Protein 9LBD (pdb70)

InterPro domains:
  IPR006028 Gamma-aminobutyric acid A receptor/Glycine receptor alpha [PR00253] (239-259)
  IPR006028 Gamma-aminobutyric acid A receptor/Glycine receptor alpha [PR00253] (297-318)
  IPR006028 Gamma-aminobutyric acid A receptor/Glycine receptor alpha [PR00253] (336-356)
  IPR006201 Neurotransmitter-gated ion-channel [PTHR18945] (48-322)
  IPR006202 Neurotransmitter-gated ion-channel ligand-binding domain [PF02931] (52-235)
  IPR036719 Neurotransmitter-gated ion-channel transmembrane domain superfamily [SSF90112] (239-357)
  IPR036734 Neurotransmitter-gated ion-channel ligand-binding domain superfamily [G3DSA:2.70.170.10] (43-238)
  IPR036734 Neurotransmitter-gated ion-channel ligand-binding domain superfamily [SSF63712] (50-235)
  IPR038050 Neuronal acetylcholine receptor [G3DSA:1.20.58.390] (239-359)

Nearest PDB structures (foldseek):
  3tlt-assembly1_A  TM=9.847E-01  e=1.010E-58  Gloeobacter violaceus
  5mzq-assembly1_A  TM=9.583E-01  e=8.969E-59  Gloeobacter violaceus PCC 7421
  6hy5-assembly1_A  TM=9.696E-01  e=2.768E-58  Gloeobacter violaceus PCC 7421
  6f0u-assembly1_E  TM=9.669E-01  e=3.116E-58  Gloeobacter violaceus
  3tls-assembly1_A  TM=9.644E-01  e=4.720E-58  Gloeobacter violaceus

Foldseek 3Di:
DDDAFDPPADFWEKAKEKEFEEKEDCDQQQQKIKGKIKIKIKTFHQVPADDCVVVVHFKDFDDPPPDDDFDKFWDFFPDGKDKDWDTWIAGNNGMIMTMIIIMTMGHAHDDCQAPLWDKDKGKIKMKGWQDPRHGYEYFYDQVRYYYDPPYDYPQKDWDDKAWDGDWDWDDDPNTIMTMIMIITIMIGDNPPVCVLPPVVLVVLLVQLLVLLVDDDLVVNVCSLVVSVVVNVVSCVVPVVSDDDDPDHHLVNVLSVVSVVLSVVSVVLSVVLNVCVVVVNNVVSNVSSVVCNPPSVVVSVVVNVVSCVVSVD/DDDAFDPPADFWEKAKEKEFEEKEDCDQQQQKIKGKIKIKIKTFHQVPADDCVVVVHFKDFDDPPPDDDFDKFWDFFPDGKDKDWDTWIAGNNGMIMTMIIIMTMGHAHDDCQAPLWDKDKGKIKMKGWQDPRHGYEYFYDQVRYYYDPPYDYPQKDWDDKAWDGDWDWDDDPNTIMTMIMIITIMIGDNPPVCVLPPVVLVVLLVQLLVLLVDDDLVVNVCSLVVSVVVNVVSCVVPVVSDDDDPDHHLVNVLSVVSVVLSVVSVVLSVVLNVCVVVVNNVVSNVSSVVCNPPSVVVSVVVNVVSCVVSVD/DDDAFDPPADFWEKAKEKEFEEKEDCDQQQQKIKGKIKIKIKTFHQVPADDCVVVVHFKDFDDPPPDDDFDKFWDFFPDGKDKDWDTWIAGNNGMIMTMIIIMTMGHAHDDCQAPLWDKDKGKIKMKGWQDPRHGYEYFYDQVRYYYDPPYDYPQKDWDDKAWDGDWDWDDDPNTIMTMIMIITIMIGDNPPVCVLPPVVLVVLLVQLLVLLVDDDLVVNVCSLVVSVVVNVVSCVVPVVSDDDDPDHHLVNVLSVVSVVLSVVSVVLSVVLNVCVVVVNNVVSNVSSVVCNPPSVVVSVVVNVVSCVVSVD/DDDAFDPPADFWEKAKEKEFEEKEDCDQQQQKIKGKIKIKIKTFHQVPADDCVVVVHFKDFDDPPPDDDFDKFWDFFPDGKDKDWDTWIAGNNGMIMTMIIIMTMGHAHDDCQAPLWDKDKGKIKMKGWQDPRHGYEYFYDQVRYYYDPPYDYPQKDWDDKAWDGDWDWDDDPNTIMTMIMIITIMIGDNPPVCVLPPVVLVVLLVQLLVLLVDDDLVVNVCSLVVSVVVNVVSCVVPVVSDDDDPDHHLVNVLSVVSVVLSVVSVVLSVVLNVCVVVVNNVVSNVSSVVCNPPSVVVSVVVNVVSCVVSVD/DDDAFDPPADFWEKAKEKEFEEKEDCDQQQQKIKGKIKIKIKTFHQVPADDCVVVVHFKDFDDPPPDDDFDKFWDFFPDGKDKDWDTWIAGNNGMIMTMIIIMTMGHAHDDCQAPLWDKDKGKIKMKGWQDPRHGYEYFYDQVRYYYDPPYDYPQKDWDDKAWDGDWDWDDDPNTIMTMIMIITIMIGDNPPVCVLPPVVLVVLLVQLLVLLVDDDLVVNVCSLVVSVVVNVVSCVVPVVSDDDDPDHHLVNVLSVVSVVLSVVSVVLSVVLNVCVVVVNNVVSNVSSVVCNPPSVVVSVVVNVVSCVVSVD

Organism: Gloeobacter violaceus (strain ATCC 29082 / PCC 7421) (NCBI:txid251221)

Radius of gyration: 38.65 Å; Cα contacts (8 Å, |Δi|>4): 2883; chains: 5; bounding box: 76×76×111 Å

Solvent-accessible surface area: 70675 Å² total; per-residue (Å²): 146,55,31,8,92,43,133,91,130,63,71,11,64,0,55,0,1,1,38,2,16,17,8,13,66,37,63,71,136,48,20,4,7,73,4,4,0,10,0,10,3,20,8,86,13,133,122,28,61,32,68,34,133,208,56,62,71,168,62,61,89,70,119,48,115,87,20,40,45,8,105,8,36,9,31,10,5,8,80,84,64,105,39,69,58,25,49,4,13,2,34,29,97,0,38,1,80,23,17,5,25,5,18,11,92,1,9,4,84,30,75,12,112,112,25,3,90,7,80,13,48,2,48,12,60,0,16,2,30,8,47,64,94,19,77,8,45,5,24,21,45,102,152,44,27,19,66,42,145,100,18,59,16,72,16,20,67,40,104,35,16,69,14,66,96,162,31,48,92,81,72,32,28,124,64,84,6,4,51,2,21,1,29,7,87,1,26,42,75,114,139,9,26,70,27,62,10,38,50,2,7,43,28,2,1,68,3,2,21,16,3,8,105,7,83,44,26,38,0,2,7,21,3,4,4,20,0,6,24,0,1,0,17,3,9,35,22,10,70,94,76,24,38,115,40,39,56,51,10,30,4,21,14,24,17,51,23,2,15,72,22,4,31,64,3,10,74,18,5,22,64,12,39,81,18,92,101,90,94,68,90,76,144,3,38,55,59,10,135,64,9,59,126,44,19,58,78,82,18,111,104,30,34,99,109,35,34,148,128,51,75,88,145,55,30,8,93,42,133,90,129,61,71,10,64,0,54,0,1,2,38,2,17,17,8,13,66,36,64,71,132,46,20,4,6,72,5,4,0,11,0,9,4,20,8,87,12,132,122,29,62,32,68,35,130,204,56,62,73,167,62,62,88,69,117,48,116,87,21,39,47,8,107,8,39,10,32,11,4,11,79,88,65,104,39,70,56,26,49,4,13,2,34,31,97,0,38,0,82,22,17,5,24,6,18,11,91,1,10,4,86,28,75,12,111,112,25,3,88,8,82,12,46,2,49,12,60,0,16,2,31,7,49,69,96,18,77,8,43,5,25,20,45,104,151,44,28,18,64,43,144,101,19,60,15,71,16,19,66,41,104,36,16,70,14,62,96,161,31,46,92,80,71,32,29,122,68,83,6,4,50,1,21,1,29,8,87,0,26,45,72,114,142,9,26,69,27,62,10,38,50,3,7,44,27,2,1,68,3,3,23,16,3,7,104,6,86,46,24,37,0,2,7,20,3,3,3,20,0,4,24,0,1,0,18,3,10,34,21,10,69,95,77,25,37,113,37,40,52,49,10,31,4,21,15,24,16,52,23,2,12,71,20,3,32,63,4,9,74,18,7,20,64,12,36,82,19,94,101,90,94,66,90,76,147,3,39,56,60,11,134,63,9,61,127,46,19,59,79,80,17,111,104,30,34,98,109,34,35,147,127,50,76,90,146,55,32,7,94,44,132,89,130,61,73,10,66,0,55,1,1,2,37,2,17,17,7,13,67,37,64,71,135,47,20,5,6,72,3,5,0,10,0,10,4,19,9,85,12,132,120,28,61,32,67,35,130,206,54,62,72,170,61,62,89,72,114,49,116,86,21,39,46,8,104,7,40,9,31,11,5,12,80,89,64,102,39,70,56,25,48,3,13,2,34,31,97,0,36,0,81,23,18,4,24,6,19,12,93,1,10,3,86,30,75,11,111,113,25,3,87,8,81,12,47,2,48,11,59,0,16,2,31,7,48,66,95,19,76,8,44,5,24,20,43,103,152,43,29,18,66,44,145,99,18,58,15,71,15,19,67,41,103,35,16,69,14,65,95,162,31,46,91,80,72,32,30,127,67,83,6,4,51,1,22,1,29,7,88,0,26,44,73,115,143,10,25,69,25,61,9,37,50,3,7,44,27,2,1,67,2,2,24,16,3,7,104,6,87,46,25,38,0,2,7,21,3,4,4,21,0,5,24,0,1,0,18,3,11,35,22,8,69,94,75,26,38,112,38,38,53,48,10,31,3,21,15,23,16,54,23,2,13,71,20,2,34,64,3,9,75,17,6,21,62,11,39,83,18,94,102,90,95,66,90,77,146,3,39,58,59,11,136,64,9,61,126,47,19,58,78,80,17,110,104,31,34,99,109,34,35,150,126,50,77,88,144,55,30,8,93,43,135,90,130,61,72,10,65,0,54,0,1,2,38,2,16,16,8,14,66,37,63,72,135,47,19,5,7,72,4,6,0,10,0,10,3,20,8,86,12,133,122,29,62,32,68,35,132,204,56,63,71,169,62,62,88,71,114,49,116,87,20,40,45,8,104,8,38,10,31,10,5,10,81,87,64,100,39,70,56,26,43,4,13,2,33,30,97,0,37,1,80,21,15,5,23,6,19,11,96,1,9,4,84,31,76,12,112,112,24,3,86,8,82,14,47,2,47,11,59,0,16,2,31,6,48,66,94,19,77,7,44,5,24,21,44,104,155,40,28,20,65,42,146,99,17,62,15,74,16,19,67,41,104,35,16,68,14,65,93,163,30,47,91,78,72,32,27,123,62,81,6,4,50,2,21,1,28,9,89,0,27,44,76,114,142,9,25,68,26,62,8,38,50,3,7,44,26,2,1,67,3,2,24,16,3,7,102,7,85,47,24,37,0,2,6,22,4,4,4,21,0,5,25,0,1,0,18,3,10,35,24,9,70,94,76,26,38,116,40,38,54,49,10,30,3,21,15,22,17,52,23,2,13,70,20,3,33,63,4,10,74,18,6,20,63,11,39,82,19,94,103,88,95,66,89,77,147,3,38,59,61,12,134,63,9,61,126,46,18,58,80,78,17,110,103,30,32,99,108,33,35,148,127,51,78,87,144,55,31,8,94,42,133,90,131,62,73,10,66,0,54,0,1,2,40,3,16,18,7,14,66,38,64,72,138,47,19,5,6,71,4,5,0,12,0,9,3,21,8,86,12,132,121,28,61,32,69,34,131,207,56,62,71,170,58,61,86,70,116,48,116,85,21,40,45,8,105,8,39,10,30,10,5,11,82,86,63,98,40,67,55,24,45,4,13,1,34,30,97,0,37,1,80,23,15,5,23,6,16,11,94,1,11,4,84,30,75,11,112,113,24,3,89,8,81,15,48,3,47,12,59,0,16,2,31,6,48,61,94,20,76,8,43,5,25,20,46,104,151,43,27,18,66,46,143,101,17,60,15,72,15,20,66,41,104,36,16,67,14,64,95,162,31,46,93,80,71,31,28,123,63,82,6,3,52,2,22,1,30,8,86,0,27,43,76,116,145,9,25,70,25,63,10,38,51,2,6,43,28,3,1,69,3,3,22,18,3,6,104,8,88,46,25,38,0,2,6,21,4,4,4,22,0,6,25,0,1,0,17,3,9,34,22,9,70,92,74,25,38,112,38,40,55,48,10,31,3,21,14,23,16,50,24,2,13,70,22,3,32,64,3,10,74,17,6,20,64,11,39,81,18,93,101,92,94,66,88,76,146,3,39,57,59,11,135,63,9,62,127,46,19,59,79,81,18,110,102,31,34,100,109,34,35,148,126,50,76,89

GO terms:
  GO:0042802 identical protein binding (F, IPI)

Secondary structure (DSSP, 8-state):
--PPPPSSSPPEEEEEEEEEEEEEEEETTTTEEEEEEEEEEEEE-GGG---HHHHS-S-EE--SSSS----EEESSBSS--EEEEEEEEE-TT-EEEEEEEEEEEEE-----TTGGG-EEEEEEEEEEE--SS--EEEEE-GGG-EE-TT---TTEEEEEEEE-SS-EEEESSSSEEEEEEEEEEEEE--TTHIIIIIHHHHHHHHHHGGGGG---HHHHHHHHHHHHHHHHHHHHHHTTTS---SS--HHHHHHHHHHHHHHHHHHHHHHHHHHHHTT-HHHHHHHHHHHHHHHHHHHHHHHHHHHHHHH-/--PPPPSSSPPEEEEEEEEEEEEEEEETTTTEEEEEEEEEEEEE-GGG---HHHHS-S-EE--SSSS----EEESSBSS--EEEEEEEEE-TT-EEEEEEEEEEEEE-----TTGGG-EEEEEEEEEEE--SS--EEEEE-GGG-EE-TT---TTEEEEEEEE-SS-EEEESSSSEEEEEEEEEEEEE--TTHIIIIIHHHHHHHHHHGGGGG---HHHHHHHHHHHHHHHHHHHHHHTTTS---SS--HHHHHHHHHHHHHHHHHHHHHHHHHHHHTT-HHHHHHHHHHHHHHHHHHHHHHHHHHHHHHH-/--PPPPSSSPPEEEEEEEEEEEEEEEETTTTEEEEEEEEEEEEE-GGG---HHHHS-S-EE--SSSS----EEESSBSS--EEEEEEEEE-TT-EEEEEEEEEEEEE-----TTGGG-EEEEEEEEEEE--SS--EEEEE-GGG-EE-TT---TTEEEEEEEE-SS-EEEESSSSEEEEEEEEEEEEE--TTHIIIIIHHHHHHHHHHGGGGG---HHHHHHHHHHHHHHHHHHHHHHTTTS---SS--HHHHHHHHHHHHHHHHHHHHHHHHHHHHTT-HHHHHHHHHHHHHHHHHHHHHHHHHHHHHHH-/--PPPPSSSPPEEEEEEEEEEEEEEEETTTTEEEEEEEEEEEEE-GGG---HHHHS-S-EE--SSSS----EEESSBSS--EEEEEEEEE-TT-EEEEEEEEEEEEE-----TTGGG-EEEEEEEEEEE--SS--EEEEE-GGG-EE-TT---TTEEEEEEEE-SS-EEEESSSSEEEEEEEEEEEEE--TTHIIIIIHHHHHHHHHHGGGGG---HHHHHHHHHHHHHHHHHHHHHHTTTS---SS--HHHHHHHHHHHHHHHHHHHHHHHHHHHHTT-HHHHHHHHHHHHHHHHHHHHHHHHHHHHHHH-/--PPPPSSSPPEEEEEEEEEEEEEEEETTTTEEEEEEEEEEEEE-GGG---HHHHS-S-EE--SSSS----EEESSBSS--EEEEEEEEE-TT-EEEEEEEEEEEEE-----TTGGG-EEEEEEEEEEE--SS--EEEEE-GGG-EE-TT---TTEEEEEEEE-SS-EEEESSSSEEEEEEEEEEEEE--TTHIIIIIHHHHHHHHHHGGGGG---HHHHHHHHHHHHHHHHHHHHHHTTTS---SS--HHHHHHHHHHHHHHHHHHHHHHHHHHHHTT-HHHHHHHHHHHHHHHHHHHHHHHHHHHHHHH-

Structure (mmCIF, N/CA/C/O backbone):
data_9LBD
#
_entry.id   9LBD
#
_cell.length_a   1.00
_cell.length_b   1.00
_cell.length_c   1.00
_cell.angle_alpha   90.00
_cell.angle_beta   90.00
_cell.angle_gamma   90.00
#
_symmetry.space_group_name_H-M   'P 1'
#
loop_
_entity.id
_entity.type
_entity.pdbx_description
1 polymer 'Proton-gated ion channel'
2 non-polymer 'CHLORIDE ION'
3 non-polymer 1,2-dioleoyl-sn-glycero-3-phosphoethanolamine
#
loop_
_atom_site.group_PDB
_atom_site.id
_atom_site.type_symbol
_atom_site.label_atom_id
_atom_site.label_alt_id
_atom_site.label_comp_id
_atom_site.label_asym_id
_atom_site.label_entity_id
_atom_site.label_seq_id
_atom_site.pdbx_PDB_ins_code
_atom_site.Cartn_x
_atom_site.Cartn_y
_atom_site.Cartn_z
_atom_site.occupancy
_atom_site.B_iso_or_equiv
_atom_site.auth_seq_id
_atom_site.auth_comp_id
_atom_site.auth_asym_id
_atom_site.auth_atom_id
_atom_site.pdbx_PDB_model_num
ATOM 1 N N . VAL A 1 1 ? 115.199 124.557 161.014 1.00 124.26 5 VAL A N 1
ATOM 2 C CA . VAL A 1 1 ? 113.744 124.491 160.990 1.00 126.63 5 VAL A CA 1
ATOM 3 C C . VAL A 1 1 ? 113.156 125.887 160.822 1.00 121.64 5 VAL A C 1
ATOM 4 O O . VAL A 1 1 ? 111.992 126.042 160.455 1.00 120.71 5 VAL A O 1
ATOM 8 N N . SER A 1 2 ? 113.974 126.904 161.093 1.00 119.90 6 SER A N 1
ATOM 9 C CA . SER A 1 2 ? 113.582 128.295 160.949 1.00 116.97 6 SER A CA 1
ATOM 10 C C . SER A 1 2 ? 114.711 129.050 160.261 1.00 118.54 6 SER A C 1
ATOM 11 O O . SER A 1 2 ? 115.888 128.716 160.459 1.00 121.04 6 SER A O 1
ATOM 14 N N . PRO A 1 3 ? 114.390 130.055 159.448 1.00 116.88 7 PRO A N 1
ATOM 15 C CA . PRO A 1 3 ? 115.444 130.813 158.781 1.00 114.71 7 PRO A CA 1
ATOM 16 C C . PRO A 1 3 ? 116.305 131.537 159.794 1.00 116.72 7 PRO A C 1
ATOM 17 O O . PRO A 1 3 ? 115.817 131.977 160.852 1.00 117.75 7 PRO A O 1
ATOM 21 N N . PRO A 1 4 ? 117.597 131.684 159.516 1.00 116.24 8 PRO A N 1
ATOM 22 C CA . PRO A 1 4 ? 118.486 132.382 160.449 1.00 118.54 8 PRO A CA 1
ATOM 23 C C . PRO A 1 4 ? 118.167 133.864 160.493 1.00 123.51 8 PRO A C 1
ATOM 24 O O . PRO A 1 4 ? 118.114 134.529 159.447 1.00 125.02 8 PRO A O 1
ATOM 28 N N . PRO A 1 5 ? 117.941 134.419 161.686 1.00 126.88 9 PRO A N 1
ATOM 29 C CA . PRO A 1 5 ? 117.648 135.847 161.778 1.00 129.18 9 PRO A CA 1
ATOM 30 C C . PRO A 1 5 ? 118.863 136.673 161.402 1.00 131.14 9 PRO A C 1
ATOM 31 O O . PRO A 1 5 ? 120.012 136.255 161.627 1.00 130.87 9 PRO A O 1
ATOM 35 N N . PRO A 1 6 ? 118.662 137.854 160.827 1.00 132.09 10 PRO A N 1
ATOM 36 C CA . PRO A 1 6 ? 119.794 138.709 160.460 1.00 134.04 10 PRO A CA 1
ATOM 37 C C . PRO A 1 6 ? 120.392 139.384 161.686 1.00 137.92 10 PRO A C 1
ATOM 38 O O . PRO A 1 6 ? 119.815 139.394 162.773 1.00 139.86 10 PRO A O 1
ATOM 42 N N . ILE A 1 7 ? 121.581 139.953 161.491 1.00 140.76 11 ILE A N 1
ATOM 43 C CA . ILE A 1 7 ? 122.245 140.686 162.563 1.00 143.51 11 ILE A CA 1
ATOM 44 C C . ILE A 1 7 ? 121.439 141.943 162.858 1.00 146.64 11 ILE A C 1
ATOM 45 O O . ILE A 1 7 ? 120.890 142.096 163.955 1.00 146.82 11 ILE A O 1
ATOM 50 N N . ALA A 1 8 ? 121.360 142.852 161.885 1.00 148.00 12 ALA A N 1
ATOM 51 C CA . ALA A 1 8 ? 120.441 143.982 161.972 1.00 150.15 12 ALA A CA 1
ATOM 52 C C . ALA A 1 8 ? 119.435 143.992 160.828 1.00 149.22 12 ALA A C 1
ATOM 53 O O . ALA A 1 8 ? 118.229 143.897 161.074 1.00 148.97 12 ALA A O 1
ATOM 55 N N . ASP A 1 9 ? 119.896 144.106 159.582 1.00 147.12 13 ASP A N 1
ATOM 56 C CA . ASP A 1 9 ? 118.991 144.075 158.439 1.00 146.36 13 ASP A CA 1
ATOM 57 C C . ASP A 1 9 ? 119.565 143.377 157.215 1.00 145.08 13 ASP A C 1
ATOM 58 O O . ASP A 1 9 ? 118.905 143.381 156.172 1.00 147.03 13 ASP A O 1
ATOM 63 N N . GLU A 1 10 ? 120.756 142.787 157.290 1.00 142.01 14 GLU A N 1
ATOM 64 C CA . GLU A 1 10 ? 121.417 142.293 156.094 1.00 136.75 14 GLU A CA 1
ATOM 65 C C . GLU A 1 10 ? 120.674 141.088 155.515 1.00 133.63 14 GLU A C 1
ATOM 66 O O . GLU A 1 10 ? 120.071 140.303 156.252 1.00 131.88 14 GLU A O 1
ATOM 72 N N . PRO A 1 11 ? 120.684 140.936 154.196 1.00 129.83 15 PRO A N 1
ATOM 73 C CA . PRO A 1 11 ? 120.075 139.758 153.575 1.00 122.41 15 PRO A CA 1
ATOM 74 C C . PRO A 1 11 ? 121.015 138.561 153.634 1.00 116.23 15 PRO A C 1
ATOM 75 O O . PRO A 1 11 ? 122.205 138.677 153.929 1.00 117.03 15 PRO A O 1
ATOM 79 N N . LEU A 1 12 ? 120.453 137.394 153.341 1.00 110.08 16 LEU A N 1
ATOM 80 C CA . LEU A 1 12 ? 121.201 136.145 153.331 1.00 103.13 16 LEU A CA 1
ATOM 81 C C . LEU A 1 12 ? 121.670 135.849 151.913 1.00 102.02 16 LEU A C 1
ATOM 82 O O . LEU A 1 12 ? 120.871 135.872 150.972 1.00 101.89 16 LEU A O 1
ATOM 87 N N . THR A 1 13 ? 122.962 135.574 151.766 1.00 98.47 17 THR A N 1
ATOM 88 C CA . THR A 1 13 ? 123.572 135.299 150.473 1.00 92.22 17 THR A CA 1
ATOM 89 C C . THR A 1 13 ? 123.849 133.808 150.349 1.00 88.88 17 THR A C 1
ATOM 90 O O . THR A 1 13 ? 124.433 133.203 151.254 1.00 91.77 17 THR A O 1
ATOM 94 N N . VAL A 1 14 ? 123.427 133.221 149.233 1.00 83.97 18 VAL A N 1
ATOM 95 C CA . VAL A 1 14 ? 123.648 131.810 148.942 1.00 81.24 18 VAL A CA 1
ATOM 96 C C . VAL A 1 14 ? 124.515 131.721 147.695 1.00 81.91 18 VAL A C 1
ATOM 97 O O . VAL A 1 14 ? 124.144 132.244 146.637 1.00 86.24 18 VAL A O 1
ATOM 101 N N . ASN A 1 15 ? 125.663 131.062 147.817 1.00 79.52 19 ASN A N 1
ATOM 102 C CA . ASN A 1 15 ? 126.563 130.859 146.691 1.00 76.78 19 ASN A CA 1
ATOM 103 C C . ASN A 1 15 ? 126.226 129.541 146.007 1.00 76.51 19 ASN A C 1
ATOM 104 O O . ASN A 1 15 ? 126.143 128.498 146.663 1.00 77.40 19 ASN A O 1
ATOM 109 N N . THR A 1 16 ? 126.035 129.592 144.693 1.00 75.22 20 THR A N 1
ATOM 110 C CA . THR A 1 16 ? 125.586 128.444 143.922 1.00 73.34 20 THR A CA 1
ATOM 111 C C . THR A 1 16 ? 126.660 127.998 142.938 1.00 71.49 20 THR A C 1
ATOM 112 O O . THR A 1 16 ? 127.599 128.735 142.624 1.00 74.10 20 THR A O 1
ATOM 116 N N . GLY A 1 17 ? 126.503 126.770 142.453 1.00 67.14 21 GLY A N 1
ATOM 117 C CA . GLY A 1 17 ? 127.397 126.206 141.463 1.00 60.05 21 GLY A CA 1
ATOM 118 C C . GLY A 1 17 ? 126.852 124.917 140.885 1.00 59.55 21 GLY A C 1
ATOM 119 O O . GLY A 1 17 ? 126.314 124.083 141.619 1.00 65.37 21 GLY A O 1
ATOM 120 N N . ILE A 1 18 ? 126.977 124.740 139.573 1.00 56.24 22 ILE A N 1
ATOM 121 C CA . ILE A 1 18 ? 126.464 123.563 138.880 1.00 54.74 22 ILE A CA 1
ATOM 122 C C . ILE A 1 18 ? 127.612 122.930 138.108 1.00 57.26 22 ILE A C 1
ATOM 123 O O . ILE A 1 18 ? 128.290 123.608 137.327 1.00 60.47 22 ILE A O 1
ATOM 128 N N . TYR A 1 19 ? 127.830 121.636 138.328 1.00 58.04 23 TYR A N 1
ATOM 129 C CA . TYR A 1 19 ? 128.856 120.870 137.627 1.00 57.01 23 TYR A CA 1
ATOM 130 C C . TYR A 1 19 ? 128.162 119.869 136.711 1.00 56.86 23 TYR A C 1
ATOM 131 O O . TYR A 1 19 ? 127.541 118.913 137.185 1.00 56.98 23 TYR A O 1
ATOM 140 N N . LEU A 1 20 ? 128.278 120.088 135.405 1.00 55.52 24 LEU A N 1
ATOM 141 C CA . LEU A 1 20 ? 127.601 119.237 134.437 1.00 56.00 24 LEU A CA 1
ATOM 142 C C . LEU A 1 20 ? 128.234 117.852 134.402 1.00 57.50 24 LEU A C 1
ATOM 143 O O . LEU A 1 20 ? 129.460 117.710 134.405 1.00 63.34 24 LEU A O 1
ATOM 148 N N . ILE A 1 21 ? 127.388 116.822 134.364 1.00 53.57 25 ILE A N 1
ATOM 149 C CA . ILE A 1 21 ? 127.828 115.434 134.314 1.00 56.73 25 ILE A CA 1
ATOM 150 C C . ILE A 1 21 ? 127.422 114.767 133.004 1.00 61.02 25 ILE A C 1
ATOM 151 O O . ILE A 1 21 ? 128.262 114.206 132.294 1.00 66.16 25 ILE A O 1
ATOM 156 N N . GLU A 1 22 ? 126.133 114.815 132.668 1.00 59.60 26 GLU A N 1
ATOM 157 C CA . GLU A 1 22 ? 125.640 114.224 131.432 1.00 57.69 26 GLU A CA 1
ATOM 158 C C . GLU A 1 22 ? 124.535 115.091 130.849 1.00 58.25 26 GLU A C 1
ATOM 159 O O . GLU A 1 22 ? 123.785 115.745 131.579 1.00 59.70 26 GLU A O 1
ATOM 165 N N . CYS A 1 23 ? 124.446 115.087 129.519 1.00 60.12 27 CYS A N 1
ATOM 166 C CA . CYS A 1 23 ? 123.361 115.725 128.787 1.00 55.80 27 CYS A CA 1
ATOM 167 C C . CYS A 1 23 ? 122.936 114.801 127.657 1.00 59.03 27 CYS A C 1
ATOM 168 O O . CYS A 1 23 ? 123.783 114.204 126.987 1.00 67.41 27 CYS A O 1
ATOM 171 N N . TYR A 1 24 ? 121.627 114.686 127.443 1.00 54.72 28 TYR A N 1
ATOM 172 C CA . TYR A 1 24 ? 121.112 113.732 126.472 1.00 53.44 28 TYR A CA 1
ATOM 173 C C . TYR A 1 24 ? 119.692 114.110 126.075 1.00 54.25 28 TYR A C 1
ATOM 174 O O . TYR A 1 24 ? 119.044 114.938 126.719 1.00 55.22 28 TYR A O 1
ATOM 183 N N . SER A 1 25 ? 119.223 113.483 124.994 1.00 54.32 29 SER A N 1
ATOM 184 C CA . SER A 1 25 ? 117.853 113.625 124.499 1.00 53.95 29 SER A CA 1
ATOM 185 C C . SER A 1 25 ? 117.520 115.083 124.173 1.00 57.54 29 SER A C 1
ATOM 186 O O . SER A 1 25 ? 116.634 115.698 124.768 1.00 60.66 29 SER A O 1
ATOM 189 N N . LEU A 1 26 ? 118.248 115.626 123.200 1.00 54.32 30 LEU A N 1
ATOM 190 C CA . LEU A 1 26 ? 117.979 116.970 122.701 1.00 54.81 30 LEU A CA 1
ATOM 191 C C . LEU A 1 26 ? 116.945 116.879 121.585 1.00 60.12 30 LEU A C 1
ATOM 192 O O . LEU A 1 26 ? 117.245 116.395 120.489 1.00 64.10 30 LEU A O 1
ATOM 197 N N . ASP A 1 27 ? 115.729 117.341 121.861 1.00 63.23 31 ASP A N 1
ATOM 198 C CA . ASP A 1 27 ? 114.640 117.295 120.893 1.00 65.29 31 ASP A CA 1
ATOM 199 C C . ASP A 1 27 ? 114.497 118.661 120.234 1.00 70.85 31 ASP A C 1
ATOM 200 O O . ASP A 1 27 ? 114.185 119.650 120.905 1.00 71.09 31 ASP A O 1
ATOM 205 N N . ASP A 1 28 ? 114.723 118.714 118.920 1.00 72.88 32 ASP A N 1
ATOM 206 C CA . ASP A 1 28 ? 114.615 119.975 118.196 1.00 74.27 32 ASP A CA 1
ATOM 207 C C . ASP A 1 28 ? 113.169 120.421 118.026 1.00 74.45 32 ASP A C 1
ATOM 208 O O . ASP A 1 28 ? 112.879 121.617 118.139 1.00 73.77 32 ASP A O 1
ATOM 213 N N . LYS A 1 29 ? 112.257 119.488 117.752 1.00 74.30 33 LYS A N 1
ATOM 214 C CA . LYS A 1 29 ? 110.859 119.852 117.553 1.00 76.85 33 LYS A CA 1
ATOM 215 C C . LYS A 1 29 ? 110.197 120.282 118.856 1.00 77.29 33 LYS A C 1
ATOM 216 O O . LYS A 1 29 ? 109.455 121.270 118.880 1.00 81.20 33 LYS A O 1
ATOM 222 N N . ALA A 1 30 ? 110.450 119.557 119.943 1.00 74.55 34 ALA A N 1
ATOM 223 C CA . ALA A 1 30 ? 109.862 119.874 121.236 1.00 71.28 34 ALA A CA 1
ATOM 224 C C . ALA A 1 30 ? 110.654 120.912 122.019 1.00 69.66 34 ALA A C 1
ATOM 225 O O . ALA A 1 30 ? 110.161 121.395 123.045 1.00 70.44 34 ALA A O 1
ATOM 227 N N . GLU A 1 31 ? 111.857 121.267 121.559 1.00 71.54 35 GLU A N 1
ATOM 228 C CA . GLU A 1 31 ? 112.708 122.261 122.219 1.00 67.39 35 GLU A CA 1
ATOM 229 C C . GLU A 1 31 ? 112.976 121.884 123.676 1.00 63.95 35 GLU A C 1
ATOM 230 O O . GLU A 1 31 ? 112.804 122.688 124.594 1.00 60.43 35 GLU A O 1
ATOM 236 N N . THR A 1 32 ? 113.404 120.640 123.884 1.00 64.69 36 THR A N 1
ATOM 237 C CA . THR A 1 32 ? 113.674 120.122 125.217 1.00 59.67 36 THR A CA 1
ATOM 238 C C . THR A 1 32 ? 114.991 119.362 125.217 1.00 58.80 36 THR A C 1
ATOM 239 O O . THR A 1 32 ? 115.453 118.877 124.181 1.00 60.50 36 THR A O 1
ATOM 243 N N . PHE A 1 33 ? 115.594 119.264 126.400 1.00 54.75 37 PHE A N 1
ATOM 244 C CA . PHE A 1 33 ? 116.778 118.441 126.596 1.00 51.68 37 PHE A CA 1
ATOM 245 C C . PHE A 1 33 ? 116.857 118.036 128.061 1.00 51.72 37 PHE A C 1
ATOM 246 O O . PHE A 1 33 ? 116.355 118.733 128.946 1.00 54.89 37 PHE A O 1
ATOM 254 N N . LYS A 1 34 ? 117.491 116.895 128.305 1.00 53.49 38 LYS A N 1
ATOM 255 C CA . LYS A 1 34 ? 117.627 116.335 129.640 1.00 52.12 38 LYS A CA 1
ATOM 256 C C . LYS A 1 34 ? 119.029 116.584 130.183 1.00 53.49 38 LYS A C 1
ATOM 257 O O . LYS A 1 34 ? 120.009 116.643 129.437 1.00 57.67 38 LYS A O 1
ATOM 263 N N . VAL A 1 35 ? 119.114 116.731 131.506 1.00 53.43 39 VAL A N 1
ATOM 264 C CA . VAL A 1 35 ? 120.366 117.080 132.166 1.00 55.07 39 VAL A CA 1
ATOM 265 C C . VAL A 1 35 ? 120.545 116.211 133.403 1.00 55.96 39 VAL A C 1
ATOM 266 O O . VAL A 1 35 ? 119.590 115.646 133.940 1.00 57.28 39 VAL A O 1
ATOM 270 N N . ASN A 1 36 ? 121.795 116.101 133.847 1.00 57.07 40 ASN A N 1
ATOM 271 C CA . ASN A 1 36 ? 122.155 115.369 135.057 1.00 52.79 40 ASN A CA 1
ATOM 272 C C . ASN A 1 36 ? 123.438 115.989 135.583 1.00 52.36 40 ASN A C 1
ATOM 273 O O . ASN A 1 36 ? 124.473 115.915 134.914 1.00 56.59 40 ASN A O 1
ATOM 278 N N . ALA A 1 37 ? 123.378 116.608 136.758 1.00 49.87 41 ALA A N 1
ATOM 279 C CA . ALA A 1 37 ? 124.489 117.427 137.225 1.00 53.08 41 ALA A CA 1
ATOM 280 C C . ALA A 1 37 ? 124.481 117.478 138.748 1.00 54.39 41 ALA A C 1
ATOM 281 O O . ALA A 1 37 ? 123.586 116.943 139.408 1.00 59.44 41 ALA A O 1
ATOM 283 N N . PHE A 1 38 ? 125.502 118.129 139.298 1.00 53.81 42 PHE A N 1
ATOM 284 C CA . PHE A 1 38 ? 125.629 118.383 140.725 1.00 55.59 42 PHE A CA 1
ATOM 285 C C . PHE A 1 38 ? 125.184 119.805 141.042 1.00 59.98 42 PHE A C 1
ATOM 286 O O . PHE A 1 38 ? 125.387 120.729 140.250 1.00 63.20 42 PHE A O 1
ATOM 294 N N . LEU A 1 39 ? 124.576 119.976 142.213 1.00 58.45 43 LEU A N 1
ATOM 295 C CA . LEU A 1 39 ? 124.174 121.289 142.701 1.00 59.21 43 LEU A CA 1
ATOM 296 C C . LEU A 1 39 ? 124.875 121.560 144.022 1.00 62.05 43 LEU A C 1
ATOM 297 O O . LEU A 1 39 ? 124.819 120.734 144.938 1.00 67.70 43 LEU A O 1
ATOM 302 N N . SER A 1 40 ? 125.528 122.715 144.118 1.00 63.68 44 SER A N 1
ATOM 303 C CA . SER A 1 40 ? 126.301 123.092 145.293 1.00 63.55 44 SER A CA 1
ATOM 304 C C . SER A 1 40 ? 125.756 124.392 145.867 1.00 69.58 44 SER A C 1
ATOM 305 O O . SER A 1 40 ? 125.546 125.360 145.129 1.00 73.06 44 SER A O 1
ATOM 308 N N . LEU A 1 41 ? 125.533 124.410 147.179 1.00 71.29 45 LEU A N 1
ATOM 309 C CA . LEU A 1 41 ? 125.046 125.589 147.880 1.00 72.14 45 LEU A CA 1
ATOM 310 C C . LEU A 1 41 ? 125.912 125.845 149.105 1.00 75.66 45 LEU A C 1
ATOM 311 O O . LEU A 1 41 ? 126.472 124.921 149.700 1.00 80.02 45 LEU A O 1
ATOM 316 N N . SER A 1 42 ? 126.012 127.118 149.481 1.00 77.15 46 SER A N 1
ATOM 317 C CA . SER A 1 42 ? 126.823 127.509 150.627 1.00 82.37 46 SER A CA 1
ATOM 318 C C . SER A 1 42 ? 126.283 128.811 151.198 1.00 85.93 46 SER A C 1
ATOM 319 O O . SER A 1 42 ? 126.197 129.813 150.483 1.00 84.85 46 SER A O 1
ATOM 322 N N . TRP A 1 43 ? 125.926 128.792 152.480 1.00 89.11 47 TRP A N 1
ATOM 323 C CA . TRP A 1 43 ? 125.450 129.982 153.175 1.00 91.15 47 TRP A CA 1
ATOM 324 C C . TRP A 1 43 ? 126.079 130.003 154.564 1.00 96.69 47 TRP A C 1
ATOM 325 O O . TRP A 1 43 ? 126.906 129.154 154.907 1.00 98.85 47 TRP A O 1
ATOM 336 N N . LYS A 1 44 ? 125.682 130.984 155.373 1.00 101.91 48 LYS A N 1
ATOM 337 C CA . LYS A 1 44 ? 126.243 131.179 156.703 1.00 103.86 48 LYS A CA 1
ATOM 338 C C . LYS A 1 44 ? 125.122 131.186 157.730 1.00 107.13 48 LYS A C 1
ATOM 339 O O . LYS A 1 44 ? 124.120 131.887 157.555 1.00 109.18 48 LYS A O 1
ATOM 345 N N . ASP A 1 45 ? 125.293 130.408 158.796 1.00 109.05 49 ASP A N 1
ATOM 346 C CA . ASP A 1 45 ? 124.311 130.347 159.874 1.00 110.39 49 ASP A CA 1
ATOM 347 C C . ASP A 1 45 ? 125.057 130.160 161.186 1.00 114.07 49 ASP A C 1
ATOM 348 O O . ASP A 1 45 ? 125.590 129.077 161.447 1.00 116.53 49 ASP A O 1
ATOM 353 N N . ARG A 1 46 ? 125.089 131.208 162.007 1.00 115.80 50 ARG A N 1
ATOM 354 C CA . ARG A 1 46 ? 125.875 131.208 163.234 1.00 117.96 50 ARG A CA 1
ATOM 355 C C . ARG A 1 46 ? 125.266 130.363 164.345 1.00 116.42 50 ARG A C 1
ATOM 356 O O . ARG A 1 46 ? 125.926 130.152 165.367 1.00 116.07 50 ARG A O 1
ATOM 364 N N . ARG A 1 47 ? 124.036 129.877 164.180 1.00 116.20 51 ARG A N 1
ATOM 365 C CA . ARG A 1 47 ? 123.439 128.996 165.175 1.00 116.02 51 ARG A CA 1
ATOM 366 C C . ARG A 1 47 ? 124.121 127.636 165.243 1.00 116.92 51 ARG A C 1
ATOM 367 O O . ARG A 1 47 ? 123.862 126.879 166.184 1.00 114.42 51 ARG A O 1
ATOM 375 N N . LEU A 1 48 ? 124.977 127.311 164.276 1.00 118.09 52 LEU A N 1
ATOM 376 C CA . LEU A 1 48 ? 125.660 126.026 164.219 1.00 118.04 52 LEU A CA 1
ATOM 377 C C . LEU A 1 48 ? 127.124 126.119 164.627 1.00 120.82 52 LEU A C 1
ATOM 378 O O . LEU A 1 48 ? 127.874 125.157 164.432 1.00 125.02 52 LEU A O 1
ATOM 383 N N . ALA A 1 49 ? 127.551 127.251 165.181 1.00 120.91 53 ALA A N 1
ATOM 384 C CA . ALA A 1 49 ? 128.949 127.425 165.552 1.00 123.78 53 ALA A CA 1
ATOM 385 C C . ALA A 1 49 ? 129.329 126.486 166.691 1.00 128.64 53 ALA A C 1
ATOM 386 O O . ALA A 1 49 ? 128.520 126.197 167.577 1.00 128.77 53 ALA A O 1
ATOM 388 N N . PHE A 1 50 ? 130.571 126.008 166.660 1.00 129.81 54 PHE A N 1
ATOM 389 C CA . PHE A 1 50 ? 131.066 125.091 167.676 1.00 134.63 54 PHE A CA 1
ATOM 390 C C . PHE A 1 50 ? 132.569 125.270 167.825 1.00 140.88 54 PHE A C 1
ATOM 391 O O . PHE A 1 50 ? 133.242 125.813 166.945 1.00 139.95 54 PHE A O 1
ATOM 399 N N . ASP A 1 51 ? 133.089 124.804 168.960 1.00 145.32 55 ASP A N 1
ATOM 400 C CA . ASP A 1 51 ? 134.516 124.887 169.242 1.00 148.70 55 ASP A CA 1
ATOM 401 C C . ASP A 1 51 ? 135.203 123.611 168.777 1.00 150.36 55 ASP A C 1
ATOM 402 O O . ASP A 1 51 ? 134.900 122.532 169.304 1.00 150.10 55 ASP A O 1
ATOM 407 N N . PRO A 1 52 ? 136.113 123.678 167.802 1.00 150.93 56 PRO A N 1
ATOM 408 C CA . PRO A 1 52 ? 136.814 122.455 167.373 1.00 152.88 56 PRO A CA 1
ATOM 409 C C . PRO A 1 52 ? 137.640 121.812 168.472 1.00 156.71 56 PRO A C 1
ATOM 410 O O . PRO A 1 52 ? 137.757 120.580 168.504 1.00 156.66 56 PRO A O 1
ATOM 414 N N . VAL A 1 53 ? 138.221 122.606 169.373 1.00 158.27 57 VAL A N 1
ATOM 415 C CA . VAL A 1 53 ? 139.044 122.045 170.440 1.00 158.66 57 VAL A CA 1
ATOM 416 C C . VAL A 1 53 ? 138.182 121.268 171.428 1.00 158.47 57 VAL A C 1
ATOM 417 O O . VAL A 1 53 ? 138.515 120.142 171.817 1.00 157.41 57 VAL A O 1
ATOM 421 N N . ARG A 1 54 ? 137.063 121.859 171.851 1.00 158.92 58 ARG A N 1
ATOM 422 C CA . ARG A 1 54 ? 136.183 121.186 172.801 1.00 159.40 58 ARG A CA 1
ATOM 423 C C . ARG A 1 54 ? 135.531 119.956 172.181 1.00 159.76 58 ARG A C 1
ATOM 424 O O . ARG A 1 54 ? 135.444 118.903 172.822 1.00 157.95 58 ARG A O 1
ATOM 432 N N . SER A 1 55 ? 135.065 120.071 170.936 1.00 161.15 59 SER A N 1
ATOM 433 C CA . SER A 1 55 ? 134.402 118.944 170.290 1.00 159.68 59 SER A CA 1
ATOM 434 C C . SER A 1 55 ? 135.397 117.878 169.849 1.00 158.13 59 SER A C 1
ATOM 435 O O . SER A 1 55 ? 135.038 116.699 169.757 1.00 155.45 59 SER A O 1
ATOM 438 N N . GLY A 1 56 ? 136.639 118.268 169.573 1.00 157.65 60 GLY A N 1
ATOM 439 C CA . GLY A 1 56 ? 137.642 117.339 169.101 1.00 156.77 60 GLY A CA 1
ATOM 440 C C . GLY A 1 56 ? 137.589 117.035 167.621 1.00 159.41 60 GLY A C 1
ATOM 441 O O . GLY A 1 56 ? 138.390 116.220 167.145 1.00 162.26 60 GLY A O 1
ATOM 442 N N . VAL A 1 57 ? 136.677 117.660 166.876 1.00 158.46 61 VAL A N 1
ATOM 443 C CA . VAL A 1 57 ? 136.551 117.451 165.441 1.00 153.09 61 VAL A CA 1
ATOM 444 C C . VAL A 1 57 ? 136.542 118.808 164.752 1.00 150.38 61 VAL A C 1
ATOM 445 O O . VAL A 1 57 ? 136.241 119.839 165.356 1.00 151.59 61 VAL A O 1
ATOM 449 N N . ARG A 1 58 ? 136.881 118.794 163.464 1.00 147.20 62 ARG A N 1
ATOM 450 C CA . ARG A 1 58 ? 136.944 120.008 162.661 1.00 146.71 62 ARG A CA 1
ATOM 451 C C . ARG A 1 58 ? 135.689 120.241 161.832 1.00 139.12 62 ARG A C 1
ATOM 452 O O . ARG A 1 58 ? 135.243 121.384 161.702 1.00 133.97 62 ARG A O 1
ATOM 460 N N . VAL A 1 59 ? 135.108 119.184 161.267 1.00 136.41 63 VAL A N 1
ATOM 461 C CA . VAL A 1 59 ? 133.938 119.288 160.405 1.00 129.70 63 VAL A CA 1
ATOM 462 C C . VAL A 1 59 ? 132.861 118.354 160.937 1.00 126.05 63 VAL A C 1
ATOM 463 O O . VAL A 1 59 ? 133.129 117.175 161.196 1.00 127.98 63 VAL A O 1
ATOM 467 N N . LYS A 1 60 ? 131.651 118.877 161.099 1.00 121.05 64 LYS A N 1
ATOM 468 C CA . LYS A 1 60 ? 130.511 118.094 161.552 1.00 119.61 64 LYS A CA 1
ATOM 469 C C . LYS A 1 60 ? 129.571 117.795 160.389 1.00 115.48 64 LYS A C 1
ATOM 470 O O . LYS A 1 60 ? 129.536 118.509 159.384 1.00 113.88 64 LYS A O 1
ATOM 476 N N . THR A 1 61 ? 128.802 116.720 160.543 1.00 113.23 65 THR A N 1
ATOM 477 C CA . THR A 1 61 ? 127.861 116.268 159.530 1.00 112.57 65 THR A CA 1
ATOM 478 C C . THR A 1 61 ? 126.446 116.297 160.091 1.00 113.74 65 THR A C 1
ATOM 479 O O . THR A 1 61 ? 126.222 116.011 161.271 1.00 114.83 65 THR A O 1
ATOM 483 N N . TYR A 1 62 ? 125.491 116.647 159.234 1.00 114.77 66 TYR A N 1
ATOM 484 C CA . TYR A 1 62 ? 124.096 116.771 159.627 1.00 114.20 66 TYR A CA 1
ATOM 485 C C . TYR A 1 62 ? 123.204 116.040 158.634 1.00 117.09 66 TYR A C 1
ATOM 486 O O . TYR A 1 62 ? 123.549 115.860 157.463 1.00 114.27 66 TYR A O 1
ATOM 495 N N . GLU A 1 63 ? 122.049 115.619 159.124 1.00 121.33 67 GLU A N 1
ATOM 496 C CA . GLU A 1 63 ? 120.994 115.019 158.328 1.00 122.07 67 GLU A CA 1
ATOM 497 C C . GLU A 1 63 ? 120.318 116.093 157.486 1.00 122.53 67 GLU A C 1
ATOM 498 O O . GLU A 1 63 ? 120.350 117.277 157.835 1.00 120.46 67 GLU A O 1
ATOM 504 N N . PRO A 1 64 ? 119.714 115.727 156.350 1.00 123.72 68 PRO A N 1
ATOM 505 C CA . PRO A 1 64 ? 118.968 116.736 155.577 1.00 121.49 68 PRO A CA 1
ATOM 506 C C . PRO A 1 64 ? 117.845 117.388 156.366 1.00 122.88 68 PRO A C 1
ATOM 507 O O . PRO A 1 64 ? 117.508 118.550 156.113 1.00 121.25 68 PRO A O 1
ATOM 511 N N . GLU A 1 65 ? 117.257 116.672 157.318 1.00 125.85 69 GLU A N 1
ATOM 512 C CA . GLU A 1 65 ? 116.251 117.240 158.201 1.00 124.92 69 GLU A CA 1
ATOM 513 C C . GLU A 1 65 ? 116.948 117.828 159.430 1.00 126.05 69 GLU A C 1
ATOM 514 O O . GLU A 1 65 ? 118.170 117.735 159.578 1.00 125.75 69 GLU A O 1
ATOM 520 N N . ALA A 1 66 ? 116.173 118.458 160.317 1.00 126.86 70 ALA A N 1
ATOM 521 C CA . ALA A 1 66 ? 116.691 119.081 161.539 1.00 127.29 70 ALA A CA 1
ATOM 522 C C . ALA A 1 66 ? 117.671 120.209 161.225 1.00 123.39 70 ALA A C 1
ATOM 523 O O . ALA A 1 66 ? 118.438 120.643 162.086 1.00 122.22 70 ALA A O 1
ATOM 525 N N . ILE A 1 67 ? 117.640 120.696 159.986 1.00 122.18 71 ILE A N 1
ATOM 526 C CA . ILE A 1 67 ? 118.512 121.780 159.554 1.00 118.03 71 ILE A CA 1
ATOM 527 C C . ILE A 1 67 ? 117.755 122.594 158.518 1.00 117.43 71 ILE A C 1
ATOM 528 O O . ILE A 1 67 ? 117.099 122.033 157.634 1.00 120.01 71 ILE A O 1
ATOM 533 N N . TRP A 1 68 ? 117.837 123.918 158.628 1.00 113.76 72 TRP A N 1
ATOM 534 C CA . TRP A 1 68 ? 117.173 124.803 157.683 1.00 109.94 72 TRP A CA 1
ATOM 535 C C . TRP A 1 68 ? 117.941 124.819 156.368 1.00 107.94 72 TRP A C 1
ATOM 536 O O . TRP A 1 68 ? 119.149 125.074 156.350 1.00 104.82 72 TRP A O 1
ATOM 547 N N . ILE A 1 69 ? 117.237 124.548 155.274 1.00 104.43 73 ILE A N 1
ATOM 548 C CA . ILE A 1 69 ? 117.812 124.523 153.936 1.00 99.45 73 ILE A CA 1
ATOM 549 C C . ILE A 1 69 ? 117.024 125.497 153.073 1.00 98.52 73 ILE A C 1
ATOM 550 O O . ILE A 1 69 ? 115.793 125.437 153.062 1.00 99.40 73 ILE A O 1
ATOM 555 N N . PRO A 1 70 ? 117.676 126.408 152.353 1.00 96.28 74 PRO A N 1
ATOM 556 C CA . PRO A 1 70 ? 116.936 127.297 151.450 1.00 95.07 74 PRO A CA 1
ATOM 557 C C . PRO A 1 70 ? 116.248 126.508 150.346 1.00 93.68 74 PRO A C 1
ATOM 558 O O . PRO A 1 70 ? 116.729 125.462 149.905 1.00 93.95 74 PRO A O 1
ATOM 562 N N . GLU A 1 71 ? 115.104 127.023 149.903 1.00 91.38 75 GLU A N 1
ATOM 563 C CA . GLU A 1 71 ? 114.284 126.363 148.888 1.00 87.38 75 GLU A CA 1
ATOM 564 C C . GLU A 1 71 ? 114.679 126.916 147.522 1.00 85.01 75 GLU A C 1
ATOM 565 O O . GLU A 1 71 ? 114.343 128.045 147.164 1.00 86.86 75 GLU A O 1
ATOM 571 N N . ILE A 1 72 ? 115.401 126.103 146.756 1.00 81.52 76 ILE A N 1
ATOM 572 C CA . ILE A 1 72 ? 115.856 126.463 145.418 1.00 76.83 76 ILE A CA 1
ATOM 573 C C . ILE A 1 72 ? 115.028 125.694 144.400 1.00 76.03 76 ILE A C 1
ATOM 574 O O . ILE A 1 72 ? 114.852 124.475 144.519 1.00 76.85 76 ILE A O 1
ATOM 579 N N . ARG A 1 73 ? 114.517 126.402 143.396 1.00 73.63 77 ARG A N 1
ATOM 580 C CA . ARG A 1 73 ? 113.672 125.801 142.377 1.00 71.97 77 ARG A CA 1
ATOM 581 C C . ARG A 1 73 ? 114.129 126.240 140.993 1.00 68.53 77 ARG A C 1
ATOM 582 O O . ARG A 1 73 ? 114.676 127.330 140.809 1.00 67.68 77 ARG A O 1
ATOM 590 N N . PHE A 1 74 ? 113.896 125.368 140.016 1.00 64.83 78 PHE A N 1
ATOM 591 C CA . PHE A 1 74 ? 114.160 125.661 138.615 1.00 57.37 78 PHE A CA 1
ATOM 592 C C . PHE A 1 74 ? 112.899 126.216 137.968 1.00 58.42 78 PHE A C 1
ATOM 593 O O . PHE A 1 74 ? 111.786 125.782 138.280 1.00 68.32 78 PHE A O 1
ATOM 601 N N . VAL A 1 75 ? 113.077 127.174 137.064 1.00 53.66 79 VAL A N 1
ATOM 602 C CA . VAL A 1 75 ? 111.943 127.835 136.423 1.00 52.58 79 VAL A CA 1
ATOM 603 C C . VAL A 1 75 ? 111.483 127.080 135.183 1.00 53.39 79 VAL A C 1
ATOM 604 O O . VAL A 1 75 ? 110.323 126.669 135.089 1.00 57.09 79 VAL A O 1
ATOM 608 N N . ASN A 1 76 ? 112.375 126.881 134.215 1.00 49.97 80 ASN A N 1
ATOM 609 C CA . ASN A 1 76 ? 112.003 126.289 132.930 1.00 48.33 80 ASN A CA 1
ATOM 610 C C . ASN A 1 76 ? 112.213 124.774 132.942 1.00 51.27 80 ASN A C 1
ATOM 611 O O . ASN A 1 76 ? 113.056 124.222 132.237 1.00 54.82 80 ASN A O 1
ATOM 616 N N . VAL A 1 77 ? 111.413 124.098 133.762 1.00 56.10 81 VAL A N 1
ATOM 617 C CA . VAL A 1 77 ? 111.433 122.644 133.850 1.00 57.71 81 VAL A CA 1
ATOM 618 C C . VAL A 1 77 ? 110.010 122.123 133.720 1.00 61.19 81 VAL A C 1
ATOM 619 O O . VAL A 1 77 ? 109.047 122.776 134.131 1.00 66.30 81 VAL A O 1
ATOM 623 N N . GLU A 1 78 ? 109.885 120.930 133.135 1.00 61.48 82 GLU A N 1
ATOM 624 C CA . GLU A 1 78 ? 108.570 120.318 132.974 1.00 64.40 82 GLU A CA 1
ATOM 625 C C . GLU A 1 78 ? 107.994 119.894 134.320 1.00 68.72 82 GLU A C 1
ATOM 626 O O . GLU A 1 78 ? 106.824 120.158 134.618 1.00 76.16 82 GLU A O 1
ATOM 632 N N . ASN A 1 79 ? 108.802 119.235 135.145 1.00 70.14 83 ASN A N 1
ATOM 633 C CA . ASN A 1 79 ? 108.400 118.803 136.474 1.00 71.37 83 ASN A CA 1
ATOM 634 C C . ASN A 1 79 ? 109.492 119.166 137.470 1.00 75.83 83 ASN A C 1
ATOM 635 O O . ASN A 1 79 ? 110.569 119.641 137.101 1.00 81.49 83 ASN A O 1
ATOM 640 N N . ALA A 1 80 ? 109.199 118.943 138.748 1.00 75.37 84 ALA A N 1
ATOM 641 C CA . ALA A 1 80 ? 110.195 119.165 139.785 1.00 73.69 84 ALA A CA 1
ATOM 642 C C . ALA A 1 80 ? 111.353 118.187 139.622 1.00 76.84 84 ALA A C 1
ATOM 643 O O . ALA A 1 80 ? 111.175 117.045 139.192 1.00 80.23 84 ALA A O 1
ATOM 645 N N . ARG A 1 81 ? 112.550 118.651 139.966 1.00 76.57 85 ARG A N 1
ATOM 646 C CA . ARG A 1 81 ? 113.744 117.837 139.799 1.00 72.60 85 ARG A CA 1
ATOM 647 C C . ARG A 1 81 ? 113.726 116.640 140.744 1.00 80.08 85 ARG A C 1
ATOM 648 O O . ARG A 1 81 ? 113.145 116.682 141.832 1.00 85.63 85 ARG A O 1
ATOM 656 N N . ASP A 1 82 ? 114.365 115.558 140.306 1.00 78.92 86 ASP A N 1
ATOM 657 C CA . ASP A 1 82 ? 114.515 114.340 141.100 1.00 82.62 86 ASP A CA 1
ATOM 658 C C . ASP A 1 82 ? 115.935 114.355 141.656 1.00 80.95 86 ASP A C 1
ATOM 659 O O . ASP A 1 82 ? 116.898 114.077 140.937 1.00 80.33 86 ASP A O 1
ATOM 664 N N . ALA A 1 83 ? 116.061 114.684 142.935 1.00 81.46 87 ALA A N 1
ATOM 665 C CA . ALA A 1 83 ? 117.352 114.913 143.562 1.00 83.58 87 ALA A CA 1
ATOM 666 C C . ALA A 1 83 ? 117.490 114.092 144.836 1.00 86.66 87 ALA A C 1
ATOM 667 O O . ALA A 1 83 ? 116.507 113.691 145.464 1.00 90.78 87 ALA A O 1
ATOM 669 N N . ASP A 1 84 ? 118.759 113.867 145.219 1.00 86.51 88 ASP A N 1
ATOM 670 C CA . ASP A 1 84 ? 119.105 113.105 146.450 1.00 87.50 88 ASP A CA 1
ATOM 671 C C . ASP A 1 84 ? 120.326 113.769 147.103 1.00 84.17 88 ASP A C 1
ATOM 672 O O . ASP A 1 84 ? 121.274 114.080 146.365 1.00 80.21 88 ASP A O 1
ATOM 677 N N . VAL A 1 85 ? 120.333 113.947 148.431 1.00 86.63 89 VAL A N 1
ATOM 678 C CA . VAL A 1 85 ? 121.396 114.682 149.102 1.00 86.67 89 VAL A CA 1
ATOM 679 C C . VAL A 1 85 ? 122.642 113.814 149.192 1.00 86.72 89 VAL A C 1
ATOM 680 O O . VAL A 1 85 ? 122.566 112.603 149.437 1.00 90.15 89 VAL A O 1
ATOM 684 N N . VAL A 1 86 ? 123.801 114.437 149.006 1.00 83.68 90 VAL A N 1
ATOM 685 C CA . VAL A 1 86 ? 125.085 113.749 149.022 1.00 84.80 90 VAL A CA 1
ATOM 686 C C . VAL A 1 86 ? 125.853 114.029 150.309 1.00 89.91 90 VAL A C 1
ATOM 687 O O . VAL A 1 86 ? 126.283 113.104 150.998 1.00 92.55 90 VAL A O 1
ATOM 691 N N . ASP A 1 87 ? 126.036 115.303 150.647 1.00 90.17 91 ASP A N 1
ATOM 692 C CA . ASP A 1 87 ? 126.829 115.665 151.811 1.00 92.27 91 ASP A CA 1
ATOM 693 C C . ASP A 1 87 ? 126.356 117.005 152.355 1.00 92.47 91 ASP A C 1
ATOM 694 O O . ASP A 1 87 ? 126.035 117.923 151.597 1.00 92.05 91 ASP A O 1
ATOM 699 N N . ILE A 1 88 ? 126.316 117.102 153.684 1.00 92.69 92 ILE A N 1
ATOM 700 C CA . ILE A 1 88 ? 126.017 118.347 154.387 1.00 93.84 92 ILE A CA 1
ATOM 701 C C . ILE A 1 88 ? 127.075 118.508 155.471 1.00 97.63 92 ILE A C 1
ATOM 702 O O . ILE A 1 88 ? 127.125 117.711 156.414 1.00 105.53 92 ILE A O 1
ATOM 707 N N . SER A 1 89 ? 127.915 119.533 155.345 1.00 95.42 93 SER A N 1
ATOM 708 C CA . SER A 1 89 ? 129.019 119.755 156.268 1.00 100.35 93 SER A CA 1
ATOM 709 C C . SER A 1 89 ? 128.972 121.180 156.797 1.00 102.96 93 SER A C 1
ATOM 710 O O . SER A 1 89 ? 128.594 122.107 156.076 1.00 101.81 93 SER A O 1
ATOM 713 N N . VAL A 1 90 ? 129.360 121.347 158.061 1.00 108.82 94 VAL A N 1
ATOM 714 C CA . VAL A 1 90 ? 129.357 122.645 158.722 1.00 107.00 94 VAL A CA 1
ATOM 715 C C . VAL A 1 90 ? 130.752 122.934 159.263 1.00 110.79 94 VAL A C 1
ATOM 716 O O . VAL A 1 90 ? 131.465 122.043 159.731 1.00 114.54 94 VAL A O 1
ATOM 720 N N . SER A 1 91 ? 131.130 124.203 159.195 1.00 112.34 95 SER A N 1
ATOM 721 C CA . SER A 1 91 ? 132.396 124.713 159.689 1.00 116.86 95 SER A CA 1
ATOM 722 C C . SER A 1 91 ? 132.219 125.321 161.076 1.00 122.95 95 SER A C 1
ATOM 723 O O . SER A 1 91 ? 131.112 125.719 161.452 1.00 123.79 95 SER A O 1
ATOM 726 N N . PRO A 1 92 ? 133.294 125.388 161.879 1.00 126.90 96 PRO A N 1
ATOM 727 C CA . PRO A 1 92 ? 133.190 126.017 163.204 1.00 126.40 96 PRO A CA 1
ATOM 728 C C . PRO A 1 92 ? 132.652 127.439 163.154 1.00 126.37 96 PRO A C 1
ATOM 729 O O . PRO A 1 92 ? 131.940 127.870 164.067 1.00 126.24 96 PRO A O 1
ATOM 733 N N . ASP A 1 93 ? 132.990 128.178 162.095 1.00 126.86 97 ASP A N 1
ATOM 734 C CA . ASP A 1 93 ? 132.449 129.524 161.934 1.00 125.21 97 ASP A CA 1
ATOM 735 C C . ASP A 1 93 ? 130.947 129.502 161.681 1.00 124.50 97 ASP A C 1
ATOM 736 O O . ASP A 1 93 ? 130.262 130.497 161.942 1.00 124.14 97 ASP A O 1
ATOM 741 N N . GLY A 1 94 ? 130.420 128.390 161.178 1.00 121.63 98 GLY A N 1
ATOM 742 C CA . GLY A 1 94 ? 129.008 128.263 160.889 1.00 115.61 98 GLY A CA 1
ATOM 743 C C . GLY A 1 94 ? 128.648 128.154 159.423 1.00 111.76 98 GLY A C 1
ATOM 744 O O . GLY A 1 94 ? 127.455 128.123 159.099 1.00 111.70 98 GLY A O 1
ATOM 745 N N . THR A 1 95 ? 129.631 128.095 158.528 1.00 109.84 99 THR A N 1
ATOM 746 C CA . THR A 1 95 ? 129.365 127.989 157.099 1.00 104.17 99 THR A CA 1
ATOM 747 C C . THR A 1 95 ? 128.904 126.574 156.771 1.00 101.66 99 THR A C 1
ATOM 748 O O . THR A 1 95 ? 129.536 125.597 157.186 1.00 103.65 99 THR A O 1
ATOM 752 N N . VAL A 1 96 ? 127.806 126.465 156.027 1.00 97.59 100 VAL A N 1
ATOM 753 C CA . VAL A 1 96 ? 127.228 125.180 155.652 1.00 94.15 100 VAL A CA 1
ATOM 754 C C . VAL A 1 96 ? 127.514 124.917 154.182 1.00 92.83 100 VAL A C 1
ATOM 755 O O . VAL A 1 96 ? 127.346 125.803 153.335 1.00 92.10 100 VAL A O 1
ATOM 759 N N . GLN A 1 97 ? 127.950 123.697 153.877 1.00 92.69 101 GLN A N 1
ATOM 760 C CA . GLN A 1 97 ? 128.197 123.262 152.509 1.00 85.71 101 GLN A CA 1
ATOM 761 C C . GLN A 1 97 ? 127.167 122.208 152.134 1.00 82.97 101 GLN A C 1
ATOM 762 O O . GLN A 1 97 ? 127.007 121.211 152.845 1.00 87.43 101 GLN A O 1
ATOM 768 N N . TYR A 1 98 ? 126.476 122.430 151.020 1.00 79.64 102 TYR A N 1
ATOM 769 C CA . TYR A 1 98 ? 125.397 121.564 150.570 1.00 77.67 102 TYR A CA 1
ATOM 770 C C . TYR A 1 98 ? 125.718 121.029 149.182 1.00 74.41 102 TYR A C 1
ATOM 771 O O . TYR A 1 98 ? 126.147 121.781 148.302 1.00 77.66 102 TYR A O 1
ATOM 780 N N . LEU A 1 99 ? 125.515 119.727 148.992 1.00 71.77 103 LEU A N 1
ATOM 781 C CA . LEU A 1 99 ? 125.781 119.078 147.717 1.00 70.49 103 LEU A CA 1
ATOM 782 C C . LEU A 1 99 ? 124.696 118.049 147.440 1.00 72.07 103 LEU A C 1
ATOM 783 O O . LEU A 1 99 ? 124.245 117.342 148.344 1.00 75.15 103 LEU A O 1
ATOM 788 N N . GLU A 1 100 ? 124.283 117.968 146.177 1.00 70.55 104 GLU A N 1
ATOM 789 C CA . GLU A 1 100 ? 123.246 117.026 145.780 1.00 72.49 104 GLU A CA 1
ATOM 790 C C . GLU A 1 100 ? 123.379 116.732 144.294 1.00 69.62 104 GLU A C 1
ATOM 791 O O . GLU A 1 100 ? 123.975 117.511 143.546 1.00 68.49 104 GLU A O 1
ATOM 797 N N . ARG A 1 101 ? 122.816 115.600 143.880 1.00 68.83 105 ARG A N 1
ATOM 798 C CA . ARG A 1 101 ? 122.765 115.197 142.482 1.00 64.89 105 ARG A CA 1
ATOM 799 C C . ARG A 1 101 ? 121.312 115.115 142.034 1.00 68.56 105 ARG A C 1
ATOM 800 O O . ARG A 1 101 ? 120.476 114.522 142.722 1.00 74.78 105 ARG A O 1
ATOM 808 N N . PHE A 1 102 ? 121.016 115.705 140.878 1.00 64.44 106 PHE A N 1
ATOM 809 C CA . PHE A 1 102 ? 119.643 115.816 140.410 1.00 61.93 106 PHE A CA 1
ATOM 810 C C . PHE A 1 102 ? 119.568 115.507 138.922 1.00 59.30 106 PHE A C 1
ATOM 811 O O . PHE A 1 102 ? 120.573 115.518 138.207 1.00 58.83 106 PHE A O 1
ATOM 819 N N . SER A 1 103 ? 118.348 115.226 138.468 1.00 63.11 107 SER A N 1
ATOM 820 C CA . SER A 1 103 ? 118.038 115.055 137.058 1.00 61.20 107 SER A CA 1
ATOM 821 C C . SER A 1 103 ? 116.778 115.845 136.734 1.00 63.19 107 SER A C 1
ATOM 822 O O . SER A 1 103 ? 115.855 115.926 137.548 1.00 68.01 107 SER A O 1
ATOM 825 N N . ALA A 1 104 ? 116.744 116.429 135.538 1.00 56.47 108 ALA A N 1
ATOM 826 C CA . ALA A 1 104 ? 115.630 117.290 135.166 1.00 54.36 108 ALA A CA 1
ATOM 827 C C . ALA A 1 104 ? 115.512 117.351 133.652 1.00 56.91 108 ALA A C 1
ATOM 828 O O . ALA A 1 104 ? 116.437 116.988 132.920 1.00 58.27 108 ALA A O 1
ATOM 830 N N . ARG A 1 105 ? 114.351 117.815 133.194 1.00 57.69 109 ARG A N 1
ATOM 831 C CA . ARG A 1 105 ? 114.072 118.038 131.780 1.00 55.20 109 ARG A CA 1
ATOM 832 C C . ARG A 1 105 ? 113.793 119.526 131.596 1.00 53.85 109 ARG A C 1
ATOM 833 O O . ARG A 1 105 ? 112.912 120.083 132.258 1.00 56.55 109 ARG A O 1
ATOM 841 N N . VAL A 1 106 ? 114.539 120.164 130.697 1.00 52.43 110 VAL A N 1
ATOM 842 C CA . VAL A 1 106 ? 114.546 121.617 130.563 1.00 50.89 110 VAL A CA 1
ATOM 843 C C . VAL A 1 106 ? 113.843 122.018 129.275 1.00 51.49 110 VAL A C 1
ATOM 844 O O . VAL A 1 106 ? 113.941 121.326 128.254 1.00 54.22 110 VAL A O 1
ATOM 848 N N . LEU A 1 107 ? 113.131 123.143 129.323 1.00 53.35 111 LEU A N 1
ATOM 849 C CA . LEU A 1 107 ? 112.471 123.735 128.163 1.00 50.25 111 LEU A CA 1
ATOM 850 C C . LEU A 1 107 ? 113.241 124.987 127.762 1.00 53.02 111 LEU A C 1
ATOM 851 O O . LEU A 1 107 ? 113.369 125.924 128.557 1.00 60.28 111 LEU A O 1
ATOM 856 N N . SER A 1 108 ? 113.749 125.004 126.531 1.00 53.25 112 SER A N 1
ATOM 857 C CA . SER A 1 108 ? 114.516 126.131 126.023 1.00 57.90 112 SER A CA 1
ATOM 858 C C . SER A 1 108 ? 114.248 126.286 124.530 1.00 62.34 112 SER A C 1
ATOM 859 O O . SER A 1 108 ? 114.468 125.336 123.760 1.00 68.00 112 SER A O 1
ATOM 862 N N . PRO A 1 109 ? 113.775 127.449 124.083 1.00 61.52 113 PRO A N 1
ATOM 863 C CA . PRO A 1 109 ? 113.494 127.631 122.654 1.00 64.77 113 PRO A CA 1
ATOM 864 C C . PRO A 1 109 ? 114.768 127.609 121.822 1.00 65.99 113 PRO A C 1
ATOM 865 O O . PRO A 1 109 ? 115.853 127.943 122.301 1.00 69.42 113 PRO A O 1
ATOM 869 N N . LEU A 1 110 ? 114.623 127.212 120.560 1.00 64.72 114 LEU A N 1
ATOM 870 C CA . LEU A 1 110 ? 115.732 127.130 119.623 1.00 63.14 114 LEU A CA 1
ATOM 871 C C . LEU A 1 110 ? 115.402 127.908 118.356 1.00 64.49 114 LEU A C 1
ATOM 872 O O . LEU A 1 110 ? 114.236 128.031 117.969 1.00 70.67 114 LEU A O 1
ATOM 877 N N . ASP A 1 111 ? 116.442 128.434 117.714 1.00 62.55 115 ASP A N 1
ATOM 878 C CA . ASP A 1 111 ? 116.316 129.174 116.461 1.00 64.23 115 ASP A CA 1
ATOM 879 C C . ASP A 1 111 ? 117.119 128.442 115.394 1.00 65.15 115 ASP A C 1
ATOM 880 O O . ASP A 1 111 ? 118.350 128.370 115.478 1.00 67.67 115 ASP A O 1
ATOM 885 N N . ALA A 1 112 ? 116.426 127.905 114.391 1.00 64.03 116 ALA A N 1
ATOM 886 C CA . ALA A 1 112 ? 117.051 127.112 113.340 1.00 59.02 116 ALA A CA 1
ATOM 887 C C . ALA A 1 112 ? 116.884 127.745 111.962 1.00 59.85 116 ALA A C 1
ATOM 888 O O . ALA A 1 112 ? 116.644 127.043 110.978 1.00 67.24 116 ALA A O 1
ATOM 890 N N . ARG A 1 113 ? 117.002 129.073 111.877 1.00 57.20 117 ARG A N 1
ATOM 891 C CA . ARG A 1 113 ? 116.879 129.742 110.586 1.00 56.56 117 ARG A CA 1
ATOM 892 C C . ARG A 1 113 ? 117.992 129.320 109.635 1.00 59.77 117 ARG A C 1
ATOM 893 O O . ARG A 1 113 ? 117.745 129.061 108.452 1.00 65.71 117 ARG A O 1
ATOM 901 N N . ARG A 1 114 ? 119.228 129.253 110.132 1.00 54.98 118 ARG A N 1
ATOM 902 C CA . ARG A 1 114 ? 120.358 128.741 109.358 1.00 56.76 118 ARG A CA 1
ATOM 903 C C . ARG A 1 114 ? 120.616 127.304 109.801 1.00 57.34 118 ARG A C 1
ATOM 904 O O . ARG A 1 114 ? 121.585 127.006 110.496 1.00 67.29 118 ARG A O 1
ATOM 912 N N . TYR A 1 115 ? 119.740 126.397 109.363 1.00 54.40 119 TYR A N 1
ATOM 913 C CA . TYR A 1 115 ? 119.704 125.035 109.891 1.00 54.49 119 TYR A CA 1
ATOM 914 C C . TYR A 1 115 ? 121.044 124.306 109.803 1.00 64.99 119 TYR A C 1
ATOM 915 O O . TYR A 1 115 ? 121.502 123.769 110.820 1.00 72.03 119 TYR A O 1
ATOM 924 N N . PRO A 1 116 ? 121.705 124.237 108.640 1.00 63.34 120 PRO A N 1
ATOM 925 C CA . PRO A 1 116 ? 122.970 123.483 108.600 1.00 60.95 120 PRO A CA 1
ATOM 926 C C . PRO A 1 116 ? 124.073 124.112 109.433 1.00 63.00 120 PRO A C 1
ATOM 927 O O . PRO A 1 116 ? 124.937 123.394 109.951 1.00 68.16 120 PRO A O 1
ATOM 931 N N . PHE A 1 117 ? 124.065 125.435 109.589 1.00 59.59 121 PHE A N 1
ATOM 932 C CA . PHE A 1 117 ? 125.171 126.127 110.238 1.00 58.42 121 PHE A CA 1
ATOM 933 C C . PHE A 1 117 ? 124.693 127.033 111.366 1.00 62.29 121 PHE A C 1
ATOM 934 O O . PHE A 1 117 ? 125.093 128.199 111.439 1.00 70.69 121 PHE A O 1
ATOM 942 N N . ASP A 1 118 ? 123.845 126.515 112.249 1.00 59.83 122 ASP A N 1
ATOM 943 C CA . ASP A 1 118 ? 123.290 127.290 113.348 1.00 56.26 122 ASP A CA 1
ATOM 944 C C . ASP A 1 118 ? 124.051 127.020 114.639 1.00 60.05 122 ASP A C 1
ATOM 945 O O . ASP A 1 118 ? 124.666 125.964 114.814 1.00 59.36 122 ASP A O 1
ATOM 950 N N . SER A 1 119 ? 124.002 127.996 115.542 1.00 59.56 123 SER A N 1
ATOM 951 C CA . SER A 1 119 ? 124.546 127.868 116.885 1.00 56.28 123 SER A CA 1
ATOM 952 C C . SER A 1 119 ? 123.465 128.241 117.888 1.00 58.74 123 SER A C 1
ATOM 953 O O . SER A 1 119 ? 122.671 129.156 117.654 1.00 66.00 123 SER A O 1
ATOM 956 N N . GLN A 1 120 ? 123.436 127.523 119.007 1.00 53.95 124 GLN A N 1
ATOM 957 C CA . GLN A 1 120 ? 122.390 127.689 120.004 1.00 52.38 124 GLN A CA 1
ATOM 958 C C . GLN A 1 120 ? 123.003 127.928 121.376 1.00 51.62 124 GLN A C 1
ATOM 959 O O . GLN A 1 120 ? 124.161 127.591 121.633 1.00 53.40 124 GLN A O 1
ATOM 965 N N . THR A 1 121 ? 122.201 128.523 122.257 1.00 56.99 125 THR A N 1
ATOM 966 C CA . THR A 1 121 ? 122.586 128.783 123.643 1.00 56.66 125 THR A CA 1
ATOM 967 C C . THR A 1 121 ? 121.451 128.300 124.539 1.00 55.50 125 THR A C 1
ATOM 968 O O . THR A 1 121 ? 120.401 128.943 124.622 1.00 60.59 125 THR A O 1
ATOM 972 N N . LEU A 1 122 ? 121.659 127.168 125.205 1.00 51.89 126 LEU A N 1
ATOM 973 C CA . LEU A 1 122 ? 120.658 126.622 126.110 1.00 51.56 126 LEU A CA 1
ATOM 974 C C . LEU A 1 122 ? 120.741 127.311 127.466 1.00 54.01 126 LEU A C 1
ATOM 975 O O . LEU A 1 122 ? 121.831 127.606 127.963 1.00 58.83 126 LEU A O 1
ATOM 980 N N . HIS A 1 123 ? 119.580 127.563 128.066 1.00 52.61 127 HIS A N 1
ATOM 981 C CA . HIS A 1 123 ? 119.482 128.323 129.304 1.00 52.70 127 HIS A CA 1
ATOM 982 C C . HIS A 1 123 ? 118.880 127.469 130.410 1.00 53.46 127 HIS A C 1
ATOM 983 O O . HIS A 1 123 ? 117.931 126.712 130.180 1.00 57.83 127 HIS A O 1
ATOM 990 N N . ILE A 1 124 ? 119.441 127.594 131.610 1.00 53.79 128 ILE A N 1
ATOM 991 C CA . ILE A 1 124 ? 118.887 127.002 132.823 1.00 52.42 128 ILE A CA 1
ATOM 992 C C . ILE A 1 124 ? 118.751 128.116 133.851 1.00 54.42 128 ILE A C 1
ATOM 993 O O . ILE A 1 124 ? 119.739 128.781 134.182 1.00 55.84 128 ILE A O 1
ATOM 998 N N . TYR A 1 125 ? 117.537 128.319 134.355 1.00 54.01 129 TYR A N 1
ATOM 999 C CA . TYR A 1 125 ? 117.238 129.419 135.261 1.00 54.96 129 TYR A CA 1
ATOM 1000 C C . TYR A 1 125 ? 117.037 128.895 136.676 1.00 55.91 129 TYR A C 1
ATOM 1001 O O . TYR A 1 125 ? 116.262 127.958 136.893 1.00 60.54 129 TYR A O 1
ATOM 1010 N N . LEU A 1 126 ? 117.731 129.508 137.629 1.00 61.79 130 LEU A N 1
ATOM 1011 C CA . LEU A 1 126 ? 117.649 129.158 139.039 1.00 63.33 130 LEU A CA 1
ATOM 1012 C C . LEU A 1 126 ? 117.040 130.317 139.815 1.00 66.85 130 LEU A C 1
ATOM 1013 O O . LEU A 1 126 ? 117.479 131.462 139.678 1.00 71.23 130 LEU A O 1
ATOM 1018 N N . ILE A 1 127 ? 116.033 130.020 140.635 1.00 68.07 131 ILE A N 1
ATOM 1019 C CA . ILE A 1 127 ? 115.297 131.050 141.358 1.00 72.35 131 ILE A CA 1
ATOM 1020 C C . ILE A 1 127 ? 115.165 130.652 142.822 1.00 74.54 131 ILE A C 1
ATOM 1021 O O . ILE A 1 127 ? 115.231 129.472 143.178 1.00 74.48 131 ILE A O 1
ATOM 1026 N N . VAL A 1 128 ? 114.992 131.660 143.675 1.00 81.19 132 VAL A N 1
ATOM 1027 C CA . VAL A 1 128 ? 114.734 131.473 145.097 1.00 84.56 132 VAL A CA 1
ATOM 1028 C C . VAL A 1 128 ? 113.677 132.484 145.523 1.00 90.17 132 VAL A C 1
ATOM 1029 O O . VAL A 1 128 ? 113.582 133.575 144.950 1.00 94.69 132 VAL A O 1
ATOM 1033 N N . ARG A 1 129 ? 112.870 132.113 146.512 1.00 93.93 133 ARG A N 1
ATOM 1034 C CA . ARG A 1 129 ? 111.798 132.961 147.010 1.00 99.60 133 ARG A CA 1
ATOM 1035 C C . ARG A 1 129 ? 112.076 133.362 148.452 1.00 103.74 133 ARG A C 1
ATOM 1036 O O . ARG A 1 129 ? 112.376 132.512 149.297 1.00 105.92 133 ARG A O 1
ATOM 1044 N N . SER A 1 130 ? 111.972 134.659 148.727 1.00 106.01 134 SER A N 1
ATOM 1045 C CA . SER A 1 130 ? 112.212 135.165 150.068 1.00 107.21 134 SER A CA 1
ATOM 1046 C C . SER A 1 130 ? 111.078 134.762 151.007 1.00 109.79 134 SER A C 1
ATOM 1047 O O . SER A 1 130 ? 109.961 134.453 150.584 1.00 109.34 134 SER A O 1
ATOM 1050 N N . VAL A 1 131 ? 111.384 134.762 152.299 1.00 116.05 135 VAL A N 1
ATOM 1051 C CA . VAL A 1 131 ? 110.401 134.475 153.332 1.00 119.63 135 VAL A CA 1
ATOM 1052 C C . VAL A 1 131 ? 110.042 135.776 154.038 1.00 122.80 135 VAL A C 1
ATOM 1053 O O . VAL A 1 131 ? 110.670 136.820 153.839 1.00 123.02 135 VAL A O 1
ATOM 1057 N N . ASP A 1 132 ? 109.005 135.705 154.875 1.00 125.03 136 ASP A N 1
ATOM 1058 C CA . ASP A 1 132 ? 108.523 136.900 155.560 1.00 127.81 136 ASP A CA 1
ATOM 1059 C C . ASP A 1 132 ? 109.541 137.431 156.562 1.00 128.09 136 ASP A C 1
ATOM 1060 O O . ASP A 1 132 ? 109.570 138.636 156.836 1.00 128.51 136 ASP A O 1
ATOM 1065 N N . THR A 1 133 ? 110.378 136.556 157.117 1.00 129.12 137 THR A N 1
ATOM 1066 C CA . THR A 1 133 ? 111.329 136.971 158.142 1.00 129.79 137 THR A CA 1
ATOM 1067 C C . THR A 1 133 ? 112.629 137.509 157.554 1.00 127.87 137 THR A C 1
ATOM 1068 O O . THR A 1 133 ? 113.169 138.501 158.056 1.00 126.63 137 THR A O 1
ATOM 1072 N N . ARG A 1 134 ? 113.146 136.880 156.500 1.00 125.99 138 ARG A N 1
ATOM 1073 C CA . ARG A 1 134 ? 114.446 137.240 155.952 1.00 122.79 138 ARG A CA 1
ATOM 1074 C C . ARG A 1 134 ? 114.380 137.263 154.432 1.00 119.19 138 ARG A C 1
ATOM 1075 O O . ARG A 1 134 ? 113.616 136.507 153.825 1.00 118.75 138 ARG A O 1
ATOM 1083 N N . ASN A 1 135 ? 115.181 138.135 153.824 1.00 115.09 139 ASN A N 1
ATOM 1084 C CA . ASN A 1 135 ? 115.302 138.202 152.375 1.00 112.58 139 ASN A CA 1
ATOM 1085 C C . ASN A 1 135 ? 116.562 137.473 151.925 1.00 111.34 139 ASN A C 1
ATOM 1086 O O . ASN A 1 135 ? 117.629 137.621 152.528 1.00 113.07 139 ASN A O 1
ATOM 1091 N N . ILE A 1 136 ? 116.433 136.687 150.858 1.00 107.08 140 ILE A N 1
ATOM 1092 C CA . ILE A 1 136 ? 117.506 135.830 150.369 1.00 101.21 140 ILE A CA 1
ATOM 1093 C C . ILE A 1 136 ? 117.864 136.236 148.946 1.00 98.84 140 ILE A C 1
ATOM 1094 O O . ILE A 1 136 ? 116.980 136.483 148.119 1.00 102.19 140 ILE A O 1
ATOM 1099 N N . VAL A 1 137 ? 119.165 136.305 148.668 1.00 95.50 141 VAL A N 1
ATOM 1100 C CA . VAL A 1 137 ? 119.678 136.595 147.337 1.00 91.54 141 VAL A CA 1
ATOM 1101 C C . VAL A 1 137 ? 120.592 135.449 146.910 1.00 89.43 141 VAL A C 1
ATOM 1102 O O . VAL A 1 137 ? 120.949 134.579 147.704 1.00 91.36 141 VAL A O 1
ATOM 1106 N N . LEU A 1 138 ? 120.970 135.461 145.634 1.00 86.20 142 LEU A N 1
ATOM 1107 C CA . LEU A 1 138 ? 121.777 134.403 145.047 1.00 81.45 142 LEU A CA 1
ATOM 1108 C C . LEU A 1 138 ? 123.085 134.966 144.507 1.00 80.17 142 LEU A C 1
ATOM 1109 O O . LEU A 1 138 ? 123.151 136.116 144.063 1.00 85.83 142 LEU A O 1
ATOM 1114 N N . ALA A 1 139 ? 124.127 134.138 144.552 1.00 74.89 143 ALA A N 1
ATOM 1115 C CA . ALA A 1 139 ? 125.444 134.496 144.045 1.00 73.07 143 ALA A CA 1
ATOM 1116 C C . ALA A 1 139 ? 126.048 133.285 143.347 1.00 77.64 143 ALA A C 1
ATOM 1117 O O . ALA A 1 139 ? 125.586 132.153 143.510 1.00 78.65 143 ALA A O 1
ATOM 1119 N N . VAL A 1 140 ? 127.093 133.532 142.562 1.00 78.91 144 VAL A N 1
ATOM 1120 C CA . VAL A 1 140 ? 127.736 132.506 141.748 1.00 78.39 144 VAL A CA 1
ATOM 1121 C C . VAL A 1 140 ? 129.125 132.230 142.305 1.00 85.77 144 VAL A C 1
ATOM 1122 O O . VAL A 1 140 ? 129.912 133.160 142.519 1.00 87.21 144 VAL A O 1
ATOM 1126 N N . ASP A 1 141 ? 129.422 130.954 142.540 1.00 88.65 145 ASP A N 1
ATOM 1127 C CA . ASP A 1 141 ? 130.757 130.517 142.946 1.00 89.52 145 ASP A CA 1
ATOM 1128 C C . ASP A 1 141 ? 131.465 129.982 141.706 1.00 89.46 145 ASP A C 1
ATOM 1129 O O . ASP A 1 141 ? 131.154 128.892 141.221 1.00 87.48 145 ASP A O 1
ATOM 1134 N N . LEU A 1 142 ? 132.427 130.751 141.193 1.00 91.07 146 LEU A N 1
ATOM 1135 C CA . LEU A 1 142 ? 133.071 130.433 139.922 1.00 88.50 146 LEU A CA 1
ATOM 1136 C C . LEU A 1 142 ? 133.914 129.166 139.966 1.00 89.81 146 LEU A C 1
ATOM 1137 O O . LEU A 1 142 ? 134.225 128.623 138.901 1.00 89.18 146 LEU A O 1
ATOM 1142 N N . GLU A 1 143 ? 134.296 128.683 141.145 1.00 92.21 147 GLU A N 1
ATOM 1143 C CA . GLU A 1 143 ? 135.100 127.476 141.262 1.00 91.94 147 GLU A CA 1
ATOM 1144 C C . GLU A 1 143 ? 134.258 126.211 141.327 1.00 86.25 147 GLU A C 1
ATOM 1145 O O . GLU A 1 143 ? 134.813 125.109 141.273 1.00 89.21 147 GLU A O 1
ATOM 1151 N N . LYS A 1 144 ? 132.937 126.339 141.438 1.00 82.21 148 LYS A N 1
ATOM 1152 C CA . LYS A 1 144 ? 132.035 125.198 141.469 1.00 77.59 148 LYS A CA 1
ATOM 1153 C C . LYS A 1 144 ? 131.257 125.022 140.173 1.00 73.82 148 LYS A C 1
ATOM 1154 O O . LYS A 1 144 ? 130.332 124.205 140.130 1.00 72.04 148 LYS A O 1
ATOM 1160 N N . VAL A 1 145 ? 131.600 125.762 139.123 1.00 73.54 149 VAL A N 1
ATOM 1161 C CA . VAL A 1 145 ? 130.915 125.690 137.838 1.00 70.03 149 VAL A CA 1
ATOM 1162 C C . VAL A 1 145 ? 131.849 125.034 136.832 1.00 70.72 149 VAL A C 1
ATOM 1163 O O . VAL A 1 145 ? 132.989 125.478 136.653 1.00 78.26 149 VAL A O 1
ATOM 1167 N N . GLY A 1 146 ? 131.368 123.984 136.179 1.00 64.20 150 GLY A N 1
ATOM 1168 C CA . GLY A 1 146 ? 132.179 123.289 135.200 1.00 61.16 150 GLY A CA 1
ATOM 1169 C C . GLY A 1 146 ? 131.407 122.149 134.577 1.00 60.00 150 GLY A C 1
ATOM 1170 O O . GLY A 1 146 ? 130.212 121.974 134.824 1.00 63.31 150 GLY A O 1
ATOM 1171 N N . LYS A 1 147 ? 132.110 121.372 133.757 1.00 62.11 151 LYS A N 1
ATOM 1172 C CA . LYS A 1 147 ? 131.502 120.239 133.077 1.00 61.76 151 LYS A CA 1
ATOM 1173 C C . LYS A 1 147 ? 132.520 119.114 132.968 1.00 64.26 151 LYS A C 1
ATOM 1174 O O . LYS A 1 147 ? 133.731 119.350 132.962 1.00 67.31 151 LYS A O 1
ATOM 1180 N N . ASN A 1 148 ? 132.014 117.888 132.886 1.00 65.57 152 ASN A N 1
ATOM 1181 C CA . ASN A 1 148 ? 132.868 116.725 132.713 1.00 68.00 152 ASN A CA 1
ATOM 1182 C C . ASN A 1 148 ? 133.338 116.619 131.268 1.00 77.03 152 ASN A C 1
ATOM 1183 O O . ASN A 1 148 ? 132.652 117.044 130.335 1.00 80.08 152 ASN A O 1
ATOM 1188 N N . ASP A 1 149 ? 134.526 116.043 131.089 1.00 82.47 153 ASP A N 1
ATOM 1189 C CA . ASP A 1 149 ? 135.103 115.889 129.759 1.00 85.11 153 ASP A CA 1
ATOM 1190 C C . ASP A 1 149 ? 134.392 114.838 128.917 1.00 83.86 153 ASP A C 1
ATOM 1191 O O . ASP A 1 149 ? 134.622 114.783 127.704 1.00 82.93 153 ASP A O 1
ATOM 1196 N N . ASP A 1 150 ? 133.542 114.010 129.520 1.00 81.34 154 ASP A N 1
ATOM 1197 C CA . ASP A 1 150 ? 132.806 112.982 128.799 1.00 78.76 154 ASP A CA 1
ATOM 1198 C C . ASP A 1 150 ? 131.434 113.452 128.334 1.00 76.44 154 ASP A C 1
ATOM 1199 O O . ASP A 1 150 ? 130.676 112.653 127.776 1.00 75.00 154 ASP A O 1
ATOM 1204 N N . VAL A 1 151 ? 131.096 114.723 128.556 1.00 76.33 155 VAL A N 1
ATOM 1205 C CA . VAL A 1 151 ? 129.809 115.247 128.116 1.00 68.24 155 VAL A CA 1
ATOM 1206 C C . VAL A 1 151 ? 129.789 115.308 126.595 1.00 66.29 155 VAL A C 1
ATOM 1207 O O . VAL A 1 151 ? 130.709 115.848 125.967 1.00 69.56 155 VAL A O 1
ATOM 1211 N N . PHE A 1 152 ? 128.741 114.748 125.994 1.00 64.40 156 PHE A N 1
ATOM 1212 C CA . PHE A 1 152 ? 128.639 114.699 124.544 1.00 61.94 156 PHE A CA 1
ATOM 1213 C C . PHE A 1 152 ? 127.181 114.816 124.129 1.00 60.36 156 PHE A C 1
ATOM 1214 O O . PHE A 1 152 ? 126.286 114.322 124.819 1.00 61.24 156 PHE A O 1
ATOM 1222 N N . LEU A 1 153 ? 126.954 115.479 122.997 1.00 61.70 157 LEU A N 1
ATOM 1223 C CA . LEU A 1 153 ? 125.645 115.545 122.360 1.00 58.96 157 LEU A CA 1
ATOM 1224 C C . LEU A 1 153 ? 125.811 115.111 120.913 1.00 59.20 157 LEU A C 1
ATOM 1225 O O . LEU A 1 153 ? 126.682 115.629 120.207 1.00 66.29 157 LEU A O 1
ATOM 1230 N N . THR A 1 154 ? 124.988 114.161 120.478 1.00 58.18 158 THR A N 1
ATOM 1231 C CA . THR A 1 154 ? 125.120 113.613 119.134 1.00 59.14 158 THR A CA 1
ATOM 1232 C C . THR A 1 154 ? 124.814 114.679 118.090 1.00 58.41 158 THR A C 1
ATOM 1233 O O . THR A 1 154 ? 123.727 115.263 118.085 1.00 63.69 158 THR A O 1
ATOM 1237 N N . GLY A 1 155 ? 125.776 114.927 117.203 1.00 55.00 159 GLY A N 1
ATOM 1238 C CA . GLY A 1 155 ? 125.627 115.912 116.154 1.00 55.01 159 GLY A CA 1
ATOM 1239 C C . GLY A 1 155 ? 125.943 117.336 116.552 1.00 56.54 159 GLY A C 1
ATOM 1240 O O . GLY A 1 155 ? 125.698 118.249 115.754 1.00 59.64 159 GLY A O 1
ATOM 1241 N N . TRP A 1 156 ? 126.477 117.559 117.750 1.00 57.54 160 TRP A N 1
ATOM 1242 C CA . TRP A 1 156 ? 126.769 118.897 118.238 1.00 55.24 160 TRP A CA 1
ATOM 1243 C C . TRP A 1 156 ? 128.164 118.936 118.845 1.00 56.68 160 TRP A C 1
ATOM 1244 O O . TRP A 1 156 ? 128.712 117.913 119.265 1.00 61.12 160 TRP A O 1
ATOM 1255 N N . ASP A 1 157 ? 128.736 120.136 118.883 1.00 58.37 161 ASP A N 1
ATOM 1256 C CA . ASP A 1 157 ? 130.010 120.390 119.543 1.00 60.78 161 ASP A CA 1
ATOM 1257 C C . ASP A 1 157 ? 129.763 121.301 120.737 1.00 61.97 161 ASP A C 1
ATOM 1258 O O . ASP A 1 157 ? 129.226 122.403 120.579 1.00 63.21 161 ASP A O 1
ATOM 1263 N N . ILE A 1 158 ? 130.155 120.846 121.923 1.00 60.83 162 ILE A N 1
ATOM 1264 C CA . ILE A 1 158 ? 129.996 121.640 123.136 1.00 58.24 162 ILE A CA 1
ATOM 1265 C C . ILE A 1 158 ? 131.167 122.605 123.250 1.00 61.33 162 ILE A C 1
ATOM 1266 O O . ILE A 1 158 ? 132.332 122.198 123.183 1.00 70.06 162 ILE A O 1
ATOM 1271 N N . GLU A 1 159 ? 130.861 123.890 123.423 1.00 60.08 163 GLU A N 1
ATOM 1272 C CA . GLU A 1 159 ? 131.878 124.934 123.430 1.00 63.64 163 GLU A CA 1
ATOM 1273 C C . GLU A 1 159 ? 132.196 125.462 124.822 1.00 68.96 163 GLU A C 1
ATOM 1274 O O . GLU A 1 159 ? 133.371 125.522 125.197 1.00 74.62 163 GLU A O 1
ATOM 1280 N N . SER A 1 160 ? 131.189 125.850 125.600 1.00 65.56 164 SER A N 1
ATOM 1281 C CA . SER A 1 160 ? 131.443 126.419 126.916 1.00 64.42 164 SER A CA 1
ATOM 1282 C C . SER A 1 160 ? 130.205 126.268 127.787 1.00 64.49 164 SER A C 1
ATOM 1283 O O . SER A 1 160 ? 129.101 126.038 127.288 1.00 61.82 164 SER A O 1
ATOM 1286 N N . PHE A 1 161 ? 130.410 126.401 129.097 1.00 63.67 165 PHE A N 1
ATOM 1287 C CA . PHE A 1 161 ? 129.337 126.348 130.086 1.00 58.08 165 PHE A CA 1
ATOM 1288 C C . PHE A 1 161 ? 129.660 127.352 131.183 1.00 59.85 165 PHE A C 1
ATOM 1289 O O . PHE A 1 161 ? 130.446 127.055 132.088 1.00 68.70 165 PHE A O 1
ATOM 1297 N N . THR A 1 162 ? 129.059 128.537 131.103 1.00 60.19 166 THR A N 1
ATOM 1298 C CA . THR A 1 162 ? 129.314 129.620 132.043 1.00 61.75 166 THR A CA 1
ATOM 1299 C C . THR A 1 162 ? 128.007 130.024 132.716 1.00 63.28 166 THR A C 1
ATOM 1300 O O . THR A 1 162 ? 126.959 129.404 132.515 1.00 64.26 166 THR A O 1
ATOM 1304 N N . ALA A 1 163 ? 128.077 131.079 133.526 1.00 65.93 167 ALA A N 1
ATOM 1305 C CA . ALA A 1 163 ? 126.918 131.601 134.233 1.00 66.33 167 ALA A CA 1
ATOM 1306 C C . ALA A 1 163 ? 127.039 133.111 134.356 1.00 75.46 167 ALA A C 1
ATOM 1307 O O . ALA A 1 163 ? 128.144 133.643 134.492 1.00 80.95 167 ALA A O 1
ATOM 1309 N N . VAL A 1 164 ? 125.899 133.796 134.310 1.00 75.43 168 VAL A N 1
ATOM 1310 C CA . VAL A 1 164 ? 125.863 135.246 134.473 1.00 77.60 168 VAL A CA 1
ATOM 1311 C C . VAL A 1 164 ? 125.942 135.548 135.966 1.00 83.78 168 VAL A C 1
ATOM 1312 O O . VAL A 1 164 ? 125.095 135.106 136.745 1.00 82.61 168 VAL A O 1
ATOM 1316 N N . VAL A 1 165 ? 126.963 136.309 136.366 1.00 88.24 169 VAL A N 1
ATOM 1317 C CA . VAL A 1 165 ? 127.238 136.503 137.788 1.00 88.79 169 VAL A CA 1
ATOM 1318 C C . VAL A 1 165 ? 126.178 137.393 138.430 1.00 89.77 169 VAL A C 1
ATOM 1319 O O . VAL A 1 165 ? 125.878 137.265 139.623 1.00 90.63 169 VAL A O 1
ATOM 1323 N N . LYS A 1 166 ? 125.599 138.304 137.658 1.00 90.95 170 LYS A N 1
ATOM 1324 C CA . LYS A 1 166 ? 124.634 139.246 138.219 1.00 93.81 170 LYS A CA 1
ATOM 1325 C C . LYS A 1 166 ? 123.245 138.624 138.266 1.00 93.93 170 LYS A C 1
ATOM 1326 O O . LYS A 1 166 ? 122.702 138.264 137.213 1.00 93.10 170 LYS A O 1
ATOM 1332 N N . PRO A 1 167 ? 122.637 138.480 139.439 1.00 95.01 171 PRO A N 1
ATOM 1333 C CA . PRO A 1 167 ? 121.268 137.967 139.507 1.00 94.50 171 PRO A CA 1
ATOM 1334 C C . PRO A 1 167 ? 120.247 139.043 139.167 1.00 97.25 171 PRO A C 1
ATOM 1335 O O . PRO A 1 167 ? 120.530 140.242 139.183 1.00 99.82 171 PRO A O 1
ATOM 1339 N N . ALA A 1 168 ? 119.038 138.586 138.856 1.00 95.50 172 ALA A N 1
ATOM 1340 C CA . ALA A 1 168 ? 117.912 139.461 138.548 1.00 96.36 172 ALA A CA 1
ATOM 1341 C C . ALA A 1 168 ? 116.919 139.379 139.700 1.00 100.29 172 ALA A C 1
ATOM 1342 O O . ALA A 1 168 ? 116.404 138.299 140.008 1.00 99.37 172 ALA A O 1
ATOM 1344 N N . ASN A 1 169 ? 116.651 140.518 140.332 1.00 105.42 173 ASN A N 1
ATOM 1345 C CA . ASN A 1 169 ? 115.736 140.592 141.463 1.00 106.28 173 ASN A CA 1
ATOM 1346 C C . ASN A 1 169 ? 114.459 141.307 141.043 1.00 112.72 173 ASN A C 1
ATOM 1347 O O . ASN A 1 169 ? 114.513 142.382 140.437 1.00 115.77 173 ASN A O 1
ATOM 1352 N N . PHE A 1 170 ? 113.316 140.707 141.367 1.00 113.69 174 PHE A N 1
ATOM 1353 C CA . PHE A 1 170 ? 112.022 141.267 141.009 1.00 116.06 174 PHE A CA 1
ATOM 1354 C C . PHE A 1 170 ? 110.981 140.765 141.998 1.00 115.04 174 PHE A C 1
ATOM 1355 O O . PHE A 1 170 ? 111.220 139.830 142.767 1.00 114.25 174 PHE A O 1
ATOM 1363 N N . ALA A 1 171 ? 109.815 141.402 141.972 1.00 115.77 175 ALA A N 1
ATOM 1364 C CA . ALA A 1 171 ? 108.718 141.059 142.862 1.00 115.48 175 ALA A CA 1
ATOM 1365 C C . ALA A 1 171 ? 107.667 140.238 142.124 1.00 118.55 175 ALA A C 1
ATOM 1366 O O . ALA A 1 171 ? 107.312 140.532 140.979 1.00 119.28 175 ALA A O 1
ATOM 1368 N N . LEU A 1 172 ? 107.174 139.200 142.795 1.00 120.09 176 LEU A N 1
ATOM 1369 C CA . LEU A 1 172 ? 106.145 138.335 142.235 1.00 122.95 176 LEU A CA 1
ATOM 1370 C C . LEU A 1 172 ? 105.237 137.867 143.361 1.00 125.33 176 LEU A C 1
ATOM 1371 O O . LEU A 1 172 ? 105.717 137.298 144.346 1.00 124.58 176 LEU A O 1
ATOM 1376 N N . GLU A 1 173 ? 103.934 138.103 143.205 1.00 126.58 177 GLU A N 1
ATOM 1377 C CA . GLU A 1 173 ? 102.936 137.764 144.220 1.00 128.94 177 GLU A CA 1
ATOM 1378 C C . GLU A 1 173 ? 103.290 138.394 145.567 1.00 130.52 177 GLU A C 1
ATOM 1379 O O . GLU A 1 173 ? 103.204 137.763 146.622 1.00 129.58 177 GLU A O 1
ATOM 1385 N N . ASP A 1 174 ? 103.699 139.665 145.514 1.00 131.48 178 ASP A N 1
ATOM 1386 C CA . ASP A 1 174 ? 104.075 140.436 146.701 1.00 133.84 178 ASP A CA 1
ATOM 1387 C C . ASP A 1 174 ? 105.217 139.766 147.465 1.00 132.56 178 ASP A C 1
ATOM 1388 O O . ASP A 1 174 ? 105.225 139.711 148.697 1.00 132.97 178 ASP A O 1
ATOM 1393 N N . ARG A 1 175 ? 106.195 139.259 146.718 1.00 128.77 179 ARG A N 1
ATOM 1394 C CA . ARG A 1 175 ? 107.347 138.600 147.319 1.00 123.37 179 ARG A CA 1
ATOM 1395 C C . ARG A 1 175 ? 108.554 138.789 146.413 1.00 120.14 179 ARG A C 1
ATOM 1396 O O . ARG A 1 175 ? 108.422 138.755 145.187 1.00 121.61 179 ARG A O 1
ATOM 1404 N N . LEU A 1 176 ? 109.721 138.980 147.022 1.00 117.03 180 LEU A N 1
ATOM 1405 C CA . LEU A 1 176 ? 110.951 139.187 146.271 1.00 114.98 180 LEU A CA 1
ATOM 1406 C C . LEU A 1 176 ? 111.542 137.858 145.814 1.00 112.83 180 LEU A C 1
ATOM 1407 O O . LEU A 1 176 ? 111.554 136.870 146.553 1.00 112.47 180 LEU A O 1
ATOM 1412 N N . GLU A 1 177 ? 112.040 137.845 144.578 1.00 109.03 181 GLU A N 1
ATOM 1413 C CA . GLU A 1 177 ? 112.661 136.658 144.005 1.00 102.85 181 GLU A CA 1
ATOM 1414 C C . GLU A 1 177 ? 113.951 137.058 143.305 1.00 101.21 181 GLU A C 1
ATOM 1415 O O . GLU A 1 177 ? 114.039 138.145 142.729 1.00 103.56 181 GLU A O 1
ATOM 1421 N N . SER A 1 178 ? 114.945 136.174 143.358 1.00 97.85 182 SER A N 1
ATOM 1422 C CA . SER A 1 178 ? 116.223 136.369 142.687 1.00 95.96 182 SER A CA 1
ATOM 1423 C C . SER A 1 178 ? 116.469 135.222 141.717 1.00 88.64 182 SER A C 1
ATOM 1424 O O . SER A 1 178 ? 116.241 134.056 142.053 1.00 86.70 182 SER A O 1
ATOM 1427 N N . LYS A 1 179 ? 116.945 135.552 140.517 1.00 84.71 183 LYS A N 1
ATOM 1428 C CA . LYS A 1 179 ? 117.088 134.577 139.444 1.00 77.56 183 LYS A CA 1
ATOM 1429 C C . LYS A 1 179 ? 118.501 134.609 138.881 1.00 75.14 183 LYS A C 1
ATOM 1430 O O . LYS A 1 179 ? 119.066 135.687 138.669 1.00 77.63 183 LYS A O 1
ATOM 1436 N N . LEU A 1 180 ? 119.062 133.427 138.635 1.00 70.20 184 LEU A N 1
ATOM 1437 C CA . LEU A 1 180 ? 120.359 133.268 137.996 1.00 66.90 184 LEU A CA 1
ATOM 1438 C C . LEU A 1 180 ? 120.195 132.519 136.680 1.00 64.00 184 LEU A C 1
ATOM 1439 O O . LEU A 1 180 ? 119.258 131.736 136.507 1.00 64.97 184 LEU A O 1
ATOM 1444 N N . ASP A 1 181 ? 121.119 132.761 135.752 1.00 58.26 185 ASP A N 1
ATOM 1445 C CA . ASP A 1 181 ? 121.051 132.197 134.409 1.00 56.69 185 ASP A CA 1
ATOM 1446 C C . ASP A 1 181 ? 122.333 131.431 134.114 1.00 58.09 185 ASP A C 1
ATOM 1447 O O . ASP A 1 181 ? 123.432 131.985 134.230 1.00 65.21 185 ASP A O 1
ATOM 1452 N N . TYR A 1 182 ? 122.190 130.166 133.729 1.00 53.24 186 TYR A N 1
ATOM 1453 C CA . TYR A 1 182 ? 123.306 129.330 133.307 1.00 55.67 186 TYR A CA 1
ATOM 1454 C C . TYR A 1 182 ? 123.177 129.049 131.817 1.00 53.88 186 TYR A C 1
ATOM 1455 O O . TYR A 1 182 ? 122.106 128.650 131.349 1.00 55.99 186 TYR A O 1
ATOM 1464 N N . GLN A 1 183 ? 124.263 129.252 131.076 1.00 53.47 187 GLN A N 1
ATOM 1465 C CA . GLN A 1 183 ? 124.247 129.176 129.621 1.00 55.96 187 GLN A CA 1
ATOM 1466 C C . GLN A 1 183 ? 125.211 128.103 129.138 1.00 55.25 187 GLN A C 1
ATOM 1467 O O . GLN A 1 183 ? 126.342 128.012 129.624 1.00 60.12 187 GLN A O 1
ATOM 1473 N N . LEU A 1 184 ? 124.759 127.299 128.179 1.00 54.39 188 LEU A N 1
ATOM 1474 C CA . LEU A 1 184 ? 125.578 126.285 127.527 1.00 50.70 188 LEU A CA 1
ATOM 1475 C C . LEU A 1 184 ? 125.550 126.537 126.025 1.00 52.85 188 LEU A C 1
ATOM 1476 O O . LEU A 1 184 ? 124.476 126.544 125.415 1.00 56.72 188 LEU A O 1
ATOM 1481 N N . ARG A 1 185 ? 126.725 126.738 125.433 1.00 53.42 189 ARG A N 1
ATOM 1482 C CA . ARG A 1 185 ? 126.835 127.068 124.018 1.00 54.61 189 ARG A CA 1
ATOM 1483 C C . ARG A 1 185 ? 127.224 125.832 123.218 1.00 54.59 189 ARG A C 1
ATOM 1484 O O . ARG A 1 185 ? 128.152 125.110 123.591 1.00 56.88 189 ARG A O 1
ATOM 1492 N N . ILE A 1 186 ? 126.511 125.595 122.117 1.00 56.37 190 ILE A N 1
ATOM 1493 C CA . ILE A 1 186 ? 126.746 124.438 121.263 1.00 53.65 190 ILE A CA 1
ATOM 1494 C C . ILE A 1 186 ? 126.700 124.873 119.805 1.00 54.77 190 ILE A C 1
ATOM 1495 O O . ILE A 1 186 ? 126.077 125.880 119.456 1.00 61.27 190 ILE A O 1
ATOM 1500 N N . SER A 1 187 ? 127.370 124.101 118.951 1.00 57.19 191 SER A N 1
ATOM 1501 C CA . SER A 1 187 ? 127.371 124.328 117.513 1.00 57.54 191 SER A CA 1
ATOM 1502 C C . SER A 1 187 ? 127.160 123.004 116.794 1.00 56.30 191 SER A C 1
ATOM 1503 O O . SER A 1 187 ? 127.598 121.950 117.260 1.00 60.55 191 SER A O 1
ATOM 1506 N N . ARG A 1 188 ? 126.487 123.069 115.648 1.00 57.49 192 ARG A N 1
ATOM 1507 C CA . ARG A 1 188 ? 126.103 121.865 114.924 1.00 57.74 192 ARG A CA 1
ATOM 1508 C C . ARG A 1 188 ? 127.212 121.403 113.988 1.00 59.81 192 ARG A C 1
ATOM 1509 O O . ARG A 1 188 ? 127.913 122.215 113.378 1.00 65.81 192 ARG A O 1
ATOM 1517 N N . GLN A 1 189 ? 127.367 120.084 113.880 1.00 58.77 193 GLN A N 1
ATOM 1518 C CA . GLN A 1 189 ? 128.313 119.485 112.943 1.00 62.38 193 GLN A CA 1
ATOM 1519 C C . GLN A 1 189 ? 127.629 119.346 111.589 1.00 69.17 193 GLN A C 1
ATOM 1520 O O . GLN A 1 189 ? 126.701 118.546 111.433 1.00 64.55 193 GLN A O 1
ATOM 1526 N N . TYR A 1 190 ? 128.089 120.117 110.606 1.00 76.71 194 TYR A N 1
ATOM 1527 C CA . TYR A 1 190 ? 127.423 120.211 109.315 1.00 75.59 194 TYR A CA 1
ATOM 1528 C C . TYR A 1 190 ? 128.003 119.268 108.268 1.00 79.07 194 TYR A C 1
ATOM 1529 O O . TYR A 1 190 ? 127.553 119.293 107.118 1.00 77.12 194 TYR A O 1
ATOM 1538 N N . PHE A 1 191 ? 128.985 118.445 108.624 1.00 81.36 195 PHE A N 1
ATOM 1539 C CA . PHE A 1 191 ? 129.500 117.499 107.650 1.00 79.76 195 PHE A CA 1
ATOM 1540 C C . PHE A 1 191 ? 128.535 116.329 107.482 1.00 75.12 195 PHE A C 1
ATOM 1541 O O . PHE A 1 191 ? 127.641 116.099 108.302 1.00 79.07 195 PHE A O 1
ATOM 1549 N N . SER A 1 192 ? 128.718 115.597 106.384 1.00 65.17 196 SER A N 1
ATOM 1550 C CA . SER A 1 192 ? 127.849 114.526 105.902 1.00 62.53 196 SER A CA 1
ATOM 1551 C C . SER A 1 192 ? 126.486 115.048 105.469 1.00 60.32 196 SER A C 1
ATOM 1552 O O . SER A 1 192 ? 125.667 114.266 104.980 1.00 61.43 196 SER A O 1
ATOM 1555 N N . TYR A 1 193 ? 126.217 116.342 105.629 1.00 58.32 197 TYR A N 1
ATOM 1556 C CA . TYR A 1 193 ? 125.002 116.959 105.119 1.00 54.18 197 TYR A CA 1
ATOM 1557 C C . TYR A 1 193 ? 125.071 117.196 103.619 1.00 53.37 197 TYR A C 1
ATOM 1558 O O . TYR A 1 193 ? 124.067 117.007 102.922 1.00 53.78 197 TYR A O 1
ATOM 1567 N N . ILE A 1 194 ? 126.240 117.569 103.108 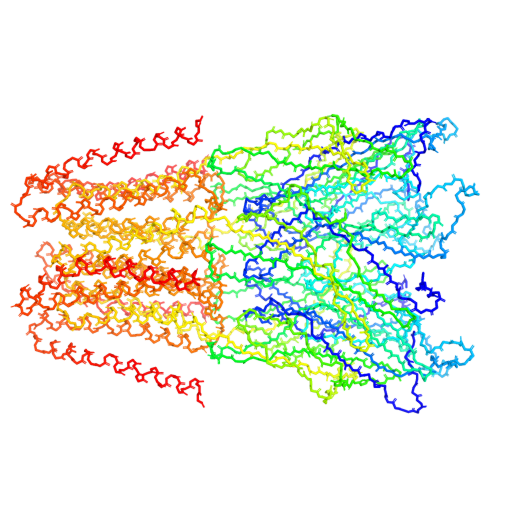1.00 51.48 198 ILE A N 1
ATOM 1568 C CA . ILE A 1 194 ? 126.435 117.786 101.676 1.00 51.25 198 ILE A CA 1
ATOM 1569 C C . ILE A 1 194 ? 126.197 116.477 100.925 1.00 50.92 198 ILE A C 1
ATOM 1570 O O . ILE A 1 194 ? 125.214 116.395 100.175 1.00 54.96 198 ILE A O 1
ATOM 1575 N N . PRO A 1 195 ? 127.003 115.421 101.117 1.00 49.63 199 PRO A N 1
ATOM 1576 C CA . PRO A 1 195 ? 126.854 114.233 100.265 1.00 46.49 199 PRO A CA 1
ATOM 1577 C C . PRO A 1 195 ? 125.584 113.437 100.510 1.00 46.26 199 PRO A C 1
ATOM 1578 O O . PRO A 1 195 ? 125.249 112.578 99.684 1.00 51.77 199 PRO A O 1
ATOM 1582 N N . ASN A 1 196 ? 124.869 113.683 101.609 1.00 45.05 200 ASN A N 1
ATOM 1583 C CA . ASN A 1 196 ? 123.633 112.969 101.888 1.00 42.39 200 ASN A CA 1
ATOM 1584 C C . ASN A 1 196 ? 122.376 113.747 101.532 1.00 45.93 200 ASN A C 1
ATOM 1585 O O . ASN A 1 196 ? 121.317 113.131 101.386 1.00 48.78 200 ASN A O 1
ATOM 1590 N N . ILE A 1 197 ? 122.456 115.070 101.391 1.00 45.65 201 ILE A N 1
ATOM 1591 C CA . ILE A 1 197 ? 121.261 115.855 101.104 1.00 42.37 201 ILE A CA 1
ATOM 1592 C C . ILE A 1 197 ? 121.445 116.700 99.849 1.00 44.32 201 ILE A C 1
ATOM 1593 O O . ILE A 1 197 ? 120.614 116.655 98.935 1.00 48.64 201 ILE A O 1
ATOM 1598 N N . ILE A 1 198 ? 122.530 117.472 99.790 1.00 44.99 202 ILE A N 1
ATOM 1599 C CA . ILE A 1 198 ? 122.638 118.522 98.779 1.00 42.89 202 ILE A CA 1
ATOM 1600 C C . ILE A 1 198 ? 122.935 117.925 97.408 1.00 41.87 202 ILE A C 1
ATOM 1601 O O . ILE A 1 198 ? 122.264 118.237 96.418 1.00 45.60 202 ILE A O 1
ATOM 1606 N N . LEU A 1 199 ? 123.946 117.061 97.332 1.00 42.30 203 LEU A N 1
ATOM 1607 C CA . LEU A 1 199 ? 124.419 116.585 96.033 1.00 41.28 203 LEU A CA 1
ATOM 1608 C C . LEU A 1 199 ? 123.383 115.776 95.257 1.00 39.98 203 LEU A C 1
ATOM 1609 O O . LEU A 1 199 ? 123.234 116.019 94.047 1.00 44.55 203 LEU A O 1
ATOM 1614 N N . PRO A 1 200 ? 122.670 114.802 95.844 1.00 41.55 204 PRO A N 1
ATOM 1615 C CA . PRO A 1 200 ? 121.664 114.070 95.047 1.00 38.74 204 PRO A CA 1
ATOM 1616 C C . PRO A 1 200 ? 120.565 114.950 94.468 1.00 37.66 204 PRO A C 1
ATOM 1617 O O . PRO A 1 200 ? 120.130 114.725 93.329 1.00 41.14 204 PRO A O 1
ATOM 1621 N N . MET A 1 201 ? 120.101 115.950 95.222 1.00 36.11 205 MET A N 1
ATOM 1622 C CA . MET A 1 201 ? 119.095 116.870 94.698 1.00 37.08 205 MET A CA 1
ATOM 1623 C C . MET A 1 201 ? 119.616 117.635 93.489 1.00 37.18 205 MET A C 1
ATOM 1624 O O . MET A 1 201 ? 118.906 117.772 92.481 1.00 42.84 205 MET A O 1
ATOM 1629 N N . LEU A 1 202 ? 120.853 118.129 93.571 1.00 33.64 206 LEU A N 1
ATOM 1630 C CA . LEU A 1 202 ? 121.454 118.820 92.439 1.00 34.50 206 LEU A CA 1
ATOM 1631 C C . LEU A 1 202 ? 121.632 117.881 91.255 1.00 37.54 206 LEU A C 1
ATOM 1632 O O . LEU A 1 202 ? 121.465 118.293 90.104 1.00 43.95 206 LEU A O 1
ATOM 1637 N N . PHE A 1 203 ? 121.971 116.616 91.516 1.00 35.77 207 PHE A N 1
ATOM 1638 C CA . PHE A 1 203 ? 122.093 115.647 90.430 1.00 35.88 207 PHE A CA 1
ATOM 1639 C C . PHE A 1 203 ? 120.761 115.448 89.719 1.00 34.92 207 PHE A C 1
ATOM 1640 O O . PHE A 1 203 ? 120.709 115.400 88.485 1.00 37.32 207 PHE A O 1
ATOM 1648 N N . ILE A 1 204 ? 119.673 115.332 90.483 1.00 33.68 208 ILE A N 1
ATOM 1649 C CA . ILE A 1 204 ? 118.354 115.162 89.873 1.00 32.09 208 ILE A CA 1
ATOM 1650 C C . ILE A 1 204 ? 117.981 116.392 89.050 1.00 33.62 208 ILE A C 1
ATOM 1651 O O . ILE A 1 204 ? 117.463 116.277 87.929 1.00 37.27 208 ILE A O 1
ATOM 1656 N N . LEU A 1 205 ? 118.246 117.587 89.585 1.00 36.64 209 LEU A N 1
ATOM 1657 C CA . LEU A 1 205 ? 117.942 118.808 88.841 1.00 32.05 209 LEU A CA 1
ATOM 1658 C C . LEU A 1 205 ? 118.763 118.897 87.555 1.00 34.48 209 LEU A C 1
ATOM 1659 O O . LEU A 1 205 ? 118.244 119.281 86.497 1.00 38.02 209 LEU A O 1
ATOM 1664 N N . PHE A 1 206 ? 120.047 118.538 87.623 1.00 34.67 210 PHE A N 1
ATOM 1665 C CA . PHE A 1 206 ? 120.892 118.574 86.434 1.00 33.83 210 PHE A CA 1
ATOM 1666 C C . PHE A 1 206 ? 120.432 117.554 85.401 1.00 35.79 210 PHE A C 1
ATOM 1667 O O . PHE A 1 206 ? 120.503 117.811 84.194 1.00 39.89 210 PHE A O 1
ATOM 1675 N N . ILE A 1 207 ? 119.967 116.387 85.854 1.00 33.84 211 ILE A N 1
ATOM 1676 C CA . ILE A 1 207 ? 119.389 115.412 84.934 1.00 31.57 211 ILE A CA 1
ATOM 1677 C C . ILE A 1 207 ? 118.170 116.002 84.240 1.00 34.45 211 ILE A C 1
ATOM 1678 O O . ILE A 1 207 ? 117.989 115.843 83.027 1.00 35.44 211 ILE A O 1
ATOM 1683 N N . SER A 1 208 ? 117.319 116.697 84.998 1.00 38.37 212 SER A N 1
ATOM 1684 C CA . SER A 1 208 ? 116.152 117.333 84.392 1.00 34.68 212 SER A CA 1
ATOM 1685 C C . SER A 1 208 ? 116.562 118.381 83.363 1.00 37.25 212 SER A C 1
ATOM 1686 O O . SER A 1 208 ? 115.870 118.581 82.359 1.00 38.04 212 SER A O 1
ATOM 1689 N N . TRP A 1 209 ? 117.686 119.062 83.598 1.00 43.03 213 TRP A N 1
ATOM 1690 C CA . TRP A 1 209 ? 118.121 120.119 82.687 1.00 36.86 213 TRP A CA 1
ATOM 1691 C C . TRP A 1 209 ? 118.601 119.606 81.332 1.00 37.81 213 TRP A C 1
ATOM 1692 O O . TRP A 1 209 ? 118.825 120.423 80.433 1.00 38.46 213 TRP A O 1
ATOM 1703 N N . THR A 1 210 ? 118.769 118.293 81.154 1.00 41.47 214 THR A N 1
ATOM 1704 C CA . THR A 1 210 ? 119.272 117.781 79.882 1.00 35.85 214 THR A CA 1
ATOM 1705 C C . THR A 1 210 ? 118.243 117.877 78.762 1.00 37.87 214 THR A C 1
ATOM 1706 O O . THR A 1 210 ? 118.578 117.602 77.605 1.00 37.79 214 THR A O 1
ATOM 1710 N N . ALA A 1 211 ? 117.001 118.255 79.074 1.00 40.25 215 ALA A N 1
ATOM 1711 C CA . ALA A 1 211 ? 115.967 118.344 78.049 1.00 36.63 215 ALA A CA 1
ATOM 1712 C C . ALA A 1 211 ? 116.218 119.471 77.056 1.00 40.18 215 ALA A C 1
ATOM 1713 O O . ALA A 1 211 ? 115.566 119.512 76.008 1.00 42.56 215 ALA A O 1
ATOM 1715 N N . PHE A 1 212 ? 117.141 120.383 77.355 1.00 40.70 216 PHE A N 1
ATOM 1716 C CA . PHE A 1 212 ? 117.430 121.499 76.463 1.00 40.14 216 PHE A CA 1
ATOM 1717 C C . PHE A 1 212 ? 118.311 121.109 75.284 1.00 42.32 216 PHE A C 1
ATOM 1718 O O . PHE A 1 212 ? 118.541 121.943 74.403 1.00 46.68 216 PHE A O 1
ATOM 1726 N N . TRP A 1 213 ? 118.810 119.875 75.246 1.00 43.14 217 TRP A N 1
ATOM 1727 C CA . TRP A 1 213 ? 119.615 119.386 74.134 1.00 40.81 217 TRP A CA 1
ATOM 1728 C C . TRP A 1 213 ? 118.844 118.432 73.230 1.00 43.09 217 TRP A C 1
ATOM 1729 O O . TRP A 1 213 ? 119.454 117.756 72.396 1.00 52.67 217 TRP A O 1
ATOM 1740 N N . SER A 1 214 ? 117.523 118.361 73.371 1.00 43.05 218 SER A N 1
ATOM 1741 C CA . SER A 1 214 ? 116.700 117.447 72.595 1.00 41.99 218 SER A CA 1
ATOM 1742 C C . SER A 1 214 ? 115.490 118.184 72.040 1.00 46.61 218 SER A C 1
ATOM 1743 O O . SER A 1 214 ? 115.041 119.192 72.592 1.00 52.84 218 SER A O 1
ATOM 1746 N N . THR A 1 215 ? 114.961 117.665 70.929 1.00 49.86 219 THR A N 1
ATOM 1747 C CA . THR A 1 215 ? 113.796 118.253 70.279 1.00 51.30 219 THR A CA 1
ATOM 1748 C C . THR A 1 215 ? 112.589 117.322 70.278 1.00 50.01 219 THR A C 1
ATOM 1749 O O . THR A 1 215 ? 111.591 117.626 69.614 1.00 59.87 219 THR A O 1
ATOM 1753 N N . SER A 1 216 ? 112.646 116.206 70.998 1.00 48.79 220 SER A N 1
ATOM 1754 C CA . SER A 1 216 ? 111.547 115.250 71.058 1.00 44.85 220 SER A CA 1
ATOM 1755 C C . SER A 1 216 ? 110.642 115.604 72.232 1.00 44.88 220 SER A C 1
ATOM 1756 O O . SER A 1 216 ? 111.093 115.630 73.382 1.00 50.54 220 SER A O 1
ATOM 1759 N N . TYR A 1 217 ? 109.368 115.872 71.938 1.00 41.74 221 TYR A N 1
ATOM 1760 C CA . TYR A 1 217 ? 108.429 116.297 72.971 1.00 40.71 221 TYR A CA 1
ATOM 1761 C C . TYR A 1 217 ? 108.205 115.201 74.009 1.00 43.05 221 TYR A C 1
ATOM 1762 O O . TYR A 1 217 ? 108.180 115.470 75.217 1.00 44.50 221 TYR A O 1
ATOM 1771 N N . GLU A 1 218 ? 108.040 113.957 73.553 1.00 42.19 222 GLU A N 1
ATOM 1772 C CA . GLU A 1 218 ? 107.772 112.853 74.471 1.00 43.38 222 GLU A CA 1
ATOM 1773 C C . GLU A 1 218 ? 108.926 112.644 75.443 1.00 44.11 222 GLU A C 1
ATOM 1774 O O . GLU A 1 218 ? 108.711 112.491 76.653 1.00 48.66 222 GLU A O 1
ATOM 1780 N N . ALA A 1 219 ? 110.159 112.639 74.930 1.00 39.25 223 ALA A N 1
ATOM 1781 C CA . ALA A 1 219 ? 111.319 112.428 75.787 1.00 37.25 223 ALA A CA 1
ATOM 1782 C C . ALA A 1 219 ? 111.468 113.550 76.806 1.00 38.85 223 ALA A C 1
ATOM 1783 O O . ALA A 1 219 ? 111.769 113.295 77.977 1.00 44.81 223 ALA A O 1
ATOM 1785 N N . ASN A 1 220 ? 111.260 114.799 76.380 1.00 35.30 224 ASN A N 1
ATOM 1786 C CA . ASN A 1 220 ? 111.377 115.923 77.304 1.00 35.80 224 ASN A CA 1
ATOM 1787 C C . ASN A 1 220 ? 110.316 115.855 78.395 1.00 34.02 224 ASN A C 1
ATOM 1788 O O . ASN A 1 220 ? 110.613 116.081 79.577 1.00 42.00 224 ASN A O 1
ATOM 1793 N N . VAL A 1 221 ? 109.073 115.546 78.018 1.00 34.04 225 VAL A N 1
ATOM 1794 C CA . VAL A 1 221 ? 108.001 115.438 79.004 1.00 36.03 225 VAL A CA 1
ATOM 1795 C C . VAL A 1 221 ? 108.328 114.348 80.017 1.00 37.54 225 VAL A C 1
ATOM 1796 O O . VAL A 1 221 ? 108.231 114.554 81.238 1.00 40.84 225 VAL A O 1
ATOM 1800 N N . THR A 1 222 ? 108.741 113.177 79.523 1.00 35.15 226 THR A N 1
ATOM 1801 C CA . THR A 1 222 ? 109.094 112.077 80.413 1.00 35.62 226 THR A CA 1
ATOM 1802 C C . THR A 1 222 ? 110.213 112.483 81.363 1.00 37.78 226 THR A C 1
ATOM 1803 O O . THR A 1 222 ? 110.103 112.303 82.582 1.00 45.05 226 THR A O 1
ATOM 1807 N N . LEU A 1 223 ? 111.287 113.064 80.820 1.00 32.43 227 LEU A N 1
ATOM 1808 C CA . LEU A 1 223 ? 112.424 113.461 81.643 1.00 33.50 227 LEU A CA 1
ATOM 1809 C C . LEU A 1 223 ? 111.994 114.402 82.758 1.00 36.76 227 LEU A C 1
ATOM 1810 O O . LEU A 1 223 ? 112.254 114.143 83.939 1.00 41.94 227 LEU A O 1
ATOM 1815 N N . VAL A 1 224 ? 111.305 115.489 82.404 1.00 35.20 228 VAL A N 1
ATOM 1816 C CA . VAL A 1 224 ? 111.013 116.516 83.398 1.00 34.85 228 VAL A CA 1
ATOM 1817 C C . VAL A 1 224 ? 110.052 115.992 84.460 1.00 36.40 228 VAL A C 1
ATOM 1818 O O . VAL A 1 224 ? 110.279 116.177 85.665 1.00 39.10 228 VAL A O 1
ATOM 1822 N N . VAL A 1 225 ? 108.973 115.320 84.048 1.00 35.56 229 VAL A N 1
ATOM 1823 C CA . VAL A 1 225 ? 107.983 114.909 85.039 1.00 34.85 229 VAL A CA 1
ATOM 1824 C C . VAL A 1 225 ? 108.533 113.795 85.928 1.00 35.24 229 VAL A C 1
ATOM 1825 O O . VAL A 1 225 ? 108.292 113.775 87.146 1.00 38.50 229 VAL A O 1
ATOM 1829 N N . SER A 1 226 ? 109.288 112.856 85.348 1.00 33.04 230 SER A N 1
ATOM 1830 C CA . SER A 1 226 ? 109.869 111.792 86.156 1.00 32.06 230 SER A CA 1
ATOM 1831 C C . SER A 1 226 ? 110.914 112.336 87.124 1.00 31.03 230 SER A C 1
ATOM 1832 O O . SER A 1 226 ? 111.030 111.847 88.255 1.00 34.98 230 SER A O 1
ATOM 1835 N N . THR A 1 227 ? 111.682 113.352 86.712 1.00 28.86 231 THR A N 1
ATOM 1836 C CA . THR A 1 227 ? 112.613 113.970 87.651 1.00 29.50 231 THR A CA 1
ATOM 1837 C C . THR A 1 227 ? 111.881 114.700 88.770 1.00 30.09 231 THR A C 1
ATOM 1838 O O . THR A 1 227 ? 112.357 114.712 89.909 1.00 34.62 231 THR A O 1
ATOM 1842 N N . LEU A 1 228 ? 110.729 115.308 88.474 1.00 28.74 232 LEU A N 1
ATOM 1843 C CA . LEU A 1 228 ? 109.924 115.901 89.541 1.00 27.64 232 LEU A CA 1
ATOM 1844 C C . LEU A 1 228 ? 109.478 114.842 90.547 1.00 29.43 232 LEU A C 1
ATOM 1845 O O . LEU A 1 228 ? 109.547 115.052 91.768 1.00 34.42 232 LEU A O 1
ATOM 1850 N N . ILE A 1 229 ? 109.017 113.694 90.045 1.00 28.17 233 ILE A N 1
ATOM 1851 C CA . ILE A 1 229 ? 108.606 112.608 90.935 1.00 24.60 233 ILE A CA 1
ATOM 1852 C C . ILE A 1 229 ? 109.783 112.137 91.785 1.00 27.20 233 ILE A C 1
ATOM 1853 O O . ILE A 1 229 ? 109.644 111.902 92.994 1.00 30.90 233 ILE A O 1
ATOM 1858 N N . ALA A 1 230 ? 110.959 111.997 91.168 1.00 25.93 234 ALA A N 1
ATOM 1859 C CA . ALA A 1 230 ? 112.143 111.569 91.908 1.00 23.18 234 ALA A CA 1
ATOM 1860 C C . ALA A 1 230 ? 112.529 112.584 92.979 1.00 26.69 234 ALA A C 1
ATOM 1861 O O . ALA A 1 230 ? 112.952 112.207 94.078 1.00 30.25 234 ALA A O 1
ATOM 1863 N N . HIS A 1 231 ? 112.402 113.877 92.671 1.00 27.04 235 HIS A N 1
ATOM 1864 C CA . HIS A 1 231 ? 112.699 114.911 93.658 1.00 25.61 235 HIS A CA 1
ATOM 1865 C C . HIS A 1 231 ? 111.762 114.811 94.855 1.00 29.83 235 HIS A C 1
ATOM 1866 O O . HIS A 1 231 ? 112.195 114.912 96.010 1.00 32.31 235 HIS A O 1
ATOM 1873 N N . ILE A 1 232 ? 110.467 114.609 94.596 1.00 29.21 236 ILE A N 1
ATOM 1874 C CA . ILE A 1 232 ? 109.517 114.471 95.700 1.00 24.66 236 ILE A CA 1
ATOM 1875 C C . ILE A 1 232 ? 109.842 113.235 96.536 1.00 29.66 236 ILE A C 1
ATOM 1876 O O . ILE A 1 232 ? 109.778 113.266 97.774 1.00 32.33 236 ILE A O 1
ATOM 1881 N N . ALA A 1 233 ? 110.201 112.131 95.876 1.00 28.71 237 ALA A N 1
ATOM 1882 C CA . ALA A 1 233 ? 110.551 110.916 96.606 1.00 25.82 237 ALA A CA 1
ATOM 1883 C C . ALA A 1 233 ? 111.788 111.121 97.477 1.00 26.86 237 ALA A C 1
ATOM 1884 O O . ALA A 1 233 ? 111.836 110.654 98.621 1.00 31.07 237 ALA A O 1
ATOM 1886 N N . PHE A 1 234 ? 112.800 111.817 96.954 1.00 27.97 238 PHE A N 1
ATOM 1887 C CA . PHE A 1 234 ? 113.996 112.082 97.750 1.00 26.81 238 PHE A CA 1
ATOM 1888 C C . PHE A 1 234 ? 113.683 112.994 98.930 1.00 31.37 238 PHE A C 1
ATOM 1889 O O . PHE A 1 234 ? 114.249 112.832 100.020 1.00 34.87 238 PHE A O 1
ATOM 1897 N N . ASN A 1 235 ? 112.791 113.967 98.728 1.00 32.54 239 ASN A N 1
ATOM 1898 C CA . ASN A 1 235 ? 112.356 114.807 99.839 1.00 34.32 239 ASN A CA 1
ATOM 1899 C C . ASN A 1 235 ? 111.688 113.974 100.926 1.00 36.79 239 ASN A C 1
ATOM 1900 O O . ASN A 1 235 ? 111.938 114.179 102.120 1.00 41.36 239 ASN A O 1
ATOM 1905 N N . ILE A 1 236 ? 110.834 113.029 100.528 1.00 34.73 240 ILE A N 1
ATOM 1906 C CA . ILE A 1 236 ? 110.228 112.122 101.502 1.00 35.10 240 ILE A CA 1
ATOM 1907 C C . ILE A 1 236 ? 111.305 111.323 102.225 1.00 36.86 240 ILE A C 1
ATOM 1908 O O . ILE A 1 236 ? 111.230 111.105 103.440 1.00 40.89 240 ILE A O 1
ATOM 1913 N N . LEU A 1 237 ? 112.323 110.875 101.490 1.00 37.51 241 LEU A N 1
ATOM 1914 C CA . LEU A 1 237 ? 113.382 110.078 102.101 1.00 33.56 241 LEU A CA 1
ATOM 1915 C C . LEU A 1 237 ? 114.161 110.866 103.149 1.00 37.90 241 LEU A C 1
ATOM 1916 O O . LEU A 1 237 ? 114.499 110.322 104.206 1.00 43.61 241 LEU A O 1
ATOM 1921 N N . VAL A 1 238 ? 114.455 112.140 102.885 1.00 41.24 242 VAL A N 1
ATOM 1922 C CA . VAL A 1 238 ? 115.342 112.912 103.754 1.00 40.72 242 VAL A CA 1
ATOM 1923 C C . VAL A 1 238 ? 114.600 113.875 104.669 1.00 49.29 242 VAL A C 1
ATOM 1924 O O . VAL A 1 238 ? 115.253 114.677 105.352 1.00 53.68 242 VAL A O 1
ATOM 1928 N N . GLU A 1 239 ? 113.264 113.834 104.712 1.00 50.84 243 GLU A N 1
ATOM 1929 C CA . GLU A 1 239 ? 112.538 114.757 105.583 1.00 54.20 243 GLU A CA 1
ATOM 1930 C C . GLU A 1 239 ? 112.859 114.577 107.063 1.00 60.31 243 GLU A C 1
ATOM 1931 O O . GLU A 1 239 ? 112.598 115.492 107.850 1.00 64.98 243 GLU A O 1
ATOM 1937 N N . THR A 1 240 ? 113.409 113.429 107.467 1.00 62.60 244 THR A N 1
ATOM 1938 C CA . THR A 1 240 ? 113.623 113.182 108.891 1.00 64.53 244 THR A CA 1
ATOM 1939 C C . THR A 1 240 ? 114.754 114.039 109.449 1.00 68.23 244 THR A C 1
ATOM 1940 O O . THR A 1 240 ? 114.865 114.214 110.668 1.00 71.64 244 THR A O 1
ATOM 1944 N N . ASN A 1 241 ? 115.606 114.583 108.577 1.00 68.00 245 ASN A N 1
ATOM 1945 C CA . ASN A 1 241 ? 116.712 115.411 109.047 1.00 62.04 245 ASN A CA 1
ATOM 1946 C C . ASN A 1 241 ? 116.388 116.896 108.948 1.00 67.57 245 ASN A C 1
ATOM 1947 O O . ASN A 1 241 ? 116.952 117.707 109.691 1.00 76.15 245 ASN A O 1
ATOM 1952 N N . LEU A 1 242 ? 115.492 117.271 108.039 1.00 66.17 246 LEU A N 1
ATOM 1953 C CA . LEU A 1 242 ? 115.150 118.672 107.865 1.00 63.37 246 LEU A CA 1
ATOM 1954 C C . LEU A 1 242 ? 114.389 119.188 109.087 1.00 69.34 246 LEU A C 1
ATOM 1955 O O . LEU A 1 242 ? 113.606 118.454 109.697 1.00 74.73 246 LEU A O 1
ATOM 1960 N N . PRO A 1 243 ? 114.604 120.445 109.470 1.00 71.98 247 PRO A N 1
ATOM 1961 C CA . PRO A 1 243 ? 113.884 120.997 110.623 1.00 72.48 247 PRO A CA 1
ATOM 1962 C C . PRO A 1 243 ? 112.414 121.228 110.313 1.00 70.88 247 PRO A C 1
ATOM 1963 O O . PRO A 1 243 ? 112.036 121.564 109.188 1.00 71.06 247 PRO A O 1
ATOM 1967 N N . LYS A 1 244 ? 111.580 121.043 111.333 1.00 73.35 248 LYS A N 1
ATOM 1968 C CA . LYS A 1 244 ? 110.132 121.219 111.220 1.00 73.59 248 LYS A CA 1
ATOM 1969 C C . LYS A 1 244 ? 109.738 122.402 112.097 1.00 72.85 248 LYS A C 1
ATOM 1970 O O . LYS A 1 244 ? 109.399 122.247 113.270 1.00 80.05 248 LYS A O 1
ATOM 1976 N N . THR A 1 245 ? 109.782 123.594 111.515 1.00 71.07 249 THR A N 1
ATOM 1977 C CA . THR A 1 245 ? 109.532 124.847 112.206 1.00 72.44 249 THR A CA 1
ATOM 1978 C C . THR A 1 245 ? 108.431 125.629 111.501 1.00 69.96 249 THR A C 1
ATOM 1979 O O . THR A 1 245 ? 108.200 125.448 110.300 1.00 70.74 249 THR A O 1
ATOM 1983 N N . PRO A 1 246 ? 107.723 126.503 112.219 1.00 69.15 250 PRO A N 1
ATOM 1984 C CA . PRO A 1 246 ? 106.696 127.336 111.586 1.00 66.94 250 PRO A CA 1
ATOM 1985 C C . PRO A 1 246 ? 107.231 128.551 110.843 1.00 69.27 250 PRO A C 1
ATOM 1986 O O . PRO A 1 246 ? 106.432 129.389 110.419 1.00 73.31 250 PRO A O 1
ATOM 1990 N N . TYR A 1 247 ? 108.545 128.675 110.676 1.00 68.39 251 TYR A N 1
ATOM 1991 C CA . TYR A 1 247 ? 109.145 129.784 109.949 1.00 64.65 251 TYR A CA 1
ATOM 1992 C C . TYR A 1 247 ? 110.066 129.238 108.866 1.00 67.50 251 TYR A C 1
ATOM 1993 O O . TYR A 1 247 ? 110.478 128.075 108.893 1.00 67.04 251 TYR A O 1
ATOM 2002 N N . MET A 1 248 ? 110.386 130.097 107.901 1.00 65.76 252 MET A N 1
ATOM 2003 C CA . MET A 1 248 ? 111.190 129.695 106.754 1.00 67.31 252 MET A CA 1
ATOM 2004 C C . MET A 1 248 ? 112.664 129.614 107.126 1.00 64.31 252 MET A C 1
ATOM 2005 O O . MET A 1 248 ? 113.177 130.459 107.866 1.00 63.56 252 MET A O 1
ATOM 2010 N N . THR A 1 249 ? 113.342 128.595 106.607 1.00 63.17 253 THR A N 1
ATOM 2011 C CA . THR A 1 249 ? 114.772 128.412 106.795 1.00 57.04 253 THR A CA 1
ATOM 2012 C C . THR A 1 249 ? 115.491 128.445 105.452 1.00 58.53 253 THR A C 1
ATOM 2013 O O . THR A 1 249 ? 114.886 128.653 104.397 1.00 67.55 253 THR A O 1
ATOM 2017 N N . TYR A 1 250 ? 116.807 128.239 105.513 1.00 53.03 254 TYR A N 1
ATOM 2018 C CA . TYR A 1 250 ? 117.644 128.287 104.317 1.00 52.07 254 TYR A CA 1
ATOM 2019 C C . TYR A 1 250 ? 117.339 127.118 103.381 1.00 53.34 254 TYR A C 1
ATOM 2020 O O . TYR A 1 250 ? 117.108 127.305 102.176 1.00 59.78 254 TYR A O 1
ATOM 2029 N N . THR A 1 251 ? 117.309 125.901 103.931 1.00 48.00 255 THR A N 1
ATOM 2030 C CA . THR A 1 251 ? 117.077 124.713 103.115 1.00 51.47 255 THR A CA 1
ATOM 2031 C C . THR A 1 251 ? 115.677 124.714 102.514 1.00 50.62 255 THR A C 1
ATOM 2032 O O . THR A 1 251 ? 115.486 124.298 101.363 1.00 57.61 255 THR A O 1
ATOM 2036 N N . GLY A 1 252 ? 114.682 125.165 103.279 1.00 45.63 256 GLY A N 1
ATOM 2037 C CA . GLY A 1 252 ? 113.333 125.248 102.743 1.00 43.15 256 GLY A CA 1
ATOM 2038 C C . GLY A 1 252 ? 113.231 126.212 101.578 1.00 49.41 256 GLY A C 1
ATOM 2039 O O . GLY A 1 252 ? 112.537 125.943 100.593 1.00 56.14 256 GLY A O 1
ATOM 2040 N N . ALA A 1 253 ? 113.925 127.349 101.672 1.00 44.73 257 ALA A N 1
ATOM 2041 C CA . ALA A 1 253 ? 113.962 128.288 100.557 1.00 48.74 257 ALA A CA 1
ATOM 2042 C C . ALA A 1 253 ? 114.621 127.663 99.335 1.00 48.63 257 ALA A C 1
ATOM 2043 O O . ALA A 1 253 ? 114.148 127.846 98.205 1.00 55.16 257 ALA A O 1
ATOM 2045 N N . ILE A 1 254 ? 115.707 126.911 99.540 1.00 43.08 258 ILE A N 1
ATOM 2046 C CA . ILE A 1 254 ? 116.357 126.237 98.416 1.00 47.78 258 ILE A CA 1
ATOM 2047 C C . ILE A 1 254 ? 115.397 125.252 97.751 1.00 47.03 258 ILE A C 1
ATOM 2048 O O . ILE A 1 254 ? 115.298 125.186 96.516 1.00 50.94 258 ILE A O 1
ATOM 2053 N N . ILE A 1 255 ? 114.667 124.479 98.558 1.00 42.29 259 ILE A N 1
ATOM 2054 C CA . ILE A 1 255 ? 113.743 123.483 98.017 1.00 44.02 259 ILE A CA 1
ATOM 2055 C C . ILE A 1 255 ? 112.609 124.154 97.243 1.00 43.13 259 ILE A C 1
ATOM 2056 O O . ILE A 1 255 ? 112.211 123.692 96.161 1.00 47.47 259 ILE A O 1
ATOM 2061 N N . PHE A 1 256 ? 112.068 125.248 97.784 1.00 40.43 260 PHE A N 1
ATOM 2062 C CA . PHE A 1 256 ? 111.027 125.989 97.077 1.00 42.56 260 PHE A CA 1
ATOM 2063 C C . PHE A 1 256 ? 111.540 126.524 95.744 1.00 42.68 260 PHE A C 1
ATOM 2064 O O . PHE A 1 256 ? 110.828 126.488 94.728 1.00 46.62 260 PHE A O 1
ATOM 2072 N N . MET A 1 257 ? 112.778 127.024 95.729 1.00 40.25 261 MET A N 1
ATOM 2073 C CA . MET A 1 257 ? 113.376 127.487 94.482 1.00 43.29 261 MET A CA 1
ATOM 2074 C C . MET A 1 257 ? 113.493 126.353 93.470 1.00 42.92 261 MET A C 1
ATOM 2075 O O . MET A 1 257 ? 113.272 126.554 92.269 1.00 47.59 261 MET A O 1
ATOM 2080 N N . ILE A 1 258 ? 113.843 125.153 93.938 1.00 38.85 262 ILE A N 1
ATOM 2081 C CA . ILE A 1 258 ? 113.943 124.003 93.038 1.00 37.60 262 ILE A CA 1
ATOM 2082 C C . ILE A 1 258 ? 112.580 123.681 92.427 1.00 38.34 262 ILE A C 1
ATOM 2083 O O . ILE A 1 258 ? 112.467 123.382 91.228 1.00 41.00 262 ILE A O 1
ATOM 2088 N N . TYR A 1 259 ? 111.526 123.727 93.247 1.00 35.09 263 TYR A N 1
ATOM 2089 C CA . TYR A 1 259 ? 110.176 123.503 92.723 1.00 36.38 263 TYR A CA 1
ATOM 2090 C C . TYR A 1 259 ? 109.826 124.523 91.640 1.00 37.24 263 TYR A C 1
ATOM 2091 O O . TYR A 1 259 ? 109.291 124.169 90.574 1.00 42.19 263 TYR A O 1
ATOM 2100 N N . LEU A 1 260 ? 110.127 125.799 91.900 1.00 37.38 264 LEU A N 1
ATOM 2101 C CA . LEU A 1 260 ? 109.851 126.841 90.915 1.00 36.72 264 LEU A CA 1
ATOM 2102 C C . LEU A 1 260 ? 110.615 126.593 89.618 1.00 36.07 264 LEU A C 1
ATOM 2103 O O . LEU A 1 260 ? 110.073 126.788 88.520 1.00 43.03 264 LEU A O 1
ATOM 2108 N N . PHE A 1 261 ? 111.874 126.166 89.726 1.00 35.83 265 PHE A N 1
ATOM 2109 C CA . PHE A 1 261 ? 112.662 125.858 88.538 1.00 35.16 265 PHE A CA 1
ATOM 2110 C C . PHE A 1 261 ? 112.068 124.709 87.734 1.00 36.20 265 PHE A C 1
ATOM 2111 O O . PHE A 1 261 ? 112.069 124.766 86.498 1.00 38.22 265 PHE A O 1
ATOM 2119 N N . TYR A 1 262 ? 111.566 123.669 88.405 1.00 35.26 266 TYR A N 1
ATOM 2120 C CA . TYR A 1 262 ? 110.884 122.593 87.687 1.00 33.62 266 TYR A CA 1
ATOM 2121 C C . TYR A 1 262 ? 109.681 123.118 86.909 1.00 35.36 266 TYR A C 1
ATOM 2122 O O . TYR A 1 262 ? 109.481 122.758 85.736 1.00 36.04 266 TYR A O 1
ATOM 2131 N N . PHE A 1 263 ? 108.876 123.974 87.546 1.00 36.21 267 PHE A N 1
ATOM 2132 C CA . PHE A 1 263 ? 107.716 124.538 86.856 1.00 34.50 267 PHE A CA 1
ATOM 2133 C C . PHE A 1 263 ? 108.135 125.338 85.622 1.00 37.29 267 PHE A C 1
ATOM 2134 O O . PHE A 1 263 ? 107.531 125.208 84.544 1.00 36.74 267 PHE A O 1
ATOM 2142 N N . VAL A 1 264 ? 109.178 126.160 85.759 1.00 36.13 268 VAL A N 1
ATOM 2143 C CA . VAL A 1 264 ? 109.626 126.979 84.635 1.00 33.84 268 VAL A CA 1
ATOM 2144 C C . VAL A 1 264 ? 110.160 126.105 83.503 1.00 34.60 268 VAL A C 1
ATOM 2145 O O . VAL A 1 264 ? 109.958 126.406 82.319 1.00 36.06 268 VAL A O 1
ATOM 2149 N N . ALA A 1 265 ? 110.848 125.010 83.841 1.00 35.23 269 ALA A N 1
ATOM 2150 C CA . ALA A 1 265 ? 111.333 124.100 82.806 1.00 31.12 269 ALA A CA 1
ATOM 2151 C C . ALA A 1 265 ? 110.178 123.463 82.040 1.00 35.28 269 ALA A C 1
ATOM 2152 O O . ALA A 1 265 ? 110.240 123.318 80.810 1.00 35.88 269 ALA A O 1
ATOM 2154 N N . VAL A 1 266 ? 109.118 123.069 82.753 1.00 35.18 270 VAL A N 1
ATOM 2155 C CA . VAL A 1 266 ? 107.937 122.536 82.074 1.00 32.66 270 VAL A CA 1
ATOM 2156 C C . VAL A 1 266 ? 107.372 123.568 81.104 1.00 34.81 270 VAL A C 1
ATOM 2157 O O . VAL A 1 266 ? 107.023 123.247 79.955 1.00 35.49 270 VAL A O 1
ATOM 2161 N N . ILE A 1 267 ? 107.271 124.822 81.553 1.00 36.17 271 ILE A N 1
ATOM 2162 C CA . ILE A 1 267 ? 106.739 125.875 80.689 1.00 36.84 271 ILE A CA 1
ATOM 2163 C C . ILE A 1 267 ? 107.602 126.035 79.441 1.00 37.03 271 ILE A C 1
ATOM 2164 O O . ILE A 1 267 ? 107.087 126.185 78.324 1.00 38.32 271 ILE A O 1
ATOM 2169 N N . GLU A 1 268 ? 108.927 126.007 79.611 1.00 36.93 272 GLU A N 1
ATOM 2170 C CA . GLU A 1 268 ? 109.824 126.164 78.468 1.00 37.78 272 GLU A CA 1
ATOM 2171 C C . GLU A 1 268 ? 109.647 125.035 77.460 1.00 39.00 272 GLU A C 1
ATOM 2172 O O . GLU A 1 268 ? 109.617 125.275 76.246 1.00 41.46 272 GLU A O 1
ATOM 2178 N N . VAL A 1 269 ? 109.538 123.795 77.944 1.00 38.50 273 VAL A N 1
ATOM 2179 C CA . VAL A 1 269 ? 109.361 122.665 77.033 1.00 34.63 273 VAL A CA 1
ATOM 2180 C C . VAL A 1 269 ? 108.055 122.805 76.256 1.00 37.23 273 VAL A C 1
ATOM 2181 O O . VAL A 1 269 ? 108.008 122.586 75.034 1.00 40.47 273 VAL A O 1
ATOM 2185 N N . THR A 1 270 ? 106.977 123.185 76.951 1.00 40.30 274 THR A N 1
ATOM 2186 C CA . THR A 1 270 ? 105.694 123.361 76.275 1.00 36.75 274 THR A CA 1
ATOM 2187 C C . THR A 1 270 ? 105.772 124.450 75.209 1.00 40.26 274 THR A C 1
ATOM 2188 O O . THR A 1 270 ? 105.259 124.278 74.094 1.00 41.90 274 THR A O 1
ATOM 2192 N N . VAL A 1 271 ? 106.411 125.577 75.534 1.00 41.75 275 VAL A N 1
ATOM 2193 C CA . VAL A 1 271 ? 106.518 126.676 74.577 1.00 38.01 275 VAL A CA 1
ATOM 2194 C C . VAL A 1 271 ? 107.318 126.245 73.355 1.00 40.13 275 VAL A C 1
ATOM 2195 O O . VAL A 1 271 ? 106.954 126.561 72.214 1.00 42.46 275 VAL A O 1
ATOM 2199 N N . GLN A 1 272 ? 108.421 125.523 73.571 1.00 43.81 276 GLN A N 1
ATOM 2200 C CA . GLN A 1 272 ? 109.228 125.066 72.444 1.00 40.26 276 GLN A CA 1
ATOM 2201 C C . GLN A 1 272 ? 108.428 124.149 71.528 1.00 43.55 276 GLN A C 1
ATOM 2202 O O . GLN A 1 272 ? 108.464 124.301 70.299 1.00 45.54 276 GLN A O 1
ATOM 2208 N N . HIS A 1 273 ? 107.690 123.195 72.105 1.00 45.38 277 HIS A N 1
ATOM 2209 C CA . HIS A 1 273 ? 106.900 122.296 71.266 1.00 41.01 277 HIS A CA 1
ATOM 2210 C C . HIS A 1 273 ? 105.823 123.055 70.498 1.00 45.60 277 HIS A C 1
ATOM 2211 O O . HIS A 1 273 ? 105.602 122.797 69.307 1.00 46.82 277 HIS A O 1
ATOM 2218 N N . TYR A 1 274 ? 105.140 123.992 71.161 1.00 48.06 278 TYR A N 1
ATOM 2219 C CA . TYR A 1 274 ? 104.077 124.732 70.487 1.00 47.07 278 TYR A CA 1
ATOM 2220 C C . TYR A 1 274 ? 104.630 125.577 69.347 1.00 52.85 278 TYR A C 1
ATOM 2221 O O . TYR A 1 274 ? 104.014 125.671 68.280 1.00 55.58 278 TYR A O 1
ATOM 2230 N N . LEU A 1 275 ? 105.790 126.206 69.555 1.00 56.18 279 LEU A N 1
ATOM 2231 C CA . LEU A 1 275 ? 106.411 126.971 68.479 1.00 54.06 279 LEU A CA 1
ATOM 2232 C C . LEU A 1 275 ? 106.830 126.065 67.328 1.00 55.59 279 LEU A C 1
ATOM 2233 O O . LEU A 1 275 ? 106.702 126.441 66.158 1.00 54.37 279 LEU A O 1
ATOM 2238 N N . LYS A 1 276 ? 107.336 124.869 67.640 1.00 59.14 280 LYS A N 1
ATOM 2239 C CA . LYS A 1 276 ? 107.724 123.939 66.583 1.00 54.51 280 LYS A CA 1
ATOM 2240 C C . LYS A 1 276 ? 106.520 123.495 65.761 1.00 60.06 280 LYS A C 1
ATOM 2241 O O . LYS A 1 276 ? 106.621 123.338 64.539 1.00 62.68 280 LYS A O 1
ATOM 2247 N N . VAL A 1 277 ? 105.375 123.279 66.414 1.00 65.47 281 VAL A N 1
ATOM 2248 C CA . VAL A 1 277 ? 104.185 122.830 65.694 1.00 62.24 281 VAL A CA 1
ATOM 2249 C C . VAL A 1 277 ? 103.708 123.901 64.716 1.00 65.86 281 VAL A C 1
ATOM 2250 O O . VAL A 1 277 ? 103.245 123.590 63.611 1.00 70.07 281 VAL A O 1
ATOM 2254 N N . GLU A 1 278 ? 103.834 125.175 65.089 1.00 71.56 282 GLU A N 1
ATOM 2255 C CA . GLU A 1 278 ? 103.393 126.287 64.255 1.00 69.93 282 GLU A CA 1
ATOM 2256 C C . GLU A 1 278 ? 104.320 126.558 63.072 1.00 72.51 282 GLU A C 1
ATOM 2257 O O . GLU A 1 278 ? 104.182 127.607 62.431 1.00 74.13 282 GLU A O 1
ATOM 2263 N N . SER A 1 279 ? 105.255 125.650 62.784 1.00 72.46 283 SER A N 1
ATOM 2264 C CA . SER A 1 279 ? 106.188 125.788 61.664 1.00 73.34 283 SER A CA 1
ATOM 2265 C C . SER A 1 279 ? 107.049 127.044 61.800 1.00 75.30 283 SER A C 1
ATOM 2266 O O . SER A 1 279 ? 107.226 127.805 60.846 1.00 78.47 283 SER A O 1
ATOM 2269 N N . GLN A 1 280 ? 107.585 127.265 62.998 1.00 72.02 284 GLN A N 1
ATOM 2270 C CA . GLN A 1 280 ? 108.546 128.337 63.262 1.00 67.48 284 GLN A CA 1
ATOM 2271 C C . GLN A 1 280 ? 109.729 127.754 64.026 1.00 68.51 284 GLN A C 1
ATOM 2272 O O . GLN A 1 280 ? 109.908 128.020 65.220 1.00 69.56 284 GLN A O 1
ATOM 2278 N N . PRO A 1 281 ? 110.562 126.949 63.360 1.00 69.72 285 PRO A N 1
ATOM 2279 C CA . PRO A 1 281 ? 111.640 126.261 64.087 1.00 71.41 285 PRO A CA 1
ATOM 2280 C C . PRO A 1 281 ? 112.757 127.182 64.549 1.00 67.86 285 PRO A C 1
ATOM 2281 O O . PRO A 1 281 ? 113.432 126.863 65.537 1.00 69.12 285 PRO A O 1
ATOM 2285 N N . ALA A 1 282 ? 112.977 128.309 63.867 1.00 63.19 286 ALA A N 1
ATOM 2286 C CA . ALA A 1 282 ? 114.069 129.201 64.246 1.00 59.87 286 ALA A CA 1
ATOM 2287 C C . ALA A 1 282 ? 113.847 129.794 65.632 1.00 63.62 286 ALA A C 1
ATOM 2288 O O . ALA A 1 282 ? 114.782 129.870 66.440 1.00 69.91 286 ALA A O 1
ATOM 2290 N N . ARG A 1 283 ? 112.616 130.218 65.924 1.00 59.55 287 ARG A N 1
ATOM 2291 C CA . ARG A 1 283 ? 112.317 130.774 67.240 1.00 59.67 287 ARG A CA 1
ATOM 2292 C C . ARG A 1 283 ? 112.512 129.735 68.337 1.00 61.52 287 ARG A C 1
ATOM 2293 O O . ARG A 1 283 ? 113.069 130.039 69.397 1.00 65.73 287 ARG A O 1
ATOM 2301 N N . ALA A 1 284 ? 112.056 128.502 68.101 1.00 56.69 288 ALA A N 1
ATOM 2302 C CA . ALA A 1 284 ? 112.223 127.447 69.095 1.00 57.06 288 ALA A CA 1
ATOM 2303 C C . ALA A 1 284 ? 113.696 127.137 69.331 1.00 59.03 288 ALA A C 1
ATOM 2304 O O . ALA A 1 284 ? 114.124 126.948 70.478 1.00 62.83 288 ALA A O 1
ATOM 2306 N N . ALA A 1 285 ? 114.485 127.075 68.255 1.00 55.63 289 ALA A N 1
ATOM 2307 C CA . ALA A 1 285 ? 115.915 126.826 68.404 1.00 54.75 289 ALA A CA 1
ATOM 2308 C C . ALA A 1 285 ? 116.588 127.944 69.189 1.00 57.97 289 ALA A C 1
ATOM 2309 O O . ALA A 1 285 ? 117.408 127.682 70.078 1.00 61.13 289 ALA A O 1
ATOM 2311 N N . SER A 1 286 ? 116.242 129.197 68.886 1.00 54.93 290 SER A N 1
ATOM 2312 C CA . SER A 1 286 ? 116.809 130.317 69.630 1.00 56.19 290 SER A CA 1
ATOM 2313 C C . SER A 1 286 ? 116.430 130.246 71.103 1.00 58.08 290 SER A C 1
ATOM 2314 O O . SER A 1 286 ? 117.270 130.479 71.980 1.00 60.86 290 SER A O 1
ATOM 2317 N N . ILE A 1 287 ? 115.171 129.912 71.394 1.00 54.84 291 ILE A N 1
ATOM 2318 C CA . ILE A 1 287 ? 114.710 129.869 72.777 1.00 53.32 291 ILE A CA 1
ATOM 2319 C C . ILE A 1 287 ? 115.433 128.776 73.557 1.00 54.18 291 ILE A C 1
ATOM 2320 O O . ILE A 1 287 ? 115.884 129.001 74.688 1.00 56.75 291 ILE A O 1
ATOM 2325 N N . THR A 1 288 ? 115.566 127.581 72.974 1.00 50.40 292 THR A N 1
ATOM 2326 C CA . THR A 1 288 ? 116.231 126.502 73.703 1.00 51.61 292 THR A CA 1
ATOM 2327 C C . THR A 1 288 ? 117.726 126.778 73.860 1.00 52.32 292 THR A C 1
ATOM 2328 O O . THR A 1 288 ? 118.310 126.485 74.915 1.00 55.11 292 THR A O 1
ATOM 2332 N N . ARG A 1 289 ? 118.357 127.373 72.841 1.00 51.39 293 ARG A N 1
ATOM 2333 C CA . ARG A 1 289 ? 119.762 127.743 72.961 1.00 51.01 293 ARG A CA 1
ATOM 2334 C C . ARG A 1 289 ? 119.964 128.776 74.062 1.00 49.97 293 ARG A C 1
ATOM 2335 O O . ARG A 1 289 ? 120.940 128.705 74.818 1.00 53.11 293 ARG A O 1
ATOM 2343 N N . ALA A 1 290 ? 119.055 129.748 74.164 1.00 49.91 294 ALA A N 1
ATOM 2344 C CA . ALA A 1 290 ? 119.140 130.726 75.242 1.00 47.07 294 ALA A CA 1
ATOM 2345 C C . ALA A 1 290 ? 118.941 130.071 76.603 1.00 51.41 294 ALA A C 1
ATOM 2346 O O . ALA A 1 290 ? 119.659 130.389 77.557 1.00 51.84 294 ALA A O 1
ATOM 2348 N N . SER A 1 291 ? 117.974 129.154 76.709 1.00 51.09 295 SER A N 1
ATOM 2349 C CA . SER A 1 291 ? 117.695 128.509 77.990 1.00 48.23 295 SER A CA 1
ATOM 2350 C C . SER A 1 291 ? 118.893 127.707 78.479 1.00 48.31 295 SER A C 1
ATOM 2351 O O . SER A 1 291 ? 119.175 127.672 79.688 1.00 50.69 295 SER A O 1
ATOM 2354 N N . ARG A 1 292 ? 119.617 127.072 77.545 1.00 47.24 296 ARG A N 1
ATOM 2355 C CA . ARG A 1 292 ? 120.794 126.278 77.896 1.00 46.07 296 ARG A CA 1
ATOM 2356 C C . ARG A 1 292 ? 121.762 127.058 78.778 1.00 51.36 296 ARG A C 1
ATOM 2357 O O . ARG A 1 292 ? 122.348 126.504 79.714 1.00 53.71 296 ARG A O 1
ATOM 2365 N N . ILE A 1 293 ? 121.951 128.342 78.486 1.00 52.56 297 ILE A N 1
ATOM 2366 C CA . ILE A 1 293 ? 122.806 129.186 79.312 1.00 49.44 297 ILE A CA 1
ATOM 2367 C C . ILE A 1 293 ? 122.029 129.832 80.458 1.00 49.38 297 ILE A C 1
ATOM 2368 O O . ILE A 1 293 ? 122.554 129.950 81.570 1.00 50.70 297 ILE A O 1
ATOM 2373 N N . ALA A 1 294 ? 120.777 130.227 80.216 1.00 47.11 298 ALA A N 1
ATOM 2374 C CA . ALA A 1 294 ? 120.039 131.022 81.190 1.00 43.77 298 ALA A CA 1
ATOM 2375 C C . ALA A 1 294 ? 119.786 130.255 82.482 1.00 46.64 298 ALA A C 1
ATOM 2376 O O . ALA A 1 294 ? 119.892 130.827 83.572 1.00 48.64 298 ALA A O 1
ATOM 2378 N N . PHE A 1 295 ? 119.439 128.970 82.390 1.00 46.21 299 PHE A N 1
ATOM 2379 C CA . PHE A 1 295 ? 119.023 128.255 83.598 1.00 43.07 299 PHE A CA 1
ATOM 2380 C C . PHE A 1 295 ? 120.123 128.146 84.653 1.00 44.42 299 PHE A C 1
ATOM 2381 O O . PHE A 1 295 ? 119.885 128.562 85.804 1.00 47.13 299 PHE A O 1
ATOM 2389 N N . PRO A 1 296 ? 121.326 127.630 84.356 1.00 46.81 300 PRO A N 1
ATOM 2390 C CA . PRO A 1 296 ? 122.333 127.505 85.427 1.00 44.55 300 PRO A CA 1
ATOM 2391 C C . PRO A 1 296 ? 122.804 128.837 85.985 1.00 44.53 300 PRO A C 1
ATOM 2392 O O . PRO A 1 296 ? 123.056 128.944 87.192 1.00 49.34 300 PRO A O 1
ATOM 2396 N N . VAL A 1 297 ? 122.934 129.859 85.136 1.00 41.01 301 VAL A N 1
ATOM 2397 C CA . VAL A 1 297 ? 123.392 131.163 85.606 1.00 44.03 301 VAL A CA 1
ATOM 2398 C C . VAL A 1 297 ? 122.383 131.768 86.574 1.00 45.81 301 VAL A C 1
ATOM 2399 O O . VAL A 1 297 ? 122.755 132.304 87.626 1.00 49.13 301 VAL A O 1
ATOM 2403 N N . VAL A 1 298 ? 121.095 131.691 86.237 1.00 44.43 302 VAL A N 1
ATOM 2404 C CA . VAL A 1 298 ? 120.061 132.212 87.125 1.00 44.30 302 VAL A CA 1
ATOM 2405 C C . VAL A 1 298 ? 120.032 131.421 88.426 1.00 46.19 302 VAL A C 1
ATOM 2406 O O . VAL A 1 298 ? 119.868 131.992 89.511 1.00 49.56 302 VAL A O 1
ATOM 2410 N N . PHE A 1 299 ? 120.199 130.097 88.341 1.00 44.44 303 PHE A N 1
ATOM 2411 C CA . PHE A 1 299 ? 120.248 129.284 89.555 1.00 43.76 303 PHE A CA 1
ATOM 2412 C C . PHE A 1 299 ? 121.385 129.731 90.470 1.00 46.91 303 PHE A C 1
ATOM 2413 O O . PHE A 1 299 ? 121.191 129.924 91.678 1.00 49.92 303 PHE A O 1
ATOM 2421 N N . LEU A 1 300 ? 122.579 129.917 89.902 1.00 48.19 304 LEU A N 1
ATOM 2422 C CA . LEU A 1 300 ? 123.732 130.333 90.695 1.00 49.55 304 LEU A CA 1
ATOM 2423 C C . LEU A 1 300 ? 123.522 131.713 91.309 1.00 50.34 304 LEU A C 1
ATOM 2424 O O . LEU A 1 300 ? 123.825 131.929 92.490 1.00 54.27 304 LEU A O 1
ATOM 2429 N N . LEU A 1 301 ? 123.008 132.660 90.520 1.00 49.03 305 LEU A N 1
ATOM 2430 C CA . LEU A 1 301 ? 122.793 134.011 91.030 1.00 52.44 305 LEU A CA 1
ATOM 2431 C C . LEU A 1 301 ? 121.771 134.018 92.160 1.00 54.18 305 LEU A C 1
ATOM 2432 O O . LEU A 1 301 ? 121.964 134.694 93.180 1.00 55.22 305 LEU A O 1
ATOM 2437 N N . ALA A 1 302 ? 120.677 133.271 91.997 1.00 54.56 306 ALA A N 1
ATOM 2438 C CA . ALA A 1 302 ? 119.661 133.212 93.040 1.00 52.89 306 ALA A CA 1
ATOM 2439 C C . ALA A 1 302 ? 120.206 132.567 94.306 1.00 53.17 306 ALA A C 1
ATOM 2440 O O . ALA A 1 302 ? 119.898 133.012 95.418 1.00 55.83 306 ALA A O 1
ATOM 2442 N N . ASN A 1 303 ? 121.019 131.516 94.162 1.00 51.60 307 ASN A N 1
ATOM 2443 C CA . ASN A 1 303 ? 121.618 130.895 95.339 1.00 52.65 307 ASN A CA 1
ATOM 2444 C C . ASN A 1 303 ? 122.550 131.859 96.062 1.00 55.78 307 ASN A C 1
ATOM 2445 O O . ASN A 1 303 ? 122.555 131.918 97.298 1.00 58.88 307 ASN A O 1
ATOM 2450 N N . ILE A 1 304 ? 123.345 132.624 95.311 1.00 56.14 308 ILE A 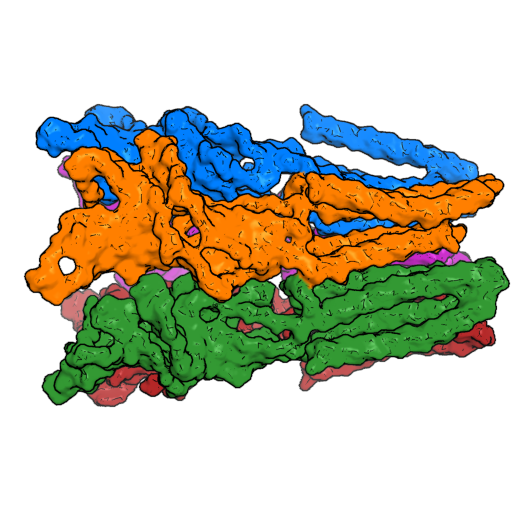N 1
ATOM 2451 C CA . ILE A 1 304 ? 124.241 133.596 95.936 1.00 54.71 308 ILE A CA 1
ATOM 2452 C C . ILE A 1 304 ? 123.441 134.659 96.681 1.00 55.26 308 ILE A C 1
ATOM 2453 O O . ILE A 1 304 ? 123.773 135.027 97.818 1.00 57.66 308 ILE A O 1
ATOM 2458 N N . ILE A 1 305 ? 122.373 135.163 96.058 1.00 54.93 309 ILE A N 1
ATOM 2459 C CA . ILE A 1 305 ? 121.550 136.186 96.700 1.00 53.69 309 ILE A CA 1
ATOM 2460 C C . ILE A 1 305 ? 120.911 135.642 97.972 1.00 56.60 309 ILE A C 1
ATOM 2461 O O . ILE A 1 305 ? 120.884 136.316 99.009 1.00 62.11 309 ILE A O 1
ATOM 2466 N N . LEU A 1 306 ? 120.390 134.413 97.915 1.00 58.10 310 LEU A N 1
ATOM 2467 C CA . LEU A 1 306 ? 119.771 133.810 99.092 1.00 55.43 310 LEU A CA 1
ATOM 2468 C C . LEU A 1 306 ? 120.783 133.615 100.214 1.00 56.57 310 LEU A C 1
ATOM 2469 O O . LEU A 1 306 ? 120.484 133.880 101.386 1.00 58.54 310 LEU A O 1
ATOM 2474 N N . ALA A 1 307 ? 121.988 133.148 99.874 1.00 58.72 311 ALA A N 1
ATOM 2475 C CA . ALA A 1 307 ? 123.021 132.956 100.886 1.00 56.67 311 ALA A CA 1
ATOM 2476 C C . ALA A 1 307 ? 123.408 134.277 101.534 1.00 63.28 311 ALA A C 1
ATOM 2477 O O . ALA A 1 307 ? 123.607 134.343 102.753 1.00 66.61 311 ALA A O 1
ATOM 2479 N N . PHE A 1 308 ? 123.525 135.341 100.737 1.00 67.46 312 PHE A N 1
ATOM 2480 C CA . PHE A 1 308 ? 123.826 136.648 101.310 1.00 68.74 312 PHE A CA 1
ATOM 2481 C C . PHE A 1 308 ? 122.690 137.130 102.204 1.00 67.85 312 PHE A C 1
ATOM 2482 O O . PHE A 1 308 ? 122.929 137.741 103.251 1.00 71.28 312 PHE A O 1
ATOM 2490 N N . LEU A 1 309 ? 121.444 136.873 101.801 1.00 65.74 313 LEU A N 1
ATOM 2491 C CA . LEU A 1 309 ? 120.301 137.326 102.586 1.00 63.32 313 LEU A CA 1
ATOM 2492 C C . LEU A 1 309 ? 120.246 136.630 103.940 1.00 64.86 313 LEU A C 1
ATOM 2493 O O . LEU A 1 309 ? 120.011 137.270 104.971 1.00 67.73 313 LEU A O 1
ATOM 2498 N N . PHE A 1 310 ? 120.457 135.313 103.959 1.00 66.56 314 PHE A N 1
ATOM 2499 C CA . PHE A 1 310 ? 120.299 134.569 105.205 1.00 62.77 314 PHE A CA 1
ATOM 2500 C C . PHE A 1 310 ? 121.490 134.725 106.145 1.00 63.23 314 PHE A C 1
ATOM 2501 O O . PHE A 1 310 ? 121.304 134.745 107.366 1.00 65.90 314 PHE A O 1
ATOM 2509 N N . PHE A 1 311 ? 122.707 134.833 105.612 1.00 66.56 315 PHE A N 1
ATOM 2510 C CA . PHE A 1 311 ? 123.911 134.894 106.433 1.00 65.40 315 PHE A CA 1
ATOM 2511 C C . PHE A 1 311 ? 124.550 136.279 106.438 1.00 72.01 315 PHE A C 1
ATOM 2512 O O . PHE A 1 311 ? 125.702 136.423 106.856 1.00 75.22 315 PHE A O 1
ATOM 2520 N N . GLY A 1 312 ? 123.828 137.298 105.987 1.00 75.06 316 GLY A N 1
ATOM 2521 C CA . GLY A 1 312 ? 124.362 138.648 105.955 1.00 77.34 316 GLY A CA 1
ATOM 2522 C C . GLY A 1 312 ? 123.687 139.587 106.935 1.00 85.78 316 GLY A C 1
ATOM 2523 O O . GLY A 1 312 ? 124.325 140.480 107.493 1.00 96.04 316 GLY A O 1
ATOM 2524 N N . VAL B 1 1 ? 126.377 103.546 160.954 1.00 124.26 5 VAL B N 1
ATOM 2525 C CA . VAL B 1 1 ? 125.867 104.910 160.933 1.00 126.63 5 VAL B CA 1
ATOM 2526 C C . VAL B 1 1 ? 127.015 105.899 160.768 1.00 121.64 5 VAL B C 1
ATOM 2527 O O . VAL B 1 1 ? 126.805 107.056 160.403 1.00 120.71 5 VAL B O 1
ATOM 2531 N N . SER B 1 2 ? 128.234 105.433 161.038 1.00 119.90 6 SER B N 1
ATOM 2532 C CA . SER B 1 2 ? 129.437 106.234 160.897 1.00 116.97 6 SER B CA 1
ATOM 2533 C C . SER B 1 2 ? 130.503 105.393 160.207 1.00 118.54 6 SER B C 1
ATOM 2534 O O . SER B 1 2 ? 130.547 104.170 160.402 1.00 121.04 6 SER B O 1
ATOM 2537 N N . PRO B 1 3 ? 131.361 106.010 159.396 1.00 116.88 7 PRO B N 1
ATOM 2538 C CA . PRO B 1 3 ? 132.407 105.241 158.728 1.00 114.71 7 PRO B CA 1
ATOM 2539 C C . PRO B 1 3 ? 133.360 104.642 159.740 1.00 116.72 7 PRO B C 1
ATOM 2540 O O . PRO B 1 3 ? 133.628 105.239 160.800 1.00 117.75 7 PRO B O 1
ATOM 2544 N N . PRO B 1 4 ? 133.897 103.458 159.459 1.00 116.24 8 PRO B N 1
ATOM 2545 C CA . PRO B 1 4 ? 134.834 102.825 160.391 1.00 118.54 8 PRO B CA 1
ATOM 2546 C C . PRO B 1 4 ? 136.146 103.584 160.438 1.00 123.51 8 PRO B C 1
ATOM 2547 O O . PRO B 1 4 ? 136.763 103.841 159.393 1.00 125.02 8 PRO B O 1
ATOM 2551 N N . PRO B 1 5 ? 136.604 103.966 161.632 1.00 126.88 9 PRO B N 1
ATOM 2552 C CA . PRO B 1 5 ? 137.873 104.684 161.727 1.00 129.18 9 PRO B CA 1
ATOM 2553 C C . PRO B 1 5 ? 139.033 103.783 161.349 1.00 131.14 9 PRO B C 1
ATOM 2554 O O . PRO B 1 5 ? 138.988 102.560 161.571 1.00 130.87 9 PRO B O 1
ATOM 2558 N N . PRO B 1 6 ? 140.095 104.338 160.776 1.00 132.09 10 PRO B N 1
ATOM 2559 C CA . PRO B 1 6 ? 141.257 103.525 160.408 1.00 134.04 10 PRO B CA 1
ATOM 2560 C C . PRO B 1 6 ? 142.082 103.160 161.633 1.00 137.92 10 PRO B C 1
ATOM 2561 O O . PRO B 1 6 ? 141.914 103.710 162.721 1.00 139.86 10 PRO B O 1
ATOM 2565 N N . ILE B 1 7 ? 142.989 102.204 161.436 1.00 140.76 11 ILE B N 1
ATOM 2566 C CA . ILE B 1 7 ? 143.890 101.795 162.508 1.00 143.51 11 ILE B CA 1
ATOM 2567 C C . ILE B 1 7 ? 144.839 102.947 162.806 1.00 146.64 11 ILE B C 1
ATOM 2568 O O . ILE B 1 7 ? 144.815 103.514 163.904 1.00 146.82 11 ILE B O 1
ATOM 2573 N N . ALA B 1 8 ? 145.680 103.304 161.834 1.00 148.00 12 ALA B N 1
ATOM 2574 C CA . ALA B 1 8 ? 146.473 104.526 161.925 1.00 150.15 12 ALA B CA 1
ATOM 2575 C C . ALA B 1 8 ? 146.174 105.489 160.783 1.00 149.22 12 ALA B C 1
ATOM 2576 O O . ALA B 1 8 ? 145.712 106.607 161.031 1.00 148.97 12 ALA B O 1
ATOM 2578 N N . ASP B 1 9 ? 146.424 105.089 159.536 1.00 147.12 13 ASP B N 1
ATOM 2579 C CA . ASP B 1 9 ? 146.117 105.943 158.395 1.00 146.36 13 ASP B CA 1
ATOM 2580 C C . ASP B 1 9 ? 145.630 105.185 157.169 1.00 145.08 13 ASP B C 1
ATOM 2581 O O . ASP B 1 9 ? 145.432 105.817 156.127 1.00 147.03 13 ASP B O 1
ATOM 2586 N N . GLU B 1 10 ? 145.435 103.870 157.241 1.00 142.01 14 GLU B N 1
ATOM 2587 C CA . GLU B 1 10 ? 145.169 103.092 156.043 1.00 136.75 14 GLU B CA 1
ATOM 2588 C C . GLU B 1 10 ? 143.794 103.430 155.464 1.00 133.63 14 GLU B C 1
ATOM 2589 O O . GLU B 1 10 ? 142.861 103.761 156.201 1.00 131.88 14 GLU B O 1
ATOM 2595 N N . PRO B 1 11 ? 143.653 103.377 154.144 1.00 129.83 15 PRO B N 1
ATOM 2596 C CA . PRO B 1 11 ? 142.345 103.596 153.523 1.00 122.41 15 PRO B CA 1
ATOM 2597 C C . PRO B 1 11 ? 141.495 102.334 153.579 1.00 116.23 15 PRO B C 1
ATOM 2598 O O . PRO B 1 11 ? 141.971 101.236 153.871 1.00 117.03 15 PRO B O 1
ATOM 2602 N N . LEU B 1 12 ? 140.212 102.511 153.286 1.00 110.08 16 LEU B N 1
ATOM 2603 C CA . LEU B 1 12 ? 139.253 101.415 153.272 1.00 103.13 16 LEU B CA 1
ATOM 2604 C C . LEU B 1 12 ? 139.117 100.881 151.853 1.00 102.02 16 LEU B C 1
ATOM 2605 O O . LEU B 1 12 ? 138.893 101.651 150.914 1.00 101.89 16 LEU B O 1
ATOM 2610 N N . THR B 1 13 ? 139.252 99.567 151.703 1.00 98.47 17 THR B N 1
ATOM 2611 C CA . THR B 1 13 ? 139.179 98.906 150.408 1.00 92.22 17 THR B CA 1
ATOM 2612 C C . THR B 1 13 ? 137.845 98.184 150.282 1.00 88.88 17 THR B C 1
ATOM 2613 O O . THR B 1 13 ? 137.448 97.440 151.185 1.00 91.77 17 THR B O 1
ATOM 2617 N N . VAL B 1 14 ? 137.157 98.408 149.166 1.00 83.97 18 VAL B N 1
ATOM 2618 C CA . VAL B 1 14 ? 135.883 97.765 148.873 1.00 81.24 18 VAL B CA 1
ATOM 2619 C C . VAL B 1 14 ? 136.065 96.915 147.624 1.00 81.91 18 VAL B C 1
ATOM 2620 O O . VAL B 1 14 ? 136.449 97.432 146.567 1.00 86.24 18 VAL B O 1
ATOM 2624 N N . ASN B 1 15 ? 135.791 95.620 147.742 1.00 79.52 19 ASN B N 1
ATOM 2625 C CA . ASN B 1 15 ? 135.875 94.704 146.614 1.00 76.78 19 ASN B CA 1
ATOM 2626 C C . ASN B 1 15 ? 134.517 94.621 145.929 1.00 76.51 19 ASN B C 1
ATOM 2627 O O . ASN B 1 15 ? 133.499 94.378 146.584 1.00 77.40 19 ASN B O 1
ATOM 2632 N N . THR B 1 16 ? 134.508 94.822 144.616 1.00 75.22 20 THR B N 1
ATOM 2633 C CA . THR B 1 16 ? 133.278 94.898 143.844 1.00 73.34 20 THR B CA 1
ATOM 2634 C C . THR B 1 16 ? 133.184 93.741 142.858 1.00 71.49 20 THR B C 1
ATOM 2635 O O . THR B 1 16 ? 134.174 93.075 142.542 1.00 74.10 20 THR B O 1
ATOM 2639 N N . GLY B 1 17 ? 131.968 93.514 142.371 1.00 67.14 21 GLY B N 1
ATOM 2640 C CA . GLY B 1 17 ? 131.706 92.493 141.379 1.00 60.05 21 GLY B CA 1
ATOM 2641 C C . GLY B 1 17 ? 130.312 92.617 140.800 1.00 59.55 21 GLY B C 1
ATOM 2642 O O . GLY B 1 17 ? 129.353 92.870 141.534 1.00 65.37 21 GLY B O 1
ATOM 2643 N N . ILE B 1 18 ? 130.183 92.446 139.488 1.00 56.24 22 ILE B N 1
ATOM 2644 C CA . ILE B 1 18 ? 128.906 92.574 138.794 1.00 54.74 22 ILE B CA 1
ATOM 2645 C C . ILE B 1 18 ? 128.657 91.289 138.019 1.00 57.26 22 ILE B C 1
ATOM 2646 O O . ILE B 1 18 ? 129.511 90.854 137.238 1.00 60.47 22 ILE B O 1
ATOM 2651 N N . TYR B 1 19 ? 127.492 90.684 138.237 1.00 58.04 23 TYR B N 1
ATOM 2652 C CA . TYR B 1 19 ? 127.079 89.474 137.533 1.00 57.01 23 TYR B CA 1
ATOM 2653 C C . TYR B 1 19 ? 125.914 89.828 136.617 1.00 56.86 23 TYR B C 1
ATOM 2654 O O . TYR B 1 19 ? 124.813 90.124 137.091 1.00 56.98 23 TYR B O 1
ATOM 2663 N N . LEU B 1 20 ? 126.158 89.789 135.311 1.00 55.52 24 LEU B N 1
ATOM 2664 C CA . LEU B 1 20 ? 125.141 90.174 134.344 1.00 56.00 24 LEU B CA 1
ATOM 2665 C C . LEU B 1 20 ? 124.018 89.146 134.305 1.00 57.50 24 LEU B C 1
ATOM 2666 O O . LEU B 1 20 ? 124.259 87.935 134.306 1.00 63.34 24 LEU B O 1
ATOM 2671 N N . ILE B 1 21 ? 122.778 89.634 134.268 1.00 53.57 25 ILE B N 1
ATOM 2672 C CA . ILE B 1 21 ? 121.592 88.789 134.215 1.00 56.73 25 ILE B CA 1
ATOM 2673 C C . ILE B 1 21 ? 120.833 88.973 132.905 1.00 61.02 25 ILE B C 1
ATOM 2674 O O . ILE B 1 21 ? 120.558 88.003 132.193 1.00 66.16 25 ILE B O 1
ATOM 2679 N N . GLU B 1 22 ? 120.483 90.216 132.572 1.00 59.60 26 GLU B N 1
ATOM 2680 C CA . GLU B 1 22 ? 119.770 90.506 131.336 1.00 57.69 26 GLU B CA 1
ATOM 2681 C C . GLU B 1 22 ? 120.255 91.825 130.757 1.00 58.25 26 GLU B C 1
ATOM 2682 O O . GLU B 1 22 ? 120.647 92.738 131.489 1.00 59.70 26 GLU B O 1
ATOM 2688 N N . CYS B 1 23 ? 120.225 91.912 129.427 1.00 60.12 27 CYS B N 1
ATOM 2689 C CA . CYS B 1 23 ? 120.499 93.143 128.698 1.00 55.80 27 CYS B CA 1
ATOM 2690 C C . CYS B 1 23 ? 119.490 93.266 127.568 1.00 59.03 27 CYS B C 1
ATOM 2691 O O . CYS B 1 23 ? 119.182 92.278 126.895 1.00 67.41 27 CYS B O 1
ATOM 2694 N N . TYR B 1 24 ? 118.978 94.476 127.357 1.00 54.72 28 TYR B N 1
ATOM 2695 C CA . TYR B 1 24 ? 117.912 94.676 126.385 1.00 53.44 28 TYR B CA 1
ATOM 2696 C C . TYR B 1 24 ? 117.836 96.144 125.992 1.00 54.25 28 TYR B C 1
ATOM 2697 O O . TYR B 1 24 ? 118.424 97.014 126.638 1.00 55.22 28 TYR B O 1
ATOM 2706 N N . SER B 1 25 ? 117.096 96.400 124.911 1.00 54.32 29 SER B N 1
ATOM 2707 C CA . SER B 1 25 ? 116.810 97.749 124.419 1.00 53.95 29 SER B CA 1
ATOM 2708 C C . SER B 1 25 ? 118.095 98.515 124.096 1.00 57.54 29 SER B C 1
ATOM 2709 O O . SER B 1 25 ? 118.408 99.545 124.694 1.00 60.66 29 SER B O 1
ATOM 2712 N N . LEU B 1 26 ? 118.836 97.991 123.122 1.00 54.32 30 LEU B N 1
ATOM 2713 C CA . LEU B 1 26 ? 120.033 98.661 122.625 1.00 54.81 30 LEU B CA 1
ATOM 2714 C C . LEU B 1 26 ? 119.629 99.620 121.511 1.00 60.12 30 LEU B C 1
ATOM 2715 O O . LEU B 1 26 ? 119.261 99.188 120.414 1.00 64.10 30 LEU B O 1
ATOM 2720 N N . ASP B 1 27 ? 119.695 100.918 121.791 1.00 63.23 31 ASP B N 1
ATOM 2721 C CA . ASP B 1 27 ? 119.317 101.943 120.825 1.00 65.29 31 ASP B CA 1
ATOM 2722 C C . ASP B 1 27 ? 120.573 102.500 120.168 1.00 70.85 31 ASP B C 1
ATOM 2723 O O . ASP B 1 27 ? 121.418 103.100 120.841 1.00 71.09 31 ASP B O 1
ATOM 2728 N N . ASP B 1 28 ? 120.694 102.305 118.853 1.00 72.88 32 ASP B N 1
ATOM 27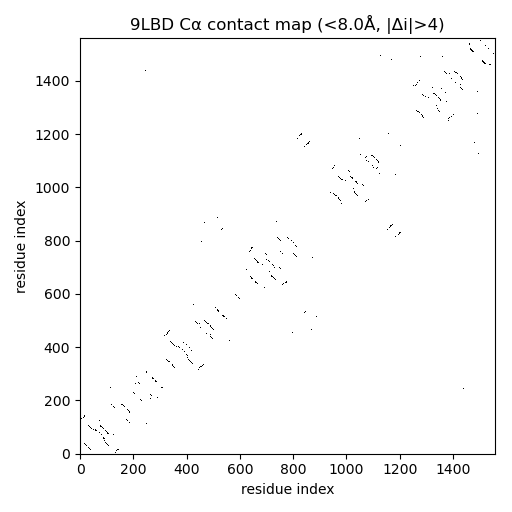29 C CA . ASP B 1 28 ? 121.861 102.797 118.131 1.00 74.27 32 ASP B CA 1
ATOM 2730 C C . ASP B 1 28 ? 121.841 104.310 117.965 1.00 74.45 32 ASP B C 1
ATOM 2731 O O . ASP B 1 28 ? 122.890 104.954 118.080 1.00 73.77 32 ASP B O 1
ATOM 2736 N N . LYS B 1 29 ? 120.673 104.892 117.692 1.00 74.30 33 LYS B N 1
ATOM 2737 C CA . LYS B 1 29 ? 120.590 106.335 117.496 1.00 76.85 33 LYS B CA 1
ATOM 2738 C C . LYS B 1 29 ? 120.795 107.094 118.801 1.00 77.29 33 LYS B C 1
ATOM 2739 O O . LYS B 1 29 ? 121.507 108.104 118.828 1.00 81.20 33 LYS B O 1
ATOM 2745 N N . ALA B 1 30 ? 120.182 106.628 119.887 1.00 74.55 34 ALA B N 1
ATOM 2746 C CA . ALA B 1 30 ? 120.302 107.282 121.181 1.00 71.28 34 ALA B CA 1
ATOM 2747 C C . ALA B 1 30 ? 121.533 106.845 121.964 1.00 69.66 34 ALA B C 1
ATOM 2748 O O . ALA B 1 30 ? 121.840 107.460 122.991 1.00 70.44 34 ALA B O 1
ATOM 2750 N N . GLU B 1 31 ? 122.241 105.810 121.502 1.00 71.54 35 GLU B N 1
ATOM 2751 C CA . GLU B 1 31 ? 123.448 105.305 122.161 1.00 67.39 35 GLU B CA 1
ATOM 2752 C C . GLU B 1 31 ? 123.171 104.930 123.617 1.00 63.95 35 GLU B C 1
ATOM 2753 O O . GLU B 1 31 ? 123.882 105.339 124.536 1.00 60.43 35 GLU B O 1
ATOM 2759 N N . THR B 1 32 ? 122.118 104.140 123.823 1.00 64.69 36 THR B N 1
ATOM 2760 C CA . THR B 1 32 ? 121.708 103.721 125.154 1.00 59.67 36 THR B CA 1
ATOM 2761 C C . THR B 1 32 ? 121.389 102.234 125.151 1.00 58.80 36 THR B C 1
ATOM 2762 O O . THR B 1 32 ? 121.070 101.648 124.113 1.00 60.50 36 THR B O 1
ATOM 2766 N N . PHE B 1 33 ? 121.481 101.627 126.332 1.00 54.75 37 PHE B N 1
ATOM 2767 C CA . PHE B 1 33 ? 121.061 100.247 126.525 1.00 51.68 37 PHE B CA 1
ATOM 2768 C C . PHE B 1 33 ? 120.699 100.044 127.989 1.00 51.72 37 PHE B C 1
ATOM 2769 O O . PHE B 1 33 ? 121.208 100.734 128.876 1.00 54.89 37 PHE B O 1
ATOM 2777 N N . LYS B 1 34 ? 119.808 99.089 128.230 1.00 53.49 38 LYS B N 1
ATOM 2778 C CA . LYS B 1 34 ? 119.317 98.784 129.564 1.00 52.12 38 LYS B CA 1
ATOM 2779 C C . LYS B 1 34 ? 119.984 97.525 130.104 1.00 53.49 38 LYS B C 1
ATOM 2780 O O . LYS B 1 34 ? 120.342 96.613 129.356 1.00 57.67 38 LYS B O 1
ATOM 2786 N N . VAL B 1 35 ? 120.149 97.487 131.427 1.00 53.43 39 VAL B N 1
ATOM 2787 C CA . VAL B 1 35 ? 120.866 96.401 132.085 1.00 55.07 39 VAL B CA 1
ATOM 2788 C C . VAL B 1 35 ? 120.093 95.960 133.321 1.00 55.96 39 VAL B C 1
ATOM 2789 O O . VAL B 1 35 ? 119.262 96.694 133.859 1.00 57.28 39 VAL B O 1
ATOM 2793 N N . ASN B 1 36 ? 120.373 94.736 133.762 1.00 57.07 40 ASN B N 1
ATOM 2794 C CA . ASN B 1 36 ? 119.786 94.166 134.970 1.00 52.79 40 ASN B CA 1
ATOM 2795 C C . ASN B 1 36 ? 120.770 93.134 135.494 1.00 52.36 40 ASN B C 1
ATOM 2796 O O . ASN B 1 36 ? 121.018 92.128 134.823 1.00 56.59 40 ASN B O 1
ATOM 2801 N N . ALA B 1 37 ? 121.340 93.378 136.670 1.00 49.87 41 ALA B N 1
ATOM 2802 C CA . ALA B 1 37 ? 122.461 92.572 137.136 1.00 53.08 41 ALA B CA 1
ATOM 2803 C C . ALA B 1 37 ? 122.506 92.591 138.659 1.00 54.39 41 ALA B C 1
ATOM 2804 O O . ALA B 1 37 ? 121.721 93.277 139.320 1.00 59.44 41 ALA B O 1
ATOM 2806 N N . PHE B 1 38 ? 123.439 91.819 139.208 1.00 53.81 42 PHE B N 1
ATOM 2807 C CA . PHE B 1 38 ? 123.719 91.772 140.635 1.00 55.59 42 PHE B CA 1
ATOM 2808 C C . PHE B 1 38 ? 124.935 92.632 140.954 1.00 59.98 42 PHE B C 1
ATOM 2809 O O . PHE B 1 38 ? 125.877 92.725 140.163 1.00 63.20 42 PHE B O 1
ATOM 2817 N N . LEU B 1 39 ? 124.910 93.260 142.127 1.00 58.45 43 LEU B N 1
ATOM 2818 C CA . LEU B 1 39 ? 126.036 94.045 142.617 1.00 59.21 43 LEU B CA 1
ATOM 2819 C C . LEU B 1 39 ? 126.509 93.458 143.937 1.00 62.05 43 LEU B C 1
ATOM 2820 O O . LEU B 1 39 ? 125.705 93.256 144.852 1.00 67.70 43 LEU B O 1
ATOM 2825 N N . SER B 1 40 ? 127.808 93.192 144.033 1.00 63.68 44 SER B N 1
ATOM 2826 C CA . SER B 1 40 ? 128.404 92.569 145.207 1.00 63.55 44 SER B CA 1
ATOM 2827 C C . SER B 1 40 ? 129.473 93.486 145.784 1.00 69.58 44 SER B C 1
ATOM 2828 O O . SER B 1 40 ? 130.330 93.985 145.048 1.00 73.06 44 SER B O 1
ATOM 2831 N N . LEU B 1 41 ? 129.421 93.701 147.096 1.00 71.29 45 LEU B N 1
ATOM 2832 C CA . LEU B 1 41 ? 130.393 94.525 147.800 1.00 72.14 45 LEU B CA 1
ATOM 2833 C C . LEU B 1 41 ? 130.902 93.776 149.023 1.00 75.66 45 LEU B C 1
ATOM 2834 O O . LEU B 1 41 ? 130.195 92.958 149.616 1.00 80.02 45 LEU B O 1
ATOM 2839 N N . SER B 1 42 ? 132.144 94.072 149.401 1.00 77.15 46 SER B N 1
ATOM 2840 C CA . SER B 1 42 ? 132.765 93.417 150.546 1.00 82.37 46 SER B CA 1
ATOM 2841 C C . SER B 1 42 ? 133.838 94.330 151.119 1.00 85.93 46 SER B C 1
ATOM 2842 O O . SER B 1 42 ? 134.765 94.721 150.406 1.00 84.85 46 SER B O 1
ATOM 2845 N N . TRP B 1 43 ? 133.709 94.661 152.402 1.00 89.11 47 TRP B N 1
ATOM 2846 C CA . TRP B 1 43 ? 134.695 95.478 153.100 1.00 91.15 47 TRP B CA 1
ATOM 2847 C C . TRP B 1 43 ? 134.907 94.882 154.487 1.00 96.69 47 TRP B C 1
ATOM 2848 O O . TRP B 1 43 ? 134.353 93.834 154.827 1.00 98.85 47 TRP B O 1
ATOM 2859 N N . LYS B 1 44 ? 135.718 95.560 155.298 1.00 101.91 48 LYS B N 1
ATOM 2860 C CA . LYS B 1 44 ? 136.076 95.082 156.627 1.00 103.86 48 LYS B CA 1
ATOM 2861 C C . LYS B 1 44 ? 135.737 96.149 157.657 1.00 107.13 48 LYS B C 1
ATOM 2862 O O . LYS B 1 44 ? 136.096 97.318 157.485 1.00 109.18 48 LYS B O 1
ATOM 2868 N N . ASP B 1 45 ? 135.049 95.744 158.721 1.00 109.05 49 ASP B N 1
ATOM 2869 C CA . ASP B 1 45 ? 134.688 96.658 159.801 1.00 110.39 49 ASP B CA 1
ATOM 2870 C C . ASP B 1 45 ? 134.739 95.887 161.112 1.00 114.07 49 ASP B C 1
ATOM 2871 O O . ASP B 1 45 ? 133.872 95.046 161.370 1.00 116.53 49 ASP B O 1
ATOM 2876 N N . ARG B 1 46 ? 135.746 96.177 161.934 1.00 115.80 50 ARG B N 1
ATOM 2877 C CA . ARG B 1 46 ? 135.987 95.426 163.159 1.00 117.96 50 ARG B CA 1
ATOM 2878 C C . ARG B 1 46 ? 134.995 95.743 164.270 1.00 116.42 50 ARG B C 1
ATOM 2879 O O . ARG B 1 46 ? 134.996 95.048 165.291 1.00 116.07 50 ARG B O 1
ATOM 2887 N N . ARG B 1 47 ? 134.154 96.764 164.107 1.00 116.20 51 ARG B N 1
ATOM 2888 C CA . ARG B 1 47 ? 133.132 97.059 165.103 1.00 116.02 51 ARG B CA 1
ATOM 2889 C C . ARG B 1 47 ? 132.047 95.992 165.167 1.00 116.92 51 ARG B C 1
ATOM 2890 O O . ARG B 1 47 ? 131.247 96.004 166.108 1.00 114.42 51 ARG B O 1
ATOM 2898 N N . LEU B 1 48 ? 132.002 95.080 164.198 1.00 118.09 52 LEU B N 1
ATOM 2899 C CA . LEU B 1 48 ? 130.989 94.035 164.138 1.00 118.04 52 LEU B CA 1
ATOM 2900 C C . LEU B 1 48 ? 131.527 92.670 164.543 1.00 120.82 52 LEU B C 1
ATOM 2901 O O . LEU B 1 48 ? 130.842 91.661 164.345 1.00 125.02 52 LEU B O 1
ATOM 2906 N N . ALA B 1 49 ? 132.735 92.610 165.098 1.00 120.91 53 ALA B N 1
ATOM 2907 C CA . ALA B 1 49 ? 133.330 91.332 165.466 1.00 123.78 53 ALA B CA 1
ATOM 2908 C C . ALA B 1 49 ? 132.553 90.679 166.603 1.00 128.64 53 ALA B C 1
ATOM 2909 O O . ALA B 1 49 ? 132.029 91.358 167.490 1.00 128.77 53 ALA B O 1
ATOM 2911 N N . PHE B 1 50 ? 132.480 89.351 166.569 1.00 129.81 54 PHE B N 1
ATOM 2912 C CA . PHE B 1 50 ? 131.759 88.595 167.582 1.00 134.63 54 PHE B CA 1
ATOM 2913 C C . PHE B 1 50 ? 132.391 87.220 167.728 1.00 140.88 54 PHE B C 1
ATOM 2914 O O . PHE B 1 50 ? 133.115 86.748 166.848 1.00 139.95 54 PHE B O 1
ATOM 2922 N N . ASP B 1 51 ? 132.107 86.579 168.862 1.00 145.32 55 ASP B N 1
ATOM 2923 C CA . ASP B 1 51 ? 132.624 85.246 169.141 1.00 148.70 55 ASP B CA 1
ATOM 2924 C C . ASP B 1 51 ? 131.621 84.201 168.673 1.00 150.36 55 ASP B C 1
ATOM 2925 O O . ASP B 1 51 ? 130.501 84.156 169.199 1.00 150.10 55 ASP B O 1
ATOM 2930 N N . PRO B 1 52 ? 131.965 83.358 167.696 1.00 150.93 56 PRO B N 1
ATOM 2931 C CA . PRO B 1 52 ? 131.017 82.316 167.264 1.00 152.88 56 PRO B CA 1
ATOM 2932 C C . PRO B 1 52 ? 130.659 81.330 168.360 1.00 156.71 56 PRO B C 1
ATOM 2933 O O . PRO B 1 52 ? 129.522 80.840 168.390 1.00 156.66 56 PRO B O 1
ATOM 2937 N N . VAL B 1 53 ? 131.592 81.019 169.261 1.00 158.27 57 VAL B N 1
ATOM 2938 C CA . VAL B 1 53 ? 131.311 80.061 170.326 1.00 158.66 57 VAL B CA 1
ATOM 2939 C C . VAL B 1 53 ? 130.306 80.640 171.314 1.00 158.47 57 VAL B C 1
ATOM 2940 O O . VAL B 1 53 ? 129.337 79.976 171.701 1.00 157.41 57 VAL B O 1
ATOM 2944 N N . ARG B 1 54 ? 130.524 81.885 171.741 1.00 158.92 58 ARG B N 1
ATOM 2945 C CA . ARG B 1 54 ? 129.613 82.513 172.692 1.00 159.40 58 ARG B CA 1
ATOM 2946 C C . ARG B 1 54 ? 128.242 82.757 172.071 1.00 159.76 58 ARG B C 1
ATOM 2947 O O . ARG B 1 54 ? 127.213 82.515 172.711 1.00 157.95 58 ARG B O 1
ATOM 2955 N N . SER B 1 55 ? 128.209 83.239 170.828 1.00 161.15 59 SER B N 1
ATOM 2956 C CA . SER B 1 55 ? 126.933 83.525 170.182 1.00 159.68 59 SER B CA 1
ATOM 2957 C C . SER B 1 55 ? 126.225 82.252 169.737 1.00 158.13 59 SER B C 1
ATOM 2958 O O . SER B 1 55 ? 124.993 82.231 169.644 1.00 155.45 59 SER B O 1
ATOM 2961 N N . GLY B 1 56 ? 126.978 81.190 169.459 1.00 157.65 60 GLY B N 1
ATOM 2962 C CA . GLY B 1 56 ? 126.403 79.951 168.984 1.00 156.77 60 GLY B CA 1
ATOM 2963 C C . GLY B 1 56 ? 126.098 79.912 167.503 1.00 159.41 60 GLY B C 1
ATOM 2964 O O . GLY B 1 56 ? 125.569 78.900 167.025 1.00 162.26 60 GLY B O 1
ATOM 2965 N N . VAL B 1 57 ? 126.413 80.974 166.761 1.00 158.46 61 VAL B N 1
ATOM 2966 C CA . VAL B 1 57 ? 126.176 81.033 165.326 1.00 153.09 61 VAL B CA 1
ATOM 2967 C C . VAL B 1 57 ? 127.465 81.460 164.639 1.00 150.38 61 VAL B C 1
ATOM 2968 O O . VAL B 1 57 ? 128.353 82.062 165.245 1.00 151.59 61 VAL B O 1
ATOM 2972 N N . ARG B 1 58 ? 127.556 81.136 163.350 1.00 147.20 62 ARG B N 1
ATOM 2973 C CA . ARG B 1 58 ? 128.731 81.452 162.548 1.00 146.71 62 ARG B CA 1
ATOM 2974 C C . ARG B 1 58 ? 128.568 82.719 161.722 1.00 139.12 62 ARG B C 1
ATOM 2975 O O . ARG B 1 58 ? 129.518 83.496 161.595 1.00 133.97 62 ARG B O 1
ATOM 2983 N N . VAL B 1 59 ? 127.384 82.949 161.157 1.00 136.41 63 VAL B N 1
ATOM 2984 C CA . VAL B 1 59 ? 127.123 84.096 160.298 1.00 129.70 63 VAL B CA 1
ATOM 2985 C C . VAL B 1 59 ? 125.903 84.833 160.831 1.00 126.05 63 VAL B C 1
ATOM 2986 O O . VAL B 1 59 ? 124.864 84.215 161.088 1.00 127.98 63 VAL B O 1
ATOM 2990 N N . LYS B 1 60 ? 126.029 86.145 160.996 1.00 121.05 64 LYS B N 1
ATOM 2991 C CA . LYS B 1 60 ? 124.933 86.988 161.451 1.00 119.61 64 LYS B CA 1
ATOM 2992 C C . LYS B 1 60 ? 124.360 87.793 160.289 1.00 115.48 64 LYS B C 1
ATOM 2993 O O . LYS B 1 60 ? 125.030 88.048 159.285 1.00 113.88 64 LYS B O 1
ATOM 2999 N N . THR B 1 61 ? 123.101 88.194 160.444 1.00 113.23 65 THR B N 1
ATOM 3000 C CA . THR B 1 61 ? 122.382 88.953 159.432 1.00 112.57 65 THR B CA 1
ATOM 3001 C C . THR B 1 61 ? 121.975 90.307 159.996 1.00 113.74 65 THR B C 1
ATOM 3002 O O . THR B 1 61 ? 121.633 90.429 161.176 1.00 114.83 65 THR B O 1
ATOM 3006 N N . TYR B 1 62 ? 122.015 91.325 159.142 1.00 114.77 66 TYR B N 1
ATOM 3007 C CA . TYR B 1 62 ? 121.704 92.690 159.538 1.00 114.20 66 TYR B CA 1
ATOM 3008 C C . TYR B 1 62 ? 120.734 93.317 158.546 1.00 117.09 66 TYR B C 1
ATOM 3009 O O . TYR B 1 62 ? 120.670 92.936 157.374 1.00 114.27 66 TYR B O 1
ATOM 3018 N N . GLU B 1 63 ? 119.978 94.285 159.038 1.00 121.33 67 GLU B N 1
ATOM 3019 C CA . GLU B 1 63 ? 119.084 95.107 158.243 1.00 122.07 67 GLU B CA 1
ATOM 3020 C C . GLU B 1 63 ? 119.898 96.082 157.404 1.00 122.53 67 GLU B C 1
ATOM 3021 O O . GLU B 1 63 ? 121.035 96.415 157.754 1.00 120.46 67 GLU B O 1
ATOM 3027 N N . PRO B 1 64 ? 119.365 96.547 156.269 1.00 123.72 68 PRO B N 1
ATOM 3028 C CA . PRO B 1 64 ? 120.096 97.569 155.499 1.00 121.49 68 PRO B CA 1
ATOM 3029 C C . PRO B 1 64 ? 120.371 98.836 156.291 1.00 122.88 68 PRO B C 1
ATOM 3030 O O . PRO B 1 64 ? 121.373 99.514 156.040 1.00 121.25 68 PRO B O 1
ATOM 3034 N N . GLU B 1 65 ? 119.509 99.173 157.243 1.00 125.85 69 GLU B N 1
ATOM 3035 C CA . GLU B 1 65 ? 119.739 100.303 158.129 1.00 124.92 69 GLU B CA 1
ATOM 3036 C C . GLU B 1 65 ? 120.513 99.817 159.357 1.00 126.05 69 GLU B C 1
ATOM 3037 O O . GLU B 1 65 ? 120.800 98.626 159.503 1.00 125.75 69 GLU B O 1
ATOM 3043 N N . ALA B 1 66 ? 120.873 100.746 160.247 1.00 126.86 70 ALA B N 1
ATOM 3044 C CA . ALA B 1 66 ? 121.625 100.442 161.469 1.00 127.29 70 ALA B CA 1
ATOM 3045 C C . ALA B 1 66 ? 122.999 99.857 161.154 1.00 123.39 70 ALA B C 1
ATOM 3046 O O . ALA B 1 66 ? 123.648 99.258 162.014 1.00 122.22 70 ALA B O 1
ATOM 3048 N N . ILE B 1 67 ? 123.454 100.039 159.916 1.00 122.18 71 ILE B N 1
ATOM 3049 C CA . ILE B 1 67 ? 124.754 99.543 159.483 1.00 118.03 71 ILE B CA 1
ATOM 3050 C C . ILE B 1 67 ? 125.296 100.517 158.450 1.00 117.43 71 ILE B C 1
ATOM 3051 O O . ILE B 1 67 ? 124.561 100.970 157.566 1.00 120.01 71 ILE B O 1
ATOM 3056 N N . TRP B 1 68 ? 126.581 100.845 158.561 1.00 113.76 72 TRP B N 1
ATOM 3057 C CA . TRP B 1 68 ? 127.220 101.751 157.619 1.00 109.94 72 TRP B CA 1
ATOM 3058 C C . TRP B 1 68 ? 127.472 101.029 156.302 1.00 107.94 72 TRP B C 1
ATOM 3059 O O . TRP B 1 68 ? 128.086 99.957 156.282 1.00 104.82 72 TRP B O 1
ATOM 3070 N N . ILE B 1 69 ? 126.998 101.618 155.209 1.00 104.43 73 ILE B N 1
ATOM 3071 C CA . ILE B 1 69 ? 127.152 101.066 153.870 1.00 99.45 73 ILE B CA 1
ATOM 3072 C C . ILE B 1 69 ? 127.837 102.118 153.010 1.00 98.52 73 ILE B C 1
ATOM 3073 O O . ILE B 1 69 ? 127.402 103.271 153.001 1.00 99.40 73 ILE B O 1
ATOM 3078 N N . PRO B 1 70 ? 128.905 101.779 152.290 1.00 96.28 74 PRO B N 1
ATOM 3079 C CA . PRO B 1 70 ? 129.524 102.758 151.389 1.00 95.07 74 PRO B CA 1
ATOM 3080 C C . PRO B 1 70 ? 128.562 103.173 150.286 1.00 93.68 74 PRO B C 1
ATOM 3081 O O . PRO B 1 70 ? 127.715 102.395 149.842 1.00 93.95 74 PRO B O 1
ATOM 3085 N N . GLU B 1 71 ? 128.701 104.421 149.846 1.00 91.38 75 GLU B N 1
ATOM 3086 C CA . GLU B 1 71 ? 127.821 105.001 148.832 1.00 87.38 75 GLU B CA 1
ATOM 3087 C C . GLU B 1 71 ? 128.470 104.799 147.466 1.00 85.01 75 GLU B C 1
ATOM 3088 O O . GLU B 1 71 ? 129.441 105.466 147.110 1.00 86.86 75 GLU B O 1
ATOM 3094 N N . ILE B 1 72 ? 127.918 103.864 146.697 1.00 81.52 76 ILE B N 1
ATOM 3095 C CA . ILE B 1 72 ? 128.401 103.544 145.359 1.00 76.83 76 ILE B CA 1
ATOM 3096 C C . ILE B 1 72 ? 127.416 104.098 144.341 1.00 76.03 76 ILE B C 1
ATOM 3097 O O . ILE B 1 72 ? 126.202 103.891 144.459 1.00 76.85 76 ILE B O 1
ATOM 3102 N N . ARG B 1 73 ? 127.933 104.805 143.339 1.00 73.63 77 ARG B N 1
ATOM 3103 C CA . ARG B 1 73 ? 127.102 105.427 142.321 1.00 71.97 77 ARG B CA 1
ATOM 3104 C C . ARG B 1 73 ? 127.661 105.130 140.937 1.00 68.53 77 ARG B C 1
ATOM 3105 O O . ARG B 1 73 ? 128.866 104.945 140.753 1.00 67.68 77 ARG B O 1
ATOM 3113 N N . PHE B 1 74 ? 126.760 105.086 139.959 1.00 64.83 78 PHE B N 1
ATOM 3114 C CA . PHE B 1 74 ? 127.121 104.928 138.558 1.00 57.37 78 PHE B CA 1
ATOM 3115 C C . PHE B 1 74 ? 127.262 106.300 137.915 1.00 58.42 78 PHE B C 1
ATOM 3116 O O . PHE B 1 74 ? 126.506 107.225 138.228 1.00 68.32 78 PHE B O 1
ATOM 3124 N N . VAL B 1 75 ? 128.228 106.428 137.011 1.00 53.66 79 VAL B N 1
ATOM 3125 C CA . VAL B 1 75 ? 128.509 107.711 136.374 1.00 52.58 79 VAL B CA 1
ATOM 3126 C C . VAL B 1 75 ? 127.650 107.920 135.134 1.00 53.39 79 VAL B C 1
ATOM 3127 O O . VAL B 1 75 ? 126.902 108.898 135.042 1.00 57.09 79 VAL B O 1
ATOM 3131 N N . ASN B 1 76 ? 127.735 107.012 134.164 1.00 49.97 80 ASN B N 1
ATOM 3132 C CA . ASN B 1 76 ? 127.058 107.188 132.879 1.00 48.33 80 ASN B CA 1
ATOM 3133 C C . ASN B 1 76 ? 125.681 106.522 132.888 1.00 51.27 80 ASN B C 1
ATOM 3134 O O . ASN B 1 76 ? 125.415 105.552 132.181 1.00 54.82 80 ASN B O 1
ATOM 3139 N N . VAL B 1 77 ? 124.792 107.074 133.709 1.00 56.10 81 VAL B N 1
ATOM 3140 C CA . VAL B 1 77 ? 123.414 106.607 133.795 1.00 57.71 81 VAL B CA 1
ATOM 3141 C C . VAL B 1 77 ? 122.481 107.802 133.668 1.00 61.19 81 VAL B C 1
ATOM 3142 O O . VAL B 1 77 ? 122.806 108.918 134.082 1.00 66.30 81 VAL B O 1
ATOM 3146 N N . GLU B 1 78 ? 121.308 107.555 133.081 1.00 61.48 82 GLU B N 1
ATOM 3147 C CA . GLU B 1 78 ? 120.321 108.619 132.923 1.00 64.40 82 GLU B CA 1
ATOM 3148 C C . GLU B 1 78 ? 119.740 109.034 134.269 1.00 68.72 82 GLU B C 1
ATOM 3149 O O . GLU B 1 78 ? 119.631 110.227 134.570 1.00 76.16 82 GLU B O 1
ATOM 3155 N N . ASN B 1 79 ? 119.361 108.060 135.092 1.00 70.14 83 ASN B N 1
ATOM 3156 C CA . ASN B 1 79 ? 118.825 108.307 136.421 1.00 71.37 83 ASN B CA 1
ATOM 3157 C C . ASN B 1 79 ? 119.506 107.377 137.415 1.00 75.83 83 ASN B C 1
ATOM 3158 O O . ASN B 1 79 ? 120.289 106.499 137.044 1.00 81.49 83 ASN B O 1
ATOM 3163 N N . ALA B 1 80 ? 119.203 107.584 138.693 1.00 75.37 84 ALA B N 1
ATOM 3164 C CA . ALA B 1 80 ? 119.720 106.702 139.729 1.00 73.69 84 ALA B CA 1
ATOM 3165 C C . ALA B 1 80 ? 119.145 105.300 139.562 1.00 76.84 84 ALA B C 1
ATOM 3166 O O . ALA B 1 80 ? 118.004 105.119 139.131 1.00 80.23 84 ALA B O 1
ATOM 3168 N N . ARG B 1 81 ? 119.954 104.302 139.904 1.00 76.57 85 ARG B N 1
ATOM 3169 C CA . ARG B 1 81 ? 119.547 102.916 139.733 1.00 72.60 85 ARG B CA 1
ATOM 3170 C C . ARG B 1 81 ? 118.402 102.563 140.677 1.00 80.08 85 ARG B C 1
ATOM 3171 O O . ARG B 1 81 ? 118.263 103.127 141.766 1.00 85.63 85 ARG B O 1
ATOM 3179 N N . ASP B 1 82 ? 117.569 101.624 140.236 1.00 78.92 86 ASP B N 1
ATOM 3180 C CA . ASP B 1 82 ? 116.455 101.105 141.028 1.00 82.62 86 ASP B CA 1
ATOM 3181 C C . ASP B 1 82 ? 116.906 99.757 141.581 1.00 80.95 86 ASP B C 1
ATOM 3182 O O . ASP B 1 82 ? 116.938 98.757 140.860 1.00 80.33 86 ASP B O 1
ATOM 3187 N N . ALA B 1 83 ? 117.257 99.735 142.860 1.00 81.46 87 ALA B N 1
ATOM 3188 C CA . ALA B 1 83 ? 117.871 98.575 143.485 1.00 83.58 87 ALA B CA 1
ATOM 3189 C C . ALA B 1 83 ? 117.132 98.189 144.758 1.00 86.66 87 ALA B C 1
ATOM 3190 O O . ALA B 1 83 ? 116.448 98.999 145.387 1.00 90.78 87 ALA B O 1
ATOM 3192 N N . ASP B 1 84 ? 117.308 96.911 145.138 1.00 86.51 88 ASP B N 1
ATOM 3193 C CA . ASP B 1 84 ? 116.688 96.344 146.367 1.00 87.50 88 ASP B CA 1
ATOM 3194 C C . ASP B 1 84 ? 117.695 95.385 147.018 1.00 84.17 88 ASP B C 1
ATOM 3195 O O . ASP B 1 84 ? 118.283 94.580 146.279 1.00 80.21 88 ASP B O 1
ATOM 3200 N N . VAL B 1 85 ? 117.866 95.430 148.346 1.00 86.63 89 VAL B N 1
ATOM 3201 C CA . VAL B 1 85 ? 118.892 94.643 149.016 1.00 86.67 89 VAL B CA 1
ATOM 3202 C C . VAL B 1 85 ? 118.448 93.190 149.102 1.00 86.72 89 VAL B C 1
ATOM 3203 O O . VAL B 1 85 ? 117.273 92.890 149.346 1.00 90.15 89 VAL B O 1
ATOM 3207 N N . VAL B 1 86 ? 119.398 92.279 148.915 1.00 83.68 90 VAL B N 1
ATOM 3208 C CA . VAL B 1 86 ? 119.138 90.846 148.927 1.00 84.80 90 VAL B CA 1
ATOM 3209 C C . VAL B 1 86 ? 119.639 90.198 150.213 1.00 89.91 90 VAL B C 1
ATOM 3210 O O . VAL B 1 86 ? 118.891 89.503 150.900 1.00 92.55 90 VAL B O 1
ATOM 3214 N N . ASP B 1 87 ? 120.908 90.414 150.552 1.00 90.17 91 ASP B N 1
ATOM 3215 C CA . ASP B 1 87 ? 121.495 89.768 151.715 1.00 92.27 91 ASP B CA 1
ATOM 3216 C C . ASP B 1 87 ? 122.625 90.629 152.261 1.00 92.47 91 ASP B C 1
ATOM 3217 O O . ASP B 1 87 ? 123.400 91.218 151.505 1.00 92.05 91 ASP B O 1
ATOM 3222 N N . ILE B 1 88 ? 122.704 90.694 153.591 1.00 92.69 92 ILE B N 1
ATOM 3223 C CA . ILE B 1 88 ? 123.797 91.359 154.296 1.00 93.84 92 ILE B CA 1
ATOM 3224 C C . ILE B 1 88 ? 124.274 90.399 155.378 1.00 97.63 92 ILE B C 1
ATOM 3225 O O . ILE B 1 88 ? 123.531 90.104 156.320 1.00 105.53 92 ILE B O 1
ATOM 3230 N N . SER B 1 89 ? 125.508 89.915 155.251 1.00 95.42 93 SER B N 1
ATOM 3231 C CA . SER B 1 89 ? 126.058 88.931 156.172 1.00 100.35 93 SER B CA 1
ATOM 3232 C C . SER B 1 89 ? 127.399 89.412 156.703 1.00 102.96 93 SER B C 1
ATOM 3233 O O . SER B 1 89 ? 128.166 90.058 155.984 1.00 101.81 93 SER B O 1
ATOM 3236 N N . VAL B 1 90 ? 127.677 89.091 157.966 1.00 108.82 94 VAL B N 1
ATOM 3237 C CA . VAL B 1 90 ? 128.911 89.491 158.629 1.00 107.00 94 VAL B CA 1
ATOM 3238 C C . VAL B 1 90 ? 129.614 88.251 159.167 1.00 110.79 94 VAL B C 1
ATOM 3239 O O . VAL B 1 90 ? 128.985 87.298 159.633 1.00 114.54 94 VAL B O 1
ATOM 3243 N N . SER B 1 91 ? 130.938 88.282 159.100 1.00 112.34 95 SER B N 1
ATOM 3244 C CA . SER B 1 91 ? 131.812 87.233 159.592 1.00 116.86 95 SER B CA 1
ATOM 3245 C C . SER B 1 91 ? 132.336 87.585 160.980 1.00 122.95 95 SER B C 1
ATOM 3246 O O . SER B 1 91 ? 132.374 88.760 161.359 1.00 123.79 95 SER B O 1
ATOM 3249 N N . PRO B 1 92 ? 132.729 86.580 161.781 1.00 126.90 96 PRO B N 1
ATOM 3250 C CA . PRO B 1 92 ? 133.295 86.869 163.107 1.00 126.40 96 PRO B CA 1
ATOM 3251 C C . PRO B 1 92 ? 134.483 87.819 163.060 1.00 126.37 96 PRO B C 1
ATOM 3252 O O . PRO B 1 92 ? 134.674 88.626 163.975 1.00 126.24 96 PRO B O 1
ATOM 3256 N N . ASP B 1 93 ? 135.291 87.727 162.001 1.00 126.86 97 ASP B N 1
ATOM 3257 C CA . ASP B 1 93 ? 136.405 88.656 161.843 1.00 125.21 97 ASP B CA 1
ATOM 3258 C C . ASP B 1 93 ? 135.923 90.079 161.593 1.00 124.50 97 ASP B C 1
ATOM 3259 O O . ASP B 1 93 ? 136.659 91.036 161.857 1.00 124.14 97 ASP B O 1
ATOM 3264 N N . GLY B 1 94 ? 134.703 90.240 161.090 1.00 121.63 98 GLY B N 1
ATOM 3265 C CA . GLY B 1 94 ? 134.148 91.545 160.804 1.00 115.61 98 GLY B CA 1
ATOM 3266 C C . GLY B 1 94 ? 133.935 91.858 159.338 1.00 111.76 98 GLY B C 1
ATOM 3267 O O . GLY B 1 94 ? 133.539 92.984 159.017 1.00 111.70 98 GLY B O 1
ATOM 3268 N N . THR B 1 95 ? 134.181 90.906 158.441 1.00 109.84 99 THR B N 1
ATOM 3269 C CA . THR B 1 95 ? 133.999 91.130 157.013 1.00 104.17 99 THR B CA 1
ATOM 3270 C C . THR B 1 95 ? 132.511 91.135 156.684 1.00 101.66 99 THR B C 1
ATOM 3271 O O . THR B 1 95 ? 131.776 90.232 157.096 1.00 103.65 99 THR B O 1
ATOM 3275 N N . VAL B 1 96 ? 132.071 92.148 155.942 1.00 97.59 100 VAL B N 1
ATOM 3276 C CA . VAL B 1 96 ? 130.670 92.304 155.567 1.00 94.15 100 VAL B CA 1
ATOM 3277 C C . VAL B 1 96 ? 130.509 91.954 154.096 1.00 92.83 100 VAL B C 1
ATOM 3278 O O . VAL B 1 96 ? 131.301 92.389 153.250 1.00 92.10 100 VAL B O 1
ATOM 3282 N N . GLN B 1 97 ? 129.482 91.165 153.788 1.00 92.69 101 GLN B N 1
ATOM 3283 C CA . GLN B 1 97 ? 129.145 90.800 152.419 1.00 85.71 101 GLN B CA 1
ATOM 3284 C C . GLN B 1 97 ? 127.825 91.457 152.045 1.00 82.97 101 GLN B C 1
ATOM 3285 O O . GLN B 1 97 ? 126.827 91.301 152.755 1.00 87.43 101 GLN B O 1
ATOM 3291 N N . TYR B 1 98 ? 127.825 92.185 150.933 1.00 79.64 102 TYR B N 1
ATOM 3292 C CA . TYR B 1 98 ? 126.669 92.947 150.484 1.00 77.67 102 TYR B CA 1
ATOM 3293 C C . TYR B 1 98 ? 126.260 92.481 149.095 1.00 74.41 102 TYR B C 1
ATOM 3294 O O . TYR B 1 98 ? 127.108 92.306 148.215 1.00 77.66 102 TYR B O 1
ATOM 3303 N N . LEU B 1 99 ? 124.958 92.274 148.904 1.00 71.77 103 LEU B N 1
ATOM 3304 C CA . LEU B 1 99 ? 124.423 91.824 147.627 1.00 70.49 103 LEU B CA 1
ATOM 3305 C C . LEU B 1 99 ? 123.111 92.541 147.351 1.00 72.07 103 LEU B C 1
ATOM 3306 O O . LEU B 1 99 ? 122.299 92.751 148.255 1.00 75.15 103 LEU B O 1
ATOM 3311 N N . GLU B 1 100 ? 122.907 92.913 146.089 1.00 70.55 104 GLU B N 1
ATOM 3312 C CA . GLU B 1 100 ? 121.692 93.611 145.693 1.00 72.49 104 GLU B CA 1
ATOM 3313 C C . GLU B 1 100 ? 121.454 93.397 144.206 1.00 69.62 104 GLU B C 1
ATOM 3314 O O . GLU B 1 100 ? 122.379 93.072 143.458 1.00 68.49 104 GLU B O 1
ATOM 3320 N N . ARG B 1 101 ? 120.204 93.586 143.792 1.00 68.83 105 ARG B N 1
ATOM 3321 C CA . ARG B 1 101 ? 119.806 93.514 142.394 1.00 64.89 105 ARG B CA 1
ATOM 3322 C C . ARG B 1 101 ? 119.282 94.873 141.949 1.00 68.56 105 ARG B C 1
ATOM 3323 O O . ARG B 1 101 ? 118.460 95.484 142.638 1.00 74.78 105 ARG B O 1
ATOM 3331 N N . PHE B 1 102 ? 119.753 95.339 140.794 1.00 64.44 106 PHE B N 1
ATOM 3332 C CA . PHE B 1 102 ? 119.436 96.680 140.329 1.00 61.93 106 PHE B CA 1
ATOM 3333 C C . PHE B 1 102 ? 119.120 96.660 138.841 1.00 59.30 106 PHE B C 1
ATOM 3334 O O . PHE B 1 102 ? 119.440 95.709 138.124 1.00 58.83 106 PHE B O 1
ATOM 3342 N N . SER B 1 103 ? 118.478 97.736 138.389 1.00 63.11 107 SER B N 1
ATOM 3343 C CA . SER B 1 103 ? 118.221 97.982 136.980 1.00 61.20 107 SER B CA 1
ATOM 3344 C C . SER B 1 103 ? 118.585 99.425 136.659 1.00 63.19 107 SER B C 1
ATOM 3345 O O . SER B 1 103 ? 118.378 100.326 137.475 1.00 68.01 107 SER B O 1
ATOM 3348 N N . ALA B 1 104 ? 119.131 99.639 135.464 1.00 56.47 108 ALA B N 1
ATOM 3349 C CA . ALA B 1 104 ? 119.609 100.965 135.096 1.00 54.36 108 ALA B CA 1
ATOM 3350 C C . ALA B 1 104 ? 119.631 101.100 133.582 1.00 56.91 108 ALA B C 1
ATOM 3351 O O . ALA B 1 104 ? 119.570 100.110 132.848 1.00 58.27 108 ALA B O 1
ATOM 3353 N N . ARG B 1 105 ? 119.716 102.348 133.127 1.00 57.69 109 ARG B N 1
ATOM 3354 C CA . ARG B 1 105 ? 119.843 102.686 131.714 1.00 55.20 109 ARG B CA 1
ATOM 3355 C C . ARG B 1 105 ? 121.174 103.409 131.532 1.00 53.85 109 ARG B C 1
ATOM 3356 O O . ARG B 1 105 ? 121.432 104.417 132.197 1.00 56.55 109 ARG B O 1
ATOM 3364 N N . VAL B 1 106 ? 122.010 102.897 130.633 1.00 52.43 110 VAL B N 1
ATOM 3365 C CA . VAL B 1 106 ? 123.395 103.337 130.500 1.00 50.89 110 VAL B CA 1
ATOM 3366 C C . VAL B 1 106 ? 123.562 104.133 129.214 1.00 51.49 110 VAL B C 1
ATOM 3367 O O . VAL B 1 106 ? 122.934 103.829 128.192 1.00 54.22 110 VAL B O 1
ATOM 3371 N N . LEU B 1 107 ? 124.413 105.156 129.265 1.00 53.35 111 LEU B N 1
ATOM 3372 C CA . LEU B 1 107 ? 124.774 105.969 128.107 1.00 50.25 111 LEU B CA 1
ATOM 3373 C C . LEU B 1 107 ? 126.203 105.622 127.706 1.00 53.02 111 LEU B C 1
ATOM 3374 O O . LEU B 1 107 ? 127.133 105.786 128.502 1.00 60.28 111 LEU B O 1
ATOM 3379 N N . SER B 1 108 ? 126.376 105.147 126.474 1.00 53.25 112 SER B N 1
ATOM 3380 C CA . SER B 1 108 ? 127.684 104.764 125.966 1.00 57.90 112 SER B CA 1
ATOM 3381 C C . SER B 1 108 ? 127.750 105.071 124.474 1.00 62.34 112 SER B C 1
ATOM 3382 O O . SER B 1 108 ? 126.914 104.571 123.702 1.00 68.00 112 SER B O 1
ATOM 3385 N N . PRO B 1 109 ? 128.712 105.879 124.029 1.00 61.52 113 PRO B N 1
ATOM 3386 C CA . PRO B 1 109 ? 128.799 106.206 122.601 1.00 64.77 113 PRO B CA 1
ATOM 3387 C C . PRO B 1 109 ? 129.170 104.989 121.766 1.00 65.99 113 PRO B C 1
ATOM 3388 O O . PRO B 1 109 ? 129.821 104.058 122.244 1.00 69.42 113 PRO B O 1
ATOM 3392 N N . LEU B 1 110 ? 128.749 105.008 120.504 1.00 64.72 114 LEU B N 1
ATOM 3393 C CA . LEU B 1 110 ? 129.012 103.930 119.565 1.00 63.14 114 LEU B CA 1
ATOM 3394 C C . LEU B 1 110 ? 129.652 104.486 118.299 1.00 64.49 114 LEU B C 1
ATOM 3395 O O . LEU B 1 110 ? 129.410 105.634 117.915 1.00 70.67 114 LEU B O 1
ATOM 3400 N N . ASP B 1 111 ? 130.472 103.660 117.656 1.00 62.55 115 ASP B N 1
ATOM 3401 C CA . ASP B 1 111 ? 131.138 104.010 116.404 1.00 64.23 115 ASP B CA 1
ATOM 3402 C C . ASP B 1 111 ? 130.689 103.023 115.335 1.00 65.15 115 ASP B C 1
ATOM 3403 O O . ASP B 1 111 ? 130.999 101.830 115.416 1.00 67.67 115 ASP B O 1
ATOM 3408 N N . ALA B 1 112 ? 129.966 103.520 114.332 1.00 64.03 116 ALA B N 1
ATOM 3409 C CA . ALA B 1 112 ? 129.404 102.684 113.279 1.00 59.02 116 ALA B CA 1
ATOM 3410 C C . ALA B 1 112 ? 129.955 103.041 111.902 1.00 59.85 116 ALA B C 1
ATOM 3411 O O . ALA B 1 112 ? 129.214 103.056 110.918 1.00 67.24 116 ALA B O 1
ATOM 3413 N N . ARG B 1 113 ? 131.255 103.337 111.819 1.00 57.20 117 ARG B N 1
ATOM 3414 C CA . ARG B 1 113 ? 131.855 103.663 110.529 1.00 56.56 117 ARG B CA 1
ATOM 3415 C C . ARG B 1 113 ? 131.796 102.476 109.575 1.00 59.77 117 ARG B C 1
ATOM 3416 O O . ARG B 1 113 ? 131.474 102.635 108.392 1.00 65.71 117 ARG B O 1
ATOM 3424 N N . ARG B 1 114 ? 132.112 101.278 110.069 1.00 54.98 118 ARG B N 1
ATOM 3425 C CA . ARG B 1 114 ? 131.972 100.048 109.292 1.00 56.76 118 ARG B CA 1
ATOM 3426 C C . ARG B 1 114 ? 130.684 99.359 109.733 1.00 57.34 118 ARG B C 1
ATOM 3427 O O . ARG B 1 114 ? 130.698 98.344 110.425 1.00 67.29 118 ARG B O 1
ATOM 3435 N N . TYR B 1 115 ? 129.552 99.915 109.295 1.00 54.40 119 TYR B N 1
ATOM 3436 C CA . TYR B 1 115 ? 128.244 99.530 109.822 1.00 54.49 119 TYR B CA 1
ATOM 3437 C C . TYR B 1 115 ? 127.963 98.031 109.730 1.00 64.99 119 TYR B C 1
ATOM 3438 O O . TYR B 1 115 ? 127.592 97.427 110.745 1.00 72.03 119 TYR B O 1
ATOM 3447 N N . PRO B 1 116 ? 128.101 97.383 108.565 1.00 63.34 120 PRO B N 1
ATOM 3448 C CA . PRO B 1 116 ? 127.772 95.948 108.522 1.00 60.95 120 PRO B CA 1
ATOM 3449 C C . PRO B 1 116 ? 128.709 95.090 109.353 1.00 63.00 120 PRO B C 1
ATOM 3450 O O . PRO B 1 116 ? 128.291 94.045 109.869 1.00 68.16 120 PRO B O 1
ATOM 3454 N N . PHE B 1 117 ? 129.966 95.503 109.511 1.00 59.59 121 PHE B N 1
ATOM 3455 C CA . PHE B 1 117 ? 130.964 94.662 110.158 1.00 58.42 121 PHE B CA 1
ATOM 3456 C C . PHE B 1 117 ? 131.678 95.393 111.289 1.00 62.29 121 PHE B C 1
ATOM 3457 O O . PHE B 1 117 ? 132.911 95.370 111.362 1.00 70.69 121 PHE B O 1
ATOM 3465 N N . ASP B 1 118 ? 130.924 96.038 112.173 1.00 59.83 122 ASP B N 1
ATOM 3466 C CA . ASP B 1 118 ? 131.491 96.802 113.274 1.00 56.26 122 ASP B CA 1
ATOM 3467 C C . ASP B 1 118 ? 131.467 95.992 114.563 1.00 60.05 122 ASP B C 1
ATOM 3468 O O . ASP B 1 118 ? 130.651 95.082 114.735 1.00 59.36 122 ASP B O 1
ATOM 3473 N N . SER B 1 119 ? 132.380 96.336 115.467 1.00 59.56 123 SER B N 1
ATOM 3474 C CA . SER B 1 119 ? 132.425 95.776 116.809 1.00 56.28 123 SER B CA 1
ATOM 3475 C C . SER B 1 119 ? 132.447 96.917 117.815 1.00 58.74 123 SER B C 1
ATOM 3476 O O . SER B 1 119 ? 133.074 97.954 117.584 1.00 66.00 123 SER B O 1
ATOM 3479 N N . GLN B 1 120 ? 131.754 96.721 118.933 1.00 53.95 124 GLN B N 1
ATOM 3480 C CA . GLN B 1 120 ? 131.590 97.765 119.932 1.00 52.38 124 GLN B CA 1
ATOM 3481 C C . GLN B 1 120 ? 132.005 97.252 121.303 1.00 51.62 124 GLN B C 1
ATOM 3482 O O . GLN B 1 120 ? 132.040 96.046 121.557 1.00 53.40 124 GLN B O 1
ATOM 3488 N N . THR B 1 121 ? 132.324 98.196 122.187 1.00 56.99 125 THR B N 1
ATOM 3489 C CA . THR B 1 121 ? 132.689 97.906 123.572 1.00 56.66 125 THR B CA 1
ATOM 3490 C C . THR B 1 121 ? 131.880 98.835 124.470 1.00 55.50 125 THR B C 1
ATOM 3491 O O . THR B 1 121 ? 132.170 100.032 124.556 1.00 60.59 125 THR B O 1
ATOM 3495 N N . LEU B 1 122 ? 130.867 98.288 125.134 1.00 51.89 126 LEU B N 1
ATOM 3496 C CA . LEU B 1 122 ? 130.039 99.070 126.041 1.00 51.56 126 LEU B CA 1
ATOM 3497 C C . LEU B 1 122 ? 130.720 99.200 127.397 1.00 54.01 126 LEU B C 1
ATOM 3498 O O . LEU B 1 122 ? 131.335 98.252 127.892 1.00 58.83 126 LEU B O 1
ATOM 3503 N N . HIS B 1 123 ? 130.602 100.381 128.000 1.00 52.61 127 HIS B N 1
ATOM 3504 C CA . HIS B 1 123 ? 131.295 100.705 129.239 1.00 52.70 127 HIS B CA 1
ATOM 3505 C C . HIS B 1 123 ? 130.296 101.012 130.345 1.00 53.46 127 HIS B C 1
ATOM 3506 O O . HIS B 1 123 ? 129.284 101.683 130.117 1.00 57.83 127 HIS B O 1
ATOM 3513 N N . ILE B 1 124 ? 130.587 100.514 131.544 1.00 53.79 128 ILE B N 1
ATOM 3514 C CA . ILE B 1 124 ? 129.853 100.856 132.758 1.00 52.42 128 ILE B CA 1
ATOM 3515 C C . ILE B 1 124 ? 130.870 101.326 133.788 1.00 54.42 128 ILE B C 1
ATOM 3516 O O . ILE B 1 124 ? 131.807 100.589 134.117 1.00 55.84 128 ILE B O 1
ATOM 3521 N N . TYR B 1 125 ? 130.690 102.542 134.294 1.00 54.01 129 TYR B N 1
ATOM 3522 C CA . TYR B 1 125 ? 131.645 103.162 135.202 1.00 54.96 129 TYR B CA 1
ATOM 3523 C C . TYR B 1 125 ? 131.083 103.189 136.617 1.00 55.91 129 TYR B C 1
ATOM 3524 O O . TYR B 1 125 ? 129.953 103.638 136.835 1.00 60.54 129 TYR B O 1
ATOM 3533 N N . LEU B 1 126 ? 131.880 102.715 137.569 1.00 61.79 130 LEU B N 1
ATOM 3534 C CA . LEU B 1 126 ? 131.520 102.682 138.979 1.00 63.33 130 LEU B CA 1
ATOM 3535 C C . LEU B 1 126 ? 132.436 103.616 139.758 1.00 66.85 130 LEU B C 1
ATOM 3536 O O . LEU B 1 126 ? 133.660 103.550 139.621 1.00 71.23 130 LEU B O 1
ATOM 3541 N N . ILE B 1 127 ? 131.843 104.481 140.580 1.00 68.07 131 ILE B N 1
ATOM 3542 C CA . ILE B 1 127 ? 132.597 105.496 141.306 1.00 72.35 131 ILE B CA 1
ATOM 3543 C C . ILE B 1 127 ? 132.177 105.496 142.769 1.00 74.54 131 ILE B C 1
ATOM 3544 O O . ILE B 1 127 ? 131.074 105.069 143.124 1.00 74.48 131 ILE B O 1
ATOM 3549 N N . VAL B 1 128 ? 133.082 105.968 143.624 1.00 81.19 132 VAL B N 1
ATOM 3550 C CA . VAL B 1 128 ? 132.824 106.153 145.046 1.00 84.56 132 VAL B CA 1
ATOM 3551 C C . VAL B 1 128 ? 133.461 107.468 145.476 1.00 90.17 132 VAL B C 1
ATOM 3552 O O . VAL B 1 128 ? 134.470 107.895 144.904 1.00 94.69 132 VAL B O 1
ATOM 3556 N N . ARG B 1 129 ? 132.860 108.120 146.466 1.00 93.93 133 ARG B N 1
ATOM 3557 C CA . ARG B 1 129 ? 133.337 109.399 146.967 1.00 99.60 133 ARG B CA 1
ATOM 3558 C C . ARG B 1 129 ? 133.803 109.255 148.409 1.00 103.74 133 ARG B C 1
ATOM 3559 O O . ARG B 1 129 ? 133.086 108.706 149.253 1.00 105.92 133 ARG B O 1
ATOM 3567 N N . SER B 1 130 ? 135.005 109.752 148.686 1.00 106.01 134 SER B N 1
ATOM 3568 C CA . SER B 1 130 ? 135.560 109.675 150.027 1.00 107.21 134 SER B CA 1
ATOM 3569 C C . SER B 1 130 ? 134.827 110.628 150.968 1.00 109.79 134 SER B C 1
ATOM 3570 O O . SER B 1 130 ? 134.190 111.597 150.547 1.00 109.34 134 SER B O 1
ATOM 3573 N N . VAL B 1 131 ? 134.920 110.334 152.260 1.00 116.05 135 VAL B N 1
ATOM 3574 C CA . VAL B 1 131 ? 134.345 111.179 153.294 1.00 119.63 135 VAL B CA 1
ATOM 3575 C C . VAL B 1 131 ? 135.472 111.919 154.003 1.00 122.80 135 VAL B C 1
ATOM 3576 O O . VAL B 1 131 ? 136.659 111.642 153.804 1.00 123.02 135 VAL B O 1
ATOM 3580 N N . ASP B 1 132 ? 135.085 112.882 154.842 1.00 125.03 136 ASP B N 1
ATOM 3581 C CA . ASP B 1 132 ? 136.074 113.706 155.529 1.00 127.81 136 ASP B CA 1
ATOM 3582 C C . ASP B 1 132 ? 136.891 112.898 156.530 1.00 128.09 136 ASP B C 1
ATOM 3583 O O . ASP B 1 132 ? 138.047 113.240 156.805 1.00 128.51 136 ASP B O 1
ATOM 3588 N N . THR B 1 133 ? 136.316 111.831 157.082 1.00 129.12 137 THR B N 1
ATOM 3589 C CA . THR B 1 133 ? 137.002 111.051 158.105 1.00 129.79 137 THR B CA 1
ATOM 3590 C C . THR B 1 133 ? 137.914 109.981 157.515 1.00 127.87 137 THR B C 1
ATOM 3591 O O . THR B 1 133 ? 139.024 109.771 158.017 1.00 126.63 137 THR B O 1
ATOM 3595 N N . ARG B 1 134 ? 137.475 109.298 156.459 1.00 125.99 138 ARG B N 1
ATOM 3596 C CA . ARG B 1 134 ? 138.218 108.173 155.909 1.00 122.79 138 ARG B CA 1
ATOM 3597 C C . ARG B 1 134 ? 138.220 108.247 154.389 1.00 119.19 138 ARG B C 1
ATOM 3598 O O . ARG B 1 134 ? 137.266 108.743 153.783 1.00 118.75 138 ARG B O 1
ATOM 3606 N N . ASN B 1 135 ? 139.296 107.754 153.781 1.00 115.09 139 ASN B N 1
ATOM 3607 C CA . ASN B 1 135 ? 139.398 107.663 152.332 1.00 112.58 139 ASN B CA 1
ATOM 3608 C C . ASN B 1 135 ? 139.092 106.241 151.878 1.00 111.34 139 ASN B C 1
ATOM 3609 O O . ASN B 1 135 ? 139.560 105.270 152.479 1.00 113.07 139 ASN B O 1
ATOM 3614 N N . ILE B 1 136 ? 138.305 106.125 150.810 1.00 107.08 140 ILE B N 1
ATOM 3615 C CA . ILE B 1 136 ? 137.819 104.841 150.318 1.00 101.21 140 ILE B CA 1
ATOM 3616 C C . ILE B 1 136 ? 138.317 104.629 148.895 1.00 98.84 140 ILE B C 1
ATOM 3617 O O . ILE B 1 136 ? 138.280 105.548 148.070 1.00 102.19 140 ILE B O 1
ATOM 3622 N N . VAL B 1 137 ? 138.782 103.413 148.614 1.00 95.50 141 VAL B N 1
ATOM 3623 C CA . VAL B 1 137 ? 139.217 103.017 147.282 1.00 91.54 141 VAL B CA 1
ATOM 3624 C C . VAL B 1 137 ? 138.407 101.796 146.852 1.00 89.43 141 VAL B C 1
ATOM 3625 O O . VAL B 1 137 ? 137.689 101.187 147.644 1.00 91.36 141 VAL B O 1
ATOM 3629 N N . LEU B 1 138 ? 138.536 101.443 145.575 1.00 86.20 142 LEU B N 1
ATOM 3630 C CA . LEU B 1 138 ? 137.777 100.351 144.985 1.00 81.45 142 LEU B CA 1
ATOM 3631 C C . LEU B 1 138 ? 138.715 99.281 144.443 1.00 80.17 142 LEU B C 1
ATOM 3632 O O . LEU B 1 138 ? 139.830 99.573 144.000 1.00 85.83 142 LEU B O 1
ATOM 3637 N N . ALA B 1 139 ? 138.248 98.035 144.485 1.00 74.89 143 ALA B N 1
ATOM 3638 C CA . ALA B 1 139 ? 138.993 96.893 143.975 1.00 73.07 143 ALA B CA 1
ATOM 3639 C C . ALA B 1 139 ? 138.027 95.948 143.274 1.00 77.64 143 ALA B C 1
ATOM 3640 O O . ALA B 1 139 ? 136.808 96.039 143.437 1.00 78.65 143 ALA B O 1
ATOM 3642 N N . VAL B 1 140 ? 138.584 95.031 142.488 1.00 78.91 144 VAL B N 1
ATOM 3643 C CA . VAL B 1 140 ? 137.805 94.106 141.671 1.00 78.39 144 VAL B CA 1
ATOM 3644 C C . VAL B 1 140 ? 137.969 92.698 142.225 1.00 85.77 144 VAL B C 1
ATOM 3645 O O . VAL B 1 140 ? 139.096 92.234 142.438 1.00 87.21 144 VAL B O 1
ATOM 3649 N N . ASP B 1 141 ? 136.846 92.022 142.457 1.00 88.65 145 ASP B N 1
ATOM 3650 C CA . ASP B 1 141 ? 136.841 90.617 142.860 1.00 89.52 145 ASP B CA 1
ATOM 3651 C C . ASP B 1 141 ? 136.550 89.782 141.618 1.00 89.46 145 ASP B C 1
ATOM 3652 O O . ASP B 1 141 ? 135.417 89.744 141.132 1.00 87.48 145 ASP B O 1
ATOM 3657 N N . LEU B 1 142 ? 137.577 89.104 141.104 1.00 91.07 146 LEU B N 1
ATOM 3658 C CA . LEU B 1 142 ? 137.473 88.396 139.831 1.00 88.50 146 LEU B CA 1
ATOM 3659 C C . LEU B 1 142 ? 136.527 87.205 139.871 1.00 89.81 146 LEU B C 1
ATOM 3660 O O . LEU B 1 142 ? 136.106 86.744 138.805 1.00 89.18 146 LEU B O 1
ATOM 3665 N N . GLU B 1 143 ? 136.184 86.690 141.049 1.00 92.21 147 GLU B N 1
ATOM 3666 C CA . GLU B 1 143 ? 135.282 85.553 141.163 1.00 91.94 147 GLU B CA 1
ATOM 3667 C C . GLU B 1 143 ? 133.820 85.966 141.228 1.00 86.25 147 GLU B C 1
ATOM 3668 O O . GLU B 1 143 ? 132.942 85.099 141.171 1.00 89.21 147 GLU B O 1
ATOM 3674 N N . LYS B 1 144 ? 133.536 87.262 141.342 1.00 82.21 148 LYS B N 1
ATOM 3675 C CA . LYS B 1 144 ? 132.173 87.769 141.374 1.00 77.59 148 LYS B CA 1
ATOM 3676 C C . LYS B 1 144 ? 131.767 88.459 140.079 1.00 73.82 148 LYS B C 1
ATOM 3677 O O . LYS B 1 144 ? 130.705 89.088 140.037 1.00 72.04 148 LYS B O 1
ATOM 3683 N N . VAL B 1 145 ? 132.577 88.362 139.029 1.00 73.54 149 VAL B N 1
ATOM 3684 C CA . VAL B 1 145 ? 132.298 88.995 137.746 1.00 70.03 149 VAL B CA 1
ATOM 3685 C C . VAL B 1 145 ? 131.962 87.907 136.737 1.00 70.72 149 VAL B C 1
ATOM 3686 O O . VAL B 1 145 ? 132.735 86.959 136.556 1.00 78.26 149 VAL B O 1
ATOM 3690 N N . GLY B 1 146 ? 130.815 88.044 136.083 1.00 64.20 150 GLY B N 1
ATOM 3691 C CA . GLY B 1 146 ? 130.404 87.061 135.102 1.00 61.16 150 GLY B CA 1
ATOM 3692 C C . GLY B 1 146 ? 129.082 87.447 134.479 1.00 60.00 150 GLY B C 1
ATOM 3693 O O . GLY B 1 146 ? 128.548 88.529 134.728 1.00 63.31 150 GLY B O 1
ATOM 3694 N N . LYS B 1 147 ? 128.559 86.541 133.657 1.00 62.11 151 LYS B N 1
ATOM 3695 C CA . LYS B 1 147 ? 127.294 86.773 132.976 1.00 61.76 151 LYS B CA 1
ATOM 3696 C C . LYS B 1 147 ? 126.537 85.458 132.864 1.00 64.26 151 LYS B C 1
ATOM 3697 O O . LYS B 1 147 ? 127.134 84.379 132.856 1.00 67.31 151 LYS B O 1
ATOM 3703 N N . ASN B 1 148 ? 125.215 85.563 132.781 1.00 65.57 152 ASN B N 1
ATOM 3704 C CA . ASN B 1 148 ? 124.371 84.394 132.605 1.00 68.00 152 ASN B CA 1
ATOM 3705 C C . ASN B 1 148 ? 124.415 83.917 131.159 1.00 77.03 152 ASN B C 1
ATOM 3706 O O . ASN B 1 148 ? 124.609 84.703 130.228 1.00 80.08 152 ASN B O 1
ATOM 3711 N N . ASP B 1 149 ? 124.232 82.610 130.977 1.00 82.47 153 ASP B N 1
ATOM 3712 C CA . ASP B 1 149 ? 124.264 82.017 129.645 1.00 85.11 153 ASP B CA 1
ATOM 3713 C C . ASP B 1 149 ? 123.045 82.373 128.804 1.00 83.86 153 ASP B C 1
ATOM 3714 O O . ASP B 1 149 ? 123.064 82.140 127.590 1.00 82.93 153 ASP B O 1
ATOM 3719 N N . ASP B 1 150 ? 121.996 82.925 129.407 1.00 81.34 154 ASP B N 1
ATOM 3720 C CA . ASP B 1 150 ? 120.792 83.312 128.687 1.00 78.76 154 ASP B CA 1
ATOM 3721 C C . ASP B 1 150 ? 120.818 84.763 128.225 1.00 76.44 154 ASP B C 1
ATOM 3722 O O . ASP B 1 150 ? 119.825 85.240 127.668 1.00 75.00 154 ASP B O 1
ATOM 3727 N N . VAL B 1 151 ? 121.923 85.475 128.449 1.00 76.33 155 VAL B N 1
ATOM 3728 C CA . VAL B 1 151 ? 122.026 86.861 128.013 1.00 68.24 155 VAL B CA 1
ATOM 3729 C C . VAL B 1 151 ? 122.079 86.903 126.492 1.00 66.29 155 VAL B C 1
ATOM 3730 O O . VAL B 1 151 ? 122.876 86.195 125.863 1.00 69.56 155 VAL B O 1
ATOM 3734 N N . PHE B 1 152 ? 121.224 87.729 125.892 1.00 64.40 156 PHE B N 1
ATOM 3735 C CA . PHE B 1 152 ? 121.147 87.815 124.443 1.00 61.94 156 PHE B CA 1
ATOM 3736 C C . PHE B 1 152 ? 120.811 89.239 124.031 1.00 60.36 156 PHE B C 1
ATOM 3737 O O . PHE B 1 152 ? 120.065 89.937 124.722 1.00 61.24 156 PHE B O 1
ATOM 3745 N N . LEU B 1 153 ? 121.372 89.662 122.900 1.00 61.70 157 LEU B N 1
ATOM 3746 C CA . LEU B 1 153 ? 121.033 90.929 122.266 1.00 58.96 157 LEU B CA 1
ATOM 3747 C C . LEU B 1 153 ? 120.672 90.641 120.818 1.00 59.20 157 LEU B C 1
ATOM 3748 O O . LEU B 1 153 ? 121.433 89.974 120.111 1.00 66.29 157 LEU B O 1
ATOM 3753 N N . THR B 1 154 ? 119.515 91.134 120.384 1.00 58.18 158 THR B N 1
ATOM 3754 C CA . THR B 1 154 ? 119.035 90.843 119.039 1.00 59.14 158 THR B CA 1
ATOM 3755 C C . THR B 1 154 ? 119.956 91.464 117.997 1.00 58.41 158 THR B C 1
ATOM 3756 O O . THR B 1 154 ? 120.178 92.678 117.995 1.00 63.69 158 THR B O 1
ATOM 3760 N N . GLY B 1 155 ? 120.488 90.627 117.108 1.00 55.00 159 GLY B N 1
ATOM 3761 C CA . GLY B 1 155 ? 121.380 91.074 116.061 1.00 55.01 159 GLY B CA 1
ATOM 3762 C C . GLY B 1 155 ? 122.832 91.210 116.460 1.00 56.54 159 GLY B C 1
ATOM 3763 O O . GLY B 1 155 ? 123.626 91.726 115.663 1.00 59.64 159 GLY B O 1
ATOM 3764 N N . TRP B 1 156 ? 123.208 90.768 117.657 1.00 57.54 160 TRP B N 1
ATOM 3765 C CA . TRP B 1 156 ? 124.571 90.900 118.146 1.00 55.24 160 TRP B CA 1
ATOM 3766 C C . TRP B 1 156 ? 125.036 89.583 118.750 1.00 56.68 160 TRP B C 1
ATOM 3767 O O . TRP B 1 156 ? 124.231 88.746 119.168 1.00 61.12 160 TRP B O 1
ATOM 3778 N N . ASP B 1 157 ? 126.354 89.407 118.788 1.00 58.37 161 ASP B N 1
ATOM 3779 C CA . ASP B 1 157 ? 126.987 88.272 119.446 1.00 60.78 161 ASP B CA 1
ATOM 3780 C C . ASP B 1 157 ? 127.777 88.784 120.642 1.00 61.97 161 ASP B C 1
ATOM 3781 O O . ASP B 1 157 ? 128.661 89.634 120.486 1.00 63.21 161 ASP B O 1
ATOM 3786 N N . ILE B 1 158 ? 127.464 88.268 121.826 1.00 60.83 162 ILE B N 1
ATOM 3787 C CA . ILE B 1 158 ? 128.170 88.660 123.040 1.00 58.24 162 ILE B CA 1
ATOM 3788 C C . ILE B 1 158 ? 129.448 87.842 123.153 1.00 61.33 162 ILE B C 1
ATOM 3789 O O . ILE B 1 158 ? 129.419 86.609 123.083 1.00 70.06 162 ILE B O 1
ATOM 3794 N N . GLU B 1 159 ? 130.577 88.528 123.328 1.00 60.08 163 GLU B N 1
ATOM 3795 C CA . GLU B 1 159 ? 131.883 87.881 123.335 1.00 63.64 163 GLU B CA 1
ATOM 3796 C C . GLU B 1 159 ? 132.482 87.738 124.727 1.00 68.96 163 GLU B C 1
ATOM 3797 O O . GLU B 1 159 ? 132.900 86.637 125.099 1.00 74.62 163 GLU B O 1
ATOM 3803 N N . SER B 1 160 ? 132.542 88.813 125.507 1.00 65.56 164 SER B N 1
ATOM 3804 C CA . SER B 1 160 ? 133.160 88.743 126.823 1.00 64.42 164 SER B CA 1
ATOM 3805 C C . SER B 1 160 ? 132.636 89.873 127.697 1.00 64.49 164 SER B C 1
ATOM 3806 O O . SER B 1 160 ? 132.078 90.854 127.200 1.00 61.82 164 SER B O 1
ATOM 3809 N N . PHE B 1 161 ? 132.825 89.715 129.007 1.00 63.67 165 PHE B N 1
ATOM 3810 C CA . PHE B 1 161 ? 132.444 90.718 129.998 1.00 58.08 165 PHE B CA 1
ATOM 3811 C C . PHE B 1 161 ? 133.498 90.716 131.095 1.00 59.85 165 PHE B C 1
ATOM 3812 O O . PHE B 1 161 ? 133.456 89.875 131.998 1.00 68.70 165 PHE B O 1
ATOM 3820 N N . THR B 1 162 ? 134.441 91.653 131.018 1.00 60.19 166 THR B N 1
ATOM 3821 C CA . THR B 1 162 ? 135.549 91.741 131.959 1.00 61.75 166 THR B CA 1
ATOM 3822 C C . THR B 1 162 ? 135.532 93.107 132.635 1.00 63.28 166 THR B C 1
ATOM 3823 O O . THR B 1 162 ? 134.620 93.914 132.436 1.00 64.26 166 THR B O 1
ATOM 3827 N N . ALA B 1 163 ? 136.557 93.363 133.446 1.00 65.93 167 ALA B N 1
ATOM 3828 C CA . ALA B 1 163 ? 136.697 94.624 134.157 1.00 66.33 167 ALA B CA 1
ATOM 3829 C C . ALA B 1 163 ? 138.171 94.973 134.281 1.00 75.46 167 ALA B C 1
ATOM 3830 O O . ALA B 1 163 ? 139.017 94.085 134.415 1.00 80.95 167 ALA B O 1
ATOM 3832 N N . VAL B 1 164 ? 138.472 96.268 134.238 1.00 75.43 168 VAL B N 1
ATOM 3833 C CA . VAL B 1 164 ? 139.841 96.748 134.403 1.00 77.60 168 VAL B CA 1
ATOM 3834 C C . VAL B 1 164 ? 140.152 96.762 135.897 1.00 83.78 168 VAL B C 1
ATOM 3835 O O . VAL B 1 164 ? 139.470 97.430 136.677 1.00 82.61 168 VAL B O 1
ATOM 3839 N N . VAL B 1 165 ? 141.190 96.023 136.295 1.00 88.24 169 VAL B N 1
ATOM 3840 C CA . VAL B 1 165 ? 141.458 95.818 137.717 1.00 88.79 169 VAL B CA 1
ATOM 3841 C C . VAL B 1 165 ? 141.979 97.098 138.362 1.00 89.77 169 VAL B C 1
ATOM 3842 O O . VAL B 1 165 ? 141.764 97.342 139.556 1.00 90.63 169 VAL B O 1
ATOM 3846 N N . LYS B 1 166 ? 142.668 97.931 137.593 1.00 90.95 170 LYS B N 1
ATOM 3847 C CA . LYS B 1 166 ? 143.268 99.138 138.157 1.00 93.81 170 LYS B CA 1
ATOM 3848 C C . LYS B 1 166 ? 142.249 100.268 138.206 1.00 93.93 170 LYS B C 1
ATOM 3849 O O . LYS B 1 166 ? 141.740 100.677 137.154 1.00 93.10 170 LYS B O 1
ATOM 3855 N N . PRO B 1 167 ? 141.924 100.800 139.380 1.00 95.01 171 PRO B N 1
ATOM 3856 C CA . PRO B 1 167 ? 141.015 101.945 139.451 1.00 94.50 171 PRO B CA 1
ATOM 3857 C C . PRO B 1 167 ? 141.725 103.248 139.114 1.00 97.25 171 PRO B C 1
ATOM 3858 O O . PRO B 1 167 ? 142.953 103.347 139.131 1.00 99.82 171 PRO B O 1
ATOM 3862 N N . ALA B 1 168 ? 140.919 104.258 138.805 1.00 95.50 172 ALA B N 1
ATOM 3863 C CA . ALA B 1 168 ? 141.406 105.600 138.501 1.00 96.36 172 ALA B CA 1
ATOM 3864 C C . ALA B 1 168 ? 141.022 106.517 139.655 1.00 100.29 172 ALA B C 1
ATOM 3865 O O . ALA B 1 168 ? 139.836 106.674 139.962 1.00 99.37 172 ALA B O 1
ATOM 3867 N N . ASN B 1 169 ? 142.023 107.120 140.289 1.00 105.42 173 ASN B N 1
ATOM 3868 C CA . ASN B 1 169 ? 141.812 108.011 141.422 1.00 106.28 173 ASN B CA 1
ATOM 3869 C C . ASN B 1 169 ? 142.100 109.447 141.005 1.00 112.72 173 ASN B C 1
ATOM 3870 O O . ASN B 1 169 ? 143.140 109.727 140.401 1.00 115.77 173 ASN B O 1
ATOM 3875 N N . PHE B 1 170 ? 141.177 110.349 141.331 1.00 113.69 174 PHE B N 1
ATOM 3876 C CA . PHE B 1 170 ? 141.313 111.754 140.976 1.00 116.06 174 PHE B CA 1
ATOM 3877 C C . PHE B 1 170 ? 140.515 112.588 141.967 1.00 115.04 174 PHE B C 1
ATOM 3878 O O . PHE B 1 170 ? 139.698 112.071 142.734 1.00 114.25 174 PHE B O 1
ATOM 3886 N N . ALA B 1 171 ? 140.762 113.893 141.944 1.00 115.77 175 ALA B N 1
ATOM 3887 C CA . ALA B 1 171 ? 140.098 114.829 142.836 1.00 115.48 175 ALA B CA 1
ATOM 3888 C C . ALA B 1 171 ? 138.994 115.579 142.099 1.00 118.55 175 ALA B C 1
ATOM 3889 O O . ALA B 1 171 ? 139.166 116.010 140.956 1.00 119.28 175 ALA B O 1
ATOM 3891 N N . LEU B 1 172 ? 137.855 115.727 142.770 1.00 120.09 176 LEU B N 1
ATOM 3892 C CA . LEU B 1 172 ? 136.716 116.442 142.211 1.00 122.95 176 LEU B CA 1
ATOM 3893 C C . LEU B 1 172 ? 135.991 117.159 143.339 1.00 125.33 176 LEU B C 1
ATOM 3894 O O . LEU B 1 172 ? 135.596 116.525 144.322 1.00 124.58 176 LEU B O 1
ATOM 3899 N N . GLU B 1 173 ? 135.815 118.472 143.186 1.00 126.58 177 GLU B N 1
ATOM 3900 C CA . GLU B 1 173 ? 135.185 119.315 144.202 1.00 128.94 177 GLU B CA 1
ATOM 3901 C C . GLU B 1 173 ? 135.892 119.169 145.549 1.00 130.52 177 GLU B C 1
ATOM 3902 O O . GLU B 1 173 ? 135.265 119.054 146.604 1.00 129.58 177 GLU B O 1
ATOM 3908 N N . ASP B 1 174 ? 137.228 119.170 145.497 1.00 131.48 178 ASP B N 1
ATOM 3909 C CA . ASP B 1 174 ? 138.076 119.047 146.684 1.00 133.84 178 ASP B CA 1
ATOM 3910 C C . ASP B 1 174 ? 137.789 117.752 147.445 1.00 132.56 178 ASP B C 1
ATOM 3911 O O . ASP B 1 174 ? 137.739 117.725 148.677 1.00 132.97 178 ASP B O 1
ATOM 3916 N N . ARG B 1 175 ? 137.608 116.668 146.695 1.00 128.77 179 ARG B N 1
ATOM 3917 C CA . ARG B 1 175 ? 137.335 115.367 147.293 1.00 123.37 179 ARG B CA 1
ATOM 3918 C C . ARG B 1 175 ? 137.886 114.279 146.385 1.00 120.14 179 ARG B C 1
ATOM 3919 O O . ARG B 1 175 ? 137.814 114.397 145.159 1.00 121.61 179 ARG B O 1
ATOM 3927 N N . LEU B 1 176 ? 138.426 113.226 146.991 1.00 117.03 180 LEU B N 1
ATOM 3928 C CA . LEU B 1 176 ? 139.001 112.121 146.238 1.00 114.98 180 LEU B CA 1
ATOM 3929 C C . LEU B 1 176 ? 137.919 111.151 145.778 1.00 112.83 180 LEU B C 1
ATOM 3930 O O . LEU B 1 176 ? 136.982 110.834 146.516 1.00 112.47 180 LEU B O 1
ATOM 3935 N N . GLU B 1 177 ? 138.060 110.676 144.541 1.00 109.03 181 GLU B N 1
ATOM 3936 C CA . GLU B 1 177 ? 137.122 109.722 143.965 1.00 102.85 181 GLU B CA 1
ATOM 3937 C C . GLU B 1 177 ? 137.899 108.619 143.263 1.00 101.21 181 GLU B C 1
ATOM 3938 O O . GLU B 1 177 ? 138.961 108.871 142.688 1.00 103.56 181 GLU B O 1
ATOM 3944 N N . SER B 1 178 ? 137.363 107.401 143.313 1.00 97.85 182 SER B N 1
ATOM 3945 C CA . SER B 1 178 ? 137.942 106.247 142.639 1.00 95.96 182 SER B CA 1
ATOM 3946 C C . SER B 1 178 ? 136.927 105.662 141.667 1.00 88.64 182 SER B C 1
ATOM 3947 O O . SER B 1 178 ? 135.747 105.520 142.002 1.00 86.70 182 SER B O 1
ATOM 3950 N N . LYS B 1 179 ? 137.388 105.314 140.467 1.00 84.71 183 LYS B N 1
ATOM 3951 C CA . LYS B 1 179 ? 136.505 104.880 139.392 1.00 77.56 183 LYS B CA 1
ATOM 3952 C C . LYS B 1 179 ? 136.970 103.547 138.826 1.00 75.14 183 LYS B C 1
ATOM 3953 O O . LYS B 1 179 ? 138.169 103.341 138.614 1.00 77.63 183 LYS B O 1
ATOM 3959 N N . LEU B 1 180 ? 136.017 102.650 138.578 1.00 70.20 184 LEU B N 1
ATOM 3960 C CA . LEU B 1 180 ? 136.265 101.369 137.936 1.00 66.90 184 LEU B CA 1
ATOM 3961 C C . LEU B 1 180 ? 135.503 101.298 136.619 1.00 64.00 184 LEU B C 1
ATOM 3962 O O . LEU B 1 180 ? 134.470 101.949 136.447 1.00 64.97 184 LEU B O 1
ATOM 3967 N N . ASP B 1 181 ? 136.017 100.495 135.689 1.00 58.26 185 ASP B N 1
ATOM 3968 C CA . ASP B 1 181 ? 135.461 100.390 134.346 1.00 56.69 185 ASP B CA 1
ATOM 3969 C C . ASP B 1 181 ? 135.126 98.935 134.047 1.00 58.09 185 ASP B C 1
ATOM 3970 O O . ASP B 1 181 ? 135.991 98.059 134.161 1.00 65.21 185 ASP B O 1
ATOM 3975 N N . TYR B 1 182 ? 133.878 98.683 133.661 1.00 53.24 186 TYR B N 1
ATOM 3976 C CA . TYR B 1 182 ? 133.426 97.366 133.235 1.00 55.67 186 TYR B CA 1
ATOM 3977 C C . TYR B 1 182 ? 133.120 97.406 131.745 1.00 53.88 186 TYR B C 1
ATOM 3978 O O . TYR B 1 182 ? 132.411 98.303 131.279 1.00 55.99 186 TYR B O 1
ATOM 3987 N N . GLN B 1 183 ? 133.647 96.436 131.002 1.00 53.47 187 GLN B N 1
ATOM 3988 C CA . GLN B 1 183 ? 133.571 96.432 129.547 1.00 55.96 187 GLN B CA 1
ATOM 3989 C C . GLN B 1 183 ? 132.846 95.186 129.061 1.00 55.25 187 GLN B C 1
ATOM 3990 O O . GLN B 1 183 ? 133.107 94.080 129.544 1.00 60.12 187 GLN B O 1
ATOM 3996 N N . LEU B 1 184 ? 131.943 95.371 128.102 1.00 54.39 188 LEU B N 1
ATOM 3997 C CA . LEU B 1 184 ? 131.230 94.282 127.447 1.00 50.70 188 LEU B CA 1
ATOM 3998 C C . LEU B 1 184 ? 131.462 94.389 125.945 1.00 52.85 188 LEU B C 1
ATOM 3999 O O . LEU B 1 184 ? 131.139 95.415 125.337 1.00 56.72 188 LEU B O 1
ATOM 4004 N N . ARG B 1 185 ? 132.015 93.334 125.351 1.00 53.42 189 ARG B N 1
ATOM 4005 C CA . ARG B 1 185 ? 132.363 93.335 123.936 1.00 54.61 189 ARG B CA 1
ATOM 4006 C C . ARG B 1 185 ? 131.307 92.586 123.134 1.00 54.59 189 ARG B C 1
ATOM 4007 O O . ARG B 1 185 ? 130.905 91.481 123.504 1.00 56.88 189 ARG B O 1
ATOM 4015 N N . ILE B 1 186 ? 130.863 93.195 122.034 1.00 56.37 190 ILE B N 1
ATOM 4016 C CA . ILE B 1 186 ? 129.835 92.618 121.178 1.00 53.65 190 ILE B CA 1
ATOM 4017 C C . ILE B 1 186 ? 130.235 92.799 119.721 1.00 54.77 190 ILE B C 1
ATOM 4018 O O . ILE B 1 186 ? 131.002 93.702 119.374 1.00 61.27 190 ILE B O 1
ATOM 4023 N N . SER B 1 187 ? 129.707 91.926 118.864 1.00 57.19 191 SER B N 1
ATOM 4024 C CA . SER B 1 187 ? 129.924 91.998 117.426 1.00 57.54 191 SER B CA 1
ATOM 4025 C C . SER B 1 187 ? 128.600 91.794 116.706 1.00 56.30 191 SER B C 1
ATOM 4026 O O . SER B 1 187 ? 127.731 91.052 117.170 1.00 60.55 191 SER B O 1
ATOM 4029 N N . ARG B 1 188 ? 128.455 92.457 115.562 1.00 57.49 192 ARG B N 1
ATOM 4030 C CA . ARG B 1 188 ? 127.192 92.454 114.837 1.00 57.74 192 ARG B CA 1
ATOM 4031 C C . ARG B 1 188 ? 127.094 91.259 113.898 1.00 59.81 192 ARG B C 1
ATOM 4032 O O . ARG B 1 188 ? 128.082 90.843 113.288 1.00 65.81 192 ARG B O 1
ATOM 4040 N N . GLN B 1 189 ? 125.886 90.706 113.788 1.00 58.77 193 GLN B N 1
ATOM 4041 C CA . GLN B 1 189 ? 125.608 89.624 112.848 1.00 62.38 193 GLN B CA 1
ATOM 4042 C C . GLN B 1 189 ? 125.266 90.236 111.496 1.00 69.17 193 GLN B C 1
ATOM 4043 O O . GLN B 1 189 ? 124.219 90.873 111.341 1.00 64.55 193 GLN B O 1
ATOM 4049 N N . TYR B 1 190 ? 126.141 90.037 110.513 1.00 76.71 194 TYR B N 1
ATOM 4050 C CA . TYR B 1 190 ? 126.027 90.703 109.223 1.00 75.59 194 TYR B CA 1
ATOM 4051 C C . TYR B 1 190 ? 125.308 89.864 108.174 1.00 79.07 194 TYR B C 1
ATOM 4052 O O . TYR B 1 190 ? 125.194 90.302 107.025 1.00 77.12 194 TYR B O 1
ATOM 4061 N N . PHE B 1 191 ? 124.827 88.676 108.527 1.00 81.36 195 PHE B N 1
ATOM 4062 C CA . PHE B 1 191 ? 124.085 87.897 107.550 1.00 79.76 195 PHE B CA 1
ATOM 4063 C C . PHE B 1 191 ? 122.675 88.456 107.383 1.00 75.12 195 PHE B C 1
ATOM 4064 O O . PHE B 1 191 ? 122.181 89.234 108.205 1.00 79.07 195 PHE B O 1
ATOM 4072 N N . SER B 1 192 ? 122.036 88.060 106.284 1.00 65.17 196 SER B N 1
ATOM 4073 C CA . SER B 1 192 ? 120.750 88.559 105.802 1.00 62.53 196 SER B CA 1
ATOM 4074 C C . SER B 1 192 ? 120.828 90.017 105.373 1.00 60.32 196 SER B C 1
ATOM 4075 O O . SER B 1 192 ? 119.832 90.557 104.884 1.00 61.43 196 SER B O 1
ATOM 4078 N N . TYR B 1 193 ? 121.976 90.670 105.535 1.00 58.32 197 TYR B N 1
ATOM 4079 C CA . TYR B 1 193 ? 122.190 92.017 105.028 1.00 54.18 197 TYR B CA 1
ATOM 4080 C C . TYR B 1 193 ? 122.438 92.028 103.528 1.00 53.37 197 TYR B C 1
ATOM 4081 O O . TYR B 1 193 ? 121.950 92.927 102.833 1.00 53.78 197 TYR B O 1
ATOM 4090 N N . ILE B 1 194 ? 123.152 91.032 103.015 1.00 51.48 198 ILE B N 1
ATOM 4091 C CA . ILE B 1 194 ? 123.420 90.916 101.583 1.00 51.25 198 ILE B CA 1
ATOM 4092 C C . ILE B 1 194 ? 122.101 90.742 100.831 1.00 50.92 198 ILE B C 1
ATOM 4093 O O . ILE B 1 194 ? 121.721 91.654 100.083 1.00 54.96 198 ILE B O 1
ATOM 4098 N N . PRO B 1 195 ? 121.344 89.650 101.020 1.00 49.63 199 PRO B N 1
ATOM 4099 C CA . PRO B 1 195 ? 120.168 89.429 100.167 1.00 46.49 199 PRO B CA 1
ATOM 4100 C C . PRO B 1 195 ? 119.020 90.392 100.414 1.00 46.26 199 PRO B C 1
ATOM 4101 O O . PRO B 1 195 ? 118.100 90.449 99.587 1.00 51.77 199 PRO B O 1
ATOM 4105 N N . ASN B 1 196 ? 119.034 91.146 101.514 1.00 45.05 200 ASN B N 1
ATOM 4106 C CA . ASN B 1 196 ? 117.974 92.102 101.795 1.00 42.39 200 ASN B CA 1
ATOM 4107 C C . ASN B 1 196 ? 118.329 93.538 101.443 1.00 45.93 200 ASN B C 1
ATOM 4108 O O . ASN B 1 196 ? 117.417 94.357 101.298 1.00 48.78 200 ASN B O 1
ATOM 4113 N N . ILE B 1 197 ? 119.612 93.869 101.303 1.00 45.65 201 ILE B N 1
ATOM 4114 C CA . ILE B 1 197 ? 119.992 95.248 101.020 1.00 42.37 201 ILE B CA 1
ATOM 4115 C C . ILE B 1 197 ? 120.853 95.335 99.766 1.00 44.32 201 ILE B C 1
ATOM 4116 O O . ILE B 1 197 ? 120.556 96.115 98.853 1.00 48.64 201 ILE B O 1
ATOM 4121 N N . ILE B 1 198 ? 121.922 94.540 99.705 1.00 44.99 202 ILE B N 1
ATOM 4122 C CA . ILE B 1 198 ? 122.954 94.763 98.695 1.00 42.89 202 ILE B CA 1
ATOM 4123 C C . ILE B 1 198 ? 122.478 94.300 97.323 1.00 41.87 202 ILE B C 1
ATOM 4124 O O . ILE B 1 198 ? 122.570 95.037 96.335 1.00 45.60 202 ILE B O 1
ATOM 4129 N N . LEU B 1 199 ? 121.967 93.072 97.244 1.00 42.30 203 LEU B N 1
ATOM 4130 C CA . LEU B 1 199 ? 121.660 92.479 95.943 1.00 41.28 203 LEU B CA 1
ATOM 4131 C C . LEU B 1 199 ? 120.572 93.218 95.168 1.00 39.98 203 LEU B C 1
ATOM 4132 O O . LEU B 1 199 ? 120.758 93.438 93.959 1.00 44.55 203 LEU B O 1
ATOM 4137 N N . PRO B 1 200 ? 119.426 93.596 95.756 1.00 41.55 204 PRO B N 1
ATOM 4138 C CA . PRO B 1 200 ? 118.421 94.330 94.960 1.00 38.74 204 PRO B CA 1
ATOM 4139 C C . PRO B 1 200 ? 118.921 95.648 94.384 1.00 37.66 204 PRO B C 1
ATOM 4140 O O . PRO B 1 200 ? 118.573 95.995 93.246 1.00 41.14 204 PRO B O 1
ATOM 4144 N N . MET B 1 201 ? 119.729 96.395 95.141 1.00 36.11 205 MET B N 1
ATOM 4145 C CA . MET B 1 201 ? 120.296 97.636 94.620 1.00 37.08 205 MET B CA 1
ATOM 4146 C C . MET B 1 201 ? 121.184 97.379 93.411 1.00 37.18 205 MET B C 1
ATOM 4147 O O . MET B 1 201 ? 121.097 98.099 92.404 1.00 42.84 205 MET B O 1
ATOM 4152 N N . LEU B 1 202 ? 122.035 96.353 93.491 1.00 33.64 206 LEU B N 1
ATOM 4153 C CA . LEU B 1 202 ? 122.878 95.996 92.358 1.00 34.50 206 LEU B CA 1
ATOM 4154 C C . LEU B 1 202 ? 122.039 95.541 91.173 1.00 37.54 206 LEU B C 1
ATOM 4155 O O . LEU B 1 202 ? 122.381 95.830 90.023 1.00 43.95 206 LEU B O 1
ATOM 4160 N N . PHE B 1 203 ? 120.940 94.829 91.431 1.00 35.77 207 PHE B N 1
ATOM 4161 C CA . PHE B 1 203 ? 120.056 94.418 90.344 1.00 35.88 207 PHE B CA 1
ATOM 4162 C C . PHE B 1 203 ? 119.457 95.626 89.636 1.00 34.92 207 PHE B C 1
ATOM 4163 O O . PHE B 1 203 ? 119.396 95.664 88.402 1.00 37.32 207 PHE B O 1
ATOM 4171 N N . ILE B 1 204 ? 119.012 96.624 90.402 1.00 33.68 208 ILE B N 1
ATOM 4172 C CA . ILE B 1 204 ? 118.445 97.828 89.794 1.00 32.09 208 ILE B CA 1
ATOM 4173 C C . ILE B 1 204 ? 119.501 98.563 88.974 1.00 33.62 208 ILE B C 1
ATOM 4174 O O . ILE B 1 204 ? 119.233 99.023 87.854 1.00 37.27 208 ILE B O 1
ATOM 4179 N N . LEU B 1 205 ? 120.720 98.677 89.510 1.00 36.64 209 LEU B N 1
ATOM 4180 C CA . LEU B 1 205 ? 121.789 99.343 88.768 1.00 32.05 209 LEU B CA 1
ATOM 4181 C C . LEU B 1 205 ? 122.126 98.593 87.480 1.00 34.48 209 LEU B C 1
ATOM 4182 O O . LEU B 1 205 ? 122.333 99.207 86.424 1.00 38.02 209 LEU B O 1
ATOM 4187 N N . PHE B 1 206 ? 122.179 97.260 87.545 1.00 34.67 210 PHE B N 1
ATOM 4188 C CA . PHE B 1 206 ? 122.474 96.470 86.354 1.00 33.83 210 PHE B CA 1
ATOM 4189 C C . PHE B 1 206 ? 121.363 96.597 85.321 1.00 35.79 210 PHE B C 1
ATOM 4190 O O . PHE B 1 206 ? 121.630 96.611 84.114 1.00 39.89 210 PHE B O 1
ATOM 4198 N N . ILE B 1 207 ? 120.109 96.679 85.773 1.00 33.84 211 ILE B N 1
ATOM 4199 C CA . ILE B 1 207 ? 119.004 96.932 84.853 1.00 31.57 211 ILE B CA 1
ATOM 4200 C C . ILE B 1 207 ? 119.191 98.275 84.163 1.00 34.45 211 ILE B C 1
ATOM 4201 O O . ILE B 1 207 ? 118.985 98.401 82.950 1.00 35.44 211 ILE B O 1
ATOM 4206 N N . SER B 1 208 ? 119.590 99.297 84.923 1.00 38.37 212 SER B N 1
ATOM 4207 C CA . SER B 1 208 ? 119.837 100.604 84.321 1.00 34.68 212 SER B CA 1
ATOM 4208 C C . SER B 1 208 ? 120.961 100.539 83.292 1.00 37.25 212 SER B C 1
ATOM 4209 O O . SER B 1 208 ? 120.939 101.261 82.290 1.00 38.04 212 SER B O 1
ATOM 4212 N N . TRP B 1 209 ? 121.954 99.678 83.526 1.00 43.03 213 TRP B N 1
ATOM 4213 C CA . TRP B 1 209 ? 123.094 99.591 82.615 1.00 36.86 213 TRP B CA 1
ATOM 4214 C C . TRP B 1 209 ? 122.755 98.980 81.258 1.00 37.81 213 TRP B C 1
ATOM 4215 O O . TRP B 1 209 ? 123.601 99.020 80.360 1.00 38.46 213 TRP B O 1
ATOM 4226 N N . THR B 1 210 ? 121.557 98.417 81.078 1.00 41.47 214 THR B N 1
ATOM 4227 C CA . THR B 1 210 ? 121.225 97.784 79.805 1.00 35.85 214 THR B CA 1
ATOM 4228 C C . THR B 1 210 ? 121.001 98.795 78.687 1.00 37.87 214 THR B C 1
ATOM 4229 O O . THR B 1 210 ? 120.843 98.395 77.529 1.00 37.79 214 THR B O 1
ATOM 4233 N N . ALA B 1 211 ? 120.978 100.092 79.002 1.00 40.25 215 ALA B N 1
ATOM 4234 C CA . ALA B 1 211 ? 120.746 101.106 77.979 1.00 36.63 215 ALA B CA 1
ATOM 4235 C C . ALA B 1 211 ? 121.896 101.216 76.987 1.00 40.18 215 ALA B C 1
ATOM 4236 O O . ALA B 1 211 ? 121.735 101.852 75.941 1.00 42.56 215 ALA B O 1
ATOM 4238 N N . PHE B 1 212 ? 123.047 100.617 77.285 1.00 40.70 216 PHE B N 1
ATOM 4239 C CA . PHE B 1 212 ? 124.199 100.688 76.394 1.00 40.14 216 PHE B CA 1
ATOM 4240 C C . PHE B 1 212 ? 124.099 99.732 75.213 1.00 42.32 216 PHE B C 1
ATOM 4241 O O . PHE B 1 212 ? 124.964 99.772 74.332 1.00 46.68 216 PHE B O 1
ATOM 4249 N N . TRP B 1 213 ? 123.078 98.878 75.172 1.00 43.14 217 TRP B N 1
ATOM 4250 C CA . TRP B 1 213 ? 122.861 97.965 74.058 1.00 40.81 217 TRP B CA 1
ATOM 4251 C C . TRP B 1 213 ? 121.716 98.407 73.154 1.00 43.09 217 TRP B C 1
ATOM 4252 O O . TRP B 1 213 ? 121.261 97.621 72.318 1.00 52.67 217 TRP B O 1
ATOM 4263 N N . SER B 1 214 ? 121.243 99.642 73.298 1.00 43.05 218 SER B N 1
ATOM 4264 C CA . SER B 1 214 ? 120.121 100.146 72.523 1.00 41.99 218 SER B CA 1
ATOM 4265 C C . SER B 1 214 ? 120.450 101.525 71.971 1.00 46.61 218 SER B C 1
ATOM 4266 O O . SER B 1 214 ? 121.271 102.261 72.525 1.00 52.84 218 SER B O 1
ATOM 4269 N N . THR B 1 215 ? 119.794 101.872 70.861 1.00 49.86 219 THR B N 1
ATOM 4270 C CA . THR B 1 215 ? 119.996 103.163 70.214 1.00 51.30 219 THR B CA 1
ATOM 4271 C C . THR B 1 215 ? 118.739 104.025 70.214 1.00 50.01 219 THR B C 1
ATOM 4272 O O . THR B 1 215 ? 118.722 105.070 69.553 1.00 59.87 219 THR B O 1
ATOM 4276 N N . SER B 1 216 ? 117.694 103.626 70.933 1.00 48.79 220 SER B N 1
ATOM 4277 C CA . SER B 1 216 ? 116.447 104.378 70.994 1.00 44.85 220 SER B CA 1
ATOM 4278 C C . SER B 1 216 ? 116.505 105.345 72.170 1.00 44.88 220 SER B C 1
ATOM 4279 O O . SER B 1 216 ? 116.668 104.921 73.319 1.00 50.54 220 SER B O 1
ATOM 4282 N N . TYR B 1 217 ? 116.369 106.641 71.879 1.00 41.74 221 TYR B N 1
ATOM 4283 C CA . TYR B 1 217 ? 116.484 107.662 72.915 1.00 40.71 221 TYR B CA 1
ATOM 4284 C C . TYR B 1 217 ? 115.371 107.536 73.952 1.00 43.05 221 TYR B C 1
ATOM 4285 O O . TYR B 1 217 ? 115.619 107.640 75.160 1.00 44.50 221 TYR B O 1
ATOM 4294 N N . GLU B 1 218 ? 114.137 107.312 73.495 1.00 42.19 222 GLU B N 1
ATOM 4295 C CA . GLU B 1 218 ? 113.004 107.225 74.412 1.00 43.38 222 GLU B CA 1
ATOM 4296 C C . GLU B 1 218 ? 113.159 106.061 75.381 1.00 44.11 222 GLU B C 1
ATOM 4297 O O . GLU B 1 218 ? 112.947 106.215 76.592 1.00 48.66 222 GLU B O 1
ATOM 4303 N N . ALA B 1 219 ? 113.534 104.887 74.866 1.00 39.25 223 ALA B N 1
ATOM 4304 C CA . ALA B 1 219 ? 113.689 103.716 75.720 1.00 37.25 223 ALA B CA 1
ATOM 4305 C C . ALA B 1 219 ? 114.802 103.917 76.740 1.00 38.85 223 ALA B C 1
ATOM 4306 O O . ALA B 1 219 ? 114.651 103.549 77.910 1.00 44.81 223 ALA B O 1
ATOM 4308 N N . ASN B 1 220 ? 115.927 104.500 76.316 1.00 35.30 224 ASN B N 1
ATOM 4309 C CA . ASN B 1 220 ? 117.032 104.732 77.241 1.00 35.80 224 ASN B CA 1
ATOM 4310 C C . ASN B 1 220 ? 116.640 105.718 78.334 1.00 34.02 224 ASN B C 1
ATOM 4311 O O . ASN B 1 220 ? 116.946 105.502 79.516 1.00 42.00 224 ASN B O 1
ATOM 4316 N N . VAL B 1 221 ? 115.964 106.807 77.960 1.00 34.04 225 VAL B N 1
ATOM 4317 C CA . VAL B 1 221 ? 115.532 107.791 78.948 1.00 36.03 225 VAL B CA 1
ATOM 4318 C C . VAL B 1 221 ? 114.594 107.142 79.959 1.00 37.54 225 VAL B C 1
ATOM 4319 O O . VAL B 1 221 ? 114.760 107.295 81.180 1.00 40.84 225 VAL B O 1
ATOM 4323 N N . THR B 1 222 ? 113.607 106.391 79.462 1.00 35.15 226 THR B N 1
ATOM 4324 C CA . THR B 1 222 ? 112.668 105.715 80.350 1.00 35.62 226 THR B CA 1
ATOM 4325 C C . THR B 1 222 ? 113.398 104.772 81.298 1.00 37.78 226 THR B C 1
ATOM 4326 O O . THR B 1 222 ? 113.192 104.819 82.517 1.00 45.05 226 THR B O 1
ATOM 4330 N N . LEU B 1 223 ? 114.282 103.930 80.754 1.00 32.43 227 LEU B N 1
ATOM 4331 C CA . LEU B 1 223 ? 115.008 102.968 81.575 1.00 33.50 227 LEU B CA 1
ATOM 4332 C C . LEU B 1 223 ? 115.771 103.664 82.692 1.00 36.76 227 LEU B C 1
ATOM 4333 O O . LEU B 1 223 ? 115.604 103.334 83.872 1.00 41.94 227 LEU B O 1
ATOM 4338 N N . VAL B 1 224 ? 116.594 104.654 82.341 1.00 35.20 228 VAL B N 1
ATOM 4339 C CA . VAL B 1 224 ? 117.481 105.246 83.337 1.00 34.85 228 VAL B CA 1
ATOM 4340 C C . VAL B 1 224 ? 116.686 105.996 84.400 1.00 36.40 228 VAL B C 1
ATOM 4341 O O . VAL B 1 224 ? 116.931 105.834 85.605 1.00 39.10 228 VAL B O 1
ATOM 4345 N N . VAL B 1 225 ? 115.715 106.818 83.990 1.00 35.56 229 VAL B N 1
ATOM 4346 C CA . VAL B 1 225 ? 115.019 107.631 84.982 1.00 34.85 229 VAL B CA 1
ATOM 4347 C C . VAL B 1 225 ? 114.128 106.763 85.869 1.00 35.24 229 VAL B C 1
ATOM 4348 O O . VAL B 1 225 ? 114.034 106.983 87.087 1.00 38.50 229 VAL B O 1
ATOM 4352 N N . SER B 1 226 ? 113.467 105.757 85.286 1.00 33.04 230 SER B N 1
ATOM 4353 C CA . SER B 1 226 ? 112.632 104.876 86.091 1.00 32.06 230 SER B CA 1
ATOM 4354 C C . SER B 1 226 ? 113.471 104.046 87.058 1.00 31.03 230 SER B C 1
ATOM 4355 O O . SER B 1 226 ? 113.040 103.783 88.188 1.00 34.98 230 SER B O 1
ATOM 4358 N N . THR B 1 227 ? 114.674 103.628 86.645 1.00 28.86 231 THR B N 1
ATOM 4359 C CA . THR B 1 227 ? 115.548 102.930 87.583 1.00 29.50 231 THR B CA 1
ATOM 4360 C C . THR B 1 227 ? 116.017 103.848 88.705 1.00 30.09 231 THR B C 1
ATOM 4361 O O . THR B 1 227 ? 116.174 103.396 89.843 1.00 34.62 231 THR B O 1
ATOM 4365 N N . LEU B 1 228 ? 116.241 105.132 88.412 1.00 28.74 232 LEU B N 1
ATOM 4366 C CA . LEU B 1 228 ? 116.558 106.078 89.481 1.00 27.64 232 LEU B CA 1
ATOM 4367 C C . LEU B 1 228 ? 115.412 106.174 90.487 1.00 29.43 232 LEU B C 1
ATOM 4368 O O . LEU B 1 228 ? 115.633 106.170 91.708 1.00 34.42 232 LEU B O 1
ATOM 4373 N N . ILE B 1 229 ? 114.178 106.262 89.984 1.00 28.17 233 ILE B N 1
ATOM 4374 C CA . ILE B 1 229 ? 113.018 106.317 90.874 1.00 24.60 233 ILE B CA 1
ATOM 4375 C C . ILE B 1 229 ? 112.931 105.050 91.721 1.00 27.20 233 ILE B C 1
ATOM 4376 O O . ILE B 1 229 ? 112.664 105.107 92.930 1.00 30.90 233 ILE B O 1
ATOM 4381 N N . ALA B 1 230 ? 113.160 103.889 91.101 1.00 25.93 234 ALA B N 1
ATOM 4382 C CA . ALA B 1 230 ? 113.116 102.629 91.838 1.00 23.18 234 ALA B CA 1
ATOM 4383 C C . ALA B 1 230 ? 114.200 102.571 92.909 1.00 26.69 234 ALA B C 1
ATOM 4384 O O . ALA B 1 230 ? 113.971 102.050 94.007 1.00 30.25 234 ALA B O 1
ATOM 4386 N N . HIS B 1 231 ? 115.391 103.090 92.603 1.00 27.04 235 HIS B N 1
ATOM 4387 C CA . HIS B 1 231 ? 116.466 103.123 93.591 1.00 25.61 235 HIS B CA 1
ATOM 4388 C C . HIS B 1 231 ? 116.082 103.981 94.790 1.00 29.83 235 HIS B C 1
ATOM 4389 O O . HIS B 1 231 ? 116.311 103.597 95.944 1.00 32.31 235 HIS B O 1
ATOM 4396 N N . ILE B 1 232 ? 115.492 105.152 94.533 1.00 29.21 236 ILE B N 1
ATOM 4397 C CA . ILE B 1 232 ? 115.068 106.011 95.639 1.00 24.66 236 ILE B CA 1
ATOM 4398 C C . ILE B 1 232 ? 113.992 105.320 96.473 1.00 29.66 236 ILE B C 1
ATOM 4399 O O . ILE B 1 232 ? 114.001 105.387 97.711 1.00 32.33 236 ILE B O 1
ATOM 4404 N N . ALA B 1 233 ? 113.052 104.640 95.811 1.00 28.71 237 ALA B N 1
ATOM 4405 C CA . ALA B 1 233 ? 112.003 103.932 96.539 1.00 25.82 237 ALA B CA 1
ATOM 4406 C C . ALA B 1 233 ? 112.578 102.816 97.407 1.00 26.86 237 ALA B C 1
ATOM 4407 O O . ALA B 1 233 ? 112.147 102.624 98.551 1.00 31.07 237 ALA B O 1
ATOM 4409 N N . PHE B 1 234 ? 113.551 102.068 96.883 1.00 27.97 238 PHE B N 1
ATOM 4410 C CA . PHE B 1 234 ? 114.171 101.009 97.677 1.00 26.81 238 PHE B CA 1
ATOM 4411 C C . PHE B 1 234 ? 114.942 101.585 98.858 1.00 31.37 238 PHE B C 1
ATOM 4412 O O . PHE B 1 234 ? 114.961 100.994 99.947 1.00 34.87 238 PHE B O 1
ATOM 4420 N N . ASN B 1 235 ? 115.593 102.733 98.660 1.00 32.54 239 ASN B N 1
ATOM 4421 C CA . ASN B 1 235 ? 116.258 103.403 99.773 1.00 34.32 239 ASN B CA 1
ATOM 4422 C C . ASN B 1 235 ? 115.260 103.780 100.860 1.00 36.79 239 ASN B C 1
ATOM 4423 O O . ASN B 1 235 ? 115.531 103.602 102.054 1.00 41.36 239 ASN B O 1
ATOM 4428 N N . ILE B 1 236 ? 114.098 104.303 100.463 1.00 34.73 240 ILE B N 1
ATOM 4429 C CA . ILE B 1 236 ? 113.048 104.598 101.437 1.00 35.10 240 ILE B CA 1
ATOM 4430 C C . ILE B 1 236 ? 112.619 103.326 102.156 1.00 36.86 240 ILE B C 1
ATOM 4431 O O . ILE B 1 236 ? 112.388 103.328 103.371 1.00 40.89 240 ILE B O 1
ATOM 4436 N N . LEU B 1 237 ? 112.506 102.221 101.419 1.00 37.51 241 LEU B N 1
ATOM 4437 C CA . LEU B 1 237 ? 112.073 100.967 102.026 1.00 33.56 241 LEU B CA 1
ATOM 4438 C C . LEU B 1 237 ? 113.061 100.466 103.074 1.00 37.90 241 LEU B C 1
ATOM 4439 O O . LEU B 1 237 ? 112.647 99.974 104.129 1.00 43.61 241 LEU B O 1
ATOM 4444 N N . VAL B 1 238 ? 114.364 100.578 102.811 1.00 41.24 242 VAL B N 1
ATOM 4445 C CA . VAL B 1 238 ? 115.371 99.969 103.679 1.00 40.72 242 VAL B CA 1
ATOM 4446 C C . VAL B 1 238 ? 116.059 100.969 104.597 1.00 49.29 242 VAL B C 1
ATOM 4447 O O . VAL B 1 238 ? 117.022 100.593 105.279 1.00 53.68 242 VAL B O 1
ATOM 4451 N N . GLU B 1 239 ? 115.609 102.228 104.642 1.00 50.84 243 GLU B N 1
ATOM 4452 C CA . GLU B 1 239 ? 116.264 103.200 105.516 1.00 54.20 243 GLU B CA 1
ATOM 4453 C C . GLU B 1 239 ? 116.190 102.836 106.995 1.00 60.31 243 GLU B C 1
ATOM 4454 O O . GLU B 1 239 ? 116.980 103.363 107.784 1.00 64.98 243 GLU B O 1
ATOM 4460 N N . THR B 1 240 ? 115.267 101.959 107.397 1.00 62.60 244 THR B N 1
ATOM 4461 C CA . THR B 1 240 ? 115.097 101.676 108.820 1.00 64.53 244 THR B CA 1
ATOM 4462 C C . THR B 1 240 ? 116.260 100.861 109.376 1.00 68.23 244 THR B C 1
ATOM 4463 O O . THR B 1 240 ? 116.459 100.807 110.595 1.00 71.64 244 THR B O 1
ATOM 4467 N N . ASN B 1 241 ? 117.040 100.220 108.503 1.00 68.00 245 ASN B N 1
ATOM 4468 C CA . ASN B 1 241 ? 118.167 99.421 108.972 1.00 62.04 245 ASN B CA 1
ATOM 4469 C C . ASN B 1 241 ? 119.481 100.186 108.876 1.00 67.57 245 ASN B C 1
ATOM 4470 O O . ASN B 1 241 ? 120.425 99.897 109.618 1.00 76.15 245 ASN B O 1
ATOM 4475 N N . LEU B 1 242 ? 119.563 101.156 107.969 1.00 66.17 246 LEU B N 1
ATOM 4476 C CA . LEU B 1 242 ? 120.791 101.912 107.797 1.00 63.37 246 LEU B CA 1
ATOM 4477 C C . LEU B 1 242 ? 121.047 102.792 109.022 1.00 69.34 246 LEU B C 1
ATOM 4478 O O . LEU B 1 242 ? 120.108 103.310 109.632 1.00 74.73 246 LEU B O 1
ATOM 4483 N N . PRO B 1 243 ? 122.309 102.973 109.406 1.00 71.98 247 PRO B N 1
ATOM 4484 C CA . PRO B 1 243 ? 122.613 103.825 110.561 1.00 72.48 247 PRO B CA 1
ATOM 4485 C C . PRO B 1 243 ? 122.381 105.296 110.255 1.00 70.88 247 PRO B C 1
ATOM 4486 O O . PRO B 1 243 ? 122.585 105.761 109.131 1.00 71.06 247 PRO B O 1
ATOM 4490 N N . LYS B 1 244 ? 121.948 106.030 111.276 1.00 73.35 248 LYS B N 1
ATOM 4491 C CA . LYS B 1 244 ? 121.670 107.462 111.166 1.00 73.59 248 LYS B CA 1
ATOM 4492 C C . LYS B 1 244 ? 122.675 108.199 112.046 1.00 72.85 248 LYS B C 1
ATOM 4493 O O . LYS B 1 244 ? 122.422 108.471 113.219 1.00 80.05 248 LYS B O 1
ATOM 4499 N N . THR B 1 245 ? 123.823 108.525 111.465 1.00 71.07 249 THR B N 1
ATOM 4500 C CA . THR B 1 245 ? 124.938 109.146 112.158 1.00 72.44 249 THR B CA 1
ATOM 4501 C C . THR B 1 245 ? 125.344 110.436 111.457 1.00 69.96 249 THR B C 1
ATOM 4502 O O . THR B 1 245 ? 125.101 110.603 110.256 1.00 70.74 249 THR B O 1
ATOM 4506 N N . PRO B 1 246 ? 125.958 111.376 112.177 1.00 69.15 250 PRO B N 1
ATOM 4507 C CA . PRO B 1 246 ? 126.435 112.611 111.547 1.00 66.94 250 PRO B CA 1
ATOM 4508 C C . PRO B 1 246 ? 127.756 112.477 110.805 1.00 69.27 250 PRO B C 1
ATOM 4509 O O . PRO B 1 246 ? 128.308 113.496 110.384 1.00 73.31 250 PRO B O 1
ATOM 4513 N N . TYR B 1 247 ? 128.278 111.265 110.635 1.00 68.39 251 TYR B N 1
ATOM 4514 C CA . TYR B 1 247 ? 129.518 111.037 109.908 1.00 64.65 251 TYR B CA 1
ATOM 4515 C C . TYR B 1 247 ? 129.282 109.995 108.823 1.00 67.50 251 TYR B C 1
ATOM 4516 O O . TYR B 1 247 ? 128.302 109.246 108.847 1.00 67.04 251 TYR B O 1
ATOM 4525 N N . MET B 1 248 ? 130.198 109.957 107.858 1.00 65.76 252 MET B N 1
ATOM 4526 C CA . MET B 1 248 ? 130.064 109.071 106.709 1.00 67.31 252 MET B CA 1
ATOM 4527 C C . MET B 1 248 ? 130.439 107.643 107.078 1.00 64.31 252 MET B C 1
ATOM 4528 O O . MET B 1 248 ? 131.401 107.413 107.817 1.00 63.56 252 MET B O 1
ATOM 4533 N N . THR B 1 249 ? 129.678 106.686 106.556 1.00 63.17 253 THR B N 1
ATOM 4534 C CA . THR B 1 249 ? 129.944 105.268 106.741 1.00 57.04 253 THR B CA 1
ATOM 4535 C C . THR B 1 249 ? 130.197 104.598 105.396 1.00 58.53 253 THR B C 1
ATOM 4536 O O . THR B 1 249 ? 130.209 105.240 104.343 1.00 67.55 253 THR B O 1
ATOM 4540 N N . TYR B 1 250 ? 130.405 103.282 105.454 1.00 53.03 254 TYR B N 1
ATOM 4541 C CA . TYR B 1 250 ? 130.709 102.503 104.256 1.00 52.07 254 TYR B CA 1
ATOM 4542 C C . TYR B 1 250 ? 129.503 102.436 103.319 1.00 53.34 254 TYR B C 1
ATOM 4543 O O . TYR B 1 250 ? 129.611 102.716 102.115 1.00 59.78 254 TYR B O 1
ATOM 4552 N N . THR B 1 251 ? 128.336 102.089 103.868 1.00 48.00 255 THR B N 1
ATOM 4553 C CA . THR B 1 251 ? 127.134 101.947 103.051 1.00 51.47 255 THR B CA 1
ATOM 4554 C C . THR B 1 251 ? 126.705 103.281 102.453 1.00 50.62 255 THR B C 1
ATOM 4555 O O . THR B 1 251 ? 126.251 103.338 101.302 1.00 57.61 255 THR B O 1
ATOM 4559 N N . GLY B 1 252 ? 126.828 104.365 103.221 1.00 45.63 256 GLY B N 1
ATOM 4560 C CA . GLY B 1 252 ? 126.493 105.675 102.688 1.00 43.15 256 GLY B CA 1
ATOM 4561 C C . GLY B 1 252 ? 127.379 106.071 101.524 1.00 49.41 256 GLY B C 1
ATOM 4562 O O . GLY B 1 252 ? 126.911 106.651 100.540 1.00 56.14 256 GLY B O 1
ATOM 4563 N N . ALA B 1 253 ? 128.675 105.760 101.618 1.00 44.73 257 ALA B N 1
ATOM 4564 C CA . ALA B 1 253 ? 129.580 106.016 100.504 1.00 48.74 257 ALA B CA 1
ATOM 4565 C C . ALA B 1 253 ? 129.189 105.200 99.280 1.00 48.63 257 ALA B C 1
ATOM 4566 O O . ALA B 1 253 ? 129.218 105.709 98.151 1.00 55.16 257 ALA B O 1
ATOM 4568 N N . ILE B 1 254 ? 128.807 103.935 99.482 1.00 43.08 258 ILE B N 1
ATOM 4569 C CA . ILE B 1 254 ? 128.366 103.112 98.355 1.00 47.78 258 ILE B CA 1
ATOM 4570 C C . ILE B 1 254 ? 127.134 103.724 97.691 1.00 47.03 258 ILE B C 1
ATOM 4571 O O . ILE B 1 254 ? 127.041 103.801 96.456 1.00 50.94 258 ILE B O 1
ATOM 4576 N N . ILE B 1 255 ? 126.173 104.179 98.499 1.00 42.29 259 ILE B N 1
ATOM 4577 C CA . ILE B 1 255 ? 124.942 104.754 97.959 1.00 44.02 259 ILE B CA 1
ATOM 4578 C C . ILE B 1 255 ? 125.232 106.041 97.188 1.00 43.13 259 ILE B C 1
ATOM 4579 O O . ILE B 1 255 ? 124.671 106.280 96.106 1.00 47.47 259 ILE B O 1
ATOM 4584 N N . PHE B 1 256 ? 126.107 106.891 97.731 1.00 40.43 260 PHE B N 1
ATOM 4585 C CA . PHE B 1 256 ? 126.492 108.111 97.027 1.00 42.56 260 PHE B CA 1
ATOM 4586 C C . PHE B 1 256 ? 127.160 107.790 95.694 1.00 42.68 260 PHE B C 1
ATOM 4587 O O . PHE B 1 256 ? 126.907 108.459 94.680 1.00 46.62 260 PHE B O 1
ATOM 4595 N N . MET B 1 257 ? 128.016 106.766 95.677 1.00 40.25 261 MET B N 1
ATOM 4596 C CA . MET B 1 257 ? 128.641 106.342 94.429 1.00 43.29 261 MET B CA 1
ATOM 4597 C C . MET B 1 257 ? 127.598 105.885 93.416 1.00 42.92 261 MET B C 1
ATOM 4598 O O . MET B 1 257 ? 127.722 106.160 92.215 1.00 47.59 261 MET B O 1
ATOM 4603 N N . ILE B 1 258 ? 126.564 105.182 93.881 1.00 38.85 262 ILE B N 1
ATOM 4604 C CA . ILE B 1 258 ? 125.501 104.735 92.980 1.00 37.60 262 ILE B CA 1
ATOM 4605 C C . ILE B 1 258 ? 124.776 105.935 92.371 1.00 38.34 262 ILE B C 1
ATOM 4606 O O . ILE B 1 258 ? 124.457 105.953 91.172 1.00 41.00 262 ILE B O 1
ATOM 4611 N N . TYR B 1 259 ? 124.495 106.950 93.194 1.00 35.09 263 TYR B N 1
ATOM 4612 C CA . TYR B 1 259 ? 123.867 108.167 92.672 1.00 36.38 263 TYR B CA 1
ATOM 4613 C C . TYR B 1 259 ? 124.731 108.816 91.591 1.00 37.24 263 TYR B C 1
ATOM 4614 O O . TYR B 1 259 ? 124.230 109.219 90.526 1.00 42.19 263 TYR B O 1
ATOM 4623 N N . LEU B 1 260 ? 126.038 108.921 91.852 1.00 37.38 264 LEU B N 1
ATOM 4624 C CA . LEU B 1 260 ? 126.945 109.50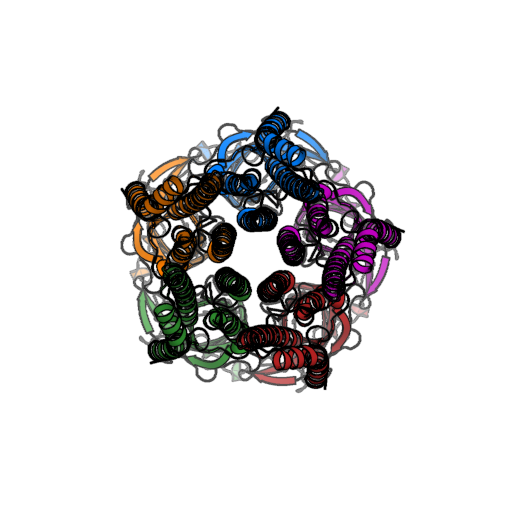7 90.869 1.00 36.72 264 LEU B CA 1
ATOM 4625 C C . LEU B 1 260 ? 126.944 108.707 89.570 1.00 36.07 264 LEU B C 1
ATOM 4626 O O . LEU B 1 260 ? 126.964 109.285 88.474 1.00 43.03 264 LEU B O 1
ATOM 4631 N N . PHE B 1 261 ? 126.925 107.377 89.675 1.00 35.83 265 PHE B N 1
ATOM 4632 C CA . PHE B 1 261 ? 126.875 106.535 88.485 1.00 35.16 265 PHE B CA 1
ATOM 4633 C C . PHE B 1 261 ? 125.599 106.749 87.681 1.00 36.20 265 PHE B C 1
ATOM 4634 O O . PHE B 1 261 ? 125.654 106.769 86.445 1.00 38.22 265 PHE B O 1
ATOM 4642 N N . TYR B 1 262 ? 124.455 106.906 88.351 1.00 35.26 266 TYR B N 1
ATOM 4643 C CA . TYR B 1 262 ? 123.222 107.226 87.634 1.00 33.62 266 TYR B CA 1
ATOM 4644 C C . TYR B 1 262 ? 123.352 108.534 86.859 1.00 35.36 266 TYR B C 1
ATOM 4645 O O . TYR B 1 262 ? 122.948 108.616 85.686 1.00 36.04 266 TYR B O 1
ATOM 4654 N N . PHE B 1 263 ? 123.919 109.561 87.499 1.00 36.21 267 PHE B N 1
ATOM 4655 C CA . PHE B 1 263 ? 124.099 110.840 86.812 1.00 34.50 267 PHE B CA 1
ATOM 4656 C C . PHE B 1 263 ? 124.990 110.690 85.578 1.00 37.29 267 PHE B C 1
ATOM 4657 O O . PHE B 1 263 ? 124.681 111.228 84.501 1.00 36.74 267 PHE B O 1
ATOM 4665 N N . VAL B 1 264 ? 126.093 109.950 85.714 1.00 36.13 268 VAL B N 1
ATOM 4666 C CA . VAL B 1 264 ? 127.010 109.778 84.590 1.00 33.84 268 VAL B CA 1
ATOM 4667 C C . VAL B 1 264 ? 126.343 109.004 83.456 1.00 34.60 268 VAL B C 1
ATOM 4668 O O . VAL B 1 264 ? 126.568 109.292 82.272 1.00 36.06 268 VAL B O 1
ATOM 4672 N N . ALA B 1 265 ? 125.513 108.012 83.791 1.00 35.23 269 ALA B N 1
ATOM 4673 C CA . ALA B 1 265 ? 124.796 107.274 82.754 1.00 31.12 269 ALA B CA 1
ATOM 4674 C C . ALA B 1 265 ? 123.836 108.179 81.989 1.00 35.28 269 ALA B C 1
ATOM 4675 O O . ALA B 1 265 ? 123.717 108.078 80.759 1.00 35.88 269 ALA B O 1
ATOM 4677 N N . VAL B 1 266 ? 123.134 109.065 82.704 1.00 35.18 270 VAL B N 1
ATOM 4678 C CA . VAL B 1 266 ? 122.265 110.026 82.027 1.00 32.66 270 VAL B CA 1
ATOM 4679 C C . VAL B 1 266 ? 123.074 110.883 81.059 1.00 34.81 270 VAL B C 1
ATOM 4680 O O . VAL B 1 266 ? 122.661 111.120 79.911 1.00 35.49 270 VAL B O 1
ATOM 4684 N N . ILE B 1 267 ? 124.236 111.364 81.510 1.00 36.17 271 ILE B N 1
ATOM 4685 C CA . ILE B 1 267 ? 125.075 112.196 80.649 1.00 36.84 271 ILE B CA 1
ATOM 4686 C C . ILE B 1 267 ? 125.493 111.427 79.399 1.00 37.03 271 ILE B C 1
ATOM 4687 O O . ILE B 1 267 ? 125.478 111.966 78.283 1.00 38.32 271 ILE B O 1
ATOM 4692 N N . GLU B 1 268 ? 125.873 110.157 79.566 1.00 36.93 272 GLU B N 1
ATOM 4693 C CA . GLU B 1 268 ? 126.299 109.354 78.421 1.00 37.78 272 GLU B CA 1
ATOM 4694 C C . GLU B 1 268 ? 125.171 109.178 77.412 1.00 39.00 272 GLU B C 1
ATOM 4695 O O . GLU B 1 268 ? 125.391 109.283 76.199 1.00 41.46 272 GLU B O 1
ATOM 4701 N N . VAL B 1 269 ? 123.957 108.900 77.895 1.00 38.50 273 VAL B N 1
ATOM 4702 C CA . VAL B 1 269 ? 122.828 108.723 76.983 1.00 34.63 273 VAL B CA 1
ATOM 4703 C C . VAL B 1 269 ? 122.560 110.011 76.209 1.00 37.23 273 VAL B C 1
ATOM 4704 O O . VAL B 1 269 ? 122.338 109.991 74.987 1.00 40.47 273 VAL B O 1
ATOM 4708 N N . THR B 1 270 ? 122.590 111.152 76.907 1.00 40.30 274 THR B N 1
ATOM 4709 C CA . THR B 1 270 ? 122.363 112.428 76.234 1.00 36.75 274 THR B CA 1
ATOM 4710 C C . THR B 1 270 ? 123.424 112.691 75.169 1.00 40.26 274 THR B C 1
ATOM 4711 O O . THR B 1 270 ? 123.104 113.129 74.055 1.00 41.90 274 THR B O 1
ATOM 4715 N N . VAL B 1 271 ? 124.693 112.429 75.494 1.00 41.75 275 VAL B N 1
ATOM 4716 C CA . VAL B 1 271 ? 125.772 112.667 74.538 1.00 38.01 275 VAL B CA 1
ATOM 4717 C C . VAL B 1 271 ? 125.609 111.776 73.314 1.00 40.13 275 VAL B C 1
ATOM 4718 O O . VAL B 1 271 ? 125.798 112.223 72.174 1.00 42.46 275 VAL B O 1
ATOM 4722 N N . GLN B 1 272 ? 125.260 110.504 73.527 1.00 43.81 276 GLN B N 1
ATOM 4723 C CA . GLN B 1 272 ? 125.074 109.599 72.397 1.00 40.26 276 GLN B CA 1
ATOM 4724 C C . GLN B 1 272 ? 123.956 110.080 71.482 1.00 43.55 276 GLN B C 1
ATOM 4725 O O . GLN B 1 272 ? 124.113 110.096 70.253 1.00 45.54 276 GLN B O 1
ATOM 4731 N N . HIS B 1 273 ? 122.821 110.488 72.059 1.00 45.38 277 HIS B N 1
ATOM 4732 C CA . HIS B 1 273 ? 121.723 110.965 71.221 1.00 41.01 277 HIS B CA 1
ATOM 4733 C C . HIS B 1 273 ? 122.115 112.225 70.456 1.00 45.60 277 HIS B C 1
ATOM 4734 O O . HIS B 1 273 ? 121.802 112.359 69.265 1.00 46.82 277 HIS B O 1
ATOM 4741 N N . TYR B 1 274 ? 122.796 113.162 71.122 1.00 48.06 278 TYR B N 1
ATOM 4742 C CA . TYR B 1 274 ? 123.174 114.402 70.451 1.00 47.07 278 TYR B CA 1
ATOM 4743 C C . TYR B 1 274 ? 124.149 114.139 69.311 1.00 52.85 278 TYR B C 1
ATOM 4744 O O . TYR B 1 274 ? 124.050 114.756 68.245 1.00 55.58 278 TYR B O 1
ATOM 4753 N N . LEU B 1 275 ? 125.104 113.228 69.517 1.00 56.18 279 LEU B N 1
ATOM 4754 C CA . LEU B 1 275 ? 126.023 112.874 68.441 1.00 54.06 279 LEU B CA 1
ATOM 4755 C C . LEU B 1 275 ? 125.291 112.200 67.288 1.00 55.59 279 LEU B C 1
ATOM 4756 O O . LEU B 1 275 ? 125.610 112.440 66.118 1.00 54.37 279 LEU B O 1
ATOM 4761 N N . LYS B 1 276 ? 124.308 111.350 67.597 1.00 59.14 280 LYS B N 1
ATOM 4762 C CA . LYS B 1 276 ? 123.543 110.698 66.538 1.00 54.51 280 LYS B CA 1
ATOM 4763 C C . LYS B 1 276 ? 122.750 111.709 65.718 1.00 60.06 280 LYS B C 1
ATOM 4764 O O . LYS B 1 276 ? 122.633 111.567 64.496 1.00 62.68 280 LYS B O 1
ATOM 4770 N N . VAL B 1 277 ? 122.193 112.730 66.373 1.00 65.47 281 VAL B N 1
ATOM 4771 C CA . VAL B 1 277 ? 121.400 113.727 65.655 1.00 62.24 281 VAL B CA 1
ATOM 4772 C C . VAL B 1 277 ? 122.273 114.512 64.680 1.00 65.86 281 VAL B C 1
ATOM 4773 O O . VAL B 1 277 ? 121.835 114.860 63.575 1.00 70.07 281 VAL B O 1
ATOM 4777 N N . GLU B 1 278 ? 123.524 114.783 65.054 1.00 71.56 282 GLU B N 1
ATOM 4778 C CA . GLU B 1 278 ? 124.447 115.546 64.222 1.00 69.93 282 GLU B CA 1
ATOM 4779 C C . GLU B 1 278 ? 124.990 114.750 63.038 1.00 72.51 282 GLU B C 1
ATOM 4780 O O . GLU B 1 278 ? 125.947 115.206 62.398 1.00 74.13 282 GLU B O 1
ATOM 4786 N N . SER B 1 279 ? 124.414 113.582 62.746 1.00 72.46 283 SER B N 1
ATOM 4787 C CA . SER B 1 279 ? 124.833 112.739 61.625 1.00 73.34 283 SER B CA 1
ATOM 4788 C C . SER B 1 279 ? 126.292 112.306 61.760 1.00 75.30 283 SER B C 1
ATOM 4789 O O . SER B 1 279 ? 127.071 112.374 60.807 1.00 78.47 283 SER B O 1
ATOM 4792 N N . GLN B 1 280 ? 126.667 111.861 62.958 1.00 72.02 284 GLN B N 1
ATOM 4793 C CA . GLN B 1 280 ? 127.982 111.275 63.221 1.00 67.48 284 GLN B CA 1
ATOM 4794 C C . GLN B 1 280 ? 127.791 109.968 63.982 1.00 68.51 284 GLN B C 1
ATOM 4795 O O . GLN B 1 280 ? 128.098 109.877 65.176 1.00 69.56 284 GLN B O 1
ATOM 4801 N N . PRO B 1 281 ? 127.281 108.930 63.313 1.00 69.72 285 PRO B N 1
ATOM 4802 C CA . PRO B 1 281 ? 126.957 107.691 64.037 1.00 71.41 285 PRO B CA 1
ATOM 4803 C C . PRO B 1 281 ? 128.177 106.910 64.497 1.00 67.86 285 PRO B C 1
ATOM 4804 O O . PRO B 1 281 ? 128.080 106.167 65.484 1.00 69.12 285 PRO B O 1
ATOM 4808 N N . ALA B 1 282 ? 129.317 107.049 63.816 1.00 63.19 286 ALA B N 1
ATOM 4809 C CA . ALA B 1 282 ? 130.501 106.283 64.194 1.00 59.87 286 ALA B CA 1
ATOM 4810 C C . ALA B 1 282 ? 130.997 106.673 65.581 1.00 63.62 286 ALA B C 1
ATOM 4811 O O . ALA B 1 282 ? 131.356 105.805 66.387 1.00 69.91 286 ALA B O 1
ATOM 4813 N N . ARG B 1 283 ? 131.022 107.974 65.877 1.00 59.55 287 ARG B N 1
ATOM 4814 C CA . ARG B 1 283 ? 131.458 108.426 67.194 1.00 59.67 287 ARG B CA 1
ATOM 4815 C C . ARG B 1 283 ? 130.529 107.919 68.289 1.00 61.52 287 ARG B C 1
ATOM 4816 O O . ARG B 1 283 ? 130.989 107.479 69.348 1.00 65.73 287 ARG B O 1
ATOM 4824 N N . ALA B 1 284 ? 129.215 107.974 68.053 1.00 56.69 288 ALA B N 1
ATOM 4825 C CA . ALA B 1 284 ? 128.262 107.488 69.045 1.00 57.06 288 ALA B CA 1
ATOM 4826 C C . ALA B 1 284 ? 128.420 105.991 69.277 1.00 59.03 288 ALA B C 1
ATOM 4827 O O . ALA B 1 284 ? 128.371 105.523 70.423 1.00 62.83 288 ALA B O 1
ATOM 4829 N N . ALA B 1 285 ? 128.604 105.224 68.200 1.00 55.63 289 ALA B N 1
ATOM 4830 C CA . ALA B 1 285 ? 128.806 103.786 68.345 1.00 54.75 289 ALA B CA 1
ATOM 4831 C C . ALA B 1 285 ? 130.077 103.487 69.130 1.00 57.97 289 ALA B C 1
ATOM 4832 O O . ALA B 1 285 ? 130.079 102.624 70.017 1.00 61.13 289 ALA B O 1
ATOM 4834 N N . SER B 1 286 ? 131.163 104.202 68.829 1.00 54.93 290 SER B N 1
ATOM 4835 C CA . SER B 1 286 ? 132.403 104.005 69.574 1.00 56.19 290 SER B CA 1
ATOM 4836 C C . SER B 1 286 ? 132.218 104.341 71.047 1.00 58.08 290 SER B C 1
ATOM 4837 O O . SER B 1 286 ? 132.697 103.611 71.923 1.00 60.86 290 SER B O 1
ATOM 4840 N N . ILE B 1 287 ? 131.513 105.435 71.341 1.00 54.84 291 ILE B N 1
ATOM 4841 C CA . ILE B 1 287 ? 131.329 105.857 72.725 1.00 53.32 291 ILE B CA 1
ATOM 4842 C C . ILE B 1 287 ? 130.511 104.832 73.502 1.00 54.18 291 ILE B C 1
ATOM 4843 O O . ILE B 1 287 ? 130.863 104.469 74.632 1.00 56.75 291 ILE B O 1
ATOM 4848 N N . THR B 1 288 ? 129.415 104.339 72.917 1.00 50.40 292 THR B N 1
ATOM 4849 C CA . THR B 1 288 ? 128.592 103.373 73.643 1.00 51.61 292 THR B CA 1
ATOM 4850 C C . THR B 1 288 ? 129.314 102.035 73.797 1.00 52.32 292 THR B C 1
ATOM 4851 O O . THR B 1 288 ? 129.215 101.386 74.851 1.00 55.11 292 THR B O 1
ATOM 4855 N N . ARG B 1 289 ? 130.075 101.620 72.778 1.00 51.39 293 ARG B N 1
ATOM 4856 C CA . ARG B 1 289 ? 130.859 100.396 72.895 1.00 51.01 293 ARG B CA 1
ATOM 4857 C C . ARG B 1 289 ? 131.904 100.519 73.997 1.00 49.97 293 ARG B C 1
ATOM 4858 O O . ARG B 1 289 ? 132.136 99.566 74.751 1.00 53.11 293 ARG B O 1
ATOM 4866 N N . ALA B 1 290 ? 132.549 101.682 74.102 1.00 49.91 294 ALA B N 1
ATOM 4867 C CA . ALA B 1 290 ? 133.505 101.899 75.181 1.00 47.07 294 ALA B CA 1
ATOM 4868 C C . ALA B 1 290 ? 132.820 101.884 76.542 1.00 51.41 294 ALA B C 1
ATOM 4869 O O . ALA B 1 290 ? 133.343 101.296 77.495 1.00 51.84 294 ALA B O 1
ATOM 4871 N N . SER B 1 291 ? 131.650 102.522 76.649 1.00 51.09 295 SER B N 1
ATOM 4872 C CA . SER B 1 291 ? 130.950 102.586 77.929 1.00 48.23 295 SER B CA 1
ATOM 4873 C C . SER B 1 291 ? 130.555 101.199 78.415 1.00 48.31 295 SER B C 1
ATOM 4874 O O . SER B 1 291 ? 130.607 100.917 79.623 1.00 50.69 295 SER B O 1
ATOM 4877 N N . ARG B 1 292 ? 130.174 100.317 77.479 1.00 47.24 296 ARG B N 1
ATOM 4878 C CA . ARG B 1 292 ? 129.780 98.952 77.826 1.00 46.07 296 ARG B CA 1
ATOM 4879 C C . ARG B 1 292 ? 130.819 98.268 78.707 1.00 51.36 296 ARG B C 1
ATOM 4880 O O . ARG B 1 292 ? 130.471 97.538 79.641 1.00 53.71 296 ARG B O 1
ATOM 4888 N N . ILE B 1 293 ? 132.099 98.484 78.416 1.00 52.56 297 ILE B N 1
ATOM 4889 C CA . ILE B 1 293 ? 133.164 97.928 79.241 1.00 49.44 297 ILE B CA 1
ATOM 4890 C C . ILE B 1 293 ? 133.540 98.863 80.390 1.00 49.38 297 ILE B C 1
ATOM 4891 O O . ILE B 1 293 ? 133.813 98.397 81.501 1.00 50.70 297 ILE B O 1
ATOM 4896 N N . ALA B 1 294 ? 133.531 100.176 80.151 1.00 47.11 298 ALA B N 1
ATOM 4897 C CA . ALA B 1 294 ? 134.060 101.120 81.128 1.00 43.77 298 ALA B CA 1
ATOM 4898 C C . ALA B 1 294 ? 133.252 101.122 82.419 1.00 46.64 298 ALA B C 1
ATOM 4899 O O . ALA B 1 294 ? 133.828 101.195 83.510 1.00 48.64 298 ALA B O 1
ATOM 4901 N N . PHE B 1 295 ? 131.922 101.058 82.326 1.00 46.21 299 PHE B N 1
ATOM 4902 C CA . PHE B 1 295 ? 131.113 101.231 83.534 1.00 43.07 299 PHE B CA 1
ATOM 4903 C C . PHE B 1 295 ? 131.347 100.148 84.587 1.00 44.42 299 PHE B C 1
ATOM 4904 O O . PHE B 1 295 ? 131.669 100.500 85.739 1.00 47.13 299 PHE B O 1
ATOM 4912 N N . PRO B 1 296 ? 131.226 98.846 84.287 1.00 46.81 300 PRO B N 1
ATOM 4913 C CA . PRO B 1 296 ? 131.416 97.846 85.355 1.00 44.55 300 PRO B CA 1
ATOM 4914 C C . PRO B 1 296 ? 132.828 97.806 85.914 1.00 44.53 300 PRO B C 1
ATOM 4915 O O . PRO B 1 296 ? 133.007 97.596 87.121 1.00 49.34 300 PRO B O 1
ATOM 4919 N N . VAL B 1 297 ? 133.841 97.999 85.066 1.00 41.01 301 VAL B N 1
ATOM 4920 C CA . VAL B 1 297 ? 135.222 97.962 85.537 1.00 44.03 301 VAL B CA 1
ATOM 4921 C C . VAL B 1 297 ? 135.487 99.106 86.508 1.00 45.81 301 VAL B C 1
ATOM 4922 O O . VAL B 1 297 ? 136.111 98.914 87.559 1.00 49.13 301 VAL B O 1
ATOM 4926 N N . VAL B 1 298 ? 135.019 100.309 86.173 1.00 44.43 302 VAL B N 1
ATOM 4927 C CA . VAL B 1 298 ? 135.196 101.451 87.064 1.00 44.30 302 VAL B CA 1
ATOM 4928 C C . VAL B 1 298 ? 134.434 101.232 88.364 1.00 46.19 302 VAL B C 1
ATOM 4929 O O . VAL B 1 298 ? 134.926 101.561 89.450 1.00 49.56 302 VAL B O 1
ATOM 4933 N N . PHE B 1 299 ? 133.225 100.667 88.277 1.00 44.44 303 PHE B N 1
ATOM 4934 C CA . PHE B 1 299 ? 132.466 100.367 89.490 1.00 43.76 303 PHE B CA 1
ATOM 4935 C C . PHE B 1 299 ? 133.240 99.420 90.403 1.00 46.91 303 PHE B C 1
ATOM 4936 O O . PHE B 1 299 ? 133.364 99.661 91.612 1.00 49.92 303 PHE B O 1
ATOM 4944 N N . LEU B 1 300 ? 133.785 98.343 89.833 1.00 48.19 304 LEU B N 1
ATOM 4945 C CA . LEU B 1 300 ? 134.534 97.371 90.624 1.00 49.55 304 LEU B CA 1
ATOM 4946 C C . LEU B 1 300 ? 135.783 97.994 91.240 1.00 50.34 304 LEU B C 1
ATOM 4947 O O . LEU B 1 300 ? 136.081 97.769 92.421 1.00 54.27 304 LEU B O 1
ATOM 4952 N N . LEU B 1 301 ? 136.526 98.776 90.453 1.00 49.03 305 LEU B N 1
ATOM 4953 C CA . LEU B 1 301 ? 137.746 99.395 90.965 1.00 52.44 305 LEU B CA 1
ATOM 4954 C C . LEU B 1 301 ? 137.437 100.367 92.098 1.00 54.18 305 LEU B C 1
ATOM 4955 O O . LEU B 1 301 ? 138.139 100.388 93.118 1.00 55.22 305 LEU B O 1
ATOM 4960 N N . ALA B 1 302 ? 136.390 101.178 91.936 1.00 54.56 306 ALA B N 1
ATOM 4961 C CA . ALA B 1 302 ? 136.021 102.125 92.981 1.00 52.89 306 ALA B CA 1
ATOM 4962 C C . ALA B 1 302 ? 135.575 101.405 94.245 1.00 53.17 306 ALA B C 1
ATOM 4963 O O . ALA B 1 302 ? 135.903 101.832 95.358 1.00 55.83 306 ALA B O 1
ATOM 4965 N N . ASN B 1 303 ? 134.824 100.308 94.098 1.00 51.60 307 ASN B N 1
ATOM 4966 C CA . ASN B 1 303 ? 134.417 99.545 95.273 1.00 52.65 307 ASN B CA 1
ATOM 4967 C C . ASN B 1 303 ? 135.620 98.952 95.995 1.00 55.78 307 ASN B C 1
ATOM 4968 O O . ASN B 1 303 ? 135.677 98.963 97.231 1.00 58.88 307 ASN B O 1
ATOM 4973 N N . ILE B 1 304 ? 136.593 98.433 95.244 1.00 56.14 308 ILE B N 1
ATOM 4974 C CA . ILE B 1 304 ? 137.793 97.877 95.868 1.00 54.71 308 ILE B CA 1
ATOM 4975 C C . ILE B 1 304 ? 138.558 98.964 96.616 1.00 55.26 308 ILE B C 1
ATOM 4976 O O . ILE B 1 304 ? 139.010 98.758 97.753 1.00 57.66 308 ILE B O 1
ATOM 4981 N N . ILE B 1 305 ? 138.710 100.136 95.996 1.00 54.93 309 ILE B N 1
ATOM 4982 C CA . ILE B 1 305 ? 139.430 101.232 96.641 1.00 53.69 309 ILE B CA 1
ATOM 4983 C C . ILE B 1 305 ? 138.715 101.670 97.914 1.00 56.60 309 ILE B C 1
ATOM 4984 O O . ILE B 1 305 ? 139.348 101.900 98.951 1.00 62.11 309 ILE B O 1
ATOM 4989 N N . LEU B 1 306 ? 137.386 101.788 97.856 1.00 58.10 310 LEU B N 1
ATOM 4990 C CA . LEU B 1 306 ? 136.621 102.189 99.034 1.00 55.43 310 LEU B CA 1
ATOM 4991 C C . LEU B 1 306 ? 136.746 101.163 100.153 1.00 56.57 310 LEU B C 1
ATOM 4992 O O . LEU B 1 306 ? 136.906 101.527 101.326 1.00 58.54 310 LEU B O 1
ATOM 4997 N N . ALA B 1 307 ? 136.672 99.874 99.810 1.00 58.72 311 ALA B N 1
ATOM 4998 C CA . ALA B 1 307 ? 136.806 98.830 100.820 1.00 56.67 311 ALA B CA 1
ATOM 4999 C C . ALA B 1 307 ? 138.182 98.866 101.468 1.00 63.28 311 ALA B C 1
ATOM 5000 O O . ALA B 1 307 ? 138.305 98.694 102.687 1.00 66.61 311 ALA B O 1
ATOM 5002 N N . PHE B 1 308 ? 139.231 99.083 100.673 1.00 67.46 312 PHE B N 1
ATOM 5003 C CA . PHE B 1 308 ? 140.567 99.197 101.247 1.00 68.74 312 PHE B CA 1
ATOM 5004 C C . PHE B 1 308 ? 140.676 100.424 102.144 1.00 67.85 312 PHE B C 1
ATOM 5005 O O . PHE B 1 308 ? 141.330 100.382 103.191 1.00 71.28 312 PHE B O 1
ATOM 5013 N N . LEU B 1 309 ? 140.049 101.532 101.743 1.00 65.74 313 LEU B N 1
ATOM 5014 C CA . LEU B 1 309 ? 140.128 102.757 102.531 1.00 63.32 313 LEU B CA 1
ATOM 5015 C C . LEU B 1 309 ? 139.448 102.592 103.884 1.00 64.86 313 LEU B C 1
ATOM 5016 O O . LEU B 1 309 ? 139.984 103.010 104.916 1.00 67.73 313 LEU B O 1
ATOM 5021 N N . PHE B 1 310 ? 138.260 101.987 103.901 1.00 66.56 314 PHE B N 1
ATOM 5022 C CA . PHE B 1 310 ? 137.502 101.905 105.146 1.00 62.77 314 PHE B CA 1
ATOM 5023 C C . PHE B 1 310 ? 138.016 100.818 106.084 1.00 63.23 314 PHE B C 1
ATOM 5024 O O . PHE B 1 310 ? 137.978 100.998 107.306 1.00 65.90 314 PHE B O 1
ATOM 5032 N N . PHE B 1 311 ? 138.493 99.694 105.549 1.00 66.56 315 PHE B N 1
ATOM 5033 C CA . PHE B 1 311 ? 138.921 98.565 106.367 1.00 65.40 315 PHE B CA 1
ATOM 5034 C C . PHE B 1 311 ? 140.435 98.383 106.373 1.00 72.01 315 PHE B C 1
ATOM 5035 O O . PHE B 1 311 ? 140.926 97.330 106.788 1.00 75.22 315 PHE B O 1
ATOM 5043 N N . GLY B 1 312 ? 141.183 99.384 105.924 1.00 75.06 316 GLY B N 1
ATOM 5044 C CA . GLY B 1 312 ? 142.632 99.291 105.893 1.00 77.34 316 GLY B CA 1
ATOM 5045 C C . GLY B 1 312 ? 143.318 100.219 106.876 1.00 85.78 316 GLY B C 1
ATOM 5046 O O . GLY B 1 312 ? 144.363 99.885 107.433 1.00 96.04 316 GLY B O 1
ATOM 5047 N N . VAL C 1 1 ? 109.838 86.528 160.924 1.00 124.26 5 VAL C N 1
ATOM 5048 C CA . VAL C 1 1 ? 110.979 87.434 160.903 1.00 126.63 5 VAL C CA 1
ATOM 5049 C C . VAL C 1 1 ? 112.273 86.647 160.738 1.00 121.64 5 VAL C C 1
ATOM 5050 O O . VAL C 1 1 ? 113.308 87.203 160.374 1.00 120.71 5 VAL C O 1
ATOM 5054 N N . SER C 1 2 ? 112.205 85.344 161.009 1.00 119.90 6 SER C N 1
ATOM 5055 C CA . SER C 1 2 ? 113.338 84.446 160.867 1.00 116.97 6 SER C CA 1
ATOM 5056 C C . SER C 1 2 ? 112.867 83.173 160.178 1.00 118.54 6 SER C C 1
ATOM 5057 O O . SER C 1 2 ? 111.717 82.754 160.373 1.00 121.04 6 SER C O 1
ATOM 5060 N N . PRO C 1 3 ? 113.718 82.546 159.367 1.00 116.88 7 PRO C N 1
ATOM 5061 C CA . PRO C 1 3 ? 113.309 81.315 158.699 1.00 114.71 7 PRO C CA 1
ATOM 5062 C C . PRO C 1 3 ? 113.033 80.224 159.711 1.00 116.72 7 PRO C C 1
ATOM 5063 O O . PRO C 1 3 ? 113.683 80.153 160.770 1.00 117.75 7 PRO C O 1
ATOM 5067 N N . PRO C 1 4 ? 112.073 79.348 159.430 1.00 116.24 8 PRO C N 1
ATOM 5068 C CA . PRO C 1 4 ? 111.759 78.261 160.362 1.00 118.54 8 PRO C CA 1
ATOM 5069 C C . PRO C 1 4 ? 112.885 77.247 160.409 1.00 123.51 8 PRO C C 1
ATOM 5070 O O . PRO C 1 4 ? 113.320 76.739 159.364 1.00 125.02 8 PRO C O 1
ATOM 5074 N N . PRO C 1 5 ? 113.390 76.929 161.603 1.00 126.88 9 PRO C N 1
ATOM 5075 C CA . PRO C 1 5 ? 114.464 75.943 161.697 1.00 129.18 9 PRO C CA 1
ATOM 5076 C C . PRO C 1 5 ? 113.964 74.562 161.320 1.00 131.14 9 PRO C C 1
ATOM 5077 O O . PRO C 1 5 ? 112.787 74.228 161.542 1.00 130.87 9 PRO C O 1
ATOM 5081 N N . PRO C 1 6 ? 114.820 73.723 160.747 1.00 132.09 10 PRO C N 1
ATOM 5082 C CA . PRO C 1 6 ? 114.404 72.367 160.378 1.00 134.04 10 PRO C CA 1
ATOM 5083 C C . PRO C 1 6 ? 114.312 71.469 161.604 1.00 137.92 10 PRO C C 1
ATOM 5084 O O . PRO C 1 6 ? 114.783 71.799 162.692 1.00 139.86 10 PRO C O 1
ATOM 5088 N N . ILE C 1 7 ? 113.682 70.312 161.407 1.00 140.76 11 ILE C N 1
ATOM 5089 C CA . ILE C 1 7 ? 113.570 69.328 162.479 1.00 143.51 11 ILE C CA 1
ATOM 5090 C C . ILE C 1 7 ? 114.959 68.782 162.777 1.00 146.64 11 ILE C C 1
ATOM 5091 O O . ILE C 1 7 ? 115.491 68.979 163.875 1.00 146.82 11 ILE C O 1
ATOM 5096 N N . ALA C 1 8 ? 115.558 68.091 161.805 1.00 148.00 12 ALA C N 1
ATOM 5097 C CA . ALA C 1 8 ? 116.965 67.714 161.896 1.00 150.15 12 ALA C CA 1
ATOM 5098 C C . ALA C 1 8 ? 117.789 68.295 160.754 1.00 149.22 12 ALA C C 1
ATOM 5099 O O . ALA C 1 8 ? 118.710 69.078 161.003 1.00 148.97 12 ALA C O 1
ATOM 5101 N N . ASP C 1 9 ? 117.485 67.933 159.507 1.00 147.12 13 ASP C N 1
ATOM 5102 C CA . ASP C 1 9 ? 118.203 68.488 158.366 1.00 146.36 13 ASP C CA 1
ATOM 5103 C C . ASP C 1 9 ? 117.332 68.718 157.140 1.00 145.08 13 ASP C C 1
ATOM 5104 O O . ASP C 1 9 ? 117.872 69.102 156.099 1.00 147.03 13 ASP C O 1
ATOM 5109 N N . GLU C 1 10 ? 116.021 68.499 157.212 1.00 142.01 14 GLU C N 1
ATOM 5110 C CA . GLU C 1 10 ? 115.199 68.512 156.014 1.00 136.75 14 GLU C CA 1
ATOM 5111 C C . GLU C 1 10 ? 115.097 69.924 155.435 1.00 133.63 14 GLU C C 1
ATOM 5112 O O . GLU C 1 10 ? 115.124 70.914 156.172 1.00 131.88 14 GLU C O 1
ATOM 5118 N N . PRO C 1 11 ? 115.003 70.042 154.115 1.00 129.83 15 PRO C N 1
ATOM 5119 C CA . PRO C 1 11 ? 114.809 71.354 153.494 1.00 122.41 15 PRO C CA 1
ATOM 5120 C C . PRO C 1 11 ? 113.345 71.773 153.549 1.00 116.23 15 PRO C C 1
ATOM 5121 O O . PRO C 1 11 ? 112.448 70.982 153.842 1.00 117.03 15 PRO C O 1
ATOM 5125 N N . LEU C 1 12 ? 113.118 73.048 153.256 1.00 110.08 16 LEU C N 1
ATOM 5126 C CA . LEU C 1 12 ? 111.780 73.622 153.243 1.00 103.13 16 LEU C CA 1
ATOM 5127 C C . LEU C 1 12 ? 111.231 73.588 151.823 1.00 102.02 16 LEU C C 1
ATOM 5128 O O . LEU C 1 12 ? 111.894 74.038 150.884 1.00 101.89 16 LEU C O 1
ATOM 5133 N N . THR C 1 13 ? 110.023 73.054 151.673 1.00 98.47 17 THR C N 1
ATOM 5134 C CA . THR C 1 13 ? 109.370 72.920 150.379 1.00 92.22 17 THR C CA 1
ATOM 5135 C C . THR C 1 13 ? 108.273 73.966 150.252 1.00 88.88 17 THR C C 1
ATOM 5136 O O . THR C 1 13 ? 107.443 74.114 151.155 1.00 91.77 17 THR C O 1
ATOM 5140 N N . VAL C 1 14 ? 108.274 74.689 149.136 1.00 83.97 18 VAL C N 1
ATOM 5141 C CA . VAL C 1 14 ? 107.269 75.704 148.843 1.00 81.24 18 VAL C CA 1
ATOM 5142 C C . VAL C 1 14 ? 106.518 75.268 147.594 1.00 81.91 18 VAL C C 1
ATOM 5143 O O . VAL C 1 14 ? 107.127 75.062 146.537 1.00 86.24 18 VAL C O 1
ATOM 5147 N N . ASN C 1 15 ? 105.201 75.130 147.712 1.00 79.52 19 ASN C N 1
ATOM 5148 C CA . ASN C 1 15 ? 104.355 74.768 146.584 1.00 76.78 19 ASN C CA 1
ATOM 5149 C C . ASN C 1 15 ? 103.858 76.033 145.899 1.00 76.51 19 ASN C C 1
ATOM 5150 O O . ASN C 1 15 ? 103.313 76.927 146.554 1.00 77.40 19 ASN C O 1
ATOM 5155 N N . THR C 1 16 ? 104.046 76.104 144.586 1.00 75.22 20 THR C N 1
ATOM 5156 C CA . THR C 1 16 ? 103.740 77.298 143.814 1.00 73.34 20 THR C CA 1
ATOM 5157 C C . THR C 1 16 ? 102.611 77.030 142.827 1.00 71.49 20 THR C C 1
ATOM 5158 O O . THR C 1 16 ? 102.282 75.883 142.512 1.00 74.10 20 THR C O 1
ATOM 5162 N N . GLY C 1 17 ? 102.020 78.118 142.341 1.00 67.14 21 GLY C N 1
ATOM 5163 C CA . GLY C 1 17 ? 100.967 78.052 141.348 1.00 60.05 21 GLY C CA 1
ATOM 5164 C C . GLY C 1 17 ? 100.656 79.416 140.770 1.00 59.55 21 GLY C C 1
ATOM 5165 O O . GLY C 1 17 ? 100.601 80.407 141.504 1.00 65.37 21 GLY C O 1
ATOM 5166 N N . ILE C 1 18 ? 100.454 79.486 139.457 1.00 56.24 22 ILE C N 1
ATOM 5167 C CA . ILE C 1 18 ? 100.182 80.741 138.764 1.00 54.74 22 ILE C CA 1
ATOM 5168 C C . ILE C 1 18 ? 98.883 80.582 137.988 1.00 57.26 22 ILE C C 1
ATOM 5169 O O . ILE C 1 18 ? 98.733 79.635 137.207 1.00 60.47 22 ILE C O 1
ATOM 5174 N N . TYR C 1 19 ? 97.948 81.503 138.206 1.00 58.04 23 TYR C N 1
ATOM 5175 C CA . TYR C 1 19 ? 96.669 81.523 137.502 1.00 57.01 23 TYR C CA 1
ATOM 5176 C C . TYR C 1 19 ? 96.648 82.741 136.586 1.00 56.86 23 TYR C C 1
ATOM 5177 O O . TYR C 1 19 ? 96.590 83.879 137.060 1.00 56.98 23 TYR C O 1
ATOM 5186 N N . LEU C 1 20 ? 96.685 82.496 135.280 1.00 55.52 24 LEU C N 1
ATOM 5187 C CA . LEU C 1 20 ? 96.738 83.582 134.312 1.00 56.00 24 LEU C CA 1
ATOM 5188 C C . LEU C 1 20 ? 95.414 84.334 134.274 1.00 57.50 24 LEU C C 1
ATOM 5189 O O . LEU C 1 20 ? 94.337 83.731 134.274 1.00 63.34 24 LEU C O 1
ATOM 5194 N N . ILE C 1 21 ? 95.496 85.664 134.237 1.00 53.57 25 ILE C N 1
ATOM 5195 C CA . ILE C 1 21 ? 94.327 86.531 134.184 1.00 56.73 25 ILE C CA 1
ATOM 5196 C C . ILE C 1 21 ? 94.269 87.310 132.874 1.00 61.02 25 ILE C C 1
ATOM 5197 O O . ILE C 1 21 ? 93.261 87.273 132.161 1.00 66.16 25 ILE C O 1
ATOM 5202 N N . GLU C 1 22 ? 95.342 88.026 132.541 1.00 59.60 26 GLU C N 1
ATOM 5203 C CA . GLU C 1 22 ? 95.399 88.794 131.305 1.00 57.69 26 GLU C CA 1
ATOM 5204 C C . GLU C 1 22 ? 96.804 88.739 130.726 1.00 58.25 26 GLU C C 1
ATOM 5205 O O . GLU C 1 22 ? 97.793 88.648 131.458 1.00 59.70 26 GLU C O 1
ATOM 5211 N N . CYS C 1 23 ? 96.877 88.795 129.396 1.00 60.12 27 CYS C N 1
ATOM 5212 C CA . CYS C 1 23 ? 98.132 88.913 128.667 1.00 55.80 27 CYS C CA 1
ATOM 5213 C C . CYS C 1 23 ? 97.938 89.911 127.537 1.00 59.03 27 CYS C C 1
ATOM 5214 O O . CYS C 1 23 ? 96.904 89.899 126.864 1.00 67.41 27 CYS C O 1
ATOM 5217 N N . TYR C 1 24 ? 98.932 90.771 127.326 1.00 54.72 28 TYR C N 1
ATOM 5218 C CA . TYR C 1 24 ? 98.794 91.846 126.355 1.00 53.44 28 TYR C CA 1
ATOM 5219 C C . TYR C 1 24 ? 100.167 92.372 125.961 1.00 54.25 28 TYR C C 1
ATOM 5220 O O . TYR C 1 24 ? 101.175 92.080 126.608 1.00 55.22 28 TYR C O 1
ATOM 5229 N N . SER C 1 25 ? 100.183 93.155 124.880 1.00 54.32 29 SER C N 1
ATOM 5230 C CA . SER C 1 25 ? 101.377 93.843 124.389 1.00 53.95 29 SER C CA 1
ATOM 5231 C C . SER C 1 25 ? 102.502 92.856 124.065 1.00 57.54 29 SER C C 1
ATOM 5232 O O . SER C 1 25 ? 103.579 92.876 124.663 1.00 60.66 29 SER C O 1
ATOM 5235 N N . LEU C 1 26 ? 102.233 91.990 123.091 1.00 54.32 30 LEU C N 1
ATOM 5236 C CA . LEU C 1 26 ? 103.239 91.058 122.595 1.00 54.81 30 LEU C CA 1
ATOM 5237 C C . LEU C 1 26 ? 104.027 91.738 121.481 1.00 60.12 30 LEU C C 1
ATOM 5238 O O . LEU C 1 26 ? 103.503 91.954 120.384 1.00 64.10 30 LEU C O 1
ATOM 5243 N N . ASP C 1 27 ? 105.282 92.075 121.760 1.00 63.23 31 ASP C N 1
ATOM 5244 C CA . ASP C 1 27 ? 106.140 92.751 120.795 1.00 65.29 31 ASP C CA 1
ATOM 5245 C C . ASP C 1 27 ? 107.058 91.728 120.138 1.00 70.85 31 ASP C C 1
ATOM 5246 O O . ASP C 1 27 ? 107.889 91.109 120.811 1.00 71.09 31 ASP C O 1
ATOM 5251 N N . ASP C 1 28 ? 106.909 91.552 118.823 1.00 72.88 32 ASP C N 1
ATOM 5252 C CA . ASP C 1 28 ? 107.737 90.594 118.101 1.00 74.27 32 ASP C CA 1
ATOM 5253 C C . ASP C 1 28 ? 109.171 91.079 117.935 1.00 74.45 32 ASP C C 1
ATOM 5254 O O . ASP C 1 28 ? 110.106 90.280 118.050 1.00 73.77 32 ASP C O 1
ATOM 5259 N N . LYS C 1 29 ? 109.364 92.370 117.662 1.00 74.30 33 LYS C N 1
ATOM 5260 C CA . LYS C 1 29 ? 110.711 92.894 117.466 1.00 76.85 33 LYS C CA 1
ATOM 5261 C C . LYS C 1 29 ? 111.496 92.933 118.771 1.00 77.29 33 LYS C C 1
ATOM 5262 O O . LYS C 1 29 ? 112.676 92.566 118.798 1.00 81.20 33 LYS C O 1
ATOM 5268 N N . ALA C 1 30 ? 110.864 93.372 119.857 1.00 74.55 34 ALA C N 1
ATOM 5269 C CA . ALA C 1 30 ? 111.523 93.459 121.152 1.00 71.28 34 ALA C CA 1
ATOM 5270 C C . ALA C 1 30 ? 111.487 92.154 121.934 1.00 69.66 34 ALA C C 1
ATOM 5271 O O . ALA C 1 30 ? 112.167 92.051 122.962 1.00 70.44 34 ALA C O 1
ATOM 5273 N N . GLU C 1 31 ? 110.721 91.161 121.472 1.00 71.54 35 GLU C N 1
ATOM 5274 C CA . GLU C 1 31 ? 110.612 89.857 122.131 1.00 67.39 35 GLU C CA 1
ATOM 5275 C C . GLU C 1 31 ? 110.170 90.005 123.587 1.00 63.95 35 GLU C C 1
ATOM 5276 O O . GLU C 1 31 ? 110.778 89.454 124.507 1.00 60.43 35 GLU C O 1
ATOM 5282 N N . THR C 1 32 ? 109.094 90.763 123.793 1.00 64.69 36 THR C N 1
ATOM 5283 C CA . THR C 1 32 ? 108.568 91.024 125.124 1.00 59.67 36 THR C CA 1
ATOM 5284 C C . THR C 1 32 ? 107.055 90.869 125.121 1.00 58.80 36 THR C C 1
ATOM 5285 O O . THR C 1 32 ? 106.400 90.992 124.083 1.00 60.50 36 THR C O 1
ATOM 5289 N N . PHE C 1 33 ? 106.506 90.595 126.302 1.00 54.75 37 PHE C N 1
ATOM 5290 C CA . PHE C 1 33 ? 105.064 90.568 126.494 1.00 51.68 37 PHE C CA 1
ATOM 5291 C C . PHE C 1 33 ? 104.759 90.850 127.959 1.00 51.72 37 PHE C C 1
ATOM 5292 O O . PHE C 1 33 ? 105.572 90.579 128.846 1.00 54.89 37 PHE C O 1
ATOM 5300 N N . LYS C 1 34 ? 103.576 91.403 128.200 1.00 53.49 38 LYS C N 1
ATOM 5301 C CA . LYS C 1 34 ? 103.135 91.777 129.534 1.00 52.12 38 LYS C CA 1
ATOM 5302 C C . LYS C 1 34 ? 102.143 90.754 130.074 1.00 53.49 38 LYS C C 1
ATOM 5303 O O . LYS C 1 34 ? 101.385 90.132 129.326 1.00 57.67 38 LYS C O 1
ATOM 5309 N N . VAL C 1 35 ? 102.157 90.585 131.397 1.00 53.43 39 VAL C N 1
ATOM 5310 C CA . VAL C 1 35 ? 101.345 89.569 132.055 1.00 55.07 39 VAL C CA 1
ATOM 5311 C C . VAL C 1 35 ? 100.687 90.168 133.290 1.00 55.96 39 VAL C C 1
ATOM 5312 O O . VAL C 1 35 ? 101.129 91.185 133.828 1.00 57.28 39 VAL C O 1
ATOM 5316 N N . ASN C 1 36 ? 99.609 89.525 133.731 1.00 57.07 40 ASN C N 1
ATOM 5317 C CA . ASN C 1 36 ? 98.885 89.907 134.939 1.00 52.79 40 ASN C CA 1
ATOM 5318 C C . ASN C 1 36 ? 98.207 88.653 135.463 1.00 52.36 40 ASN C C 1
ATOM 5319 O O . ASN C 1 36 ? 97.326 88.107 134.792 1.00 56.59 40 ASN C O 1
ATOM 5324 N N . ALA C 1 37 ? 98.615 88.186 136.639 1.00 49.87 41 ALA C N 1
ATOM 5325 C CA . ALA C 1 37 ? 98.193 86.871 137.105 1.00 53.08 41 ALA C CA 1
ATOM 5326 C C . ALA C 1 37 ? 98.226 86.834 138.628 1.00 54.39 41 ALA C C 1
ATOM 5327 O O . ALA C 1 37 ? 98.636 87.792 139.289 1.00 59.44 41 ALA C O 1
ATOM 5329 N N . PHE C 1 38 ? 97.778 85.708 139.177 1.00 53.81 42 PHE C N 1
ATOM 5330 C CA . PHE C 1 38 ? 97.820 85.428 140.604 1.00 55.59 42 PHE C CA 1
ATOM 5331 C C . PHE C 1 38 ? 99.013 84.536 140.923 1.00 59.98 42 PHE C C 1
ATOM 5332 O O . PHE C 1 38 ? 99.392 83.668 140.132 1.00 63.20 42 PHE C O 1
ATOM 5340 N N . LEU C 1 39 ? 99.603 84.753 142.096 1.00 58.45 43 LEU C N 1
ATOM 5341 C CA . LEU C 1 39 ? 100.696 83.924 142.587 1.00 59.21 43 LEU C CA 1
ATOM 5342 C C . LEU C 1 39 ? 100.284 83.294 143.906 1.00 62.05 43 LEU C C 1
ATOM 5343 O O . LEU C 1 39 ? 99.843 83.996 144.822 1.00 67.70 43 LEU C O 1
ATOM 5348 N N . SER C 1 40 ? 100.431 81.975 144.003 1.00 63.68 44 SER C N 1
ATOM 5349 C CA . SER C 1 40 ? 100.022 81.217 145.176 1.00 63.55 44 SER C CA 1
ATOM 5350 C C . SER C 1 40 ? 101.224 80.482 145.753 1.00 69.58 44 SER C C 1
ATOM 5351 O O . SER C 1 40 ? 101.963 79.821 145.017 1.00 73.06 44 SER C O 1
ATOM 5354 N N . LEU C 1 41 ? 101.412 80.598 147.066 1.00 71.29 45 LEU C N 1
ATOM 5355 C CA . LEU C 1 41 ? 102.495 79.927 147.769 1.00 72.14 45 LEU C CA 1
ATOM 5356 C C . LEU C 1 41 ? 101.940 79.212 148.993 1.00 75.66 45 LEU C C 1
ATOM 5357 O O . LEU C 1 41 ? 100.943 79.633 149.585 1.00 80.02 45 LEU C O 1
ATOM 5362 N N . SER C 1 42 ? 102.604 78.122 149.370 1.00 77.15 46 SER C N 1
ATOM 5363 C CA . SER C 1 42 ? 102.172 77.330 150.515 1.00 82.37 46 SER C CA 1
ATOM 5364 C C . SER C 1 42 ? 103.371 76.590 151.089 1.00 85.93 46 SER C C 1
ATOM 5365 O O . SER C 1 42 ? 104.030 75.829 150.375 1.00 84.85 46 SER C O 1
ATOM 5368 N N . TRP C 1 43 ? 103.646 76.815 152.372 1.00 89.11 47 TRP C N 1
ATOM 5369 C CA . TRP C 1 43 ? 104.727 76.129 153.069 1.00 91.15 47 TRP C CA 1
ATOM 5370 C C . TRP C 1 43 ? 104.226 75.743 154.457 1.00 96.69 47 TRP C C 1
ATOM 5371 O O . TRP C 1 43 ? 103.058 75.947 154.797 1.00 98.85 47 TRP C O 1
ATOM 5382 N N . LYS C 1 44 ? 105.120 75.180 155.268 1.00 101.91 48 LYS C N 1
ATOM 5383 C CA . LYS C 1 44 ? 104.776 74.693 156.597 1.00 103.86 48 LYS C CA 1
ATOM 5384 C C . LYS C 1 44 ? 105.686 75.344 157.627 1.00 107.13 48 LYS C C 1
ATOM 5385 O O . LYS C 1 44 ? 106.910 75.363 157.455 1.00 109.18 48 LYS C O 1
ATOM 5391 N N . ASP C 1 45 ? 105.089 75.874 158.691 1.00 109.05 49 ASP C N 1
ATOM 5392 C CA . ASP C 1 45 ? 105.847 76.499 159.771 1.00 110.39 49 ASP C CA 1
ATOM 5393 C C . ASP C 1 45 ? 105.129 76.213 161.081 1.00 114.07 49 ASP C C 1
ATOM 5394 O O . ASP C 1 45 ? 104.062 76.778 161.340 1.00 116.53 49 ASP C O 1
ATOM 5399 N N . ARG C 1 46 ? 105.715 75.345 161.904 1.00 115.80 50 ARG C N 1
ATOM 5400 C CA . ARG C 1 46 ? 105.075 74.884 163.129 1.00 117.96 50 ARG C CA 1
ATOM 5401 C C . ARG C 1 46 ? 105.071 75.925 164.240 1.00 116.42 50 ARG C C 1
ATOM 5402 O O . ARG C 1 46 ? 104.410 75.710 165.260 1.00 116.07 50 ARG C O 1
ATOM 5410 N N . ARG C 1 47 ? 105.783 77.040 164.077 1.00 116.20 51 ARG C N 1
ATOM 5411 C CA . ARG C 1 47 ? 105.749 78.103 165.072 1.00 116.02 51 ARG C CA 1
ATOM 5412 C C . ARG C 1 47 ? 104.399 78.806 165.137 1.00 116.92 51 ARG C C 1
ATOM 5413 O O . ARG C 1 47 ? 104.163 79.571 166.078 1.00 114.42 51 ARG C O 1
ATOM 5421 N N . LEU C 1 48 ? 103.517 78.568 164.168 1.00 118.09 52 LEU C N 1
ATOM 5422 C CA . LEU C 1 48 ? 102.211 79.210 164.108 1.00 118.04 52 LEU C CA 1
ATOM 5423 C C . LEU C 1 48 ? 101.078 78.277 164.512 1.00 120.82 52 LEU C C 1
ATOM 5424 O O . LEU C 1 48 ? 99.907 78.617 164.315 1.00 125.02 52 LEU C O 1
ATOM 5429 N N . ALA C 1 49 ? 101.394 77.109 165.067 1.00 120.91 53 ALA C N 1
ATOM 5430 C CA . ALA C 1 49 ? 100.362 76.149 165.435 1.00 123.78 53 ALA C CA 1
ATOM 5431 C C . ALA C 1 49 ? 99.501 76.687 166.572 1.00 128.64 53 ALA C C 1
ATOM 5432 O O . ALA C 1 49 ? 99.985 77.395 167.459 1.00 128.77 53 ALA C O 1
ATOM 5434 N N . PHE C 1 50 ? 98.214 76.347 166.538 1.00 129.81 54 PHE C N 1
ATOM 5435 C CA . PHE C 1 50 ? 97.273 76.800 167.551 1.00 134.63 54 PHE C CA 1
ATOM 5436 C C . PHE C 1 50 ? 96.160 75.775 167.697 1.00 140.88 54 PHE C C 1
ATOM 5437 O O . PHE C 1 50 ? 95.934 74.941 166.817 1.00 139.95 54 PHE C O 1
ATOM 5445 N N . ASP C 1 51 ? 95.462 75.848 168.831 1.00 145.32 55 ASP C N 1
ATOM 5446 C CA . ASP C 1 51 ? 94.354 74.945 169.109 1.00 148.70 55 ASP C CA 1
ATOM 5447 C C . ASP C 1 51 ? 93.051 75.576 168.641 1.00 150.36 55 ASP C C 1
ATOM 5448 O O . ASP C 1 51 ? 92.663 76.628 169.167 1.00 150.10 55 ASP C O 1
ATOM 5453 N N . PRO C 1 52 ? 92.355 74.989 167.664 1.00 150.93 56 PRO C N 1
ATOM 5454 C CA . PRO C 1 52 ? 91.071 75.570 167.232 1.00 152.88 56 PRO C CA 1
ATOM 5455 C C . PRO C 1 52 ? 90.022 75.607 168.328 1.00 156.71 56 PRO C C 1
ATOM 5456 O O . PRO C 1 52 ? 89.206 76.537 168.359 1.00 156.66 56 PRO C O 1
ATOM 5460 N N . VAL C 1 53 ? 90.014 74.623 169.229 1.00 158.27 57 VAL C N 1
ATOM 5461 C CA . VAL C 1 53 ? 89.016 74.595 170.294 1.00 158.66 57 VAL C CA 1
ATOM 5462 C C . VAL C 1 53 ? 89.257 75.730 171.283 1.00 158.47 57 VAL C C 1
ATOM 5463 O O . VAL C 1 53 ? 88.326 76.447 171.669 1.00 157.41 57 VAL C O 1
ATOM 5467 N N . ARG C 1 54 ? 90.509 75.906 171.709 1.00 158.92 58 ARG C N 1
ATOM 5468 C CA . ARG C 1 54 ? 90.825 76.967 172.660 1.00 159.40 58 ARG C CA 1
ATOM 5469 C C . ARG C 1 54 ? 90.635 78.346 172.040 1.00 159.76 58 ARG C C 1
ATOM 5470 O O . ARG C 1 54 ? 90.087 79.250 172.679 1.00 157.95 58 ARG C O 1
ATOM 5478 N N . SER C 1 55 ? 91.083 78.526 170.796 1.00 161.15 59 SER C N 1
ATOM 5479 C CA . SER C 1 55 ? 90.962 79.828 170.150 1.00 159.68 59 SER C CA 1
ATOM 5480 C C . SER C 1 55 ? 89.533 80.109 169.705 1.00 158.13 59 SER C C 1
ATOM 5481 O O . SER C 1 55 ? 89.133 81.275 169.612 1.00 155.45 59 SER C O 1
ATOM 5484 N N . GLY C 1 56 ? 88.755 79.066 169.427 1.00 157.65 60 GLY C N 1
ATOM 5485 C CA . GLY C 1 56 ? 87.399 79.231 168.952 1.00 156.77 60 GLY C CA 1
ATOM 5486 C C . GLY C 1 56 ? 87.268 79.509 167.471 1.00 159.41 60 GLY C C 1
ATOM 5487 O O . GLY C 1 56 ? 86.143 79.701 166.992 1.00 162.26 60 GLY C O 1
ATOM 5488 N N . VAL C 1 57 ? 88.375 79.537 166.729 1.00 158.46 61 VAL C N 1
ATOM 5489 C CA . VAL C 1 57 ? 88.358 79.780 165.294 1.00 153.09 61 VAL C CA 1
ATOM 5490 C C . VAL C 1 57 ? 89.162 78.686 164.607 1.00 150.38 61 VAL C C 1
ATOM 5491 O O . VAL C 1 57 ? 90.009 78.026 165.213 1.00 151.59 61 VAL C O 1
ATOM 5495 N N . ARG C 1 58 ? 88.883 78.499 163.318 1.00 147.20 62 ARG C N 1
ATOM 5496 C CA . ARG C 1 58 ? 89.545 77.478 162.517 1.00 146.71 62 ARG C CA 1
ATOM 5497 C C . ARG C 1 58 ? 90.701 78.025 161.691 1.00 139.12 62 ARG C C 1
ATOM 5498 O O . ARG C 1 58 ? 91.732 77.360 161.563 1.00 133.97 62 ARG C O 1
ATOM 5506 N N . VAL C 1 59 ? 90.554 79.222 161.126 1.00 136.41 63 VAL C N 1
ATOM 5507 C CA . VAL C 1 59 ? 91.565 79.823 160.266 1.00 129.70 63 VAL C CA 1
ATOM 5508 C C . VAL C 1 59 ? 91.890 81.211 160.800 1.00 126.05 63 VAL C C 1
ATOM 5509 O O . VAL C 1 59 ? 90.981 82.009 161.056 1.00 127.98 63 VAL C O 1
ATOM 5513 N N . LYS C 1 60 ? 93.176 81.496 160.965 1.00 121.05 64 LYS C N 1
ATOM 5514 C CA . LYS C 1 60 ? 93.640 82.798 161.419 1.00 119.61 64 LYS C CA 1
ATOM 5515 C C . LYS C 1 60 ? 94.230 83.591 160.258 1.00 115.48 64 LYS C C 1
ATOM 5516 O O . LYS C 1 60 ? 94.679 83.033 159.254 1.00 113.88 64 LYS C O 1
ATOM 5522 N N . THR C 1 61 ? 94.223 84.913 160.412 1.00 113.23 65 THR C N 1
ATOM 5523 C CA . THR C 1 61 ? 94.724 85.830 159.401 1.00 112.57 65 THR C CA 1
ATOM 5524 C C . THR C 1 61 ? 95.886 86.636 159.965 1.00 113.74 65 THR C C 1
ATOM 5525 O O . THR C 1 61 ? 95.897 86.998 161.145 1.00 114.83 65 THR C O 1
ATOM 5529 N N . TYR C 1 62 ? 96.868 86.912 159.111 1.00 114.77 66 TYR C N 1
ATOM 5530 C CA . TYR C 1 62 ? 98.070 87.628 159.507 1.00 114.20 66 TYR C CA 1
ATOM 5531 C C . TYR C 1 62 ? 98.367 88.743 158.515 1.00 117.09 66 TYR C C 1
ATOM 5532 O O . TYR C 1 62 ? 97.985 88.687 157.343 1.00 114.27 66 TYR C O 1
ATOM 5541 N N . GLU C 1 63 ? 99.055 89.761 159.007 1.00 121.33 67 GLU C N 1
ATOM 5542 C CA . GLU C 1 63 ? 99.561 90.865 158.212 1.00 122.07 67 GLU C CA 1
ATOM 5543 C C . GLU C 1 63 ? 100.740 90.391 157.373 1.00 122.53 67 GLU C C 1
ATOM 5544 O O . GLU C 1 63 ? 101.407 89.412 157.724 1.00 120.46 67 GLU C O 1
ATOM 5550 N N . PRO C 1 64 ? 101.018 91.042 156.238 1.00 123.72 68 PRO C N 1
ATOM 5551 C CA . PRO C 1 64 ? 102.216 90.661 155.468 1.00 121.49 68 PRO C CA 1
ATOM 5552 C C . PRO C 1 64 ? 103.506 90.790 156.260 1.00 122.88 68 PRO C C 1
ATOM 5553 O O . PRO C 1 64 ? 104.460 90.046 156.010 1.00 121.25 68 PRO C O 1
ATOM 5557 N N . GLU C 1 65 ? 103.561 91.715 157.213 1.00 125.85 69 GLU C N 1
ATOM 5558 C CA . GLU C 1 65 ? 104.707 91.843 158.099 1.00 124.92 69 GLU C CA 1
ATOM 5559 C C . GLU C 1 65 ? 104.483 90.958 159.327 1.00 126.05 69 GLU C C 1
ATOM 5560 O O . GLU C 1 65 ? 103.438 90.318 159.472 1.00 125.75 69 GLU C O 1
ATOM 5566 N N . ALA C 1 66 ? 105.478 90.901 160.217 1.00 126.86 70 ALA C N 1
ATOM 5567 C CA . ALA C 1 66 ? 105.420 90.093 161.438 1.00 127.29 70 ALA C CA 1
ATOM 5568 C C . ALA C 1 66 ? 105.287 88.605 161.124 1.00 123.39 70 ALA C C 1
ATOM 5569 O O . ALA C 1 66 ? 104.917 87.803 161.983 1.00 122.22 70 ALA C O 1
ATOM 5571 N N . ILE C 1 67 ? 105.601 88.228 159.885 1.00 122.18 71 ILE C N 1
ATOM 5572 C CA . ILE C 1 67 ? 105.530 86.839 159.453 1.00 118.03 71 ILE C CA 1
ATOM 5573 C C . ILE C 1 67 ? 106.623 86.623 158.420 1.00 117.43 71 ILE C C 1
ATOM 5574 O O . ILE C 1 67 ? 106.828 87.462 157.536 1.00 120.01 71 ILE C O 1
ATOM 5579 N N . TRP C 1 68 ? 107.332 85.502 158.531 1.00 113.76 72 TRP C N 1
ATOM 5580 C CA . TRP C 1 68 ? 108.391 85.174 157.589 1.00 109.94 72 TRP C CA 1
ATOM 5581 C C . TRP C 1 68 ? 107.781 84.711 156.272 1.00 107.94 72 TRP C C 1
ATOM 5582 O O . TRP C 1 68 ? 106.951 83.797 156.252 1.00 104.82 72 TRP C O 1
ATOM 5593 N N . ILE C 1 69 ? 108.196 85.343 155.179 1.00 104.43 73 ILE C N 1
ATOM 5594 C CA . ILE C 1 69 ? 107.718 85.027 153.840 1.00 99.45 73 ILE C CA 1
ATOM 5595 C C . ILE C 1 69 ? 108.930 84.699 152.980 1.00 98.52 73 ILE C C 1
ATOM 5596 O O . ILE C 1 69 ? 109.892 85.469 152.972 1.00 99.40 73 ILE C O 1
ATOM 5601 N N . PRO C 1 70 ? 108.937 83.579 152.260 1.00 96.28 74 PRO C N 1
ATOM 5602 C CA . PRO C 1 70 ? 110.059 83.292 151.360 1.00 95.07 74 PRO C CA 1
ATOM 5603 C C . PRO C 1 70 ? 110.158 84.335 150.256 1.00 93.68 74 PRO C C 1
ATOM 5604 O O . PRO C 1 70 ? 109.156 84.901 149.813 1.00 93.95 74 PRO C O 1
ATOM 5608 N N . GLU C 1 71 ? 111.388 84.588 149.816 1.00 91.38 75 GLU C N 1
ATOM 5609 C CA . GLU C 1 71 ? 111.668 85.603 148.802 1.00 87.38 75 GLU C CA 1
ATOM 5610 C C . GLU C 1 71 ? 111.676 84.924 147.436 1.00 85.01 75 GLU C C 1
ATOM 5611 O O . GLU C 1 71 ? 112.610 84.206 147.080 1.00 86.86 75 GLU C O 1
ATOM 5617 N N . ILE C 1 72 ? 110.616 85.160 146.667 1.00 81.52 76 ILE C N 1
ATOM 5618 C CA . ILE C 1 72 ? 110.462 84.602 145.329 1.00 76.83 76 ILE C CA 1
ATOM 5619 C C . ILE C 1 72 ? 110.685 85.711 144.312 1.00 76.03 76 ILE C C 1
ATOM 5620 O O . ILE C 1 72 ? 110.113 86.802 144.430 1.00 76.85 76 ILE C O 1
ATOM 5625 N N . ARG C 1 73 ? 111.517 85.436 143.310 1.00 73.63 77 ARG C N 1
ATOM 5626 C CA . ARG C 1 73 ? 111.852 86.419 142.292 1.00 71.97 77 ARG C CA 1
ATOM 5627 C C . ARG C 1 73 ? 111.742 85.796 140.907 1.00 68.53 77 ARG C C 1
ATOM 5628 O O . ARG C 1 73 ? 111.938 84.592 140.724 1.00 67.68 77 ARG C O 1
ATOM 5636 N N . PHE C 1 74 ? 111.423 86.639 139.930 1.00 64.83 78 PHE C N 1
ATOM 5637 C CA . PHE C 1 74 ? 111.384 86.247 138.529 1.00 57.37 78 PHE C CA 1
ATOM 5638 C C . PHE C 1 74 ? 112.733 86.536 137.885 1.00 58.42 78 PHE C C 1
ATOM 5639 O O . PHE C 1 74 ? 113.380 87.540 138.199 1.00 68.32 78 PHE C O 1
ATOM 5647 N N . VAL C 1 75 ? 113.152 85.656 136.982 1.00 53.66 79 VAL C N 1
ATOM 5648 C CA . VAL C 1 75 ? 114.460 85.784 136.344 1.00 52.58 79 VAL C CA 1
ATOM 5649 C C . VAL C 1 75 ? 114.394 86.666 135.104 1.00 53.39 79 VAL C C 1
ATOM 5650 O O . VAL C 1 75 ? 115.093 87.678 135.012 1.00 57.09 79 VAL C O 1
ATOM 5654 N N . ASN C 1 76 ? 113.557 86.305 134.134 1.00 49.97 80 ASN C N 1
ATOM 5655 C CA . ASN C 1 76 ? 113.515 87.003 132.849 1.00 48.33 80 ASN C CA 1
ATOM 5656 C C . ASN C 1 76 ? 112.457 88.108 132.859 1.00 51.27 80 ASN C C 1
ATOM 5657 O O . ASN C 1 76 ? 111.452 88.062 132.151 1.00 54.82 80 ASN C O 1
ATOM 5662 N N . VAL C 1 77 ? 112.708 89.124 133.680 1.00 56.10 81 VAL C N 1
ATOM 5663 C CA . VAL C 1 77 ? 111.839 90.291 133.766 1.00 57.71 81 VAL C CA 1
ATOM 5664 C C . VAL C 1 77 ? 112.688 91.547 133.638 1.00 61.19 81 VAL C C 1
ATOM 5665 O O . VAL C 1 77 ? 113.850 91.581 134.052 1.00 66.30 81 VAL C O 1
ATOM 5669 N N . GLU C 1 78 ? 112.092 92.587 133.052 1.00 61.48 82 GLU C N 1
ATOM 5670 C CA . GLU C 1 78 ? 112.800 93.853 132.893 1.00 64.40 82 GLU C CA 1
ATOM 5671 C C . GLU C 1 78 ? 113.015 94.534 134.240 1.00 68.72 82 GLU C C 1
ATOM 5672 O O . GLU C 1 78 ? 114.117 95.005 134.541 1.00 76.16 82 GLU C O 1
ATOM 5678 N N . ASN C 1 79 ? 111.972 94.595 135.062 1.00 70.14 83 ASN C N 1
ATOM 5679 C CA . ASN C 1 79 ? 112.041 95.180 136.391 1.00 71.37 83 ASN C CA 1
ATOM 5680 C C . ASN C 1 79 ? 111.366 94.246 137.385 1.00 75.83 83 ASN C C 1
ATOM 5681 O O . ASN C 1 79 ? 110.772 93.230 137.015 1.00 81.49 83 ASN C O 1
ATOM 5686 N N . ALA C 1 80 ? 111.470 94.598 138.664 1.00 75.37 84 ALA C N 1
ATOM 5687 C CA . ALA C 1 80 ? 110.790 93.834 139.699 1.00 73.69 84 ALA C CA 1
ATOM 5688 C C . ALA C 1 80 ? 109.279 93.949 139.532 1.00 76.84 84 ALA C C 1
ATOM 5689 O O . ALA C 1 80 ? 108.755 94.979 139.101 1.00 80.23 84 ALA C O 1
ATOM 5691 N N . ARG C 1 81 ? 108.580 92.872 139.874 1.00 76.57 85 ARG C N 1
ATOM 5692 C CA . ARG C 1 81 ? 107.135 92.832 139.703 1.00 72.60 85 ARG C CA 1
ATOM 5693 C C . ARG C 1 81 ? 106.447 93.813 140.647 1.00 80.08 85 ARG C C 1
ATOM 5694 O O . ARG C 1 81 ? 106.939 94.119 141.736 1.00 85.63 85 ARG C O 1
ATOM 5702 N N . ASP C 1 82 ? 105.296 94.315 140.206 1.00 78.92 86 ASP C N 1
ATOM 5703 C CA . ASP C 1 82 ? 104.459 95.214 140.998 1.00 82.62 86 ASP C CA 1
ATOM 5704 C C . ASP C 1 82 ? 103.315 94.370 141.551 1.00 80.95 86 ASP C C 1
ATOM 5705 O O . ASP C 1 82 ? 102.374 94.032 140.829 1.00 80.33 86 ASP C O 1
ATOM 5710 N N . ALA C 1 83 ? 103.403 94.030 142.830 1.00 81.46 87 ALA C N 1
ATOM 5711 C CA . ALA C 1 83 ? 102.489 93.088 143.454 1.00 83.58 87 ALA C CA 1
ATOM 5712 C C . ALA C 1 83 ? 101.893 93.672 144.727 1.00 86.66 87 ALA C C 1
ATOM 5713 O O . ALA C 1 83 ? 102.453 94.573 145.357 1.00 90.78 87 ALA C O 1
ATOM 5715 N N . ASP C 1 84 ? 100.732 93.111 145.107 1.00 86.51 88 ASP C N 1
ATOM 5716 C CA . ASP C 1 84 ? 100.002 93.526 146.336 1.00 87.50 88 ASP C CA 1
ATOM 5717 C C . ASP C 1 84 ? 99.399 92.272 146.987 1.00 84.17 88 ASP C C 1
ATOM 5718 O O . ASP C 1 84 ? 98.815 91.465 146.248 1.00 80.21 88 ASP C O 1
ATOM 5723 N N . VAL C 1 85 ? 99.494 92.124 148.315 1.00 86.63 89 VAL C N 1
ATOM 5724 C CA . VAL C 1 85 ? 99.062 90.905 148.985 1.00 86.67 89 VAL C CA 1
ATOM 5725 C C . VAL C 1 85 ? 97.543 90.879 149.071 1.00 86.72 89 VAL C C 1
ATOM 5726 O O . VAL C 1 85 ? 96.895 91.905 149.315 1.00 90.15 89 VAL C O 1
ATOM 5730 N N . VAL C 1 86 ? 96.969 89.695 148.883 1.00 83.68 90 VAL C N 1
ATOM 5731 C CA . VAL C 1 86 ? 95.525 89.501 148.896 1.00 84.80 90 VAL C CA 1
ATOM 5732 C C . VAL C 1 86 ? 95.064 88.823 150.181 1.00 89.91 90 VAL C C 1
ATOM 5733 O O . VAL C 1 86 ? 94.172 89.321 150.868 1.00 92.55 90 VAL C O 1
ATOM 5737 N N . ASP C 1 87 ? 95.661 87.684 150.521 1.00 90.17 91 ASP C N 1
ATOM 5738 C CA . ASP C 1 87 ? 95.227 86.925 151.683 1.00 92.27 91 ASP C CA 1
ATOM 5739 C C . ASP C 1 87 ? 96.394 86.116 152.230 1.00 92.47 91 ASP C C 1
ATOM 5740 O O . ASP C 1 87 ? 97.194 85.560 151.474 1.00 92.05 91 ASP C O 1
ATOM 5745 N N . ILE C 1 88 ? 96.480 86.061 153.559 1.00 92.69 92 ILE C N 1
ATOM 5746 C CA . ILE C 1 88 ? 97.449 85.227 154.265 1.00 93.84 92 ILE C CA 1
ATOM 5747 C C . ILE C 1 88 ? 96.683 84.476 155.347 1.00 97.63 92 ILE C C 1
ATOM 5748 O O . ILE C 1 88 ? 96.174 85.093 156.288 1.00 105.53 92 ILE C O 1
ATOM 5753 N N . SER C 1 89 ? 96.603 83.153 155.220 1.00 95.42 93 SER C N 1
ATOM 5754 C CA . SER C 1 89 ? 95.836 82.327 156.141 1.00 100.35 93 SER C CA 1
ATOM 5755 C C . SER C 1 89 ? 96.708 81.199 156.672 1.00 102.96 93 SER C C 1
ATOM 5756 O O . SER C 1 89 ? 97.559 80.669 155.953 1.00 101.81 93 SER C O 1
ATOM 5759 N N . VAL C 1 90 ? 96.488 80.836 157.935 1.00 108.82 94 VAL C N 1
ATOM 5760 C CA . VAL C 1 90 ? 97.249 79.786 158.598 1.00 107.00 94 VAL C CA 1
ATOM 5761 C C . VAL C 1 90 ? 96.286 78.734 159.136 1.00 110.79 94 VAL C C 1
ATOM 5762 O O . VAL C 1 90 ? 95.185 79.039 159.601 1.00 114.54 94 VAL C O 1
ATOM 5766 N N . SER C 1 91 ? 96.723 77.484 159.069 1.00 112.34 95 SER C N 1
ATOM 5767 C CA . SER C 1 91 ? 95.994 76.329 159.561 1.00 116.86 95 SER C CA 1
ATOM 5768 C C . SER C 1 91 ? 96.490 75.940 160.949 1.00 122.95 95 SER C C 1
ATOM 5769 O O . SER C 1 91 ? 97.620 76.266 161.328 1.00 123.79 95 SER C O 1
ATOM 5772 N N . PRO C 1 92 ? 95.656 75.256 161.750 1.00 126.90 96 PRO C N 1
ATOM 5773 C CA . PRO C 1 92 ? 96.106 74.807 163.076 1.00 126.40 96 PRO C CA 1
ATOM 5774 C C . PRO C 1 92 ? 97.375 73.969 163.029 1.00 126.37 96 PRO C C 1
ATOM 5775 O O . PRO C 1 92 ? 98.202 74.037 163.944 1.00 126.24 96 PRO C O 1
ATOM 5779 N N . ASP C 1 93 ? 97.536 73.173 161.970 1.00 126.86 97 ASP C N 1
ATOM 5780 C CA . ASP C 1 93 ? 98.764 72.399 161.812 1.00 125.21 97 ASP C CA 1
ATOM 5781 C C . ASP C 1 93 ? 99.969 73.296 161.562 1.00 124.50 97 ASP C C 1
ATOM 5782 O O . ASP C 1 93 ? 101.106 72.891 161.826 1.00 124.14 97 ASP C O 1
ATOM 5787 N N . GLY C 1 94 ? 99.746 74.506 161.059 1.00 121.63 98 GLY C N 1
ATOM 5788 C CA . GLY C 1 94 ? 100.817 75.436 160.773 1.00 115.61 98 GLY C CA 1
ATOM 5789 C C . GLY C 1 94 ? 101.048 75.736 159.308 1.00 111.76 98 GLY C C 1
ATOM 5790 O O . GLY C 1 94 ? 101.998 76.460 158.986 1.00 111.70 98 GLY C O 1
ATOM 5791 N N . THR C 1 95 ? 100.219 75.208 158.411 1.00 109.84 99 THR C N 1
ATOM 5792 C CA . THR C 1 95 ? 100.377 75.450 156.982 1.00 104.17 99 THR C CA 1
ATOM 5793 C C . THR C 1 95 ? 99.922 76.867 156.653 1.00 101.66 99 THR C C 1
ATOM 5794 O O . THR C 1 95 ? 98.837 77.289 157.065 1.00 103.65 99 THR C O 1
ATOM 5798 N N . VAL C 1 96 ? 100.750 77.599 155.911 1.00 97.59 100 VAL C N 1
ATOM 5799 C CA . VAL C 1 96 ? 100.467 78.979 155.536 1.00 94.15 100 VAL C CA 1
ATOM 5800 C C . VAL C 1 96 ? 100.085 79.025 154.065 1.00 92.83 100 VAL C C 1
ATOM 5801 O O . VAL C 1 96 ? 100.742 78.405 153.220 1.00 92.10 100 VAL C O 1
ATOM 5805 N N . GLN C 1 97 ? 99.018 79.758 153.757 1.00 92.69 101 GLN C N 1
ATOM 5806 C CA . GLN C 1 97 ? 98.566 79.967 152.388 1.00 85.71 101 GLN C CA 1
ATOM 5807 C C . GLN C 1 97 ? 98.785 81.424 152.014 1.00 82.97 101 GLN C C 1
ATOM 5808 O O . GLN C 1 97 ? 98.329 82.326 152.724 1.00 87.43 101 GLN C O 1
ATOM 5814 N N . TYR C 1 98 ? 99.478 81.649 150.902 1.00 79.64 102 TYR C N 1
ATOM 5815 C CA . TYR C 1 98 ? 99.846 82.983 150.453 1.00 77.67 102 TYR C CA 1
ATOM 5816 C C . TYR C 1 98 ? 99.276 83.229 149.064 1.00 74.41 102 TYR C C 1
ATOM 5817 O O . TYR C 1 98 ? 99.371 82.369 148.184 1.00 77.66 102 TYR C O 1
ATOM 5826 N N . LEU C 1 99 ? 98.678 84.403 148.873 1.00 71.77 103 LEU C N 1
ATOM 5827 C CA . LEU C 1 99 ? 98.086 84.774 147.596 1.00 70.49 103 LEU C CA 1
ATOM 5828 C C . LEU C 1 99 ? 98.363 86.244 147.320 1.00 72.07 103 LEU C C 1
ATOM 5829 O O . LEU C 1 99 ? 98.313 87.081 148.224 1.00 75.15 103 LEU C O 1
ATOM 5834 N N . GLU C 1 100 ? 98.654 86.551 146.058 1.00 70.55 104 GLU C N 1
ATOM 5835 C CA . GLU C 1 100 ? 98.944 87.922 145.662 1.00 72.49 104 GLU C CA 1
ATOM 5836 C C . GLU C 1 100 ? 98.668 88.083 144.175 1.00 69.62 104 GLU C C 1
ATOM 5837 O O . GLU C 1 100 ? 98.643 87.103 143.427 1.00 68.49 104 GLU C O 1
ATOM 5843 N N . ARG C 1 101 ? 98.462 89.330 143.761 1.00 68.83 105 ARG C N 1
ATOM 5844 C CA . ARG C 1 101 ? 98.271 89.687 142.363 1.00 64.89 105 ARG C CA 1
ATOM 5845 C C . ARG C 1 101 ? 99.402 90.605 141.918 1.00 68.56 105 ARG C C 1
ATOM 5846 O O . ARG C 1 101 ? 99.730 91.575 142.607 1.00 74.78 105 ARG C O 1
ATOM 5854 N N . PHE C 1 102 ? 99.990 90.300 140.763 1.00 64.44 106 PHE C N 1
ATOM 5855 C CA . PHE C 1 102 ? 101.169 91.015 140.298 1.00 61.93 106 PHE C CA 1
ATOM 5856 C C . PHE C 1 102 ? 101.053 91.309 138.810 1.00 59.30 106 PHE C C 1
ATOM 5857 O O . PHE C 1 102 ? 100.246 90.712 138.093 1.00 58.83 106 PHE C O 1
ATOM 5865 N N . SER C 1 103 ? 101.878 92.252 138.359 1.00 63.11 107 SER C N 1
ATOM 5866 C CA . SER C 1 103 ? 102.033 92.572 136.949 1.00 61.20 107 SER C CA 1
ATOM 5867 C C . SER C 1 103 ? 103.518 92.670 136.629 1.00 63.19 107 SER C C 1
ATOM 5868 O O . SER C 1 103 ? 104.311 93.145 137.445 1.00 68.01 107 SER C O 1
ATOM 5871 N N . ALA C 1 104 ? 103.890 92.217 135.434 1.00 56.47 108 ALA C N 1
ATOM 5872 C CA . ALA C 1 104 ? 105.298 92.172 135.065 1.00 54.36 108 ALA C CA 1
ATOM 5873 C C . ALA C 1 104 ? 105.434 92.192 133.552 1.00 56.91 108 ALA C C 1
ATOM 5874 O O . ALA C 1 104 ? 104.473 91.944 132.817 1.00 58.27 108 ALA C O 1
ATOM 5876 N N . ARG C 1 105 ? 106.648 92.496 133.097 1.00 57.69 109 ARG C N 1
ATOM 5877 C CA . ARG C 1 105 ? 107.008 92.479 131.684 1.00 55.20 109 ARG C CA 1
ATOM 5878 C C . ARG C 1 105 ? 108.106 91.436 131.502 1.00 53.85 109 ARG C C 1
ATOM 5879 O O . ARG C 1 105 ? 109.145 91.501 132.167 1.00 56.55 109 ARG C O 1
ATOM 5887 N N . VAL C 1 106 ? 107.878 90.482 130.603 1.00 52.43 110 VAL C N 1
ATOM 5888 C CA . VAL C 1 106 ? 108.723 89.301 130.470 1.00 50.89 110 VAL C CA 1
ATOM 5889 C C . VAL C 1 106 ? 109.531 89.388 129.185 1.00 51.49 110 VAL C C 1
ATOM 5890 O O . VAL C 1 106 ? 109.049 89.891 128.162 1.00 54.22 110 VAL C O 1
ATOM 5894 N N . LEU C 1 107 ? 110.767 88.893 129.236 1.00 53.35 111 LEU C N 1
ATOM 5895 C CA . LEU C 1 107 ? 111.652 88.800 128.078 1.00 50.25 111 LEU C CA 1
ATOM 5896 C C . LEU C 1 107 ? 111.762 87.334 127.677 1.00 53.02 111 LEU C C 1
ATOM 5897 O O . LEU C 1 107 ? 112.205 86.500 128.473 1.00 60.28 111 LEU C O 1
ATOM 5902 N N . SER C 1 108 ? 111.363 87.023 126.445 1.00 53.25 112 SER C N 1
ATOM 5903 C CA . SER C 1 108 ? 111.403 85.661 125.937 1.00 57.90 112 SER C CA 1
ATOM 5904 C C . SER C 1 108 ? 111.715 85.692 124.444 1.00 62.34 112 SER C C 1
ATOM 5905 O O . SER C 1 108 ? 110.982 86.334 123.673 1.00 68.00 112 SER C O 1
ATOM 5908 N N . PRO C 1 109 ? 112.781 85.027 124.000 1.00 61.52 113 PRO C N 1
ATOM 5909 C CA . PRO C 1 109 ? 113.119 85.044 122.572 1.00 64.77 113 PRO C CA 1
ATOM 5910 C C . PRO C 1 109 ? 112.075 84.316 121.737 1.00 65.99 113 PRO C C 1
ATOM 5911 O O . PRO C 1 109 ? 111.390 83.410 122.214 1.00 69.42 113 PRO C O 1
ATOM 5915 N N . LEU C 1 110 ? 111.964 84.723 120.475 1.00 64.72 114 LEU C N 1
ATOM 5916 C CA . LEU C 1 110 ? 111.019 84.140 119.535 1.00 63.14 114 LEU C CA 1
ATOM 5917 C C . LEU C 1 110 ? 111.746 83.703 118.270 1.00 64.49 114 LEU C C 1
ATOM 5918 O O . LEU C 1 110 ? 112.764 84.286 117.886 1.00 70.67 114 LEU C O 1
ATOM 5923 N N . ASP C 1 111 ? 111.212 82.668 117.626 1.00 62.55 115 ASP C N 1
ATOM 5924 C CA . ASP C 1 111 ? 111.751 82.142 116.375 1.00 64.23 115 ASP C CA 1
ATOM 5925 C C . ASP C 1 111 ? 110.674 82.265 115.305 1.00 65.15 115 ASP C C 1
ATOM 5926 O O . ASP C 1 111 ? 109.634 81.603 115.386 1.00 67.67 115 ASP C O 1
ATOM 5931 N N . ALA C 1 112 ? 110.924 83.107 114.303 1.00 64.03 116 ALA C N 1
ATOM 5932 C CA . ALA C 1 112 ? 109.956 83.384 113.249 1.00 59.02 116 ALA C CA 1
ATOM 5933 C C . ALA C 1 112 ? 110.465 82.969 111.872 1.00 59.85 116 ALA C C 1
ATOM 5934 O O . ALA C 1 112 ? 110.251 83.678 110.888 1.00 67.24 116 ALA C O 1
ATOM 5936 N N . ARG C 1 113 ? 111.148 81.823 111.789 1.00 57.20 117 ARG C N 1
ATOM 5937 C CA . ARG C 1 113 ? 111.643 81.353 110.499 1.00 56.56 117 ARG C CA 1
ATOM 5938 C C . ARG C 1 113 ? 110.496 81.044 109.545 1.00 59.77 117 ARG C C 1
ATOM 5939 O O . ARG C 1 113 ? 110.547 81.398 108.362 1.00 65.71 117 ARG C O 1
ATOM 5947 N N . ARG C 1 114 ? 109.454 80.374 110.039 1.00 54.98 118 ARG C N 1
ATOM 5948 C CA . ARG C 1 114 ? 108.240 80.127 109.262 1.00 56.76 118 ARG C CA 1
ATOM 5949 C C . ARG C 1 114 ? 107.188 81.141 109.703 1.00 57.34 118 ARG C C 1
ATOM 5950 O O . ARG C 1 114 ? 106.226 80.814 110.395 1.00 67.29 118 ARG C O 1
ATOM 5958 N N . TYR C 1 115 ? 107.368 82.389 109.265 1.00 54.40 119 TYR C N 1
ATOM 5959 C CA . TYR C 1 115 ? 106.598 83.514 109.792 1.00 54.49 119 TYR C CA 1
ATOM 5960 C C . TYR C 1 115 ? 105.085 83.320 109.700 1.00 64.99 119 TYR C C 1
ATOM 5961 O O . TYR C 1 115 ? 104.397 83.487 110.715 1.00 72.03 119 TYR C O 1
ATOM 5970 N N . PRO C 1 116 ? 104.512 82.989 108.535 1.00 63.34 120 PRO C N 1
ATOM 5971 C CA . PRO C 1 116 ? 103.045 82.859 108.491 1.00 60.95 120 PRO C CA 1
ATOM 5972 C C . PRO C 1 116 ? 102.517 81.703 109.323 1.00 63.00 120 PRO C C 1
ATOM 5973 O O . PRO C 1 116 ? 101.395 81.779 109.838 1.00 68.16 120 PRO C O 1
ATOM 5977 N N . PHE C 1 117 ? 103.298 80.635 109.481 1.00 59.59 121 PHE C N 1
ATOM 5978 C CA . PHE C 1 117 ? 102.806 79.426 110.128 1.00 58.42 121 PHE C CA 1
ATOM 5979 C C . PHE C 1 117 ? 103.721 78.972 111.258 1.00 62.29 121 PHE C C 1
ATOM 5980 O O . PHE C 1 117 ? 104.079 77.792 111.332 1.00 70.69 121 PHE C O 1
ATOM 5988 N N . ASP C 1 118 ? 104.102 79.888 112.142 1.00 59.83 122 ASP C N 1
ATOM 5989 C CA . ASP C 1 118 ? 105.003 79.585 113.244 1.00 56.26 122 ASP C CA 1
ATOM 5990 C C . ASP C 1 118 ? 104.225 79.358 114.533 1.00 60.05 122 ASP C C 1
ATOM 5991 O O . ASP C 1 118 ? 103.108 79.853 114.705 1.00 59.36 122 ASP C O 1
ATOM 5996 N N . SER C 1 119 ? 104.834 78.595 115.437 1.00 59.56 123 SER C N 1
ATOM 5997 C CA . SER C 1 119 ? 104.315 78.380 116.779 1.00 56.28 123 SER C CA 1
ATOM 5998 C C . SER C 1 119 ? 105.407 78.711 117.785 1.00 58.74 123 SER C C 1
ATOM 5999 O O . SER C 1 119 ? 106.587 78.434 117.553 1.00 66.00 123 SER C O 1
ATOM 6002 N N . GLN C 1 120 ? 105.007 79.309 118.903 1.00 53.95 124 GLN C N 1
ATOM 6003 C CA . GLN C 1 120 ? 105.949 79.787 119.902 1.00 52.38 124 GLN C CA 1
ATOM 6004 C C . GLN C 1 120 ? 105.589 79.234 121.273 1.00 51.62 124 GLN C C 1
ATOM 6005 O O . GLN C 1 120 ? 104.452 78.829 121.527 1.00 53.40 124 GLN C O 1
ATOM 6011 N N . THR C 1 121 ? 106.585 79.221 122.157 1.00 56.99 125 THR C N 1
ATOM 6012 C CA . THR C 1 121 ? 106.422 78.785 123.542 1.00 56.66 125 THR C CA 1
ATOM 6013 C C . THR C 1 121 ? 107.057 79.841 124.440 1.00 55.50 125 THR C C 1
ATOM 6014 O O . THR C 1 121 ? 108.284 79.935 124.526 1.00 60.59 125 THR C O 1
ATOM 6018 N N . LEU C 1 122 ? 106.223 80.636 125.104 1.00 51.89 126 LEU C N 1
ATOM 6019 C CA . LEU C 1 122 ? 106.712 81.665 126.011 1.00 51.56 126 LEU C CA 1
ATOM 6020 C C . LEU C 1 122 ? 107.045 81.058 127.367 1.00 54.01 126 LEU C C 1
ATOM 6021 O O . LEU C 1 122 ? 106.333 80.180 127.862 1.00 58.83 126 LEU C O 1
ATOM 6026 N N . HIS C 1 123 ? 108.132 81.533 127.970 1.00 52.61 127 HIS C N 1
ATOM 6027 C CA . HIS C 1 123 ? 108.654 80.974 129.209 1.00 52.70 127 HIS C CA 1
ATOM 6028 C C . HIS C 1 123 ? 108.639 82.019 130.316 1.00 53.46 127 HIS C C 1
ATOM 6029 O O . HIS C 1 123 ? 108.965 83.188 130.087 1.00 57.83 127 HIS C O 1
ATOM 6036 N N . ILE C 1 124 ? 108.254 81.589 131.515 1.00 53.79 128 ILE C N 1
ATOM 6037 C CA . ILE C 1 124 ? 108.353 82.393 132.728 1.00 52.42 128 ILE C CA 1
ATOM 6038 C C . ILE C 1 124 ? 109.113 81.569 133.758 1.00 54.42 128 ILE C C 1
ATOM 6039 O O . ILE C 1 124 ? 108.701 80.452 134.087 1.00 55.84 128 ILE C O 1
ATOM 6044 N N . TYR C 1 125 ? 110.215 82.116 134.265 1.00 54.01 129 TYR C N 1
ATOM 6045 C CA . TYR C 1 125 ? 111.099 81.399 135.173 1.00 54.96 129 TYR C CA 1
ATOM 6046 C C . TYR C 1 125 ? 110.952 81.941 136.588 1.00 55.91 129 TYR C C 1
ATOM 6047 O O . TYR C 1 125 ? 111.030 83.155 136.805 1.00 60.54 129 TYR C O 1
ATOM 6056 N N . LEU C 1 126 ? 110.746 81.038 137.540 1.00 61.79 130 LEU C N 1
ATOM 6057 C CA . LEU C 1 126 ? 110.603 81.369 138.950 1.00 63.33 130 LEU C CA 1
ATOM 6058 C C . LEU C 1 126 ? 111.774 80.786 139.728 1.00 66.85 130 LEU C C 1
ATOM 6059 O O . LEU C 1 126 ? 112.089 79.601 139.592 1.00 71.23 130 LEU C O 1
ATOM 6064 N N . ILE C 1 127 ? 112.414 81.617 140.550 1.00 68.07 131 ILE C N 1
ATOM 6065 C CA . ILE C 1 127 ? 113.612 81.213 141.276 1.00 72.35 131 ILE C CA 1
ATOM 6066 C C . ILE C 1 127 ? 113.482 81.612 142.740 1.00 74.54 131 ILE C C 1
ATOM 6067 O O . ILE C 1 127 ? 112.737 82.530 143.094 1.00 74.48 131 ILE C O 1
ATOM 6072 N N . VAL C 1 128 ? 114.211 80.897 143.595 1.00 81.19 132 VAL C N 1
ATOM 6073 C CA . VAL C 1 128 ? 114.307 81.199 145.017 1.00 84.56 132 VAL C CA 1
ATOM 6074 C C . VAL C 1 128 ? 115.754 80.999 145.447 1.00 90.17 132 VAL C C 1
ATOM 6075 O O . VAL C 1 128 ? 116.472 80.170 144.875 1.00 94.69 132 VAL C O 1
ATOM 6079 N N . ARG C 1 129 ? 116.189 81.772 146.437 1.00 93.93 133 ARG C N 1
ATOM 6080 C CA . ARG C 1 129 ? 117.553 81.712 146.938 1.00 99.60 133 ARG C CA 1
ATOM 6081 C C . ARG C 1 129 ? 117.559 81.224 148.380 1.00 103.74 133 ARG C C 1
ATOM 6082 O O . ARG C 1 129 ? 116.815 81.737 149.224 1.00 105.92 133 ARG C O 1
ATOM 6090 N N . SER C 1 130 ? 118.402 80.234 148.657 1.00 106.01 134 SER C N 1
ATOM 6091 C CA . SER C 1 130 ? 118.500 79.683 149.998 1.00 107.21 134 SER C CA 1
ATOM 6092 C C . SER C 1 130 ? 119.181 80.673 150.939 1.00 109.79 134 SER C C 1
ATOM 6093 O O . SER C 1 130 ? 119.906 81.578 150.519 1.00 109.34 134 SER C O 1
ATOM 6096 N N . VAL C 1 131 ? 118.930 80.494 152.231 1.00 116.05 135 VAL C N 1
ATOM 6097 C CA . VAL C 1 131 ? 119.556 81.302 153.266 1.00 119.63 135 VAL C CA 1
ATOM 6098 C C . VAL C 1 131 ? 120.607 80.458 153.974 1.00 122.80 135 VAL C C 1
ATOM 6099 O O . VAL C 1 131 ? 120.710 79.244 153.775 1.00 123.02 135 VAL C O 1
ATOM 6103 N N . ASP C 1 132 ? 121.404 81.122 154.813 1.00 125.03 136 ASP C N 1
ATOM 6104 C CA . ASP C 1 132 ? 122.492 80.436 155.501 1.00 127.81 136 ASP C CA 1
ATOM 6105 C C . ASP C 1 132 ? 121.976 79.409 156.501 1.00 128.09 136 ASP C C 1
ATOM 6106 O O . ASP C 1 132 ? 122.657 78.415 156.777 1.00 128.51 136 ASP C O 1
ATOM 6111 N N . THR C 1 133 ? 120.783 79.628 157.053 1.00 129.12 137 THR C N 1
ATOM 6112 C CA . THR C 1 133 ? 120.253 78.734 158.077 1.00 129.79 137 THR C CA 1
ATOM 6113 C C . THR C 1 133 ? 119.516 77.537 157.487 1.00 127.87 137 THR C C 1
ATOM 6114 O O . THR C 1 133 ? 119.658 76.416 157.989 1.00 126.63 137 THR C O 1
ATOM 6118 N N . ARG C 1 134 ? 118.731 77.744 156.431 1.00 125.99 138 ARG C N 1
ATOM 6119 C CA . ARG C 1 134 ? 117.890 76.691 155.880 1.00 122.79 138 ARG C CA 1
ATOM 6120 C C . ARG C 1 134 ? 117.961 76.711 154.360 1.00 119.19 138 ARG C C 1
ATOM 6121 O O . ARG C 1 134 ? 118.139 77.772 153.754 1.00 118.75 138 ARG C O 1
ATOM 6129 N N . ASN C 1 135 ? 117.824 75.536 153.752 1.00 115.09 139 ASN C N 1
ATOM 6130 C CA . ASN C 1 135 ? 117.769 75.411 152.303 1.00 112.58 139 ASN C CA 1
ATOM 6131 C C . ASN C 1 135 ? 116.322 75.264 151.849 1.00 111.34 139 ASN C C 1
ATOM 6132 O O . ASN C 1 135 ? 115.542 74.519 152.450 1.00 113.07 139 ASN C O 1
ATOM 6137 N N . ILE C 1 136 ? 115.969 75.976 150.781 1.00 107.08 140 ILE C N 1
ATOM 6138 C CA . ILE C 1 136 ? 114.598 76.043 150.289 1.00 101.21 140 ILE C CA 1
ATOM 6139 C C . ILE C 1 136 ? 114.550 75.504 148.865 1.00 98.84 140 ILE C C 1
ATOM 6140 O O . ILE C 1 136 ? 115.413 75.822 148.041 1.00 102.19 140 ILE C O 1
ATOM 6145 N N . VAL C 1 137 ? 113.536 74.686 148.585 1.00 95.50 141 VAL C N 1
ATOM 6146 C CA . VAL C 1 137 ? 113.294 74.151 147.253 1.00 91.54 141 VAL C CA 1
ATOM 6147 C C . VAL C 1 137 ? 111.883 74.545 146.822 1.00 89.43 141 VAL C C 1
ATOM 6148 O O . VAL C 1 137 ? 111.082 75.041 147.614 1.00 91.36 141 VAL C O 1
ATOM 6152 N N . LEU C 1 138 ? 111.587 74.314 145.545 1.00 86.20 142 LEU C N 1
ATOM 6153 C CA . LEU C 1 138 ? 110.314 74.699 144.955 1.00 81.45 142 LEU C CA 1
ATOM 6154 C C . LEU C 1 138 ? 109.585 73.476 144.413 1.00 80.17 142 LEU C C 1
ATOM 6155 O O . LEU C 1 138 ? 110.207 72.506 143.971 1.00 85.83 142 LEU C O 1
ATOM 6160 N N . ALA C 1 139 ? 108.256 73.537 144.455 1.00 74.89 143 ALA C N 1
ATOM 6161 C CA . ALA C 1 139 ? 107.399 72.476 143.945 1.00 73.07 143 ALA C CA 1
ATOM 6162 C C . ALA C 1 139 ? 106.202 73.104 143.244 1.00 77.64 143 ALA C C 1
ATOM 6163 O O . ALA C 1 139 ? 105.913 74.292 143.407 1.00 78.65 143 ALA C O 1
ATOM 6165 N N . VAL C 1 140 ? 105.502 72.292 142.457 1.00 78.91 144 VAL C N 1
ATOM 6166 C CA . VAL C 1 140 ? 104.382 72.747 141.641 1.00 78.39 144 VAL C CA 1
ATOM 6167 C C . VAL C 1 140 ? 103.093 72.157 142.194 1.00 85.77 144 VAL C C 1
ATOM 6168 O O . VAL C 1 140 ? 102.999 70.942 142.408 1.00 87.21 144 VAL C O 1
ATOM 6172 N N . ASP C 1 141 ? 102.104 73.017 142.427 1.00 88.65 145 ASP C N 1
ATOM 6173 C CA . ASP C 1 141 ? 100.765 72.589 142.829 1.00 89.52 145 ASP C CA 1
ATOM 6174 C C . ASP C 1 141 ? 99.881 72.608 141.587 1.00 89.46 145 ASP C C 1
ATOM 6175 O O . ASP C 1 141 ? 99.496 73.674 141.101 1.00 87.48 145 ASP C O 1
ATOM 6180 N N . LEU C 1 142 ? 99.553 71.422 141.073 1.00 91.07 146 LEU C N 1
ATOM 6181 C CA . LEU C 1 142 ? 98.848 71.302 139.800 1.00 88.50 146 LEU C CA 1
ATOM 6182 C C . LEU C 1 142 ? 97.423 71.836 139.841 1.00 89.81 146 LEU C C 1
ATOM 6183 O O . LEU C 1 142 ? 96.856 72.094 138.774 1.00 89.18 146 LEU C O 1
ATOM 6188 N N . GLU C 1 143 ? 96.827 72.003 141.018 1.00 92.21 147 GLU C N 1
ATOM 6189 C CA . GLU C 1 143 ? 95.469 72.510 141.132 1.00 91.94 147 GLU C CA 1
ATOM 6190 C C . GLU C 1 143 ? 95.410 74.029 141.197 1.00 86.25 147 GLU C C 1
ATOM 6191 O O . GLU C 1 143 ? 94.315 74.597 141.140 1.00 89.21 147 GLU C O 1
ATOM 6197 N N . LYS C 1 144 ? 96.555 74.699 141.311 1.00 82.21 148 LYS C N 1
ATOM 6198 C CA . LYS C 1 144 ? 96.618 76.152 141.342 1.00 77.59 148 LYS C CA 1
ATOM 6199 C C . LYS C 1 144 ? 97.149 76.751 140.048 1.00 73.82 148 LYS C C 1
ATOM 6200 O O . LYS C 1 144 ? 97.420 77.955 140.006 1.00 72.04 148 LYS C O 1
ATOM 6206 N N . VAL C 1 145 ? 97.307 75.950 138.998 1.00 73.54 149 VAL C N 1
ATOM 6207 C CA . VAL C 1 145 ? 97.823 76.410 137.715 1.00 70.03 149 VAL C CA 1
ATOM 6208 C C . VAL C 1 145 ? 96.684 76.395 136.706 1.00 70.72 149 VAL C C 1
ATOM 6209 O O . VAL C 1 145 ? 96.021 75.367 136.525 1.00 78.26 149 VAL C O 1
ATOM 6213 N N . GLY C 1 146 ? 96.461 77.528 136.052 1.00 64.20 150 GLY C N 1
ATOM 6214 C CA . GLY C 1 146 ? 95.399 77.616 135.071 1.00 61.16 150 GLY C CA 1
ATOM 6215 C C . GLY C 1 146 ? 95.359 78.993 134.448 1.00 60.00 150 GLY C C 1
ATOM 6216 O O . GLY C 1 146 ? 96.224 79.834 134.697 1.00 63.31 150 GLY C O 1
ATOM 6217 N N . LYS C 1 147 ? 94.336 79.211 133.625 1.00 62.11 151 LYS C N 1
ATOM 6218 C CA . LYS C 1 147 ? 94.167 80.485 132.945 1.00 61.76 151 LYS C CA 1
ATOM 6219 C C . LYS C 1 147 ? 92.683 80.801 132.832 1.00 64.26 151 LYS C C 1
ATOM 6220 O O . LYS C 1 147 ? 91.840 79.900 132.824 1.00 67.31 151 LYS C O 1
ATOM 6226 N N . ASN C 1 148 ? 92.375 82.091 132.750 1.00 65.57 152 ASN C N 1
ATOM 6227 C CA . ASN C 1 148 ? 91.002 82.533 132.573 1.00 68.00 152 ASN C CA 1
ATOM 6228 C C . ASN C 1 148 ? 90.563 82.344 131.127 1.00 77.03 152 ASN C C 1
ATOM 6229 O O . ASN C 1 148 ? 91.370 82.402 130.196 1.00 80.08 152 ASN C O 1
ATOM 6234 N N . ASP C 1 149 ? 89.263 82.115 130.945 1.00 82.47 153 ASP C N 1
ATOM 6235 C CA . ASP C 1 149 ? 88.709 81.903 129.613 1.00 85.11 153 ASP C CA 1
ATOM 6236 C C . ASP C 1 149 ? 88.672 83.171 128.772 1.00 83.86 153 ASP C C 1
ATOM 6237 O O . ASP C 1 149 ? 88.456 83.081 127.558 1.00 82.93 153 ASP C O 1
ATOM 6242 N N . ASP C 1 150 ? 88.874 84.340 129.375 1.00 81.34 154 ASP C N 1
ATOM 6243 C CA . ASP C 1 150 ? 88.870 85.604 128.655 1.00 78.76 154 ASP C CA 1
ATOM 6244 C C . ASP C 1 150 ? 90.259 86.027 128.193 1.00 76.44 154 ASP C C 1
ATOM 6245 O O . ASP C 1 150 ? 90.407 87.119 127.636 1.00 75.00 154 ASP C O 1
ATOM 6250 N N . VAL C 1 151 ? 91.277 85.195 128.418 1.00 76.33 155 VAL C N 1
ATOM 6251 C CA . VAL C 1 151 ? 92.628 85.524 127.981 1.00 68.24 155 VAL C CA 1
ATOM 6252 C C . VAL C 1 151 ? 92.684 85.487 126.460 1.00 66.29 155 VAL C C 1
ATOM 6253 O O . VAL C 1 151 ? 92.256 84.510 125.831 1.00 69.56 155 VAL C O 1
ATOM 6257 N N . PHE C 1 152 ? 93.207 86.555 125.861 1.00 64.40 156 PHE C N 1
ATOM 6258 C CA . PHE C 1 152 ? 93.264 86.654 124.411 1.00 61.94 156 PHE C CA 1
ATOM 6259 C C . PHE C 1 152 ? 94.516 87.414 124.000 1.00 60.36 156 PHE C C 1
ATOM 6260 O O . PHE C 1 152 ? 94.950 88.338 124.691 1.00 61.24 156 PHE C O 1
ATOM 6268 N N . LEU C 1 153 ? 95.091 87.009 122.869 1.00 61.70 157 LEU C N 1
ATOM 6269 C CA . LEU C 1 153 ? 96.192 87.723 122.235 1.00 58.96 157 LEU C CA 1
ATOM 6270 C C . LEU C 1 153 ? 95.807 87.978 120.787 1.00 59.20 157 LEU C C 1
ATOM 6271 O O . LEU C 1 153 ? 95.406 87.048 120.080 1.00 66.29 157 LEU C O 1
ATOM 6276 N N . THR C 1 154 ? 95.919 89.230 120.353 1.00 58.18 158 THR C N 1
ATOM 6277 C CA . THR C 1 154 ? 95.494 89.597 119.008 1.00 59.14 158 THR C CA 1
ATOM 6278 C C . THR C 1 154 ? 96.369 88.912 117.966 1.00 58.41 158 THR C C 1
ATOM 6279 O O . THR C 1 154 ? 97.592 89.076 117.964 1.00 63.69 158 THR C O 1
ATOM 6283 N N . GLY C 1 155 ? 95.737 88.148 117.077 1.00 55.00 159 GLY C N 1
ATOM 6284 C CA . GLY C 1 155 ? 96.438 87.437 116.029 1.00 55.01 159 GLY C CA 1
ATOM 6285 C C . GLY C 1 155 ? 97.014 86.098 116.429 1.00 56.54 159 GLY C C 1
ATOM 6286 O O . GLY C 1 155 ? 97.750 85.502 115.632 1.00 59.64 159 GLY C O 1
ATOM 6287 N N . TRP C 1 156 ? 96.709 85.604 117.626 1.00 57.54 160 TRP C N 1
ATOM 6288 C CA . TRP C 1 156 ? 97.255 84.349 118.115 1.00 55.24 160 TRP C CA 1
ATOM 6289 C C . TRP C 1 156 ? 96.146 83.500 118.719 1.00 56.68 160 TRP C C 1
ATOM 6290 O O . TRP C 1 156 ? 95.101 84.008 119.136 1.00 61.12 160 TRP C O 1
ATOM 6301 N N . ASP C 1 157 ? 96.385 82.192 118.757 1.00 58.37 161 ASP C N 1
ATOM 6302 C CA . ASP C 1 157 ? 95.499 81.240 119.415 1.00 60.78 161 ASP C CA 1
ATOM 6303 C C . ASP C 1 157 ? 96.230 80.646 120.610 1.00 61.97 161 ASP C C 1
ATOM 6304 O O . ASP C 1 157 ? 97.311 80.067 120.455 1.00 63.21 161 ASP C O 1
ATOM 6309 N N . ILE C 1 158 ? 95.643 80.785 121.795 1.00 60.83 162 ILE C N 1
ATOM 6310 C CA . ILE C 1 158 ? 96.234 80.234 123.009 1.00 58.24 162 ILE C CA 1
ATOM 6311 C C . ILE C 1 158 ? 95.849 78.766 123.122 1.00 61.33 162 ILE C C 1
ATOM 6312 O O . ILE C 1 158 ? 94.667 78.414 123.052 1.00 70.06 162 ILE C O 1
ATOM 6317 N N . GLU C 1 159 ? 96.850 77.904 123.297 1.00 60.08 163 GLU C N 1
ATOM 6318 C CA . GLU C 1 159 ? 96.637 76.462 123.304 1.00 63.64 163 GLU C CA 1
ATOM 6319 C C . GLU C 1 159 ? 96.685 75.847 124.695 1.00 68.96 163 GLU C C 1
ATOM 6320 O O . GLU C 1 159 ? 95.767 75.110 125.068 1.00 74.62 163 GLU C O 1
ATOM 6326 N N . SER C 1 160 ? 97.726 76.123 125.476 1.00 65.56 164 SER C N 1
ATOM 6327 C CA . SER C 1 160 ? 97.850 75.512 126.792 1.00 64.42 164 SER C CA 1
ATOM 6328 C C . SER C 1 160 ? 98.763 76.360 127.666 1.00 64.49 164 SER C C 1
ATOM 6329 O O . SER C 1 160 ? 99.524 77.193 127.169 1.00 61.82 164 SER C O 1
ATOM 6332 N N . PHE C 1 161 ? 98.671 76.131 128.976 1.00 63.67 165 PHE C N 1
ATOM 6333 C CA . PHE C 1 161 ? 99.507 76.803 129.967 1.00 58.08 165 PHE C CA 1
ATOM 6334 C C . PHE C 1 161 ? 99.831 75.800 131.065 1.00 59.85 165 PHE C C 1
ATOM 6335 O O . PHE C 1 161 ? 99.018 75.580 131.967 1.00 68.70 165 PHE C O 1
ATOM 6343 N N . THR C 1 162 ? 101.012 75.191 130.987 1.00 60.19 166 THR C N 1
ATOM 6344 C CA . THR C 1 162 ? 101.438 74.164 131.928 1.00 61.75 166 THR C CA 1
ATOM 6345 C C . THR C 1 162 ? 102.732 74.602 132.605 1.00 63.28 166 THR C C 1
ATOM 6346 O O . THR C 1 162 ? 103.219 75.718 132.405 1.00 64.26 166 THR C O 1
ATOM 6350 N N . ALA C 1 163 ? 103.291 73.705 133.416 1.00 65.93 167 ALA C N 1
ATOM 6351 C CA . ALA C 1 163 ? 104.534 73.961 134.126 1.00 66.33 167 ALA C CA 1
ATOM 6352 C C . ALA C 1 163 ? 105.320 72.666 134.251 1.00 75.46 167 ALA C C 1
ATOM 6353 O O . ALA C 1 163 ? 104.736 71.588 134.385 1.00 80.95 167 ALA C O 1
ATOM 6355 N N . VAL C 1 164 ? 106.646 72.779 134.208 1.00 75.43 168 VAL C N 1
ATOM 6356 C CA . VAL C 1 164 ? 107.524 71.625 134.373 1.00 77.60 168 VAL C CA 1
ATOM 6357 C C . VAL C 1 164 ? 107.633 71.333 135.867 1.00 83.78 168 VAL C C 1
ATOM 6358 O O . VAL C 1 164 ? 108.058 72.187 136.647 1.00 82.61 168 VAL C O 1
ATOM 6362 N N . VAL C 1 165 ? 107.250 70.118 136.265 1.00 88.24 169 VAL C N 1
ATOM 6363 C CA . VAL C 1 165 ? 107.137 69.800 137.687 1.00 88.79 169 VAL C CA 1
ATOM 6364 C C . VAL C 1 165 ? 108.516 69.699 138.333 1.00 89.77 169 VAL C C 1
ATOM 6365 O O . VAL C 1 165 ? 108.681 69.978 139.526 1.00 90.63 169 VAL C O 1
ATOM 6369 N N . LYS C 1 166 ? 109.521 69.300 137.563 1.00 90.95 170 LYS C N 1
ATOM 6370 C CA . LYS C 1 166 ? 110.853 69.102 138.127 1.00 93.81 170 LYS C CA 1
ATOM 6371 C C . LYS C 1 166 ? 111.614 70.419 138.177 1.00 93.93 170 LYS C C 1
ATOM 6372 O O . LYS C 1 166 ? 111.846 71.029 137.124 1.00 93.10 170 LYS C O 1
ATOM 6378 N N . PRO C 1 167 ? 112.020 70.892 139.351 1.00 95.01 171 PRO C N 1
ATOM 6379 C CA . PRO C 1 167 ? 112.829 72.110 139.421 1.00 94.50 171 PRO C CA 1
ATOM 6380 C C . PRO C 1 167 ? 114.287 71.836 139.085 1.00 97.25 171 PRO C C 1
ATOM 6381 O O . PRO C 1 167 ? 114.760 70.698 139.102 1.00 99.82 171 PRO C O 1
ATOM 6385 N N . ALA C 1 168 ? 115.000 72.914 138.776 1.00 95.50 172 ALA C N 1
ATOM 6386 C CA . ALA C 1 168 ? 116.426 72.865 138.472 1.00 96.36 172 ALA C CA 1
ATOM 6387 C C . ALA C 1 168 ? 117.180 73.512 139.626 1.00 100.29 172 ALA C C 1
ATOM 6388 O O . ALA C 1 168 ? 116.964 74.689 139.933 1.00 99.37 172 ALA C O 1
ATOM 6390 N N . ASN C 1 169 ? 118.063 72.746 140.260 1.00 105.42 173 ASN C N 1
ATOM 6391 C CA . ASN C 1 169 ? 118.845 73.222 141.393 1.00 106.28 173 ASN C CA 1
ATOM 6392 C C . ASN C 1 169 ? 120.300 73.390 140.977 1.00 112.72 173 ASN C C 1
ATOM 6393 O O . ASN C 1 169 ? 120.887 72.488 140.372 1.00 115.77 173 ASN C O 1
ATOM 6398 N N . PHE C 1 170 ? 120.874 74.546 141.302 1.00 113.69 174 PHE C N 1
ATOM 6399 C CA . PHE C 1 170 ? 122.252 74.850 140.948 1.00 116.06 174 PHE C CA 1
ATOM 6400 C C . PHE C 1 170 ? 122.799 75.867 141.939 1.00 115.04 174 PHE C C 1
ATOM 6401 O O . PHE C 1 170 ? 122.056 76.484 142.706 1.00 114.25 174 PHE C O 1
ATOM 6409 N N . ALA C 1 171 ? 124.117 76.033 141.916 1.00 115.77 175 ALA C N 1
ATOM 6410 C CA . ALA C 1 171 ? 124.803 76.954 142.808 1.00 115.48 175 ALA C CA 1
ATOM 6411 C C . ALA C 1 171 ? 125.176 78.235 142.071 1.00 118.55 175 ALA C C 1
ATOM 6412 O O . ALA C 1 171 ? 125.639 78.205 140.927 1.00 119.28 175 ALA C O 1
ATOM 6414 N N . LEU C 1 172 ? 124.966 79.365 142.742 1.00 120.09 176 LEU C N 1
ATOM 6415 C CA . LEU C 1 172 ? 125.295 80.669 142.183 1.00 122.95 176 LEU C CA 1
ATOM 6416 C C . LEU C 1 172 ? 125.753 81.580 143.311 1.00 125.33 176 LEU C C 1
ATOM 6417 O O . LEU C 1 172 ? 125.029 81.759 144.294 1.00 124.58 176 LEU C O 1
ATOM 6422 N N . GLU C 1 173 ? 126.948 82.152 143.158 1.00 126.58 177 GLU C N 1
ATOM 6423 C CA . GLU C 1 173 ? 127.556 83.011 144.174 1.00 128.94 177 GLU C CA 1
ATOM 6424 C C . GLU C 1 173 ? 127.635 82.292 145.522 1.00 130.52 177 GLU C C 1
ATOM 6425 O O . GLU C 1 173 ? 127.332 82.854 146.576 1.00 129.58 177 GLU C O 1
ATOM 6431 N N . ASP C 1 174 ? 128.048 81.023 145.469 1.00 131.48 178 ASP C N 1
ATOM 6432 C CA . ASP C 1 174 ? 128.191 80.177 146.656 1.00 133.84 178 ASP C CA 1
ATOM 6433 C C . ASP C 1 174 ? 126.871 80.051 147.417 1.00 132.56 178 ASP C C 1
ATOM 6434 O O . ASP C 1 174 ? 126.830 80.091 148.649 1.00 132.97 178 ASP C O 1
ATOM 6439 N N . ARG C 1 175 ? 125.784 79.890 146.667 1.00 128.77 179 ARG C N 1
ATOM 6440 C CA . ARG C 1 175 ? 124.462 79.749 147.265 1.00 123.37 179 ARG C CA 1
ATOM 6441 C C . ARG C 1 175 ? 123.597 78.889 146.356 1.00 120.14 179 ARG C C 1
ATOM 6442 O O . ARG C 1 175 ? 123.687 78.994 145.131 1.00 121.61 179 ARG C O 1
ATOM 6450 N N . LEU C 1 176 ? 122.762 78.050 146.963 1.00 117.03 180 LEU C N 1
ATOM 6451 C CA . LEU C 1 176 ? 121.888 77.162 146.210 1.00 114.98 180 LEU C CA 1
ATOM 6452 C C . LEU C 1 176 ? 120.632 77.893 145.750 1.00 112.83 180 LEU C C 1
ATOM 6453 O O . LEU C 1 176 ? 120.041 78.687 146.487 1.00 112.47 180 LEU C O 1
ATOM 6458 N N . GLU C 1 177 ? 120.224 77.612 144.512 1.00 109.03 181 GLU C N 1
ATOM 6459 C CA . GLU C 1 177 ? 119.026 78.211 143.936 1.00 102.85 181 GLU C CA 1
ATOM 6460 C C . GLU C 1 177 ? 118.217 77.131 143.234 1.00 101.21 181 GLU C C 1
ATOM 6461 O O . GLU C 1 177 ? 118.784 76.199 142.659 1.00 103.56 181 GLU C O 1
ATOM 6467 N N . SER C 1 178 ? 116.893 77.266 143.284 1.00 97.85 182 SER C N 1
ATOM 6468 C CA . SER C 1 178 ? 115.974 76.359 142.610 1.00 95.96 182 SER C CA 1
ATOM 6469 C C . SER C 1 178 ? 115.105 77.145 141.638 1.00 88.64 182 SER C C 1
ATOM 6470 O O . SER C 1 178 ? 114.606 78.223 141.973 1.00 86.70 182 SER C O 1
ATOM 6473 N N . LYS C 1 179 ? 114.915 76.599 140.438 1.00 84.71 183 LYS C N 1
ATOM 6474 C CA . LYS C 1 179 ? 114.231 77.306 139.363 1.00 77.56 183 LYS C CA 1
ATOM 6475 C C . LYS C 1 179 ? 113.106 76.452 138.797 1.00 75.14 183 LYS C C 1
ATOM 6476 O O . LYS C 1 179 ? 113.280 75.247 138.585 1.00 77.63 183 LYS C O 1
ATOM 6482 N N . LEU C 1 180 ? 111.960 77.082 138.548 1.00 70.20 184 LEU C N 1
ATOM 6483 C CA . LEU C 1 180 ? 110.817 76.451 137.906 1.00 66.90 184 LEU C CA 1
ATOM 6484 C C . LEU C 1 180 ? 110.515 77.154 136.589 1.00 64.00 184 LEU C C 1
ATOM 6485 O O . LEU C 1 180 ? 110.816 78.338 136.417 1.00 64.97 184 LEU C O 1
ATOM 6490 N N . ASP C 1 181 ? 109.910 76.417 135.660 1.00 58.26 185 ASP C N 1
ATOM 6491 C CA . ASP C 1 181 ? 109.638 76.914 134.316 1.00 56.69 185 ASP C CA 1
ATOM 6492 C C . ASP C 1 181 ? 108.151 76.784 134.017 1.00 58.09 185 ASP C C 1
ATOM 6493 O O . ASP C 1 181 ? 107.585 75.692 134.131 1.00 65.21 185 ASP C O 1
ATOM 6498 N N . TYR C 1 182 ? 107.527 77.894 133.631 1.00 53.24 186 TYR C N 1
ATOM 6499 C CA . TYR C 1 182 ? 106.134 77.918 133.205 1.00 55.67 186 TYR C CA 1
ATOM 6500 C C . TYR C 1 182 ? 106.078 78.221 131.715 1.00 53.88 186 TYR C C 1
ATOM 6501 O O . TYR C 1 182 ? 106.713 79.172 131.249 1.00 55.99 186 TYR C O 1
ATOM 6510 N N . GLN C 1 183 ? 105.318 77.421 130.972 1.00 53.47 187 GLN C N 1
ATOM 6511 C CA . GLN C 1 183 ? 105.291 77.492 129.517 1.00 55.96 187 GLN C CA 1
ATOM 6512 C C . GLN C 1 183 ? 103.882 77.797 129.030 1.00 55.25 187 GLN C C 1
ATOM 6513 O O . GLN C 1 183 ? 102.911 77.208 129.514 1.00 60.12 187 GLN C O 1
ATOM 6519 N N . LEU C 1 184 ? 103.780 78.714 128.071 1.00 54.39 188 LEU C N 1
ATOM 6520 C CA . LEU C 1 184 ? 102.524 79.056 127.416 1.00 50.70 188 LEU C CA 1
ATOM 6521 C C . LEU C 1 184 ? 102.698 78.869 125.915 1.00 52.85 188 LEU C C 1
ATOM 6522 O O . LEU C 1 184 ? 103.574 79.492 125.307 1.00 56.72 188 LEU C O 1
ATOM 6527 N N . ARG C 1 185 ? 101.865 78.018 125.320 1.00 53.42 189 ARG C N 1
ATOM 6528 C CA . ARG C 1 185 ? 101.973 77.686 123.905 1.00 54.61 189 ARG C CA 1
ATOM 6529 C C . ARG C 1 185 ? 100.935 78.460 123.103 1.00 54.59 189 ARG C C 1
ATOM 6530 O O . ARG C 1 185 ? 99.759 78.502 123.473 1.00 56.88 189 ARG C O 1
ATOM 6538 N N . ILE C 1 186 ? 101.377 79.070 122.003 1.00 56.37 190 ILE C N 1
ATOM 6539 C CA . ILE C 1 186 ? 100.511 79.870 121.147 1.00 53.65 190 ILE C CA 1
ATOM 6540 C C . ILE C 1 186 ? 100.807 79.545 119.690 1.00 54.77 190 ILE C C 1
ATOM 6541 O O . ILE C 1 186 ? 101.903 79.094 119.344 1.00 61.27 190 ILE C O 1
ATOM 6546 N N . SER C 1 187 ? 99.814 79.779 118.833 1.00 57.19 191 SER C N 1
ATOM 6547 C CA . SER C 1 187 ? 99.950 79.594 117.396 1.00 57.54 191 SER C CA 1
ATOM 6548 C C . SER C 1 187 ? 99.347 80.791 116.675 1.00 56.30 191 SER C C 1
ATOM 6549 O O . SER C 1 187 ? 98.374 81.389 117.139 1.00 60.55 191 SER C O 1
ATOM 6552 N N . ARG C 1 188 ? 99.934 81.133 115.531 1.00 57.49 192 ARG C N 1
ATOM 6553 C CA . ARG C 1 188 ? 99.542 82.334 114.806 1.00 57.74 192 ARG C CA 1
ATOM 6554 C C . ARG C 1 188 ? 98.375 82.059 113.867 1.00 59.81 192 ARG C C 1
ATOM 6555 O O . ARG C 1 188 ? 98.284 80.990 113.257 1.00 65.81 192 ARG C O 1
ATOM 6563 N N . GLN C 1 189 ? 97.477 83.037 113.757 1.00 58.77 193 GLN C N 1
ATOM 6564 C CA . GLN C 1 189 ? 96.362 82.969 112.817 1.00 62.38 193 GLN C CA 1
ATOM 6565 C C . GLN C 1 189 ? 96.838 83.482 111.465 1.00 69.17 193 GLN C C 1
ATOM 6566 O O . GLN C 1 189 ? 97.122 84.674 111.310 1.00 64.55 193 GLN C O 1
ATOM 6572 N N . TYR C 1 190 ? 96.919 82.588 110.482 1.00 76.71 194 TYR C N 1
ATOM 6573 C CA . TYR C 1 190 ? 97.517 82.903 109.192 1.00 75.59 194 TYR C CA 1
ATOM 6574 C C . TYR C 1 190 ? 96.498 83.327 108.143 1.00 79.07 194 TYR C C 1
ATOM 6575 O O . TYR C 1 190 ? 96.880 83.571 106.994 1.00 77.12 194 TYR C O 1
ATOM 6584 N N . PHE C 1 191 ? 95.219 83.419 108.495 1.00 81.36 195 PHE C N 1
ATOM 6585 C CA . PHE C 1 191 ? 94.250 83.884 107.519 1.00 79.76 195 PHE C CA 1
ATOM 6586 C C . PHE C 1 191 ? 94.347 85.398 107.352 1.00 75.12 195 PHE C C 1
ATOM 6587 O O . PHE C 1 191 ? 94.935 86.108 108.173 1.00 79.07 195 PHE C O 1
ATOM 6595 N N . SER C 1 192 ? 93.773 85.884 106.252 1.00 65.17 196 SER C N 1
ATOM 6596 C CA . SER C 1 192 ? 93.851 87.262 105.771 1.00 62.53 196 SER C CA 1
ATOM 6597 C C . SER C 1 192 ? 95.263 87.637 105.341 1.00 60.32 196 SER C C 1
ATOM 6598 O O . SER C 1 192 ? 95.470 88.751 104.853 1.00 61.43 196 SER C O 1
ATOM 6601 N N . TYR C 1 193 ? 96.238 86.746 105.504 1.00 58.32 197 TYR C N 1
ATOM 6602 C CA . TYR C 1 193 ? 97.586 86.957 104.997 1.00 54.18 197 TYR C CA 1
ATOM 6603 C C . TYR C 1 193 ? 97.672 86.725 103.497 1.00 53.37 197 TYR C C 1
ATOM 6604 O O . TYR C 1 193 ? 98.377 87.467 102.802 1.00 53.78 197 TYR C O 1
ATOM 6613 N N . ILE C 1 194 ? 96.945 85.738 102.984 1.00 51.48 198 ILE C N 1
ATOM 6614 C CA . ILE C 1 194 ? 96.917 85.448 101.552 1.00 51.25 198 ILE C CA 1
ATOM 6615 C C . ILE C 1 194 ? 96.346 86.649 100.800 1.00 50.92 198 ILE C C 1
ATOM 6616 O O . ILE C 1 194 ? 97.096 87.291 100.052 1.00 54.96 198 ILE C O 1
ATOM 6621 N N . PRO C 1 195 ? 95.073 87.033 100.989 1.00 49.63 199 PRO C N 1
ATOM 6622 C CA . PRO C 1 195 ? 94.500 88.083 100.136 1.00 46.49 199 PRO C CA 1
ATOM 6623 C C . PRO C 1 195 ? 95.063 89.472 100.382 1.00 46.26 199 PRO C C 1
ATOM 6624 O O . PRO C 1 195 ? 94.833 90.365 99.556 1.00 51.77 199 PRO C O 1
ATOM 6628 N N . ASN C 1 196 ? 95.784 89.691 101.483 1.00 45.05 200 ASN C N 1
ATOM 6629 C CA . ASN C 1 196 ? 96.366 90.994 101.764 1.00 42.39 200 ASN C CA 1
ATOM 6630 C C . ASN C 1 196 ? 97.842 91.100 101.412 1.00 45.93 200 ASN C C 1
ATOM 6631 O O . ASN C 1 196 ? 98.340 92.219 101.267 1.00 48.78 200 ASN C O 1
ATOM 6636 N N . ILE C 1 197 ? 98.552 89.980 101.272 1.00 45.65 201 ILE C N 1
ATOM 6637 C CA . ILE C 1 197 ? 99.981 90.044 100.989 1.00 42.37 201 ILE C CA 1
ATOM 6638 C C . ILE C 1 197 ? 100.330 89.252 99.735 1.00 44.32 201 ILE C C 1
ATOM 6639 O O . ILE C 1 197 ? 100.980 89.775 98.823 1.00 48.64 201 ILE C O 1
ATOM 6644 N N . ILE C 1 198 ? 99.903 87.991 99.674 1.00 44.99 202 ILE C N 1
ATOM 6645 C CA . ILE C 1 198 ? 100.433 87.077 98.665 1.00 42.89 202 ILE C CA 1
ATOM 6646 C C . ILE C 1 198 ? 99.847 87.387 97.292 1.00 41.87 202 ILE C C 1
ATOM 6647 O O . ILE C 1 198 ? 100.576 87.527 96.304 1.00 45.60 202 ILE C O 1
ATOM 6652 N N . LEU C 1 199 ? 98.521 87.495 97.213 1.00 42.30 203 LEU C N 1
ATOM 6653 C CA . LEU C 1 199 ? 97.862 87.604 95.912 1.00 41.28 203 LEU C CA 1
ATOM 6654 C C . LEU C 1 199 ? 98.230 88.867 95.137 1.00 39.98 203 LEU C C 1
ATOM 6655 O O . LEU C 1 199 ? 98.496 88.757 93.928 1.00 44.55 203 LEU C O 1
ATOM 6660 N N . PRO C 1 200 ? 98.236 90.074 95.725 1.00 41.55 204 PRO C N 1
ATOM 6661 C CA . PRO C 1 200 ? 98.625 91.256 94.929 1.00 38.74 204 PRO C CA 1
ATOM 6662 C C . PRO C 1 200 ? 100.032 91.187 94.353 1.00 37.66 204 PRO C C 1
ATOM 6663 O O . PRO C 1 200 ? 100.256 91.624 93.215 1.00 41.14 204 PRO C O 1
ATOM 6667 N N . MET C 1 201 ? 100.992 90.648 95.110 1.00 36.11 205 MET C N 1
ATOM 6668 C CA . MET C 1 201 ? 102.348 90.492 94.589 1.00 37.08 205 MET C CA 1
ATOM 6669 C C . MET C 1 201 ? 102.377 89.567 93.380 1.00 37.18 205 MET C C 1
ATOM 6670 O O . MET C 1 201 ? 103.035 89.872 92.374 1.00 42.84 205 MET C O 1
ATOM 6675 N N . LEU C 1 202 ? 101.663 88.442 93.460 1.00 33.64 206 LEU C N 1
ATOM 6676 C CA . LEU C 1 202 ? 101.584 87.530 92.328 1.00 34.50 206 LEU C CA 1
ATOM 6677 C C . LEU C 1 202 ? 100.893 88.187 91.142 1.00 37.54 206 LEU C C 1
ATOM 6678 O O . LEU C 1 202 ? 101.272 87.951 89.992 1.00 43.95 206 LEU C O 1
ATOM 6683 N N . PHE C 1 203 ? 99.876 89.014 91.401 1.00 35.77 207 PHE C N 1
ATOM 6684 C CA . PHE C 1 203 ? 99.213 89.728 90.313 1.00 35.88 207 PHE C CA 1
ATOM 6685 C C . PHE C 1 203 ? 100.178 90.670 89.605 1.00 34.92 207 PHE C C 1
ATOM 6686 O O . PHE C 1 203 ? 100.195 90.739 88.371 1.00 37.32 207 PHE C O 1
ATOM 6694 N N . ILE C 1 204 ? 100.989 91.401 90.371 1.00 33.68 208 ILE C N 1
ATOM 6695 C CA . ILE C 1 204 ? 101.960 92.311 89.764 1.00 32.09 208 ILE C CA 1
ATOM 6696 C C . ILE C 1 204 ? 102.985 91.533 88.943 1.00 33.62 208 ILE C C 1
ATOM 6697 O O . ILE C 1 204 ? 103.341 91.930 87.823 1.00 37.27 208 ILE C O 1
ATOM 6702 N N . LEU C 1 205 ? 103.469 90.409 89.479 1.00 36.64 209 LEU C N 1
ATOM 6703 C CA . LEU C 1 205 ? 104.433 89.598 88.737 1.00 32.05 209 LEU C CA 1
ATOM 6704 C C . LEU C 1 205 ? 103.823 89.045 87.450 1.00 34.48 209 LEU C C 1
ATOM 6705 O O . LEU C 1 205 ? 104.471 89.038 86.393 1.00 38.02 209 LEU C O 1
ATOM 6710 N N . PHE C 1 206 ? 102.572 88.584 87.514 1.00 34.67 210 PHE C N 1
ATOM 6711 C CA . PHE C 1 206 ? 101.911 88.060 86.324 1.00 33.83 210 PHE C CA 1
ATOM 6712 C C . PHE C 1 206 ? 101.689 89.156 85.290 1.00 35.79 210 PHE C C 1
ATOM 6713 O O . PHE C 1 206 ? 101.785 88.907 84.083 1.00 39.89 210 PHE C O 1
ATOM 6721 N N . ILE C 1 207 ? 101.381 90.374 85.743 1.00 33.84 211 ILE C N 1
ATOM 6722 C CA . ILE C 1 207 ? 101.281 91.503 84.823 1.00 31.57 211 ILE C CA 1
ATOM 6723 C C . ILE C 1 207 ? 102.616 91.739 84.132 1.00 34.45 211 ILE C C 1
ATOM 6724 O O . ILE C 1 207 ? 102.673 91.975 82.919 1.00 35.44 211 ILE C O 1
ATOM 6729 N N . SER C 1 208 ? 103.711 91.674 84.893 1.00 38.37 212 SER C N 1
ATOM 6730 C CA . SER C 1 208 ? 105.031 91.843 84.290 1.00 34.68 212 SER C CA 1
ATOM 6731 C C . SER C 1 208 ? 105.315 90.753 83.262 1.00 37.25 212 SER C C 1
ATOM 6732 O O . SER C 1 208 ? 105.996 90.997 82.260 1.00 38.04 212 SER C O 1
ATOM 6735 N N . TRP C 1 209 ? 104.802 89.543 83.495 1.00 43.03 213 TRP C N 1
ATOM 6736 C CA . TRP C 1 209 ? 105.071 88.432 82.585 1.00 36.86 213 TRP C CA 1
ATOM 6737 C C . TRP C 1 209 ? 104.385 88.567 81.228 1.00 37.81 213 TRP C C 1
ATOM 6738 O O . TRP C 1 209 ? 104.685 87.773 80.330 1.00 38.46 213 TRP C O 1
ATOM 6749 N N . THR C 1 210 ? 103.480 89.532 81.048 1.00 41.47 214 THR C N 1
ATOM 6750 C CA . THR C 1 210 ? 102.776 89.653 79.774 1.00 35.85 214 THR C CA 1
ATOM 6751 C C . THR C 1 210 ? 103.669 90.178 78.657 1.00 37.87 214 THR C C 1
ATOM 6752 O O . THR C 1 210 ? 103.240 90.205 77.498 1.00 37.79 214 THR C O 1
ATOM 6756 N N . ALA C 1 211 ? 104.896 90.599 78.972 1.00 40.25 215 ALA C N 1
ATOM 6757 C CA . ALA C 1 211 ? 105.789 91.133 77.949 1.00 36.63 215 ALA C CA 1
ATOM 6758 C C . ALA C 1 211 ? 106.249 90.073 76.957 1.00 40.18 215 ALA C C 1
ATOM 6759 O O . ALA C 1 211 ? 106.804 90.422 75.911 1.00 42.56 215 ALA C O 1
ATOM 6761 N N . PHE C 1 212 ? 106.034 88.793 77.255 1.00 40.70 216 PHE C N 1
ATOM 6762 C CA . PHE C 1 212 ? 106.456 87.719 76.364 1.00 40.14 216 PHE C CA 1
ATOM 6763 C C . PHE C 1 212 ? 105.516 87.520 75.183 1.00 42.32 216 PHE C C 1
ATOM 6764 O O . PHE C 1 212 ? 105.820 86.709 74.302 1.00 46.68 216 PHE C O 1
ATOM 6772 N N . TRP C 1 213 ? 104.389 88.227 75.142 1.00 43.14 217 TRP C N 1
ATOM 6773 C CA . TRP C 1 213 ? 103.453 88.153 74.027 1.00 40.81 217 TRP C CA 1
ATOM 6774 C C . TRP C 1 213 ? 103.521 89.378 73.124 1.00 43.09 217 TRP C C 1
ATOM 6775 O O . TRP C 1 213 ? 102.633 89.568 72.288 1.00 52.67 217 TRP C O 1
ATOM 6786 N N . SER C 1 214 ? 104.550 90.209 73.268 1.00 43.05 218 SER C N 1
ATOM 6787 C CA . SER C 1 214 ? 104.684 91.432 72.492 1.00 41.99 218 SER C CA 1
ATOM 6788 C C . SER C 1 214 ? 106.098 91.543 71.941 1.00 46.61 218 SER C C 1
ATOM 6789 O O . SER C 1 214 ? 107.051 90.989 72.495 1.00 52.84 218 SER C O 1
ATOM 6792 N N . THR C 1 215 ? 106.225 92.274 70.831 1.00 49.86 219 THR C N 1
ATOM 6793 C CA . THR C 1 215 ? 107.516 92.480 70.184 1.00 51.30 219 THR C CA 1
ATOM 6794 C C . THR C 1 215 ? 107.949 93.942 70.184 1.00 50.01 219 THR C C 1
ATOM 6795 O O . THR C 1 215 ? 108.937 94.280 69.523 1.00 59.87 219 THR C O 1
ATOM 6799 N N . SER C 1 216 ? 107.247 94.813 70.903 1.00 48.79 220 SER C N 1
ATOM 6800 C CA . SER C 1 216 ? 107.577 96.231 70.964 1.00 44.85 220 SER C CA 1
ATOM 6801 C C . SER C 1 216 ? 108.515 96.474 72.140 1.00 44.88 220 SER C C 1
ATOM 6802 O O . SER C 1 216 ? 108.162 96.189 73.289 1.00 50.54 220 SER C O 1
ATOM 6805 N N . TYR C 1 217 ? 109.706 97.003 71.850 1.00 41.74 221 TYR C N 1
ATOM 6806 C CA . TYR C 1 217 ? 110.713 97.208 72.885 1.00 40.71 221 TYR C CA 1
ATOM 6807 C C . TYR C 1 217 ? 110.250 98.228 73.922 1.00 43.05 221 TYR C C 1
ATOM 6808 O O . TYR C 1 217 ? 110.425 98.024 75.131 1.00 44.50 221 TYR C O 1
ATOM 6817 N N . GLU C 1 218 ? 109.656 99.333 73.465 1.00 42.19 222 GLU C N 1
ATOM 6818 C CA . GLU C 1 218 ? 109.224 100.384 74.382 1.00 43.38 222 GLU C CA 1
ATOM 6819 C C . GLU C 1 218 ? 108.164 99.878 75.351 1.00 44.11 222 GLU C C 1
ATOM 6820 O O . GLU C 1 218 ? 108.246 100.127 76.562 1.00 48.66 222 GLU C O 1
ATOM 6826 N N . ALA C 1 219 ? 107.163 99.159 74.836 1.00 39.25 223 ALA C N 1
ATOM 6827 C CA . ALA C 1 219 ? 106.097 98.651 75.690 1.00 37.25 223 ALA C CA 1
ATOM 6828 C C . ALA C 1 219 ? 106.631 97.654 76.710 1.00 38.85 223 ALA C C 1
ATOM 6829 O O . ALA C 1 219 ? 106.235 97.684 77.880 1.00 44.81 223 ALA C O 1
ATOM 6831 N N . ASN C 1 220 ? 107.532 96.764 76.286 1.00 35.30 224 ASN C N 1
ATOM 6832 C CA . ASN C 1 220 ? 108.093 95.784 77.211 1.00 35.80 224 ASN C CA 1
ATOM 6833 C C . ASN C 1 220 ? 108.911 96.460 78.304 1.00 34.02 224 ASN C C 1
ATOM 6834 O O . ASN C 1 220 ? 108.799 96.103 79.486 1.00 42.00 224 ASN C O 1
ATOM 6839 N N . VAL C 1 221 ? 109.738 97.439 77.930 1.00 34.04 225 VAL C N 1
ATOM 6840 C CA . VAL C 1 221 ? 110.541 98.154 78.918 1.00 36.03 225 VAL C CA 1
ATOM 6841 C C . VAL C 1 221 ? 109.635 98.846 79.929 1.00 37.54 225 VAL C C 1
ATOM 6842 O O . VAL C 1 221 ? 109.831 98.735 81.150 1.00 40.84 225 VAL C O 1
ATOM 6846 N N . THR C 1 222 ? 108.616 99.553 79.432 1.00 35.15 226 THR C N 1
ATOM 6847 C CA . THR C 1 222 ? 107.683 100.238 80.320 1.00 35.62 226 THR C CA 1
ATOM 6848 C C . THR C 1 222 ? 107.011 99.253 81.268 1.00 37.78 226 THR C C 1
ATOM 6849 O O . THR C 1 222 ? 106.992 99.463 82.487 1.00 45.05 226 THR C O 1
ATOM 6853 N N . LEU C 1 223 ? 106.483 98.153 80.724 1.00 32.43 227 LEU C N 1
ATOM 6854 C CA . LEU C 1 223 ? 105.792 97.165 81.545 1.00 33.50 227 LEU C CA 1
ATOM 6855 C C . LEU C 1 223 ? 106.688 96.654 82.662 1.00 36.76 227 LEU C C 1
ATOM 6856 O O . LEU C 1 223 ? 106.323 96.711 83.842 1.00 41.94 227 LEU C O 1
ATOM 6861 N N . VAL C 1 224 ? 107.884 96.177 82.311 1.00 35.20 228 VAL C N 1
ATOM 6862 C CA . VAL C 1 224 ? 108.720 95.515 83.307 1.00 34.85 228 VAL C CA 1
ATOM 6863 C C . VAL C 1 224 ? 109.189 96.502 84.370 1.00 36.40 228 VAL C C 1
ATOM 6864 O O . VAL C 1 224 ? 109.111 96.219 85.575 1.00 39.10 228 VAL C O 1
ATOM 6868 N N . VAL C 1 225 ? 109.671 97.679 83.960 1.00 35.56 229 VAL C N 1
ATOM 6869 C CA . VAL C 1 225 ? 110.230 98.592 84.952 1.00 34.85 229 VAL C CA 1
ATOM 6870 C C . VAL C 1 225 ? 109.130 99.172 85.839 1.00 35.24 229 VAL C C 1
ATOM 6871 O O . VAL C 1 225 ? 109.310 99.330 87.057 1.00 38.50 229 VAL C O 1
ATOM 6875 N N . SER C 1 226 ? 107.969 99.491 85.256 1.00 33.04 230 SER C N 1
ATOM 6876 C CA . SER C 1 226 ? 106.873 100.013 86.061 1.00 32.06 230 SER C CA 1
ATOM 6877 C C . SER C 1 226 ? 106.342 98.960 87.027 1.00 31.03 230 SER C C 1
ATOM 6878 O O . SER C 1 226 ? 105.959 99.288 88.157 1.00 34.98 230 SER C O 1
ATOM 6881 N N . THR C 1 227 ? 106.316 97.687 86.615 1.00 28.86 231 THR C N 1
ATOM 6882 C CA . THR C 1 227 ? 105.921 96.640 87.553 1.00 29.50 231 THR C CA 1
ATOM 6883 C C . THR C 1 227 ? 106.939 96.477 88.674 1.00 30.09 231 THR C C 1
ATOM 6884 O O . THR C 1 227 ? 106.557 96.189 89.812 1.00 34.62 231 THR C O 1
ATOM 6888 N N . LEU C 1 228 ? 108.230 96.659 88.382 1.00 28.74 232 LEU C N 1
ATOM 6889 C CA . LEU C 1 228 ? 109.227 96.650 89.451 1.00 27.64 232 LEU C CA 1
ATOM 6890 C C . LEU C 1 228 ? 108.965 97.769 90.457 1.00 29.43 232 LEU C C 1
ATOM 6891 O O . LEU C 1 228 ? 109.029 97.558 91.678 1.00 34.42 232 LEU C O 1
ATOM 6896 N N . ILE C 1 229 ? 108.668 98.970 89.954 1.00 28.17 233 ILE C N 1
ATOM 6897 C CA . ILE C 1 229 ? 108.363 100.091 90.844 1.00 24.60 233 ILE C CA 1
ATOM 6898 C C . ILE C 1 229 ? 107.131 99.783 91.691 1.00 27.20 233 ILE C C 1
ATOM 6899 O O . ILE C 1 229 ? 107.102 100.054 92.900 1.00 30.90 233 ILE C O 1
ATOM 6904 N N . ALA C 1 230 ? 106.097 99.208 91.071 1.00 25.93 234 ALA C N 1
ATOM 6905 C CA . ALA C 1 230 ? 104.885 98.861 91.808 1.00 23.18 234 ALA C CA 1
ATOM 6906 C C . ALA C 1 230 ? 105.164 97.812 92.879 1.00 26.69 234 ALA C C 1
ATOM 6907 O O . ALA C 1 230 ? 104.597 97.869 93.977 1.00 30.25 234 ALA C O 1
ATOM 6909 N N . HIS C 1 231 ? 106.025 96.838 92.573 1.00 27.04 235 HIS C N 1
ATOM 6910 C CA . HIS C 1 231 ? 106.387 95.826 93.561 1.00 25.61 235 HIS C CA 1
ATOM 6911 C C . HIS C 1 231 ? 107.085 96.456 94.760 1.00 29.83 235 HIS C C 1
ATOM 6912 O O . HIS C 1 231 ? 106.790 96.120 95.914 1.00 32.31 235 HIS C O 1
ATOM 6919 N N . ILE C 1 232 ? 108.017 97.378 94.503 1.00 29.21 236 ILE C N 1
ATOM 6920 C CA . ILE C 1 232 ? 108.703 98.046 95.609 1.00 24.66 236 ILE C CA 1
ATOM 6921 C C . ILE C 1 232 ? 107.714 98.857 96.443 1.00 29.66 236 ILE C C 1
ATOM 6922 O O . ILE C 1 232 ? 107.781 98.869 97.681 1.00 32.33 236 ILE C O 1
ATOM 6927 N N . ALA C 1 233 ? 106.778 99.542 95.781 1.00 28.71 237 ALA C N 1
ATOM 6928 C CA . ALA C 1 233 ? 105.781 100.322 96.508 1.00 25.82 237 ALA C CA 1
ATOM 6929 C C . ALA C 1 233 ? 104.896 99.431 97.377 1.00 26.86 237 ALA C C 1
ATOM 6930 O O . ALA C 1 233 ? 104.580 99.781 98.520 1.00 31.07 237 ALA C O 1
ATOM 6932 N N . PHE C 1 234 ? 104.485 98.274 96.852 1.00 27.97 238 PHE C N 1
ATOM 6933 C CA . PHE C 1 234 ? 103.668 97.358 97.646 1.00 26.81 238 PHE C CA 1
ATOM 6934 C C . PHE C 1 234 ? 104.453 96.802 98.828 1.00 31.37 238 PHE C C 1
ATOM 6935 O O . PHE C 1 234 ? 103.897 96.602 99.917 1.00 34.87 238 PHE C O 1
ATOM 6943 N N . ASN C 1 235 ? 105.747 96.536 98.629 1.00 32.54 239 ASN C N 1
ATOM 6944 C CA . ASN C 1 235 ? 106.588 96.110 99.742 1.00 34.32 239 ASN C CA 1
ATOM 6945 C C . ASN C 1 235 ? 106.639 97.176 100.830 1.00 36.79 239 ASN C C 1
ATOM 6946 O O . ASN C 1 235 ? 106.553 96.863 102.024 1.00 41.36 239 ASN C O 1
ATOM 6951 N N . ILE C 1 236 ? 106.779 98.442 100.432 1.00 34.73 240 ILE C N 1
ATOM 6952 C CA . ILE C 1 236 ? 106.736 99.532 101.407 1.00 35.10 240 ILE C CA 1
ATOM 6953 C C . ILE C 1 236 ? 105.393 99.549 102.126 1.00 36.86 240 ILE C C 1
ATOM 6954 O O . ILE C 1 236 ? 105.323 99.769 103.341 1.00 40.89 240 ILE C O 1
ATOM 6959 N N . LEU C 1 237 ? 104.308 99.316 101.388 1.00 37.51 241 LEU C N 1
ATOM 6960 C CA . LEU C 1 237 ? 102.981 99.341 101.996 1.00 33.56 241 LEU C CA 1
ATOM 6961 C C . LEU C 1 237 ? 102.809 98.246 103.043 1.00 37.90 241 LEU C C 1
ATOM 6962 O O . LEU C 1 237 ? 102.213 98.489 104.099 1.00 43.61 241 LEU C O 1
ATOM 6967 N N . VAL C 1 238 ? 103.317 97.041 102.780 1.00 41.24 242 VAL C N 1
ATOM 6968 C CA . VAL C 1 238 ? 103.048 95.896 103.648 1.00 40.72 242 VAL C CA 1
ATOM 6969 C C . VAL C 1 238 ? 104.211 95.550 104.566 1.00 49.29 242 VAL C C 1
ATOM 6970 O O . VAL C 1 238 ? 104.150 94.517 105.249 1.00 53.68 242 VAL C O 1
ATOM 6974 N N . GLU C 1 239 ? 105.270 96.366 104.612 1.00 50.84 243 GLU C N 1
ATOM 6975 C CA . GLU C 1 239 ? 106.397 96.042 105.486 1.00 54.20 243 GLU C CA 1
ATOM 6976 C C . GLU C 1 239 ? 106.027 96.000 106.965 1.00 60.31 243 GLU C C 1
ATOM 6977 O O . GLU C 1 239 ? 106.773 95.411 107.754 1.00 64.98 243 GLU C O 1
ATOM 6983 N N . THR C 1 240 ? 104.908 96.608 107.366 1.00 62.60 244 THR C N 1
ATOM 6984 C CA . THR C 1 240 ? 104.586 96.683 108.789 1.00 64.53 244 THR C CA 1
ATOM 6985 C C . THR C 1 240 ? 104.170 95.326 109.346 1.00 68.23 244 THR C C 1
ATOM 6986 O O . THR C 1 240 ? 104.180 95.118 110.565 1.00 71.64 244 THR C O 1
ATOM 6990 N N . ASN C 1 241 ? 103.801 94.386 108.473 1.00 68.00 245 ASN C N 1
ATOM 6991 C CA . ASN C 1 241 ? 103.388 93.067 108.942 1.00 62.04 245 ASN C CA 1
ATOM 6992 C C . ASN C 1 241 ? 104.521 92.053 108.845 1.00 67.57 245 ASN C C 1
ATOM 6993 O O . ASN C 1 241 ? 104.537 91.065 109.588 1.00 76.15 245 ASN C O 1
ATOM 6998 N N . LEU C 1 242 ? 105.469 92.274 107.939 1.00 66.17 246 LEU C N 1
ATOM 6999 C CA . LEU C 1 242 ? 106.567 91.339 107.767 1.00 63.37 246 LEU C CA 1
ATOM 7000 C C . LEU C 1 242 ? 107.483 91.366 108.992 1.00 69.34 246 LEU C C 1
ATOM 7001 O O . LEU C 1 242 ? 107.686 92.420 109.602 1.00 74.73 246 LEU C O 1
ATOM 7006 N N . PRO C 1 243 ? 108.044 90.221 109.376 1.00 71.98 247 PRO C N 1
ATOM 7007 C CA . PRO C 1 243 ? 108.948 90.195 110.531 1.00 72.48 247 PRO C CA 1
ATOM 7008 C C . PRO C 1 243 ? 110.275 90.869 110.225 1.00 70.88 247 PRO C C 1
ATOM 7009 O O . PRO C 1 243 ? 110.781 90.819 109.101 1.00 71.06 247 PRO C O 1
ATOM 7013 N N . LYS C 1 244 ? 110.840 91.507 111.246 1.00 73.35 248 LYS C N 1
ATOM 7014 C CA . LYS C 1 244 ? 112.117 92.213 111.137 1.00 73.59 248 LYS C CA 1
ATOM 7015 C C . LYS C 1 244 ? 113.127 91.485 112.016 1.00 72.85 248 LYS C C 1
ATOM 7016 O O . LYS C 1 244 ? 113.308 91.809 113.190 1.00 80.05 248 LYS C O 1
ATOM 7022 N N . THR C 1 245 ? 113.791 90.493 111.436 1.00 71.07 249 THR C N 1
ATOM 7023 C CA . THR C 1 245 ? 114.726 89.624 112.129 1.00 72.44 249 THR C CA 1
ATOM 7024 C C . THR C 1 245 ? 116.078 89.635 111.427 1.00 69.96 249 THR C C 1
ATOM 7025 O O . THR C 1 245 ? 116.163 89.917 110.227 1.00 70.74 249 THR C O 1
ATOM 7029 N N . PRO C 1 246 ? 117.162 89.341 112.148 1.00 69.15 250 PRO C N 1
ATOM 7030 C CA . PRO C 1 246 ? 118.484 89.268 111.518 1.00 66.94 250 PRO C CA 1
ATOM 7031 C C . PRO C 1 246 ? 118.764 87.970 110.776 1.00 69.27 250 PRO C C 1
ATOM 7032 O O . PRO C 1 246 ? 119.904 87.759 110.355 1.00 73.31 250 PRO C O 1
ATOM 7036 N N . TYR C 1 247 ? 117.772 87.100 110.606 1.00 68.39 251 TYR C N 1
ATOM 7037 C CA . TYR C 1 247 ? 117.937 85.849 109.879 1.00 64.65 251 TYR C CA 1
ATOM 7038 C C . TYR C 1 247 ? 116.874 85.753 108.794 1.00 67.50 251 TYR C C 1
ATOM 7039 O O . TYR C 1 247 ? 115.859 86.454 108.818 1.00 67.04 251 TYR C O 1
ATOM 7048 N N . MET C 1 248 ? 117.120 84.869 107.829 1.00 65.76 252 MET C N 1
ATOM 7049 C CA . MET C 1 248 ? 116.236 84.724 106.680 1.00 67.31 252 MET C CA 1
ATOM 7050 C C . MET C 1 248 ? 114.993 83.927 107.048 1.00 64.31 252 MET C C 1
ATOM 7051 O O . MET C 1 248 ? 115.070 82.941 107.788 1.00 63.56 252 MET C O 1
ATOM 7056 N N . THR C 1 249 ? 113.848 84.356 106.526 1.00 63.17 253 THR C N 1
ATOM 7057 C CA . THR C 1 249 ? 112.581 83.666 106.711 1.00 57.04 253 THR C CA 1
ATOM 7058 C C . THR C 1 249 ? 112.021 83.219 105.366 1.00 58.53 253 THR C C 1
ATOM 7059 O O . THR C 1 249 ? 112.636 83.405 104.313 1.00 67.55 253 THR C O 1
ATOM 7063 N N . TYR C 1 250 ? 110.834 82.615 105.424 1.00 53.03 254 TYR C N 1
ATOM 7064 C CA . TYR C 1 250 ? 110.187 82.086 104.227 1.00 52.07 254 TYR C CA 1
ATOM 7065 C C . TYR C 1 250 ? 109.751 83.212 103.290 1.00 53.34 254 TYR C C 1
ATOM 7066 O O . TYR C 1 250 ? 110.051 83.196 102.085 1.00 59.78 254 TYR C O 1
ATOM 7075 N N . THR C 1 251 ? 109.062 84.216 103.838 1.00 48.00 255 THR C N 1
ATOM 7076 C CA . THR C 1 251 ? 108.556 85.315 103.021 1.00 51.47 255 THR C CA 1
ATOM 7077 C C . THR C 1 251 ? 109.693 86.134 102.423 1.00 50.62 255 THR C C 1
ATOM 7078 O O . THR C 1 251 ? 109.607 86.584 101.272 1.00 57.61 255 THR C O 1
ATOM 7082 N N . GLY C 1 252 ? 110.761 86.351 103.191 1.00 45.63 256 GLY C N 1
ATOM 7083 C CA . GLY C 1 252 ? 111.905 87.074 102.658 1.00 43.15 256 GLY C CA 1
ATOM 7084 C C . GLY C 1 252 ? 112.555 86.353 101.495 1.00 49.41 256 GLY C C 1
ATOM 7085 O O . GLY C 1 252 ? 112.962 86.978 100.511 1.00 56.14 256 GLY C O 1
ATOM 7086 N N . ALA C 1 253 ? 112.658 85.025 101.589 1.00 44.73 257 ALA C N 1
ATOM 7087 C CA . ALA C 1 253 ? 113.181 84.243 100.475 1.00 48.74 257 ALA C CA 1
ATOM 7088 C C . ALA C 1 253 ? 112.284 84.363 99.250 1.00 48.63 257 ALA C C 1
ATOM 7089 O O . ALA C 1 253 ? 112.777 84.492 98.122 1.00 55.16 257 ALA C O 1
ATOM 7091 N N . ILE C 1 254 ? 110.963 84.337 99.452 1.00 43.08 258 ILE C N 1
ATOM 7092 C CA . ILE C 1 254 ? 110.044 84.503 98.326 1.00 47.78 258 ILE C CA 1
ATOM 7093 C C . ILE C 1 254 ? 110.247 85.863 97.662 1.00 47.03 258 ILE C C 1
ATOM 7094 O O . ILE C 1 254 ? 110.292 85.975 96.427 1.00 50.94 258 ILE C O 1
ATOM 7099 N N . ILE C 1 255 ? 110.384 86.917 98.469 1.00 42.29 259 ILE C N 1
ATOM 7100 C CA . ILE C 1 255 ? 110.551 88.266 97.929 1.00 44.02 259 ILE C CA 1
ATOM 7101 C C . ILE C 1 255 ? 111.865 88.386 97.158 1.00 43.13 259 ILE C C 1
ATOM 7102 O O . ILE C 1 255 ? 111.920 88.994 96.076 1.00 47.47 259 ILE C O 1
ATOM 7107 N N . PHE C 1 256 ? 112.943 87.817 97.702 1.00 40.43 260 PHE C N 1
ATOM 7108 C CA . PHE C 1 256 ? 114.222 87.826 96.998 1.00 42.56 260 PHE C CA 1
ATOM 7109 C C . PHE C 1 256 ? 114.123 87.092 95.665 1.00 42.68 260 PHE C C 1
ATOM 7110 O O . PHE C 1 256 ? 114.682 87.538 94.650 1.00 46.62 260 PHE C O 1
ATOM 7118 N N . MET C 1 257 ? 113.413 85.962 95.648 1.00 40.25 261 MET C N 1
ATOM 7119 C CA . MET C 1 257 ? 113.202 85.236 94.400 1.00 43.29 261 MET C CA 1
ATOM 7120 C C . MET C 1 257 ? 112.446 86.087 93.386 1.00 42.92 261 MET C C 1
ATOM 7121 O O . MET C 1 257 ? 112.746 86.054 92.186 1.00 47.59 261 MET C O 1
ATOM 7126 N N . ILE C 1 258 ? 111.458 86.855 93.852 1.00 38.85 262 ILE C N 1
ATOM 7127 C CA . ILE C 1 258 ? 110.706 87.728 92.950 1.00 37.60 262 ILE C CA 1
ATOM 7128 C C . ILE C 1 258 ? 111.624 88.788 92.342 1.00 38.34 262 ILE C C 1
ATOM 7129 O O . ILE C 1 258 ? 111.543 89.097 91.143 1.00 41.00 262 ILE C O 1
ATOM 7134 N N . TYR C 1 259 ? 112.503 89.368 93.164 1.00 35.09 263 TYR C N 1
ATOM 7135 C CA . TYR C 1 259 ? 113.467 90.340 92.643 1.00 36.38 263 TYR C CA 1
ATOM 7136 C C . TYR C 1 259 ? 114.351 89.719 91.562 1.00 37.24 263 TYR C C 1
ATOM 7137 O O . TYR C 1 259 ? 114.580 90.319 90.497 1.00 42.19 263 TYR C O 1
ATOM 7146 N N . LEU C 1 260 ? 114.854 88.508 91.823 1.00 37.38 264 LEU C N 1
ATOM 7147 C CA . LEU C 1 260 ? 115.690 87.826 90.840 1.00 36.72 264 LEU C CA 1
ATOM 7148 C C . LEU C 1 260 ? 114.929 87.579 89.541 1.00 36.07 264 LEU C C 1
ATOM 7149 O O . LEU C 1 260 ? 115.485 87.739 88.444 1.00 43.03 264 LEU C O 1
ATOM 7154 N N . PHE C 1 261 ? 113.658 87.188 89.646 1.00 35.83 265 PHE C N 1
ATOM 7155 C CA . PHE C 1 261 ? 112.842 86.976 88.455 1.00 35.16 265 PHE C CA 1
ATOM 7156 C C . PHE C 1 261 ? 112.653 88.256 87.651 1.00 36.20 265 PHE C C 1
ATOM 7157 O O . PHE C 1 261 ? 112.689 88.209 86.415 1.00 38.22 265 PHE C O 1
ATOM 7165 N N . TYR C 1 262 ? 112.449 89.392 88.322 1.00 35.26 266 TYR C N 1
ATOM 7166 C CA . TYR C 1 262 ? 112.373 90.664 87.604 1.00 33.62 266 TYR C CA 1
ATOM 7167 C C . TYR C 1 262 ? 113.658 90.943 86.829 1.00 35.36 266 TYR C C 1
ATOM 7168 O O . TYR C 1 262 ? 113.612 91.353 85.656 1.00 36.04 266 TYR C O 1
ATOM 7177 N N . PHE C 1 263 ? 114.810 90.721 87.469 1.00 36.21 267 PHE C N 1
ATOM 7178 C CA . PHE C 1 263 ? 116.082 90.944 86.783 1.00 34.50 267 PHE C CA 1
ATOM 7179 C C . PHE C 1 263 ? 116.214 90.050 85.549 1.00 37.29 267 PHE C C 1
ATOM 7180 O O . PHE C 1 263 ? 116.630 90.509 84.472 1.00 36.74 267 PHE C O 1
ATOM 7188 N N . VAL C 1 264 ? 115.850 88.773 85.685 1.00 36.13 268 VAL C N 1
ATOM 7189 C CA . VAL C 1 264 ? 115.970 87.847 84.561 1.00 33.84 268 VAL C CA 1
ATOM 7190 C C . VAL C 1 264 ? 115.028 88.243 83.426 1.00 34.60 268 VAL C C 1
ATOM 7191 O O . VAL C 1 264 ? 115.371 88.117 82.243 1.00 36.06 268 VAL C O 1
ATOM 7195 N N . ALA C 1 265 ? 113.828 88.727 83.761 1.00 35.23 269 ALA C N 1
ATOM 7196 C CA . ALA C 1 265 ? 112.904 89.181 82.724 1.00 31.12 269 ALA C CA 1
ATOM 7197 C C . ALA C 1 265 ? 113.469 90.374 81.960 1.00 35.28 269 ALA C C 1
ATOM 7198 O O . ALA C 1 265 ? 113.337 90.455 80.729 1.00 35.88 269 ALA C O 1
ATOM 7200 N N . VAL C 1 266 ? 114.096 91.314 82.675 1.00 35.18 270 VAL C N 1
ATOM 7201 C CA . VAL C 1 266 ? 114.743 92.438 81.997 1.00 32.66 270 VAL C CA 1
ATOM 7202 C C . VAL C 1 266 ? 115.808 91.933 81.030 1.00 34.81 270 VAL C C 1
ATOM 7203 O O . VAL C 1 266 ? 115.905 92.397 79.881 1.00 35.49 270 VAL C O 1
ATOM 7207 N N . ILE C 1 267 ? 116.623 90.975 81.481 1.00 36.17 271 ILE C N 1
ATOM 7208 C CA . ILE C 1 267 ? 117.673 90.434 80.620 1.00 36.84 271 ILE C CA 1
ATOM 7209 C C . ILE C 1 267 ? 117.070 89.799 79.370 1.00 37.03 271 ILE C C 1
ATOM 7210 O O . ILE C 1 267 ? 117.579 89.979 78.254 1.00 38.32 271 ILE C O 1
ATOM 7215 N N . GLU C 1 268 ? 115.980 89.045 79.537 1.00 36.93 272 GLU C N 1
ATOM 7216 C CA . GLU C 1 268 ? 115.348 88.393 78.392 1.00 37.78 272 GLU C CA 1
ATOM 7217 C C . GLU C 1 268 ? 114.832 89.412 77.383 1.00 39.00 272 GLU C C 1
ATOM 7218 O O . GLU C 1 268 ? 115.000 89.235 76.169 1.00 41.46 272 GLU C O 1
ATOM 7224 N N . VAL C 1 269 ? 114.193 90.481 77.866 1.00 38.50 273 VAL C N 1
ATOM 7225 C CA . VAL C 1 269 ? 113.677 91.500 76.954 1.00 34.63 273 VAL C CA 1
ATOM 7226 C C . VAL C 1 269 ? 114.820 92.152 76.180 1.00 37.23 273 VAL C C 1
ATOM 7227 O O . VAL C 1 269 ? 114.733 92.357 74.957 1.00 40.47 273 VAL C O 1
ATOM 7231 N N . THR C 1 270 ? 115.914 92.475 76.877 1.00 40.30 274 THR C N 1
ATOM 7232 C CA . THR C 1 270 ? 117.059 93.084 76.205 1.00 36.75 274 THR C CA 1
ATOM 7233 C C . THR C 1 270 ? 117.636 92.156 75.140 1.00 40.26 274 THR C C 1
ATOM 7234 O O . THR C 1 270 ? 117.954 92.596 74.026 1.00 41.90 274 THR C O 1
ATOM 7238 N N . VAL C 1 271 ? 117.778 90.868 75.465 1.00 41.75 275 VAL C N 1
ATOM 7239 C CA . VAL C 1 271 ? 118.337 89.915 74.509 1.00 38.01 275 VAL C CA 1
ATOM 7240 C C . VAL C 1 271 ? 117.439 89.796 73.285 1.00 40.13 275 VAL C C 1
ATOM 7241 O O . VAL C 1 271 ? 117.922 89.754 72.145 1.00 42.46 275 VAL C O 1
ATOM 7245 N N . GLN C 1 272 ? 116.122 89.735 73.497 1.00 43.81 276 GLN C N 1
ATOM 7246 C CA . GLN C 1 272 ? 115.203 89.633 72.368 1.00 40.26 276 GLN C CA 1
ATOM 7247 C C . GLN C 1 272 ? 115.317 90.845 71.453 1.00 43.55 276 GLN C C 1
ATOM 7248 O O . GLN C 1 272 ? 115.380 90.701 70.224 1.00 45.54 276 GLN C O 1
ATOM 7254 N N . HIS C 1 273 ? 115.354 92.051 72.030 1.00 45.38 277 HIS C N 1
ATOM 7255 C CA . HIS C 1 273 ? 115.470 93.242 71.191 1.00 41.01 277 HIS C CA 1
ATOM 7256 C C . HIS C 1 273 ? 116.790 93.258 70.427 1.00 45.60 277 HIS C C 1
ATOM 7257 O O . HIS C 1 273 ? 116.821 93.597 69.236 1.00 46.82 277 HIS C O 1
ATOM 7264 N N . TYR C 1 274 ? 117.891 92.898 71.093 1.00 48.06 278 TYR C N 1
ATOM 7265 C CA . TYR C 1 274 ? 119.187 92.921 70.422 1.00 47.07 278 TYR C CA 1
ATOM 7266 C C . TYR C 1 274 ? 119.237 91.913 69.282 1.00 52.85 278 TYR C C 1
ATOM 7267 O O . TYR C 1 274 ? 119.794 92.198 68.216 1.00 55.58 278 TYR C O 1
ATOM 7276 N N . LEU C 1 275 ? 118.665 90.724 69.488 1.00 56.18 279 LEU C N 1
ATOM 7277 C CA . LEU C 1 275 ? 118.612 89.740 68.412 1.00 54.06 279 LEU C CA 1
ATOM 7278 C C . LEU C 1 275 ? 117.745 90.229 67.259 1.00 55.59 279 LEU C C 1
ATOM 7279 O O . LEU C 1 275 ? 118.072 90.000 66.089 1.00 54.37 279 LEU C O 1
ATOM 7284 N N . LYS C 1 276 ? 116.633 90.902 67.568 1.00 59.14 280 LYS C N 1
ATOM 7285 C CA . LYS C 1 276 ? 115.777 91.429 66.509 1.00 54.51 280 LYS C CA 1
ATOM 7286 C C . LYS C 1 276 ? 116.495 92.494 65.689 1.00 60.06 280 LYS C C 1
ATOM 7287 O O . LYS C 1 276 ? 116.324 92.563 64.467 1.00 62.68 280 LYS C O 1
ATOM 7293 N N . VAL C 1 277 ? 117.295 93.340 66.344 1.00 65.47 281 VAL C N 1
ATOM 7294 C CA . VAL C 1 277 ? 117.998 94.401 65.626 1.00 62.24 281 VAL C CA 1
ATOM 7295 C C . VAL C 1 277 ? 119.014 93.812 64.651 1.00 65.86 281 VAL C C 1
ATOM 7296 O O . VAL C 1 277 ? 119.210 94.336 63.546 1.00 70.07 281 VAL C O 1
ATOM 7300 N N . GLU C 1 278 ? 119.658 92.706 65.025 1.00 71.56 282 GLU C N 1
ATOM 7301 C CA . GLU C 1 278 ? 120.668 92.063 64.194 1.00 69.93 282 GLU C CA 1
ATOM 7302 C C . GLU C 1 278 ? 120.079 91.301 63.009 1.00 72.51 282 GLU C C 1
ATOM 7303 O O . GLU C 1 278 ? 120.807 90.532 62.370 1.00 74.13 282 GLU C O 1
ATOM 7309 N N . SER C 1 279 ? 118.790 91.489 62.718 1.00 72.46 283 SER C N 1
ATOM 7310 C CA . SER C 1 279 ? 118.117 90.831 61.596 1.00 73.34 283 SER C CA 1
ATOM 7311 C C . SER C 1 279 ? 118.155 89.309 61.731 1.00 75.30 283 SER C C 1
ATOM 7312 O O . SER C 1 279 ? 118.460 88.589 60.778 1.00 78.47 283 SER C O 1
ATOM 7315 N N . GLN C 1 280 ? 117.847 88.815 62.929 1.00 72.02 284 GLN C N 1
ATOM 7316 C CA . GLN C 1 280 ? 117.695 87.384 63.192 1.00 67.48 284 GLN C CA 1
ATOM 7317 C C . GLN C 1 280 ? 116.393 87.163 63.952 1.00 68.51 284 GLN C C 1
ATOM 7318 O O . GLN C 1 280 ? 116.401 86.842 65.146 1.00 69.56 284 GLN C O 1
ATOM 7324 N N . PRO C 1 281 ? 115.248 87.328 63.284 1.00 69.72 285 PRO C N 1
ATOM 7325 C CA . PRO C 1 281 ? 113.969 87.254 64.007 1.00 71.41 285 PRO C CA 1
ATOM 7326 C C . PRO C 1 281 ? 113.602 85.853 64.468 1.00 67.86 285 PRO C C 1
ATOM 7327 O O . PRO C 1 281 ? 112.866 85.716 65.454 1.00 69.12 285 PRO C O 1
ATOM 7331 N N . ALA C 1 282 ? 114.086 84.811 63.787 1.00 63.19 286 ALA C N 1
ATOM 7332 C CA . ALA C 1 282 ? 113.722 83.448 64.165 1.00 59.87 286 ALA C CA 1
ATOM 7333 C C . ALA C 1 282 ? 114.246 83.097 65.552 1.00 63.62 286 ALA C C 1
ATOM 7334 O O . ALA C 1 282 ? 113.531 82.488 66.358 1.00 69.91 286 ALA C O 1
ATOM 7336 N N . ARG C 1 283 ? 115.491 83.475 65.847 1.00 59.55 287 ARG C N 1
ATOM 7337 C CA . ARG C 1 283 ? 116.056 83.199 67.165 1.00 59.67 287 ARG C CA 1
ATOM 7338 C C . ARG C 1 283 ? 115.287 83.926 68.260 1.00 61.52 287 ARG C C 1
ATOM 7339 O O . ARG C 1 283 ? 115.010 83.353 69.319 1.00 65.73 287 ARG C O 1
ATOM 7347 N N . ALA C 1 284 ? 114.935 85.193 68.023 1.00 56.69 288 ALA C N 1
ATOM 7348 C CA . ALA C 1 284 ? 114.179 85.950 69.016 1.00 57.06 288 ALA C CA 1
ATOM 7349 C C . ALA C 1 284 ? 112.803 85.338 69.248 1.00 59.03 288 ALA C C 1
ATOM 7350 O O . ALA C 1 284 ? 112.342 85.241 70.394 1.00 62.83 288 ALA C O 1
ATOM 7352 N N . ALA C 1 285 ? 112.130 84.927 68.170 1.00 55.63 289 ALA C N 1
ATOM 7353 C CA . ALA C 1 285 ? 110.824 84.291 68.316 1.00 54.75 289 ALA C CA 1
ATOM 7354 C C . ALA C 1 285 ? 110.932 82.990 69.101 1.00 57.97 289 ALA C C 1
ATOM 7355 O O . ALA C 1 285 ? 110.111 82.722 69.987 1.00 61.13 289 ALA C O 1
ATOM 7357 N N . SER C 1 286 ? 111.947 82.178 68.800 1.00 54.93 290 SER C N 1
ATOM 7358 C CA . SER C 1 286 ? 112.141 80.937 69.544 1.00 56.19 290 SER C CA 1
ATOM 7359 C C . SER C 1 286 ? 112.403 81.217 71.018 1.00 58.08 290 SER C C 1
ATOM 7360 O O . SER C 1 286 ? 111.857 80.536 71.893 1.00 60.86 290 SER C O 1
ATOM 7363 N N . ILE C 1 287 ? 113.227 82.225 71.311 1.00 54.84 291 ILE C N 1
ATOM 7364 C CA . ILE C 1 287 ? 113.572 82.529 72.695 1.00 53.32 291 ILE C CA 1
ATOM 7365 C C . ILE C 1 287 ? 112.344 82.992 73.472 1.00 54.18 291 ILE C C 1
ATOM 7366 O O . ILE C 1 287 ? 112.107 82.545 74.602 1.00 56.75 291 ILE C O 1
ATOM 7371 N N . THR C 1 288 ? 111.538 83.882 72.887 1.00 50.40 292 THR C N 1
ATOM 7372 C CA . THR C 1 288 ? 110.365 84.367 73.613 1.00 51.61 292 THR C CA 1
ATOM 7373 C C . THR C 1 288 ? 109.314 83.268 73.767 1.00 52.32 292 THR C C 1
ATOM 7374 O O . THR C 1 288 ? 108.667 83.163 74.821 1.00 55.11 292 THR C O 1
ATOM 7378 N N . ARG C 1 289 ? 109.154 82.416 72.748 1.00 51.39 293 ARG C N 1
ATOM 7379 C CA . ARG C 1 289 ? 108.232 81.293 72.865 1.00 51.01 293 ARG C CA 1
ATOM 7380 C C . ARG C 1 289 ? 108.670 80.337 73.967 1.00 49.97 293 ARG C C 1
ATOM 7381 O O . ARG C 1 289 ? 107.836 79.823 74.721 1.00 53.11 293 ARG C O 1
ATOM 7389 N N . ALA C 1 290 ? 109.976 80.082 74.072 1.00 49.91 294 ALA C N 1
ATOM 7390 C CA . ALA C 1 290 ? 110.477 79.239 75.152 1.00 47.07 294 ALA C CA 1
ATOM 7391 C C . ALA C 1 290 ? 110.251 79.886 76.512 1.00 51.41 294 ALA C C 1
ATOM 7392 O O . ALA C 1 290 ? 109.853 79.208 77.465 1.00 51.84 294 ALA C O 1
ATOM 7394 N N . SER C 1 291 ? 110.498 81.196 76.619 1.00 51.09 295 SER C N 1
ATOM 7395 C CA . SER C 1 291 ? 110.343 81.882 77.900 1.00 48.23 295 SER C CA 1
ATOM 7396 C C . SER C 1 291 ? 108.901 81.830 78.385 1.00 48.31 295 SER C C 1
ATOM 7397 O O . SER C 1 291 ? 108.649 81.693 79.593 1.00 50.69 295 SER C O 1
ATOM 7400 N N . ARG C 1 292 ? 107.945 81.921 77.449 1.00 47.24 296 ARG C N 1
ATOM 7401 C CA . ARG C 1 292 ? 106.525 81.875 77.796 1.00 46.07 296 ARG C CA 1
ATOM 7402 C C . ARG C 1 292 ? 106.195 80.676 78.677 1.00 51.36 296 ARG C C 1
ATOM 7403 O O . ARG C 1 292 ? 105.393 80.781 79.611 1.00 53.71 296 ARG C O 1
ATOM 7411 N N . ILE C 1 293 ? 106.794 79.524 78.386 1.00 52.56 297 ILE C N 1
ATOM 7412 C CA . ILE C 1 293 ? 106.594 78.339 79.211 1.00 49.44 297 ILE C CA 1
ATOM 7413 C C . ILE C 1 293 ? 107.599 78.271 80.360 1.00 49.38 297 ILE C C 1
ATOM 7414 O O . ILE C 1 293 ? 107.239 77.867 81.471 1.00 50.70 297 ILE C O 1
ATOM 7419 N N . ALA C 1 294 ? 108.845 78.684 80.121 1.00 47.11 298 ALA C N 1
ATOM 7420 C CA . ALA C 1 294 ? 109.907 78.472 81.098 1.00 43.77 298 ALA C CA 1
ATOM 7421 C C . ALA C 1 294 ? 109.659 79.241 82.389 1.00 46.64 298 ALA C C 1
ATOM 7422 O O . ALA C 1 294 ? 109.906 78.715 83.480 1.00 48.64 298 ALA C O 1
ATOM 7424 N N . PHE C 1 295 ? 109.188 80.486 82.297 1.00 46.21 299 PHE C N 1
ATOM 7425 C CA . PHE C 1 295 ? 109.103 81.309 83.504 1.00 43.07 299 PHE C CA 1
ATOM 7426 C C . PHE C 1 295 ? 108.145 80.753 84.557 1.00 44.42 299 PHE C C 1
ATOM 7427 O O . PHE C 1 295 ? 108.579 80.555 85.709 1.00 47.13 299 PHE C O 1
ATOM 7435 N N . PRO C 1 296 ? 106.869 80.466 84.257 1.00 46.81 300 PRO C N 1
ATOM 7436 C CA . PRO C 1 296 ? 105.977 79.977 85.325 1.00 44.55 300 PRO C CA 1
ATOM 7437 C C . PRO C 1 296 ? 106.374 78.622 85.884 1.00 44.53 300 PRO C C 1
ATOM 7438 O O . PRO C 1 296 ? 106.229 78.387 87.090 1.00 49.34 300 PRO C O 1
ATOM 7442 N N . VAL C 1 297 ? 106.869 77.718 85.036 1.00 41.01 301 VAL C N 1
ATOM 7443 C CA . VAL C 1 297 ? 107.260 76.392 85.507 1.00 44.03 301 VAL C CA 1
ATOM 7444 C C . VAL C 1 297 ? 108.430 76.493 86.478 1.00 45.81 301 VAL C C 1
ATOM 7445 O O . VAL C 1 297 ? 108.440 75.840 87.530 1.00 49.13 301 VAL C O 1
ATOM 7449 N N . VAL C 1 298 ? 109.430 77.310 86.143 1.00 44.43 302 VAL C N 1
ATOM 7450 C CA . VAL C 1 298 ? 110.571 77.493 87.034 1.00 44.30 302 VAL C CA 1
ATOM 7451 C C . VAL C 1 298 ? 110.128 78.151 88.334 1.00 46.19 302 VAL C C 1
ATOM 7452 O O . VAL C 1 298 ? 110.592 77.784 89.421 1.00 49.56 302 VAL C O 1
ATOM 7456 N N . PHE C 1 299 ? 109.217 79.126 88.247 1.00 44.44 303 PHE C N 1
ATOM 7457 C CA . PHE C 1 299 ? 108.698 79.756 89.460 1.00 43.76 303 PHE C CA 1
ATOM 7458 C C . PHE C 1 299 ? 108.036 78.727 90.373 1.00 46.91 303 PHE C C 1
ATOM 7459 O O . PHE C 1 299 ? 108.303 78.684 91.582 1.00 49.92 303 PHE C O 1
ATOM 7467 N N . LEU C 1 300 ? 107.178 77.877 89.803 1.00 48.19 304 LEU C N 1
ATOM 7468 C CA . LEU C 1 300 ? 106.486 76.865 90.594 1.00 49.55 304 LEU C CA 1
ATOM 7469 C C . LEU C 1 300 ? 107.463 75.869 91.210 1.00 50.34 304 LEU C C 1
ATOM 7470 O O . LEU C 1 300 ? 107.340 75.516 92.391 1.00 54.27 304 LEU C O 1
ATOM 7475 N N . LEU C 1 301 ? 108.436 75.403 90.423 1.00 49.03 305 LEU C N 1
ATOM 7476 C CA . LEU C 1 301 ? 109.400 74.434 90.936 1.00 52.44 305 LEU C CA 1
ATOM 7477 C C . LEU C 1 301 ? 110.230 75.026 92.068 1.00 54.18 305 LEU C C 1
ATOM 7478 O O . LEU C 1 301 ? 110.467 74.365 93.088 1.00 55.22 305 LEU C O 1
ATOM 7483 N N . ALA C 1 302 ? 110.679 76.273 91.906 1.00 54.56 306 ALA C N 1
ATOM 7484 C CA . ALA C 1 302 ? 111.465 76.915 92.952 1.00 52.89 306 ALA C CA 1
ATOM 7485 C C . ALA C 1 302 ? 110.643 77.119 94.216 1.00 53.17 306 ALA C C 1
ATOM 7486 O O . ALA C 1 302 ? 111.150 76.938 95.329 1.00 55.83 306 ALA C O 1
ATOM 7488 N N . ASN C 1 303 ? 109.369 77.494 94.068 1.00 51.60 307 ASN C N 1
ATOM 7489 C CA . ASN C 1 303 ? 108.516 77.646 95.243 1.00 52.65 307 ASN C CA 1
ATOM 7490 C C . ASN C 1 303 ? 108.324 76.319 95.965 1.00 55.78 307 ASN C C 1
ATOM 7491 O O . ASN C 1 303 ? 108.351 76.268 97.201 1.00 58.88 307 ASN C O 1
ATOM 7496 N N . ILE C 1 304 ? 108.129 75.234 95.214 1.00 56.14 308 ILE C N 1
ATOM 7497 C CA . ILE C 1 304 ? 107.971 73.921 95.838 1.00 54.71 308 ILE C CA 1
ATOM 7498 C C . ILE C 1 304 ? 109.240 73.528 96.586 1.00 55.26 308 ILE C C 1
ATOM 7499 O O . ILE C 1 304 ? 109.183 73.035 97.723 1.00 57.66 308 ILE C O 1
ATOM 7504 N N . ILE C 1 305 ? 110.402 73.745 95.966 1.00 54.93 309 ILE C N 1
ATOM 7505 C CA . ILE C 1 305 ? 111.667 73.398 96.611 1.00 53.69 309 ILE C CA 1
ATOM 7506 C C . ILE C 1 305 ? 111.863 74.212 97.884 1.00 56.60 309 ILE C C 1
ATOM 7507 O O . ILE C 1 305 ? 112.277 73.682 98.922 1.00 62.11 309 ILE C O 1
ATOM 7512 N N . LEU C 1 306 ? 111.566 75.514 97.827 1.00 58.10 310 LEU C N 1
ATOM 7513 C CA . LEU C 1 306 ? 111.711 76.365 99.004 1.00 55.43 310 LEU C CA 1
ATOM 7514 C C . LEU C 1 306 ? 110.774 75.930 100.124 1.00 56.57 310 LEU C C 1
ATOM 7515 O O . LEU C 1 306 ? 111.168 75.890 101.297 1.00 58.54 310 LEU C O 1
ATOM 7520 N N . ALA C 1 307 ? 109.524 75.603 99.780 1.00 58.72 311 ALA C N 1
ATOM 7521 C CA . ALA C 1 307 ? 108.572 75.153 100.790 1.00 56.67 311 ALA C CA 1
ATOM 7522 C C . ALA C 1 307 ? 109.030 73.855 101.439 1.00 63.28 311 ALA C C 1
ATOM 7523 O O . ALA C 1 307 ? 108.905 73.685 102.657 1.00 66.61 311 ALA C O 1
ATOM 7525 N N . PHE C 1 308 ? 109.561 72.925 100.643 1.00 67.46 312 PHE C N 1
ATOM 7526 C CA . PHE C 1 308 ? 110.081 71.689 101.217 1.00 68.74 312 PHE C CA 1
ATOM 7527 C C . PHE C 1 308 ? 111.282 71.963 102.114 1.00 67.85 312 PHE C C 1
ATOM 7528 O O . PHE C 1 308 ? 111.443 71.328 103.161 1.00 71.28 312 PHE C O 1
ATOM 7536 N N . LEU C 1 309 ? 112.142 72.902 101.713 1.00 65.74 313 LEU C N 1
ATOM 7537 C CA . LEU C 1 309 ? 113.332 73.204 102.502 1.00 63.32 313 LEU C CA 1
ATOM 7538 C C . LEU C 1 309 ? 112.965 73.800 103.855 1.00 64.86 313 LEU C C 1
ATOM 7539 O O . LEU C 1 309 ? 113.528 73.419 104.887 1.00 67.73 313 LEU C O 1
ATOM 7544 N N . PHE C 1 310 ? 112.023 74.744 103.872 1.00 66.56 314 PHE C N 1
ATOM 7545 C CA . PHE C 1 310 ? 111.712 75.439 105.117 1.00 62.77 314 PHE C CA 1
ATOM 7546 C C . PHE C 1 310 ? 110.836 74.615 106.055 1.00 63.23 314 PHE C C 1
ATOM 7547 O O . PHE C 1 310 ? 110.995 74.707 107.276 1.00 65.90 314 PHE C O 1
ATOM 7555 N N . PHE C 1 311 ? 109.914 73.814 105.519 1.00 66.56 315 PHE C N 1
ATOM 7556 C CA . PHE C 1 311 ? 108.972 73.060 106.337 1.00 65.40 315 PHE C CA 1
ATOM 7557 C C . PHE C 1 311 ? 109.265 71.563 106.343 1.00 72.01 315 PHE C C 1
ATOM 7558 O O . PHE C 1 311 ? 108.414 70.771 106.758 1.00 75.22 315 PHE C O 1
ATOM 7566 N N . GLY C 1 312 ? 110.448 71.160 105.895 1.00 75.06 316 GLY C N 1
ATOM 7567 C CA . GLY C 1 312 ? 110.806 69.753 105.863 1.00 77.34 316 GLY C CA 1
ATOM 7568 C C . GLY C 1 312 ? 111.901 69.387 106.846 1.00 85.78 316 GLY C C 1
ATOM 7569 O O . GLY C 1 312 ? 111.905 68.289 107.404 1.00 96.04 316 GLY C O 1
ATOM 7570 N N . VAL D 1 1 ? 88.603 96.999 160.914 1.00 124.26 5 VAL D N 1
ATOM 7571 C CA . VAL D 1 1 ? 89.819 96.196 160.892 1.00 126.63 5 VAL D CA 1
ATOM 7572 C C . VAL D 1 1 ? 89.473 94.721 160.727 1.00 121.64 5 VAL D C 1
ATOM 7573 O O . VAL D 1 1 ? 90.323 93.910 160.363 1.00 120.71 5 VAL D O 1
ATOM 7577 N N . SER D 1 2 ? 88.213 94.381 160.999 1.00 119.90 6 SER D N 1
ATOM 7578 C CA . SER D 1 2 ? 87.712 93.025 160.859 1.00 116.97 6 SER D CA 1
ATOM 7579 C C . SER D 1 2 ? 86.355 93.077 160.171 1.00 118.54 6 SER D C 1
ATOM 7580 O O . SER D 1 2 ? 85.599 94.040 160.366 1.00 121.04 6 SER D O 1
ATOM 7583 N N . PRO D 1 3 ? 86.023 92.073 159.360 1.00 116.88 7 PRO D N 1
ATOM 7584 C CA . PRO D 1 3 ? 84.725 92.079 158.693 1.00 114.71 7 PRO D CA 1
ATOM 7585 C C . PRO D 1 3 ? 83.602 92.002 159.706 1.00 116.72 7 PRO D C 1
ATOM 7586 O O . PRO D 1 3 ? 83.738 91.362 160.766 1.00 117.75 7 PRO D O 1
ATOM 7590 N N . PRO D 1 4 ? 82.471 92.643 159.427 1.00 116.24 8 PRO D N 1
ATOM 7591 C CA . PRO D 1 4 ? 81.342 92.604 160.360 1.00 118.54 8 PRO D CA 1
ATOM 7592 C C . PRO D 1 4 ? 80.728 91.218 160.407 1.00 123.51 8 PRO D C 1
ATOM 7593 O O . PRO D 1 4 ? 80.379 90.646 159.363 1.00 125.02 8 PRO D O 1
ATOM 7597 N N . PRO D 1 5 ? 80.584 90.639 161.602 1.00 126.88 9 PRO D N 1
ATOM 7598 C CA . PRO D 1 5 ? 79.981 89.312 161.697 1.00 129.18 9 PRO D CA 1
ATOM 7599 C C . PRO D 1 5 ? 78.512 89.358 161.321 1.00 131.14 9 PRO D C 1
ATOM 7600 O O . PRO D 1 5 ? 77.829 90.373 161.543 1.00 130.87 9 PRO D O 1
ATOM 7604 N N . PRO D 1 6 ? 77.980 88.284 160.749 1.00 132.09 10 PRO D N 1
ATOM 7605 C CA . PRO D 1 6 ? 76.562 88.257 160.382 1.00 134.04 10 PRO D CA 1
ATOM 7606 C C . PRO D 1 6 ? 75.681 88.067 161.608 1.00 137.92 10 PRO D C 1
ATOM 7607 O O . PRO D 1 6 ? 76.142 87.722 162.696 1.00 139.86 10 PRO D O 1
ATOM 7611 N N . ILE D 1 7 ? 74.385 88.306 161.413 1.00 140.76 11 ILE D N 1
ATOM 7612 C CA . ILE D 1 7 ? 73.416 88.106 162.485 1.00 143.51 11 ILE D CA 1
ATOM 7613 C C . ILE D 1 7 ? 73.329 86.616 162.784 1.00 146.64 11 ILE D C 1
ATOM 7614 O O . ILE D 1 7 ? 73.683 86.172 163.882 1.00 146.82 11 ILE D O 1
ATOM 7619 N N . ALA D 1 8 ? 72.858 85.832 161.813 1.00 148.00 12 ALA D N 1
ATOM 7620 C CA . ALA D 1 8 ? 72.936 84.378 161.904 1.00 150.15 12 ALA D CA 1
ATOM 7621 C C . ALA D 1 8 ? 73.744 83.775 160.761 1.00 149.22 12 ALA D C 1
ATOM 7622 O O . ALA D 1 8 ? 74.775 83.143 161.009 1.00 148.97 12 ALA D O 1
ATOM 7624 N N . ASP D 1 9 ? 73.304 83.951 159.515 1.00 147.12 13 ASP D N 1
ATOM 7625 C CA . ASP D 1 9 ? 74.054 83.441 158.373 1.00 146.36 13 ASP D CA 1
ATOM 7626 C C . ASP D 1 9 ? 74.000 84.340 157.147 1.00 145.08 13 ASP D C 1
ATOM 7627 O O . ASP D 1 9 ? 74.532 83.946 156.105 1.00 147.03 13 ASP D O 1
ATOM 7632 N N . GLU D 1 10 ? 73.385 85.518 157.219 1.00 142.01 14 GLU D N 1
ATOM 7633 C CA . GLU D 1 10 ? 73.141 86.303 156.021 1.00 136.75 14 GLU D CA 1
ATOM 7634 C C . GLU D 1 10 ? 74.450 86.839 155.440 1.00 133.63 14 GLU D C 1
ATOM 7635 O O . GLU D 1 10 ? 75.400 87.121 156.177 1.00 131.88 14 GLU D O 1
ATOM 7641 N N . PRO D 1 11 ? 74.532 86.964 154.121 1.00 129.83 15 PRO D N 1
ATOM 7642 C CA . PRO D 1 11 ? 75.717 87.557 153.499 1.00 122.41 15 PRO D CA 1
ATOM 7643 C C . PRO D 1 11 ? 75.661 89.078 153.554 1.00 116.23 15 PRO D C 1
ATOM 7644 O O . PRO D 1 11 ? 74.631 89.685 153.847 1.00 117.03 15 PRO D O 1
ATOM 7648 N N . LEU D 1 12 ? 76.802 89.690 153.259 1.00 110.08 16 LEU D N 1
ATOM 7649 C CA . LEU D 1 12 ? 76.932 91.140 153.245 1.00 103.13 16 LEU D CA 1
ATOM 7650 C C . LEU D 1 12 ? 76.727 91.652 151.826 1.00 102.02 16 LEU D C 1
ATOM 7651 O O . LEU D 1 12 ? 77.360 91.161 150.886 1.00 101.89 16 LEU D O 1
ATOM 7656 N N . THR D 1 13 ? 75.844 92.634 151.677 1.00 98.47 17 THR D N 1
ATOM 7657 C CA . THR D 1 13 ? 75.513 93.212 150.382 1.00 92.22 17 THR D CA 1
ATOM 7658 C C . THR D 1 13 ? 76.166 94.580 150.255 1.00 88.88 17 THR D C 1
ATOM 7659 O O . THR D 1 13 ? 76.050 95.415 151.157 1.00 91.77 17 THR D O 1
ATOM 7663 N N . VAL D 1 14 ? 76.853 94.804 149.138 1.00 83.97 18 VAL D N 1
ATOM 7664 C CA . VAL D 1 14 ? 77.504 96.074 148.844 1.00 81.24 18 VAL D CA 1
ATOM 7665 C C . VAL D 1 14 ? 76.856 96.653 147.595 1.00 81.91 18 VAL D C 1
ATOM 7666 O O . VAL D 1 14 ? 76.848 96.009 146.539 1.00 86.24 18 VAL D O 1
ATOM 7670 N N . ASN D 1 15 ? 76.315 97.861 147.714 1.00 79.52 19 ASN D N 1
ATOM 7671 C CA . ASN D 1 15 ? 75.707 98.552 146.586 1.00 76.78 19 ASN D CA 1
ATOM 7672 C C . ASN D 1 15 ? 76.755 99.418 145.900 1.00 76.51 19 ASN D C 1
ATOM 7673 O O . ASN D 1 15 ? 77.435 100.214 146.554 1.00 77.40 19 ASN D O 1
ATOM 7678 N N . THR D 1 16 ? 76.879 99.261 144.587 1.00 75.22 20 THR D N 1
ATOM 7679 C CA . THR D 1 16 ? 77.918 99.923 143.814 1.00 73.34 20 THR D CA 1
ATOM 7680 C C . THR D 1 16 ? 77.312 100.913 142.827 1.00 71.49 20 THR D C 1
ATOM 7681 O O . THR D 1 16 ? 76.119 100.869 142.513 1.00 74.10 20 THR D O 1
ATOM 7685 N N . GLY D 1 17 ? 78.161 101.812 142.340 1.00 67.14 21 GLY D N 1
ATOM 7686 C CA . GLY D 1 17 ? 77.770 102.792 141.348 1.00 60.05 21 GLY D CA 1
ATOM 7687 C C . GLY D 1 17 ? 78.969 103.512 140.768 1.00 59.55 21 GLY D C 1
ATOM 7688 O O . GLY D 1 17 ? 79.895 103.872 141.501 1.00 65.37 21 GLY D O 1
ATOM 7689 N N . ILE D 1 18 ? 78.972 103.725 139.455 1.00 56.24 22 ILE D N 1
ATOM 7690 C CA . ILE D 1 18 ? 80.079 104.373 138.760 1.00 54.74 22 ILE D CA 1
ATOM 7691 C C . ILE D 1 18 ? 79.524 105.559 137.985 1.00 57.26 22 ILE D C 1
ATOM 7692 O O . ILE D 1 18 ? 78.576 105.407 137.205 1.00 60.47 22 ILE D O 1
ATOM 7697 N N . TYR D 1 19 ? 80.109 106.734 138.202 1.00 58.04 23 TYR D N 1
ATOM 7698 C CA . TYR D 1 19 ? 79.730 107.955 137.498 1.00 57.01 23 TYR D CA 1
ATOM 7699 C C . TYR D 1 19 ? 80.880 108.354 136.581 1.00 56.86 23 TYR D C 1
ATOM 7700 O O . TYR D 1 19 ? 81.944 108.763 137.054 1.00 56.98 23 TYR D O 1
ATOM 7709 N N . LEU D 1 20 ? 80.657 108.242 135.276 1.00 55.52 24 LEU D N 1
ATOM 7710 C CA . LEU D 1 20 ? 81.705 108.529 134.307 1.00 56.00 24 LEU D CA 1
ATOM 7711 C C . LEU D 1 20 ? 82.008 110.021 134.268 1.00 57.50 24 LEU D C 1
ATOM 7712 O O . LEU D 1 20 ? 81.100 110.857 134.269 1.00 63.34 24 LEU D O 1
ATOM 7717 N N . ILE D 1 21 ? 83.298 110.356 134.229 1.00 53.57 25 ILE D N 1
ATOM 7718 C CA . ILE D 1 21 ? 83.759 111.737 134.176 1.00 56.73 25 ILE D CA 1
ATOM 7719 C C . ILE D 1 21 ? 84.480 112.035 132.865 1.00 61.02 25 ILE D C 1
ATOM 7720 O O . ILE D 1 21 ? 84.131 112.981 132.152 1.00 66.16 25 ILE D O 1
ATOM 7725 N N . GLU D 1 22 ? 85.494 111.236 132.531 1.00 59.60 26 GLU D N 1
ATOM 7726 C CA . GLU D 1 22 ? 86.240 111.421 131.294 1.00 57.69 26 GLU D CA 1
ATOM 7727 C C . GLU D 1 22 ? 86.624 110.068 130.715 1.00 58.25 26 GLU D C 1
ATOM 7728 O O . GLU D 1 22 ? 86.845 109.100 131.447 1.00 59.70 26 GLU D O 1
ATOM 7734 N N . CYS D 1 23 ? 86.698 110.016 129.385 1.00 60.12 27 CYS D N 1
ATOM 7735 C CA . CYS D 1 23 ? 87.200 108.860 128.656 1.00 55.80 27 CYS D CA 1
ATOM 7736 C C . CYS D 1 23 ? 88.087 109.354 127.525 1.00 59.03 27 CYS D C 1
ATOM 7737 O O . CYS D 1 23 ? 87.754 110.333 126.852 1.00 67.41 27 CYS D O 1
ATOM 7740 N N . TYR D 1 24 ? 89.214 108.676 127.313 1.00 54.72 28 TYR D N 1
ATOM 7741 C CA . TYR D 1 24 ? 90.191 109.142 126.340 1.00 53.44 28 TYR D CA 1
ATOM 7742 C C . TYR D 1 24 ? 91.117 108.000 125.946 1.00 54.25 28 TYR D C 1
ATOM 7743 O O . TYR D 1 24 ? 91.154 106.951 126.593 1.00 55.22 28 TYR D O 1
ATOM 7752 N N . SER D 1 25 ? 91.865 108.228 124.865 1.00 54.32 29 SER D N 1
ATOM 7753 C CA . SER D 1 25 ? 92.890 107.306 124.372 1.00 53.95 29 SER D CA 1
ATOM 7754 C C . SER D 1 25 ? 92.301 105.931 124.050 1.00 57.54 29 SER D C 1
ATOM 7755 O O . SER D 1 25 ? 92.656 104.914 124.647 1.00 60.66 29 SER D O 1
ATOM 7758 N N . LEU D 1 26 ? 91.393 105.917 123.077 1.00 54.32 30 LEU D N 1
ATOM 7759 C CA . LEU D 1 26 ? 90.820 104.671 122.581 1.00 54.81 30 LEU D CA 1
ATOM 7760 C C . LEU D 1 26 ? 91.709 104.133 121.466 1.00 60.12 30 LEU D C 1
ATOM 7761 O O . LEU D 1 26 ? 91.752 104.698 120.369 1.00 64.10 30 LEU D O 1
ATOM 7766 N N . ASP D 1 27 ? 92.421 103.045 121.745 1.00 63.23 31 ASP D N 1
ATOM 7767 C CA . ASP D 1 27 ? 93.328 102.439 120.779 1.00 65.29 31 ASP D CA 1
ATOM 7768 C C . ASP D 1 27 ? 92.640 101.249 120.123 1.00 70.85 31 ASP D C 1
ATOM 7769 O O . ASP D 1 27 ? 92.311 100.267 120.796 1.00 71.09 31 ASP D O 1
ATOM 7774 N N . ASP D 1 28 ? 92.427 101.335 118.808 1.00 72.88 32 ASP D N 1
ATOM 7775 C CA . ASP D 1 28 ? 91.772 100.250 118.087 1.00 74.27 32 ASP D CA 1
ATOM 7776 C C . ASP D 1 28 ? 92.679 99.039 117.920 1.00 74.45 32 ASP D C 1
ATOM 7777 O O . ASP D 1 28 ? 92.210 97.901 118.036 1.00 73.77 32 ASP D O 1
ATOM 7782 N N . LYS D 1 29 ? 93.965 99.256 117.646 1.00 74.30 33 LYS D N 1
ATOM 7783 C CA . LYS D 1 29 ? 94.882 98.138 117.450 1.00 76.85 33 LYS D CA 1
ATOM 7784 C C . LYS D 1 29 ? 95.164 97.405 118.755 1.00 77.29 33 LYS D C 1
ATOM 7785 O O . LYS D 1 29 ? 95.183 96.169 118.782 1.00 81.20 33 LYS D O 1
ATOM 7791 N N . ALA D 1 30 ? 95.386 98.142 119.840 1.00 74.55 34 ALA D N 1
ATOM 7792 C CA . ALA D 1 30 ? 95.675 97.544 121.134 1.00 71.28 34 ALA D CA 1
ATOM 7793 C C . ALA D 1 30 ? 94.424 97.172 121.918 1.00 69.66 34 ALA D C 1
ATOM 7794 O O . ALA D 1 30 ? 94.538 96.494 122.946 1.00 70.44 34 ALA D O 1
ATOM 7796 N N . GLU D 1 31 ? 93.242 97.592 121.457 1.00 71.54 35 GLU D N 1
ATOM 7797 C CA . GLU D 1 31 ? 91.969 97.290 122.118 1.00 67.39 35 GLU D CA 1
ATOM 7798 C C . GLU D 1 31 ? 91.974 97.757 123.574 1.00 63.95 35 GLU D C 1
ATOM 7799 O O . GLU D 1 31 ? 91.640 97.008 124.494 1.00 60.43 35 GLU D O 1
ATOM 7805 N N . THR D 1 32 ? 92.360 99.015 123.778 1.00 64.69 36 THR D N 1
ATOM 7806 C CA . THR D 1 32 ? 92.446 99.596 125.110 1.00 59.67 36 THR D CA 1
ATOM 7807 C C . THR D 1 32 ? 91.829 100.985 125.106 1.00 58.80 36 THR D C 1
ATOM 7808 O O . THR D 1 32 ? 91.740 101.647 124.069 1.00 60.50 36 THR D O 1
ATOM 7812 N N . PHE D 1 33 ? 91.399 101.422 126.288 1.00 54.75 37 PHE D N 1
ATOM 7813 C CA . PHE D 1 33 ? 90.925 102.785 126.481 1.00 51.68 37 PHE D CA 1
ATOM 7814 C C . PHE D 1 33 ? 91.100 103.163 127.945 1.00 51.72 37 PHE D C 1
ATOM 7815 O O . PHE D 1 33 ? 91.096 102.306 128.832 1.00 54.89 37 PHE D O 1
ATOM 7823 N N . LYS D 1 34 ? 91.258 104.459 128.185 1.00 53.49 38 LYS D N 1
ATOM 7824 C CA . LYS D 1 34 ? 91.478 104.995 129.519 1.00 52.12 38 LYS D CA 1
ATOM 7825 C C . LYS D 1 34 ? 90.198 105.620 130.060 1.00 53.49 38 LYS D C 1
ATOM 7826 O O . LYS D 1 34 ? 89.371 106.147 129.313 1.00 57.67 38 LYS D O 1
ATOM 7832 N N . VAL D 1 35 ? 90.042 105.555 131.384 1.00 53.43 39 VAL D N 1
ATOM 7833 C CA . VAL D 1 35 ? 88.825 106.011 132.042 1.00 55.07 39 VAL D CA 1
ATOM 7834 C C . VAL D 1 35 ? 89.191 106.822 133.277 1.00 55.96 39 VAL D C 1
ATOM 7835 O O . VAL D 1 35 ? 90.296 106.718 133.815 1.00 57.28 39 VAL D O 1
ATOM 7839 N N . ASN D 1 36 ? 88.245 107.647 133.719 1.00 57.07 40 ASN D N 1
ATOM 7840 C CA . ASN D 1 36 ? 88.385 108.454 134.927 1.00 52.79 40 ASN D CA 1
ATOM 7841 C C . ASN D 1 36 ? 86.982 108.709 135.452 1.00 52.36 40 ASN D C 1
ATOM 7842 O O . ASN D 1 36 ? 86.189 109.376 134.782 1.00 56.59 40 ASN D O 1
ATOM 7847 N N . ALA D 1 37 ? 86.667 108.176 136.629 1.00 49.87 41 ALA D N 1
ATOM 7848 C CA . ALA D 1 37 ? 85.287 108.169 137.096 1.00 53.08 41 ALA D CA 1
ATOM 7849 C C . ALA D 1 37 ? 85.263 108.127 138.619 1.00 54.39 41 ALA D C 1
ATOM 7850 O O . ALA D 1 37 ? 86.301 108.035 139.279 1.00 59.44 41 ALA D O 1
ATOM 7852 N N . PHE D 1 38 ? 84.054 108.203 139.169 1.00 53.81 42 PHE D N 1
ATOM 7853 C CA . PHE D 1 38 ? 83.802 108.076 140.596 1.00 55.59 42 PHE D CA 1
ATOM 7854 C C . PHE D 1 38 ? 83.325 106.665 140.917 1.00 59.98 42 PHE D C 1
ATOM 7855 O O . PHE D 1 38 ? 82.618 106.035 140.126 1.00 63.20 42 PHE D O 1
ATOM 7863 N N . LEU D 1 39 ? 83.716 106.172 142.089 1.00 58.45 43 LEU D N 1
ATOM 7864 C CA . LEU D 1 39 ? 83.269 104.875 142.580 1.00 59.21 43 LEU D CA 1
ATOM 7865 C C . LEU D 1 39 ? 82.543 105.071 143.901 1.00 62.05 43 LEU D C 1
ATOM 7866 O O . LEU D 1 39 ? 83.074 105.709 144.815 1.00 67.70 43 LEU D O 1
ATOM 7871 N N . SER D 1 40 ? 81.335 104.522 143.998 1.00 63.68 44 SER D N 1
ATOM 7872 C CA . SER D 1 40 ? 80.488 104.675 145.173 1.00 63.55 44 SER D CA 1
ATOM 7873 C C . SER D 1 40 ? 80.164 103.305 145.750 1.00 69.58 44 SER D C 1
ATOM 7874 O O . SER D 1 40 ? 79.764 102.396 145.015 1.00 73.06 44 SER D O 1
ATOM 7877 N N . LEU D 1 41 ? 80.334 103.162 147.063 1.00 71.29 45 LEU D N 1
ATOM 7878 C CA . LEU D 1 41 ? 80.034 101.924 147.767 1.00 72.14 45 LEU D CA 1
ATOM 7879 C C . LEU D 1 41 ? 79.183 102.230 148.991 1.00 75.66 45 LEU D C 1
ATOM 7880 O O . LEU D 1 41 ? 79.274 103.308 149.583 1.00 80.02 45 LEU D O 1
ATOM 7885 N N . SER D 1 42 ? 78.353 101.260 149.370 1.00 77.15 46 SER D N 1
ATOM 7886 C CA . SER D 1 42 ? 77.467 101.424 150.515 1.00 82.37 46 SER D CA 1
ATOM 7887 C C . SER D 1 42 ? 77.138 100.055 151.090 1.00 85.93 46 SER D C 1
ATOM 7888 O O . SER D 1 42 ? 76.618 99.192 150.377 1.00 84.85 46 SER D O 1
ATOM 7891 N N . TRP D 1 43 ? 77.438 99.864 152.372 1.00 89.11 47 TRP D N 1
ATOM 7892 C CA . TRP D 1 43 ? 77.123 98.623 153.070 1.00 91.15 47 TRP D CA 1
ATOM 7893 C C . TRP D 1 43 ? 76.602 98.980 154.458 1.00 96.69 47 TRP D C 1
ATOM 7894 O O . TRP D 1 43 ? 76.432 100.154 154.798 1.00 98.85 47 TRP D O 1
ATOM 7905 N N . LYS D 1 44 ? 76.345 97.955 155.270 1.00 101.91 48 LYS D N 1
ATOM 7906 C CA . LYS D 1 44 ? 75.777 98.131 156.600 1.00 103.86 48 LYS D CA 1
ATOM 7907 C C . LYS D 1 44 ? 76.679 97.468 157.628 1.00 107.13 48 LYS D C 1
ATOM 7908 O O . LYS D 1 44 ? 77.077 96.311 157.456 1.00 109.18 48 LYS D O 1
ATOM 7914 N N . ASP D 1 45 ? 76.999 98.201 158.692 1.00 109.05 49 ASP D N 1
ATOM 7915 C CA . ASP D 1 45 ? 77.829 97.675 159.772 1.00 110.39 49 ASP D CA 1
ATOM 7916 C C . ASP D 1 45 ? 77.336 98.269 161.082 1.00 114.07 49 ASP D C 1
ATOM 7917 O O . ASP D 1 45 ? 77.542 99.459 161.340 1.00 116.53 49 ASP D O 1
ATOM 7922 N N . ARG D 1 46 ? 76.693 97.442 161.905 1.00 115.80 50 ARG D N 1
ATOM 7923 C CA . ARG D 1 46 ? 76.058 97.908 163.131 1.00 117.96 50 ARG D CA 1
ATOM 7924 C C . ARG D 1 46 ? 77.047 98.235 164.241 1.00 116.42 50 ARG D C 1
ATOM 7925 O O . ARG D 1 46 ? 76.638 98.797 165.262 1.00 116.07 50 ARG D O 1
ATOM 7933 N N . ARG D 1 47 ? 78.328 97.904 164.077 1.00 116.20 51 ARG D N 1
ATOM 7934 C CA . ARG D 1 47 ? 79.329 98.268 165.071 1.00 116.02 51 ARG D CA 1
ATOM 7935 C C . ARG D 1 47 ? 79.577 99.769 165.135 1.00 116.92 51 ARG D C 1
ATOM 7936 O O . ARG D 1 47 ? 80.232 100.231 166.075 1.00 114.42 51 ARG D O 1
ATOM 7944 N N . LEU D 1 48 ? 79.076 100.533 164.166 1.00 118.09 52 LEU D N 1
ATOM 7945 C CA . LEU D 1 48 ? 79.280 101.974 164.106 1.00 118.04 52 LEU D CA 1
ATOM 7946 C C . LEU D 1 48 ? 78.042 102.761 164.512 1.00 120.82 52 LEU D C 1
ATOM 7947 O O . LEU D 1 48 ? 78.001 103.980 164.314 1.00 125.02 52 LEU D O 1
ATOM 7952 N N . ALA D 1 49 ? 77.030 102.098 165.067 1.00 120.91 53 ALA D N 1
ATOM 7953 C CA . ALA D 1 49 ? 75.797 102.781 165.437 1.00 123.78 53 ALA D CA 1
ATOM 7954 C C . ALA D 1 49 ? 76.043 103.767 166.573 1.00 128.64 53 ALA D C 1
ATOM 7955 O O . ALA D 1 49 ? 76.867 103.527 167.460 1.00 128.77 53 ALA D O 1
ATOM 7957 N N . PHE D 1 50 ? 75.320 104.884 166.539 1.00 129.81 54 PHE D N 1
ATOM 7958 C CA . PHE D 1 50 ? 75.459 105.919 167.553 1.00 134.63 54 PHE D CA 1
ATOM 7959 C C . PHE D 1 50 ? 74.138 106.659 167.700 1.00 140.88 54 PHE D C 1
ATOM 7960 O O . PHE D 1 50 ? 73.274 106.614 166.820 1.00 139.95 54 PHE D O 1
ATOM 7968 N N . ASP D 1 51 ? 73.992 107.345 168.833 1.00 145.32 55 ASP D N 1
ATOM 7969 C CA . ASP D 1 51 ? 72.789 108.118 169.113 1.00 148.70 55 ASP D CA 1
ATOM 7970 C C . ASP D 1 51 ? 72.984 109.553 168.644 1.00 150.36 55 ASP D C 1
ATOM 7971 O O . ASP D 1 51 ? 73.864 110.248 169.169 1.00 150.10 55 ASP D O 1
ATOM 7976 N N . PRO D 1 52 ? 72.209 110.032 167.668 1.00 150.93 56 PRO D N 1
ATOM 7977 C CA . PRO D 1 52 ? 72.362 111.432 167.235 1.00 152.88 56 PRO D CA 1
ATOM 7978 C C . PRO D 1 52 ? 72.072 112.441 168.332 1.00 156.71 56 PRO D C 1
ATOM 7979 O O . PRO D 1 52 ? 72.702 113.506 168.361 1.00 156.66 56 PRO D O 1
ATOM 7983 N N . VAL D 1 53 ? 71.135 112.143 169.234 1.00 158.27 57 VAL D N 1
ATOM 7984 C CA . VAL D 1 53 ? 70.800 113.083 170.298 1.00 158.66 57 VAL D CA 1
ATOM 7985 C C . VAL D 1 53 ? 71.954 113.207 171.286 1.00 158.47 57 VAL D C 1
ATOM 7986 O O . VAL D 1 53 ? 72.347 114.314 171.672 1.00 157.41 57 VAL D O 1
ATOM 7990 N N . ARG D 1 54 ? 72.511 112.072 171.712 1.00 158.92 58 ARG D N 1
ATOM 7991 C CA . ARG D 1 54 ? 73.619 112.101 172.662 1.00 159.40 58 ARG D CA 1
ATOM 7992 C C . ARG D 1 54 ? 74.869 112.710 172.040 1.00 159.76 58 ARG D C 1
ATOM 7993 O O . ARG D 1 54 ? 75.559 113.512 172.679 1.00 157.95 58 ARG D O 1
ATOM 8001 N N . SER D 1 55 ? 75.179 112.340 170.796 1.00 161.15 59 SER D N 1
ATOM 8002 C CA . SER D 1 55 ? 76.378 112.859 170.149 1.00 159.68 59 SER D CA 1
ATOM 8003 C C . SER D 1 55 ? 76.200 114.306 169.704 1.00 158.13 59 SER D C 1
ATOM 8004 O O . SER D 1 55 ? 77.184 115.047 169.610 1.00 155.45 59 SER D O 1
ATOM 8007 N N . GLY D 1 56 ? 74.967 114.720 169.427 1.00 157.65 60 GLY D N 1
ATOM 8008 C CA . GLY D 1 56 ? 74.702 116.060 168.952 1.00 156.77 60 GLY D CA 1
ATOM 8009 C C . GLY D 1 56 ? 74.924 116.271 167.471 1.00 159.41 60 GLY D C 1
ATOM 8010 O O . GLY D 1 56 ? 74.756 117.400 166.992 1.00 162.26 60 GLY D O 1
ATOM 8011 N N . VAL D 1 57 ? 75.294 115.227 166.729 1.00 158.46 61 VAL D N 1
ATOM 8012 C CA . VAL D 1 57 ? 75.519 115.318 165.293 1.00 153.09 61 VAL D CA 1
ATOM 8013 C C . VAL D 1 57 ? 74.727 114.214 164.607 1.00 150.38 61 VAL D C 1
ATOM 8014 O O . VAL D 1 57 ? 74.364 113.205 165.214 1.00 151.59 61 VAL D O 1
ATOM 8018 N N . ARG D 1 58 ? 74.462 114.422 163.319 1.00 147.20 62 ARG D N 1
ATOM 8019 C CA . ARG D 1 58 ? 73.696 113.475 162.518 1.00 146.71 62 ARG D CA 1
ATOM 8020 C C . ARG D 1 58 ? 74.574 112.546 161.692 1.00 139.12 62 ARG D C 1
ATOM 8021 O O . ARG D 1 58 ? 74.262 111.359 161.565 1.00 133.97 62 ARG D O 1
ATOM 8029 N N . VAL D 1 59 ? 75.666 113.057 161.125 1.00 136.41 63 VAL D N 1
ATOM 8030 C CA . VAL D 1 59 ? 76.551 112.283 160.265 1.00 129.70 63 VAL D CA 1
ATOM 8031 C C . VAL D 1 59 ? 77.971 112.406 160.797 1.00 126.05 63 VAL D C 1
ATOM 8032 O O . VAL D 1 59 ? 78.448 113.517 161.053 1.00 127.98 63 VAL D O 1
ATOM 8036 N N . LYS D 1 60 ? 78.642 111.271 160.962 1.00 121.05 64 LYS D N 1
ATOM 8037 C CA . LYS D 1 60 ? 80.024 111.235 161.415 1.00 119.61 64 LYS D CA 1
ATOM 8038 C C . LYS D 1 60 ? 80.960 110.921 160.253 1.00 115.48 64 LYS D C 1
ATOM 8039 O O . LYS D 1 60 ? 80.569 110.320 159.249 1.00 113.88 64 LYS D O 1
ATOM 8045 N N . THR D 1 61 ? 82.215 111.338 160.406 1.00 113.23 65 THR D N 1
ATOM 8046 C CA . THR D 1 61 ? 83.241 111.147 159.393 1.00 112.57 65 THR D CA 1
ATOM 8047 C C . THR D 1 61 ? 84.369 110.293 159.956 1.00 113.74 65 THR D C 1
ATOM 8048 O O . THR D 1 61 ? 84.718 110.395 161.136 1.00 114.83 65 THR D O 1
ATOM 8052 N N . TYR D 1 62 ? 84.935 109.446 159.102 1.00 114.77 66 TYR D N 1
ATOM 8053 C CA . TYR D 1 62 ? 85.990 108.526 159.497 1.00 114.20 66 TYR D CA 1
ATOM 8054 C C . TYR D 1 62 ? 87.141 108.589 158.504 1.00 117.09 66 TYR D C 1
ATOM 8055 O O . TYR D 1 62 ? 86.968 108.935 157.332 1.00 114.27 66 TYR D O 1
ATOM 8064 N N . GLU D 1 63 ? 88.323 108.252 158.995 1.00 121.33 67 GLU D N 1
ATOM 8065 C CA . GLU D 1 63 ? 89.529 108.114 158.199 1.00 122.07 67 GLU D CA 1
ATOM 8066 C C . GLU D 1 63 ? 89.444 106.846 157.360 1.00 122.53 67 GLU D C 1
ATOM 8067 O O . GLU D 1 63 ? 88.721 105.908 157.712 1.00 120.46 67 GLU D O 1
ATOM 8073 N N . PRO D 1 64 ? 90.148 106.783 156.225 1.00 123.72 68 PRO D N 1
ATOM 8074 C CA . PRO D 1 64 ? 90.157 105.527 155.455 1.00 121.49 68 PRO D CA 1
ATOM 8075 C C . PRO D 1 64 ? 90.682 104.341 156.247 1.00 122.88 68 PRO D C 1
ATOM 8076 O O . PRO D 1 64 ? 90.270 103.202 155.997 1.00 121.25 68 PRO D O 1
ATOM 8080 N N . GLU D 1 65 ? 91.578 104.576 157.198 1.00 125.85 69 GLU D N 1
ATOM 8081 C CA . GLU D 1 65 ? 92.058 103.527 158.084 1.00 124.92 69 GLU D CA 1
ATOM 8082 C C . GLU D 1 65 ? 91.148 103.465 159.313 1.00 126.05 69 GLU D C 1
ATOM 8083 O O . GLU D 1 65 ? 90.215 104.260 159.459 1.00 125.75 69 GLU D O 1
ATOM 8089 N N . ALA D 1 66 ? 91.404 102.502 160.203 1.00 126.86 70 ALA D N 1
ATOM 8090 C CA . ALA D 1 66 ? 90.619 102.306 161.425 1.00 127.29 70 ALA D CA 1
ATOM 8091 C C . ALA D 1 66 ? 89.163 101.970 161.112 1.00 123.39 70 ALA D C 1
ATOM 8092 O O . ALA D 1 66 ? 88.287 102.072 161.973 1.00 122.22 70 ALA D O 1
ATOM 8094 N N . ILE D 1 67 ? 88.901 101.554 159.874 1.00 122.18 71 ILE D N 1
ATOM 8095 C CA . ILE D 1 67 ? 87.558 101.190 159.443 1.00 118.03 71 ILE D CA 1
ATOM 8096 C C . ILE D 1 67 ? 87.691 100.084 158.410 1.00 117.43 71 ILE D C 1
ATOM 8097 O O . ILE D 1 67 ? 88.552 100.149 157.526 1.00 120.01 71 ILE D O 1
ATOM 8102 N N . TRP D 1 68 ? 86.846 99.062 158.522 1.00 113.76 72 TRP D N 1
ATOM 8103 C CA . TRP D 1 68 ? 86.862 97.953 157.580 1.00 109.94 72 TRP D CA 1
ATOM 8104 C C . TRP D 1 68 ? 86.232 98.388 156.264 1.00 107.94 72 TRP D C 1
ATOM 8105 O O . TRP D 1 68 ? 85.105 98.893 156.245 1.00 104.82 72 TRP D O 1
ATOM 8116 N N . ILE D 1 69 ? 86.961 98.190 155.171 1.00 104.43 73 ILE D N 1
ATOM 8117 C CA . ILE D 1 69 ? 86.511 98.546 153.832 1.00 99.45 73 ILE D CA 1
ATOM 8118 C C . ILE D 1 69 ? 86.575 97.292 152.972 1.00 98.52 73 ILE D C 1
ATOM 8119 O O . ILE D 1 69 ? 87.605 96.616 152.963 1.00 99.40 73 ILE D O 1
ATOM 8124 N N . PRO D 1 70 ? 85.512 96.937 152.253 1.00 96.28 74 PRO D N 1
ATOM 8125 C CA . PRO D 1 70 ? 85.587 95.781 151.353 1.00 95.07 74 PRO D CA 1
ATOM 8126 C C . PRO D 1 70 ? 86.607 96.011 150.248 1.00 93.68 74 PRO D C 1
ATOM 8127 O O . PRO D 1 70 ? 86.834 97.139 149.804 1.00 93.95 74 PRO D O 1
ATOM 8131 N N . GLU D 1 71 ? 87.229 94.920 149.808 1.00 91.38 75 GLU D N 1
ATOM 8132 C CA . GLU D 1 71 ? 88.281 94.969 148.793 1.00 87.38 75 GLU D CA 1
ATOM 8133 C C . GLU D 1 71 ? 87.636 94.751 147.427 1.00 85.01 75 GLU D C 1
ATOM 8134 O O . GLU D 1 71 ? 87.244 93.639 147.072 1.00 86.86 75 GLU D O 1
ATOM 8140 N N . ILE D 1 72 ? 87.531 95.831 146.659 1.00 81.52 76 ILE D N 1
ATOM 8141 C CA . ILE D 1 72 ? 86.951 95.804 145.321 1.00 76.83 76 ILE D CA 1
ATOM 8142 C C . ILE D 1 72 ? 88.073 95.936 144.302 1.00 76.03 76 ILE D C 1
ATOM 8143 O O . ILE D 1 72 ? 88.932 96.819 144.419 1.00 76.85 76 ILE D O 1
ATOM 8148 N N . ARG D 1 73 ? 88.070 95.061 143.301 1.00 73.63 77 ARG D N 1
ATOM 8149 C CA . ARG D 1 73 ? 89.106 95.047 142.282 1.00 71.97 77 ARG D CA 1
ATOM 8150 C C . ARG D 1 73 ? 88.479 94.957 140.898 1.00 68.53 77 ARG D C 1
ATOM 8151 O O . ARG D 1 73 ? 87.395 94.397 140.715 1.00 67.68 77 ARG D O 1
ATOM 8159 N N . PHE D 1 74 ? 89.180 95.523 139.919 1.00 64.83 78 PHE D N 1
ATOM 8160 C CA . PHE D 1 74 ? 88.794 95.437 138.519 1.00 57.37 78 PHE D CA 1
ATOM 8161 C C . PHE D 1 74 ? 89.487 94.245 137.875 1.00 58.42 78 PHE D C 1
ATOM 8162 O O . PHE D 1 74 ? 90.643 93.942 138.187 1.00 68.32 78 PHE D O 1
ATOM 8170 N N . VAL D 1 75 ? 88.780 93.573 136.972 1.00 53.66 79 VAL D N 1
ATOM 8171 C CA . VAL D 1 75 ? 89.308 92.370 136.334 1.00 52.58 79 VAL D CA 1
ATOM 8172 C C . VAL D 1 75 ? 90.124 92.706 135.094 1.00 53.39 79 VAL D C 1
ATOM 8173 O O . VAL D 1 75 ? 91.304 92.356 135.001 1.00 57.09 79 VAL D O 1
ATOM 8177 N N . ASN D 1 76 ? 89.520 93.389 134.124 1.00 49.97 80 ASN D N 1
ATOM 8178 C CA . ASN D 1 76 ? 90.169 93.646 132.838 1.00 48.33 80 ASN D CA 1
ATOM 8179 C C . ASN D 1 76 ? 90.891 94.995 132.847 1.00 51.27 80 ASN D C 1
ATOM 8180 O O . ASN D 1 76 ? 90.534 95.935 132.139 1.00 54.82 80 ASN D O 1
ATOM 8185 N N . VAL D 1 77 ? 91.935 95.073 133.667 1.00 56.10 81 VAL D N 1
ATOM 8186 C CA . VAL D 1 77 ? 92.774 96.260 133.751 1.00 57.71 81 VAL D CA 1
ATOM 8187 C C . VAL D 1 77 ? 94.232 95.844 133.623 1.00 61.19 81 VAL D C 1
ATOM 8188 O O . VAL D 1 77 ? 94.626 94.751 134.036 1.00 66.30 81 VAL D O 1
ATOM 8192 N N . GLU D 1 78 ? 95.035 96.734 133.035 1.00 61.48 82 GLU D N 1
ATOM 8193 C CA . GLU D 1 78 ? 96.458 96.455 132.875 1.00 64.40 82 GLU D CA 1
ATOM 8194 C C . GLU D 1 78 ? 97.173 96.462 134.221 1.00 68.72 82 GLU D C 1
ATOM 8195 O O . GLU D 1 78 ? 97.964 95.561 134.521 1.00 76.16 82 GLU D O 1
ATOM 8201 N N . ASN D 1 79 ? 96.908 97.472 135.043 1.00 70.14 83 ASN D N 1
ATOM 8202 C CA . ASN D 1 79 ? 97.487 97.589 136.372 1.00 71.37 83 ASN D CA 1
ATOM 8203 C C . ASN D 1 79 ? 96.390 97.940 137.367 1.00 75.83 83 ASN D C 1
ATOM 8204 O O . ASN D 1 79 ? 95.240 98.189 136.998 1.00 81.49 83 ASN D O 1
ATOM 8209 N N . ALA D 1 80 ? 96.758 97.951 138.645 1.00 75.37 84 ALA D N 1
ATOM 8210 C CA . ALA D 1 80 ? 95.822 98.360 139.681 1.00 73.69 84 ALA D CA 1
ATOM 8211 C C . ALA D 1 80 ? 95.461 99.832 139.514 1.00 76.84 84 ALA D C 1
ATOM 8212 O O . ALA D 1 80 ? 96.277 100.650 139.082 1.00 80.23 84 ALA D O 1
ATOM 8214 N N . ARG D 1 81 ? 94.220 100.162 139.858 1.00 76.57 85 ARG D N 1
ATOM 8215 C CA . ARG D 1 81 ? 93.734 101.522 139.687 1.00 72.60 85 ARG D CA 1
ATOM 8216 C C . ARG D 1 81 ? 94.453 102.482 140.630 1.00 80.08 85 ARG D C 1
ATOM 8217 O O . ARG D 1 81 ? 94.898 102.109 141.719 1.00 85.63 85 ARG D O 1
ATOM 8225 N N . ASP D 1 82 ? 94.573 103.732 140.188 1.00 78.92 86 ASP D N 1
ATOM 8226 C CA . ASP D 1 82 ? 95.168 104.807 140.980 1.00 82.62 86 ASP D CA 1
ATOM 8227 C C . ASP D 1 82 ? 94.011 105.632 141.533 1.00 80.95 86 ASP D C 1
ATOM 8228 O O . ASP D 1 82 ? 93.396 106.421 140.812 1.00 80.33 86 ASP D O 1
ATOM 8233 N N . ALA D 1 83 ? 93.715 105.443 142.813 1.00 81.46 87 ALA D N 1
ATOM 8234 C CA . ALA D 1 83 ? 92.537 106.019 143.438 1.00 83.58 87 ALA D CA 1
ATOM 8235 C C . ALA D 1 83 ? 92.908 106.767 144.711 1.00 86.66 87 ALA D C 1
ATOM 8236 O O . ALA D 1 83 ? 93.939 106.515 145.339 1.00 90.78 87 ALA D O 1
ATOM 8238 N N . ASP D 1 84 ? 92.014 107.697 145.091 1.00 86.51 88 ASP D N 1
ATOM 8239 C CA . ASP D 1 84 ? 92.183 108.520 146.320 1.00 87.50 88 ASP D CA 1
ATOM 8240 C C . ASP D 1 84 ? 90.805 108.703 146.973 1.00 84.17 88 ASP D C 1
ATOM 8241 O O . ASP D 1 84 ? 89.855 109.007 146.234 1.00 80.21 88 ASP D O 1
ATOM 8246 N N . VAL D 1 85 ? 90.694 108.566 148.301 1.00 86.63 89 VAL D N 1
ATOM 8247 C CA . VAL D 1 85 ? 89.402 108.599 148.972 1.00 86.67 89 VAL D CA 1
ATOM 8248 C C . VAL D 1 85 ? 88.906 110.034 149.058 1.00 86.72 89 VAL D C 1
ATOM 8249 O O . VAL D 1 85 ? 89.679 110.970 149.301 1.00 90.15 89 VAL D O 1
ATOM 8253 N N . VAL D 1 86 ? 87.602 110.212 148.872 1.00 83.68 90 VAL D N 1
ATOM 8254 C CA . VAL D 1 86 ? 86.968 111.524 148.884 1.00 84.80 90 VAL D CA 1
ATOM 8255 C C . VAL D 1 86 ? 86.183 111.753 150.171 1.00 89.91 90 VAL D C 1
ATOM 8256 O O . VAL D 1 86 ? 86.379 112.755 150.857 1.00 92.55 90 VAL D O 1
ATOM 8260 N N . ASP D 1 87 ? 85.285 110.831 150.511 1.00 90.17 91 ASP D N 1
ATOM 8261 C CA . ASP D 1 87 ? 84.431 111.008 151.675 1.00 92.27 91 ASP D CA 1
ATOM 8262 C C . ASP D 1 87 ? 84.025 109.647 152.222 1.00 92.47 91 ASP D C 1
ATOM 8263 O O . ASP D 1 87 ? 83.744 108.714 151.466 1.00 92.05 91 ASP D O 1
ATOM 8268 N N . ILE D 1 88 ? 84.000 109.549 153.551 1.00 92.69 92 ILE D N 1
ATOM 8269 C CA . ILE D 1 88 ? 83.509 108.368 154.257 1.00 93.84 92 ILE D CA 1
ATOM 8270 C C . ILE D 1 88 ? 82.559 108.863 155.340 1.00 97.63 92 ILE D C 1
ATOM 8271 O O . ILE D 1 88 ? 82.988 109.539 156.281 1.00 105.53 92 ILE D O 1
ATOM 8276 N N . SER D 1 89 ? 81.277 108.528 155.215 1.00 95.42 93 SER D N 1
ATOM 8277 C CA . SER D 1 89 ? 80.254 109.000 156.137 1.00 100.35 93 SER D CA 1
ATOM 8278 C C . SER D 1 89 ? 79.453 107.822 156.669 1.00 102.96 93 SER D C 1
ATOM 8279 O O . SER D 1 89 ? 79.213 106.848 155.950 1.00 101.81 93 SER D O 1
ATOM 8282 N N . VAL D 1 90 ? 79.041 107.918 157.932 1.00 108.82 94 VAL D N 1
ATOM 8283 C CA . VAL D 1 90 ? 78.280 106.869 158.596 1.00 107.00 94 VAL D CA 1
ATOM 8284 C C . VAL D 1 90 ? 76.982 107.457 159.136 1.00 110.79 94 VAL D C 1
ATOM 8285 O O . VAL D 1 90 ? 76.930 108.598 159.601 1.00 114.54 94 VAL D O 1
ATOM 8289 N N . SER D 1 91 ? 75.930 106.653 159.070 1.00 112.34 95 SER D N 1
ATOM 8290 C CA . SER D 1 91 ? 74.606 106.987 159.563 1.00 116.86 95 SER D CA 1
ATOM 8291 C C . SER D 1 91 ? 74.391 106.395 160.951 1.00 122.95 95 SER D C 1
ATOM 8292 O O . SER D 1 91 ? 75.052 105.423 161.330 1.00 123.79 95 SER D O 1
ATOM 8295 N N . PRO D 1 92 ? 73.483 106.975 161.753 1.00 126.90 96 PRO D N 1
ATOM 8296 C CA . PRO D 1 92 ? 73.197 106.409 163.079 1.00 126.40 96 PRO D CA 1
ATOM 8297 C C . PRO D 1 92 ? 72.795 104.942 163.033 1.00 126.37 96 PRO D C 1
ATOM 829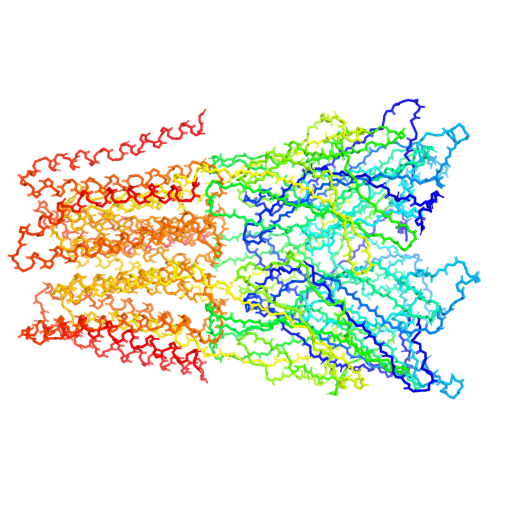8 O O . PRO D 1 92 ? 73.117 104.177 163.948 1.00 126.24 96 PRO D O 1
ATOM 8302 N N . ASP D 1 93 ? 72.087 104.541 161.975 1.00 126.86 97 ASP D N 1
ATOM 8303 C CA . ASP D 1 93 ? 71.732 103.134 161.818 1.00 125.21 97 ASP D CA 1
ATOM 8304 C C . ASP D 1 93 ? 72.960 102.267 161.567 1.00 124.50 97 ASP D C 1
ATOM 8305 O O . ASP D 1 93 ? 72.928 101.060 161.831 1.00 124.14 97 ASP D O 1
ATOM 8310 N N . GLY D 1 94 ? 74.040 102.855 161.062 1.00 121.63 98 GLY D N 1
ATOM 8311 C CA . GLY D 1 94 ? 75.257 102.126 160.775 1.00 115.61 98 GLY D CA 1
ATOM 8312 C C . GLY D 1 94 ? 75.612 101.999 159.310 1.00 111.76 98 GLY D C 1
ATOM 8313 O O . GLY D 1 94 ? 76.595 101.321 158.987 1.00 111.70 98 GLY D O 1
ATOM 8314 N N . THR D 1 95 ? 74.852 102.623 158.413 1.00 109.84 99 THR D N 1
ATOM 8315 C CA . THR D 1 95 ? 75.129 102.548 156.984 1.00 104.17 99 THR D CA 1
ATOM 8316 C C . THR D 1 95 ? 76.335 103.420 156.654 1.00 101.66 99 THR D C 1
ATOM 8317 O O . THR D 1 95 ? 76.398 104.583 157.066 1.00 103.65 99 THR D O 1
ATOM 8321 N N . VAL D 1 96 ? 77.287 102.860 155.911 1.00 97.59 100 VAL D N 1
ATOM 8322 C CA . VAL D 1 96 ? 78.510 103.558 155.535 1.00 94.15 100 VAL D CA 1
ATOM 8323 C C . VAL D 1 96 ? 78.434 103.936 154.064 1.00 92.83 100 VAL D C 1
ATOM 8324 O O . VAL D 1 96 ? 78.048 103.118 153.219 1.00 92.10 100 VAL D O 1
ATOM 8328 N N . GLN D 1 97 ? 78.799 105.178 153.755 1.00 92.69 101 GLN D N 1
ATOM 8329 C CA . GLN D 1 97 ? 78.855 105.671 152.386 1.00 85.71 101 GLN D CA 1
ATOM 8330 C C . GLN D 1 97 ? 80.308 105.917 152.011 1.00 82.97 101 GLN D C 1
ATOM 8331 O O . GLN D 1 97 ? 81.024 106.631 152.720 1.00 87.43 101 GLN D O 1
ATOM 8337 N N . TYR D 1 98 ? 80.736 105.328 150.898 1.00 79.64 102 TYR D N 1
ATOM 8338 C CA . TYR D 1 98 ? 82.118 105.392 150.448 1.00 77.67 102 TYR D CA 1
ATOM 8339 C C . TYR D 1 98 ? 82.173 106.010 149.058 1.00 74.41 102 TYR D C 1
ATOM 8340 O O . TYR D 1 98 ? 81.384 105.652 148.179 1.00 77.66 102 TYR D O 1
ATOM 8349 N N . LEU D 1 99 ? 83.104 106.943 148.866 1.00 71.77 103 LEU D N 1
ATOM 8350 C CA . LEU D 1 99 ? 83.270 107.621 147.589 1.00 70.49 103 LEU D CA 1
ATOM 8351 C C . LEU D 1 99 ? 84.753 107.814 147.312 1.00 72.07 103 LEU D C 1
ATOM 8352 O O . LEU D 1 99 ? 85.534 108.123 148.215 1.00 75.15 103 LEU D O 1
ATOM 8357 N N . GLU D 1 100 ? 85.135 107.633 146.049 1.00 70.55 104 GLU D N 1
ATOM 8358 C CA . GLU D 1 100 ? 86.527 107.784 145.652 1.00 72.49 104 GLU D CA 1
ATOM 8359 C C . GLU D 1 100 ? 86.593 108.096 144.165 1.00 69.62 104 GLU D C 1
ATOM 8360 O O . GLU D 1 100 ? 85.653 107.815 143.418 1.00 68.49 104 GLU D O 1
ATOM 8366 N N . ARG D 1 101 ? 87.714 108.679 143.750 1.00 68.83 105 ARG D N 1
ATOM 8367 C CA . ARG D 1 101 ? 87.993 108.971 142.351 1.00 64.89 105 ARG D CA 1
ATOM 8368 C C . ARG D 1 101 ? 89.216 108.182 141.905 1.00 68.56 105 ARG D C 1
ATOM 8369 O O . ARG D 1 101 ? 90.241 108.171 142.593 1.00 74.78 105 ARG D O 1
ATOM 8377 N N . PHE D 1 102 ? 89.108 107.527 140.751 1.00 64.44 106 PHE D N 1
ATOM 8378 C CA . PHE D 1 102 ? 90.153 106.629 140.285 1.00 61.93 106 PHE D CA 1
ATOM 8379 C C . PHE D 1 102 ? 90.395 106.831 138.796 1.00 59.30 106 PHE D C 1
ATOM 8380 O O . PHE D 1 102 ? 89.576 107.411 138.080 1.00 58.83 106 PHE D O 1
ATOM 8388 N N . SER D 1 103 ? 91.547 106.339 138.344 1.00 63.11 107 SER D N 1
ATOM 8389 C CA . SER D 1 103 ? 91.898 106.291 136.934 1.00 61.20 107 SER D CA 1
ATOM 8390 C C . SER D 1 103 ? 92.453 104.910 136.613 1.00 63.19 107 SER D C 1
ATOM 8391 O O . SER D 1 103 ? 93.151 104.304 137.429 1.00 68.01 107 SER D O 1
ATOM 8394 N N . ALA D 1 104 ? 92.136 104.415 135.419 1.00 56.47 108 ALA D N 1
ATOM 8395 C CA . ALA D 1 104 ? 92.531 103.062 135.050 1.00 54.36 108 ALA D CA 1
ATOM 8396 C C . ALA D 1 104 ? 92.590 102.940 133.536 1.00 56.91 108 ALA D C 1
ATOM 8397 O O . ALA D 1 104 ? 92.056 103.776 132.802 1.00 58.27 108 ALA D O 1
ATOM 8399 N N . ARG D 1 105 ? 93.256 101.880 133.081 1.00 57.69 109 ARG D N 1
ATOM 8400 C CA . ARG D 1 105 ? 93.350 101.532 131.668 1.00 55.20 109 ARG D CA 1
ATOM 8401 C C . ARG D 1 105 ? 92.701 100.164 131.487 1.00 53.85 109 ARG D C 1
ATOM 8402 O O . ARG D 1 105 ? 93.085 99.197 132.152 1.00 56.55 109 ARG D O 1
ATOM 8410 N N . VAL D 1 106 ? 91.722 100.085 130.589 1.00 52.43 110 VAL D N 1
ATOM 8411 C CA . VAL D 1 106 ? 90.862 98.914 130.458 1.00 50.89 110 VAL D CA 1
ATOM 8412 C C . VAL D 1 106 ? 91.194 98.173 129.172 1.00 51.49 110 VAL D C 1
ATOM 8413 O O . VAL D 1 106 ? 91.522 98.787 128.149 1.00 54.22 110 VAL D O 1
ATOM 8417 N N . LEU D 1 107 ? 91.108 96.844 129.223 1.00 53.35 111 LEU D N 1
ATOM 8418 C CA . LEU D 1 107 ? 91.293 95.974 128.065 1.00 50.25 111 LEU D CA 1
ATOM 8419 C C . LEU D 1 107 ? 89.934 95.414 127.666 1.00 53.02 111 LEU D C 1
ATOM 8420 O O . LEU D 1 107 ? 89.279 94.734 128.462 1.00 60.28 111 LEU D O 1
ATOM 8425 N N . SER D 1 108 ? 89.513 95.696 126.434 1.00 53.25 112 SER D N 1
ATOM 8426 C CA . SER D 1 108 ? 88.230 95.234 125.927 1.00 57.90 112 SER D CA 1
ATOM 8427 C C . SER D 1 108 ? 88.356 94.948 124.435 1.00 62.34 112 SER D C 1
ATOM 8428 O O . SER D 1 108 ? 88.737 95.843 123.662 1.00 68.00 112 SER D O 1
ATOM 8431 N N . PRO D 1 109 ? 88.054 93.728 123.991 1.00 61.52 113 PRO D N 1
ATOM 8432 C CA . PRO D 1 109 ? 88.174 93.412 122.563 1.00 64.77 113 PRO D CA 1
ATOM 8433 C C . PRO D 1 109 ? 87.157 94.177 121.729 1.00 65.99 113 PRO D C 1
ATOM 8434 O O . PRO D 1 109 ? 86.083 94.546 122.207 1.00 69.42 113 PRO D O 1
ATOM 8438 N N . LEU D 1 110 ? 87.508 94.409 120.466 1.00 64.72 114 LEU D N 1
ATOM 8439 C CA . LEU D 1 110 ? 86.659 95.126 119.527 1.00 63.14 114 LEU D CA 1
ATOM 8440 C C . LEU D 1 110 ? 86.468 94.299 118.262 1.00 64.49 114 LEU D C 1
ATOM 8441 O O . LEU D 1 110 ? 87.339 93.513 117.877 1.00 70.67 114 LEU D O 1
ATOM 8446 N N . ASP D 1 111 ? 85.318 94.484 117.620 1.00 62.55 115 ASP D N 1
ATOM 8447 C CA . ASP D 1 111 ? 84.984 93.808 116.369 1.00 64.23 115 ASP D CA 1
ATOM 8448 C C . ASP D 1 111 ? 84.766 94.870 115.299 1.00 65.15 115 ASP D C 1
ATOM 8449 O O . ASP D 1 111 ? 83.813 95.653 115.381 1.00 67.67 115 ASP D O 1
ATOM 8454 N N . ALA D 1 112 ? 85.642 94.894 114.296 1.00 64.03 116 ALA D N 1
ATOM 8455 C CA . ALA D 1 112 ? 85.603 95.900 113.242 1.00 59.02 116 ALA D CA 1
ATOM 8456 C C . ALA D 1 112 ? 85.366 95.286 111.866 1.00 59.85 116 ALA D C 1
ATOM 8457 O O . ALA D 1 112 ? 85.973 95.710 110.881 1.00 67.24 116 ALA D O 1
ATOM 8459 N N . ARG D 1 113 ? 84.489 94.282 111.783 1.00 57.20 117 ARG D N 1
ATOM 8460 C CA . ARG D 1 113 ? 84.195 93.665 110.494 1.00 56.56 117 ARG D CA 1
ATOM 8461 C C . ARG D 1 113 ? 83.543 94.659 109.540 1.00 59.77 117 ARG D C 1
ATOM 8462 O O . ARG D 1 113 ? 83.896 94.720 108.357 1.00 65.71 117 ARG D O 1
ATOM 8470 N N . ARG D 1 114 ? 82.583 95.441 110.035 1.00 54.98 118 ARG D N 1
ATOM 8471 C CA . ARG D 1 114 ? 81.971 96.518 109.259 1.00 56.76 118 ARG D CA 1
ATOM 8472 C C . ARG D 1 114 ? 82.608 97.833 109.698 1.00 57.34 118 ARG D C 1
ATOM 8473 O O . ARG D 1 114 ? 81.999 98.646 110.391 1.00 67.29 118 ARG D O 1
ATOM 8481 N N . TYR D 1 115 ? 83.850 98.050 109.260 1.00 54.40 119 TYR D N 1
ATOM 8482 C CA . TYR D 1 115 ? 84.680 99.132 109.785 1.00 54.49 119 TYR D CA 1
ATOM 8483 C C . TYR D 1 115 ? 84.025 100.509 109.693 1.00 64.99 119 TYR D C 1
ATOM 8484 O O . TYR D 1 115 ? 83.971 101.215 110.709 1.00 72.03 119 TYR D O 1
ATOM 8493 N N . PRO D 1 116 ? 83.532 100.951 108.529 1.00 63.34 120 PRO D N 1
ATOM 8494 C CA . PRO D 1 116 ? 82.952 102.305 108.486 1.00 60.95 120 PRO D CA 1
ATOM 8495 C C . PRO D 1 116 ? 81.690 102.447 109.318 1.00 63.00 120 PRO D C 1
ATOM 8496 O O . PRO D 1 116 ? 81.414 103.537 109.834 1.00 68.16 120 PRO D O 1
ATOM 8500 N N . PHE D 1 117 ? 80.918 101.373 109.477 1.00 59.59 121 PHE D N 1
ATOM 8501 C CA . PHE D 1 117 ? 79.617 101.466 110.126 1.00 58.42 121 PHE D CA 1
ATOM 8502 C C . PHE D 1 117 ? 79.470 100.455 111.256 1.00 62.29 121 PHE D C 1
ATOM 8503 O O . PHE D 1 117 ? 78.461 99.748 111.331 1.00 70.69 121 PHE D O 1
ATOM 8511 N N . ASP D 1 118 ? 80.461 100.377 112.140 1.00 59.83 122 ASP D N 1
ATOM 8512 C CA . ASP D 1 118 ? 80.454 99.427 113.241 1.00 56.26 122 ASP D CA 1
ATOM 8513 C C . ASP D 1 118 ? 79.997 100.096 114.530 1.00 60.05 122 ASP D C 1
ATOM 8514 O O . ASP D 1 118 ? 80.121 101.312 114.702 1.00 59.36 122 ASP D O 1
ATOM 8519 N N . SER D 1 119 ? 79.462 99.280 115.435 1.00 59.56 123 SER D N 1
ATOM 8520 C CA . SER D 1 119 ? 79.098 99.707 116.777 1.00 56.28 123 SER D CA 1
ATOM 8521 C C . SER D 1 119 ? 79.753 98.772 117.783 1.00 58.74 123 SER D C 1
ATOM 8522 O O . SER D 1 119 ? 79.856 97.565 117.552 1.00 66.00 123 SER D O 1
ATOM 8525 N N . GLN D 1 120 ? 80.198 99.339 118.900 1.00 53.95 124 GLN D N 1
ATOM 8526 C CA . GLN D 1 120 ? 80.947 98.592 119.899 1.00 52.38 124 GLN D CA 1
ATOM 8527 C C . GLN D 1 120 ? 80.310 98.763 121.271 1.00 51.62 124 GLN D C 1
ATOM 8528 O O . GLN D 1 120 ? 79.572 99.717 121.525 1.00 53.40 124 GLN D O 1
ATOM 8534 N N . THR D 1 121 ? 80.609 97.812 122.154 1.00 56.99 125 THR D N 1
ATOM 8535 C CA . THR D 1 121 ? 80.144 97.832 123.540 1.00 56.66 125 THR D CA 1
ATOM 8536 C C . THR D 1 121 ? 81.346 97.557 124.437 1.00 55.50 125 THR D C 1
ATOM 8537 O O . THR D 1 121 ? 81.817 96.419 124.523 1.00 60.59 125 THR D O 1
ATOM 8541 N N . LEU D 1 122 ? 81.844 98.596 125.100 1.00 51.89 126 LEU D N 1
ATOM 8542 C CA . LEU D 1 122 ? 82.975 98.451 126.006 1.00 51.56 126 LEU D CA 1
ATOM 8543 C C . LEU D 1 122 ? 82.502 97.946 127.363 1.00 54.01 126 LEU D C 1
ATOM 8544 O O . LEU D 1 122 ? 81.447 98.350 127.859 1.00 58.83 126 LEU D O 1
ATOM 8549 N N . HIS D 1 123 ? 83.293 97.061 127.965 1.00 52.61 127 HIS D N 1
ATOM 8550 C CA . HIS D 1 123 ? 82.925 96.392 129.205 1.00 52.70 127 HIS D CA 1
ATOM 8551 C C . HIS D 1 123 ? 83.914 96.731 130.310 1.00 53.46 127 HIS D C 1
ATOM 8552 O O . HIS D 1 123 ? 85.127 96.785 130.080 1.00 57.83 127 HIS D O 1
ATOM 8559 N N . ILE D 1 124 ? 83.387 96.963 131.510 1.00 53.79 128 ILE D N 1
ATOM 8560 C CA . ILE D 1 124 ? 84.183 97.119 132.722 1.00 52.42 128 ILE D CA 1
ATOM 8561 C C . ILE D 1 124 ? 83.638 96.141 133.753 1.00 54.42 128 ILE D C 1
ATOM 8562 O O . ILE D 1 124 ? 82.447 96.185 134.084 1.00 55.84 128 ILE D O 1
ATOM 8567 N N . TYR D 1 125 ? 84.500 95.264 134.259 1.00 54.01 129 TYR D N 1
ATOM 8568 C CA . TYR D 1 125 ? 84.094 94.201 135.168 1.00 54.96 129 TYR D CA 1
ATOM 8569 C C . TYR D 1 125 ? 84.565 94.510 136.582 1.00 55.91 129 TYR D C 1
ATOM 8570 O O . TYR D 1 125 ? 85.743 94.812 136.798 1.00 60.54 129 TYR D O 1
ATOM 8579 N N . LEU D 1 126 ? 83.643 94.425 137.535 1.00 61.79 130 LEU D N 1
ATOM 8580 C CA . LEU D 1 126 ? 83.916 94.663 138.944 1.00 63.33 130 LEU D CA 1
ATOM 8581 C C . LEU D 1 126 ? 83.726 93.370 139.724 1.00 66.85 130 LEU D C 1
ATOM 8582 O O . LEU D 1 126 ? 82.698 92.702 139.589 1.00 71.23 130 LEU D O 1
ATOM 8587 N N . ILE D 1 127 ? 84.715 93.020 140.545 1.00 68.07 131 ILE D N 1
ATOM 8588 C CA . ILE D 1 127 ? 84.704 91.756 141.271 1.00 72.35 131 ILE D CA 1
ATOM 8589 C C . ILE D 1 127 ? 85.045 92.004 142.734 1.00 74.54 131 ILE D C 1
ATOM 8590 O O . ILE D 1 127 ? 85.686 92.998 143.088 1.00 74.48 131 ILE D O 1
ATOM 8595 N N . VAL D 1 128 ? 84.592 91.089 143.590 1.00 81.19 132 VAL D N 1
ATOM 8596 C CA . VAL D 1 128 ? 84.911 91.092 145.012 1.00 84.56 132 VAL D CA 1
ATOM 8597 C C . VAL D 1 128 ? 85.171 89.654 145.441 1.00 90.17 132 VAL D C 1
ATOM 8598 O O . VAL D 1 128 ? 84.605 88.714 144.871 1.00 94.69 132 VAL D O 1
ATOM 8602 N N . ARG D 1 129 ? 86.041 89.482 146.431 1.00 93.93 133 ARG D N 1
ATOM 8603 C CA . ARG D 1 129 ? 86.409 88.166 146.932 1.00 99.60 133 ARG D CA 1
ATOM 8604 C C . ARG D 1 129 ? 85.949 88.009 148.375 1.00 103.74 133 ARG D C 1
ATOM 8605 O O . ARG D 1 129 ? 86.206 88.875 149.217 1.00 105.92 133 ARG D O 1
ATOM 8613 N N . SER D 1 130 ? 85.270 86.900 148.652 1.00 106.01 134 SER D N 1
ATOM 8614 C CA . SER D 1 130 ? 84.778 86.636 149.994 1.00 107.21 134 SER D CA 1
ATOM 8615 C C . SER D 1 130 ? 85.932 86.297 150.934 1.00 109.79 134 SER D C 1
ATOM 8616 O O . SER D 1 130 ? 87.017 85.888 150.512 1.00 109.34 134 SER D O 1
ATOM 8619 N N . VAL D 1 131 ? 85.684 86.480 152.226 1.00 116.05 135 VAL D N 1
ATOM 8620 C CA . VAL D 1 131 ? 86.648 86.137 153.259 1.00 119.63 135 VAL D CA 1
ATOM 8621 C C . VAL D 1 131 ? 86.173 84.875 153.969 1.00 122.80 135 VAL D C 1
ATOM 8622 O O . VAL D 1 131 ? 85.051 84.400 153.771 1.00 123.02 135 VAL D O 1
ATOM 8626 N N . ASP D 1 132 ? 87.053 84.325 154.807 1.00 125.03 136 ASP D N 1
ATOM 8627 C CA . ASP D 1 132 ? 86.740 83.076 155.495 1.00 127.81 136 ASP D CA 1
ATOM 8628 C C . ASP D 1 132 ? 85.604 83.249 156.497 1.00 128.09 136 ASP D C 1
ATOM 8629 O O . ASP D 1 132 ? 84.872 82.292 156.773 1.00 128.51 136 ASP D O 1
ATOM 8634 N N . THR D 1 133 ? 85.442 84.450 157.049 1.00 129.12 137 THR D N 1
ATOM 8635 C CA . THR D 1 133 ? 84.429 84.677 158.073 1.00 129.79 137 THR D CA 1
ATOM 8636 C C . THR D 1 133 ? 83.061 85.005 157.484 1.00 127.87 137 THR D C 1
ATOM 8637 O O . THR D 1 133 ? 82.041 84.522 157.988 1.00 126.63 137 THR D O 1
ATOM 8641 N N . ARG D 1 134 ? 83.013 85.815 156.428 1.00 125.99 138 ARG D N 1
ATOM 8642 C CA . ARG D 1 134 ? 81.750 86.287 155.879 1.00 122.79 138 ARG D CA 1
ATOM 8643 C C . ARG D 1 134 ? 81.790 86.226 154.359 1.00 119.19 138 ARG D C 1
ATOM 8644 O O . ARG D 1 134 ? 82.853 86.386 153.752 1.00 118.75 138 ARG D O 1
ATOM 8652 N N . ASN D 1 135 ? 80.630 85.991 153.752 1.00 115.09 139 ASN D N 1
ATOM 8653 C CA . ASN D 1 135 ? 80.492 86.004 152.303 1.00 112.58 139 ASN D CA 1
ATOM 8654 C C . ASN D 1 135 ? 79.902 87.333 151.849 1.00 111.34 139 ASN D C 1
ATOM 8655 O O . ASN D 1 135 ? 78.952 87.843 152.451 1.00 113.07 139 ASN D O 1
ATOM 8660 N N . ILE D 1 136 ? 80.469 87.890 150.781 1.00 107.08 140 ILE D N 1
ATOM 8661 C CA . ILE D 1 136 ? 80.106 89.213 150.288 1.00 101.21 140 ILE D CA 1
ATOM 8662 C C . ILE D 1 136 ? 79.577 89.092 148.866 1.00 98.84 140 ILE D C 1
ATOM 8663 O O . ILE D 1 136 ? 80.147 88.370 148.041 1.00 102.19 140 ILE D O 1
ATOM 8668 N N . VAL D 1 137 ? 78.485 89.801 148.586 1.00 95.50 141 VAL D N 1
ATOM 8669 C CA . VAL D 1 137 ? 77.899 89.865 147.255 1.00 91.54 141 VAL D CA 1
ATOM 8670 C C . VAL D 1 137 ? 77.835 91.328 146.824 1.00 89.43 141 VAL D C 1
ATOM 8671 O O . VAL D 1 137 ? 78.058 92.244 147.616 1.00 91.36 141 VAL D O 1
ATOM 8675 N N . LEU D 1 138 ? 77.522 91.538 145.547 1.00 86.20 142 LEU D N 1
ATOM 8676 C CA . LEU D 1 138 ? 77.492 92.866 144.957 1.00 81.45 142 LEU D CA 1
ATOM 8677 C C . LEU D 1 138 ? 76.103 93.179 144.416 1.00 80.17 142 LEU D C 1
ATOM 8678 O O . LEU D 1 138 ? 75.373 92.287 143.974 1.00 85.83 142 LEU D O 1
ATOM 8683 N N . ALA D 1 139 ? 75.747 94.462 144.458 1.00 74.89 143 ALA D N 1
ATOM 8684 C CA . ALA D 1 139 ? 74.472 94.946 143.950 1.00 73.07 143 ALA D CA 1
ATOM 8685 C C . ALA D 1 139 ? 74.696 96.279 143.248 1.00 77.64 143 ALA D C 1
ATOM 8686 O O . ALA D 1 139 ? 75.736 96.923 143.410 1.00 78.65 143 ALA D O 1
ATOM 8688 N N . VAL D 1 140 ? 73.706 96.692 142.462 1.00 78.91 144 VAL D N 1
ATOM 8689 C CA . VAL D 1 140 ? 73.789 97.898 141.645 1.00 78.39 144 VAL D CA 1
ATOM 8690 C C . VAL D 1 140 ? 72.829 98.940 142.199 1.00 85.77 144 VAL D C 1
ATOM 8691 O O . VAL D 1 140 ? 71.645 98.651 142.414 1.00 87.21 144 VAL D O 1
ATOM 8695 N N . ASP D 1 141 ? 73.339 100.147 142.431 1.00 88.65 145 ASP D N 1
ATOM 8696 C CA . ASP D 1 141 ? 72.517 101.287 142.834 1.00 89.52 145 ASP D CA 1
ATOM 8697 C C . ASP D 1 141 ? 72.259 102.133 141.592 1.00 89.46 145 ASP D C 1
ATOM 8698 O O . ASP D 1 141 ? 73.152 102.830 141.105 1.00 87.48 145 ASP D O 1
ATOM 8703 N N . LEU D 1 142 ? 71.029 102.075 141.079 1.00 91.07 146 LEU D N 1
ATOM 8704 C CA . LEU D 1 142 ? 70.695 102.708 139.807 1.00 88.50 146 LEU D CA 1
ATOM 8705 C C . LEU D 1 142 ? 70.759 104.229 139.847 1.00 89.81 146 LEU D C 1
ATOM 8706 O O . LEU D 1 142 ? 70.827 104.848 138.780 1.00 89.18 146 LEU D O 1
ATOM 8711 N N . GLU D 1 143 ? 70.734 104.847 141.024 1.00 92.21 147 GLU D N 1
ATOM 8712 C CA . GLU D 1 143 ? 70.794 106.296 141.137 1.00 91.94 147 GLU D CA 1
ATOM 8713 C C . GLU D 1 143 ? 72.219 106.824 141.201 1.00 86.25 147 GLU D C 1
ATOM 8714 O O . GLU D 1 143 ? 72.419 108.042 141.144 1.00 89.21 147 GLU D O 1
ATOM 8720 N N . LYS D 1 144 ? 73.212 105.944 141.314 1.00 82.21 148 LYS D N 1
ATOM 8721 C CA . LYS D 1 144 ? 74.613 106.336 141.344 1.00 77.59 148 LYS D CA 1
ATOM 8722 C C . LYS D 1 144 ? 75.345 106.017 140.049 1.00 73.82 148 LYS D C 1
ATOM 8723 O O . LYS D 1 144 ? 76.574 106.133 140.006 1.00 72.04 148 LYS D O 1
ATOM 8729 N N . VAL D 1 145 ? 74.633 105.618 139.000 1.00 73.54 149 VAL D N 1
ATOM 8730 C CA . VAL D 1 145 ? 75.229 105.270 137.716 1.00 70.03 149 VAL D CA 1
ATOM 8731 C C . VAL D 1 145 ? 74.860 106.347 136.707 1.00 70.72 149 VAL D C 1
ATOM 8732 O O . VAL D 1 145 ? 73.677 106.658 136.528 1.00 78.26 149 VAL D O 1
ATOM 8736 N N . GLY D 1 146 ? 75.866 106.911 136.053 1.00 64.20 150 GLY D N 1
ATOM 8737 C CA . GLY D 1 146 ? 75.619 107.948 135.071 1.00 61.16 150 GLY D CA 1
ATOM 8738 C C . GLY D 1 146 ? 76.914 108.414 134.447 1.00 60.00 150 GLY D C 1
ATOM 8739 O O . GLY D 1 146 ? 77.984 107.853 134.696 1.00 63.31 150 GLY D O 1
ATOM 8740 N N . LYS D 1 147 ? 76.803 109.454 133.624 1.00 62.11 151 LYS D N 1
ATOM 8741 C CA . LYS D 1 147 ? 77.961 110.010 132.943 1.00 61.76 151 LYS D CA 1
ATOM 8742 C C . LYS D 1 147 ? 77.800 111.519 132.830 1.00 64.26 151 LYS D C 1
ATOM 8743 O O . LYS D 1 147 ? 76.682 112.040 132.823 1.00 67.31 151 LYS D O 1
ATOM 8749 N N . ASN D 1 148 ? 78.931 112.212 132.746 1.00 65.57 152 ASN D N 1
ATOM 8750 C CA . ASN D 1 148 ? 78.924 113.655 132.570 1.00 68.00 152 ASN D CA 1
ATOM 8751 C C . ASN D 1 148 ? 78.607 114.013 131.124 1.00 77.03 152 ASN D C 1
ATOM 8752 O O . ASN D 1 148 ? 78.911 113.263 130.193 1.00 80.08 152 ASN D O 1
ATOM 8757 N N . ASP D 1 149 ? 77.985 115.177 130.942 1.00 82.47 153 ASP D N 1
ATOM 8758 C CA . ASP D 1 149 ? 77.609 115.638 129.611 1.00 85.11 153 ASP D CA 1
ATOM 8759 C C . ASP D 1 149 ? 78.802 116.067 128.767 1.00 83.86 153 ASP D C 1
ATOM 8760 O O . ASP D 1 149 ? 78.649 116.244 127.554 1.00 82.93 153 ASP D O 1
ATOM 8765 N N . ASP D 1 150 ? 79.977 116.238 129.370 1.00 81.34 154 ASP D N 1
ATOM 8766 C CA . ASP D 1 150 ? 81.177 116.635 128.648 1.00 78.76 154 ASP D CA 1
ATOM 8767 C C . ASP D 1 150 ? 82.010 115.446 128.186 1.00 76.44 154 ASP D C 1
ATOM 8768 O O . ASP D 1 150 ? 83.093 115.645 127.628 1.00 75.00 154 ASP D O 1
ATOM 8773 N N . VAL D 1 151 ? 81.535 114.220 128.411 1.00 76.33 155 VAL D N 1
ATOM 8774 C CA . VAL D 1 151 ? 82.267 113.038 127.974 1.00 68.24 155 VAL D CA 1
ATOM 8775 C C . VAL D 1 151 ? 82.248 112.973 126.453 1.00 66.29 155 VAL D C 1
ATOM 8776 O O . VAL D 1 151 ? 81.186 113.076 125.825 1.00 69.56 155 VAL D O 1
ATOM 8780 N N . PHE D 1 152 ? 83.425 112.808 125.853 1.00 64.40 156 PHE D N 1
ATOM 8781 C CA . PHE D 1 152 ? 83.536 112.784 124.403 1.00 61.94 156 PHE D CA 1
ATOM 8782 C C . PHE D 1 152 ? 84.646 111.830 123.990 1.00 60.36 156 PHE D C 1
ATOM 8783 O O . PHE D 1 152 ? 85.660 111.705 124.681 1.00 61.24 156 PHE D O 1
ATOM 8791 N N . LEU D 1 153 ? 84.440 111.158 122.860 1.00 61.70 157 LEU D N 1
ATOM 8792 C CA . LEU D 1 153 ? 85.459 110.333 122.225 1.00 58.96 157 LEU D CA 1
ATOM 8793 C C . LEU D 1 153 ? 85.580 110.778 120.777 1.00 59.20 157 LEU D C 1
ATOM 8794 O O . LEU D 1 153 ? 84.571 110.869 120.071 1.00 66.29 157 LEU D O 1
ATOM 8799 N N . THR D 1 154 ? 86.805 111.060 120.341 1.00 58.18 158 THR D N 1
ATOM 8800 C CA . THR D 1 154 ? 87.021 111.578 118.996 1.00 59.14 158 THR D CA 1
ATOM 8801 C C . THR D 1 154 ? 86.641 110.533 117.955 1.00 58.41 158 THR D C 1
ATOM 8802 O O . THR D 1 154 ? 87.176 109.421 117.953 1.00 63.69 158 THR D O 1
ATOM 8806 N N . GLY D 1 155 ? 85.717 110.896 117.067 1.00 55.00 159 GLY D N 1
ATOM 8807 C CA . GLY D 1 155 ? 85.258 110.009 116.020 1.00 55.01 159 GLY D CA 1
ATOM 8808 C C . GLY D 1 155 ? 84.165 109.045 116.420 1.00 56.54 159 GLY D C 1
ATOM 8809 O O . GLY D 1 155 ? 83.826 108.160 115.625 1.00 59.64 159 GLY D O 1
ATOM 8810 N N . TRP D 1 156 ? 83.602 109.182 117.618 1.00 57.54 160 TRP D N 1
ATOM 8811 C CA . TRP D 1 156 ? 82.578 108.273 118.108 1.00 55.24 160 TRP D CA 1
ATOM 8812 C C . TRP D 1 156 ? 81.427 109.064 118.713 1.00 56.68 160 TRP D C 1
ATOM 8813 O O . TRP D 1 156 ? 81.586 110.214 119.130 1.00 61.12 160 TRP D O 1
ATOM 8824 N N . ASP D 1 157 ? 80.259 108.430 118.753 1.00 58.37 161 ASP D N 1
ATOM 8825 C CA . ASP D 1 157 ? 79.079 108.976 119.412 1.00 60.78 161 ASP D CA 1
ATOM 8826 C C . ASP D 1 157 ? 78.743 108.097 120.608 1.00 61.97 161 ASP D C 1
ATOM 8827 O O . ASP D 1 157 ? 78.529 106.889 120.453 1.00 63.21 161 ASP D O 1
ATOM 8832 N N . ILE D 1 158 ? 78.694 108.698 121.792 1.00 60.83 162 ILE D N 1
ATOM 8833 C CA . ILE D 1 158 ? 78.355 107.966 123.007 1.00 58.24 162 ILE D CA 1
ATOM 8834 C C . ILE D 1 158 ? 76.840 107.875 123.121 1.00 61.33 162 ILE D C 1
ATOM 8835 O O . ILE D 1 158 ? 76.138 108.889 123.052 1.00 70.06 162 ILE D O 1
ATOM 8840 N N . GLU D 1 159 ? 76.332 106.656 123.298 1.00 60.08 163 GLU D N 1
ATOM 8841 C CA . GLU D 1 159 ? 74.895 106.410 123.305 1.00 63.64 163 GLU D CA 1
ATOM 8842 C C . GLU D 1 159 ? 74.327 106.174 124.698 1.00 68.96 163 GLU D C 1
ATOM 8843 O O . GLU D 1 159 ? 73.342 106.818 125.071 1.00 74.62 163 GLU D O 1
ATOM 8849 N N . SER D 1 160 ? 74.913 105.270 125.478 1.00 65.56 164 SER D N 1
ATOM 8850 C CA . SER D 1 160 ? 74.373 104.963 126.795 1.00 64.42 164 SER D CA 1
ATOM 8851 C C . SER D 1 160 ? 75.463 104.359 127.667 1.00 64.49 164 SER D C 1
ATOM 8852 O O . SER D 1 160 ? 76.491 103.894 127.170 1.00 61.82 164 SER D O 1
ATOM 8855 N N . PHE D 1 161 ? 75.219 104.375 128.977 1.00 63.67 165 PHE D N 1
ATOM 8856 C CA . PHE D 1 161 ? 76.118 103.789 129.968 1.00 58.08 165 PHE D CA 1
ATOM 8857 C C . PHE D 1 161 ? 75.266 103.170 131.066 1.00 59.85 165 PHE D C 1
ATOM 8858 O O . PHE D 1 161 ? 74.805 103.875 131.970 1.00 68.70 165 PHE D O 1
ATOM 8866 N N . THR D 1 162 ? 75.055 101.858 130.990 1.00 60.19 166 THR D N 1
ATOM 8867 C CA . THR D 1 162 ? 74.211 101.135 131.932 1.00 61.75 166 THR D CA 1
ATOM 8868 C C . THR D 1 162 ? 75.031 100.041 132.608 1.00 63.28 166 THR D C 1
ATOM 8869 O O . THR D 1 162 ? 76.243 99.925 132.407 1.00 64.26 166 THR D O 1
ATOM 8873 N N . ALA D 1 163 ? 74.353 99.231 133.420 1.00 65.93 167 ALA D N 1
ATOM 8874 C CA . ALA D 1 163 ? 74.983 98.129 134.129 1.00 66.33 167 ALA D CA 1
ATOM 8875 C C . ALA D 1 163 ? 73.997 96.980 134.255 1.00 75.46 167 ALA D C 1
ATOM 8876 O O . ALA D 1 163 ? 72.791 97.200 134.391 1.00 80.95 167 ALA D O 1
ATOM 8878 N N . VAL D 1 164 ? 74.516 95.755 134.213 1.00 75.43 168 VAL D N 1
ATOM 8879 C CA . VAL D 1 164 ? 73.692 94.562 134.379 1.00 77.60 168 VAL D CA 1
ATOM 8880 C C . VAL D 1 164 ? 73.450 94.368 135.872 1.00 83.78 168 VAL D C 1
ATOM 8881 O O . VAL D 1 164 ? 74.395 94.229 136.651 1.00 82.61 168 VAL D O 1
ATOM 8885 N N . VAL D 1 165 ? 72.177 94.354 136.272 1.00 88.24 169 VAL D N 1
ATOM 8886 C CA . VAL D 1 165 ? 71.840 94.363 137.694 1.00 88.79 169 VAL D CA 1
ATOM 8887 C C . VAL D 1 165 ? 72.174 93.021 138.340 1.00 89.77 169 VAL D C 1
ATOM 8888 O O . VAL D 1 165 ? 72.492 92.951 139.533 1.00 90.63 169 VAL D O 1
ATOM 8892 N N . LYS D 1 166 ? 72.106 91.942 137.570 1.00 90.95 170 LYS D N 1
ATOM 8893 C CA . LYS D 1 166 ? 72.332 90.614 138.135 1.00 93.81 170 LYS D CA 1
ATOM 8894 C C . LYS D 1 166 ? 73.821 90.300 138.183 1.00 93.93 170 LYS D C 1
ATOM 8895 O O . LYS D 1 166 ? 74.472 90.268 137.130 1.00 93.10 170 LYS D O 1
ATOM 8901 N N . PRO D 1 167 ? 74.398 90.061 139.356 1.00 95.01 171 PRO D N 1
ATOM 8902 C CA . PRO D 1 167 ? 75.807 89.671 139.425 1.00 94.50 171 PRO D CA 1
ATOM 8903 C C . PRO D 1 167 ? 75.999 88.199 139.089 1.00 97.25 171 PRO D C 1
ATOM 8904 O O . PRO D 1 167 ? 75.065 87.396 139.107 1.00 99.82 171 PRO D O 1
ATOM 8908 N N . ALA D 1 168 ? 77.246 87.857 138.779 1.00 95.50 172 ALA D N 1
ATOM 8909 C CA . ALA D 1 168 ? 77.641 86.486 138.474 1.00 96.36 172 ALA D CA 1
ATOM 8910 C C . ALA D 1 168 ? 78.492 85.971 139.628 1.00 100.29 172 ALA D C 1
ATOM 8911 O O . ALA D 1 168 ? 79.544 86.542 139.934 1.00 99.37 172 ALA D O 1
ATOM 8913 N N . ASN D 1 169 ? 78.039 84.894 140.262 1.00 105.42 173 ASN D N 1
ATOM 8914 C CA . ASN D 1 169 ? 78.735 84.299 141.395 1.00 106.28 173 ASN D CA 1
ATOM 8915 C C . ASN D 1 169 ? 79.347 82.968 140.978 1.00 112.72 173 ASN D C 1
ATOM 8916 O O . ASN D 1 169 ? 78.671 82.129 140.375 1.00 115.77 173 ASN D O 1
ATOM 8921 N N . PHE D 1 170 ? 80.625 82.782 141.303 1.00 113.69 174 PHE D N 1
ATOM 8922 C CA . PHE D 1 170 ? 81.341 81.566 140.948 1.00 116.06 174 PHE D CA 1
ATOM 8923 C C . PHE D 1 170 ? 82.479 81.362 141.938 1.00 115.04 174 PHE D C 1
ATOM 8924 O O . PHE D 1 170 ? 82.835 82.261 142.704 1.00 114.25 174 PHE D O 1
ATOM 8932 N N . ALA D 1 171 ? 83.047 80.161 141.915 1.00 115.77 175 ALA D N 1
ATOM 8933 C CA . ALA D 1 171 ? 84.135 79.796 142.806 1.00 115.48 175 ALA D CA 1
ATOM 8934 C C . ALA D 1 171 ? 85.468 79.839 142.068 1.00 118.55 175 ALA D C 1
ATOM 8935 O O . ALA D 1 171 ? 85.582 79.390 140.924 1.00 119.28 175 ALA D O 1
ATOM 8937 N N . LEU D 1 172 ? 86.478 80.390 142.737 1.00 120.09 176 LEU D N 1
ATOM 8938 C CA . LEU D 1 172 ? 87.819 80.483 142.177 1.00 122.95 176 LEU D CA 1
ATOM 8939 C C . LEU D 1 172 ? 88.828 80.330 143.303 1.00 125.33 176 LEU D C 1
ATOM 8940 O O . LEU D 1 172 ? 88.775 81.075 144.286 1.00 124.58 176 LEU D O 1
ATOM 8945 N N . GLU D 1 173 ? 89.743 79.372 143.150 1.00 126.58 177 GLU D N 1
ATOM 8946 C CA . GLU D 1 173 ? 90.749 79.062 144.166 1.00 128.94 177 GLU D CA 1
ATOM 8947 C C . GLU D 1 173 ? 90.092 78.764 145.513 1.00 130.52 177 GLU D C 1
ATOM 8948 O O . GLU D 1 173 ? 90.533 79.226 146.567 1.00 129.58 177 GLU D O 1
ATOM 8954 N N . ASP D 1 174 ? 89.014 77.977 145.462 1.00 131.48 178 ASP D N 1
ATOM 8955 C CA . ASP D 1 174 ? 88.256 77.578 146.650 1.00 133.84 178 ASP D CA 1
ATOM 8956 C C . ASP D 1 174 ? 87.727 78.793 147.411 1.00 132.56 178 ASP D C 1
ATOM 8957 O O . ASP D 1 174 ? 87.753 78.845 148.643 1.00 132.97 178 ASP D O 1
ATOM 8962 N N . ARG D 1 175 ? 87.235 79.777 146.662 1.00 128.77 179 ARG D N 1
ATOM 8963 C CA . ARG D 1 175 ? 86.691 80.989 147.260 1.00 123.37 179 ARG D CA 1
ATOM 8964 C C . ARG D 1 175 ? 85.604 81.544 146.352 1.00 120.14 179 ARG D C 1
ATOM 8965 O O . ARG D 1 175 ? 85.730 81.490 145.126 1.00 121.61 179 ARG D O 1
ATOM 8973 N N . LEU D 1 176 ? 84.548 82.077 146.960 1.00 117.03 180 LEU D N 1
ATOM 8974 C CA . LEU D 1 176 ? 83.431 82.632 146.207 1.00 114.98 180 LEU D CA 1
ATOM 8975 C C . LEU D 1 176 ? 83.735 84.053 145.747 1.00 112.83 180 LEU D C 1
ATOM 8976 O O . LEU D 1 176 ? 84.307 84.861 146.484 1.00 112.47 180 LEU D O 1
ATOM 8981 N N . GLU D 1 177 ? 83.340 84.353 144.510 1.00 109.03 181 GLU D N 1
ATOM 8982 C CA . GLU D 1 177 ? 83.536 85.677 143.934 1.00 102.85 181 GLU D CA 1
ATOM 8983 C C . GLU D 1 177 ? 82.258 86.111 143.232 1.00 101.21 181 GLU D C 1
ATOM 8984 O O . GLU D 1 177 ? 81.547 85.282 142.659 1.00 103.56 181 GLU D O 1
ATOM 8990 N N . SER D 1 178 ? 81.974 87.410 143.282 1.00 97.85 182 SER D N 1
ATOM 8991 C CA . SER D 1 178 ? 80.826 88.003 142.610 1.00 95.96 182 SER D CA 1
ATOM 8992 C C . SER D 1 178 ? 81.302 89.073 141.637 1.00 88.64 182 SER D C 1
ATOM 8993 O O . SER D 1 178 ? 82.172 89.882 141.971 1.00 86.70 182 SER D O 1
ATOM 8996 N N . LYS D 1 179 ? 80.723 89.083 140.437 1.00 84.71 183 LYS D N 1
ATOM 8997 C CA . LYS D 1 179 ? 81.181 89.953 139.362 1.00 77.56 183 LYS D CA 1
ATOM 8998 C C . LYS D 1 179 ? 80.020 90.757 138.796 1.00 75.14 183 LYS D C 1
ATOM 8999 O O . LYS D 1 179 ? 78.929 90.217 138.586 1.00 77.63 183 LYS D O 1
ATOM 9005 N N . LEU D 1 180 ? 80.261 92.042 138.547 1.00 70.20 184 LEU D N 1
ATOM 9006 C CA . LEU D 1 180 ? 79.306 92.932 137.906 1.00 66.90 184 LEU D CA 1
ATOM 9007 C C . LEU D 1 180 ? 79.880 93.438 136.589 1.00 64.00 184 LEU D C 1
ATOM 9008 O O . LEU D 1 180 ? 81.098 93.519 136.415 1.00 64.97 184 LEU D O 1
ATOM 9013 N N . ASP D 1 181 ? 78.990 93.783 135.660 1.00 58.26 185 ASP D N 1
ATOM 9014 C CA . ASP D 1 181 ? 79.377 94.196 134.316 1.00 56.69 185 ASP D CA 1
ATOM 9015 C C . ASP D 1 181 ? 78.791 95.569 134.017 1.00 58.09 185 ASP D C 1
ATOM 9016 O O . ASP D 1 181 ? 77.576 95.768 134.133 1.00 65.21 185 ASP D O 1
ATOM 9021 N N . TYR D 1 182 ? 79.651 96.506 133.630 1.00 53.24 186 TYR D N 1
ATOM 9022 C CA . TYR D 1 182 ? 79.240 97.838 133.204 1.00 55.67 186 TYR D CA 1
ATOM 9023 C C . TYR D 1 182 ? 79.510 97.985 131.714 1.00 53.88 186 TYR D C 1
ATOM 9024 O O . TYR D 1 182 ? 80.611 97.677 131.247 1.00 55.99 186 TYR D O 1
ATOM 9033 N N . GLN D 1 183 ? 78.512 98.458 130.972 1.00 53.47 187 GLN D N 1
ATOM 9034 C CA . GLN D 1 183 ? 78.570 98.507 129.517 1.00 55.96 187 GLN D CA 1
ATOM 9035 C C . GLN D 1 183 ? 78.422 99.940 129.030 1.00 55.25 187 GLN D C 1
ATOM 9036 O O . GLN D 1 183 ? 77.561 100.680 129.514 1.00 60.12 187 GLN D O 1
ATOM 9042 N N . LEU D 1 184 ? 79.260 100.322 128.070 1.00 54.39 188 LEU D N 1
ATOM 9043 C CA . LEU D 1 184 ? 79.195 101.622 127.415 1.00 50.70 188 LEU D CA 1
ATOM 9044 C C . LEU D 1 184 ? 79.069 101.398 125.913 1.00 52.85 188 LEU D C 1
ATOM 9045 O O . LEU D 1 184 ? 79.933 100.759 125.305 1.00 56.72 188 LEU D O 1
ATOM 9050 N N . ARG D 1 185 ? 78.001 101.925 125.320 1.00 53.42 189 ARG D N 1
ATOM 9051 C CA . ARG D 1 185 ? 77.718 101.719 123.905 1.00 54.61 189 ARG D CA 1
ATOM 9052 C C . ARG D 1 185 ? 78.130 102.946 123.102 1.00 54.59 189 ARG D C 1
ATOM 9053 O O . ARG D 1 185 ? 77.805 104.076 123.472 1.00 56.88 189 ARG D O 1
ATOM 9061 N N . ILE D 1 186 ? 78.846 102.715 122.002 1.00 56.37 190 ILE D N 1
ATOM 9062 C CA . ILE D 1 186 ? 79.337 103.787 121.145 1.00 53.65 190 ILE D CA 1
ATOM 9063 C C . ILE D 1 186 ? 79.118 103.404 119.688 1.00 54.77 190 ILE D C 1
ATOM 9064 O O . ILE D 1 186 ? 79.029 102.222 119.342 1.00 61.27 190 ILE D O 1
ATOM 9069 N N . SER D 1 187 ? 79.031 104.420 118.831 1.00 57.19 191 SER D N 1
ATOM 9070 C CA . SER D 1 187 ? 78.896 104.234 117.394 1.00 57.54 191 SER D CA 1
ATOM 9071 C C . SER D 1 187 ? 79.846 105.178 116.672 1.00 56.30 191 SER D C 1
ATOM 9072 O O . SER D 1 187 ? 80.112 106.289 117.136 1.00 60.55 191 SER D O 1
ATOM 9075 N N . ARG D 1 188 ? 80.352 104.727 115.528 1.00 57.49 192 ARG D N 1
ATOM 9076 C CA . ARG D 1 188 ? 81.371 105.473 114.802 1.00 57.74 192 ARG D CA 1
ATOM 9077 C C . ARG D 1 188 ? 80.746 106.496 113.863 1.00 59.81 192 ARG D C 1
ATOM 9078 O O . ARG D 1 188 ? 79.701 106.250 113.254 1.00 65.81 192 ARG D O 1
ATOM 9086 N N . GLN D 1 189 ? 81.396 107.654 113.752 1.00 58.77 193 GLN D N 1
ATOM 9087 C CA . GLN D 1 189 ? 80.984 108.692 112.812 1.00 62.38 193 GLN D CA 1
ATOM 9088 C C . GLN D 1 189 ? 81.619 108.399 111.459 1.00 69.17 193 GLN D C 1
ATOM 9089 O O . GLN D 1 189 ? 82.840 108.499 111.303 1.00 64.55 193 GLN D O 1
ATOM 9095 N N . TYR D 1 190 ? 80.793 108.043 110.477 1.00 76.71 194 TYR D N 1
ATOM 9096 C CA . TYR D 1 190 ? 81.277 107.572 109.187 1.00 75.59 194 TYR D CA 1
ATOM 9097 C C . TYR D 1 190 ? 81.362 108.673 108.137 1.00 79.07 194 TYR D C 1
ATOM 9098 O O . TYR D 1 190 ? 81.712 108.385 106.988 1.00 77.12 194 TYR D O 1
ATOM 9107 N N . PHE D 1 191 ? 81.053 109.917 108.490 1.00 81.36 195 PHE D N 1
ATOM 9108 C CA . PHE D 1 191 ? 81.193 110.983 107.513 1.00 79.76 195 PHE D CA 1
ATOM 9109 C C . PHE D 1 191 ? 82.661 111.361 107.344 1.00 75.12 195 PHE D C 1
ATOM 9110 O O . PHE D 1 191 ? 83.520 111.023 108.165 1.00 79.07 195 PHE D O 1
ATOM 9118 N N . SER D 1 192 ? 82.944 112.058 106.245 1.00 65.17 196 SER D N 1
ATOM 9119 C CA . SER D 1 192 ? 84.277 112.411 105.762 1.00 62.53 196 SER D CA 1
ATOM 9120 C C . SER D 1 192 ? 85.072 111.186 105.332 1.00 60.32 196 SER D C 1
ATOM 9121 O O . SER D 1 192 ? 86.194 111.335 104.843 1.00 61.43 196 SER D O 1
ATOM 9124 N N . TYR D 1 193 ? 84.528 109.982 105.495 1.00 58.32 197 TYR D N 1
ATOM 9125 C CA . TYR D 1 193 ? 85.148 108.767 104.988 1.00 54.18 197 TYR D CA 1
ATOM 9126 C C . TYR D 1 193 ? 84.952 108.612 103.489 1.00 53.37 197 TYR D C 1
ATOM 9127 O O . TYR D 1 193 ? 85.875 108.172 102.793 1.00 53.78 197 TYR D O 1
ATOM 9136 N N . ILE D 1 194 ? 83.788 108.997 102.977 1.00 51.48 198 ILE D N 1
ATOM 9137 C CA . ILE D 1 194 ? 83.502 108.932 101.545 1.00 51.25 198 ILE D CA 1
ATOM 9138 C C . ILE D 1 194 ? 84.465 109.849 100.791 1.00 50.92 198 ILE D C 1
ATOM 9139 O O . ILE D 1 194 ? 85.308 109.335 100.043 1.00 54.96 198 ILE D O 1
ATOM 9144 N N . PRO D 1 195 ? 84.434 111.177 100.980 1.00 49.63 199 PRO D N 1
ATOM 9145 C CA . PRO D 1 195 ? 85.254 112.048 100.126 1.00 46.49 199 PRO D CA 1
ATOM 9146 C C . PRO D 1 195 ? 86.749 111.945 100.371 1.00 46.26 199 PRO D C 1
ATOM 9147 O O . PRO D 1 195 ? 87.525 112.441 99.544 1.00 51.77 199 PRO D O 1
ATOM 9151 N N . ASN D 1 196 ? 87.183 111.328 101.472 1.00 45.05 200 ASN D N 1
ATOM 9152 C CA . ASN D 1 196 ? 88.602 111.179 101.751 1.00 42.39 200 ASN D CA 1
ATOM 9153 C C . ASN D 1 196 ? 89.161 109.810 101.399 1.00 45.93 200 ASN D C 1
ATOM 9154 O O . ASN D 1 196 ? 90.380 109.684 101.253 1.00 48.78 200 ASN D O 1
ATOM 9159 N N . ILE D 1 197 ? 88.318 108.787 101.260 1.00 45.65 201 ILE D N 1
ATOM 9160 C CA . ILE D 1 197 ? 88.822 107.448 100.977 1.00 42.37 201 ILE D CA 1
ATOM 9161 C C . ILE D 1 197 ? 88.176 106.870 99.723 1.00 44.32 201 ILE D C 1
ATOM 9162 O O . ILE D 1 197 ? 88.875 106.415 98.810 1.00 48.64 201 ILE D O 1
ATOM 9167 N N . ILE D 1 198 ? 86.845 106.884 99.664 1.00 44.99 202 ILE D N 1
ATOM 9168 C CA . ILE D 1 198 ? 86.140 106.096 98.655 1.00 42.89 202 ILE D CA 1
ATOM 9169 C C . ILE D 1 198 ? 86.251 106.750 97.282 1.00 41.87 202 ILE D C 1
ATOM 9170 O O . ILE D 1 198 ? 86.610 106.100 96.294 1.00 45.60 202 ILE D O 1
ATOM 9175 N N . LEU D 1 199 ? 85.942 108.043 97.203 1.00 42.30 203 LEU D N 1
ATOM 9176 C CA . LEU D 1 199 ? 85.839 108.703 95.902 1.00 41.28 203 LEU D CA 1
ATOM 9177 C C . LEU D 1 199 ? 87.153 108.745 95.126 1.00 39.98 203 LEU D C 1
ATOM 9178 O O . LEU D 1 199 ? 87.130 108.458 93.917 1.00 44.55 203 LEU D O 1
ATOM 9183 N N . PRO D 1 200 ? 88.302 109.115 95.712 1.00 41.55 204 PRO D N 1
ATOM 9184 C CA . PRO D 1 200 ? 89.547 109.113 94.915 1.00 38.74 204 PRO D CA 1
ATOM 9185 C C . PRO D 1 200 ? 89.918 107.753 94.340 1.00 37.66 204 PRO D C 1
ATOM 9186 O O . PRO D 1 200 ? 90.402 107.676 93.201 1.00 41.14 204 PRO D O 1
ATOM 9190 N N . MET D 1 201 ? 89.704 106.674 95.097 1.00 36.11 205 MET D N 1
ATOM 9191 C CA . MET D 1 201 ? 89.977 105.337 94.576 1.00 37.08 205 MET D CA 1
ATOM 9192 C C . MET D 1 201 ? 89.105 105.021 93.368 1.00 37.18 205 MET D C 1
ATOM 9193 O O . MET D 1 201 ? 89.599 104.490 92.361 1.00 42.84 205 MET D O 1
ATOM 9198 N N . LEU D 1 202 ? 87.814 105.350 93.449 1.00 33.64 206 LEU D N 1
ATOM 9199 C CA . LEU D 1 202 ? 86.922 105.142 92.317 1.00 34.50 206 LEU D CA 1
ATOM 9200 C C . LEU D 1 202 ? 87.330 106.003 91.131 1.00 37.54 206 LEU D C 1
ATOM 9201 O O . LEU D 1 202 ? 87.223 105.568 89.981 1.00 43.95 206 LEU D O 1
ATOM 9206 N N . PHE D 1 203 ? 87.800 107.226 91.389 1.00 35.77 207 PHE D N 1
ATOM 9207 C CA . PHE D 1 203 ? 88.272 108.078 90.301 1.00 35.88 207 PHE D CA 1
ATOM 9208 C C . PHE D 1 203 ? 89.466 107.454 89.592 1.00 34.92 207 PHE D C 1
ATOM 9209 O O . PHE D 1 203 ? 89.536 107.459 88.358 1.00 37.32 207 PHE D O 1
ATOM 9217 N N . ILE D 1 204 ? 90.414 106.909 90.357 1.00 33.68 208 ILE D N 1
ATOM 9218 C CA . ILE D 1 204 ? 91.581 106.269 89.749 1.00 32.09 208 ILE D CA 1
ATOM 9219 C C . ILE D 1 204 ? 91.159 105.053 88.929 1.00 33.62 208 ILE D C 1
ATOM 9220 O O . ILE D 1 204 ? 91.645 104.839 87.808 1.00 37.27 208 ILE D O 1
ATOM 9225 N N . LEU D 1 205 ? 90.241 104.244 89.466 1.00 36.64 209 LEU D N 1
ATOM 9226 C CA . LEU D 1 205 ? 89.769 103.076 88.725 1.00 32.05 209 LEU D CA 1
ATOM 9227 C C . LEU D 1 205 ? 89.053 103.484 87.438 1.00 34.48 209 LEU D C 1
ATOM 9228 O O . LEU D 1 205 ? 89.246 102.865 86.381 1.00 38.02 209 LEU D O 1
ATOM 9233 N N . PHE D 1 206 ? 88.225 104.530 87.503 1.00 34.67 210 PHE D N 1
ATOM 9234 C CA . PHE D 1 206 ? 87.521 104.995 86.313 1.00 33.83 210 PHE D CA 1
ATOM 9235 C C . PHE D 1 206 ? 88.493 105.546 85.278 1.00 35.79 210 PHE D C 1
ATOM 9236 O O . PHE D 1 206 ? 88.285 105.377 84.072 1.00 39.89 210 PHE D O 1
ATOM 9244 N N . ILE D 1 207 ? 89.556 106.217 85.730 1.00 33.84 211 ILE D N 1
ATOM 9245 C CA . ILE D 1 207 ? 90.597 106.663 84.809 1.00 31.57 211 ILE D CA 1
ATOM 9246 C C . ILE D 1 207 ? 91.235 105.467 84.118 1.00 34.45 211 ILE D C 1
ATOM 9247 O O . ILE D 1 207 ? 91.475 105.486 82.905 1.00 35.44 211 ILE D O 1
ATOM 9252 N N . SER D 1 208 ? 91.515 104.407 84.878 1.00 38.37 212 SER D N 1
ATOM 9253 C CA . SER D 1 208 ? 92.084 103.204 84.275 1.00 34.68 212 SER D CA 1
ATOM 9254 C C . SER D 1 208 ? 91.136 102.595 83.248 1.00 37.25 212 SER D C 1
ATOM 9255 O O . SER D 1 208 ? 91.578 102.024 82.246 1.00 38.04 212 SER D O 1
ATOM 9258 N N . TRP D 1 209 ? 89.826 102.707 83.483 1.00 43.03 213 TRP D N 1
ATOM 9259 C CA . TRP D 1 209 ? 88.853 102.106 82.573 1.00 36.86 213 TRP D CA 1
ATOM 9260 C C . TRP D 1 209 ? 88.767 102.799 81.216 1.00 37.81 213 TRP D C 1
ATOM 9261 O O . TRP D 1 209 ? 88.105 102.268 80.319 1.00 38.46 213 TRP D O 1
ATOM 9272 N N . THR D 1 210 ? 89.403 103.959 81.036 1.00 41.47 214 THR D N 1
ATOM 9273 C CA . THR D 1 210 ? 89.298 104.666 79.762 1.00 35.85 214 THR D CA 1
ATOM 9274 C C . THR D 1 210 ? 90.073 103.980 78.643 1.00 37.87 214 THR D C 1
ATOM 9275 O O . THR D 1 210 ? 89.964 104.397 77.485 1.00 37.79 214 THR D O 1
ATOM 9279 N N . ALA D 1 211 ? 90.855 102.945 78.958 1.00 40.25 215 ALA D N 1
ATOM 9280 C CA . ALA D 1 211 ? 91.639 102.262 77.935 1.00 36.63 215 ALA D CA 1
ATOM 9281 C C . ALA D 1 211 ? 90.773 101.495 76.944 1.00 40.18 215 ALA D C 1
ATOM 9282 O O . ALA D 1 211 ? 91.276 101.076 75.897 1.00 42.56 215 ALA D O 1
ATOM 9284 N N . PHE D 1 212 ? 89.490 101.302 77.243 1.00 40.70 216 PHE D N 1
ATOM 9285 C CA . PHE D 1 212 ? 88.600 100.567 76.353 1.00 40.14 216 PHE D CA 1
ATOM 9286 C C . PHE D 1 212 ? 88.117 101.398 75.172 1.00 42.32 216 PHE D C 1
ATOM 9287 O O . PHE D 1 212 ? 87.440 100.856 74.292 1.00 46.68 216 PHE D O 1
ATOM 9295 N N . TRP D 1 213 ? 88.439 102.689 75.131 1.00 43.14 217 TRP D N 1
ATOM 9296 C CA . TRP D 1 213 ? 88.076 103.555 74.017 1.00 40.81 217 TRP D CA 1
ATOM 9297 C C . TRP D 1 213 ? 89.261 103.871 73.112 1.00 43.09 217 TRP D C 1
ATOM 9298 O O . TRP D 1 213 ? 89.165 104.774 72.275 1.00 52.67 217 TRP D O 1
ATOM 9309 N N . SER D 1 214 ? 90.371 103.151 73.255 1.00 43.05 218 SER D N 1
ATOM 9310 C CA . SER D 1 214 ? 91.574 103.404 72.478 1.00 41.99 218 SER D CA 1
ATOM 9311 C C . SER D 1 214 ? 92.119 102.095 71.926 1.00 46.61 218 SER D C 1
ATOM 9312 O O . SER D 1 214 ? 91.889 101.017 72.481 1.00 52.84 218 SER D O 1
ATOM 9315 N N . THR D 1 215 ? 92.852 102.201 70.815 1.00 49.86 219 THR D N 1
ATOM 9316 C CA . THR D 1 215 ? 93.448 101.038 70.168 1.00 51.30 219 THR D CA 1
ATOM 9317 C C . THR D 1 215 ? 94.972 101.081 70.167 1.00 50.01 219 THR D C 1
ATOM 9318 O O . THR D 1 215 ? 95.600 100.246 69.505 1.00 59.87 219 THR D O 1
ATOM 9322 N N . SER D 1 216 ? 95.582 102.018 70.885 1.00 48.79 220 SER D N 1
ATOM 9323 C CA . SER D 1 216 ? 97.033 102.145 70.944 1.00 44.85 220 SER D CA 1
ATOM 9324 C C . SER D 1 216 ? 97.557 101.329 72.120 1.00 44.88 220 SER D C 1
ATOM 9325 O O . SER D 1 216 ? 97.177 101.577 73.270 1.00 50.54 220 SER D O 1
ATOM 9328 N N . TYR D 1 217 ? 98.429 100.362 71.829 1.00 41.74 221 TYR D N 1
ATOM 9329 C CA . TYR D 1 217 ? 98.939 99.469 72.864 1.00 40.71 221 TYR D CA 1
ATOM 9330 C C . TYR D 1 217 ? 99.765 100.226 73.900 1.00 43.05 221 TYR D C 1
ATOM 9331 O O . TYR D 1 217 ? 99.627 99.997 75.109 1.00 44.50 221 TYR D O 1
ATOM 9340 N N . GLU D 1 218 ? 100.630 101.134 73.442 1.00 42.19 222 GLU D N 1
ATOM 9341 C CA . GLU D 1 218 ? 101.496 101.871 74.358 1.00 43.38 222 GLU D CA 1
ATOM 9342 C C . GLU D 1 218 ? 100.686 102.722 75.328 1.00 44.11 222 GLU D C 1
ATOM 9343 O O . GLU D 1 218 ? 100.950 102.722 76.538 1.00 48.66 222 GLU D O 1
ATOM 9349 N N . ALA D 1 219 ? 99.692 103.450 74.813 1.00 39.25 223 ALA D N 1
ATOM 9350 C CA . ALA D 1 219 ? 98.878 104.305 75.668 1.00 37.25 223 ALA D CA 1
ATOM 9351 C C . ALA D 1 219 ? 98.097 103.488 76.689 1.00 38.85 223 ALA D C 1
ATOM 9352 O O . ALA D 1 219 ? 98.004 103.874 77.859 1.00 44.81 223 ALA D O 1
ATOM 9354 N N . ASN D 1 220 ? 97.531 102.355 76.266 1.00 35.30 224 ASN D N 1
ATOM 9355 C CA . ASN D 1 220 ? 96.775 101.517 77.192 1.00 35.80 224 ASN D CA 1
ATOM 9356 C C . ASN D 1 220 ? 97.673 100.950 78.284 1.00 34.02 224 ASN D C 1
ATOM 9357 O O . ASN D 1 220 ? 97.300 100.945 79.466 1.00 42.00 224 ASN D O 1
ATOM 9362 N N . VAL D 1 221 ? 98.860 100.468 77.909 1.00 34.04 225 VAL D N 1
ATOM 9363 C CA . VAL D 1 221 ? 99.790 99.927 78.896 1.00 36.03 225 VAL D CA 1
ATOM 9364 C C . VAL D 1 221 ? 100.167 101.004 79.906 1.00 37.54 225 VAL D C 1
ATOM 9365 O O . VAL D 1 221 ? 100.124 100.783 81.128 1.00 40.84 225 VAL D O 1
ATOM 9369 N N . THR D 1 222 ? 100.522 102.192 79.409 1.00 35.15 226 THR D N 1
ATOM 9370 C CA . THR D 1 222 ? 100.884 103.292 80.296 1.00 35.62 226 THR D CA 1
ATOM 9371 C C . THR D 1 222 ? 99.740 103.624 81.246 1.00 37.78 226 THR D C 1
ATOM 9372 O O . THR D 1 222 ? 99.935 103.708 82.464 1.00 45.05 226 THR D O 1
ATOM 9376 N N . LEU D 1 223 ? 98.530 103.785 80.702 1.00 32.43 227 LEU D N 1
ATOM 9377 C CA . LEU D 1 223 ? 97.377 104.135 81.524 1.00 33.50 227 LEU D CA 1
ATOM 9378 C C . LEU D 1 223 ? 97.171 103.124 82.642 1.00 36.76 227 LEU D C 1
ATOM 9379 O O . LEU D 1 223 ? 97.113 103.489 83.822 1.00 41.94 227 LEU D O 1
ATOM 9384 N N . VAL D 1 224 ? 97.088 101.839 82.291 1.00 35.20 228 VAL D N 1
ATOM 9385 C CA . VAL D 1 224 ? 96.720 100.839 83.288 1.00 34.85 228 VAL D CA 1
ATOM 9386 C C . VAL D 1 224 ? 97.806 100.700 84.350 1.00 36.40 228 VAL D C 1
ATOM 9387 O O . VAL D 1 224 ? 97.513 100.687 85.555 1.00 39.10 228 VAL D O 1
ATOM 9391 N N . VAL D 1 225 ? 99.073 100.607 83.938 1.00 35.56 229 VAL D N 1
ATOM 9392 C CA . VAL D 1 225 ? 100.116 100.360 84.930 1.00 34.85 229 VAL D CA 1
ATOM 9393 C C . VAL D 1 225 ? 100.326 101.587 85.816 1.00 35.24 229 VAL D C 1
ATOM 9394 O O . VAL D 1 225 ? 100.533 101.464 87.034 1.00 38.50 229 VAL D O 1
ATOM 9398 N N . SER D 1 226 ? 100.268 102.788 85.233 1.00 33.04 230 SER D N 1
ATOM 9399 C CA . SER D 1 226 ? 100.425 103.993 86.038 1.00 32.06 230 SER D CA 1
ATOM 9400 C C . SER D 1 226 ? 99.259 104.170 87.005 1.00 31.03 230 SER D C 1
ATOM 9401 O O . SER D 1 226 ? 99.453 104.637 88.135 1.00 34.98 230 SER D O 1
ATOM 9404 N N . THR D 1 227 ? 98.041 103.799 86.594 1.00 28.86 231 THR D N 1
ATOM 9405 C CA . THR D 1 227 ? 96.924 103.850 87.533 1.00 29.50 231 THR D CA 1
ATOM 9406 C C . THR D 1 227 ? 97.087 102.832 88.655 1.00 30.09 231 THR D C 1
ATOM 9407 O O . THR D 1 227 ? 96.695 103.105 89.793 1.00 34.62 231 THR D O 1
ATOM 9411 N N . LEU D 1 228 ? 97.660 101.662 88.362 1.00 28.74 232 LEU D N 1
ATOM 9412 C CA . LEU D 1 228 ? 97.963 100.711 89.431 1.00 27.64 232 LEU D CA 1
ATOM 9413 C C . LEU D 1 228 ? 98.946 101.308 90.435 1.00 29.43 232 LEU D C 1
ATOM 9414 O O . LEU D 1 228 ? 98.767 101.182 91.657 1.00 34.42 232 LEU D O 1
ATOM 9419 N N . ILE D 1 229 ? 99.994 101.964 89.932 1.00 28.17 233 ILE D N 1
ATOM 9420 C CA . ILE D 1 229 ? 100.966 102.602 90.820 1.00 24.60 233 ILE D CA 1
ATOM 9421 C C . ILE D 1 229 ? 100.291 103.678 91.667 1.00 27.20 233 ILE D C 1
ATOM 9422 O O . ILE D 1 229 ? 100.542 103.789 92.876 1.00 30.90 233 ILE D O 1
ATOM 9427 N N . ALA D 1 230 ? 99.422 104.481 91.048 1.00 25.93 234 ALA D N 1
ATOM 9428 C CA . ALA D 1 230 ? 98.717 105.526 91.786 1.00 23.18 234 ALA D CA 1
ATOM 9429 C C . ALA D 1 230 ? 97.808 104.935 92.858 1.00 26.69 234 ALA D C 1
ATOM 9430 O O . ALA D 1 230 ? 97.687 105.491 93.956 1.00 30.25 234 ALA D O 1
ATOM 9432 N N . HIS D 1 231 ? 97.150 103.814 92.553 1.00 27.04 235 HIS D N 1
ATOM 9433 C CA . HIS D 1 231 ? 96.301 103.155 93.542 1.00 25.61 235 HIS D CA 1
ATOM 9434 C C . HIS D 1 231 ? 97.117 102.688 94.740 1.00 29.83 235 HIS D C 1
ATOM 9435 O O . HIS D 1 231 ? 96.708 102.864 95.894 1.00 32.31 235 HIS D O 1
ATOM 9442 N N . ILE D 1 232 ? 98.284 102.088 94.482 1.00 29.21 236 ILE D N 1
ATOM 9443 C CA . ILE D 1 232 ? 99.133 101.644 95.588 1.00 24.66 236 ILE D CA 1
ATOM 9444 C C . ILE D 1 232 ? 99.597 102.837 96.421 1.00 29.66 236 ILE D C 1
ATOM 9445 O O . ILE D 1 232 ? 99.631 102.777 97.659 1.00 32.33 236 ILE D O 1
ATOM 9450 N N . ALA D 1 233 ? 99.956 103.939 95.758 1.00 28.71 237 ALA D N 1
ATOM 9451 C CA . ALA D 1 233 ? 100.388 105.129 96.485 1.00 25.82 237 ALA D CA 1
ATOM 9452 C C . ALA D 1 233 ? 99.267 105.693 97.354 1.00 26.86 237 ALA D C 1
ATOM 9453 O O . ALA D 1 233 ? 99.503 106.102 98.497 1.00 31.07 237 ALA D O 1
ATOM 9455 N N . PHE D 1 234 ? 98.040 105.725 96.831 1.00 27.97 238 PHE D N 1
ATOM 9456 C CA . PHE D 1 234 ? 96.917 106.216 97.626 1.00 26.81 238 PHE D CA 1
ATOM 9457 C C . PHE D 1 234 ? 96.633 105.298 98.808 1.00 31.37 238 PHE D C 1
ATOM 9458 O O . PHE D 1 234 ? 96.271 105.764 99.897 1.00 34.87 238 PHE D O 1
ATOM 9466 N N . ASN D 1 235 ? 96.782 103.985 98.610 1.00 32.54 239 ASN D N 1
ATOM 9467 C CA . ASN D 1 235 ? 96.639 103.053 99.723 1.00 34.32 239 ASN D CA 1
ATOM 9468 C C . ASN D 1 235 ? 97.670 103.336 100.809 1.00 36.79 239 ASN D C 1
ATOM 9469 O O . ASN D 1 235 ? 97.347 103.321 102.003 1.00 41.36 239 ASN D O 1
ATOM 9474 N N . ILE D 1 236 ? 98.916 103.597 100.411 1.00 34.73 240 ILE D N 1
ATOM 9475 C CA . ILE D 1 236 ? 99.940 103.977 101.384 1.00 35.10 240 ILE D CA 1
ATOM 9476 C C . ILE D 1 236 ? 99.539 105.258 102.103 1.00 36.86 240 ILE D C 1
ATOM 9477 O O . ILE D 1 236 ? 99.728 105.393 103.318 1.00 40.89 240 ILE D O 1
ATOM 9482 N N . LEU D 1 237 ? 98.979 106.217 101.366 1.00 37.51 241 LEU D N 1
ATOM 9483 C CA . LEU D 1 237 ? 98.592 107.486 101.974 1.00 33.56 241 LEU D CA 1
ATOM 9484 C C . LEU D 1 237 ? 97.499 107.310 103.022 1.00 37.90 241 LEU D C 1
ATOM 9485 O O . LEU D 1 237 ? 97.545 107.952 104.077 1.00 43.61 241 LEU D O 1
ATOM 9490 N N . VAL D 1 238 ? 96.511 106.452 102.760 1.00 41.24 242 VAL D N 1
ATOM 9491 C CA . VAL D 1 238 ? 95.340 106.352 103.630 1.00 40.72 242 VAL D CA 1
ATOM 9492 C C . VAL D 1 238 ? 95.373 105.139 104.548 1.00 49.29 242 VAL D C 1
ATOM 9493 O O . VAL D 1 238 ? 94.373 104.877 105.231 1.00 53.68 242 VAL D O 1
ATOM 9497 N N . GLU D 1 239 ? 96.478 104.387 104.593 1.00 50.84 243 GLU D N 1
ATOM 9498 C CA . GLU D 1 239 ? 96.522 103.215 105.467 1.00 54.20 243 GLU D CA 1
ATOM 9499 C C . GLU D 1 239 ? 96.368 103.554 106.946 1.00 60.31 243 GLU D C 1
ATOM 9500 O O . GLU D 1 239 ? 96.041 102.662 107.735 1.00 64.98 243 GLU D O 1
ATOM 9506 N N . THR D 1 240 ? 96.599 104.807 107.347 1.00 62.60 244 THR D N 1
ATOM 9507 C CA . THR D 1 240 ? 96.571 105.136 108.770 1.00 64.53 244 THR D CA 1
ATOM 9508 C C . THR D 1 240 ? 95.152 105.110 109.328 1.00 68.23 244 THR D C 1
ATOM 9509 O O . THR D 1 240 ? 94.959 105.037 110.547 1.00 71.64 244 THR D O 1
ATOM 9513 N N . ASN D 1 241 ? 94.143 105.169 108.456 1.00 68.00 245 ASN D N 1
ATOM 9514 C CA . ASN D 1 241 ? 92.762 105.151 108.926 1.00 62.04 245 ASN D CA 1
ATOM 9515 C C . ASN D 1 241 ? 92.150 103.760 108.830 1.00 67.57 245 ASN D C 1
ATOM 9516 O O . ASN D 1 241 ? 91.217 103.437 109.574 1.00 76.15 245 ASN D O 1
ATOM 9521 N N . LEU D 1 242 ? 92.654 102.927 107.923 1.00 66.17 246 LEU D N 1
ATOM 9522 C CA . LEU D 1 242 ? 92.106 101.592 107.753 1.00 63.37 246 LEU D CA 1
ATOM 9523 C C . LEU D 1 242 ? 92.418 100.730 108.977 1.00 69.34 246 LEU D C 1
ATOM 9524 O O . LEU D 1 242 ? 93.483 100.865 109.587 1.00 74.73 246 LEU D O 1
ATOM 9529 N N . PRO D 1 243 ? 91.504 99.841 109.362 1.00 71.98 247 PRO D N 1
ATOM 9530 C CA . PRO D 1 243 ? 91.762 98.974 110.517 1.00 72.48 247 PRO D CA 1
ATOM 9531 C C . PRO D 1 243 ? 92.815 97.922 110.210 1.00 70.88 247 PRO D C 1
ATOM 9532 O O . PRO D 1 243 ? 92.923 97.425 109.086 1.00 71.06 247 PRO D O 1
ATOM 9536 N N . LYS D 1 244 ? 93.598 97.584 111.231 1.00 73.35 248 LYS D N 1
ATOM 9537 C CA . LYS D 1 244 ? 94.665 96.589 111.121 1.00 73.59 248 LYS D CA 1
ATOM 9538 C C . LYS D 1 244 ? 94.288 95.403 112.001 1.00 72.85 248 LYS D C 1
ATOM 9539 O O . LYS D 1 244 ? 94.653 95.332 113.174 1.00 80.05 248 LYS D O 1
ATOM 9545 N N . THR D 1 245 ? 93.551 94.463 111.421 1.00 71.07 249 THR D N 1
ATOM 9546 C CA . THR D 1 245 ? 93.016 93.305 112.115 1.00 72.44 249 THR D CA 1
ATOM 9547 C C . THR D 1 245 ? 93.446 92.023 111.413 1.00 69.96 249 THR D C 1
ATOM 9548 O O . THR D 1 245 ? 93.739 92.030 110.212 1.00 70.74 249 THR D O 1
ATOM 9552 N N . PRO D 1 246 ? 93.504 90.902 112.134 1.00 69.15 250 PRO D N 1
ATOM 9553 C CA . PRO D 1 246 ? 93.845 89.622 111.504 1.00 66.94 250 PRO D CA 1
ATOM 9554 C C . PRO D 1 246 ? 92.697 88.953 110.763 1.00 69.27 250 PRO D C 1
ATOM 9555 O O . PRO D 1 246 ? 92.850 87.804 110.342 1.00 73.31 250 PRO D O 1
ATOM 9559 N N . TYR D 1 247 ? 91.562 89.625 110.594 1.00 68.39 251 TYR D N 1
ATOM 9560 C CA . TYR D 1 247 ? 90.424 89.079 109.869 1.00 64.65 251 TYR D CA 1
ATOM 9561 C C . TYR D 1 247 ? 90.001 90.060 108.783 1.00 67.50 251 TYR D C 1
ATOM 9562 O O . TYR D 1 247 ? 90.352 91.243 108.807 1.00 67.04 251 TYR D O 1
ATOM 9571 N N . MET D 1 248 ? 89.237 89.551 107.820 1.00 65.76 252 MET D N 1
ATOM 9572 C CA . MET D 1 248 ? 88.823 90.346 106.671 1.00 67.31 252 MET D CA 1
ATOM 9573 C C . MET D 1 248 ? 87.679 91.280 107.040 1.00 64.31 252 MET D C 1
ATOM 9574 O O . MET D 1 248 ? 86.767 90.900 107.781 1.00 63.56 252 MET D O 1
ATOM 9579 N N . THR D 1 249 ? 87.730 92.501 106.518 1.00 63.17 253 THR D N 1
ATOM 9580 C CA . THR D 1 249 ? 86.681 93.491 106.703 1.00 57.04 253 THR D CA 1
ATOM 9581 C C . THR D 1 249 ? 86.081 93.884 105.359 1.00 58.53 253 THR D C 1
ATOM 9582 O O . THR D 1 249 ? 86.447 93.357 104.306 1.00 67.55 253 THR D O 1
ATOM 9586 N N . TYR D 1 250 ? 85.138 94.825 105.418 1.00 53.03 254 TYR D N 1
ATOM 9587 C CA . TYR D 1 250 ? 84.433 95.276 104.221 1.00 52.07 254 TYR D CA 1
ATOM 9588 C C . TYR D 1 250 ? 85.367 96.039 103.283 1.00 53.34 254 TYR D C 1
ATOM 9589 O O . TYR D 1 250 ? 85.444 95.749 102.079 1.00 59.78 254 TYR D O 1
ATOM 9598 N N . THR D 1 251 ? 86.107 97.007 103.830 1.00 48.00 255 THR D N 1
ATOM 9599 C CA . THR D 1 251 ? 86.994 97.829 103.012 1.00 51.47 255 THR D CA 1
ATOM 9600 C C . THR D 1 251 ? 88.125 97.003 102.413 1.00 50.62 255 THR D C 1
ATOM 9601 O O . THR D 1 251 ? 88.525 97.224 101.262 1.00 57.61 255 THR D O 1
ATOM 9605 N N . GLY D 1 252 ? 88.665 96.055 103.181 1.00 45.63 256 GLY D N 1
ATOM 9606 C CA . GLY D 1 252 ? 89.707 95.193 102.647 1.00 43.15 256 GLY D CA 1
ATOM 9607 C C . GLY D 1 252 ? 89.222 94.350 101.484 1.00 49.41 256 GLY D C 1
ATOM 9608 O O . GLY D 1 252 ? 89.941 94.157 100.500 1.00 56.14 256 GLY D O 1
ATOM 9609 N N . ALA D 1 253 ? 87.992 93.839 101.580 1.00 44.73 257 ALA D N 1
ATOM 9610 C CA . ALA D 1 253 ? 87.409 93.099 100.466 1.00 48.74 257 ALA D CA 1
ATOM 9611 C C . ALA D 1 253 ? 87.244 93.989 99.242 1.00 48.63 257 ALA D C 1
ATOM 9612 O O . ALA D 1 253 ? 87.519 93.560 98.113 1.00 55.16 257 ALA D O 1
ATOM 9614 N N . ILE D 1 254 ? 86.809 95.236 99.444 1.00 43.08 258 ILE D N 1
ATOM 9615 C CA . ILE D 1 254 ? 86.679 96.161 98.318 1.00 47.78 258 ILE D CA 1
ATOM 9616 C C . ILE D 1 254 ? 88.035 96.391 97.652 1.00 47.03 258 ILE D C 1
ATOM 9617 O O . ILE D 1 254 ? 88.154 96.383 96.417 1.00 50.94 258 ILE D O 1
ATOM 9622 N N . ILE D 1 255 ? 89.080 96.589 98.458 1.00 42.29 259 ILE D N 1
ATOM 9623 C CA . ILE D 1 255 ? 90.414 96.849 97.917 1.00 44.02 259 ILE D CA 1
ATOM 9624 C C . ILE D 1 255 ? 90.936 95.637 97.146 1.00 43.13 259 ILE D C 1
ATOM 9625 O O . ILE D 1 255 ? 91.529 95.774 96.064 1.00 47.47 259 ILE D O 1
ATOM 9630 N N . PHE D 1 256 ? 90.730 94.436 97.690 1.00 40.43 260 PHE D N 1
ATOM 9631 C CA . PHE D 1 256 ? 91.135 93.222 96.986 1.00 42.56 260 PHE D CA 1
ATOM 9632 C C . PHE D 1 256 ? 90.406 93.088 95.653 1.00 42.68 260 PHE D C 1
ATOM 9633 O O . PHE D 1 256 ? 91.003 92.696 94.638 1.00 46.62 260 PHE D O 1
ATOM 9641 N N . MET D 1 257 ? 89.111 93.412 95.638 1.00 40.25 261 MET D N 1
ATOM 9642 C CA . MET D 1 257 ? 88.355 93.386 94.391 1.00 43.29 261 MET D CA 1
ATOM 9643 C C . MET D 1 257 ? 88.927 94.369 93.376 1.00 42.92 261 MET D C 1
ATOM 9644 O O . MET D 1 257 ? 88.988 94.074 92.176 1.00 47.59 261 MET D O 1
ATOM 9649 N N . ILE D 1 258 ? 89.350 95.547 93.841 1.00 38.85 262 ILE D N 1
ATOM 9650 C CA . ILE D 1 258 ? 89.946 96.533 92.939 1.00 37.60 262 ILE D CA 1
ATOM 9651 C C . ILE D 1 258 ? 91.238 95.990 92.329 1.00 38.34 262 ILE D C 1
ATOM 9652 O O . ILE D 1 258 ? 91.505 96.162 91.130 1.00 41.00 262 ILE D O 1
ATOM 9657 N N . TYR D 1 259 ? 92.063 95.335 93.151 1.00 35.09 263 TYR D N 1
ATOM 9658 C CA . TYR D 1 259 ? 93.286 94.721 92.628 1.00 36.38 263 TYR D CA 1
ATOM 9659 C C . TYR D 1 259 ? 92.969 93.687 91.548 1.00 37.24 263 TYR D C 1
ATOM 9660 O O . TYR D 1 259 ? 93.610 93.656 90.482 1.00 42.19 263 TYR D O 1
ATOM 9669 N N . LEU D 1 260 ? 91.975 92.833 91.810 1.00 37.38 264 LEU D N 1
ATOM 9670 C CA . LEU D 1 260 ? 91.585 91.826 90.828 1.00 36.72 264 LEU D CA 1
ATOM 9671 C C . LEU D 1 260 ? 91.113 92.472 89.529 1.00 36.07 264 LEU D C 1
ATOM 9672 O O . LEU D 1 260 ? 91.437 91.993 88.432 1.00 43.03 264 LEU D O 1
ATOM 9677 N N . PHE D 1 261 ? 90.346 93.559 89.634 1.00 35.83 265 PHE D N 1
ATOM 9678 C CA . PHE D 1 261 ? 89.890 94.268 88.444 1.00 35.16 265 PHE D CA 1
ATOM 9679 C C . PHE D 1 261 ? 91.047 94.846 87.639 1.00 36.20 265 PHE D C 1
ATOM 9680 O O . PHE D 1 261 ? 91.012 94.797 86.403 1.00 38.22 265 PHE D O 1
ATOM 9688 N N . TYR D 1 262 ? 92.065 95.393 88.309 1.00 35.26 266 TYR D N 1
ATOM 9689 C CA . TYR D 1 262 ? 93.249 95.860 87.589 1.00 33.62 266 TYR D CA 1
ATOM 9690 C C . TYR D 1 262 ? 93.913 94.726 86.814 1.00 35.36 266 TYR D C 1
ATOM 9691 O O . TYR D 1 262 ? 94.287 94.896 85.641 1.00 36.04 266 TYR D O 1
ATOM 9700 N N . PHE D 1 263 ? 94.060 93.562 87.454 1.00 36.21 267 PHE D N 1
ATOM 9701 C CA . PHE D 1 263 ? 94.666 92.421 86.767 1.00 34.50 267 PHE D CA 1
ATOM 9702 C C . PHE D 1 263 ? 93.857 92.018 85.534 1.00 37.29 267 PHE D C 1
ATOM 9703 O O . PHE D 1 263 ? 94.422 91.765 84.457 1.00 36.74 267 PHE D O 1
ATOM 9711 N N . VAL D 1 264 ? 92.530 91.967 85.671 1.00 36.13 268 VAL D N 1
ATOM 9712 C CA . VAL D 1 264 ? 91.686 91.566 84.548 1.00 33.84 268 VAL D CA 1
ATOM 9713 C C . VAL D 1 264 ? 91.768 92.584 83.414 1.00 34.60 268 VAL D C 1
ATOM 9714 O O . VAL D 1 264 ? 91.755 92.218 82.231 1.00 36.06 268 VAL D O 1
ATOM 9718 N N . ALA D 1 265 ? 91.856 93.875 83.748 1.00 35.23 269 ALA D N 1
ATOM 9719 C CA . ALA D 1 265 ? 91.999 94.893 82.711 1.00 31.12 269 ALA D CA 1
ATOM 9720 C C . ALA D 1 265 ? 93.308 94.727 81.945 1.00 35.28 269 ALA D C 1
ATOM 9721 O O . ALA D 1 265 ? 93.343 94.877 80.715 1.00 35.88 269 ALA D O 1
ATOM 9723 N N . VAL D 1 266 ? 94.397 94.423 82.659 1.00 35.18 270 VAL D N 1
ATOM 9724 C CA . VAL D 1 266 ? 95.666 94.158 81.981 1.00 32.66 270 VAL D CA 1
ATOM 9725 C C . VAL D 1 266 ? 95.515 92.989 81.014 1.00 34.81 270 VAL D C 1
ATOM 9726 O O . VAL D 1 266 ? 95.987 93.040 79.865 1.00 35.49 270 VAL D O 1
ATOM 9730 N N . ILE D 1 267 ? 94.859 91.916 81.466 1.00 36.17 271 ILE D N 1
ATOM 9731 C CA . ILE D 1 267 ? 94.670 90.750 80.605 1.00 36.84 271 ILE D CA 1
ATOM 9732 C C . ILE D 1 267 ? 93.878 91.125 79.356 1.00 37.03 271 ILE D C 1
ATOM 9733 O O . ILE D 1 267 ? 94.206 90.698 78.240 1.00 38.32 271 ILE D O 1
ATOM 9738 N N . GLU D 1 268 ? 92.823 91.927 79.523 1.00 36.93 272 GLU D N 1
ATOM 9739 C CA . GLU D 1 268 ? 92.005 92.325 78.379 1.00 37.78 272 GLU D CA 1
ATOM 9740 C C . GLU D 1 268 ? 92.813 93.131 77.369 1.00 39.00 272 GLU D C 1
ATOM 9741 O O . GLU D 1 268 ? 92.696 92.917 76.156 1.00 41.46 272 GLU D O 1
ATOM 9747 N N . VAL D 1 269 ? 93.630 94.071 77.851 1.00 38.50 273 VAL D N 1
ATOM 9748 C CA . VAL D 1 269 ? 94.438 94.878 76.938 1.00 34.63 273 VAL D CA 1
ATOM 9749 C C . VAL D 1 269 ? 95.412 93.995 76.163 1.00 37.23 273 VAL D C 1
ATOM 9750 O O . VAL D 1 269 ? 95.579 94.141 74.941 1.00 40.47 273 VAL D O 1
ATOM 9754 N N . THR D 1 270 ? 96.060 93.055 76.861 1.00 40.30 274 THR D N 1
ATOM 9755 C CA . THR D 1 270 ? 96.994 92.156 76.187 1.00 36.75 274 THR D CA 1
ATOM 9756 C C . THR D 1 270 ? 96.290 91.319 75.123 1.00 40.26 274 THR D C 1
ATOM 9757 O O . THR D 1 270 ? 96.806 91.153 74.008 1.00 41.90 274 THR D O 1
ATOM 9761 N N . VAL D 1 271 ? 95.111 90.784 75.449 1.00 41.75 275 VAL D N 1
ATOM 9762 C CA . VAL D 1 271 ? 94.378 89.956 74.495 1.00 38.01 275 VAL D CA 1
ATOM 9763 C C . VAL D 1 271 ? 93.984 90.772 73.270 1.00 40.13 275 VAL D C 1
ATOM 9764 O O . VAL D 1 271 ? 94.093 90.300 72.131 1.00 42.46 275 VAL D O 1
ATOM 9768 N N . GLN D 1 272 ? 93.517 92.005 73.483 1.00 43.81 276 GLN D N 1
ATOM 9769 C CA . GLN D 1 272 ? 93.133 92.847 72.354 1.00 40.26 276 GLN D CA 1
ATOM 9770 C C . GLN D 1 272 ? 94.320 93.115 71.437 1.00 43.55 276 GLN D C 1
ATOM 9771 O O . GLN D 1 272 ? 94.201 93.011 70.209 1.00 45.54 276 GLN D O 1
ATOM 9777 N N . HIS D 1 273 ? 95.478 93.454 72.014 1.00 45.38 277 HIS D N 1
ATOM 9778 C CA . HIS D 1 273 ? 96.646 93.714 71.174 1.00 41.01 277 HIS D CA 1
ATOM 9779 C C . HIS D 1 273 ? 97.070 92.465 70.409 1.00 45.60 277 HIS D C 1
ATOM 9780 O O . HIS D 1 273 ? 97.400 92.540 69.218 1.00 46.82 277 HIS D O 1
ATOM 9787 N N . TYR D 1 274 ? 97.071 91.307 71.075 1.00 48.06 278 TYR D N 1
ATOM 9788 C CA . TYR D 1 274 ? 97.495 90.081 70.404 1.00 47.07 278 TYR D CA 1
ATOM 9789 C C . TYR D 1 274 ? 96.551 89.721 69.265 1.00 52.85 278 TYR D C 1
ATOM 9790 O O . TYR D 1 274 ? 96.994 89.279 68.199 1.00 55.58 278 TYR D O 1
ATOM 9799 N N . LEU D 1 275 ? 95.243 89.895 69.473 1.00 56.18 279 LEU D N 1
ATOM 9800 C CA . LEU D 1 275 ? 94.291 89.639 68.397 1.00 54.06 279 LEU D CA 1
ATOM 9801 C C . LEU D 1 275 ? 94.485 90.615 67.244 1.00 55.59 279 LEU D C 1
ATOM 9802 O O . LEU D 1 275 ? 94.367 90.233 66.075 1.00 54.37 279 LEU D O 1
ATOM 9807 N N . LYS D 1 276 ? 94.779 91.881 67.553 1.00 59.14 280 LYS D N 1
ATOM 9808 C CA . LYS D 1 276 ? 95.013 92.858 66.493 1.00 54.51 280 LYS D CA 1
ATOM 9809 C C . LYS D 1 276 ? 96.248 92.507 65.672 1.00 60.06 280 LYS D C 1
ATOM 9810 O O . LYS D 1 276 ? 96.258 92.690 64.449 1.00 62.68 280 LYS D O 1
ATOM 9816 N N . VAL D 1 277 ? 97.300 92.010 66.326 1.00 65.47 281 VAL D N 1
ATOM 9817 C CA . VAL D 1 277 ? 98.527 91.671 65.607 1.00 62.24 281 VAL D CA 1
ATOM 9818 C C . VAL D 1 277 ? 98.283 90.521 64.632 1.00 65.86 281 VAL D C 1
ATOM 9819 O O . VAL D 1 277 ? 98.840 90.498 63.527 1.00 70.07 281 VAL D O 1
ATOM 9823 N N . GLU D 1 278 ? 97.431 89.566 65.008 1.00 71.56 282 GLU D N 1
ATOM 9824 C CA . GLU D 1 278 ? 97.133 88.406 64.177 1.00 69.93 282 GLU D CA 1
ATOM 9825 C C . GLU D 1 278 ? 96.224 88.729 62.993 1.00 72.51 282 GLU D C 1
ATOM 9826 O O . GLU D 1 278 ? 95.719 87.798 62.354 1.00 74.13 282 GLU D O 1
ATOM 9832 N N . SER D 1 279 ? 96.003 90.012 62.701 1.00 72.46 283 SER D N 1
ATOM 9833 C CA . SER D 1 279 ? 95.167 90.447 61.580 1.00 73.34 283 SER D CA 1
ATOM 9834 C C . SER D 1 279 ? 93.732 89.938 61.718 1.00 75.30 283 SER D C 1
ATOM 9835 O O . SER D 1 279 ? 93.141 89.425 60.765 1.00 78.47 283 SER D O 1
ATOM 9838 N N . GLN D 1 280 ? 93.168 90.078 62.915 1.00 72.02 284 GLN D N 1
ATOM 9839 C CA . GLN D 1 280 ? 91.761 89.777 63.180 1.00 67.48 284 GLN D CA 1
ATOM 9840 C C . GLN D 1 280 ? 91.147 90.947 63.941 1.00 68.51 284 GLN D C 1
ATOM 9841 O O . GLN D 1 280 ? 90.846 90.840 65.135 1.00 69.56 284 GLN D O 1
ATOM 9847 N N . PRO D 1 281 ? 90.947 92.086 63.272 1.00 69.72 285 PRO D N 1
ATOM 9848 C CA . PRO D 1 281 ? 90.480 93.278 63.996 1.00 71.41 285 PRO D CA 1
ATOM 9849 C C . PRO D 1 281 ? 89.035 93.192 64.458 1.00 67.86 285 PRO D C 1
ATOM 9850 O O . PRO D 1 281 ? 88.677 93.849 65.444 1.00 69.12 285 PRO D O 1
ATOM 9854 N N . ALA D 1 282 ? 88.194 92.408 63.778 1.00 63.19 286 ALA D N 1
ATOM 9855 C CA . ALA D 1 282 ? 86.786 92.330 64.157 1.00 59.87 286 ALA D CA 1
ATOM 9856 C C . ALA D 1 282 ? 86.617 91.724 65.545 1.00 63.62 286 ALA D C 1
ATOM 9857 O O . ALA D 1 282 ? 85.816 92.215 66.352 1.00 69.91 286 ALA D O 1
ATOM 9859 N N . ARG D 1 283 ? 87.363 90.658 65.840 1.00 59.55 287 ARG D N 1
ATOM 9860 C CA . ARG D 1 283 ? 87.277 90.035 67.157 1.00 59.67 287 ARG D CA 1
ATOM 9861 C C . ARG D 1 283 ? 87.731 90.993 68.252 1.00 61.52 287 ARG D C 1
ATOM 9862 O O . ARG D 1 283 ? 87.102 91.078 69.312 1.00 65.73 287 ARG D O 1
ATOM 9870 N N . ALA D 1 284 ? 88.825 91.721 68.014 1.00 56.69 288 ALA D N 1
ATOM 9871 C CA . ALA D 1 284 ? 89.311 92.675 69.005 1.00 57.06 288 ALA D CA 1
ATOM 9872 C C . ALA D 1 284 ? 88.302 93.793 69.239 1.00 59.03 288 ALA D C 1
ATOM 9873 O O . ALA D 1 284 ? 88.067 94.201 70.385 1.00 62.83 288 ALA D O 1
ATOM 9875 N N . ALA D 1 285 ? 87.701 94.305 68.161 1.00 55.63 289 ALA D N 1
ATOM 9876 C CA . ALA D 1 285 ? 86.691 95.348 68.308 1.00 54.75 289 ALA D CA 1
ATOM 9877 C C . ALA D 1 285 ? 85.489 94.842 69.094 1.00 57.97 289 ALA D C 1
ATOM 9878 O O . ALA D 1 285 ? 84.980 95.538 69.981 1.00 61.13 289 ALA D O 1
ATOM 9880 N N . SER D 1 286 ? 85.031 93.624 68.794 1.00 54.93 290 SER D N 1
ATOM 9881 C CA . SER D 1 286 ? 83.914 93.054 69.539 1.00 56.19 290 SER D CA 1
ATOM 9882 C C . SER D 1 286 ? 84.262 92.892 71.013 1.00 58.08 290 SER D C 1
ATOM 9883 O O . SER D 1 286 ? 83.446 93.200 71.889 1.00 60.86 290 SER D O 1
ATOM 9886 N N . ILE D 1 287 ? 85.477 92.422 71.305 1.00 54.84 291 ILE D N 1
ATOM 9887 C CA . ILE D 1 287 ? 85.875 92.189 72.689 1.00 53.32 291 ILE D CA 1
ATOM 9888 C C . ILE D 1 287 ? 85.933 93.500 73.465 1.00 54.18 291 ILE D C 1
ATOM 9889 O O . ILE D 1 287 ? 85.436 93.587 74.596 1.00 56.75 291 ILE D O 1
ATOM 9894 N N . THR D 1 288 ? 86.529 94.544 72.880 1.00 50.40 292 THR D N 1
ATOM 9895 C CA . THR D 1 288 ? 86.626 95.809 73.605 1.00 51.61 292 THR D CA 1
ATOM 9896 C C . THR D 1 288 ? 85.255 96.466 73.761 1.00 52.32 292 THR D C 1
ATOM 9897 O O . THR D 1 288 ? 84.955 97.049 74.814 1.00 55.11 292 THR D O 1
ATOM 9901 N N . ARG D 1 289 ? 84.394 96.353 72.742 1.00 51.39 293 ARG D N 1
ATOM 9902 C CA . ARG D 1 289 ? 83.040 96.881 72.861 1.00 51.01 293 ARG D CA 1
ATOM 9903 C C . ARG D 1 289 ? 82.269 96.168 73.963 1.00 49.97 293 ARG D C 1
ATOM 9904 O O . ARG D 1 289 ? 81.522 96.801 74.718 1.00 53.11 293 ARG D O 1
ATOM 9912 N N . ALA D 1 290 ? 82.433 94.847 74.069 1.00 49.91 294 ALA D N 1
ATOM 9913 C CA . ALA D 1 290 ? 81.788 94.109 75.149 1.00 47.07 294 ALA D CA 1
ATOM 9914 C C . ALA D 1 290 ? 82.335 94.525 76.509 1.00 51.41 294 ALA D C 1
ATOM 9915 O O . ALA D 1 290 ? 81.567 94.693 77.462 1.00 51.84 294 ALA D O 1
ATOM 9917 N N . SER D 1 291 ? 83.656 94.698 76.614 1.00 51.09 295 SER D N 1
ATOM 9918 C CA . SER D 1 291 ? 84.261 95.059 77.894 1.00 48.23 295 SER D CA 1
ATOM 9919 C C . SER D 1 291 ? 83.764 96.413 78.380 1.00 48.31 295 SER D C 1
ATOM 9920 O O . SER D 1 291 ? 83.557 96.610 79.588 1.00 50.69 295 SER D O 1
ATOM 9923 N N . ARG D 1 292 ? 83.552 97.350 77.443 1.00 47.24 296 ARG D N 1
ATOM 9924 C CA . ARG D 1 292 ? 83.068 98.686 77.791 1.00 46.07 296 ARG D CA 1
ATOM 9925 C C . ARG D 1 292 ? 81.826 98.627 78.673 1.00 51.36 296 ARG D C 1
ATOM 9926 O O . ARG D 1 292 ? 81.678 99.422 79.607 1.00 53.71 296 ARG D O 1
ATOM 9934 N N . ILE D 1 293 ? 80.918 97.699 78.383 1.00 52.56 297 ILE D N 1
ATOM 9935 C CA . ILE D 1 293 ? 79.730 97.522 79.210 1.00 49.44 297 ILE D CA 1
ATOM 9936 C C . ILE D 1 293 ? 79.978 96.545 80.358 1.00 49.38 297 ILE D C 1
ATOM 9937 O O . ILE D 1 293 ? 79.484 96.761 81.470 1.00 50.70 297 ILE D O 1
ATOM 9942 N N . ALA D 1 294 ? 80.758 95.488 80.119 1.00 47.11 298 ALA D N 1
ATOM 9943 C CA . ALA D 1 294 ? 80.887 94.414 81.096 1.00 43.77 298 ALA D CA 1
ATOM 9944 C C . ALA D 1 294 ? 81.543 94.888 82.387 1.00 46.64 298 ALA D C 1
ATOM 9945 O O . ALA D 1 294 ? 81.121 94.491 83.478 1.00 48.64 298 ALA D O 1
ATOM 9947 N N . PHE D 1 295 ? 82.580 95.723 82.293 1.00 46.21 299 PHE D N 1
ATOM 9948 C CA . PHE D 1 295 ? 83.337 96.060 83.500 1.00 43.07 299 PHE D CA 1
ATOM 9949 C C . PHE D 1 295 ? 82.511 96.798 84.553 1.00 44.42 299 PHE D C 1
ATOM 9950 O O . PHE D 1 295 ? 82.459 96.324 85.705 1.00 47.13 299 PHE D O 1
ATOM 9958 N N . PRO D 1 296 ? 81.842 97.922 84.253 1.00 46.81 300 PRO D N 1
ATOM 9959 C CA . PRO D 1 296 ? 81.101 98.618 85.322 1.00 44.55 300 PRO D CA 1
ATOM 9960 C C . PRO D 1 296 ? 79.937 97.820 85.882 1.00 44.53 300 PRO D C 1
ATOM 9961 O O . PRO D 1 296 ? 79.670 97.885 87.089 1.00 49.34 300 PRO D O 1
ATOM 9965 N N . VAL D 1 297 ? 79.230 97.068 85.035 1.00 41.01 301 VAL D N 1
ATOM 9966 C CA . VAL D 1 297 ? 78.093 96.284 85.507 1.00 44.03 301 VAL D CA 1
ATOM 9967 C C . VAL D 1 297 ? 78.553 95.203 86.478 1.00 45.81 301 VAL D C 1
ATOM 9968 O O . VAL D 1 297 ? 77.937 94.992 87.530 1.00 49.13 301 VAL D O 1
ATOM 9972 N N . VAL D 1 298 ? 79.640 94.507 86.143 1.00 44.43 302 VAL D N 1
ATOM 9973 C CA . VAL D 1 298 ? 80.169 93.480 87.033 1.00 44.30 302 VAL D CA 1
ATOM 9974 C C . VAL D 1 298 ? 80.658 94.106 88.333 1.00 46.19 302 VAL D C 1
ATOM 9975 O O . VAL D 1 298 ? 80.455 93.550 89.419 1.00 49.56 302 VAL D O 1
ATOM 9979 N N . PHE D 1 299 ? 81.302 95.274 88.245 1.00 44.44 303 PHE D N 1
ATOM 9980 C CA . PHE D 1 299 ? 81.741 95.964 89.457 1.00 43.76 303 PHE D CA 1
ATOM 9981 C C . PHE D 1 299 ? 80.558 96.273 90.371 1.00 46.91 303 PHE D C 1
ATOM 9982 O O . PHE D 1 299 ? 80.602 96.006 91.580 1.00 49.92 303 PHE D O 1
ATOM 9990 N N . LEU D 1 300 ? 79.483 96.824 89.802 1.00 48.19 304 LEU D N 1
ATOM 9991 C CA . LEU D 1 300 ? 78.306 97.168 90.594 1.00 49.55 304 LEU D CA 1
ATOM 9992 C C . LEU D 1 300 ? 77.664 95.930 91.211 1.00 50.34 304 LEU D C 1
ATOM 9993 O O . LEU D 1 300 ? 77.292 95.937 92.392 1.00 54.27 304 LEU D O 1
ATOM 9998 N N . LEU D 1 301 ? 77.523 94.860 90.425 1.00 49.03 305 LEU D N 1
ATOM 9999 C CA . LEU D 1 301 ? 76.902 93.642 90.938 1.00 52.44 305 LEU D CA 1
ATOM 10000 C C . LEU D 1 301 ? 77.724 93.038 92.069 1.00 54.18 305 LEU D C 1
ATOM 10001 O O . LEU D 1 301 ? 77.170 92.608 93.091 1.00 55.22 305 LEU D O 1
ATOM 10006 N N . ALA D 1 302 ? 79.048 92.998 91.907 1.00 54.56 306 ALA D N 1
ATOM 10007 C CA . ALA D 1 302 ? 79.904 92.451 92.951 1.00 52.89 306 ALA D CA 1
ATOM 10008 C C . ALA D 1 302 ? 79.843 93.296 94.215 1.00 53.17 306 ALA D C 1
ATOM 10009 O O . ALA D 1 302 ? 79.830 92.758 95.328 1.00 55.83 306 ALA D O 1
ATOM 10011 N N . ASN D 1 303 ? 79.804 94.624 94.067 1.00 51.60 307 ASN D N 1
ATOM 10012 C CA . ASN D 1 303 ? 79.685 95.482 95.242 1.00 52.65 307 ASN D CA 1
ATOM 10013 C C . ASN D 1 303 ? 78.364 95.253 95.966 1.00 55.78 307 ASN D C 1
ATOM 10014 O O . ASN D 1 303 ? 78.325 95.211 97.202 1.00 58.88 307 ASN D O 1
ATOM 10019 N N . ILE D 1 304 ? 77.271 95.100 95.215 1.00 56.14 308 ILE D N 1
ATOM 10020 C CA . ILE D 1 304 ? 75.975 94.843 95.841 1.00 54.71 308 ILE D CA 1
ATOM 10021 C C . ILE D 1 304 ? 75.996 93.514 96.589 1.00 55.26 308 ILE D C 1
ATOM 10022 O O . ILE D 1 304 ? 75.511 93.415 97.726 1.00 57.66 308 ILE D O 1
ATOM 10027 N N . ILE D 1 305 ? 76.563 92.477 95.969 1.00 54.93 309 ILE D N 1
ATOM 10028 C CA . ILE D 1 305 ? 76.627 91.167 96.614 1.00 53.69 309 ILE D CA 1
ATOM 10029 C C . ILE D 1 305 ? 77.464 91.234 97.886 1.00 56.60 309 ILE D C 1
ATOM 10030 O O . ILE D 1 305 ? 77.089 90.676 98.924 1.00 62.11 309 ILE D O 1
ATOM 10035 N N . LEU D 1 306 ? 78.608 91.921 97.827 1.00 58.10 310 LEU D N 1
ATOM 10036 C CA . LEU D 1 306 ? 79.463 92.048 99.004 1.00 55.43 310 LEU D CA 1
ATOM 10037 C C . LEU D 1 306 ? 78.760 92.804 100.124 1.00 56.57 310 LEU D C 1
ATOM 10038 O O . LEU D 1 306 ? 78.846 92.416 101.297 1.00 58.54 310 LEU D O 1
ATOM 10043 N N . ALA D 1 307 ? 78.060 93.889 99.781 1.00 58.72 311 ALA D N 1
ATOM 10044 C CA . ALA D 1 307 ? 77.338 94.655 100.791 1.00 56.67 311 ALA D CA 1
ATOM 10045 C C . ALA D 1 307 ? 76.248 93.816 101.441 1.00 63.28 311 ALA D C 1
ATOM 10046 O O . ALA D 1 307 ? 76.048 93.883 102.660 1.00 66.61 311 ALA D O 1
ATOM 10048 N N . PHE D 1 308 ? 75.527 93.023 100.646 1.00 67.46 312 PHE D N 1
ATOM 10049 C CA . PHE D 1 308 ? 74.515 92.144 101.222 1.00 68.74 312 PHE D CA 1
ATOM 10050 C C . PHE D 1 308 ? 75.150 91.088 102.118 1.00 67.85 312 PHE D C 1
ATOM 10051 O O . PHE D 1 308 ? 74.597 90.738 103.166 1.00 71.28 312 PHE D O 1
ATOM 10059 N N . LEU D 1 309 ? 76.308 90.562 101.717 1.00 65.74 313 LEU D N 1
ATOM 10060 C CA . LEU D 1 309 ? 76.966 89.525 102.504 1.00 63.32 313 LEU D CA 1
ATOM 10061 C C . LEU D 1 309 ? 77.420 90.059 103.857 1.00 64.86 313 LEU D C 1
ATOM 10062 O O . LEU D 1 309 ? 77.234 89.406 104.890 1.00 67.73 313 LEU D O 1
ATOM 10067 N N . PHE D 1 310 ? 78.024 91.248 103.873 1.00 66.56 314 PHE D N 1
ATOM 10068 C CA . PHE D 1 310 ? 78.590 91.760 105.118 1.00 62.77 314 PHE D CA 1
ATOM 10069 C C . PHE D 1 310 ? 77.535 92.337 106.056 1.00 63.23 314 PHE D C 1
ATOM 10070 O O . PHE D 1 310 ? 77.674 92.215 107.278 1.00 65.90 314 PHE D O 1
ATOM 10078 N N . PHE D 1 311 ? 76.487 92.965 105.522 1.00 66.56 315 PHE D N 1
ATOM 10079 C CA . PHE D 1 311 ? 75.478 93.626 106.341 1.00 65.40 315 PHE D CA 1
ATOM 10080 C C . PHE D 1 311 ? 74.146 92.882 106.348 1.00 72.01 315 PHE D C 1
ATOM 10081 O O . PHE D 1 311 ? 73.130 93.444 106.764 1.00 75.22 315 PHE D O 1
ATOM 10089 N N . GLY D 1 312 ? 74.131 91.632 105.900 1.00 75.06 316 GLY D N 1
ATOM 10090 C CA . GLY D 1 312 ? 72.905 90.854 105.870 1.00 77.34 316 GLY D CA 1
ATOM 10091 C C . GLY D 1 312 ? 72.898 89.700 106.853 1.00 85.78 316 GLY D C 1
ATOM 10092 O O . GLY D 1 312 ? 71.857 89.355 107.412 1.00 96.04 316 GLY D O 1
ATOM 10093 N N . VAL E 1 1 ? 92.075 120.430 160.870 1.00 124.26 5 VAL E N 1
ATOM 10094 C CA . VAL E 1 1 ? 91.696 119.023 160.850 1.00 126.63 5 VAL E CA 1
ATOM 10095 C C . VAL E 1 1 ? 90.187 118.887 160.689 1.00 121.64 5 VAL E C 1
ATOM 10096 O O . VAL E 1 1 ? 89.684 117.824 160.326 1.00 120.71 5 VAL E O 1
ATOM 10100 N N . SER E 1 2 ? 89.467 119.976 160.961 1.00 119.90 6 SER E N 1
ATOM 10101 C CA . SER E 1 2 ? 88.023 120.024 160.823 1.00 116.97 6 SER E CA 1
ATOM 10102 C C . SER E 1 2 ? 87.643 121.328 160.134 1.00 118.54 6 SER E C 1
ATOM 10103 O O . SER E 1 2 ? 88.320 122.348 160.327 1.00 121.04 6 SER E O 1
ATOM 10106 N N . PRO E 1 3 ? 86.585 121.326 159.325 1.00 116.88 7 PRO E N 1
ATOM 10107 C CA . PRO E 1 3 ? 86.180 122.559 158.658 1.00 114.71 7 PRO E CA 1
ATOM 10108 C C . PRO E 1 3 ? 85.756 123.601 159.671 1.00 116.72 7 PRO E C 1
ATOM 10109 O O . PRO E 1 3 ? 85.193 123.272 160.732 1.00 117.75 7 PRO E O 1
ATOM 10113 N N . PRO E 1 4 ? 86.007 124.876 159.389 1.00 116.24 8 PRO E N 1
ATOM 10114 C CA . PRO E 1 4 ? 85.616 125.937 160.322 1.00 118.54 8 PRO E CA 1
ATOM 10115 C C . PRO E 1 4 ? 84.107 126.083 160.372 1.00 123.51 8 PRO E C 1
ATOM 10116 O O . PRO E 1 4 ? 83.453 126.233 159.329 1.00 125.02 8 PRO E O 1
ATOM 10120 N N . PRO E 1 5 ? 83.515 126.039 161.568 1.00 126.88 9 PRO E N 1
ATOM 10121 C CA . PRO E 1 5 ? 82.066 126.193 161.665 1.00 129.18 9 PRO E CA 1
ATOM 10122 C C . PRO E 1 5 ? 81.646 127.601 161.289 1.00 131.14 9 PRO E C 1
ATOM 10123 O O . PRO E 1 5 ? 82.394 128.569 161.509 1.00 130.87 9 PRO E O 1
ATOM 10127 N N . PRO E 1 6 ? 80.458 127.767 160.718 1.00 132.09 10 PRO E N 1
ATOM 10128 C CA . PRO E 1 6 ? 79.985 129.105 160.351 1.00 134.04 10 PRO E CA 1
ATOM 10129 C C . PRO E 1 6 ? 79.529 129.882 161.577 1.00 137.92 10 PRO E C 1
ATOM 10130 O O . PRO E 1 6 ? 79.349 129.337 162.666 1.00 139.86 10 PRO E O 1
ATOM 10134 N N . ILE E 1 7 ? 79.347 131.187 161.381 1.00 140.76 11 ILE E N 1
ATOM 10135 C CA . ILE E 1 7 ? 78.855 132.044 162.453 1.00 143.51 11 ILE E CA 1
ATOM 10136 C C . ILE E 1 7 ? 77.414 131.659 162.755 1.00 146.64 11 ILE E C 1
ATOM 10137 O O . ILE E 1 7 ? 77.106 131.184 163.854 1.00 146.82 11 ILE E O 1
ATOM 10142 N N . ALA E 1 8 ? 76.520 131.858 161.785 1.00 148.00 12 ALA E N 1
ATOM 10143 C CA . ALA E 1 8 ? 75.164 131.326 161.879 1.00 150.15 12 ALA E CA 1
ATOM 10144 C C . ALA E 1 8 ? 74.844 130.368 160.738 1.00 149.22 12 ALA E C 1
ATOM 10145 O O . ALA E 1 8 ? 74.570 129.191 160.987 1.00 148.97 12 ALA E O 1
ATOM 10147 N N . ASP E 1 9 ? 74.871 130.840 159.491 1.00 147.12 13 ASP E N 1
ATOM 10148 C CA . ASP E 1 9 ? 74.621 129.966 158.350 1.00 146.36 13 ASP E CA 1
ATOM 10149 C C . ASP E 1 9 ? 75.455 130.299 157.122 1.00 145.08 13 ASP E C 1
ATOM 10150 O O . ASP E 1 9 ? 75.247 129.670 156.081 1.00 147.03 13 ASP E O 1
ATOM 10155 N N . GLU E 1 10 ? 76.379 131.255 157.192 1.00 142.01 14 GLU E N 1
ATOM 10156 C CA . GLU E 1 10 ? 77.046 131.732 155.992 1.00 136.75 14 GLU E CA 1
ATOM 10157 C C . GLU E 1 10 ? 77.966 130.657 155.411 1.00 133.63 14 GLU E C 1
ATOM 10158 O O . GLU E 1 10 ? 78.534 129.846 156.147 1.00 131.88 14 GLU E O 1
ATOM 10164 N N . PRO E 1 11 ? 78.108 130.619 154.092 1.00 129.83 15 PRO E N 1
ATOM 10165 C CA . PRO E 1 11 ? 79.043 129.679 153.469 1.00 122.41 15 PRO E CA 1
ATOM 10166 C C . PRO E 1 11 ? 80.469 130.212 153.521 1.00 116.23 15 PRO E C 1
ATOM 10167 O O . PRO E 1 11 ? 80.721 131.381 153.813 1.00 117.03 15 PRO E O 1
ATOM 10171 N N . LEU E 1 12 ? 81.409 129.321 153.225 1.00 110.08 16 LEU E N 1
ATOM 10172 C CA . LEU E 1 12 ? 82.826 129.654 153.209 1.00 103.13 16 LEU E CA 1
ATOM 10173 C C . LEU E 1 12 ? 83.245 130.009 151.789 1.00 102.02 16 LEU E C 1
ATOM 10174 O O . LEU E 1 12 ? 82.977 129.253 150.850 1.00 101.89 16 LEU E O 1
ATOM 10179 N N . THR E 1 13 ? 83.899 131.156 151.637 1.00 98.47 17 THR E N 1
ATOM 10180 C CA . THR E 1 13 ? 84.341 131.652 150.341 1.00 92.22 17 THR E CA 1
ATOM 10181 C C . THR E 1 13 ? 85.845 131.462 150.212 1.00 88.88 17 THR E C 1
ATOM 10182 O O . THR E 1 13 ? 86.602 131.837 151.113 1.00 91.77 17 THR E O 1
ATOM 10186 N N . VAL E 1 14 ? 86.271 130.880 149.095 1.00 83.97 18 VAL E N 1
ATOM 10187 C CA . VAL E 1 14 ? 87.682 130.662 148.798 1.00 81.24 18 VAL E CA 1
ATOM 10188 C C . VAL E 1 14 ? 88.025 131.458 147.549 1.00 81.91 18 VAL E C 1
ATOM 10189 O O . VAL E 1 14 ? 87.409 131.262 146.493 1.00 86.24 18 VAL E O 1
ATOM 10193 N N . ASN E 1 15 ? 89.002 132.352 147.665 1.00 79.52 19 ASN E N 1
ATOM 10194 C CA . ASN E 1 15 ? 89.464 133.146 146.536 1.00 76.78 19 ASN E CA 1
ATOM 10195 C C . ASN E 1 15 ? 90.615 132.423 145.848 1.00 76.51 19 ASN E C 1
ATOM 10196 O O . ASN E 1 15 ? 91.586 132.029 146.501 1.00 77.40 19 ASN E O 1
ATOM 10201 N N . THR E 1 16 ? 90.503 132.255 144.535 1.00 75.22 20 THR E N 1
ATOM 10202 C CA . THR E 1 16 ? 91.457 131.477 143.761 1.00 73.34 20 THR E CA 1
ATOM 10203 C C . THR E 1 16 ? 92.204 132.363 142.773 1.00 71.49 20 THR E C 1
ATOM 10204 O O . THR E 1 16 ? 91.786 133.481 142.459 1.00 74.10 20 THR E O 1
ATOM 10208 N N . GLY E 1 17 ? 93.324 131.840 142.284 1.00 67.14 21 GLY E N 1
ATOM 10209 C CA . GLY E 1 17 ? 94.129 132.518 141.290 1.00 60.05 21 GLY E CA 1
ATOM 10210 C C . GLY E 1 17 ? 95.189 131.607 140.709 1.00 59.55 21 GLY E C 1
ATOM 10211 O O . GLY E 1 17 ? 95.823 130.842 141.442 1.00 65.37 21 GLY E O 1
ATOM 10212 N N . ILE E 1 18 ? 95.390 131.670 139.396 1.00 56.24 22 ILE E N 1
ATOM 10213 C CA . ILE E 1 18 ? 96.353 130.822 138.700 1.00 54.74 22 ILE E CA 1
ATOM 10214 C C . ILE E 1 18 ? 97.302 131.722 137.923 1.00 57.26 22 ILE E C 1
ATOM 10215 O O . ILE E 1 18 ? 96.859 132.573 137.142 1.00 60.47 22 ILE E O 1
ATOM 10220 N N . TYR E 1 19 ? 98.602 131.537 138.138 1.00 58.04 23 TYR E N 1
ATOM 10221 C CA . TYR E 1 19 ? 99.640 132.281 137.431 1.00 57.01 23 TYR E CA 1
ATOM 10222 C C . TYR E 1 19 ? 100.379 131.314 136.514 1.00 56.86 23 TYR E C 1
ATOM 10223 O O . TYR E 1 19 ? 101.104 130.433 136.987 1.00 56.98 23 TYR E O 1
ATOM 10232 N N . LEU E 1 20 ? 100.201 131.489 135.209 1.00 55.52 24 LEU E N 1
ATOM 10233 C CA . LEU E 1 20 ? 100.802 130.584 134.240 1.00 56.00 24 LEU E CA 1
ATOM 10234 C C . LEU E 1 20 ? 102.314 130.766 134.198 1.00 57.50 24 LEU E C 1
ATOM 10235 O O . LEU E 1 20 ? 102.821 131.891 134.197 1.00 63.34 24 LEU E O 1
ATOM 10240 N N . ILE E 1 21 ? 103.038 129.647 134.159 1.00 53.57 25 ILE E N 1
ATOM 10241 C CA . ILE E 1 21 ? 104.494 129.645 134.103 1.00 56.73 25 ILE E CA 1
ATOM 10242 C C . ILE E 1 21 ? 105.000 129.053 132.792 1.00 61.02 25 ILE E C 1
ATOM 10243 O O . ILE E 1 21 ? 105.787 129.682 132.078 1.00 66.16 25 ILE E O 1
ATOM 10248 N N . GLU E 1 22 ? 104.562 127.839 132.460 1.00 59.60 26 GLU E N 1
ATOM 10249 C CA . GLU E 1 22 ? 104.970 127.188 131.223 1.00 57.69 26 GLU E CA 1
ATOM 10250 C C . GLU E 1 22 ? 103.806 126.397 130.647 1.00 58.25 26 GLU E C 1
ATOM 10251 O O . GLU E 1 22 ? 102.958 125.882 131.381 1.00 59.70 26 GLU E O 1
ATOM 10257 N N . CYS E 1 23 ? 103.777 126.309 129.317 1.00 60.12 27 CYS E N 1
ATOM 10258 C CA . CYS E 1 23 ? 102.837 125.468 128.590 1.00 55.80 27 CYS E CA 1
ATOM 10259 C C . CYS E 1 23 ? 103.584 124.780 127.458 1.00 59.03 27 CYS E C 1
ATOM 10260 O O . CYS E 1 23 ? 104.407 125.404 126.784 1.00 67.41 27 CYS E O 1
ATOM 10263 N N . TYR E 1 24 ? 103.295 123.498 127.248 1.00 54.72 28 TYR E N 1
ATOM 10264 C CA . TYR E 1 24 ? 104.043 122.715 126.275 1.00 53.44 28 TYR E CA 1
ATOM 10265 C C . TYR E 1 24 ? 103.250 121.477 125.883 1.00 54.25 28 TYR E C 1
ATOM 10266 O O . TYR E 1 24 ? 102.267 121.112 126.532 1.00 55.22 28 TYR E O 1
ATOM 10275 N N . SER E 1 25 ? 103.701 120.837 124.802 1.00 54.32 29 SER E N 1
ATOM 10276 C CA . SER E 1 25 ? 103.147 119.574 124.311 1.00 53.95 29 SER E CA 1
ATOM 10277 C C . SER E 1 25 ? 101.656 119.699 123.991 1.00 57.54 29 SER E C 1
ATOM 10278 O O . SER E 1 25 ? 100.803 119.043 124.591 1.00 60.66 29 SER E O 1
ATOM 10281 N N . LEU E 1 26 ? 101.356 120.556 123.018 1.00 54.32 30 LEU E N 1
ATOM 10282 C CA . LEU E 1 26 ? 99.991 120.707 122.524 1.00 54.81 30 LEU E CA 1
ATOM 10283 C C . LEU E 1 26 ? 99.759 119.693 121.411 1.00 60.12 30 LEU E C 1
ATOM 10284 O O . LEU E 1 26 ? 100.307 119.830 120.312 1.00 64.10 30 LEU E O 1
ATOM 10289 N N . ASP E 1 27 ? 98.951 118.675 121.692 1.00 63.23 31 ASP E N 1
ATOM 10290 C CA . ASP E 1 27 ? 98.660 117.622 120.727 1.00 65.29 31 ASP E CA 1
ATOM 10291 C C . ASP E 1 27 ? 97.313 117.899 120.073 1.00 70.85 31 ASP E C 1
ATOM 10292 O O . ASP E 1 27 ? 96.278 117.903 120.748 1.00 71.09 31 ASP E O 1
ATOM 10297 N N . ASP E 1 28 ? 97.325 118.128 118.758 1.00 72.88 32 ASP E N 1
ATOM 10298 C CA . ASP E 1 28 ? 96.088 118.407 118.039 1.00 74.27 32 ASP E CA 1
ATOM 10299 C C . ASP E 1 28 ? 95.223 117.165 117.875 1.00 74.45 32 ASP E C 1
ATOM 10300 O O . ASP E 1 28 ? 93.996 117.252 117.993 1.00 73.77 32 ASP E O 1
ATOM 10305 N N . LYS E 1 29 ? 95.834 116.012 117.600 1.00 74.30 33 LYS E N 1
ATOM 10306 C CA . LYS E 1 29 ? 95.062 114.790 117.406 1.00 76.85 33 LYS E CA 1
ATOM 10307 C C . LYS E 1 29 ? 94.456 114.292 118.713 1.00 77.29 33 LYS E C 1
ATOM 10308 O O . LYS E 1 29 ? 93.290 113.885 118.742 1.00 81.20 33 LYS E O 1
ATOM 10314 N N . ALA E 1 30 ? 95.228 114.315 119.797 1.00 74.55 34 ALA E N 1
ATOM 10315 C CA . ALA E 1 30 ? 94.753 113.853 121.092 1.00 71.28 34 ALA E CA 1
ATOM 10316 C C . ALA E 1 30 ? 94.008 114.925 121.877 1.00 69.66 34 ALA E C 1
ATOM 10317 O O . ALA E 1 30 ? 93.402 114.603 122.906 1.00 70.44 34 ALA E O 1
ATOM 10319 N N . GLU E 1 31 ? 94.033 116.178 121.414 1.00 71.54 35 GLU E N 1
ATOM 10320 C CA . GLU E 1 31 ? 93.347 117.292 122.075 1.00 67.39 35 GLU E CA 1
ATOM 10321 C C . GLU E 1 31 ? 93.794 117.435 123.530 1.00 63.95 35 GLU E C 1
ATOM 10322 O O . GLU E 1 31 ? 92.979 117.517 124.451 1.00 60.43 35 GLU E O 1
ATOM 10328 N N . THR E 1 32 ? 95.110 117.465 123.733 1.00 64.69 36 THR E N 1
ATOM 10329 C CA . THR E 1 32 ? 95.691 117.567 125.063 1.00 59.67 36 THR E CA 1
ATOM 10330 C C . THR E 1 32 ? 96.815 118.591 125.057 1.00 58.80 36 THR E C 1
ATOM 10331 O O . THR E 1 32 ? 97.413 118.882 124.018 1.00 60.50 36 THR E O 1
ATOM 10335 N N . PHE E 1 33 ? 97.096 119.138 126.238 1.00 54.75 37 PHE E N 1
ATOM 10336 C CA . PHE E 1 33 ? 98.241 120.017 126.427 1.00 51.68 37 PHE E CA 1
ATOM 10337 C C . PHE E 1 33 ? 98.657 119.971 127.891 1.00 51.72 37 PHE E C 1
ATOM 10338 O O . PHE E 1 33 ? 97.844 119.706 128.780 1.00 54.89 37 PHE E O 1
ATOM 10346 N N . LYS E 1 34 ? 99.937 120.229 128.129 1.00 53.49 38 LYS E N 1
ATOM 10347 C CA . LYS E 1 34 ? 100.518 120.191 129.462 1.00 52.12 38 LYS E CA 1
ATOM 10348 C C . LYS E 1 34 ? 100.709 121.604 130.002 1.00 53.49 38 LYS E C 1
ATOM 10349 O O . LYS E 1 34 ? 100.947 122.554 129.253 1.00 57.67 38 LYS E O 1
ATOM 10355 N N . VAL E 1 35 ? 100.600 121.731 131.325 1.00 53.43 39 VAL E N 1
ATOM 10356 C CA . VAL E 1 35 ? 100.650 123.031 131.982 1.00 55.07 39 VAL E CA 1
ATOM 10357 C C . VAL E 1 35 ? 101.538 122.940 133.216 1.00 55.96 39 VAL E C 1
ATOM 10358 O O . VAL E 1 35 ? 101.788 121.860 133.754 1.00 57.28 39 VAL E O 1
ATOM 10362 N N . ASN E 1 36 ? 102.024 124.098 133.656 1.00 57.07 40 ASN E N 1
ATOM 10363 C CA . ASN E 1 36 ? 102.836 124.221 134.862 1.00 52.79 40 ASN E CA 1
ATOM 10364 C C . ASN E 1 36 ? 102.637 125.633 135.387 1.00 52.36 40 ASN E C 1
ATOM 10365 O O . ASN E 1 36 ? 103.019 126.595 134.714 1.00 56.59 40 ASN E O 1
ATOM 10370 N N . ALA E 1 37 ? 102.034 125.766 136.564 1.00 49.87 41 ALA E N 1
ATOM 10371 C CA . ALA E 1 37 ? 101.593 127.074 137.031 1.00 53.08 41 ALA E CA 1
ATOM 10372 C C . ALA E 1 37 ? 101.548 127.084 138.554 1.00 54.39 41 ALA E C 1
ATOM 10373 O O . ALA E 1 37 ? 101.788 126.070 139.214 1.00 59.44 41 ALA E O 1
ATOM 10375 N N . PHE E 1 38 ? 101.240 128.256 139.103 1.00 53.81 42 PHE E N 1
ATOM 10376 C CA . PHE E 1 38 ? 101.042 128.456 140.530 1.00 55.59 42 PHE E CA 1
ATOM 10377 C C . PHE E 1 38 ? 99.554 128.465 140.854 1.00 59.98 42 PHE E C 1
ATOM 10378 O O . PHE E 1 38 ? 98.732 128.938 140.064 1.00 63.20 42 PHE E O 1
ATOM 10386 N N . LEU E 1 39 ? 99.211 127.940 142.027 1.00 58.45 43 LEU E N 1
ATOM 10387 C CA . LEU E 1 39 ? 97.840 127.956 142.520 1.00 59.21 43 LEU E CA 1
ATOM 10388 C C . LEU E 1 39 ? 97.800 128.709 143.840 1.00 62.05 43 LEU E C 1
ATOM 10389 O O . LEU E 1 39 ? 98.574 128.406 144.754 1.00 67.70 43 LEU E O 1
ATOM 10394 N N . SER E 1 40 ? 96.898 129.682 143.938 1.00 63.68 44 SER E N 1
ATOM 10395 C CA . SER E 1 40 ? 96.779 130.535 145.112 1.00 63.55 44 SER E CA 1
ATOM 10396 C C . SER E 1 40 ? 95.377 130.411 145.692 1.00 69.58 44 SER E C 1
ATOM 10397 O O . SER E 1 40 ? 94.388 130.504 144.958 1.00 73.06 44 SER E O 1
ATOM 10400 N N . LEU E 1 41 ? 95.297 130.207 147.005 1.00 71.29 45 LEU E N 1
ATOM 10401 C CA . LEU E 1 41 ? 94.029 130.102 147.711 1.00 72.14 45 LEU E CA 1
ATOM 10402 C C . LEU E 1 41 ? 94.053 131.007 148.935 1.00 75.66 45 LEU E C 1
ATOM 10403 O O . LEU E 1 41 ? 95.106 131.261 149.525 1.00 80.02 45 LEU E O 1
ATOM 10408 N N . SER E 1 42 ? 92.872 131.490 149.315 1.00 77.15 46 SER E N 1
ATOM 10409 C CA . SER E 1 42 ? 92.751 132.383 150.460 1.00 82.37 46 SER E CA 1
ATOM 10410 C C . SER E 1 42 ? 91.349 132.265 151.037 1.00 85.93 46 SER E C 1
ATOM 10411 O O . SER E 1 42 ? 90.365 132.486 150.325 1.00 84.85 46 SER E O 1
ATOM 10414 N N . TRP E 1 43 ? 91.264 131.921 152.320 1.00 89.11 47 TRP E N 1
ATOM 10415 C CA . TRP E 1 43 ? 89.988 131.831 153.020 1.00 91.15 47 TRP E CA 1
ATOM 10416 C C . TRP E 1 43 ? 90.165 132.439 154.407 1.00 96.69 47 TRP E C 1
ATOM 10417 O O . TRP E 1 43 ? 91.226 132.969 154.745 1.00 98.85 47 TRP E O 1
ATOM 10428 N N . LYS E 1 44 ? 89.113 132.360 155.221 1.00 101.91 48 LYS E N 1
ATOM 10429 C CA . LYS E 1 44 ? 89.103 132.956 156.550 1.00 103.86 48 LYS E CA 1
ATOM 10430 C C . LYS E 1 44 ? 88.760 131.892 157.580 1.00 107.13 48 LYS E C 1
ATOM 10431 O O . LYS E 1 44 ? 87.787 131.150 157.410 1.00 109.18 48 LYS E O 1
ATOM 10437 N N . ASP E 1 45 ? 89.558 131.820 158.643 1.00 109.05 49 ASP E N 1
ATOM 10438 C CA . ASP E 1 45 ? 89.322 130.868 159.723 1.00 110.39 49 ASP E CA 1
ATOM 10439 C C . ASP E 1 45 ? 89.732 131.524 161.033 1.00 114.07 49 ASP E C 1
ATOM 10440 O O . ASP E 1 45 ? 90.927 131.703 161.288 1.00 116.53 49 ASP E O 1
ATOM 10445 N N . ARG E 1 46 ? 88.746 131.874 161.857 1.00 115.80 50 ARG E N 1
ATOM 10446 C CA . ARG E 1 46 ? 88.990 132.625 163.082 1.00 117.96 50 ARG E CA 1
ATOM 10447 C C . ARG E 1 46 ? 89.615 131.790 164.192 1.00 116.42 50 ARG E C 1
ATOM 10448 O O . ARG E 1 46 ? 90.021 132.357 165.211 1.00 116.07 50 ARG E O 1
ATOM 10456 N N . ARG E 1 47 ? 89.704 130.471 164.029 1.00 116.20 51 ARG E N 1
ATOM 10457 C CA . ARG E 1 47 ? 90.366 129.636 165.022 1.00 116.02 51 ARG E CA 1
ATOM 10458 C C . ARG E 1 47 ? 91.869 129.873 165.084 1.00 116.92 51 ARG E C 1
ATOM 10459 O O . ARG E 1 47 ? 92.515 129.398 166.023 1.00 114.42 51 ARG E O 1
ATOM 10467 N N . LEU E 1 48 ? 92.435 130.588 164.113 1.00 118.09 52 LEU E N 1
ATOM 10468 C CA . LEU E 1 48 ? 93.866 130.848 164.050 1.00 118.04 52 LEU E CA 1
ATOM 10469 C C . LEU E 1 48 ? 94.224 132.272 164.454 1.00 120.82 52 LEU E C 1
ATOM 10470 O O . LEU E 1 48 ? 95.367 132.694 164.254 1.00 125.02 52 LEU E O 1
ATOM 10475 N N . ALA E 1 49 ? 93.277 133.024 165.011 1.00 120.91 53 ALA E N 1
ATOM 10476 C CA . ALA E 1 49 ? 93.538 134.409 165.378 1.00 123.78 53 ALA E CA 1
ATOM 10477 C C . ALA E 1 49 ? 94.552 134.488 166.513 1.00 128.64 53 ALA E C 1
ATOM 10478 O O . ALA E 1 49 ? 94.586 133.631 167.400 1.00 128.77 53 ALA E O 1
ATOM 10480 N N . PHE E 1 50 ? 95.385 135.526 166.477 1.00 129.81 54 PHE E N 1
ATOM 10481 C CA . PHE E 1 50 ? 96.413 135.721 167.488 1.00 134.63 54 PHE E CA 1
ATOM 10482 C C . PHE E 1 50 ? 96.700 137.207 167.633 1.00 140.88 54 PHE E C 1
ATOM 10483 O O . PHE E 1 50 ? 96.383 138.012 166.753 1.00 139.95 54 PHE E O 1
ATOM 10491 N N . ASP E 1 51 ? 97.306 137.563 168.765 1.00 145.32 55 ASP E N 1
ATOM 10492 C CA . ASP E 1 51 ? 97.662 138.949 169.043 1.00 148.70 55 ASP E CA 1
ATOM 10493 C C . ASP E 1 51 ? 99.084 139.215 168.572 1.00 150.36 55 ASP E C 1
ATOM 10494 O O . ASP E 1 51 ? 100.022 138.599 169.096 1.00 150.10 55 ASP E O 1
ATOM 10499 N N . PRO E 1 52 ? 99.293 140.100 167.595 1.00 150.93 56 PRO E N 1
ATOM 10500 C CA . PRO E 1 52 ? 100.669 140.396 167.159 1.00 152.88 56 PRO E CA 1
ATOM 10501 C C . PRO E 1 52 ? 101.537 140.990 168.254 1.00 156.71 56 PRO E C 1
ATOM 10502 O O . PRO E 1 52 ? 102.747 140.727 168.281 1.00 156.66 56 PRO E O 1
ATOM 10506 N N . VAL E 1 53 ? 100.961 141.786 169.156 1.00 158.27 57 VAL E N 1
ATOM 10507 C CA . VAL E 1 53 ? 101.750 142.402 170.219 1.00 158.66 57 VAL E CA 1
ATOM 10508 C C . VAL E 1 53 ? 102.232 141.346 171.206 1.00 158.47 57 VAL E C 1
ATOM 10509 O O . VAL E 1 53 ? 103.408 141.322 171.591 1.00 157.41 57 VAL E O 1
ATOM 10513 N N . ARG E 1 54 ? 101.331 140.460 171.635 1.00 158.92 58 ARG E N 1
ATOM 10514 C CA . ARG E 1 54 ? 101.709 139.419 172.585 1.00 159.40 58 ARG E CA 1
ATOM 10515 C C . ARG E 1 54 ? 102.680 138.423 171.963 1.00 159.76 58 ARG E C 1
ATOM 10516 O O . ARG E 1 54 ? 103.659 138.021 172.600 1.00 157.95 58 ARG E O 1
ATOM 10524 N N . SER E 1 55 ? 102.424 138.012 170.719 1.00 161.15 59 SER E N 1
ATOM 10525 C CA . SER E 1 55 ? 103.294 137.037 170.072 1.00 159.68 59 SER E CA 1
ATOM 10526 C C . SER E 1 55 ? 104.610 137.660 169.624 1.00 158.13 59 SER E C 1
ATOM 10527 O O . SER E 1 55 ? 105.623 136.960 169.529 1.00 155.45 59 SER E O 1
ATOM 10530 N N . GLY E 1 56 ? 104.614 138.961 169.346 1.00 157.65 60 GLY E N 1
ATOM 10531 C CA . GLY E 1 56 ? 105.802 139.634 168.868 1.00 156.77 60 GLY E CA 1
ATOM 10532 C C . GLY E 1 56 ? 106.069 139.489 167.387 1.00 159.41 60 GLY E C 1
ATOM 10533 O O . GLY E 1 56 ? 107.087 140.003 166.906 1.00 162.26 60 GLY E O 1
ATOM 10534 N N . VAL E 1 57 ? 105.194 138.808 166.647 1.00 158.46 61 VAL E N 1
ATOM 10535 C CA . VAL E 1 57 ? 105.349 138.622 165.211 1.00 153.09 61 VAL E CA 1
ATOM 10536 C C . VAL E 1 57 ? 104.050 139.025 164.527 1.00 150.38 61 VAL E C 1
ATOM 10537 O O . VAL E 1 57 ? 102.979 139.052 165.135 1.00 151.59 61 VAL E O 1
ATOM 10541 N N . ARG E 1 58 ? 104.161 139.341 163.238 1.00 147.20 62 ARG E N 1
ATOM 10542 C CA . ARG E 1 58 ? 103.021 139.769 162.439 1.00 146.71 62 ARG E CA 1
ATOM 10543 C C . ARG E 1 58 ? 102.414 138.642 161.614 1.00 139.12 62 ARG E C 1
ATOM 10544 O O . ARG E 1 58 ? 101.189 138.564 161.489 1.00 133.97 62 ARG E O 1
ATOM 10552 N N . VAL E 1 59 ? 103.242 137.767 161.047 1.00 136.41 63 VAL E N 1
ATOM 10553 C CA . VAL E 1 59 ? 102.784 136.682 160.189 1.00 129.70 63 VAL E CA 1
ATOM 10554 C C . VAL E 1 59 ? 103.349 135.373 160.721 1.00 126.05 63 VAL E C 1
ATOM 10555 O O . VAL E 1 59 ? 104.555 135.271 160.975 1.00 127.98 63 VAL E O 1
ATOM 10559 N N . LYS E 1 60 ? 102.484 134.379 160.888 1.00 121.05 64 LYS E N 1
ATOM 10560 C CA . LYS E 1 60 ? 102.886 133.056 161.342 1.00 119.61 64 LYS E CA 1
ATOM 10561 C C . LYS E 1 60 ? 102.880 132.068 160.181 1.00 115.48 64 LYS E C 1
ATOM 10562 O O . LYS E 1 60 ? 102.185 132.250 159.178 1.00 113.88 64 LYS E O 1
ATOM 10568 N N . THR E 1 61 ? 103.672 131.009 160.333 1.00 113.23 65 THR E N 1
ATOM 10569 C CA . THR E 1 61 ? 103.812 129.973 159.322 1.00 112.57 65 THR E CA 1
ATOM 10570 C C . THR E 1 61 ? 103.357 128.635 159.887 1.00 113.74 65 THR E C 1
ATOM 10571 O O . THR E 1 61 ? 103.567 128.337 161.066 1.00 114.83 65 THR E O 1
ATOM 10575 N N . TYR E 1 62 ? 102.730 127.830 159.034 1.00 114.77 66 TYR E N 1
ATOM 10576 C CA . TYR E 1 62 ? 102.190 126.539 159.431 1.00 114.20 66 TYR E CA 1
ATOM 10577 C C . TYR E 1 62 ? 102.611 125.465 158.438 1.00 117.09 66 TYR E C 1
ATOM 10578 O O . TYR E 1 62 ? 102.883 125.737 157.266 1.00 114.27 66 TYR E O 1
ATOM 10587 N N . GLU E 1 63 ? 102.664 124.238 158.930 1.00 121.33 67 GLU E N 1
ATOM 10588 C CA . GLU E 1 63 ? 102.912 123.049 158.135 1.00 122.07 67 GLU E CA 1
ATOM 10589 C C . GLU E 1 63 ? 101.680 122.730 157.299 1.00 122.53 67 GLU E C 1
ATOM 10590 O O . GLU E 1 63 ? 100.563 123.121 157.652 1.00 120.46 67 GLU E O 1
ATOM 10596 N N . PRO E 1 64 ? 101.840 122.041 156.163 1.00 123.72 68 PRO E N 1
ATOM 10597 C CA . PRO E 1 64 ? 100.649 121.636 155.396 1.00 121.49 68 PRO E CA 1
ATOM 10598 C C . PRO E 1 64 ? 99.690 120.765 156.190 1.00 122.88 68 PRO E C 1
ATOM 10599 O O . PRO E 1 64 ? 98.480 120.797 155.942 1.00 121.25 68 PRO E O 1
ATOM 10603 N N . GLU E 1 65 ? 100.198 119.989 157.142 1.00 125.85 69 GLU E N 1
ATOM 10604 C CA . GLU E 1 65 ? 99.355 119.205 158.030 1.00 124.92 69 GLU E CA 1
ATOM 10605 C C . GLU E 1 65 ? 99.011 120.049 159.259 1.00 126.05 69 GLU E C 1
ATOM 10606 O O . GLU E 1 65 ? 99.471 121.186 159.403 1.00 125.75 69 GLU E O 1
ATOM 10612 N N . ALA E 1 66 ? 98.179 119.504 160.150 1.00 126.86 70 ALA E N 1
ATOM 10613 C CA . ALA E 1 66 ? 97.748 120.189 161.372 1.00 127.29 70 ALA E CA 1
ATOM 10614 C C . ALA E 1 66 ? 96.970 121.465 161.059 1.00 123.39 70 ALA E C 1
ATOM 10615 O O . ALA E 1 66 ? 96.793 122.329 161.920 1.00 122.22 70 ALA E O 1
ATOM 10617 N N . ILE E 1 67 ? 96.491 121.581 159.822 1.00 122.18 71 ILE E N 1
ATOM 10618 C CA . ILE E 1 67 ? 95.721 122.740 159.391 1.00 118.03 71 ILE E CA 1
ATOM 10619 C C . ILE E 1 67 ? 94.712 122.264 158.360 1.00 117.43 71 ILE E C 1
ATOM 10620 O O . ILE E 1 67 ? 95.043 121.467 157.476 1.00 120.01 71 ILE E O 1
ATOM 10625 N N . TRP E 1 68 ? 93.476 122.745 158.475 1.00 113.76 72 TRP E N 1
ATOM 10626 C CA . TRP E 1 68 ? 92.427 122.379 157.534 1.00 109.94 72 TRP E CA 1
ATOM 10627 C C . TRP E 1 68 ? 92.639 123.114 156.217 1.00 107.94 72 TRP E C 1
ATOM 10628 O O . TRP E 1 68 ? 92.763 124.342 156.197 1.00 104.82 72 TRP E O 1
ATOM 10639 N N . ILE E 1 69 ? 92.679 122.359 155.124 1.00 104.43 73 ILE E N 1
ATOM 10640 C CA . ILE E 1 69 ? 92.872 122.897 153.785 1.00 99.45 73 ILE E CA 1
ATOM 10641 C C . ILE E 1 69 ? 91.702 122.440 152.927 1.00 98.52 73 ILE E C 1
ATOM 10642 O O . ILE E 1 69 ? 91.385 121.249 152.920 1.00 99.40 73 ILE E O 1
ATOM 10647 N N . PRO E 1 70 ? 91.029 123.337 152.208 1.00 96.28 74 PRO E N 1
ATOM 10648 C CA . PRO E 1 70 ? 89.953 122.900 151.311 1.00 95.07 74 PRO E CA 1
ATOM 10649 C C . PRO E 1 70 ? 90.491 122.003 150.206 1.00 93.68 74 PRO E C 1
ATOM 10650 O O . PRO E 1 70 ? 91.632 122.143 149.760 1.00 93.95 74 PRO E O 1
ATOM 10654 N N . GLU E 1 71 ? 89.651 121.069 149.768 1.00 91.38 75 GLU E N 1
ATOM 10655 C CA . GLU E 1 71 ? 90.027 120.085 148.753 1.00 87.38 75 GLU E CA 1
ATOM 10656 C C . GLU E 1 71 ? 89.615 120.627 147.388 1.00 85.01 75 GLU E C 1
ATOM 10657 O O . GLU E 1 71 ? 88.435 120.649 147.035 1.00 86.86 75 GLU E O 1
ATOM 10663 N N . ILE E 1 72 ? 90.605 121.067 146.617 1.00 81.52 76 ILE E N 1
ATOM 10664 C CA . ILE E 1 72 ? 90.395 121.607 145.279 1.00 76.83 76 ILE E CA 1
ATOM 10665 C C . ILE E 1 72 ? 90.872 120.583 144.261 1.00 76.03 76 ILE E C 1
ATOM 10666 O O . ILE E 1 72 ? 91.981 120.046 144.376 1.00 76.85 76 ILE E O 1
ATOM 10671 N N . ARG E 1 73 ? 90.038 120.310 143.261 1.00 73.63 77 ARG E N 1
ATOM 10672 C CA . ARG E 1 73 ? 90.350 119.320 142.242 1.00 71.97 77 ARG E CA 1
ATOM 10673 C C . ARG E 1 73 ? 90.065 119.887 140.858 1.00 68.53 77 ARG E C 1
ATOM 10674 O O . ARG E 1 73 ? 89.192 120.739 140.676 1.00 67.68 77 ARG E O 1
ATOM 10682 N N . PHE E 1 74 ? 90.821 119.398 139.879 1.00 64.83 78 PHE E N 1
ATOM 10683 C CA . PHE E 1 74 ? 90.616 119.736 138.478 1.00 57.37 78 PHE E CA 1
ATOM 10684 C C . PHE E 1 74 ? 89.702 118.702 137.837 1.00 58.42 78 PHE E C 1
ATOM 10685 O O . PHE E 1 74 ? 89.778 117.511 138.151 1.00 68.32 78 PHE E O 1
ATOM 10693 N N . VAL E 1 75 ? 88.839 119.161 136.936 1.00 53.66 79 VAL E N 1
ATOM 10694 C CA . VAL E 1 75 ? 87.863 118.280 136.300 1.00 52.58 79 VAL E CA 1
ATOM 10695 C C . VAL E 1 75 ? 88.437 117.611 135.059 1.00 53.39 79 VAL E C 1
ATOM 10696 O O . VAL E 1 75 ? 88.476 116.381 134.967 1.00 57.09 79 VAL E O 1
ATOM 10700 N N . ASN E 1 76 ? 88.894 118.398 134.088 1.00 49.97 80 ASN E N 1
ATOM 10701 C CA . ASN E 1 76 ? 89.339 117.862 132.802 1.00 48.33 80 ASN E CA 1
ATOM 10702 C C . ASN E 1 76 ? 90.847 117.602 132.808 1.00 51.27 80 ASN E C 1
ATOM 10703 O O . ASN E 1 76 ? 91.626 118.236 132.099 1.00 54.82 80 ASN E O 1
ATOM 10708 N N . VAL E 1 77 ? 91.251 116.636 133.628 1.00 56.10 81 VAL E N 1
ATOM 10709 C CA . VAL E 1 77 ? 92.643 116.213 133.711 1.00 57.71 81 VAL E CA 1
ATOM 10710 C C . VAL E 1 77 ? 92.707 114.699 133.583 1.00 61.19 81 VAL E C 1
ATOM 10711 O O . VAL E 1 77 ? 91.794 113.981 133.999 1.00 66.30 81 VAL E O 1
ATOM 10715 N N . GLU E 1 78 ? 93.803 114.217 132.995 1.00 61.48 82 GLU E N 1
ATOM 10716 C CA . GLU E 1 78 ? 93.986 112.778 132.835 1.00 64.40 82 GLU E CA 1
ATOM 10717 C C . GLU E 1 78 ? 94.220 112.102 134.182 1.00 68.72 82 GLU E C 1
ATOM 10718 O O . GLU E 1 78 ? 93.615 111.068 134.484 1.00 76.16 82 GLU E O 1
ATOM 10724 N N . ASN E 1 79 ? 95.097 112.674 135.002 1.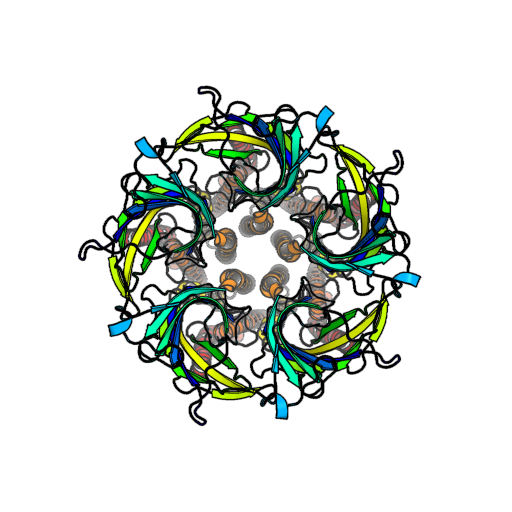00 70.14 83 ASN E N 1
ATOM 10725 C CA . ASN E 1 79 ? 95.392 112.162 136.331 1.00 71.37 83 ASN E CA 1
ATOM 10726 C C . ASN E 1 79 ? 95.382 113.314 137.325 1.00 75.83 83 ASN E C 1
ATOM 10727 O O . ASN E 1 79 ? 95.255 114.484 136.954 1.00 81.49 83 ASN E O 1
ATOM 10732 N N . ALA E 1 80 ? 95.511 112.969 138.603 1.00 75.37 84 ALA E N 1
ATOM 10733 C CA . ALA E 1 80 ? 95.606 113.987 139.638 1.00 73.69 84 ALA E CA 1
ATOM 10734 C C . ALA E 1 80 ? 96.889 114.793 139.468 1.00 76.84 84 ALA E C 1
ATOM 10735 O O . ALA E 1 80 ? 97.921 114.276 139.035 1.00 80.23 84 ALA E O 1
ATOM 10737 N N . ARG E 1 81 ? 96.812 116.075 139.810 1.00 76.57 85 ARG E N 1
ATOM 10738 C CA . ARG E 1 81 ? 97.949 116.965 139.637 1.00 72.60 85 ARG E CA 1
ATOM 10739 C C . ARG E 1 81 ? 99.088 116.586 140.578 1.00 80.08 85 ARG E C 1
ATOM 10740 O O . ARG E 1 81 ? 98.876 116.048 141.668 1.00 85.63 85 ARG E O 1
ATOM 10748 N N . ASP E 1 82 ? 100.311 116.866 140.135 1.00 78.92 86 ASP E N 1
ATOM 10749 C CA . ASP E 1 82 ? 101.520 116.640 140.924 1.00 82.62 86 ASP E CA 1
ATOM 10750 C C . ASP E 1 82 ? 101.940 117.999 141.476 1.00 80.95 86 ASP E C 1
ATOM 10751 O O . ASP E 1 82 ? 102.494 118.830 140.753 1.00 80.33 86 ASP E O 1
ATOM 10756 N N . ALA E 1 83 ? 101.670 118.221 142.756 1.00 81.46 87 ALA E N 1
ATOM 10757 C CA . ALA E 1 83 ? 101.846 119.521 143.380 1.00 83.58 87 ALA E CA 1
ATOM 10758 C C . ALA E 1 83 ? 102.675 119.406 144.650 1.00 86.66 87 ALA E C 1
ATOM 10759 O O . ALA E 1 83 ? 102.762 118.349 145.280 1.00 90.78 87 ALA E O 1
ATOM 10761 N N . ASP E 1 84 ? 103.277 120.547 145.029 1.00 86.51 88 ASP E N 1
ATOM 10762 C CA . ASP E 1 84 ? 104.113 120.647 146.256 1.00 87.50 88 ASP E CA 1
ATOM 10763 C C . ASP E 1 84 ? 103.854 122.014 146.908 1.00 84.17 88 ASP E C 1
ATOM 10764 O O . ASP E 1 84 ? 103.842 123.010 146.168 1.00 80.21 88 ASP E O 1
ATOM 10769 N N . VAL E 1 85 ? 103.692 122.077 148.237 1.00 86.63 89 VAL E N 1
ATOM 10770 C CA . VAL E 1 85 ? 103.317 123.314 148.907 1.00 86.67 89 VAL E CA 1
ATOM 10771 C C . VAL E 1 85 ? 104.523 124.237 148.991 1.00 86.72 89 VAL E C 1
ATOM 10772 O O . VAL E 1 85 ? 105.655 123.798 149.232 1.00 90.15 89 VAL E O 1
ATOM 10776 N N . VAL E 1 86 ? 104.281 125.531 148.803 1.00 83.68 90 VAL E N 1
ATOM 10777 C CA . VAL E 1 86 ? 105.326 126.545 148.813 1.00 84.80 90 VAL E CA 1
ATOM 10778 C C . VAL E 1 86 ? 105.298 127.364 150.099 1.00 89.91 90 VAL E C 1
ATOM 10779 O O . VAL E 1 86 ? 106.313 127.494 150.784 1.00 92.55 90 VAL E O 1
ATOM 10783 N N . ASP E 1 87 ? 104.141 127.926 150.441 1.00 90.17 91 ASP E N 1
ATOM 10784 C CA . ASP E 1 87 ? 104.042 128.793 151.604 1.00 92.27 91 ASP E CA 1
ATOM 10785 C C . ASP E 1 87 ? 102.624 128.751 152.154 1.00 92.47 91 ASP E C 1
ATOM 10786 O O . ASP E 1 87 ? 101.648 128.722 151.400 1.00 92.05 91 ASP E O 1
ATOM 10791 N N . ILE E 1 88 ? 102.525 128.744 153.483 1.00 92.69 92 ILE E N 1
ATOM 10792 C CA . ILE E 1 88 ? 101.250 128.839 154.191 1.00 93.84 92 ILE E CA 1
ATOM 10793 C C . ILE E 1 88 ? 101.423 129.898 155.273 1.00 97.63 92 ILE E C 1
ATOM 10794 O O . ILE E 1 88 ? 102.201 129.705 156.213 1.00 105.53 92 ILE E O 1
ATOM 10799 N N . SER E 1 89 ? 100.701 131.009 155.148 1.00 95.42 93 SER E N 1
ATOM 10800 C CA . SER E 1 89 ? 100.828 132.130 156.068 1.00 100.35 93 SER E CA 1
ATOM 10801 C C . SER E 1 89 ? 99.459 132.519 156.602 1.00 102.96 93 SER E C 1
ATOM 10802 O O . SER E 1 89 ? 98.458 132.439 155.885 1.00 101.81 93 SER E O 1
ATOM 10805 N N . VAL E 1 90 ? 99.423 132.942 157.865 1.00 108.82 94 VAL E N 1
ATOM 10806 C CA . VAL E 1 90 ? 98.188 133.334 158.531 1.00 107.00 94 VAL E CA 1
ATOM 10807 C C . VAL E 1 90 ? 98.338 134.752 159.069 1.00 110.79 94 VAL E C 1
ATOM 10808 O O . VAL E 1 90 ? 99.406 135.161 159.532 1.00 114.54 94 VAL E O 1
ATOM 10812 N N . SER E 1 91 ? 97.244 135.497 159.004 1.00 112.34 95 SER E N 1
ATOM 10813 C CA . SER E 1 91 ? 97.144 136.859 159.496 1.00 116.86 95 SER E CA 1
ATOM 10814 C C . SER E 1 91 ? 96.517 136.878 160.886 1.00 122.95 95 SER E C 1
ATOM 10815 O O . SER E 1 91 ? 95.803 135.945 161.266 1.00 123.79 95 SER E O 1
ATOM 10818 N N . PRO E 1 92 ? 96.783 137.924 161.686 1.00 126.90 96 PRO E N 1
ATOM 10819 C CA . PRO E 1 92 ? 96.158 138.018 163.013 1.00 126.40 96 PRO E CA 1
ATOM 10820 C C . PRO E 1 92 ? 94.639 137.937 162.969 1.00 126.37 96 PRO E C 1
ATOM 10821 O O . PRO E 1 92 ? 94.016 137.391 163.886 1.00 126.24 96 PRO E O 1
ATOM 10825 N N . ASP E 1 93 ? 94.033 138.482 161.912 1.00 126.86 97 ASP E N 1
ATOM 10826 C CA . ASP E 1 93 ? 92.586 138.375 161.757 1.00 125.21 97 ASP E CA 1
ATOM 10827 C C . ASP E 1 93 ? 92.150 136.937 161.508 1.00 124.50 97 ASP E C 1
ATOM 10828 O O . ASP E 1 93 ? 90.995 136.587 161.775 1.00 124.14 97 ASP E O 1
ATOM 10833 N N . GLY E 1 94 ? 93.047 136.096 161.003 1.00 121.63 98 GLY E N 1
ATOM 10834 C CA . GLY E 1 94 ? 92.738 134.712 160.718 1.00 115.61 98 GLY E CA 1
ATOM 10835 C C . GLY E 1 94 ? 92.727 134.333 159.252 1.00 111.76 98 GLY E C 1
ATOM 10836 O O . GLY E 1 94 ? 92.392 133.186 158.932 1.00 111.70 98 GLY E O 1
ATOM 10837 N N . THR E 1 95 ? 93.078 135.250 158.354 1.00 109.84 99 THR E N 1
ATOM 10838 C CA . THR E 1 95 ? 93.092 134.962 156.926 1.00 104.17 99 THR E CA 1
ATOM 10839 C C . THR E 1 95 ? 94.299 134.092 156.594 1.00 101.66 99 THR E C 1
ATOM 10840 O O . THR E 1 95 ? 95.423 134.399 157.004 1.00 103.65 99 THR E O 1
ATOM 10844 N N . VAL E 1 96 ? 94.066 133.012 155.853 1.00 97.59 100 VAL E N 1
ATOM 10845 C CA . VAL E 1 96 ? 95.113 132.070 155.476 1.00 94.15 100 VAL E CA 1
ATOM 10846 C C . VAL E 1 96 ? 95.445 132.260 154.004 1.00 92.83 100 VAL E C 1
ATOM 10847 O O . VAL E 1 96 ? 94.546 132.368 153.160 1.00 92.10 100 VAL E O 1
ATOM 10851 N N . GLN E 1 97 ? 96.738 132.305 153.693 1.00 92.69 101 GLN E N 1
ATOM 10852 C CA . GLN E 1 97 ? 97.222 132.405 152.323 1.00 85.71 101 GLN E CA 1
ATOM 10853 C C . GLN E 1 97 ? 97.912 131.103 151.948 1.00 82.97 101 GLN E C 1
ATOM 10854 O O . GLN E 1 97 ? 98.816 130.649 152.656 1.00 87.43 101 GLN E O 1
ATOM 10860 N N . TYR E 1 98 ? 97.486 130.511 150.837 1.00 79.64 102 TYR E N 1
ATOM 10861 C CA . TYR E 1 98 ? 97.982 129.219 150.387 1.00 77.67 102 TYR E CA 1
ATOM 10862 C C . TYR E 1 98 ? 98.583 129.360 148.996 1.00 74.41 102 TYR E C 1
ATOM 10863 O O . TYR E 1 98 ? 97.993 129.995 148.117 1.00 77.66 102 TYR E O 1
ATOM 10872 N N . LEU E 1 99 ? 99.761 128.770 148.802 1.00 71.77 103 LEU E N 1
ATOM 10873 C CA . LEU E 1 99 ? 100.455 128.824 147.524 1.00 70.49 103 LEU E CA 1
ATOM 10874 C C . LEU E 1 99 ? 101.105 127.478 147.247 1.00 72.07 103 LEU E C 1
ATOM 10875 O O . LEU E 1 99 ? 101.645 126.835 148.150 1.00 75.15 103 LEU E O 1
ATOM 10880 N N . GLU E 1 100 ? 101.051 127.057 145.985 1.00 70.55 104 GLU E N 1
ATOM 10881 C CA . GLU E 1 100 ? 101.632 125.783 145.588 1.00 72.49 104 GLU E CA 1
ATOM 10882 C C . GLU E 1 100 ? 101.947 125.817 144.100 1.00 69.62 104 GLU E C 1
ATOM 10883 O O . GLU E 1 100 ? 101.382 126.621 143.353 1.00 68.49 104 GLU E O 1
ATOM 10889 N N . ARG E 1 101 ? 102.852 124.937 143.684 1.00 68.83 105 ARG E N 1
ATOM 10890 C CA . ARG E 1 101 ? 103.215 124.763 142.285 1.00 64.89 105 ARG E CA 1
ATOM 10891 C C . ARG E 1 101 ? 102.850 123.353 141.841 1.00 68.56 105 ARG E C 1
ATOM 10892 O O . ARG E 1 101 ? 103.164 122.378 142.529 1.00 74.78 105 ARG E O 1
ATOM 10900 N N . PHE E 1 102 ? 102.193 123.248 140.688 1.00 64.44 106 PHE E N 1
ATOM 10901 C CA . PHE E 1 102 ? 101.669 121.973 140.224 1.00 61.93 106 PHE E CA 1
ATOM 10902 C C . PHE E 1 102 ? 101.934 121.805 138.735 1.00 59.30 106 PHE E C 1
ATOM 10903 O O . PHE E 1 102 ? 102.226 122.765 138.017 1.00 58.83 106 PHE E O 1
ATOM 10911 N N . SER E 1 103 ? 101.830 120.557 138.284 1.00 63.11 107 SER E N 1
ATOM 10912 C CA . SER E 1 103 ? 101.893 120.207 136.874 1.00 61.20 107 SER E CA 1
ATOM 10913 C C . SER E 1 103 ? 100.756 119.246 136.557 1.00 63.19 107 SER E C 1
ATOM 10914 O O . SER E 1 103 ? 100.402 118.392 137.373 1.00 68.01 107 SER E O 1
ATOM 10917 N N . ALA E 1 104 ? 100.184 119.389 135.363 1.00 56.47 108 ALA E N 1
ATOM 10918 C CA . ALA E 1 104 ? 99.024 118.588 134.997 1.00 54.36 108 ALA E CA 1
ATOM 10919 C C . ALA E 1 104 ? 98.924 118.492 133.483 1.00 56.91 108 ALA E C 1
ATOM 10920 O O . ALA E 1 104 ? 99.548 119.261 132.747 1.00 58.27 108 ALA E O 1
ATOM 10922 N N . ARG E 1 105 ? 98.127 117.526 133.030 1.00 57.69 109 ARG E N 1
ATOM 10923 C CA . ARG E 1 105 ? 97.824 117.325 131.618 1.00 55.20 109 ARG E CA 1
ATOM 10924 C C . ARG E 1 105 ? 96.321 117.511 131.440 1.00 53.85 109 ARG E C 1
ATOM 10925 O O . ARG E 1 105 ? 95.526 116.842 132.106 1.00 56.55 109 ARG E O 1
ATOM 10933 N N . VAL E 1 106 ? 95.936 118.414 130.541 1.00 52.43 110 VAL E N 1
ATOM 10934 C CA . VAL E 1 106 ? 94.553 118.862 130.412 1.00 50.89 110 VAL E CA 1
ATOM 10935 C C . VAL E 1 106 ? 93.953 118.311 129.127 1.00 51.49 110 VAL E C 1
ATOM 10936 O O . VAL E 1 106 ? 94.637 118.193 128.103 1.00 54.22 110 VAL E O 1
ATOM 10940 N N . LEU E 1 107 ? 92.665 117.975 129.181 1.00 53.35 111 LEU E N 1
ATOM 10941 C CA . LEU E 1 107 ? 91.895 117.524 128.025 1.00 50.25 111 LEU E CA 1
ATOM 10942 C C . LEU E 1 107 ? 90.935 118.637 127.626 1.00 53.02 111 LEU E C 1
ATOM 10943 O O . LEU E 1 107 ? 90.084 119.045 128.424 1.00 60.28 111 LEU E O 1
ATOM 10948 N N . SER E 1 108 ? 91.068 119.124 126.393 1.00 53.25 112 SER E N 1
ATOM 10949 C CA . SER E 1 108 ? 90.225 120.196 125.887 1.00 57.90 112 SER E CA 1
ATOM 10950 C C . SER E 1 108 ? 89.990 119.985 124.395 1.00 62.34 112 SER E C 1
ATOM 10951 O O . SER E 1 108 ? 90.959 119.905 123.621 1.00 68.00 112 SER E O 1
ATOM 10954 N N . PRO E 1 109 ? 88.736 119.887 123.954 1.00 61.52 113 PRO E N 1
ATOM 10955 C CA . PRO E 1 109 ? 88.472 119.672 122.526 1.00 64.77 113 PRO E CA 1
ATOM 10956 C C . PRO E 1 109 ? 88.876 120.878 121.690 1.00 65.99 113 PRO E C 1
ATOM 10957 O O . PRO E 1 109 ? 88.889 122.014 122.167 1.00 69.42 113 PRO E O 1
ATOM 10961 N N . LEU E 1 110 ? 89.205 120.617 120.427 1.00 64.72 114 LEU E N 1
ATOM 10962 C CA . LEU E 1 110 ? 89.616 121.647 119.487 1.00 63.14 114 LEU E CA 1
ATOM 10963 C C . LEU E 1 110 ? 88.770 121.567 118.223 1.00 64.49 114 LEU E C 1
ATOM 10964 O O . LEU E 1 110 ? 88.297 120.493 117.840 1.00 70.67 114 LEU E O 1
ATOM 10969 N N . ASP E 1 111 ? 88.582 122.716 117.580 1.00 62.55 115 ASP E N 1
ATOM 10970 C CA . ASP E 1 111 ? 87.833 122.819 116.330 1.00 64.23 115 ASP E CA 1
ATOM 10971 C C . ASP E 1 111 ? 88.770 123.360 115.258 1.00 65.15 115 ASP E C 1
ATOM 10972 O O . ASP E 1 111 ? 89.213 124.511 115.338 1.00 67.67 115 ASP E O 1
ATOM 10977 N N . ALA E 1 112 ? 89.067 122.535 114.255 1.00 64.03 116 ALA E N 1
ATOM 10978 C CA . ALA E 1 112 ? 90.008 122.887 113.200 1.00 59.02 116 ALA E CA 1
ATOM 10979 C C . ALA E 1 112 ? 89.349 122.918 111.825 1.00 59.85 116 ALA E C 1
ATOM 10980 O O . ALA E 1 112 ? 89.941 122.475 110.839 1.00 67.24 116 ALA E O 1
ATOM 10982 N N . ARG E 1 113 ? 88.119 123.434 111.744 1.00 57.20 117 ARG E N 1
ATOM 10983 C CA . ARG E 1 113 ? 87.439 123.518 110.455 1.00 56.56 117 ARG E CA 1
ATOM 10984 C C . ARG E 1 113 ? 88.175 124.448 109.500 1.00 59.77 117 ARG E C 1
ATOM 10985 O O . ARG E 1 113 ? 88.342 124.132 108.317 1.00 65.71 117 ARG E O 1
ATOM 10993 N N . ARG E 1 114 ? 88.617 125.606 109.993 1.00 54.98 118 ARG E N 1
ATOM 10994 C CA . ARG E 1 114 ? 89.444 126.526 109.214 1.00 56.76 118 ARG E CA 1
ATOM 10995 C C . ARG E 1 114 ? 90.894 126.336 109.651 1.00 57.34 118 ARG E C 1
ATOM 10996 O O . ARG E 1 114 ? 91.475 127.170 110.343 1.00 67.29 118 ARG E O 1
ATOM 11004 N N . TYR E 1 115 ? 91.490 125.225 109.213 1.00 54.40 119 TYR E N 1
ATOM 11005 C CA . TYR E 1 115 ? 92.779 124.778 109.736 1.00 54.49 119 TYR E CA 1
ATOM 11006 C C . TYR E 1 115 ? 93.880 125.833 109.642 1.00 64.99 119 TYR E C 1
ATOM 11007 O O . TYR E 1 115 ? 94.535 126.108 110.656 1.00 72.03 119 TYR E O 1
ATOM 11016 N N . PRO E 1 116 ? 94.142 126.440 108.477 1.00 63.34 120 PRO E N 1
ATOM 11017 C CA . PRO E 1 116 ? 95.244 127.416 108.431 1.00 60.95 120 PRO E CA 1
ATOM 11018 C C . PRO E 1 116 ? 94.983 128.660 109.263 1.00 63.00 120 PRO E C 1
ATOM 11019 O O . PRO E 1 116 ? 95.932 129.266 109.776 1.00 68.16 120 PRO E O 1
ATOM 11023 N N . PHE E 1 117 ? 93.721 129.054 109.423 1.00 59.59 121 PHE E N 1
ATOM 11024 C CA . PHE E 1 117 ? 93.400 130.319 110.071 1.00 58.42 121 PHE E CA 1
ATOM 11025 C C . PHE E 1 117 ? 92.397 130.141 111.204 1.00 62.29 121 PHE E C 1
ATOM 11026 O O . PHE E 1 117 ? 91.407 130.876 111.279 1.00 70.69 121 PHE E O 1
ATOM 11034 N N . ASP E 1 118 ? 92.636 129.177 112.087 1.00 59.83 122 ASP E N 1
ATOM 11035 C CA . ASP E 1 118 ? 91.734 128.886 113.191 1.00 56.26 122 ASP E CA 1
ATOM 11036 C C . ASP E 1 118 ? 92.227 129.531 114.478 1.00 60.05 122 ASP E C 1
ATOM 11037 O O . ASP E 1 118 ? 93.421 129.797 114.648 1.00 59.36 122 ASP E O 1
ATOM 11042 N N . SER E 1 119 ? 91.286 129.782 115.385 1.00 59.56 123 SER E N 1
ATOM 11043 C CA . SER E 1 119 ? 91.579 130.264 116.726 1.00 56.28 123 SER E CA 1
ATOM 11044 C C . SER E 1 119 ? 90.899 129.349 117.733 1.00 58.74 123 SER E C 1
ATOM 11045 O O . SER E 1 119 ? 89.785 128.870 117.505 1.00 66.00 123 SER E O 1
ATOM 11048 N N . GLN E 1 120 ? 91.579 129.105 118.850 1.00 53.95 124 GLN E N 1
ATOM 11049 C CA . GLN E 1 120 ? 91.107 128.161 119.850 1.00 52.38 124 GLN E CA 1
ATOM 11050 C C . GLN E 1 120 ? 91.072 128.820 121.221 1.00 51.62 124 GLN E C 1
ATOM 11051 O O . GLN E 1 120 ? 91.745 129.821 121.474 1.00 53.40 124 GLN E O 1
ATOM 11057 N N . THR E 1 121 ? 90.265 128.238 122.107 1.00 56.99 125 THR E N 1
ATOM 11058 C CA . THR E 1 121 ? 90.140 128.686 123.493 1.00 56.66 125 THR E CA 1
ATOM 11059 C C . THR E 1 121 ? 90.259 127.460 124.390 1.00 55.50 125 THR E C 1
ATOM 11060 O O . THR E 1 121 ? 89.327 126.655 124.478 1.00 60.59 125 THR E O 1
ATOM 11064 N N . LEU E 1 122 ? 91.403 127.315 125.052 1.00 51.89 126 LEU E N 1
ATOM 11065 C CA . LEU E 1 122 ? 91.623 126.197 125.958 1.00 51.56 126 LEU E CA 1
ATOM 11066 C C . LEU E 1 122 ? 90.997 126.488 127.316 1.00 54.01 126 LEU E C 1
ATOM 11067 O O . LEU E 1 122 ? 91.049 127.617 127.811 1.00 58.83 126 LEU E O 1
ATOM 11072 N N . HIS E 1 123 ? 90.407 125.459 127.920 1.00 52.61 127 HIS E N 1
ATOM 11073 C CA . HIS E 1 123 ? 89.658 125.599 129.161 1.00 52.70 127 HIS E CA 1
ATOM 11074 C C . HIS E 1 123 ? 90.294 124.768 130.266 1.00 53.46 127 HIS E C 1
ATOM 11075 O O . HIS E 1 123 ? 90.726 123.634 130.036 1.00 57.83 127 HIS E O 1
ATOM 11082 N N . ILE E 1 124 ? 90.350 125.343 131.465 1.00 53.79 128 ILE E N 1
ATOM 11083 C CA . ILE E 1 124 ? 90.751 124.637 132.677 1.00 52.42 128 ILE E CA 1
ATOM 11084 C C . ILE E 1 124 ? 89.652 124.848 133.709 1.00 54.42 128 ILE E C 1
ATOM 11085 O O . ILE E 1 124 ? 89.320 125.992 134.040 1.00 55.84 128 ILE E O 1
ATOM 11090 N N . TYR E 1 125 ? 89.092 123.754 134.217 1.00 54.01 129 TYR E N 1
ATOM 11091 C CA . TYR E 1 125 ? 87.957 123.804 135.128 1.00 54.96 129 TYR E CA 1
ATOM 11092 C C . TYR E 1 125 ? 88.401 123.456 136.542 1.00 55.91 129 TYR E C 1
ATOM 11093 O O . TYR E 1 125 ? 89.059 122.434 136.758 1.00 60.54 129 TYR E O 1
ATOM 11102 N N . LEU E 1 126 ? 88.032 124.305 137.495 1.00 61.79 130 LEU E N 1
ATOM 11103 C CA . LEU E 1 126 ? 88.346 124.123 138.904 1.00 63.33 130 LEU E CA 1
ATOM 11104 C C . LEU E 1 126 ? 87.060 123.896 139.686 1.00 66.85 130 LEU E C 1
ATOM 11105 O O . LEU E 1 126 ? 86.102 124.662 139.551 1.00 71.23 130 LEU E O 1
ATOM 11110 N N . ILE E 1 127 ? 87.040 122.848 140.508 1.00 68.07 131 ILE E N 1
ATOM 11111 C CA . ILE E 1 127 ? 85.838 122.461 141.236 1.00 72.35 131 ILE E CA 1
ATOM 11112 C C . ILE E 1 127 ? 86.183 122.217 142.699 1.00 74.54 131 ILE E C 1
ATOM 11113 O O . ILE E 1 127 ? 87.329 121.922 143.051 1.00 74.48 131 ILE E O 1
ATOM 11118 N N . VAL E 1 128 ? 85.174 122.360 143.556 1.00 81.19 132 VAL E N 1
ATOM 11119 C CA . VAL E 1 128 ? 85.280 122.060 144.978 1.00 84.56 132 VAL E CA 1
ATOM 11120 C C . VAL E 1 128 ? 83.997 121.360 145.411 1.00 90.17 132 VAL E C 1
ATOM 11121 O O . VAL E 1 128 ? 82.927 121.600 144.842 1.00 94.69 132 VAL E O 1
ATOM 11125 N N . ARG E 1 129 ? 84.110 120.481 146.401 1.00 93.93 133 ARG E N 1
ATOM 11126 C CA . ARG E 1 129 ? 82.978 119.718 146.905 1.00 99.60 133 ARG E CA 1
ATOM 11127 C C . ARG E 1 129 ? 82.686 120.107 148.347 1.00 103.74 133 ARG E C 1
ATOM 11128 O O . ARG E 1 129 ? 83.591 120.136 149.188 1.00 105.92 133 ARG E O 1
ATOM 11136 N N . SER E 1 130 ? 81.420 120.402 148.627 1.00 106.01 134 SER E N 1
ATOM 11137 C CA . SER E 1 130 ? 81.016 120.787 149.969 1.00 107.21 134 SER E CA 1
ATOM 11138 C C . SER E 1 130 ? 81.060 119.586 150.910 1.00 109.79 134 SER E C 1
ATOM 11139 O O . SER E 1 130 ? 81.013 118.427 150.489 1.00 109.34 134 SER E O 1
ATOM 11142 N N . VAL E 1 131 ? 81.158 119.879 152.201 1.00 116.05 135 VAL E N 1
ATOM 11143 C CA . VAL E 1 131 ? 81.137 118.857 153.236 1.00 119.63 135 VAL E CA 1
ATOM 11144 C C . VAL E 1 131 ? 79.792 118.912 153.947 1.00 122.80 135 VAL E C 1
ATOM 11145 O O . VAL E 1 131 ? 78.987 119.827 153.750 1.00 123.02 135 VAL E O 1
ATOM 11149 N N . ASP E 1 132 ? 79.548 117.904 154.787 1.00 125.03 136 ASP E N 1
ATOM 11150 C CA . ASP E 1 132 ? 78.266 117.809 155.477 1.00 127.81 136 ASP E CA 1
ATOM 11151 C C . ASP E 1 132 ? 78.073 118.942 156.478 1.00 128.09 136 ASP E C 1
ATOM 11152 O O . ASP E 1 132 ? 76.935 119.336 156.756 1.00 128.51 136 ASP E O 1
ATOM 11157 N N . THR E 1 133 ? 79.163 119.474 157.028 1.00 129.12 137 THR E N 1
ATOM 11158 C CA . THR E 1 133 ? 79.061 120.508 158.051 1.00 129.79 137 THR E CA 1
ATOM 11159 C C . THR E 1 133 ? 78.941 121.909 157.461 1.00 127.87 137 THR E C 1
ATOM 11160 O O . THR E 1 133 ? 78.161 122.726 157.965 1.00 126.63 137 THR E O 1
ATOM 11164 N N . ARG E 1 134 ? 79.693 122.209 156.404 1.00 125.99 138 ARG E N 1
ATOM 11165 C CA . ARG E 1 134 ? 79.742 123.556 155.853 1.00 122.79 138 ARG E CA 1
ATOM 11166 C C . ARG E 1 134 ? 79.694 123.497 154.334 1.00 119.19 138 ARG E C 1
ATOM 11167 O O . ARG E 1 134 ? 80.180 122.539 153.726 1.00 118.75 138 ARG E O 1
ATOM 11175 N N . ASN E 1 135 ? 79.104 124.524 153.726 1.00 115.09 139 ASN E N 1
ATOM 11176 C CA . ASN E 1 135 ? 79.071 124.657 152.277 1.00 112.58 139 ASN E CA 1
ATOM 11177 C C . ASN E 1 135 ? 80.146 125.636 151.821 1.00 111.34 139 ASN E C 1
ATOM 11178 O O . ASN E 1 135 ? 80.332 126.698 152.421 1.00 113.07 139 ASN E O 1
ATOM 11183 N N . ILE E 1 136 ? 80.852 125.272 150.752 1.00 107.08 140 ILE E N 1
ATOM 11184 C CA . ILE E 1 136 ? 81.992 126.033 150.257 1.00 101.21 140 ILE E CA 1
ATOM 11185 C C . ILE E 1 136 ? 81.708 126.495 148.834 1.00 98.84 140 ILE E C 1
ATOM 11186 O O . ILE E 1 136 ? 81.201 125.726 148.010 1.00 102.19 140 ILE E O 1
ATOM 11191 N N . VAL E 1 137 ? 82.036 127.755 148.553 1.00 95.50 141 VAL E N 1
ATOM 11192 C CA . VAL E 1 137 ? 81.910 128.330 147.221 1.00 91.54 141 VAL E CA 1
ATOM 11193 C C . VAL E 1 137 ? 83.278 128.852 146.788 1.00 89.43 141 VAL E C 1
ATOM 11194 O O . VAL E 1 137 ? 84.219 128.929 147.578 1.00 91.36 141 VAL E O 1
ATOM 11198 N N . LEU E 1 138 ? 83.376 129.213 145.511 1.00 86.20 142 LEU E N 1
ATOM 11199 C CA . LEU E 1 138 ? 84.627 129.660 144.918 1.00 81.45 142 LEU E CA 1
ATOM 11200 C C . LEU E 1 138 ? 84.486 131.076 144.376 1.00 80.17 142 LEU E C 1
ATOM 11201 O O . LEU E 1 138 ? 83.408 131.487 143.935 1.00 85.83 142 LEU E O 1
ATOM 11206 N N . ALA E 1 139 ? 85.591 131.817 144.415 1.00 74.89 143 ALA E N 1
ATOM 11207 C CA . ALA E 1 139 ? 85.648 133.180 143.905 1.00 73.07 143 ALA E CA 1
ATOM 11208 C C . ALA E 1 139 ? 86.982 133.386 143.201 1.00 77.64 143 ALA E C 1
ATOM 11209 O O . ALA E 1 139 ? 87.921 132.603 143.362 1.00 78.65 143 ALA E O 1
ATOM 11211 N N . VAL E 1 140 ? 87.061 134.456 142.414 1.00 78.91 144 VAL E N 1
ATOM 11212 C CA . VAL E 1 140 ? 88.231 134.755 141.595 1.00 78.39 144 VAL E CA 1
ATOM 11213 C C . VAL E 1 140 ? 88.918 135.996 142.147 1.00 85.77 144 VAL E C 1
ATOM 11214 O O . VAL E 1 140 ? 88.272 137.028 142.362 1.00 87.21 144 VAL E O 1
ATOM 11218 N N . ASP E 1 141 ? 90.225 135.892 142.377 1.00 88.65 145 ASP E N 1
ATOM 11219 C CA . ASP E 1 141 ? 91.048 137.032 142.777 1.00 89.52 145 ASP E CA 1
ATOM 11220 C C . ASP E 1 141 ? 91.768 137.541 141.534 1.00 89.46 145 ASP E C 1
ATOM 11221 O O . ASP E 1 141 ? 92.710 136.913 141.046 1.00 87.48 145 ASP E O 1
ATOM 11226 N N . LEU E 1 142 ? 91.325 138.691 141.020 1.00 91.07 146 LEU E N 1
ATOM 11227 C CA . LEU E 1 142 ? 91.819 139.205 139.747 1.00 88.50 146 LEU E CA 1
ATOM 11228 C C . LEU E 1 142 ? 93.282 139.624 139.784 1.00 89.81 146 LEU E C 1
ATOM 11229 O O . LEU E 1 142 ? 93.890 139.753 138.716 1.00 89.18 146 LEU E O 1
ATOM 11234 N N . GLU E 1 143 ? 93.863 139.843 140.960 1.00 92.21 147 GLU E N 1
ATOM 11235 C CA . GLU E 1 143 ? 95.258 140.243 141.071 1.00 91.94 147 GLU E CA 1
ATOM 11236 C C . GLU E 1 143 ? 96.208 139.056 141.134 1.00 86.25 147 GLU E C 1
ATOM 11237 O O . GLU E 1 143 ? 97.426 139.250 141.074 1.00 89.21 147 GLU E O 1
ATOM 11243 N N . LYS E 1 144 ? 95.685 137.837 141.249 1.00 82.21 148 LYS E N 1
ATOM 11244 C CA . LYS E 1 144 ? 96.498 136.631 141.279 1.00 77.59 148 LYS E CA 1
ATOM 11245 C C . LYS E 1 144 ? 96.424 135.834 139.985 1.00 73.82 148 LYS E C 1
ATOM 11246 O O . LYS E 1 144 ? 96.921 134.705 139.941 1.00 72.04 148 LYS E O 1
ATOM 11252 N N . VAL E 1 145 ? 95.819 136.384 138.936 1.00 73.54 149 VAL E N 1
ATOM 11253 C CA . VAL E 1 145 ? 95.674 135.707 137.653 1.00 70.03 149 VAL E CA 1
ATOM 11254 C C . VAL E 1 145 ? 96.579 136.396 136.642 1.00 70.72 149 VAL E C 1
ATOM 11255 O O . VAL E 1 145 ? 96.501 137.617 136.461 1.00 78.26 149 VAL E O 1
ATOM 11259 N N . GLY E 1 146 ? 97.430 135.618 135.987 1.00 64.20 150 GLY E N 1
ATOM 11260 C CA . GLY E 1 146 ? 98.335 136.177 135.003 1.00 61.16 150 GLY E CA 1
ATOM 11261 C C . GLY E 1 146 ? 99.184 135.095 134.378 1.00 60.00 150 GLY E C 1
ATOM 11262 O O . GLY E 1 146 ? 98.989 133.903 134.628 1.00 63.31 150 GLY E O 1
ATOM 11263 N N . LYS E 1 147 ? 100.135 135.527 133.554 1.00 62.11 151 LYS E N 1
ATOM 11264 C CA . LYS E 1 147 ? 101.027 134.602 132.872 1.00 61.76 151 LYS E CA 1
ATOM 11265 C C . LYS E 1 147 ? 102.407 135.230 132.756 1.00 64.26 151 LYS E C 1
ATOM 11266 O O . LYS E 1 147 ? 102.550 136.456 132.747 1.00 67.31 151 LYS E O 1
ATOM 11272 N N . ASN E 1 148 ? 103.421 134.376 132.671 1.00 65.57 152 ASN E N 1
ATOM 11273 C CA . ASN E 1 148 ? 104.788 134.836 132.492 1.00 68.00 152 ASN E CA 1
ATOM 11274 C C . ASN E 1 148 ? 105.026 135.249 131.045 1.00 77.03 152 ASN E C 1
ATOM 11275 O O . ASN E 1 148 ? 104.409 134.723 130.116 1.00 80.08 152 ASN E O 1
ATOM 11280 N N . ASP E 1 149 ? 105.935 136.206 130.861 1.00 82.47 153 ASP E N 1
ATOM 11281 C CA . ASP E 1 149 ? 106.251 136.706 129.529 1.00 85.11 153 ASP E CA 1
ATOM 11282 C C . ASP E 1 149 ? 107.033 135.708 128.685 1.00 83.86 153 ASP E C 1
ATOM 11283 O O . ASP E 1 149 ? 107.150 135.908 127.471 1.00 82.93 153 ASP E O 1
ATOM 11288 N N . ASP E 1 150 ? 107.566 134.648 129.288 1.00 81.34 154 ASP E N 1
ATOM 11289 C CA . ASP E 1 150 ? 108.319 133.633 128.566 1.00 78.76 154 ASP E CA 1
ATOM 11290 C C . ASP E 1 150 ? 107.453 132.468 128.106 1.00 76.44 154 ASP E C 1
ATOM 11291 O O . ASP E 1 150 ? 107.982 131.502 127.548 1.00 75.00 154 ASP E O 1
ATOM 11296 N N . VAL E 1 151 ? 106.140 132.532 128.333 1.00 76.33 155 VAL E N 1
ATOM 11297 C CA . VAL E 1 151 ? 105.248 131.465 127.899 1.00 68.24 155 VAL E CA 1
ATOM 11298 C C . VAL E 1 151 ? 105.178 131.461 126.378 1.00 66.29 155 VAL E C 1
ATOM 11299 O O . VAL E 1 151 ? 104.940 132.501 125.749 1.00 69.56 155 VAL E O 1
ATOM 11303 N N . PHE E 1 152 ? 105.390 130.292 125.778 1.00 64.40 156 PHE E N 1
ATOM 11304 C CA . PHE E 1 152 ? 105.400 130.177 124.328 1.00 61.94 156 PHE E CA 1
ATOM 11305 C C . PHE E 1 152 ? 104.844 128.823 123.918 1.00 60.36 156 PHE E C 1
ATOM 11306 O O . PHE E 1 152 ? 105.046 127.821 124.609 1.00 61.24 156 PHE E O 1
ATOM 11314 N N . LEU E 1 153 ? 104.139 128.806 122.789 1.00 61.70 157 LEU E N 1
ATOM 11315 C CA . LEU E 1 153 ? 103.676 127.578 122.156 1.00 58.96 157 LEU E CA 1
ATOM 11316 C C . LEU E 1 153 ? 104.134 127.602 120.707 1.00 59.20 157 LEU E C 1
ATOM 11317 O O . LEU E 1 153 ? 103.902 128.588 120.000 1.00 66.29 157 LEU E O 1
ATOM 11322 N N . THR E 1 154 ? 104.787 126.528 120.271 1.00 58.18 158 THR E N 1
ATOM 11323 C CA . THR E 1 154 ? 105.344 126.485 118.925 1.00 59.14 158 THR E CA 1
ATOM 11324 C C . THR E 1 154 ? 104.231 126.516 117.886 1.00 58.41 158 THR E C 1
ATOM 11325 O O . THR E 1 154 ? 103.345 125.657 117.886 1.00 63.69 158 THR E O 1
ATOM 11329 N N . GLY E 1 155 ? 104.283 127.506 116.997 1.00 55.00 159 GLY E N 1
ATOM 11330 C CA . GLY E 1 155 ? 103.295 127.661 115.951 1.00 55.01 159 GLY E CA 1
ATOM 11331 C C . GLY E 1 155 ? 102.036 128.396 116.353 1.00 56.54 159 GLY E C 1
ATOM 11332 O O . GLY E 1 155 ? 101.089 128.438 115.559 1.00 59.64 159 GLY E O 1
ATOM 11333 N N . TRP E 1 156 ? 101.991 128.974 117.550 1.00 57.54 160 TRP E N 1
ATOM 11334 C CA . TRP E 1 156 ? 100.807 129.660 118.042 1.00 55.24 160 TRP E CA 1
ATOM 11335 C C . TRP E 1 156 ? 101.196 131.002 118.645 1.00 56.68 160 TRP E C 1
ATOM 11336 O O . TRP E 1 156 ? 102.339 131.214 119.060 1.00 61.12 160 TRP E O 1
ATOM 11347 N N . ASP E 1 157 ? 100.226 131.911 118.686 1.00 58.37 161 ASP E N 1
ATOM 11348 C CA . ASP E 1 157 ? 100.374 133.203 119.343 1.00 60.78 161 ASP E CA 1
ATOM 11349 C C . ASP E 1 157 ? 99.436 133.247 120.540 1.00 61.97 161 ASP E C 1
ATOM 11350 O O . ASP E 1 157 ? 98.222 133.070 120.388 1.00 63.21 161 ASP E O 1
ATOM 11355 N N . ILE E 1 158 ? 99.993 133.484 121.724 1.00 60.83 162 ILE E N 1
ATOM 11356 C CA . ILE E 1 158 ? 99.194 133.576 122.940 1.00 58.24 162 ILE E CA 1
ATOM 11357 C C . ILE E 1 158 ? 98.630 134.985 123.054 1.00 61.33 162 ILE E C 1
ATOM 11358 O O . ILE E 1 158 ? 99.372 135.971 122.982 1.00 70.06 162 ILE E O 1
ATOM 11363 N N . GLU E 1 159 ? 97.314 135.084 123.232 1.00 60.08 163 GLU E N 1
ATOM 11364 C CA . GLU E 1 159 ? 96.628 136.370 123.240 1.00 63.64 163 GLU E CA 1
ATOM 11365 C C . GLU E 1 159 ? 96.227 136.836 124.632 1.00 68.96 163 GLU E C 1
ATOM 11366 O O . GLU E 1 159 ? 96.529 137.974 125.004 1.00 74.62 163 GLU E O 1
ATOM 11372 N N . SER E 1 160 ? 95.555 135.995 125.415 1.00 65.56 164 SER E N 1
ATOM 11373 C CA . SER E 1 160 ? 95.095 136.413 126.732 1.00 64.42 164 SER E CA 1
ATOM 11374 C C . SER E 1 160 ? 94.867 135.189 127.606 1.00 64.49 164 SER E C 1
ATOM 11375 O O . SER E 1 160 ? 94.749 134.066 127.109 1.00 61.82 164 SER E O 1
ATOM 11378 N N . PHE E 1 161 ? 94.808 135.427 128.916 1.00 63.67 165 PHE E N 1
ATOM 11379 C CA . PHE E 1 161 ? 94.536 134.390 129.908 1.00 58.08 165 PHE E CA 1
ATOM 11380 C C . PHE E 1 161 ? 93.682 135.005 131.007 1.00 59.85 165 PHE E C 1
ATOM 11381 O O . PHE E 1 161 ? 94.208 135.665 131.909 1.00 68.70 165 PHE E O 1
ATOM 11389 N N . THR E 1 162 ? 92.371 134.792 130.933 1.00 60.19 166 THR E N 1
ATOM 11390 C CA . THR E 1 162 ? 91.420 135.365 131.876 1.00 61.75 166 THR E CA 1
ATOM 11391 C C . THR E 1 162 ? 90.641 134.244 132.554 1.00 63.28 166 THR E C 1
ATOM 11392 O O . THR E 1 162 ? 90.912 133.057 132.354 1.00 64.26 166 THR E O 1
ATOM 11396 N N . ALA E 1 163 ? 89.660 134.632 133.367 1.00 65.93 167 ALA E N 1
ATOM 11397 C CA . ALA E 1 163 ? 88.814 133.688 134.079 1.00 66.33 167 ALA E CA 1
ATOM 11398 C C . ALA E 1 163 ? 87.412 134.262 134.207 1.00 75.46 167 ALA E C 1
ATOM 11399 O O . ALA E 1 163 ? 87.242 135.477 134.342 1.00 80.95 167 ALA E O 1
ATOM 11401 N N . VAL E 1 164 ? 86.413 133.384 134.167 1.00 75.43 168 VAL E N 1
ATOM 11402 C CA . VAL E 1 164 ? 85.022 133.790 134.335 1.00 77.60 168 VAL E CA 1
ATOM 11403 C C . VAL E 1 164 ? 84.764 133.960 135.828 1.00 83.78 168 VAL E C 1
ATOM 11404 O O . VAL E 1 164 ? 84.931 133.020 136.608 1.00 82.61 168 VAL E O 1
ATOM 11408 N N . VAL E 1 165 ? 84.351 135.165 136.228 1.00 88.24 169 VAL E N 1
ATOM 11409 C CA . VAL E 1 165 ? 84.255 135.488 137.650 1.00 88.79 169 VAL E CA 1
ATOM 11410 C C . VAL E 1 165 ? 83.088 134.749 138.298 1.00 89.77 169 VAL E C 1
ATOM 11411 O O . VAL E 1 165 ? 83.124 134.427 139.491 1.00 90.63 169 VAL E O 1
ATOM 11415 N N . LYS E 1 166 ? 82.041 134.473 137.531 1.00 90.95 170 LYS E N 1
ATOM 11416 C CA . LYS E 1 166 ? 80.853 133.841 138.098 1.00 93.81 170 LYS E CA 1
ATOM 11417 C C . LYS E 1 166 ? 81.024 132.329 138.147 1.00 93.93 170 LYS E C 1
ATOM 11418 O O . LYS E 1 166 ? 81.197 131.700 137.094 1.00 93.10 170 LYS E O 1
ATOM 11424 N N . PRO E 1 167 ? 80.981 131.708 139.321 1.00 95.01 171 PRO E N 1
ATOM 11425 C CA . PRO E 1 167 ? 81.054 130.248 139.391 1.00 94.50 171 PRO E CA 1
ATOM 11426 C C . PRO E 1 167 ? 79.718 129.601 139.058 1.00 97.25 171 PRO E C 1
ATOM 11427 O O . PRO E 1 167 ? 78.661 130.235 139.077 1.00 99.82 171 PRO E O 1
ATOM 11431 N N . ALA E 1 168 ? 79.784 128.310 138.749 1.00 95.50 172 ALA E N 1
ATOM 11432 C CA . ALA E 1 168 ? 78.608 127.502 138.447 1.00 96.36 172 ALA E CA 1
ATOM 11433 C C . ALA E 1 168 ? 78.389 126.533 139.602 1.00 100.29 172 ALA E C 1
ATOM 11434 O O . ALA E 1 168 ? 79.263 125.715 139.907 1.00 99.37 172 ALA E O 1
ATOM 11436 N N . ASN E 1 169 ? 77.225 126.625 140.238 1.00 105.42 173 ASN E N 1
ATOM 11437 C CA . ASN E 1 169 ? 76.881 125.778 141.372 1.00 106.28 173 ASN E CA 1
ATOM 11438 C C . ASN E 1 169 ? 75.810 124.777 140.958 1.00 112.72 173 ASN E C 1
ATOM 11439 O O . ASN E 1 169 ? 74.800 125.154 140.356 1.00 115.77 173 ASN E O 1
ATOM 11444 N N . PHE E 1 170 ? 76.036 123.507 141.283 1.00 113.69 174 PHE E N 1
ATOM 11445 C CA . PHE E 1 170 ? 75.108 122.443 140.931 1.00 116.06 174 PHE E CA 1
ATOM 11446 C C . PHE E 1 170 ? 75.274 121.301 141.921 1.00 115.04 174 PHE E C 1
ATOM 11447 O O . PHE E 1 170 ? 76.241 121.246 142.687 1.00 114.25 174 PHE E O 1
ATOM 11455 N N . ALA E 1 171 ? 74.313 120.383 141.901 1.00 115.77 175 ALA E N 1
ATOM 11456 C CA . ALA E 1 171 ? 74.310 119.236 142.793 1.00 115.48 175 ALA E CA 1
ATOM 11457 C C . ALA E 1 171 ? 74.770 117.984 142.055 1.00 118.55 175 ALA E C 1
ATOM 11458 O O . ALA E 1 171 ? 74.378 117.733 140.912 1.00 119.28 175 ALA E O 1
ATOM 11460 N N . LEU E 1 172 ? 75.612 117.200 142.724 1.00 120.09 176 LEU E N 1
ATOM 11461 C CA . LEU E 1 172 ? 76.121 115.956 142.164 1.00 122.95 176 LEU E CA 1
ATOM 11462 C C . LEU E 1 172 ? 76.296 114.950 143.291 1.00 125.33 176 LEU E C 1
ATOM 11463 O O . LEU E 1 172 ? 76.988 115.237 144.273 1.00 124.58 176 LEU E O 1
ATOM 11468 N N . GLU E 1 173 ? 75.675 113.780 143.140 1.00 126.58 177 GLU E N 1
ATOM 11469 C CA . GLU E 1 173 ? 75.699 112.728 144.157 1.00 128.94 177 GLU E CA 1
ATOM 11470 C C . GLU E 1 173 ? 75.212 113.259 145.505 1.00 130.52 177 GLU E C 1
ATOM 11471 O O . GLU E 1 173 ? 75.791 112.987 146.558 1.00 129.58 177 GLU E O 1
ATOM 11477 N N . ASP E 1 174 ? 74.125 114.035 145.455 1.00 131.48 178 ASP E N 1
ATOM 11478 C CA . ASP E 1 174 ? 73.509 114.629 146.643 1.00 133.84 178 ASP E CA 1
ATOM 11479 C C . ASP E 1 174 ? 74.498 115.515 147.402 1.00 132.56 178 ASP E C 1
ATOM 11480 O O . ASP E 1 174 ? 74.558 115.508 148.633 1.00 132.97 178 ASP E O 1
ATOM 11485 N N . ARG E 1 175 ? 75.275 116.292 146.650 1.00 128.77 179 ARG E N 1
ATOM 11486 C CA . ARG E 1 175 ? 76.255 117.190 147.246 1.00 123.37 179 ARG E CA 1
ATOM 11487 C C . ARG E 1 175 ? 76.438 118.396 146.337 1.00 120.14 179 ARG E C 1
ATOM 11488 O O . ARG E 1 175 ? 76.425 118.258 145.111 1.00 121.61 179 ARG E O 1
ATOM 11496 N N . LEU E 1 176 ? 76.613 119.567 146.943 1.00 117.03 180 LEU E N 1
ATOM 11497 C CA . LEU E 1 176 ? 76.786 120.800 146.189 1.00 114.98 180 LEU E CA 1
ATOM 11498 C C . LEU E 1 176 ? 78.230 120.959 145.726 1.00 112.83 180 LEU E C 1
ATOM 11499 O O . LEU E 1 176 ? 79.178 120.672 146.462 1.00 112.47 180 LEU E O 1
ATOM 11504 N N . GLU E 1 177 ? 78.388 121.427 144.488 1.00 109.03 181 GLU E N 1
ATOM 11505 C CA . GLU E 1 177 ? 79.706 121.658 143.910 1.00 102.85 181 GLU E CA 1
ATOM 11506 C C . GLU E 1 177 ? 79.713 123.007 143.207 1.00 101.21 181 GLU E C 1
ATOM 11507 O O . GLU E 1 177 ? 78.702 123.420 142.635 1.00 103.56 181 GLU E O 1
ATOM 11513 N N . SER E 1 178 ? 80.858 123.685 143.254 1.00 97.85 182 SER E N 1
ATOM 11514 C CA . SER E 1 178 ? 81.057 124.961 142.580 1.00 95.96 182 SER E CA 1
ATOM 11515 C C . SER E 1 178 ? 82.221 124.845 141.606 1.00 88.64 182 SER E C 1
ATOM 11516 O O . SER E 1 178 ? 83.264 124.275 141.939 1.00 86.70 182 SER E O 1
ATOM 11519 N N . LYS E 1 179 ? 82.046 125.397 140.406 1.00 84.71 183 LYS E N 1
ATOM 11520 C CA . LYS E 1 179 ? 83.014 125.235 139.329 1.00 77.56 183 LYS E CA 1
ATOM 11521 C C . LYS E 1 179 ? 83.411 126.590 138.762 1.00 75.14 183 LYS E C 1
ATOM 11522 O O . LYS E 1 179 ? 82.554 127.456 138.552 1.00 77.63 183 LYS E O 1
ATOM 11528 N N . LEU E 1 180 ? 84.706 126.765 138.510 1.00 70.20 184 LEU E N 1
ATOM 11529 C CA . LEU E 1 180 ? 85.249 127.952 137.867 1.00 66.90 184 LEU E CA 1
ATOM 11530 C C . LEU E 1 180 ? 85.907 127.566 136.549 1.00 64.00 184 LEU E C 1
ATOM 11531 O O . LEU E 1 180 ? 86.368 126.435 136.376 1.00 64.97 184 LEU E O 1
ATOM 11536 N N . ASP E 1 181 ? 85.954 128.518 135.619 1.00 58.26 185 ASP E N 1
ATOM 11537 C CA . ASP E 1 181 ? 86.465 128.280 134.274 1.00 56.69 185 ASP E CA 1
ATOM 11538 C C . ASP E 1 181 ? 87.583 129.268 133.973 1.00 58.09 185 ASP E C 1
ATOM 11539 O O . ASP E 1 181 ? 87.389 130.483 134.088 1.00 65.21 185 ASP E O 1
ATOM 11544 N N . TYR E 1 182 ? 88.743 128.747 133.584 1.00 53.24 186 TYR E N 1
ATOM 11545 C CA . TYR E 1 182 ? 89.877 129.555 133.156 1.00 55.67 186 TYR E CA 1
ATOM 11546 C C . TYR E 1 182 ? 90.099 129.344 131.666 1.00 53.88 186 TYR E C 1
ATOM 11547 O O . TYR E 1 182 ? 90.152 128.202 131.199 1.00 55.99 186 TYR E O 1
ATOM 11556 N N . GLN E 1 183 ? 90.233 130.439 130.922 1.00 53.47 187 GLN E N 1
ATOM 11557 C CA . GLN E 1 183 ? 90.294 130.399 129.467 1.00 55.96 187 GLN E CA 1
ATOM 11558 C C . GLN E 1 183 ? 91.607 130.990 128.978 1.00 55.25 187 GLN E C 1
ATOM 11559 O O . GLN E 1 183 ? 92.039 132.041 129.460 1.00 60.12 187 GLN E O 1
ATOM 11565 N N . LEU E 1 184 ? 92.232 130.314 128.017 1.00 54.39 188 LEU E N 1
ATOM 11566 C CA . LEU E 1 184 ? 93.444 130.785 127.359 1.00 50.70 188 LEU E CA 1
ATOM 11567 C C . LEU E 1 184 ? 93.189 130.832 125.858 1.00 52.85 188 LEU E C 1
ATOM 11568 O O . LEU E 1 184 ? 92.854 129.810 125.251 1.00 56.72 188 LEU E O 1
ATOM 11573 N N . ARG E 1 185 ? 93.352 132.012 125.264 1.00 53.42 189 ARG E N 1
ATOM 11574 C CA . ARG E 1 185 ? 93.066 132.214 123.849 1.00 54.61 189 ARG E CA 1
ATOM 11575 C C . ARG E 1 185 ? 94.358 132.208 123.044 1.00 54.59 189 ARG E C 1
ATOM 11576 O O . ARG E 1 185 ? 95.329 132.874 123.412 1.00 56.88 189 ARG E O 1
ATOM 11584 N N . ILE E 1 186 ? 94.363 131.455 121.944 1.00 56.37 190 ILE E N 1
ATOM 11585 C CA . ILE E 1 186 ? 95.533 131.326 121.086 1.00 53.65 190 ILE E CA 1
ATOM 11586 C C . ILE E 1 186 ? 95.099 131.412 119.629 1.00 54.77 190 ILE E C 1
ATOM 11587 O O . ILE E 1 186 ? 93.949 131.123 119.286 1.00 61.27 190 ILE E O 1
ATOM 11592 N N . SER E 1 187 ? 96.034 131.814 118.771 1.00 57.19 191 SER E N 1
ATOM 11593 C CA . SER E 1 187 ? 95.812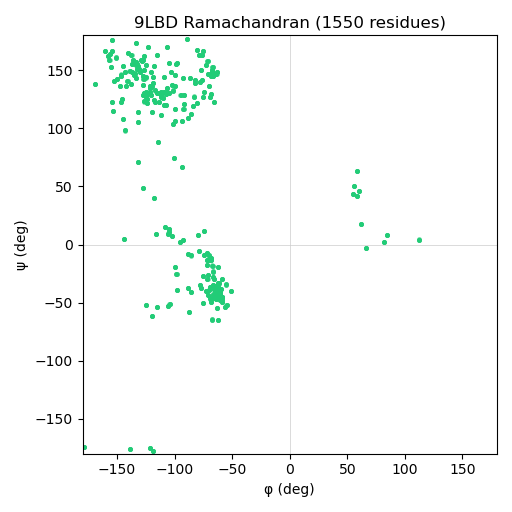 131.882 117.334 1.00 57.54 191 SER E CA 1
ATOM 11594 C C . SER E 1 187 ? 97.007 131.277 116.611 1.00 56.30 191 SER E C 1
ATOM 11595 O O . SER E 1 187 ? 98.146 131.375 117.072 1.00 60.55 191 SER E O 1
ATOM 11598 N N . ARG E 1 188 ? 96.736 130.654 115.467 1.00 57.49 192 ARG E N 1
ATOM 11599 C CA . ARG E 1 188 ? 97.763 129.921 114.740 1.00 57.74 192 ARG E CA 1
ATOM 11600 C C . ARG E 1 188 ? 98.536 130.835 113.799 1.00 59.81 192 ARG E C 1
ATOM 11601 O O . ARG E 1 188 ? 97.973 131.749 113.190 1.00 65.81 192 ARG E O 1
ATOM 11609 N N . GLN E 1 189 ? 99.840 130.582 113.686 1.00 58.77 193 GLN E N 1
ATOM 11610 C CA . GLN E 1 189 ? 100.694 131.300 112.745 1.00 62.38 193 GLN E CA 1
ATOM 11611 C C . GLN E 1 189 ? 100.613 130.604 111.392 1.00 69.17 193 GLN E C 1
ATOM 11612 O O . GLN E 1 189 ? 101.093 129.476 111.236 1.00 64.55 193 GLN E O 1
ATOM 11618 N N . TYR E 1 190 ? 100.014 131.275 110.410 1.00 76.71 194 TYR E N 1
ATOM 11619 C CA . TYR E 1 190 ? 99.717 130.666 109.122 1.00 75.59 194 TYR E CA 1
ATOM 11620 C C . TYR E 1 190 ? 100.787 130.931 108.070 1.00 79.07 194 TYR E C 1
ATOM 11621 O O . TYR E 1 190 ? 100.622 130.508 106.921 1.00 77.12 194 TYR E O 1
ATOM 11630 N N . PHE E 1 191 ? 101.871 131.617 108.420 1.00 81.36 195 PHE E N 1
ATOM 11631 C CA . PHE E 1 191 ? 102.925 131.819 107.442 1.00 79.76 195 PHE E CA 1
ATOM 11632 C C . PHE E 1 191 ? 103.746 130.544 107.272 1.00 75.12 195 PHE E C 1
ATOM 11633 O O . PHE E 1 191 ? 103.697 129.623 108.094 1.00 79.07 195 PHE E O 1
ATOM 11641 N N . SER E 1 192 ? 104.494 130.494 106.171 1.00 65.17 196 SER E N 1
ATOM 11642 C CA . SER E 1 192 ? 105.249 129.340 105.688 1.00 62.53 196 SER E CA 1
ATOM 11643 C C . SER E 1 192 ? 104.336 128.199 105.261 1.00 60.32 196 SER E C 1
ATOM 11644 O O . SER E 1 192 ? 104.830 127.180 104.772 1.00 61.43 196 SER E O 1
ATOM 11647 N N . TYR E 1 193 ? 103.022 128.336 105.426 1.00 58.32 197 TYR E N 1
ATOM 11648 C CA . TYR E 1 193 ? 102.063 127.365 104.922 1.00 54.18 197 TYR E CA 1
ATOM 11649 C C . TYR E 1 193 ? 101.852 127.500 103.422 1.00 53.37 197 TYR E C 1
ATOM 11650 O O . TYR E 1 193 ? 101.724 126.485 102.728 1.00 53.78 197 TYR E O 1
ATOM 11659 N N . ILE E 1 194 ? 101.849 128.726 102.909 1.00 51.48 198 ILE E N 1
ATOM 11660 C CA . ILE E 1 194 ? 101.696 128.975 101.477 1.00 51.25 198 ILE E CA 1
ATOM 11661 C C . ILE E 1 194 ? 102.868 128.350 100.723 1.00 50.92 198 ILE E C 1
ATOM 11662 O O . ILE E 1 194 ? 102.644 127.387 99.975 1.00 54.96 198 ILE E O 1
ATOM 11667 N N . PRO E 1 195 ? 104.120 128.797 100.909 1.00 49.63 199 PRO E N 1
ATOM 11668 C CA . PRO E 1 195 ? 105.203 128.293 100.053 1.00 46.49 199 PRO E CA 1
ATOM 11669 C C . PRO E 1 195 ? 105.576 126.841 100.299 1.00 46.26 199 PRO E C 1
ATOM 11670 O O . PRO E 1 195 ? 106.290 126.260 99.471 1.00 51.77 199 PRO E O 1
ATOM 11674 N N . ASN E 1 196 ? 105.129 126.237 101.401 1.00 45.05 200 ASN E N 1
ATOM 11675 C CA . ASN E 1 196 ? 105.435 124.843 101.681 1.00 42.39 200 ASN E CA 1
ATOM 11676 C C . ASN E 1 196 ? 104.311 123.881 101.332 1.00 45.93 200 ASN E C 1
ATOM 11677 O O . ASN E 1 196 ? 104.575 122.685 101.187 1.00 48.78 200 ASN E O 1
ATOM 11682 N N . ILE E 1 197 ? 103.074 124.359 101.195 1.00 45.65 201 ILE E N 1
ATOM 11683 C CA . ILE E 1 197 ? 101.962 123.458 100.914 1.00 42.37 201 ILE E CA 1
ATOM 11684 C C . ILE E 1 197 ? 101.208 123.888 99.661 1.00 44.32 201 ILE E C 1
ATOM 11685 O O . ILE E 1 197 ? 100.994 123.081 98.750 1.00 48.64 201 ILE E O 1
ATOM 11690 N N . ILE E 1 198 ? 100.801 125.156 99.602 1.00 44.99 202 ILE E N 1
ATOM 11691 C CA . ILE E 1 198 ? 99.830 125.576 98.594 1.00 42.89 202 ILE E CA 1
ATOM 11692 C C . ILE E 1 198 ? 100.483 125.675 97.220 1.00 41.87 202 ILE E C 1
ATOM 11693 O O . ILE E 1 198 ? 99.978 125.129 96.233 1.00 45.60 202 ILE E O 1
ATOM 11698 N N . LEU E 1 199 ? 101.613 126.376 97.138 1.00 42.30 203 LEU E N 1
ATOM 11699 C CA . LEU E 1 199 ? 102.205 126.680 95.836 1.00 41.28 203 LEU E CA 1
ATOM 11700 C C . LEU E 1 199 ? 102.658 125.446 95.061 1.00 39.98 203 LEU E C 1
ATOM 11701 O O . LEU E 1 199 ? 102.376 125.375 93.852 1.00 44.55 203 LEU E O 1
ATOM 11706 N N . PRO E 1 200 ? 103.372 124.472 95.646 1.00 41.55 204 PRO E N 1
ATOM 11707 C CA . PRO E 1 200 ? 103.760 123.289 94.850 1.00 38.74 204 PRO E CA 1
ATOM 11708 C C . PRO E 1 200 ? 102.586 122.509 94.277 1.00 37.66 204 PRO E C 1
ATOM 11709 O O . PRO E 1 200 ? 102.663 122.024 93.138 1.00 41.14 204 PRO E O 1
ATOM 11713 N N . MET E 1 201 ? 101.495 122.372 95.036 1.00 36.11 205 MET E N 1
ATOM 11714 C CA . MET E 1 201 ? 100.311 121.692 94.518 1.00 37.08 205 MET E CA 1
ATOM 11715 C C . MET E 1 201 ? 99.735 122.418 93.310 1.00 37.18 205 MET E C 1
ATOM 11716 O O . MET E 1 201 ? 99.385 121.782 92.304 1.00 42.84 205 MET E O 1
ATOM 11721 N N . LEU E 1 202 ? 99.641 123.747 93.390 1.00 33.64 206 LEU E N 1
ATOM 11722 C CA . LEU E 1 202 ? 99.160 124.528 92.258 1.00 34.50 206 LEU E CA 1
ATOM 11723 C C . LEU E 1 202 ? 100.104 124.410 91.071 1.00 37.54 206 LEU E C 1
ATOM 11724 O O . LEU E 1 202 ? 99.656 124.374 89.922 1.00 43.95 206 LEU E O 1
ATOM 11729 N N . PHE E 1 203 ? 101.413 124.349 91.327 1.00 35.77 207 PHE E N 1
ATOM 11730 C CA . PHE E 1 203 ? 102.369 124.169 90.237 1.00 35.88 207 PHE E CA 1
ATOM 11731 C C . PHE E 1 203 ? 102.151 122.838 89.529 1.00 34.92 207 PHE E C 1
ATOM 11732 O O . PHE E 1 203 ? 102.176 122.772 88.295 1.00 37.32 207 PHE E O 1
ATOM 11740 N N . ILE E 1 204 ? 101.934 121.768 90.296 1.00 33.68 208 ILE E N 1
ATOM 11741 C CA . ILE E 1 204 ? 101.693 120.458 89.689 1.00 32.09 208 ILE E CA 1
ATOM 11742 C C . ILE E 1 204 ? 100.405 120.475 88.871 1.00 33.62 208 ILE E C 1
ATOM 11743 O O . ILE E 1 204 ? 100.352 119.945 87.752 1.00 37.27 208 ILE E O 1
ATOM 11748 N N . LEU E 1 205 ? 99.349 121.092 89.410 1.00 36.64 209 LEU E N 1
ATOM 11749 C CA . LEU E 1 205 ? 98.090 121.172 88.671 1.00 32.05 209 LEU E CA 1
ATOM 11750 C C . LEU E 1 205 ? 98.250 121.979 87.383 1.00 34.48 209 LEU E C 1
ATOM 11751 O O . LEU E 1 205 ? 97.722 121.599 86.327 1.00 38.02 209 LEU E O 1
ATOM 11756 N N . PHE E 1 206 ? 98.982 123.093 87.446 1.00 34.67 210 PHE E N 1
ATOM 11757 C CA . PHE E 1 206 ? 99.199 123.907 86.254 1.00 33.83 210 PHE E CA 1
ATOM 11758 C C . PHE E 1 206 ? 100.027 123.157 85.219 1.00 35.79 210 PHE E C 1
ATOM 11759 O O . PHE E 1 206 ? 99.799 123.301 84.013 1.00 39.89 210 PHE E O 1
ATOM 11767 N N . ILE E 1 207 ? 101.000 122.360 85.670 1.00 33.84 211 ILE E N 1
ATOM 11768 C CA . ILE E 1 207 ? 101.749 121.512 84.748 1.00 31.57 211 ILE E CA 1
ATOM 11769 C C . ILE E 1 207 ? 100.814 120.529 84.060 1.00 34.45 211 ILE E C 1
ATOM 11770 O O . ILE E 1 207 ? 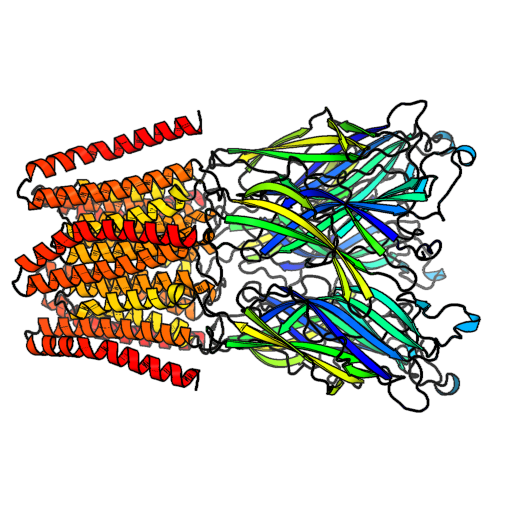100.906 120.306 82.847 1.00 35.44 211 ILE E O 1
ATOM 11775 N N . SER E 1 208 ? 99.897 119.930 84.822 1.00 38.37 212 SER E N 1
ATOM 11776 C CA . SER E 1 208 ? 98.934 119.010 84.222 1.00 34.68 212 SER E CA 1
ATOM 11777 C C . SER E 1 208 ? 98.055 119.718 83.195 1.00 37.25 212 SER E C 1
ATOM 11778 O O . SER E 1 208 ? 97.651 119.117 82.194 1.00 38.04 212 SER E O 1
ATOM 11781 N N . TRP E 1 209 ? 97.749 120.996 83.429 1.00 43.03 213 TRP E N 1
ATOM 11782 C CA . TRP E 1 209 ? 96.870 121.730 82.521 1.00 36.86 213 TRP E CA 1
ATOM 11783 C C . TRP E 1 209 ? 97.499 122.029 81.163 1.00 37.81 213 TRP E C 1
ATOM 11784 O O . TRP E 1 209 ? 96.785 122.489 80.266 1.00 38.46 213 TRP E O 1
ATOM 11795 N N . THR E 1 210 ? 98.801 121.790 80.980 1.00 41.47 214 THR E N 1
ATOM 11796 C CA . THR E 1 210 ? 99.436 122.111 79.704 1.00 35.85 214 THR E CA 1
ATOM 11797 C C . THR E 1 210 ? 99.027 121.158 78.588 1.00 37.87 214 THR E C 1
ATOM 11798 O O . THR E 1 210 ? 99.386 121.392 77.429 1.00 37.79 214 THR E O 1
ATOM 11802 N N . ALA E 1 211 ? 98.291 120.090 78.905 1.00 40.25 215 ALA E N 1
ATOM 11803 C CA . ALA E 1 211 ? 97.888 119.130 77.883 1.00 36.63 215 ALA E CA 1
ATOM 11804 C C . ALA E 1 211 ? 96.887 119.710 76.893 1.00 40.18 215 ALA E C 1
ATOM 11805 O O . ALA E 1 211 ? 96.645 119.099 75.847 1.00 42.56 215 ALA E O 1
ATOM 11807 N N . PHE E 1 212 ? 96.299 120.867 77.192 1.00 40.70 216 PHE E N 1
ATOM 11808 C CA . PHE E 1 212 ? 95.320 121.480 76.303 1.00 40.14 216 PHE E CA 1
ATOM 11809 C C . PHE E 1 212 ? 95.955 122.198 75.120 1.00 42.32 216 PHE E C 1
ATOM 11810 O O . PHE E 1 212 ? 95.226 122.669 74.242 1.00 46.68 216 PHE E O 1
ATOM 11818 N N . TRP E 1 213 ? 97.282 122.299 75.077 1.00 43.14 217 TRP E N 1
ATOM 11819 C CA . TRP E 1 213 ? 97.987 122.916 73.961 1.00 40.81 217 TRP E CA 1
ATOM 11820 C C . TRP E 1 213 ? 98.658 121.890 73.056 1.00 43.09 217 TRP E C 1
ATOM 11821 O O . TRP E 1 213 ? 99.484 122.264 72.218 1.00 52.67 217 TRP E O 1
ATOM 11832 N N . SER E 1 214 ? 98.325 120.610 73.201 1.00 43.05 218 SER E N 1
ATOM 11833 C CA . SER E 1 214 ? 98.943 119.547 72.424 1.00 41.99 218 SER E CA 1
ATOM 11834 C C . SER E 1 214 ? 97.871 118.617 71.875 1.00 46.61 218 SER E C 1
ATOM 11835 O O . SER E 1 214 ? 96.777 118.496 72.432 1.00 52.84 218 SER E O 1
ATOM 11838 N N . THR E 1 215 ? 98.200 117.953 70.764 1.00 49.86 219 THR E N 1
ATOM 11839 C CA . THR E 1 215 ? 97.284 117.021 70.119 1.00 51.30 219 THR E CA 1
ATOM 11840 C C . THR E 1 215 ? 97.804 115.588 70.118 1.00 50.01 219 THR E C 1
ATOM 11841 O O . THR E 1 215 ? 97.209 114.728 69.458 1.00 59.87 219 THR E O 1
ATOM 11845 N N . SER E 1 216 ? 98.888 115.304 70.834 1.00 48.79 220 SER E N 1
ATOM 11846 C CA . SER E 1 216 ? 99.465 113.967 70.894 1.00 44.85 220 SER E CA 1
ATOM 11847 C C . SER E 1 216 ? 98.858 113.214 72.072 1.00 44.88 220 SER E C 1
ATOM 11848 O O . SER E 1 216 ? 98.975 113.654 73.221 1.00 50.54 220 SER E O 1
ATOM 11851 N N . TYR E 1 217 ? 98.214 112.082 71.783 1.00 41.74 221 TYR E N 1
ATOM 11852 C CA . TYR E 1 217 ? 97.528 111.318 72.820 1.00 40.71 221 TYR E CA 1
ATOM 11853 C C . TYR E 1 217 ? 98.509 110.773 73.855 1.00 43.05 221 TYR E C 1
ATOM 11854 O O . TYR E 1 217 ? 98.250 110.833 75.064 1.00 44.50 221 TYR E O 1
ATOM 11863 N N . GLU E 1 218 ? 99.642 110.237 73.395 1.00 42.19 222 GLU E N 1
ATOM 11864 C CA . GLU E 1 218 ? 100.616 109.648 74.310 1.00 43.38 222 GLU E CA 1
ATOM 11865 C C . GLU E 1 218 ? 101.170 110.686 75.278 1.00 44.11 222 GLU E C 1
ATOM 11866 O O . GLU E 1 218 ? 101.255 110.437 76.488 1.00 48.66 222 GLU E O 1
ATOM 11872 N N . ALA E 1 219 ? 101.547 111.858 74.762 1.00 39.25 223 ALA E N 1
ATOM 11873 C CA . ALA E 1 219 ? 102.104 112.901 75.614 1.00 37.25 223 ALA E CA 1
ATOM 11874 C C . ALA E 1 219 ? 101.084 113.385 76.637 1.00 38.85 223 ALA E C 1
ATOM 11875 O O . ALA E 1 219 ? 101.423 113.597 77.806 1.00 44.81 223 ALA E O 1
ATOM 11877 N N . ASN E 1 220 ? 99.829 113.566 76.216 1.00 35.30 224 ASN E N 1
ATOM 11878 C CA . ASN E 1 220 ? 98.798 114.020 77.143 1.00 35.80 224 ASN E CA 1
ATOM 11879 C C . ASN E 1 220 ? 98.545 112.991 78.237 1.00 34.02 224 ASN E C 1
ATOM 11880 O O . ASN E 1 220 ? 98.424 113.344 79.419 1.00 42.00 224 ASN E O 1
ATOM 11885 N N . VAL E 1 221 ? 98.460 111.712 77.862 1.00 34.04 225 VAL E N 1
ATOM 11886 C CA . VAL E 1 221 ? 98.241 110.660 78.851 1.00 36.03 225 VAL E CA 1
ATOM 11887 C C . VAL E 1 221 ? 99.383 110.642 79.860 1.00 37.54 225 VAL E C 1
ATOM 11888 O O . VAL E 1 221 ? 99.163 110.614 81.082 1.00 40.84 225 VAL E O 1
ATOM 11892 N N . THR E 1 222 ? 100.622 110.679 79.360 1.00 35.15 226 THR E N 1
ATOM 11893 C CA . THR E 1 222 ? 101.781 110.683 80.246 1.00 35.62 226 THR E CA 1
ATOM 11894 C C . THR E 1 222 ? 101.738 111.874 81.194 1.00 37.78 226 THR E C 1
ATOM 11895 O O . THR E 1 222 ? 101.881 111.716 82.412 1.00 45.05 226 THR E O 1
ATOM 11899 N N . LEU E 1 223 ? 101.509 113.072 80.650 1.00 32.43 227 LEU E N 1
ATOM 11900 C CA . LEU E 1 223 ? 101.479 114.278 81.471 1.00 33.50 227 LEU E CA 1
ATOM 11901 C C . LEU E 1 223 ? 100.457 114.156 82.590 1.00 36.76 227 LEU E C 1
ATOM 11902 O O . LEU E 1 223 ? 100.787 114.327 83.769 1.00 41.94 227 LEU E O 1
ATOM 11907 N N . VAL E 1 224 ? 99.210 113.829 82.242 1.00 35.20 228 VAL E N 1
ATOM 11908 C CA . VAL E 1 224 ? 98.147 113.864 83.240 1.00 34.85 228 VAL E CA 1
ATOM 11909 C C . VAL E 1 224 ? 98.359 112.791 84.303 1.00 36.40 228 VAL E C 1
ATOM 11910 O O . VAL E 1 224 ? 98.256 113.066 85.508 1.00 39.10 228 VAL E O 1
ATOM 11914 N N . VAL E 1 225 ? 98.670 111.559 83.892 1.00 35.56 229 VAL E N 1
ATOM 11915 C CA . VAL E 1 225 ? 98.765 110.492 84.884 1.00 34.85 229 VAL E CA 1
ATOM 11916 C C . VAL E 1 225 ? 99.997 110.679 85.768 1.00 35.24 229 VAL E C 1
ATOM 11917 O O . VAL E 1 225 ? 99.948 110.446 86.987 1.00 38.50 229 VAL E O 1
ATOM 11921 N N . SER E 1 226 ? 101.118 111.113 85.183 1.00 33.04 230 SER E N 1
ATOM 11922 C CA . SER E 1 226 ? 102.312 111.344 85.985 1.00 32.06 230 SER E CA 1
ATOM 11923 C C . SER E 1 226 ? 102.115 112.507 86.952 1.00 31.03 230 SER E C 1
ATOM 11924 O O . SER E 1 226 ? 102.621 112.471 88.081 1.00 34.98 230 SER E O 1
ATOM 11927 N N . THR E 1 227 ? 101.378 113.546 86.541 1.00 28.86 231 THR E N 1
ATOM 11928 C CA . THR E 1 227 ? 101.076 114.623 87.480 1.00 29.50 231 THR E CA 1
ATOM 11929 C C . THR E 1 227 ? 100.163 114.149 88.603 1.00 30.09 231 THR E C 1
ATOM 11930 O O . THR E 1 227 ? 100.301 114.608 89.741 1.00 34.62 231 THR E O 1
ATOM 11934 N N . LEU E 1 228 ? 99.233 113.236 88.313 1.00 28.74 232 LEU E N 1
ATOM 11935 C CA . LEU E 1 228 ? 98.427 112.651 89.384 1.00 27.64 232 LEU E CA 1
ATOM 11936 C C . LEU E 1 228 ? 99.305 111.906 90.388 1.00 29.43 232 LEU E C 1
ATOM 11937 O O . LEU E 1 228 ? 99.131 112.037 91.609 1.00 34.42 232 LEU E O 1
ATOM 11942 N N . ILE E 1 229 ? 100.257 111.117 89.883 1.00 28.17 233 ILE E N 1
ATOM 11943 C CA . ILE E 1 229 ? 101.170 110.397 90.771 1.00 24.60 233 ILE E CA 1
ATOM 11944 C C . ILE E 1 229 ? 101.980 111.377 91.616 1.00 27.20 233 ILE E C 1
ATOM 11945 O O . ILE E 1 229 ? 102.167 111.175 92.824 1.00 30.90 233 ILE E O 1
ATOM 11950 N N . ALA E 1 230 ? 102.468 112.454 90.995 1.00 25.93 234 ALA E N 1
ATOM 11951 C CA . ALA E 1 230 ? 103.238 113.453 91.730 1.00 23.18 234 ALA E CA 1
ATOM 11952 C C . ALA E 1 230 ? 102.393 114.131 92.803 1.00 26.69 234 ALA E C 1
ATOM 11953 O O . ALA E 1 230 ? 102.885 114.421 93.900 1.00 30.25 234 ALA E O 1
ATOM 11955 N N . HIS E 1 231 ? 101.121 114.402 92.500 1.00 27.04 235 HIS E N 1
ATOM 11956 C CA . HIS E 1 231 ? 100.230 115.001 93.490 1.00 25.61 235 HIS E CA 1
ATOM 11957 C C . HIS E 1 231 ? 100.046 114.080 94.689 1.00 29.83 235 HIS E C 1
ATOM 11958 O O . HIS E 1 231 ? 100.086 114.525 95.843 1.00 32.31 235 HIS E O 1
ATOM 11965 N N . ILE E 1 232 ? 99.844 112.784 94.433 1.00 29.21 236 ILE E N 1
ATOM 11966 C CA . ILE E 1 232 ? 99.692 111.839 95.539 1.00 24.66 236 ILE E CA 1
ATOM 11967 C C . ILE E 1 232 ? 100.971 111.775 96.370 1.00 29.66 236 ILE E C 1
ATOM 11968 O O . ILE E 1 232 ? 100.927 111.725 97.609 1.00 32.33 236 ILE E O 1
ATOM 11973 N N . ALA E 1 233 ? 102.129 111.780 95.705 1.00 28.71 237 ALA E N 1
ATOM 11974 C CA . ALA E 1 233 ? 103.396 111.746 96.430 1.00 25.82 237 ALA E CA 1
ATOM 11975 C C . ALA E 1 233 ? 103.580 112.989 97.298 1.00 26.86 237 ALA E C 1
ATOM 11976 O O . ALA E 1 233 ? 104.044 112.894 98.441 1.00 31.07 237 ALA E O 1
ATOM 11978 N N . PHE E 1 234 ? 103.222 114.163 96.775 1.00 27.97 238 PHE E N 1
ATOM 11979 C CA . PHE E 1 234 ? 103.336 115.385 97.568 1.00 26.81 238 PHE E CA 1
ATOM 11980 C C . PHE E 1 234 ? 102.377 115.365 98.752 1.00 31.37 238 PHE E C 1
ATOM 11981 O O . PHE E 1 234 ? 102.708 115.857 99.840 1.00 34.87 238 PHE E O 1
ATOM 11989 N N . ASN E 1 235 ? 101.179 114.811 98.556 1.00 32.54 239 ASN E N 1
ATOM 11990 C CA . ASN E 1 235 ? 100.251 114.653 99.671 1.00 34.32 239 ASN E CA 1
ATOM 11991 C C . ASN E 1 235 ? 100.846 113.766 100.757 1.00 36.79 239 ASN E C 1
ATOM 11992 O O . ASN E 1 235 ? 100.731 114.068 101.951 1.00 41.36 239 ASN E O 1
ATOM 11997 N N . ILE E 1 236 ? 101.485 112.664 100.359 1.00 34.73 240 ILE E N 1
ATOM 11998 C CA . ILE E 1 236 ? 102.169 111.813 101.331 1.00 35.10 240 ILE E CA 1
ATOM 11999 C C . ILE E 1 236 ? 103.261 112.598 102.048 1.00 36.86 240 ILE E C 1
ATOM 12000 O O . ILE E 1 236 ? 103.450 112.462 103.263 1.00 40.89 240 ILE E O 1
ATOM 12005 N N . LEU E 1 237 ? 103.994 113.430 101.309 1.00 37.51 241 LEU E N 1
ATOM 12006 C CA . LEU E 1 237 ? 105.077 114.198 101.914 1.00 33.56 241 LEU E CA 1
ATOM 12007 C C . LEU E 1 237 ? 104.567 115.182 102.963 1.00 37.90 241 LEU E C 1
ATOM 12008 O O . LEU E 1 237 ? 105.192 115.340 104.017 1.00 43.61 241 LEU E O 1
ATOM 12013 N N . VAL E 1 238 ? 103.442 115.848 102.702 1.00 41.24 242 VAL E N 1
ATOM 12014 C CA . VAL E 1 238 ? 102.979 116.929 103.571 1.00 40.72 242 VAL E CA 1
ATOM 12015 C C . VAL E 1 238 ? 101.840 116.517 104.492 1.00 49.29 242 VAL E C 1
ATOM 12016 O O . VAL E 1 238 ? 101.277 117.384 105.175 1.00 53.68 242 VAL E O 1
ATOM 12020 N N . GLU E 1 239 ? 101.473 115.231 104.538 1.00 50.84 243 GLU E N 1
ATOM 12021 C CA . GLU E 1 239 ? 100.377 114.822 105.414 1.00 54.20 243 GLU E CA 1
ATOM 12022 C C . GLU E 1 239 ? 100.652 115.075 106.893 1.00 60.31 243 GLU E C 1
ATOM 12023 O O . GLU E 1 239 ? 99.704 115.106 107.684 1.00 64.98 243 GLU E O 1
ATOM 12029 N N . THR E 1 240 ? 101.915 115.251 107.291 1.00 62.60 244 THR E N 1
ATOM 12030 C CA . THR E 1 240 ? 102.221 115.383 108.714 1.00 64.53 244 THR E CA 1
ATOM 12031 C C . THR E 1 240 ? 101.750 116.721 109.272 1.00 68.23 244 THR E C 1
ATOM 12032 O O . THR E 1 240 ? 101.622 116.882 110.491 1.00 71.64 244 THR E O 1
ATOM 12036 N N . ASN E 1 241 ? 101.487 117.697 108.399 1.00 68.00 245 ASN E N 1
ATOM 12037 C CA . ASN E 1 241 ? 101.036 119.003 108.869 1.00 62.04 245 ASN E CA 1
ATOM 12038 C C . ASN E 1 241 ? 99.522 119.145 108.776 1.00 67.57 245 ASN E C 1
ATOM 12039 O O . ASN E 1 241 ? 98.924 119.930 109.520 1.00 76.15 245 ASN E O 1
ATOM 12044 N N . LEU E 1 242 ? 98.889 118.404 107.870 1.00 66.17 246 LEU E N 1
ATOM 12045 C CA . LEU E 1 242 ? 97.450 118.503 107.702 1.00 63.37 246 LEU E CA 1
ATOM 12046 C C . LEU E 1 242 ? 96.732 117.937 108.928 1.00 69.34 246 LEU E C 1
ATOM 12047 O O . LEU E 1 242 ? 97.196 116.969 109.538 1.00 74.73 246 LEU E O 1
ATOM 12052 N N . PRO E 1 243 ? 95.601 118.524 109.315 1.00 71.98 247 PRO E N 1
ATOM 12053 C CA . PRO E 1 243 ? 94.861 118.008 110.472 1.00 72.48 247 PRO E CA 1
ATOM 12054 C C . PRO E 1 243 ? 94.194 116.677 110.167 1.00 70.88 247 PRO E C 1
ATOM 12055 O O . PRO E 1 243 ? 93.754 116.417 109.044 1.00 71.06 247 PRO E O 1
ATOM 12059 N N . LYS E 1 244 ? 94.121 115.828 111.188 1.00 73.35 248 LYS E N 1
ATOM 12060 C CA . LYS E 1 244 ? 93.513 114.502 111.080 1.00 73.59 248 LYS E CA 1
ATOM 12061 C C . LYS E 1 244 ? 92.270 114.487 111.962 1.00 72.85 248 LYS E C 1
ATOM 12062 O O . LYS E 1 244 ? 92.319 114.119 113.136 1.00 80.05 248 LYS E O 1
ATOM 12068 N N . THR E 1 245 ? 91.145 114.890 111.384 1.00 71.07 249 THR E N 1
ATOM 12069 C CA . THR E 1 245 ? 89.878 115.034 112.080 1.00 72.44 249 THR E CA 1
ATOM 12070 C C . THR E 1 245 ? 88.796 114.221 111.381 1.00 69.96 249 THR E C 1
ATOM 12071 O O . THR E 1 245 ? 88.893 113.944 110.180 1.00 70.74 249 THR E O 1
ATOM 12075 N N . PRO E 1 246 ? 87.751 113.813 112.104 1.00 69.15 250 PRO E N 1
ATOM 12076 C CA . PRO E 1 246 ? 86.643 113.087 111.477 1.00 66.94 250 PRO E CA 1
ATOM 12077 C C . PRO E 1 246 ? 85.644 113.964 110.736 1.00 69.27 250 PRO E C 1
ATOM 12078 O O . PRO E 1 246 ? 84.602 113.457 110.318 1.00 73.31 250 PRO E O 1
ATOM 12082 N N . TYR E 1 247 ? 85.925 115.253 110.566 1.00 68.39 251 TYR E N 1
ATOM 12083 C CA . TYR E 1 247 ? 85.047 116.161 109.841 1.00 64.65 251 TYR E CA 1
ATOM 12084 C C . TYR E 1 247 ? 85.843 116.870 108.753 1.00 67.50 251 TYR E C 1
ATOM 12085 O O . TYR E 1 247 ? 87.076 116.910 108.775 1.00 67.04 251 TYR E O 1
ATOM 12094 N N . MET E 1 248 ? 85.118 117.435 107.790 1.00 65.76 252 MET E N 1
ATOM 12095 C CA . MET E 1 248 ? 85.740 118.076 106.640 1.00 67.31 252 MET E CA 1
ATOM 12096 C C . MET E 1 248 ? 86.267 119.457 107.007 1.00 64.31 252 MET E C 1
ATOM 12097 O O . MET E 1 248 ? 85.620 120.204 107.749 1.00 63.56 252 MET E O 1
ATOM 12102 N N . THR E 1 249 ? 87.441 119.792 106.483 1.00 63.17 253 THR E N 1
ATOM 12103 C CA . THR E 1 249 ? 88.051 121.100 106.666 1.00 57.04 253 THR E CA 1
ATOM 12104 C C . THR E 1 249 ? 88.232 121.792 105.321 1.00 58.53 253 THR E C 1
ATOM 12105 O O . THR E 1 249 ? 87.846 121.277 104.269 1.00 67.55 253 THR E O 1
ATOM 12109 N N . TYR E 1 250 ? 88.828 122.984 105.378 1.00 53.03 254 TYR E N 1
ATOM 12110 C CA . TYR E 1 250 ? 89.032 123.794 104.179 1.00 52.07 254 TYR E CA 1
ATOM 12111 C C . TYR E 1 250 ? 90.049 123.146 103.240 1.00 53.34 254 TYR E C 1
ATOM 12112 O O . TYR E 1 250 ? 89.796 122.981 102.037 1.00 59.78 254 TYR E O 1
ATOM 12121 N N . THR E 1 251 ? 91.202 122.749 103.786 1.00 48.00 255 THR E N 1
ATOM 12122 C CA . THR E 1 251 ? 92.260 122.166 102.967 1.00 51.47 255 THR E CA 1
ATOM 12123 C C . THR E 1 251 ? 91.831 120.831 102.370 1.00 50.62 255 THR E C 1
ATOM 12124 O O . THR E 1 251 ? 92.165 120.521 101.218 1.00 57.61 255 THR E O 1
ATOM 12128 N N . GLY E 1 252 ? 91.103 120.021 103.139 1.00 45.63 256 GLY E N 1
ATOM 12129 C CA . GLY E 1 252 ? 90.612 118.761 102.608 1.00 43.15 256 GLY E CA 1
ATOM 12130 C C . GLY E 1 252 ? 89.657 118.954 101.446 1.00 49.41 256 GLY E C 1
ATOM 12131 O O . GLY E 1 252 ? 89.699 118.209 100.462 1.00 56.14 256 GLY E O 1
ATOM 12132 N N . ALA E 1 253 ? 88.785 119.961 101.542 1.00 44.73 257 ALA E N 1
ATOM 12133 C CA . ALA E 1 253 ? 87.897 120.279 100.430 1.00 48.74 257 ALA E CA 1
ATOM 12134 C C . ALA E 1 253 ? 88.688 120.715 99.204 1.00 48.63 257 ALA E C 1
ATOM 12135 O O . ALA E 1 253 ? 88.365 120.318 98.076 1.00 55.16 257 ALA E O 1
ATOM 12137 N N . ILE E 1 254 ? 89.735 121.522 99.403 1.00 43.08 258 ILE E N 1
ATOM 12138 C CA . ILE E 1 254 ? 90.570 121.935 98.275 1.00 47.78 258 ILE E CA 1
ATOM 12139 C C . ILE E 1 254 ? 91.214 120.720 97.610 1.00 47.03 258 ILE E C 1
ATOM 12140 O O . ILE E 1 254 ? 91.242 120.603 96.375 1.00 50.94 258 ILE E O 1
ATOM 12145 N N . ILE E 1 255 ? 91.732 119.791 98.416 1.00 42.29 259 ILE E N 1
ATOM 12146 C CA . ILE E 1 255 ? 92.398 118.607 97.875 1.00 44.02 259 ILE E CA 1
ATOM 12147 C C . ILE E 1 255 ? 91.411 117.729 97.106 1.00 43.13 259 ILE E C 1
ATOM 12148 O O . ILE E 1 255 ? 91.726 117.207 96.024 1.00 47.47 259 ILE E O 1
ATOM 12153 N N . PHE E 1 256 ? 90.207 117.547 97.652 1.00 40.43 260 PHE E N 1
ATOM 12154 C CA . PHE E 1 256 ? 89.182 116.779 96.951 1.00 42.56 260 PHE E CA 1
ATOM 12155 C C . PHE E 1 256 ? 88.823 117.428 95.618 1.00 42.68 260 PHE E C 1
ATOM 12156 O O . PHE E 1 256 ? 88.637 116.737 94.604 1.00 46.62 260 PHE E O 1
ATOM 12164 N N . MET E 1 257 ? 88.722 118.759 95.601 1.00 40.25 261 MET E N 1
ATOM 12165 C CA . MET E 1 257 ? 88.458 119.467 94.354 1.00 43.29 261 MET E CA 1
ATOM 12166 C C . MET E 1 257 ? 89.569 119.232 93.338 1.00 42.92 261 MET E C 1
ATOM 12167 O O . MET E 1 257 ? 89.306 119.081 92.138 1.00 47.59 261 MET E O 1
ATOM 12172 N N . ILE E 1 258 ? 90.821 119.202 93.801 1.00 38.85 262 ILE E N 1
ATOM 12173 C CA . ILE E 1 258 ? 91.943 118.947 92.897 1.00 37.60 262 ILE E CA 1
ATOM 12174 C C . ILE E 1 258 ? 91.834 117.549 92.289 1.00 38.34 262 ILE E C 1
ATOM 12175 O O . ILE E 1 258 ? 92.079 117.349 91.089 1.00 41.00 262 ILE E O 1
ATOM 12180 N N . TYR E 1 259 ? 91.473 116.560 93.112 1.00 35.09 263 TYR E N 1
ATOM 12181 C CA . TYR E 1 259 ? 91.274 115.205 92.591 1.00 36.38 263 TYR E CA 1
ATOM 12182 C C . TYR E 1 259 ? 90.192 115.180 91.512 1.00 37.24 263 TYR E C 1
ATOM 12183 O O . TYR E 1 259 ? 90.362 114.561 90.447 1.00 42.19 263 TYR E O 1
ATOM 12192 N N . LEU E 1 260 ? 89.068 115.854 91.776 1.00 37.38 264 LEU E N 1
ATOM 12193 C CA . LEU E 1 260 ? 87.988 115.906 90.795 1.00 36.72 264 LEU E CA 1
ATOM 12194 C C . LEU E 1 260 ? 88.451 116.557 89.495 1.00 36.07 264 LEU E C 1
ATOM 12195 O O . LEU E 1 260 ? 88.096 116.098 88.399 1.00 43.03 264 LEU E O 1
ATOM 12200 N N . PHE E 1 261 ? 89.241 117.627 89.598 1.00 35.83 265 PHE E N 1
ATOM 12201 C CA . PHE E 1 261 ? 89.768 118.282 88.407 1.00 35.16 265 PHE E CA 1
ATOM 12202 C C . PHE E 1 261 ? 90.679 117.365 87.601 1.00 36.20 265 PHE E C 1
ATOM 12203 O O . PHE E 1 261 ? 90.620 117.382 86.365 1.00 38.22 265 PHE E O 1
ATOM 12211 N N . TYR E 1 262 ? 91.521 116.572 88.270 1.00 35.26 266 TYR E N 1
ATOM 12212 C CA . TYR E 1 262 ? 92.336 115.595 87.550 1.00 33.62 266 TYR E CA 1
ATOM 12213 C C . TYR E 1 262 ? 91.467 114.607 86.777 1.00 35.36 266 TYR E C 1
ATOM 12214 O O . TYR E 1 262 ? 91.744 114.305 85.604 1.00 36.04 266 TYR E O 1
ATOM 12223 N N . PHE E 1 263 ? 90.409 114.101 87.419 1.00 36.21 267 PHE E N 1
ATOM 12224 C CA . PHE E 1 263 ? 89.517 113.166 86.735 1.00 34.50 267 PHE E CA 1
ATOM 12225 C C . PHE E 1 263 ? 88.877 113.806 85.502 1.00 37.29 267 PHE E C 1
ATOM 12226 O O . PHE E 1 263 ? 88.813 113.189 84.425 1.00 36.74 267 PHE E O 1
ATOM 12234 N N . VAL E 1 264 ? 88.411 115.049 85.639 1.00 36.13 268 VAL E N 1
ATOM 12235 C CA . VAL E 1 264 ? 87.762 115.723 84.516 1.00 33.84 268 VAL E CA 1
ATOM 12236 C C . VAL E 1 264 ? 88.753 115.964 83.380 1.00 34.60 268 VAL E C 1
ATOM 12237 O O . VAL E 1 264 ? 88.400 115.861 82.197 1.00 36.06 268 VAL E O 1
ATOM 12241 N N . ALA E 1 265 ? 90.006 116.288 83.712 1.00 35.23 269 ALA E N 1
ATOM 12242 C CA . ALA E 1 265 ? 91.016 116.472 82.673 1.00 31.12 269 ALA E CA 1
ATOM 12243 C C . ALA E 1 265 ? 91.269 115.176 81.908 1.00 35.28 269 ALA E C 1
ATOM 12244 O O . ALA E 1 265 ? 91.421 115.189 80.677 1.00 35.88 269 ALA E O 1
ATOM 12246 N N . VAL E 1 266 ? 91.326 114.048 82.623 1.00 35.18 270 VAL E N 1
ATOM 12247 C CA . VAL E 1 266 ? 91.472 112.760 81.945 1.00 32.66 270 VAL E CA 1
ATOM 12248 C C . VAL E 1 266 ? 90.313 112.533 80.980 1.00 34.81 270 VAL E C 1
ATOM 12249 O O . VAL E 1 266 ? 90.508 112.101 79.831 1.00 35.49 270 VAL E O 1
ATOM 12253 N N . ILE E 1 267 ? 89.089 112.819 81.434 1.00 36.17 271 ILE E N 1
ATOM 12254 C CA . ILE E 1 267 ? 87.921 112.630 80.575 1.00 36.84 271 ILE E CA 1
ATOM 12255 C C . ILE E 1 267 ? 88.026 113.499 79.325 1.00 37.03 271 ILE E C 1
ATOM 12256 O O . ILE E 1 267 ? 87.722 113.052 78.210 1.00 38.32 271 ILE E O 1
ATOM 12261 N N . GLU E 1 268 ? 88.455 114.753 79.491 1.00 36.93 272 GLU E N 1
ATOM 12262 C CA . GLU E 1 268 ? 88.574 115.653 78.346 1.00 37.78 272 GLU E CA 1
ATOM 12263 C C . GLU E 1 268 ? 89.591 115.140 77.335 1.00 39.00 272 GLU E C 1
ATOM 12264 O O . GLU E 1 268 ? 89.349 115.182 76.122 1.00 41.46 272 GLU E O 1
ATOM 12270 N N . VAL E 1 269 ? 90.742 114.660 77.815 1.00 38.50 273 VAL E N 1
ATOM 12271 C CA . VAL E 1 269 ? 91.761 114.147 76.901 1.00 34.63 273 VAL E CA 1
ATOM 12272 C C . VAL E 1 269 ? 91.228 112.944 76.128 1.00 37.23 273 VAL E C 1
ATOM 12273 O O . VAL E 1 269 ? 91.417 112.830 74.905 1.00 40.47 273 VAL E O 1
ATOM 12277 N N . THR E 1 270 ? 90.541 112.033 76.827 1.00 40.30 274 THR E N 1
ATOM 12278 C CA . THR E 1 270 ? 89.981 110.863 76.156 1.00 36.75 274 THR E CA 1
ATOM 12279 C C . THR E 1 270 ? 88.963 111.267 75.093 1.00 40.26 274 THR E C 1
ATOM 12280 O O . THR E 1 270 ? 88.966 110.724 73.979 1.00 41.90 274 THR E O 1
ATOM 12284 N N . VAL E 1 271 ? 88.084 112.218 75.420 1.00 41.75 275 VAL E N 1
ATOM 12285 C CA . VAL E 1 271 ? 87.066 112.652 74.466 1.00 38.01 275 VAL E CA 1
ATOM 12286 C C . VAL E 1 271 ? 87.714 113.281 73.241 1.00 40.13 275 VAL E C 1
ATOM 12287 O O . VAL E 1 271 ? 87.298 113.029 72.102 1.00 42.46 275 VAL E O 1
ATOM 12291 N N . GLN E 1 272 ? 88.738 114.113 73.451 1.00 43.81 276 GLN E N 1
ATOM 12292 C CA . GLN E 1 272 ? 89.414 114.742 72.320 1.00 40.26 276 GLN E CA 1
ATOM 12293 C C . GLN E 1 272 ? 90.041 113.699 71.403 1.00 43.55 276 GLN E C 1
ATOM 12294 O O . GLN E 1 272 ? 89.902 113.778 70.175 1.00 45.54 276 GLN E O 1
ATOM 12300 N N . HIS E 1 273 ? 90.728 112.707 71.979 1.00 45.38 277 HIS E N 1
ATOM 12301 C CA . HIS E 1 273 ? 91.341 111.680 71.140 1.00 41.01 277 HIS E CA 1
ATOM 12302 C C . HIS E 1 273 ? 90.288 110.883 70.377 1.00 45.60 277 HIS E C 1
ATOM 12303 O O . HIS E 1 273 ? 90.462 110.592 69.186 1.00 46.82 277 HIS E O 1
ATOM 12310 N N . TYR E 1 274 ? 89.190 110.518 71.045 1.00 48.06 278 TYR E N 1
ATOM 12311 C CA . TYR E 1 274 ? 88.160 109.729 70.377 1.00 47.07 278 TYR E CA 1
ATOM 12312 C C . TYR E 1 274 ? 87.518 110.511 69.238 1.00 52.85 278 TYR E C 1
ATOM 12313 O O . TYR E 1 274 ? 87.237 109.950 68.173 1.00 55.58 278 TYR E O 1
ATOM 12322 N N . LEU E 1 275 ? 87.272 111.807 69.445 1.00 56.18 279 LEU E N 1
ATOM 12323 C CA . LEU E 1 275 ? 86.727 112.629 68.370 1.00 54.06 279 LEU E CA 1
ATOM 12324 C C . LEU E 1 275 ? 87.713 112.751 67.215 1.00 55.59 279 LEU E C 1
ATOM 12325 O O . LEU E 1 275 ? 87.311 112.742 66.046 1.00 54.37 279 LEU E O 1
ATOM 12330 N N . LYS E 1 276 ? 89.007 112.871 67.521 1.00 59.14 280 LYS E N 1
ATOM 12331 C CA . LYS E 1 276 ? 90.007 112.956 66.460 1.00 54.51 280 LYS E CA 1
ATOM 12332 C C . LYS E 1 276 ? 90.061 111.673 65.640 1.00 60.06 280 LYS E C 1
ATOM 12333 O O . LYS E 1 276 ? 90.236 111.719 64.417 1.00 62.68 280 LYS E O 1
ATOM 12339 N N . VAL E 1 277 ? 89.922 110.517 66.295 1.00 65.47 281 VAL E N 1
ATOM 12340 C CA . VAL E 1 277 ? 89.985 109.246 65.577 1.00 62.24 281 VAL E CA 1
ATOM 12341 C C . VAL E 1 277 ? 88.816 109.115 64.604 1.00 65.86 281 VAL E C 1
ATOM 12342 O O . VAL E 1 277 ? 88.967 108.578 63.500 1.00 70.07 281 VAL E O 1
ATOM 12346 N N . GLU E 1 278 ? 87.642 109.623 64.981 1.00 71.56 282 GLU E N 1
ATOM 12347 C CA . GLU E 1 278 ? 86.445 109.539 64.152 1.00 69.93 282 GLU E CA 1
ATOM 12348 C C . GLU E 1 278 ? 86.464 110.502 62.968 1.00 72.51 282 GLU E C 1
ATOM 12349 O O . GLU E 1 278 ? 85.420 110.688 62.330 1.00 74.13 282 GLU E O 1
ATOM 12355 N N . SER E 1 279 ? 87.611 111.117 62.674 1.00 72.46 283 SER E N 1
ATOM 12356 C CA . SER E 1 279 ? 87.759 112.046 61.552 1.00 73.34 283 SER E CA 1
ATOM 12357 C C . SER E 1 279 ? 86.824 113.248 61.689 1.00 75.30 283 SER E C 1
ATOM 12358 O O . SER E 1 279 ? 86.149 113.646 60.737 1.00 78.47 283 SER E O 1
ATOM 12361 N N . GLN E 1 280 ? 86.781 113.828 62.886 1.00 72.02 284 GLN E N 1
ATOM 12362 C CA . GLN E 1 280 ? 86.053 115.069 63.151 1.00 67.48 284 GLN E CA 1
ATOM 12363 C C . GLN E 1 280 ? 86.971 116.021 63.910 1.00 68.51 284 GLN E C 1
ATOM 12364 O O . GLN E 1 280 ? 86.777 116.274 65.104 1.00 69.56 284 GLN E O 1
ATOM 12370 N N . PRO E 1 281 ? 87.988 116.569 63.239 1.00 69.72 285 PRO E N 1
ATOM 12371 C CA . PRO E 1 281 ? 88.974 117.388 63.960 1.00 71.41 285 PRO E CA 1
ATOM 12372 C C . PRO E 1 281 ? 88.438 118.733 64.422 1.00 67.86 285 PRO E C 1
ATOM 12373 O O . PRO E 1 281 ? 88.951 119.281 65.407 1.00 69.12 285 PRO E O 1
ATOM 12377 N N . ALA E 1 282 ? 87.428 119.284 63.743 1.00 63.19 286 ALA E N 1
ATOM 12378 C CA . ALA E 1 282 ? 86.911 120.596 64.122 1.00 59.87 286 ALA E CA 1
ATOM 12379 C C . ALA E 1 282 ? 86.285 120.567 65.511 1.00 63.62 286 ALA E C 1
ATOM 12380 O O . ALA E 1 282 ? 86.499 121.482 66.316 1.00 69.91 286 ALA E O 1
ATOM 12382 N N . ARG E 1 283 ? 85.508 119.523 65.808 1.00 59.55 287 ARG E N 1
ATOM 12383 C CA . ARG E 1 283 ? 84.893 119.409 67.127 1.00 59.67 287 ARG E CA 1
ATOM 12384 C C . ARG E 1 283 ? 85.946 119.281 68.219 1.00 61.52 287 ARG E C 1
ATOM 12385 O O . ARG E 1 283 ? 85.830 119.906 69.279 1.00 65.73 287 ARG E O 1
ATOM 12393 N N . ALA E 1 284 ? 86.982 118.472 67.981 1.00 56.69 288 ALA E N 1
ATOM 12394 C CA . ALA E 1 284 ? 88.042 118.312 68.971 1.00 57.06 288 ALA E CA 1
ATOM 12395 C C . ALA E 1 284 ? 88.785 119.622 69.201 1.00 59.03 288 ALA E C 1
ATOM 12396 O O . ALA E 1 284 ? 89.100 119.974 70.346 1.00 62.83 288 ALA E O 1
ATOM 12398 N N . ALA E 1 285 ? 89.080 120.353 68.123 1.00 55.63 289 ALA E N 1
ATOM 12399 C CA . ALA E 1 285 ? 89.752 121.640 68.267 1.00 54.75 289 ALA E CA 1
ATOM 12400 C C . ALA E 1 285 ? 88.894 122.622 69.054 1.00 57.97 289 ALA E C 1
ATOM 12401 O O . ALA E 1 285 ? 89.396 123.326 69.939 1.00 61.13 289 ALA E O 1
ATOM 12403 N N . SER E 1 286 ? 87.594 122.673 68.756 1.00 54.93 290 SER E N 1
ATOM 12404 C CA . SER E 1 286 ? 86.702 123.554 69.502 1.00 56.19 290 SER E CA 1
ATOM 12405 C C . SER E 1 286 ? 86.661 123.174 70.976 1.00 58.08 290 SER E C 1
ATOM 12406 O O . SER E 1 286 ? 86.698 124.047 71.851 1.00 60.86 290 SER E O 1
ATOM 12409 N N . ILE E 1 287 ? 86.598 121.874 71.269 1.00 54.84 291 ILE E N 1
ATOM 12410 C CA . ILE E 1 287 ? 86.504 121.424 72.654 1.00 53.32 291 ILE E CA 1
ATOM 12411 C C . ILE E 1 287 ? 87.769 121.782 73.428 1.00 54.18 291 ILE E C 1
ATOM 12412 O O . ILE E 1 287 ? 87.696 122.282 74.558 1.00 56.75 291 ILE E O 1
ATOM 12417 N N . THR E 1 288 ? 88.945 121.545 72.840 1.00 50.40 292 THR E N 1
ATOM 12418 C CA . THR E 1 288 ? 90.178 121.852 73.564 1.00 51.61 292 THR E CA 1
ATOM 12419 C C . THR E 1 288 ? 90.370 123.361 73.717 1.00 52.32 292 THR E C 1
ATOM 12420 O O . THR E 1 288 ? 90.831 123.830 74.770 1.00 55.11 292 THR E O 1
ATOM 12424 N N . ARG E 1 289 ? 89.990 124.141 72.699 1.00 51.39 293 ARG E N 1
ATOM 12425 C CA . ARG E 1 289 ? 90.065 125.592 72.816 1.00 51.01 293 ARG E CA 1
ATOM 12426 C C . ARG E 1 289 ? 89.147 126.100 73.920 1.00 49.97 293 ARG E C 1
ATOM 12427 O O . ARG E 1 289 ? 89.514 127.010 74.672 1.00 53.11 293 ARG E O 1
ATOM 12435 N N . ALA E 1 290 ? 87.945 125.529 74.027 1.00 49.91 294 ALA E N 1
ATOM 12436 C CA . ALA E 1 290 ? 87.044 125.909 75.109 1.00 47.07 294 ALA E CA 1
ATOM 12437 C C . ALA E 1 290 ? 87.613 125.523 76.468 1.00 51.41 294 ALA E C 1
ATOM 12438 O O . ALA E 1 290 ? 87.532 126.305 77.421 1.00 51.84 294 ALA E O 1
ATOM 12440 N N . SER E 1 291 ? 88.193 124.323 76.574 1.00 51.09 295 SER E N 1
ATOM 12441 C CA . SER E 1 291 ? 88.728 123.864 77.853 1.00 48.23 295 SER E CA 1
ATOM 12442 C C . SER E 1 291 ? 89.858 124.763 78.336 1.00 48.31 295 SER E C 1
ATOM 12443 O O . SER E 1 291 ? 89.982 125.023 79.544 1.00 50.69 295 SER E O 1
ATOM 12446 N N . ARG E 1 292 ? 90.679 125.258 77.398 1.00 47.24 296 ARG E N 1
ATOM 12447 C CA . ARG E 1 292 ? 91.795 126.139 77.743 1.00 46.07 296 ARG E CA 1
ATOM 12448 C C . ARG E 1 292 ? 91.349 127.299 78.625 1.00 51.36 296 ARG E C 1
ATOM 12449 O O . ARG E 1 292 ? 92.059 127.691 79.557 1.00 53.71 296 ARG E O 1
ATOM 12457 N N . ILE E 1 293 ? 90.182 127.869 78.336 1.00 52.56 297 ILE E N 1
ATOM 12458 C CA . ILE E 1 293 ? 89.641 128.941 79.163 1.00 49.44 297 ILE E CA 1
ATOM 12459 C C . ILE E 1 293 ? 88.794 128.399 80.313 1.00 49.38 297 ILE E C 1
ATOM 12460 O O . ILE E 1 293 ? 88.846 128.937 81.424 1.00 50.70 297 ILE E O 1
ATOM 12465 N N . ALA E 1 294 ? 88.037 127.326 80.076 1.00 47.11 298 ALA E N 1
ATOM 12466 C CA . ALA E 1 294 ? 87.059 126.866 81.055 1.00 43.77 298 ALA E CA 1
ATOM 12467 C C . ALA E 1 294 ? 87.718 126.394 82.345 1.00 46.64 298 ALA E C 1
ATOM 12468 O O . ALA E 1 294 ? 87.210 126.671 83.437 1.00 48.64 298 ALA E O 1
ATOM 12470 N N . PHE E 1 295 ? 88.837 125.673 82.250 1.00 46.21 299 PHE E N 1
ATOM 12471 C CA . PHE E 1 295 ? 89.396 125.062 83.456 1.00 43.07 299 PHE E CA 1
ATOM 12472 C C . PHE E 1 295 ? 89.839 126.079 84.508 1.00 44.42 299 PHE E C 1
ATOM 12473 O O . PHE E 1 295 ? 89.375 125.980 85.661 1.00 47.13 299 PHE E O 1
ATOM 12481 N N . PRO E 1 296 ? 90.694 127.067 84.206 1.00 46.81 300 PRO E N 1
ATOM 12482 C CA . PRO E 1 296 ? 91.124 127.991 85.273 1.00 44.55 300 PRO E CA 1
ATOM 12483 C C . PRO E 1 296 ? 90.000 128.845 85.834 1.00 44.53 300 PRO E C 1
ATOM 12484 O O . PRO E 1 296 ? 89.980 129.120 87.041 1.00 49.34 300 PRO E O 1
ATOM 12488 N N . VAL E 1 297 ? 89.062 129.278 84.989 1.00 41.01 301 VAL E N 1
ATOM 12489 C CA . VAL E 1 297 ? 87.961 130.111 85.462 1.00 44.03 301 VAL E CA 1
ATOM 12490 C C . VAL E 1 297 ? 87.082 129.335 86.435 1.00 45.81 301 VAL E C 1
ATOM 12491 O O . VAL E 1 297 ? 86.689 129.854 87.487 1.00 49.13 301 VAL E O 1
ATOM 12495 N N . VAL E 1 298 ? 86.763 128.084 86.101 1.00 44.43 302 VAL E N 1
ATOM 12496 C CA . VAL E 1 298 ? 85.956 127.259 86.994 1.00 44.30 302 VAL E CA 1
ATOM 12497 C C . VAL E 1 298 ? 86.706 126.993 88.292 1.00 46.19 302 VAL E C 1
ATOM 12498 O O . VAL E 1 298 ? 86.117 127.012 89.380 1.00 49.56 302 VAL E O 1
ATOM 12502 N N . PHE E 1 299 ? 88.018 126.750 88.202 1.00 44.44 303 PHE E N 1
ATOM 12503 C CA . PHE E 1 299 ? 88.813 126.552 89.413 1.00 43.76 303 PHE E CA 1
ATOM 12504 C C . PHE E 1 299 ? 88.736 127.772 90.327 1.00 46.91 303 PHE E C 1
ATOM 12505 O O . PHE E 1 299 ? 88.498 127.648 91.536 1.00 49.92 303 PHE E O 1
ATOM 12513 N N . LEU E 1 300 ? 88.919 128.966 89.756 1.00 48.19 304 LEU E N 1
ATOM 12514 C CA . LEU E 1 300 ? 88.876 130.192 90.547 1.00 49.55 304 LEU E CA 1
ATOM 12515 C C . LEU E 1 300 ? 87.500 130.412 91.166 1.00 50.34 304 LEU E C 1
ATOM 12516 O O . LEU E 1 300 ? 87.391 130.768 92.347 1.00 54.27 304 LEU E O 1
ATOM 12521 N N . LEU E 1 301 ? 86.438 130.208 90.382 1.00 49.03 305 LEU E N 1
ATOM 12522 C CA . LEU E 1 301 ? 85.088 130.415 90.897 1.00 52.44 305 LEU E CA 1
ATOM 12523 C C . LEU E 1 301 ? 84.775 129.445 92.030 1.00 54.18 305 LEU E C 1
ATOM 12524 O O . LEU E 1 301 ? 84.194 129.836 93.052 1.00 55.22 305 LEU E O 1
ATOM 12529 N N . ALA E 1 302 ? 85.154 128.176 91.867 1.00 54.56 306 ALA E N 1
ATOM 12530 C CA . ALA E 1 302 ? 84.906 127.192 92.913 1.00 52.89 306 ALA E CA 1
ATOM 12531 C C . ALA E 1 302 ? 85.691 127.517 94.175 1.00 53.17 306 ALA E C 1
ATOM 12532 O O . ALA E 1 302 ? 85.178 127.361 95.290 1.00 55.83 306 ALA E O 1
ATOM 12534 N N . ASN E 1 303 ? 86.939 127.972 94.026 1.00 51.60 307 ASN E N 1
ATOM 12535 C CA . ASN E 1 303 ? 87.717 128.356 95.199 1.00 52.65 307 ASN E CA 1
ATOM 12536 C C . ASN E 1 303 ? 87.085 129.538 95.922 1.00 55.78 307 ASN E C 1
ATOM 12537 O O . ASN E 1 303 ? 87.035 129.563 97.158 1.00 58.88 307 ASN E O 1
ATOM 12542 N N . ILE E 1 304 ? 86.595 130.527 95.172 1.00 56.14 308 ILE E N 1
ATOM 12543 C CA . ILE E 1 304 ? 85.943 131.677 95.797 1.00 54.71 308 ILE E CA 1
ATOM 12544 C C . ILE E 1 304 ? 84.690 131.239 96.548 1.00 55.26 308 ILE E C 1
ATOM 12545 O O . ILE E 1 304 ? 84.445 131.669 97.685 1.00 57.66 308 ILE E O 1
ATOM 12550 N N . ILE E 1 305 ? 83.883 130.373 95.930 1.00 54.93 309 ILE E N 1
ATOM 12551 C CA . ILE E 1 305 ? 82.661 129.901 96.578 1.00 53.69 309 ILE E CA 1
ATOM 12552 C C . ILE E 1 305 ? 82.991 129.129 97.850 1.00 56.60 309 ILE E C 1
ATOM 12553 O O . ILE E 1 305 ? 82.345 129.310 98.889 1.00 62.11 309 ILE E O 1
ATOM 12558 N N . LEU E 1 306 ? 84.003 128.259 97.790 1.00 58.10 310 LEU E N 1
ATOM 12559 C CA . LEU E 1 306 ? 84.395 127.489 98.967 1.00 55.43 310 LEU E CA 1
ATOM 12560 C C . LEU E 1 306 ? 84.892 128.395 100.085 1.00 56.57 310 LEU E C 1
ATOM 12561 O O . LEU E 1 306 ? 84.554 128.193 101.259 1.00 58.54 310 LEU E O 1
ATOM 12566 N N . ALA E 1 307 ? 85.702 129.401 99.740 1.00 58.72 311 ALA E N 1
ATOM 12567 C CA . ALA E 1 307 ? 86.203 130.329 100.749 1.00 56.67 311 ALA E CA 1
ATOM 12568 C C . ALA E 1 307 ? 85.064 131.100 101.400 1.00 63.28 311 ALA E C 1
ATOM 12569 O O . ALA E 1 307 ? 85.067 131.312 102.619 1.00 66.61 311 ALA E O 1
ATOM 12571 N N . PHE E 1 308 ? 84.083 131.533 100.606 1.00 67.46 312 PHE E N 1
ATOM 12572 C CA . PHE E 1 308 ? 82.931 132.218 101.183 1.00 68.74 312 PHE E CA 1
ATOM 12573 C C . PHE E 1 308 ? 82.131 131.283 102.082 1.00 67.85 312 PHE E C 1
ATOM 12574 O O . PHE E 1 308 ? 81.625 131.699 103.130 1.00 71.28 312 PHE E O 1
ATOM 12582 N N . LEU E 1 309 ? 81.996 130.018 101.681 1.00 65.74 313 LEU E N 1
ATOM 12583 C CA . LEU E 1 309 ? 81.220 129.068 102.471 1.00 63.32 313 LEU E CA 1
ATOM 12584 C C . LEU E 1 309 ? 81.872 128.806 103.823 1.00 64.86 313 LEU E C 1
ATOM 12585 O O . LEU E 1 309 ? 81.195 128.778 104.857 1.00 67.73 313 LEU E O 1
ATOM 12590 N N . PHE E 1 310 ? 83.191 128.607 103.837 1.00 66.56 314 PHE E N 1
ATOM 12591 C CA . PHE E 1 310 ? 83.857 128.233 105.081 1.00 62.77 314 PHE E CA 1
ATOM 12592 C C . PHE E 1 310 ? 84.074 129.417 106.018 1.00 63.23 314 PHE E C 1
ATOM 12593 O O . PHE E 1 310 ? 84.003 129.248 107.239 1.00 65.90 314 PHE E O 1
ATOM 12601 N N . PHE E 1 311 ? 84.338 130.608 105.482 1.00 66.56 315 PHE E N 1
ATOM 12602 C CA . PHE E 1 311 ? 84.649 131.775 106.299 1.00 65.40 315 PHE E CA 1
ATOM 12603 C C . PHE E 1 311 ? 83.524 132.804 106.307 1.00 72.01 315 PHE E C 1
ATOM 12604 O O . PHE E 1 311 ? 83.738 133.947 106.722 1.00 75.22 315 PHE E O 1
ATOM 12612 N N . GLY E 1 312 ? 82.332 132.425 105.862 1.00 75.06 316 GLY E N 1
ATOM 12613 C CA . GLY E 1 312 ? 81.208 133.344 105.833 1.00 77.34 316 GLY E CA 1
ATOM 12614 C C . GLY E 1 312 ? 80.112 132.988 106.818 1.00 85.78 316 GLY E C 1
ATOM 12615 O O . GLY E 1 312 ? 79.457 133.868 107.377 1.00 96.04 316 GLY E O 1
#

B-factor: mean 73.44, std 30.55, range [19.34, 169.63]

Sequence (1560 aa):
VSPPPPIADEPLTVNTGIYLIECYSLDDKAETFKVNAFLSLSWKDRRLAFDPVRSGVRVKTYEPEAIWIPEIRFVNVENARDADVVDISVSPDGTVQYLERFSARVLSPLDARRYPFDSQTLHIYLIVRSVDTRNIVLAVDLEKVGKNDDVFLTGWDIESFTAVVKPANFALEDRLESKLDYQLRISRQYFSYIPNIILPMLFILFISWTAFWSTSYEANVTLVVSTLIAHIAFNILVETNLPKTPYMTYTGAIIFMIYLFYFVAVIEVTVQHYLKVESQPARAASITRASRIAFPVVFLLANIILAFLFFGVSPPPPIADEPLTVNTGIYLIECYSLDDKAETFKVNAFLSLSWKDRRLAFDPVRSGVRVKTYEPEAIWIPEIRFVNVENARDADVVDISVSPDGTVQYLERFSARVLSPLDARRYPFDSQTLHIYLIVRSVDTRNIVLAVDLEKVGKNDDVFLTGWDIESFTAVVKPANFALEDRLESKLDYQLRISRQYFSYIPNIILPMLFILFISWTAFWSTSYEANVTLVVSTLIAHIAFNILVETNLPKTPYMTYTGAIIFMIYLFYFVAVIEVTVQHYLKVESQPARAASITRASRIAFPVVFLLANIILAFLFFGVSPPPPIADEPLTVNTGIYLIECYSLDDKAETFKVNAFLSLSWKDRRLAFDPVRSGVRVKTYEPEAIWIPEIRFVNVENARDADVVDISVSPDGTVQYLERFSARVLSPLDARRYPFDSQTLHIYLIVRSVDTRNIVLAVDLEKVGKNDDVFLTGWDIESFTAVVKPANFALEDRLESKLDYQLRISRQYFSYIPNIILPMLFILFISWTAFWSTSYEANVTLVVSTLIAHIAFNILVETNLPKTPYMTYTGAIIFMIYLFYFVAVIEVTVQHYLKVESQPARAASITRASRIAFPVVFLLANIILAFLFFGVSPPPPIADEPLTVNTGIYLIECYSLDDKAETFKVNAFLSLSWKDRRLAFDPVRSGVRVKTYEPEAIWIPEIRFVNVENARDADVVDISVSPDGTVQYLERFSARVLSPLDARRYPFDSQTLHIYLIVRSVDTRNIVLAVDLEKVGKNDDVFLTGWDIESFTAVVKPANFALEDRLESKLDYQLRISRQYFSYIPNIILPMLFILFISWTAFWSTSYEANVTLVVSTLIAHIAFNILVETNLPKTPYMTYTGAIIFMIYLFYFVAVIEVTVQHYLKVESQPARAASITRASRIAFPVVFLLANIILAFLFFGVSPPPPIADEPLTVNTGIYLIECYSLDDKAETFKVNAFLSLSWKDRRLAFDPVRSGVRVKTYEPEAIWIPEIRFVNVENARDADVVDISVSPDGTVQYLERFSARVLSPLDARRYPFDSQTLHIYLIVRSVDTRNIVLAVDLEKVGKNDDVFLTGWDIESFTAVVKPANFALEDRLESKLDYQLRISRQYFSYIPNIILPMLFILFISWTAFWSTSYEANVTLVVSTLIAHIAFNILVETNLPKTPYMTYTGAIIFMIYLFYFVAVIEVTVQHYLKVESQPARAASITRASRIAFPVVFLLANIILAFLFFG